Protein AF-0000000077162766 (afdb_homodimer)

Nearest PDB structures (foldseek):
  5mzh-assembly1_A  TM=8.196E-01  e=6.570E-21  Chlamydomonas reinhardtii
  6f3t-assembly2_B  TM=9.699E-01  e=9.091E-18  Homo sapiens
  3ur4-assembly1_A  TM=7.766E-01  e=6.258E-21  Homo sapiens
  3ow8-assembly2_B  TM=9.446E-01  e=8.660E-18  Homo sapiens
  8ro2-assembly1_T  TM=7.748E-01  e=3.539E-17  Homo sapiens

Organism: Emericella nidulans (strain FGSC A4 / ATCC 38163 / CBS 112.46 / NRRL 194 / M139) (NCBI:txid227321)

Solvent-accessible surface area (backbone atoms only — not comparable to full-atom values): 83678 Å² total; per-residue (Å²): 109,67,60,59,52,51,49,51,54,50,62,67,47,83,56,70,53,51,76,22,61,34,72,38,34,63,90,38,83,75,34,12,27,40,51,38,44,52,53,39,33,51,50,40,44,27,72,75,38,60,78,53,44,58,58,54,49,59,48,35,76,73,50,45,72,44,44,77,71,37,97,59,14,51,60,53,48,46,53,40,49,54,54,46,63,69,62,57,79,86,49,42,31,37,39,35,40,35,37,55,68,31,30,72,43,61,42,69,61,43,52,56,44,52,54,49,51,45,68,74,39,60,83,43,40,44,80,50,76,42,58,70,94,48,80,72,57,55,59,69,51,57,72,47,95,75,66,83,83,80,78,78,78,80,49,58,67,59,40,39,50,48,38,48,49,46,49,48,52,59,46,52,65,47,43,86,73,50,59,72,67,57,51,49,48,51,48,49,50,43,58,61,69,23,76,66,39,57,64,55,40,50,46,49,50,50,48,49,34,50,50,51,49,48,65,62,70,42,94,54,75,41,36,50,59,34,47,20,46,44,67,70,49,91,49,57,66,58,47,51,50,52,41,60,76,38,50,85,51,32,42,73,56,100,56,24,44,37,69,71,45,68,70,53,45,56,50,62,70,34,75,81,32,54,84,69,32,73,54,66,61,57,49,28,47,43,40,19,55,31,23,52,50,52,46,69,72,64,56,43,83,61,74,62,67,69,92,52,48,48,49,37,50,81,59,41,69,78,57,57,48,86,78,51,84,54,67,52,39,49,64,42,72,53,42,26,61,55,30,46,59,68,36,50,86,72,68,60,59,74,62,59,54,48,50,52,50,52,44,46,65,73,38,42,66,32,51,49,32,49,24,21,74,72,69,41,43,53,56,43,49,54,48,31,49,58,54,40,70,44,89,54,95,56,35,68,57,36,41,44,52,32,49,56,47,42,57,37,24,48,48,26,53,42,20,28,53,27,57,32,37,30,50,48,47,72,30,25,54,68,31,68,58,35,71,60,47,50,85,63,41,41,82,40,52,74,49,60,46,35,49,44,42,46,78,62,79,72,55,77,82,77,83,78,76,86,44,62,74,61,26,73,39,61,30,72,86,55,55,35,33,40,36,12,14,54,67,18,36,34,37,34,24,34,56,71,37,49,39,75,74,40,73,38,75,74,60,84,28,36,21,38,17,52,34,52,26,61,85,40,53,37,33,39,37,10,13,53,64,21,33,35,37,34,27,32,56,88,76,46,44,79,73,48,76,39,77,76,58,86,27,36,21,38,15,46,34,47,28,62,85,42,53,35,37,40,37,15,13,52,65,20,34,34,38,33,30,31,59,90,78,57,43,76,75,39,69,37,75,78,59,85,29,36,22,41,18,48,30,46,27,58,85,43,52,36,36,40,38,11,13,52,64,20,32,35,37,33,26,32,60,90,79,38,44,76,73,44,74,36,75,77,58,83,26,37,19,36,13,36,28,44,27,62,85,42,53,36,34,38,37,26,22,67,62,26,34,36,37,33,24,32,54,85,80,48,46,78,67,47,80,42,81,45,89,68,67,42,68,37,46,43,48,37,89,84,39,50,28,36,33,34,78,44,17,28,34,39,36,48,58,83,57,75,74,73,81,80,75,55,66,39,66,53,91,52,24,38,23,45,72,88,37,48,59,33,59,47,56,78,88,44,46,72,37,48,57,10,62,16,58,50,68,83,65,45,40,29,38,32,36,19,44,32,87,58,91,73,63,51,52,45,24,37,31,25,32,38,58,78,81,81,80,79,82,76,84,74,88,70,81,63,72,93,66,73,75,78,72,127,110,67,59,58,53,51,49,51,52,52,60,66,44,84,58,71,52,52,75,22,61,36,73,38,34,64,91,37,82,74,36,13,26,41,49,39,45,52,53,40,33,51,51,41,43,26,71,74,37,60,77,52,42,57,58,54,48,60,49,35,77,74,52,46,73,44,46,77,70,38,97,59,14,53,62,54,48,46,55,41,49,56,54,46,62,71,62,56,80,88,49,42,32,37,40,34,39,34,38,54,68,31,29,70,43,58,42,69,61,44,51,54,44,53,55,49,51,44,67,74,38,58,84,44,40,43,81,48,75,42,57,68,96,47,81,73,58,54,58,70,53,57,74,46,95,78,67,84,83,80,78,80,78,81,50,60,68,60,40,38,52,48,38,48,49,46,50,48,51,58,46,51,65,46,43,88,75,51,60,71,67,54,50,48,49,52,49,50,50,43,58,61,67,21,76,66,38,58,62,55,42,52,46,49,52,49,48,48,34,50,52,52,47,46,64,63,70,41,94,56,75,41,38,50,59,34,46,20,47,44,66,70,49,90,50,57,65,58,48,52,49,52,40,60,75,38,48,89,51,32,42,75,56,99,57,25,43,38,68,72,46,70,68,52,44,56,51,63,69,32,76,79,31,55,82,69,33,73,54,67,61,58,52,30,46,44,42,18,53,30,23,51,52,52,46,69,71,64,56,43,82,61,75,62,67,68,93,52,50,49,49,38,49,80,61,41,68,78,56,55,47,86,76,52,84,53,67,52,38,49,65,42,71,53,41,26,62,57,28,47,60,68,37,49,87,72,66,58,58,74,62,58,55,50,51,52,49,52,46,46,65,75,38,42,66,31,50,48,34,49,23,20,72,73,68,41,43,54,57,42,50,54,49,30,48,56,53,41,71,44,89,53,97,56,36,68,58,36,41,42,52,32,48,54,46,43,58,37,23,48,50,25,53,42,20,30,55,27,56,31,36,30,49,48,47,71,31,24,56,67,31,67,58,36,71,60,47,51,84,63,41,41,83,39,53,74,48,58,46,36,48,44,43,48,80,62,79,72,54,77,80,76,82,78,76,85,44,62,72,60,26,75,40,61,30,74,87,56,55,33,31,39,36,12,14,54,65,18,35,35,37,35,26,33,55,71,36,48,39,76,73,39,75,35,76,75,60,83,27,35,21,38,15,52,35,52,27,62,86,41,53,35,32,39,36,11,12,52,64,21,32,35,36,35,26,31,56,88,78,46,43,79,73,50,75,41,76,77,58,87,29,36,20,39,16,45,33,47,28,61,84,44,53,33,34,40,36,15,13,54,62,20,34,35,39,34,28,31,60,90,77,56,44,76,74,38,69,36,76,78,58,86,27,36,22,41,17,48,31,46,27,61,85,41,52,35,36,39,36,12,13,51,65,20,34,34,38,33,26,32,59,89,78,38,44,76,73,45,74,34,76,78,59,83,25,36,20,36,13,38,29,45,28,61,86,41,53,35,34,38,37,27,20,69,62,26,34,36,38,33,23,32,56,84,81,44,46,77,64,46,80,42,81,45,90,69,68,40,68,37,46,44,48,35,88,86,38,52,27,36,33,35,78,46,18,26,34,35,37,44,58,81,57,73,73,73,82,77,76,53,64,39,66,53,91,52,24,37,23,45,70,88,37,45,58,34,60,48,56,78,88,44,46,70,36,49,57,6,61,16,59,47,68,84,64,48,42,28,39,34,36,18,44,31,85,55,91,74,63,51,50,45,23,36,32,24,33,40,60,79,81,81,81,80,83,77,86,78,86,73,82,64,76,88,66,81,74,82,64,138

InterPro domains:
  IPR001680 WD40 repeat [PF00400] (458-494)
  IPR001680 WD40 repeat [PF00400] (501-536)
  IPR001680 WD40 repeat [PF00400] (543-578)
  IPR001680 WD40 repeat [PF00400] (585-620)
  IPR001680 WD40 repeat [PF00400] (627-662)
  IPR001680 WD40 repeat [PS50082] (462-503)
  IPR001680 WD40 repeat [PS50082] (504-545)
  IPR001680 WD40 repeat [PS50082] (546-587)
  IPR001680 WD40 repeat [PS50082] (588-629)
  IPR001680 WD40 repeat [PS50082] (630-671)
  IPR001680 WD40 repeat [SM00320] (455-494)
  IPR001680 WD40 repeat [SM00320] (497-536)
  IPR001680 WD40 repeat [SM00320] (539-578)
  IPR001680 WD40 repeat [SM00320] (581-620)
  IPR001680 WD40 repeat [SM00320] (623-662)
  IPR015943 WD40/YVTN repeat-like-containing domain superfamily [G3DSA:2.130.10.10] (436-550)
  IPR015943 WD40/YVTN repeat-like-containing domain superfamily [G3DSA:2.130.10.10] (551-701)
  IPR019775 WD40 repeat, conserved site [PS00678] (481-495)
  IPR019775 WD40 repeat, conserved site [PS00678] (523-537)
  IPR019775 WD40 repeat, conserved site [PS00678] (565-579)

Foldseek 3Di:
DVLVVVVVVQVPPPDPEQEQEAEADLVDPCRQALLNLLVRRLVSLCVVPVVLVVLVVVLCVPCPPCCRPNPCVNVSSLVSVLVSLVPPPDAAYEYEYEALVSNDYCSVVNLVSVQVSCVPCVRRYHYHYDYDPDVVSCVSNVVRVPDDDDDPPPCLVVLLVVLLVVLVVLLVLVVVQDDPVLSVVLSVVLSVVCNSPNVVSVVLLQLLLLLLLLCLPAPDWAFLLLSCLLSVHDDSVVSVVSCVNVVSQWDADPRTIDGPDPVVSCVCVDPVSVVNHPDNLVSLVSSLVSLLVVCLPQFDAPNQPPVDQPDWLVRVVVSGDVVHSCVNNVSSLQCSLVSVLVNVVVVDDLVVVVSVLVSCLVCLLSSLLSCLNVVRLLSVLVSLVSVLPDDHPSNLSSVLSNLLSQLCLACCNTRVNCCQPVSQQAAAPQHPCVVRCVVSHDPVDDDHDDPGNHDDPDRDDQDDDPAAWQEWAAFLVRQWIWIFFQSQWIWIAGRRRSHTDDIQHDGPGGWHEWDAQNVRQWIWTFFQSQWIWIAGRVPSHTDDIQHDGPGGWHYKDAFNVRQWMWIFFQSQWIWIAGPVVRDTDEIQHDGPGGWAYWEAFLVRQWIWIFFQSQWIWIAGPNPSHTDDIQHDGPGGWQEWEAFNVRQWIWIWGPSQWIWIAGRNPSHTFDIDGFPDTFNYWYADNVRQWIAGQQEIARCVVPPGDPDQFDQADDDQARDTNNHGDDGHDPVCSSQQGYFHPPPDAQWTWRWRADNYDVGPTPGTGTGRHDPPPPDDDDPPDDDPVPPPDD/DVQVVVVVVVVPPPDPEQEQEAEADLVDPCRQALLNLLVRRLVSLCVVPVVLVVLVVVVCVPCPPCCRPNPCVNVSSLVSVLVSLVPPPDAAYEYEYEALVSNDYCSVVNLVSVQVSCVVCVRRYHYHYDYDPDVVSCVSNVVRVPDDDDDPPPCLPVLLVVLLVVLVVLLVLVVVQDDPVLSVVLSVVLSVVCNSPNVVSVVLLQLLLLLLLLCLPAPDWAFLLLSCLLSVHDDSVVSVVSCVNVVSQWDADPRTIDGPDVVVSCVCVDPVSVVNHPDNLVSLVSSLVSLLVVCLPQFDQPNQVPVDQPDWLVRVVVSGDVVHSCVNNVSSLQCSLVSVLVNVVVVDDLVVVVSVLVSCLVCLLRSLLSCLNVVRLLSVLVSLVSVLVDDHPSNLSSVLSNLLSQLCLACCNTRVNCCQPVSQQAAAPQHPCVVRCVVSHDPVDDDHDDPGNHDDPDRDDQDDDPAAWQEWDAFLVRQWIWIFFQSQWIWIAGRRRSHTDDIQHDGPGGWHEWDAQNVRQWIWTFFQSQWIWIAGRVPSHTDDIQHDGPGGWHYKDAFNVRQWMWIFFQSQWIWIAGPVPRDTDDIQHDGPGGWAYWEAFLVRQWIWIFFQSQWIWIAGPNPSHTDDIQHDGPGGWQEWEAFNVRQWIWIWGPSQWIWIAGRNPSHTWDIDGFPDTFNYWYADNVRQWIAGPQEIARCVVPPGDPDQFDQADDDQARDTNNHGDDGHDPVCSSQQGYFHPPPPAQWTWRWRADPDPVGPTPGTGTGRHDPPPPDDDDPDDDDPPDPPDD

pLDDT: mean 77.43, std 19.49, range [16.3, 98.44]

Secondary structure (DSSP, 8-state):
-HHHHHHHHHHHS-SS-EEEEEE--TT-TTTSBHHHHHHHHHHHHHHH-GGGHHHHHHHHHHHTTHHHHSTTHHHHHHHHHHHHHHT--SS-EEEEEE-GGG--BSHHHHHHHHHHHHHH-TTTEEEEE-----HHHHHHHHTSTT------SS-HHHHHHHHHHHHHHHHHHTGGGS-HHHHHHHHHHHHHHTTT-HHHHHHHHHHHHHHHHHHHHSSSPEEHHHHHHHHT-S-HHHHHHHHHHTTTTEEEETTEEEES-HHHHHHHHSGGGGGTS--HHHHHHHHHHHHHHHHHHH--TTTT----TT--HHHHGGG--SS-TTGGGHHHHHHHHHHHHTTGGGT--HHHHHHHHHHHHHHHHHHHHHHHHHT-HHHHHHHHHHHHHS--TTHHHHHHHHHHHHHTHHHHHH-GGGGGTHHHHTS-TTSHHHHHHGGGS-TTEEEEEES--S--S--------SS-EEEEEE-TTSSEEEEEETTSEEEEEETTT--EEEEEE--SS-EEEEEE-TTSSEEEEEETTSEEEEEETTT--EEEEEE--SS-EEEEEE-TTSSEEEEEETTSEEEEEETTT--EEEEEE--SS-EEEEEE-TTSSEEEEEETTSEEEEEETTT--EEEEEE--SS-EEEEEE-TTS-EEEEEETTTEEEEEETTT--EEEEEE-SS--S-EEE-TTSS-EEETTEEE----SS----S--EEEETTEEEETTEEEEEPPHHHHTT--EEEE-SSSSEEEEEE--SSSS---SEEEEEE--------------GGG-----/-HHHHHHHHHHHS-SS-EEEEEE--TT-TTTSBHHHHHHHHHHHHHHH-GGGHHHHHHHHHHHTTHHHHSTTHHHHHHHHHHHHHHH--SS-EEEEEE-GGG--BSHHHHHHHHHHHHHH-TTTEEEEE-----HHHHHHHHTSTT------SS-HHHHHHHHHHHHHHHHHHTGGGS-HHHHHHHHHHHHHHTTT-HHHHHHHHHHHHHHHHHHHHSSSPEEHHHHHHHHT-S-HHHHHHHHHHTTTTEEEETTEEEES-HHHHHHHHSGGGGGTS--HHHHHHHHHHHHHHHHHHH--TTTT----TT--HHHHGGG--SS-TTGGGHHHHHHHHHHHHTTGGGT--HHHHHHHHHHHHHHHHHHHHHHHHHT-HHHHHHHHHHHHHS--TTHHHHHHHHHHHHHTHHHHHH-GGGGGTHHHHTS-TTSHHHHHHGGGS-TTEEEEEES--S--S--------SS-EEEEEE-TTSSEEEEEETTSEEEEEETTT--EEEEEE--SS-EEEEEE-TTSSEEEEEETTSEEEEEETTT--EEEEEE--SS-EEEEEE-TTSSEEEEEETTSEEEEEETTT--EEEEEE--SS-EEEEEE-TTSSEEEEEETTSEEEEEETTT--EEEEEE--SS-EEEEEE-TTS-EEEEEETTTEEEEEETTT--EEEEEE-SS--S-EEE-TTSS-EEETTEEE---TTS----S--EEEETTEEEETTEEEEEPPHHHHTTTTEEEE-SSSSEEEEEE--SSSS---SEEEEEE--------------S-------

Structure (mmCIF, N/CA/C/O backbone):
data_AF-0000000077162766-model_v1
#
loop_
_entity.id
_entity.type
_entity.pdbx_description
1 polymer 'Pfs, NACHT and WD domain protein (AFU_orthologue AFUA_7G07100)'
#
loop_
_atom_site.group_PDB
_atom_site.id
_atom_site.type_symbol
_atom_site.label_atom_id
_atom_site.label_alt_id
_atom_site.label_comp_id
_atom_site.label_asym_id
_atom_site.label_entity_id
_atom_site.label_seq_id
_atom_site.pdbx_PDB_ins_code
_atom_site.Cartn_x
_atom_site.Cartn_y
_atom_site.Cartn_z
_atom_site.occupancy
_atom_site.B_iso_or_equiv
_atom_site.auth_seq_id
_atom_site.auth_comp_id
_atom_site.auth_asym_id
_atom_site.auth_atom_id
_atom_site.pdbx_PDB_model_num
ATOM 1 N N . MET A 1 1 ? -38.844 -47.188 -2.322 1 57.09 1 MET A N 1
ATOM 2 C CA . MET A 1 1 ? -38.125 -47.5 -3.559 1 57.09 1 MET A CA 1
ATOM 3 C C . MET A 1 1 ? -39.125 -47.844 -4.672 1 57.09 1 MET A C 1
ATOM 5 O O . MET A 1 1 ? -38.969 -47.375 -5.805 1 57.09 1 MET A O 1
ATOM 9 N N . LEU A 1 2 ? -40.156 -48.531 -4.293 1 63.41 2 LEU A N 1
ATOM 10 C CA . LEU A 1 2 ? -41.125 -48.938 -5.312 1 63.41 2 LEU A CA 1
ATOM 11 C C . LEU A 1 2 ? -41.844 -47.719 -5.898 1 63.41 2 LEU A C 1
ATOM 13 O O . LEU A 1 2 ? -41.938 -47.594 -7.121 1 63.41 2 LEU A O 1
ATOM 17 N N . MET A 1 3 ? -42.156 -46.875 -5.02 1 72.81 3 MET A N 1
ATOM 18 C CA . MET A 1 3 ? -42.969 -45.75 -5.453 1 72.81 3 MET A CA 1
ATOM 19 C C . MET A 1 3 ? -42.125 -44.781 -6.312 1 72.81 3 MET A C 1
ATOM 21 O O . MET A 1 3 ? -42.656 -44.25 -7.301 1 72.81 3 MET A O 1
ATOM 25 N N . ILE A 1 4 ? -40.875 -44.688 -6.039 1 72.94 4 ILE A N 1
ATOM 26 C CA . ILE A 1 4 ? -40.031 -43.781 -6.828 1 72.94 4 ILE A CA 1
ATOM 27 C C . ILE A 1 4 ? -39.844 -44.375 -8.227 1 72.94 4 ILE A C 1
ATOM 29 O O . ILE A 1 4 ? -39.844 -43.625 -9.219 1 72.94 4 ILE A O 1
ATOM 33 N N . GLY A 1 5 ? -39.719 -45.688 -8.336 1 67.25 5 GLY A N 1
ATOM 34 C CA . GLY A 1 5 ? -39.656 -46.344 -9.625 1 67.25 5 GLY A CA 1
ATOM 35 C C . GLY A 1 5 ? -40.875 -46.125 -10.469 1 67.25 5 GLY A C 1
ATOM 36 O O . GLY A 1 5 ? -40.781 -45.875 -11.664 1 67.25 5 GLY A O 1
ATOM 37 N N . ILE A 1 6 ? -42 -46.188 -9.758 1 72.88 6 ILE A N 1
ATOM 38 C CA . ILE A 1 6 ? -43.281 -46 -10.453 1 72.88 6 ILE A CA 1
ATOM 39 C C . ILE A 1 6 ? -43.375 -44.562 -10.938 1 72.88 6 ILE A C 1
ATOM 41 O O . ILE A 1 6 ? -43.781 -44.312 -12.078 1 72.88 6 ILE A O 1
ATOM 45 N N . VAL A 1 7 ? -42.875 -43.656 -10.148 1 74.5 7 VAL A N 1
ATOM 46 C CA . VAL A 1 7 ? -42.938 -42.25 -10.5 1 74.5 7 VAL A CA 1
ATOM 47 C C . VAL A 1 7 ? -42.031 -41.969 -11.703 1 74.5 7 VAL A C 1
ATOM 49 O O . VAL A 1 7 ? -42.438 -41.281 -12.641 1 74.5 7 VAL A O 1
ATOM 52 N N . LYS A 1 8 ? -40.844 -42.594 -11.695 1 70.75 8 LYS A N 1
ATOM 53 C CA . LYS A 1 8 ? -39.906 -42.406 -12.797 1 70.75 8 LYS A CA 1
ATOM 54 C C . LYS A 1 8 ? -40.469 -42.938 -14.102 1 70.75 8 LYS A C 1
ATOM 56 O O . LYS A 1 8 ? -40.312 -42.344 -15.164 1 70.75 8 LYS A O 1
ATOM 61 N N . GLU A 1 9 ? -41.125 -44.062 -13.969 1 68.12 9 GLU A N 1
ATOM 62 C CA . GLU A 1 9 ? -41.719 -44.688 -15.148 1 68.12 9 GLU A CA 1
ATOM 63 C C . GLU A 1 9 ? -42.875 -43.844 -15.672 1 68.12 9 GLU A C 1
ATOM 65 O O . GLU A 1 9 ? -43.062 -43.719 -16.891 1 68.12 9 GLU A O 1
ATOM 70 N N . LEU A 1 10 ? -43.625 -43.25 -14.758 1 70.75 10 LEU A N 1
ATOM 71 C CA . LEU A 1 10 ? -44.75 -42.438 -15.148 1 70.75 10 LEU A CA 1
ATOM 72 C C . LEU A 1 10 ? -44.25 -41.156 -15.812 1 70.75 10 LEU A C 1
ATOM 74 O O . LEU A 1 10 ? -44.938 -40.625 -16.703 1 70.75 10 LEU A O 1
ATOM 78 N N . LEU A 1 11 ? -43.031 -40.75 -15.398 1 65.94 11 LEU A N 1
ATOM 79 C CA . LEU A 1 11 ? -42.469 -39.5 -15.945 1 65.94 11 LEU A CA 1
ATOM 80 C C . LEU A 1 11 ? -41.844 -39.75 -17.312 1 65.94 11 LEU A C 1
ATOM 82 O O . LEU A 1 11 ? -41.781 -38.844 -18.141 1 65.94 11 LEU A O 1
ATOM 86 N N . LYS A 1 12 ? -41.125 -40.812 -17.578 1 60.81 12 LYS A N 1
ATOM 87 C CA . LYS A 1 12 ? -40.531 -41.156 -18.875 1 60.81 12 LYS A CA 1
ATOM 88 C C . LYS A 1 12 ? -41.625 -41.219 -19.953 1 60.81 12 LYS A C 1
ATOM 90 O O . LYS A 1 12 ? -41.344 -40.938 -21.125 1 60.81 12 LYS A O 1
ATOM 95 N N . LEU A 1 13 ? -42.625 -41.844 -19.578 1 50.72 13 LEU A N 1
ATOM 96 C CA . LEU A 1 13 ? -43.625 -42.062 -20.609 1 50.72 13 LEU A CA 1
ATOM 97 C C . LEU A 1 13 ? -44.219 -40.719 -21.062 1 50.72 13 LEU A C 1
ATOM 99 O O . LEU A 1 13 ? -44.562 -39.875 -20.234 1 50.72 13 LEU A O 1
ATOM 103 N N . GLY A 1 14 ? -43.5 -39.906 -21.984 1 48.47 14 GLY A N 1
ATOM 104 C CA . GLY A 1 14 ? -43.906 -38.719 -22.719 1 48.47 14 GLY A CA 1
ATOM 105 C C . GLY A 1 14 ? -45.281 -38.219 -22.328 1 48.47 14 GLY A C 1
ATOM 106 O O . GLY A 1 14 ? -45.781 -37.219 -22.875 1 48.47 14 GLY A O 1
ATOM 107 N N . SER A 1 15 ? -46.156 -39.188 -22.109 1 49 15 SER A N 1
ATOM 108 C CA . SER A 1 15 ? -47.562 -38.875 -22.125 1 49 15 SER A CA 1
ATOM 109 C C . SER A 1 15 ? -47.938 -37.906 -20.984 1 49 15 SER A C 1
ATOM 111 O O . SER A 1 15 ? -47.156 -37.781 -20.031 1 49 15 SER A O 1
ATOM 113 N N . SER A 1 16 ? -48.969 -37.156 -21.219 1 54.69 16 SER A N 1
ATOM 114 C CA . SER A 1 16 ? -49.812 -36.125 -20.594 1 54.69 16 SER A CA 1
ATOM 115 C C . SER A 1 16 ? -50.188 -36.5 -19.156 1 54.69 16 SER A C 1
ATOM 117 O O . SER A 1 16 ? -51.062 -35.906 -18.562 1 54.69 16 SER A O 1
ATOM 119 N N . LYS A 1 17 ? -49.5 -37.531 -18.516 1 61.22 17 LYS A N 1
ATOM 120 C CA . LYS A 1 17 ? -49.875 -37.906 -17.156 1 61.22 17 LYS A CA 1
ATOM 121 C C . LYS A 1 17 ? -49.125 -37.062 -16.109 1 61.22 17 LYS A C 1
ATOM 123 O O . LYS A 1 17 ? -47.938 -36.844 -16.234 1 61.22 17 LYS A O 1
ATOM 128 N N . LEU A 1 18 ? -49.75 -36.25 -15.391 1 70.44 18 LEU A N 1
ATOM 129 C CA . LEU A 1 18 ? -49.281 -35.375 -14.336 1 70.44 18 LEU A CA 1
ATOM 130 C C . LEU A 1 18 ? -49.188 -36.125 -13.008 1 70.44 18 LEU A C 1
ATOM 132 O O . LEU A 1 18 ? -50.219 -36.281 -12.312 1 70.44 18 LEU A O 1
ATOM 136 N N . PRO A 1 19 ? -48 -36.75 -12.688 1 75.44 19 PRO A N 1
ATOM 137 C CA . PRO A 1 19 ? -47.906 -37.438 -11.406 1 75.44 19 PRO A CA 1
ATOM 138 C C . PRO A 1 19 ? -47.656 -36.5 -10.234 1 75.44 19 PRO A C 1
ATOM 140 O O . PRO A 1 19 ? -46.844 -35.562 -10.344 1 75.44 19 PRO A O 1
ATOM 143 N N . ALA A 1 20 ? -48.5 -36.531 -9.234 1 83.88 20 ALA A N 1
ATOM 144 C CA . ALA A 1 20 ? -48.312 -35.906 -7.934 1 83.88 20 ALA A CA 1
ATOM 145 C C . ALA A 1 20 ? -48.062 -36.938 -6.848 1 83.88 20 ALA A C 1
ATOM 147 O O . ALA A 1 20 ? -48.812 -37.938 -6.738 1 83.88 20 ALA A O 1
ATOM 148 N N . TYR A 1 21 ? -46.906 -36.875 -6.176 1 83 21 TYR A N 1
ATOM 149 C CA . TYR A 1 21 ? -46.594 -37.938 -5.23 1 83 21 TYR A CA 1
ATOM 150 C C . TYR A 1 21 ? -46.125 -37.375 -3.891 1 83 21 TYR A C 1
ATOM 152 O O . TYR A 1 21 ? -45.656 -36.219 -3.82 1 83 21 TYR A O 1
ATOM 160 N N . PHE A 1 22 ? -46.375 -38.094 -2.777 1 85.44 22 PHE A N 1
ATOM 161 C CA . PHE A 1 22 ? -46 -37.781 -1.411 1 85.44 22 PHE A CA 1
ATOM 162 C C . PHE A 1 22 ? -45.438 -39 -0.707 1 85.44 22 PHE A C 1
ATOM 164 O O . PHE A 1 22 ? -46.031 -40.094 -0.82 1 85.44 22 PHE A O 1
ATOM 171 N N . PHE A 1 23 ? -44.281 -38.844 0.025 1 79.75 23 PHE A N 1
ATOM 172 C CA . PHE A 1 23 ? -43.656 -39.938 0.754 1 79.75 23 PHE A CA 1
ATOM 173 C C . PHE A 1 23 ? -43.781 -39.75 2.258 1 79.75 23 PHE A C 1
ATOM 175 O O . PHE A 1 23 ? -43.188 -38.844 2.826 1 79.75 23 PHE A O 1
ATOM 182 N N . CYS A 1 24 ? -44.562 -40.562 2.877 1 79.75 24 CYS A N 1
ATOM 183 C CA . CYS A 1 24 ? -44.75 -40.5 4.324 1 79.75 24 CYS A CA 1
ATOM 184 C C . CYS A 1 24 ? -43.531 -41.031 5.051 1 79.75 24 CYS A C 1
ATOM 186 O O . CYS A 1 24 ? -42.938 -42.031 4.621 1 79.75 24 CYS A O 1
ATOM 188 N N . GLN A 1 25 ? -43.031 -40.312 6.051 1 75.06 25 GLN A N 1
ATOM 189 C CA . GLN A 1 25 ? -41.938 -40.75 6.914 1 75.06 25 GLN A CA 1
ATOM 190 C C . GLN A 1 25 ? -42.375 -40.75 8.375 1 75.06 25 GLN A C 1
ATOM 192 O O . GLN A 1 25 ? -42.688 -39.719 8.938 1 75.06 25 GLN A O 1
ATOM 197 N N . GLY A 1 26 ? -42.375 -41.906 8.93 1 71.5 26 GLY A N 1
ATOM 198 C CA . GLY A 1 26 ? -42.875 -42.094 10.289 1 71.5 26 GLY A CA 1
ATOM 199 C C . GLY A 1 26 ? -42.031 -41.344 11.32 1 71.5 26 GLY A C 1
ATOM 200 O O . GLY A 1 26 ? -42.562 -40.906 12.352 1 71.5 26 GLY A O 1
ATOM 201 N N . THR A 1 27 ? -40.781 -41.125 11.016 1 68.38 27 THR A N 1
ATOM 202 C CA . THR A 1 27 ? -39.906 -40.531 12.008 1 68.38 27 THR A CA 1
ATOM 203 C C . THR A 1 27 ? -39.938 -39.031 11.984 1 68.38 27 THR A C 1
ATOM 205 O O . THR A 1 27 ? -39.469 -38.344 12.898 1 68.38 27 THR A O 1
ATOM 208 N N . ASP A 1 28 ? -40.594 -38.469 10.945 1 72.12 28 ASP A N 1
ATOM 209 C CA . ASP A 1 28 ? -40.656 -37 10.805 1 72.12 28 ASP A CA 1
ATOM 210 C C . ASP A 1 28 ? -42.094 -36.5 11 1 72.12 28 ASP A C 1
ATOM 212 O O . ASP A 1 28 ? -43 -36.812 10.195 1 72.12 28 ASP A O 1
ATOM 216 N N . LEU A 1 29 ? -42.312 -35.844 12.031 1 74.62 29 LEU A N 1
ATOM 217 C CA . LEU A 1 29 ? -43.625 -35.344 12.414 1 74.62 29 LEU A CA 1
ATOM 218 C C . LEU A 1 29 ? -44.219 -34.438 11.328 1 74.62 29 LEU A C 1
ATOM 220 O O . LEU A 1 29 ? -45.438 -34.344 11.203 1 74.62 29 LEU A O 1
ATOM 224 N N . LYS A 1 30 ? -43.406 -33.938 10.461 1 75.88 30 LYS A N 1
ATOM 225 C CA . LYS A 1 30 ? -43.844 -33 9.414 1 75.88 30 LYS A CA 1
ATOM 226 C C . LYS A 1 30 ? -44.344 -33.781 8.18 1 75.88 30 LYS A C 1
ATOM 228 O O . LYS A 1 30 ? -45 -33.219 7.324 1 75.88 30 LYS A O 1
ATOM 233 N N . LEU A 1 31 ? -44.031 -35.062 8.211 1 78.75 31 LEU A N 1
ATOM 234 C CA . LEU A 1 31 ? -44.312 -35.844 7.008 1 78.75 31 LEU A CA 1
ATOM 235 C C . LEU A 1 31 ? -45.156 -37.094 7.336 1 78.75 31 LEU A C 1
ATOM 237 O O . LEU A 1 31 ? -45.406 -37.906 6.465 1 78.75 31 LEU A O 1
ATOM 241 N N . ASN A 1 32 ? -45.625 -37.219 8.523 1 80.62 32 ASN A N 1
ATOM 242 C CA . ASN A 1 32 ? -46.312 -38.438 8.898 1 80.62 32 ASN A CA 1
ATOM 243 C C . ASN A 1 32 ? -47.781 -38.188 9.227 1 80.62 32 ASN A C 1
ATOM 245 O O . ASN A 1 32 ? -48.375 -38.938 10.008 1 80.62 32 ASN A O 1
ATOM 249 N N . ASN A 1 33 ? -48.344 -37.156 8.742 1 85.62 33 ASN A N 1
ATOM 250 C CA . ASN A 1 33 ? -49.75 -36.844 9 1 85.62 33 ASN A CA 1
ATOM 251 C C . ASN A 1 33 ? -50.5 -36.594 7.707 1 85.62 33 ASN A C 1
ATOM 253 O O . ASN A 1 33 ? -49.906 -36.281 6.68 1 85.62 33 ASN A O 1
ATOM 257 N N . ALA A 1 34 ? -51.812 -36.688 7.809 1 86 34 ALA A N 1
ATOM 258 C CA . ALA A 1 34 ? -52.656 -36.594 6.633 1 86 34 ALA A CA 1
ATOM 259 C C . ALA A 1 34 ? -52.625 -35.188 6.043 1 86 34 ALA A C 1
ATOM 261 O O . ALA A 1 34 ? -52.719 -35 4.824 1 86 34 ALA A O 1
ATOM 262 N N . THR A 1 35 ? -52.469 -34.25 6.844 1 85.94 35 THR A N 1
ATOM 263 C CA . THR A 1 35 ? -52.406 -32.875 6.375 1 85.94 35 THR A CA 1
ATOM 264 C C . THR A 1 35 ? -51.156 -32.656 5.531 1 85.94 35 THR A C 1
ATOM 266 O O . THR A 1 35 ? -51.219 -31.953 4.512 1 85.94 35 THR A O 1
ATOM 269 N N . ALA A 1 36 ? -50.125 -33.219 5.949 1 85.44 36 ALA A N 1
ATOM 270 C CA . ALA A 1 36 ? -48.875 -33.125 5.199 1 85.44 36 ALA A CA 1
ATOM 271 C C . ALA A 1 36 ? -49 -33.75 3.822 1 85.44 36 ALA A C 1
ATOM 273 O O . ALA A 1 36 ? -48.469 -33.219 2.834 1 85.44 36 ALA A O 1
ATOM 274 N N . VAL A 1 37 ? -49.656 -34.812 3.777 1 86.25 37 VAL A N 1
ATOM 275 C CA . VAL A 1 37 ? -49.906 -35.5 2.514 1 86.25 37 VAL A CA 1
ATOM 276 C C . VAL A 1 37 ? -50.656 -34.594 1.554 1 86.25 37 VAL A C 1
ATOM 278 O O . VAL A 1 37 ? -50.25 -34.438 0.397 1 86.25 37 VAL A O 1
ATOM 281 N N . LEU A 1 38 ? -51.719 -34 2.014 1 86.62 38 LEU A N 1
ATOM 282 C CA . LEU A 1 38 ? -52.531 -33.125 1.172 1 86.62 38 LEU A CA 1
ATOM 283 C C . LEU A 1 38 ? -51.75 -31.891 0.76 1 86.62 38 LEU A C 1
ATOM 285 O O . LEU A 1 38 ? -51.844 -31.453 -0.394 1 86.62 38 LEU A O 1
ATOM 289 N N . ARG A 1 39 ? -51.031 -31.359 1.714 1 85.12 39 ARG A N 1
ATOM 290 C CA . ARG A 1 39 ? -50.219 -30.188 1.403 1 85.12 39 ARG A CA 1
ATOM 291 C C . ARG A 1 39 ? -49.188 -30.516 0.307 1 85.12 39 ARG A C 1
ATOM 293 O O . ARG A 1 39 ? -49 -29.734 -0.619 1 85.12 39 ARG A O 1
ATOM 300 N N . GLY A 1 40 ? -48.594 -31.672 0.443 1 85 40 GLY A N 1
ATOM 301 C CA . GLY A 1 40 ? -47.625 -32.125 -0.538 1 85 40 GLY A CA 1
ATOM 302 C C . GLY A 1 40 ? -48.219 -32.375 -1.911 1 85 40 GLY A C 1
ATOM 303 O O . GLY A 1 40 ? -47.656 -31.953 -2.924 1 85 40 GLY A O 1
ATOM 304 N N . LEU A 1 41 ? -49.344 -32.969 -1.941 1 85.56 41 LEU A N 1
ATOM 305 C CA . LEU A 1 41 ? -50 -33.281 -3.207 1 85.56 41 LEU A CA 1
ATOM 306 C C . LEU A 1 41 ? -50.5 -32 -3.889 1 85.56 41 LEU A C 1
ATOM 308 O O . LEU A 1 41 ? -50.344 -31.844 -5.102 1 85.56 41 LEU A O 1
ATOM 312 N N . ILE A 1 42 ? -51 -31.062 -3.162 1 86.06 42 ILE A N 1
ATOM 313 C CA . ILE A 1 42 ? -51.469 -29.797 -3.689 1 86.06 42 ILE A CA 1
ATOM 314 C C . ILE A 1 42 ? -50.312 -29 -4.258 1 86.06 42 ILE A C 1
ATOM 316 O O . ILE A 1 42 ? -50.406 -28.422 -5.344 1 86.06 42 ILE A O 1
ATOM 320 N N . TYR A 1 43 ? -49.25 -29.078 -3.461 1 85.12 43 TYR A N 1
ATOM 321 C CA . TYR A 1 43 ? -48.031 -28.391 -3.914 1 85.12 43 TYR A CA 1
ATOM 322 C C . TYR A 1 43 ? -47.562 -28.938 -5.254 1 85.12 43 TYR A C 1
ATOM 324 O O . TYR A 1 43 ? -47.25 -28.172 -6.176 1 85.12 43 TYR A O 1
ATOM 332 N N . MET A 1 44 ? -47.562 -30.188 -5.41 1 80.75 44 MET A N 1
ATOM 333 C CA . MET A 1 44 ? -47.125 -30.828 -6.641 1 80.75 44 MET A CA 1
ATOM 334 C C . MET A 1 44 ? -48.062 -30.547 -7.793 1 80.75 44 MET A C 1
ATOM 336 O O . MET A 1 44 ? -47.625 -30.328 -8.922 1 80.75 44 MET A O 1
ATOM 340 N N . LEU A 1 45 ? -49.281 -30.469 -7.531 1 81.38 45 LEU A N 1
ATOM 341 C CA . LEU A 1 45 ? -50.281 -30.188 -8.555 1 81.38 45 LEU A CA 1
ATOM 342 C C . LEU A 1 45 ? -50.125 -28.75 -9.055 1 81.38 45 LEU A C 1
ATOM 344 O O . LEU A 1 45 ? -50.25 -28.484 -10.25 1 81.38 45 LEU A O 1
ATOM 348 N N . ILE A 1 46 ? -49.812 -27.875 -8.164 1 81.69 46 ILE A N 1
ATOM 349 C CA . ILE A 1 46 ? -49.688 -26.469 -8.523 1 81.69 46 ILE A CA 1
ATOM 350 C C . ILE A 1 46 ? -48.438 -26.25 -9.344 1 81.69 46 ILE A C 1
ATOM 352 O O . ILE A 1 46 ? -48.438 -25.453 -10.297 1 81.69 46 ILE A O 1
ATOM 356 N N . ILE A 1 47 ? -47.438 -26.984 -9.008 1 79 47 ILE A N 1
ATOM 357 C CA . ILE A 1 47 ? -46.188 -26.859 -9.758 1 79 47 ILE A CA 1
ATOM 358 C C . ILE A 1 47 ? -46.406 -27.359 -11.188 1 79 47 ILE A C 1
ATOM 360 O O . ILE A 1 47 ? -45.906 -26.766 -12.141 1 79 47 ILE A O 1
ATOM 364 N N . GLN A 1 48 ? -47.188 -28.266 -11.344 1 75 48 GLN A N 1
ATOM 365 C CA . GLN A 1 48 ? -47.438 -28.875 -12.648 1 75 48 GLN A CA 1
ATOM 366 C C . GLN A 1 48 ? -48.5 -28.094 -13.43 1 75 48 GLN A C 1
ATOM 368 O O . GLN A 1 48 ? -48.375 -27.922 -14.648 1 75 48 GLN A O 1
ATOM 373 N N . GLN A 1 49 ? -49.469 -27.641 -12.688 1 78.81 49 GLN A N 1
ATOM 374 C CA . GLN A 1 49 ? -50.5 -26.828 -13.281 1 78.81 49 GLN A CA 1
ATOM 375 C C . GLN A 1 49 ? -50.719 -25.531 -12.484 1 78.81 49 GLN A C 1
ATOM 377 O O . GLN A 1 49 ? -51.594 -25.484 -11.609 1 78.81 49 GLN A O 1
ATOM 382 N N . PRO A 1 50 ? -50 -24.594 -12.891 1 80.75 50 PRO A N 1
ATOM 383 C CA . PRO A 1 50 ? -49.938 -23.375 -12.078 1 80.75 50 PRO A CA 1
ATOM 384 C C . PRO A 1 50 ? -51.281 -22.672 -11.984 1 80.75 50 PRO A C 1
ATOM 386 O O . PRO A 1 50 ? -51.562 -21.953 -11.023 1 80.75 50 PRO A O 1
ATOM 389 N N . HIS A 1 51 ? -52.156 -22.984 -12.914 1 81.56 51 HIS A N 1
ATOM 390 C CA . HIS A 1 51 ? -53.469 -22.312 -12.875 1 81.56 51 HIS A CA 1
ATOM 391 C C . HIS A 1 51 ? -54.281 -22.781 -11.672 1 81.56 51 HIS A C 1
ATOM 393 O O . HIS A 1 51 ? -55.25 -22.109 -11.281 1 81.56 51 HIS A O 1
ATOM 399 N N . LEU A 1 52 ? -53.906 -23.812 -11.031 1 80.81 52 LEU A N 1
ATOM 400 C CA . LEU A 1 52 ? -54.625 -24.375 -9.898 1 80.81 52 LEU A CA 1
ATOM 401 C C . LEU A 1 52 ? -54.375 -23.578 -8.633 1 80.81 52 LEU A C 1
ATOM 403 O O . LEU A 1 52 ? -55.062 -23.75 -7.633 1 80.81 52 LEU A O 1
ATOM 407 N N . ILE A 1 53 ? -53.438 -22.688 -8.75 1 81.5 53 ILE A N 1
ATOM 408 C CA . ILE A 1 53 ? -53.062 -21.906 -7.574 1 81.5 53 ILE A CA 1
ATOM 409 C C . ILE A 1 53 ? -54.219 -20.938 -7.23 1 81.5 53 ILE A C 1
ATOM 411 O O . ILE A 1 53 ? -54.344 -20.5 -6.086 1 81.5 53 ILE A O 1
ATOM 415 N N . LEU A 1 54 ? -55.062 -20.672 -8.156 1 82.19 54 LEU A N 1
ATOM 416 C CA . LEU A 1 54 ? -56.188 -19.766 -7.977 1 82.19 54 LEU A CA 1
ATOM 417 C C . LEU A 1 54 ? -57.094 -20.25 -6.863 1 82.19 54 LEU A C 1
ATOM 419 O O . LEU A 1 54 ? -57.594 -19.453 -6.059 1 82.19 54 LEU A O 1
ATOM 423 N N . TYR A 1 55 ? -57.25 -21.562 -6.707 1 82.56 55 TYR A N 1
ATOM 424 C CA . TYR A 1 55 ? -58.188 -22.141 -5.742 1 82.56 55 TYR A CA 1
ATOM 425 C C . TYR A 1 55 ? -57.594 -22.109 -4.336 1 82.56 55 TYR A C 1
ATOM 427 O O . TYR A 1 55 ? -58.344 -22.016 -3.352 1 82.56 55 TYR A O 1
ATOM 435 N N . LEU A 1 56 ? -56.25 -22.219 -4.332 1 81.31 56 LEU A N 1
ATOM 436 C CA . LEU A 1 56 ? -55.562 -22.094 -3.051 1 81.31 56 LEU A CA 1
ATOM 437 C C . LEU A 1 56 ? -55.531 -20.641 -2.584 1 81.31 56 LEU A C 1
ATOM 439 O O . LEU A 1 56 ? -55.75 -20.359 -1.401 1 81.31 56 LEU A O 1
ATOM 443 N N . ARG A 1 57 ? -55.375 -19.688 -3.521 1 81.19 57 ARG A N 1
ATOM 444 C CA . ARG A 1 57 ? -55.344 -18.266 -3.229 1 81.19 57 ARG A CA 1
ATOM 445 C C . ARG A 1 57 ? -56.688 -17.75 -2.752 1 81.19 57 ARG A C 1
ATOM 447 O O . ARG A 1 57 ? -56.781 -16.938 -1.84 1 81.19 57 ARG A O 1
ATOM 454 N N . GLN A 1 58 ? -57.75 -18.234 -3.275 1 80.06 58 GLN A N 1
ATOM 455 C CA . GLN A 1 58 ? -59.094 -17.828 -2.914 1 80.06 58 GLN A CA 1
ATOM 456 C C . GLN A 1 58 ? -59.406 -18.188 -1.465 1 80.06 58 GLN A C 1
ATOM 458 O O . GLN A 1 58 ? -59.969 -17.391 -0.731 1 80.06 58 GLN A O 1
ATOM 463 N N . LYS A 1 59 ? -58.938 -19.375 -1.127 1 80.19 59 LYS A N 1
ATOM 464 C CA . LYS A 1 59 ? -59.188 -19.797 0.244 1 80.19 59 LYS A CA 1
ATOM 465 C C . LYS A 1 59 ? -58.188 -19.172 1.22 1 80.19 59 LYS A C 1
ATOM 467 O O . LYS A 1 59 ? -58.562 -18.844 2.357 1 80.19 59 LYS A O 1
ATOM 472 N N . TYR A 1 60 ? -57 -19 0.737 1 79.94 60 TYR A N 1
ATOM 473 C CA . TYR A 1 60 ? -56 -18.375 1.575 1 79.94 60 TYR A CA 1
ATOM 474 C C . TYR A 1 60 ? -56.344 -16.922 1.882 1 79.94 60 TYR A C 1
ATOM 476 O O . TYR A 1 60 ? -56.031 -16.422 2.971 1 79.94 60 TYR A O 1
ATOM 484 N N . ASN A 1 61 ? -57 -16.156 0.996 1 75.31 61 ASN A N 1
ATOM 485 C CA . ASN A 1 61 ? -57.469 -14.781 1.19 1 75.31 61 ASN A CA 1
ATOM 486 C C . ASN A 1 61 ? -58.469 -14.68 2.318 1 75.31 61 ASN A C 1
ATOM 488 O O . ASN A 1 61 ? -58.562 -13.648 2.998 1 75.31 61 ASN A O 1
ATOM 492 N N . THR A 1 62 ? -59.094 -15.844 2.645 1 73.38 62 THR A N 1
ATOM 493 C CA . THR A 1 62 ? -60.125 -15.836 3.67 1 73.38 62 THR A CA 1
ATOM 494 C C . THR A 1 62 ? -59.594 -16.391 4.984 1 73.38 62 THR A C 1
ATOM 496 O O . THR A 1 62 ? -59.906 -15.875 6.059 1 73.38 62 THR A O 1
ATOM 499 N N . GLU A 1 63 ? -58.719 -17.469 4.902 1 75.69 63 GLU A N 1
ATOM 500 C CA . GLU A 1 63 ? -58.344 -18.188 6.121 1 75.69 63 GLU A CA 1
ATOM 501 C C . GLU A 1 63 ? -56.906 -17.844 6.535 1 75.69 63 GLU A C 1
ATOM 503 O O . GLU A 1 63 ? -56.531 -18.031 7.699 1 75.69 63 GLU A O 1
ATOM 508 N N . GLY A 1 64 ? -56.156 -17.219 5.715 1 71.31 64 GLY A N 1
ATOM 509 C CA . GLY A 1 64 ? -54.781 -16.844 6.008 1 71.31 64 GLY A CA 1
ATOM 510 C C . GLY A 1 64 ? -53.875 -18.031 6.289 1 71.31 64 GLY A C 1
ATOM 511 O O . GLY A 1 64 ? -54.031 -19.094 5.684 1 71.31 64 GLY A O 1
ATOM 512 N N . GLN A 1 65 ? -53 -17.938 7.344 1 75.12 65 GLN A N 1
ATOM 513 C CA . GLN A 1 65 ? -52 -18.953 7.684 1 75.12 65 GLN A CA 1
ATOM 514 C C . GLN A 1 65 ? -52.688 -20.156 8.344 1 75.12 65 GLN A C 1
ATOM 516 O O . GLN A 1 65 ? -52.156 -21.266 8.281 1 75.12 65 GLN A O 1
ATOM 521 N N . SER A 1 66 ? -53.781 -20 8.883 1 76.81 66 SER A N 1
ATOM 522 C CA . SER A 1 66 ? -54.531 -21.078 9.555 1 76.81 66 SER A CA 1
ATOM 523 C C . SER A 1 66 ? -54.969 -22.141 8.562 1 76.81 66 SER A C 1
ATOM 525 O O . SER A 1 66 ? -55.312 -23.266 8.953 1 76.81 66 SER A O 1
ATOM 527 N N . LEU A 1 67 ? -54.875 -21.844 7.312 1 79.94 67 LEU A N 1
ATOM 528 C CA . LEU A 1 67 ? -55.219 -22.781 6.242 1 79.94 67 LEU A CA 1
ATOM 529 C C . LEU A 1 67 ? -54.25 -23.969 6.254 1 79.94 67 LEU A C 1
ATOM 531 O O . LEU A 1 67 ? -54.656 -25.094 5.98 1 79.94 67 LEU A O 1
ATOM 535 N N . PHE A 1 68 ? -53.031 -23.672 6.719 1 78.12 68 PHE A N 1
ATOM 536 C CA . PHE A 1 68 ? -52 -24.688 6.59 1 78.12 68 PHE A CA 1
ATOM 537 C C . PHE A 1 68 ? -51.656 -25.281 7.949 1 78.12 68 PHE A C 1
ATOM 539 O O . PHE A 1 68 ? -51.156 -26.406 8.031 1 78.12 68 PHE A O 1
ATOM 546 N N . GLU A 1 69 ? -51.938 -24.562 9.062 1 74.56 69 GLU A N 1
ATOM 547 C CA . GLU A 1 69 ? -51.438 -25 10.367 1 74.56 69 GLU A CA 1
ATOM 548 C C . GLU A 1 69 ? -52.594 -25.094 11.383 1 74.56 69 GLU A C 1
ATOM 550 O O . GLU A 1 69 ? -52.406 -25.656 12.469 1 74.56 69 GLU A O 1
ATOM 555 N N . GLY A 1 70 ? -53.75 -24.797 11.18 1 71.88 70 GLY A N 1
ATOM 556 C CA . GLY A 1 70 ? -54.844 -24.766 12.133 1 71.88 70 GLY A CA 1
ATOM 557 C C . GLY A 1 70 ? -55.5 -26.125 12.344 1 71.88 70 GLY A C 1
ATOM 558 O O . GLY A 1 70 ? -55.156 -27.094 11.648 1 71.88 70 GLY A O 1
ATOM 559 N N . PRO A 1 71 ? -56.375 -26.328 13.445 1 73.88 71 PRO A N 1
ATOM 560 C CA . PRO A 1 71 ? -57.031 -27.594 13.75 1 73.88 71 PRO A CA 1
ATOM 561 C C . PRO A 1 71 ? -57.938 -28.078 12.617 1 73.88 71 PRO A C 1
ATOM 563 O O . PRO A 1 71 ? -58.125 -29.281 12.461 1 73.88 71 PRO A O 1
ATOM 566 N N . ASN A 1 72 ? -58.406 -27.188 11.766 1 77.5 72 ASN A N 1
ATOM 567 C CA . ASN A 1 72 ? -59.281 -27.562 10.648 1 77.5 72 ASN A CA 1
ATOM 568 C C . ASN A 1 72 ? -58.531 -27.516 9.32 1 77.5 72 ASN A C 1
ATOM 570 O O . ASN A 1 72 ? -59.125 -27.453 8.258 1 77.5 72 ASN A O 1
ATOM 574 N N . ALA A 1 73 ? -57.281 -27.547 9.398 1 82.62 73 ALA A N 1
ATOM 575 C CA . ALA A 1 73 ? -56.438 -27.406 8.195 1 82.62 73 ALA A CA 1
ATOM 576 C C . ALA A 1 73 ? -56.719 -28.562 7.227 1 82.62 73 ALA A C 1
ATOM 578 O O . ALA A 1 73 ? -56.781 -28.344 6.016 1 82.62 73 ALA A O 1
ATOM 579 N N . PHE A 1 74 ? -56.938 -29.734 7.77 1 85 74 PHE A N 1
ATOM 580 C CA . PHE A 1 74 ? -57.156 -30.906 6.934 1 85 74 PHE A CA 1
ATOM 581 C C . PHE A 1 74 ? -58.406 -30.75 6.098 1 85 74 PHE A C 1
ATOM 583 O O . PHE A 1 74 ? -58.406 -30.969 4.887 1 85 74 PHE A O 1
ATOM 590 N N . TYR A 1 75 ? -59.406 -30.312 6.684 1 82.5 75 TYR A N 1
ATOM 591 C CA . TYR A 1 75 ? -60.688 -30.203 6.004 1 82.5 75 TYR A CA 1
ATOM 592 C C . TYR A 1 75 ? -60.688 -29.062 4.992 1 82.5 75 TYR A C 1
ATOM 594 O O . TYR A 1 75 ? -61.25 -29.188 3.9 1 82.5 75 TYR A O 1
ATOM 602 N N . SER A 1 76 ? -59.969 -27.984 5.355 1 83.12 76 SER A N 1
ATOM 603 C CA . SER A 1 76 ? -59.875 -26.875 4.422 1 83.12 76 SER A CA 1
ATOM 604 C C . SER A 1 76 ? -59.062 -27.25 3.191 1 83.12 76 SER A C 1
ATOM 606 O O . SER A 1 76 ? -59.438 -26.938 2.064 1 83.12 76 SER A O 1
ATOM 608 N N . LEU A 1 77 ? -57.969 -27.938 3.42 1 86.44 77 LEU A N 1
ATOM 609 C CA . LEU A 1 77 ? -57.125 -28.359 2.307 1 86.44 77 LEU A CA 1
ATOM 610 C C . LEU A 1 77 ? -57.844 -29.422 1.473 1 86.44 77 LEU A C 1
ATOM 612 O O . LEU A 1 77 ? -57.688 -29.469 0.249 1 86.44 77 LEU A O 1
ATOM 616 N N . PHE A 1 78 ? -58.562 -30.156 2.152 1 84 78 PHE A N 1
ATOM 617 C CA . PHE A 1 78 ? -59.344 -31.188 1.471 1 84 78 PHE A CA 1
ATOM 618 C C . PHE A 1 78 ? -60.344 -30.547 0.508 1 84 78 PHE A C 1
ATOM 620 O O . PHE A 1 78 ? -60.5 -31 -0.632 1 84 78 PHE A O 1
ATOM 627 N N . ALA A 1 79 ? -60.969 -29.578 0.968 1 84.56 79 ALA A N 1
ATOM 628 C CA . ALA A 1 79 ? -61.938 -28.891 0.124 1 84.56 79 ALA A CA 1
ATOM 629 C C . ALA A 1 79 ? -61.281 -28.266 -1.095 1 84.56 79 ALA A C 1
ATOM 631 O O . ALA A 1 79 ? -61.812 -28.328 -2.205 1 84.56 79 ALA A O 1
ATOM 632 N N . ILE A 1 80 ? -60.188 -27.781 -0.904 1 85.94 80 ILE A N 1
ATOM 633 C CA . ILE A 1 80 ? -59.438 -27.172 -1.99 1 85.94 80 ILE A CA 1
ATOM 634 C C . ILE A 1 80 ? -59 -28.25 -2.986 1 85.94 80 ILE A C 1
ATOM 636 O O . ILE A 1 80 ? -59.125 -28.062 -4.199 1 85.94 80 ILE A O 1
ATOM 640 N N . PHE A 1 81 ? -58.531 -29.359 -2.488 1 85 81 PHE A N 1
ATOM 641 C CA . PHE A 1 81 ? -58.062 -30.469 -3.318 1 85 81 PHE A CA 1
ATOM 642 C C . PHE A 1 81 ? -59.188 -31.016 -4.172 1 85 81 PHE A C 1
ATOM 644 O O . PHE A 1 81 ? -59 -31.281 -5.363 1 85 81 PHE A O 1
ATOM 651 N N . GLU A 1 82 ? -60.281 -31.094 -3.592 1 81.31 82 GLU A N 1
ATOM 652 C CA . GLU A 1 82 ? -61.469 -31.578 -4.312 1 81.31 82 GLU A CA 1
ATOM 653 C C . GLU A 1 82 ? -61.812 -30.656 -5.469 1 81.31 82 GLU A C 1
ATOM 655 O O . GLU A 1 82 ? -62.125 -31.125 -6.57 1 81.31 82 GLU A O 1
ATOM 660 N N . THR A 1 83 ? -61.719 -29.469 -5.176 1 83.38 83 THR A N 1
ATOM 661 C CA . THR A 1 83 ? -62.031 -28.484 -6.219 1 83.38 83 THR A CA 1
ATOM 662 C C . THR A 1 83 ? -60.969 -28.531 -7.316 1 83.38 83 THR A C 1
ATOM 664 O O . THR A 1 83 ? -61.281 -28.422 -8.5 1 83.38 83 THR A O 1
ATOM 667 N N . MET A 1 84 ? -59.781 -28.766 -6.938 1 81.75 84 MET A N 1
ATOM 668 C CA . MET A 1 84 ? -58.688 -28.781 -7.887 1 81.75 84 MET A CA 1
ATOM 669 C C . MET A 1 84 ? -58.812 -29.984 -8.828 1 81.75 84 MET A C 1
ATOM 671 O O . MET A 1 84 ? -58.594 -29.859 -10.031 1 81.75 84 MET A O 1
ATOM 675 N N . ILE A 1 85 ? -59.094 -31.078 -8.273 1 76.81 85 ILE A N 1
ATOM 676 C CA . ILE A 1 85 ? -59.188 -32.312 -9.039 1 76.81 85 ILE A CA 1
ATOM 677 C C . ILE A 1 85 ? -60.312 -32.219 -10.047 1 76.81 85 ILE A C 1
ATOM 679 O O . ILE A 1 85 ? -60.219 -32.75 -11.164 1 76.81 85 ILE A O 1
ATOM 683 N N . GLU A 1 86 ? -61.344 -31.469 -9.695 1 78.12 86 GLU A N 1
ATOM 684 C CA . GLU A 1 86 ? -62.469 -31.297 -10.594 1 78.12 86 GLU A CA 1
ATOM 685 C C . GLU A 1 86 ? -62.125 -30.375 -11.758 1 78.12 86 GLU A C 1
ATOM 687 O O . GLU A 1 86 ? -62.719 -30.453 -12.828 1 78.12 86 GLU A O 1
ATOM 692 N N . GLN A 1 87 ? -61.219 -29.594 -11.531 1 76.19 87 GLN A N 1
ATOM 693 C CA . GLN A 1 87 ? -60.875 -28.609 -12.547 1 76.19 87 GLN A CA 1
ATOM 694 C C . GLN A 1 87 ? -59.656 -29.062 -13.367 1 76.19 87 GLN A C 1
ATOM 696 O O . GLN A 1 87 ? -59.219 -28.328 -14.258 1 76.19 87 GLN A O 1
ATOM 701 N N . VAL A 1 88 ? -59.188 -30.172 -13.008 1 70.12 88 VAL A N 1
ATOM 702 C CA . VAL A 1 88 ? -58.062 -30.672 -13.789 1 70.12 88 VAL A CA 1
ATOM 703 C C . VAL A 1 88 ? -58.531 -31.062 -15.18 1 70.12 88 VAL A C 1
ATOM 705 O O . VAL A 1 88 ? -59.531 -31.797 -15.328 1 70.12 88 VAL A O 1
ATOM 708 N N . GLN A 1 89 ? -58.531 -30.281 -16.297 1 63.28 89 GLN A N 1
ATOM 709 C CA . GLN A 1 89 ? -59.156 -30.391 -17.609 1 63.28 89 GLN A CA 1
ATOM 710 C C . GLN A 1 89 ? -58.5 -31.516 -18.422 1 63.28 89 GLN A C 1
ATOM 712 O O . GLN A 1 89 ? -59.188 -32.219 -19.188 1 63.28 89 GLN A O 1
ATOM 717 N N . GLN A 1 90 ? -57.219 -31.531 -18.688 1 60.41 90 GLN A N 1
ATOM 718 C CA . GLN A 1 90 ? -56.656 -32.125 -19.906 1 60.41 90 GLN A CA 1
ATOM 719 C C . GLN A 1 90 ? -56.25 -33.594 -19.656 1 60.41 90 GLN A C 1
ATOM 721 O O . GLN A 1 90 ? -56.438 -34.438 -20.516 1 60.41 90 GLN A O 1
ATOM 726 N N . TYR A 1 91 ? -55.438 -33.969 -18.641 1 65.88 91 TYR A N 1
ATOM 727 C CA . TYR A 1 91 ? -54.812 -35.281 -18.516 1 65.88 91 TYR A CA 1
ATOM 728 C C . TYR A 1 91 ? -55.094 -35.906 -17.172 1 65.88 91 TYR A C 1
ATOM 730 O O . TYR A 1 91 ? -55.312 -35.219 -16.188 1 65.88 91 TYR A O 1
ATOM 738 N N . PRO A 1 92 ? -55.281 -37.25 -17.203 1 74.75 92 PRO A N 1
ATOM 739 C CA . PRO A 1 92 ? -55.469 -37.938 -15.922 1 74.75 92 PRO A CA 1
ATOM 740 C C . PRO A 1 92 ? -54.312 -37.688 -14.945 1 74.75 92 PRO A C 1
ATOM 742 O O . PRO A 1 92 ? -53.156 -37.594 -15.367 1 74.75 92 PRO A O 1
ATOM 745 N N . VAL A 1 93 ? -54.75 -37.375 -13.742 1 79.62 93 VAL A N 1
ATOM 746 C CA . VAL A 1 93 ? -53.781 -37.125 -12.703 1 79.62 93 VAL A CA 1
ATOM 747 C C . VAL A 1 93 ? -53.531 -38.375 -11.898 1 79.62 93 VAL A C 1
ATOM 749 O O . VAL A 1 93 ? -54.469 -39.062 -11.477 1 79.62 93 VAL A O 1
ATOM 752 N N . HIS A 1 94 ? -52.344 -38.812 -11.797 1 83.06 94 HIS A N 1
ATOM 753 C CA . HIS A 1 94 ? -51.906 -39.938 -10.969 1 83.06 94 HIS A CA 1
ATOM 754 C C . HIS A 1 94 ? -51.406 -39.469 -9.617 1 83.06 94 HIS A C 1
ATOM 756 O O . HIS A 1 94 ? -50.406 -38.75 -9.547 1 83.06 94 HIS A O 1
ATOM 762 N N . LEU A 1 95 ? -52.188 -39.812 -8.617 1 86.44 95 LEU A N 1
ATOM 763 C CA . LEU A 1 95 ? -51.812 -39.469 -7.25 1 86.44 95 LEU A CA 1
ATOM 764 C C . LEU A 1 95 ? -51.156 -40.656 -6.535 1 86.44 95 LEU A C 1
ATOM 766 O O . LEU A 1 95 ? -51.781 -41.719 -6.449 1 86.44 95 LEU A O 1
ATOM 770 N N . LEU A 1 96 ? -49.938 -40.469 -6.066 1 84.88 96 LEU A N 1
ATOM 771 C CA . LEU A 1 96 ? -49.188 -41.531 -5.434 1 84.88 96 LEU A CA 1
ATOM 772 C C . LEU A 1 96 ? -48.875 -41.188 -3.984 1 84.88 96 LEU A C 1
ATOM 774 O O . LEU A 1 96 ? -48.406 -40.094 -3.688 1 84.88 96 LEU A O 1
ATOM 778 N N . VAL A 1 97 ? -49.219 -42.031 -3.041 1 85.06 97 VAL A N 1
ATOM 779 C CA . VAL A 1 97 ? -48.844 -41.875 -1.638 1 85.06 97 VAL A CA 1
ATOM 780 C C . VAL A 1 97 ? -48.094 -43.125 -1.184 1 85.06 97 VAL A C 1
ATOM 782 O O . VAL A 1 97 ? -48.625 -44.25 -1.243 1 85.06 97 VAL A O 1
ATOM 785 N N . ASP A 1 98 ? -46.812 -42.906 -0.866 1 80.44 98 ASP A N 1
ATOM 786 C CA . ASP A 1 98 ? -45.969 -44 -0.436 1 80.44 98 ASP A CA 1
ATOM 787 C C . ASP A 1 98 ? -46 -44.156 1.083 1 80.44 98 ASP A C 1
ATOM 789 O O . ASP A 1 98 ? -46.031 -43.188 1.812 1 80.44 98 ASP A O 1
ATOM 793 N N . ALA A 1 99 ? -46.062 -45.406 1.637 1 79.12 99 ALA A N 1
ATOM 794 C CA . ALA A 1 99 ? -45.969 -45.812 3.043 1 79.12 99 ALA A CA 1
ATOM 795 C C . ALA A 1 99 ? -47.094 -45.188 3.852 1 79.12 99 ALA A C 1
ATOM 797 O O . ALA A 1 99 ? -46.875 -44.5 4.848 1 79.12 99 ALA A O 1
ATOM 798 N N . LEU A 1 100 ? -48.281 -45.375 3.371 1 80.62 100 LEU A N 1
ATOM 799 C CA . LEU A 1 100 ? -49.469 -44.844 4.059 1 80.62 100 LEU A CA 1
ATOM 800 C C . LEU A 1 100 ? -49.562 -45.375 5.48 1 80.62 100 LEU A C 1
ATOM 802 O O . LEU A 1 100 ? -50.156 -44.75 6.355 1 80.62 100 LEU A O 1
ATOM 806 N N . ASP A 1 101 ? -48.844 -46.5 5.691 1 78.06 101 ASP A N 1
ATOM 807 C CA . ASP A 1 101 ? -48.812 -47.094 7.023 1 78.06 101 ASP A CA 1
ATOM 808 C C . ASP A 1 101 ? -48.031 -46.219 8 1 78.06 101 ASP A C 1
ATOM 810 O O . ASP A 1 101 ? -48.188 -46.344 9.219 1 78.06 101 ASP A O 1
ATOM 814 N N . GLU A 1 102 ? -47.219 -45.312 7.484 1 77.69 102 GLU A N 1
ATOM 815 C CA . GLU A 1 102 ? -46.406 -44.469 8.328 1 77.69 102 GLU A CA 1
ATOM 816 C C . GLU A 1 102 ? -47.125 -43.125 8.617 1 77.69 102 GLU A C 1
ATOM 818 O O . GLU A 1 102 ? -46.625 -42.312 9.375 1 77.69 102 GLU A O 1
ATOM 823 N N . CYS A 1 103 ? -48.25 -42.906 8.047 1 80.06 103 CYS A N 1
ATOM 824 C CA . CYS A 1 103 ? -49.094 -41.781 8.375 1 80.06 103 CYS A CA 1
ATOM 825 C C . CYS A 1 103 ? -49.844 -42 9.688 1 80.06 103 CYS A C 1
ATOM 827 O O . CYS A 1 103 ? -50.719 -42.875 9.758 1 80.06 103 CYS A O 1
ATOM 829 N N . GLN A 1 104 ? -49.5 -41.375 10.695 1 77.56 104 GLN A N 1
ATOM 830 C CA . GLN A 1 104 ? -49.969 -41.719 12.039 1 77.56 104 GLN A CA 1
ATOM 831 C C . GLN A 1 104 ? -51.156 -40.875 12.438 1 77.56 104 GLN A C 1
ATOM 833 O O . GLN A 1 104 ? -52.062 -41.344 13.156 1 77.56 104 GLN A O 1
ATOM 838 N N . VAL A 1 105 ? -51.188 -39.656 11.984 1 81.56 105 VAL A N 1
ATOM 839 C CA . VAL A 1 105 ? -52.219 -38.75 12.445 1 81.56 105 VAL A CA 1
ATOM 840 C C . VAL A 1 105 ? -53.25 -38.531 11.344 1 81.56 105 VAL A C 1
ATOM 842 O O . VAL A 1 105 ? -52.906 -38.25 10.195 1 81.56 105 VAL A O 1
ATOM 845 N N . ASN A 1 106 ? -54.625 -38.719 11.594 1 80.44 106 ASN A N 1
ATOM 846 C CA . ASN A 1 106 ? -55.781 -38.5 10.742 1 80.44 106 ASN A CA 1
ATOM 847 C C . ASN A 1 106 ? -55.781 -39.406 9.531 1 80.44 106 ASN A C 1
ATOM 849 O O . ASN A 1 106 ? -56.219 -39.031 8.438 1 80.44 106 ASN A O 1
ATOM 853 N N . LEU A 1 107 ? -55.25 -40.594 9.703 1 80.94 107 LEU A N 1
ATOM 854 C CA . LEU A 1 107 ? -55.188 -41.562 8.625 1 80.94 107 LEU A CA 1
ATOM 855 C C . LEU A 1 107 ? -56.562 -42 8.156 1 80.94 107 LEU A C 1
ATOM 857 O O . LEU A 1 107 ? -56.812 -42.125 6.957 1 80.94 107 LEU A O 1
ATOM 861 N N . GLU A 1 108 ? -57.438 -42.156 9.094 1 80.19 108 GLU A N 1
ATOM 862 C CA . GLU A 1 108 ? -58.781 -42.594 8.75 1 80.19 108 GLU A CA 1
ATOM 863 C C . GLU A 1 108 ? -59.5 -41.562 7.867 1 80.19 108 GLU A C 1
ATOM 865 O O . GLU A 1 108 ? -60.188 -41.938 6.91 1 80.19 108 GLU A O 1
ATOM 870 N N . ASN A 1 109 ? -59.281 -40.344 8.164 1 82.06 109 ASN A N 1
ATOM 871 C CA . ASN A 1 109 ? -59.875 -39.281 7.352 1 82.06 109 ASN A CA 1
ATOM 872 C C . ASN A 1 109 ? -59.25 -39.219 5.953 1 82.06 109 ASN A C 1
ATOM 874 O O . ASN A 1 109 ? -59.969 -39 4.973 1 82.06 109 ASN A O 1
ATOM 878 N N . LEU A 1 110 ? -58.031 -39.531 5.883 1 85 110 LEU A N 1
ATOM 879 C CA . LEU A 1 110 ? -57.375 -39.562 4.59 1 85 110 LEU A CA 1
ATOM 880 C C . LEU A 1 110 ? -57.875 -40.719 3.738 1 85 110 LEU A C 1
ATOM 882 O O . LEU A 1 110 ? -58.094 -40.562 2.537 1 85 110 LEU A O 1
ATOM 886 N N . LEU A 1 111 ? -58.062 -41.781 4.406 1 79.88 111 LEU A N 1
ATOM 887 C CA . LEU A 1 111 ? -58.562 -42.969 3.688 1 79.88 111 LEU A CA 1
ATOM 888 C C . LEU A 1 111 ? -59.969 -42.719 3.16 1 79.88 111 LEU A C 1
ATOM 890 O O . LEU A 1 111 ? -60.281 -43.094 2.027 1 79.88 111 LEU A O 1
ATOM 894 N N . LYS A 1 112 ? -60.812 -42.125 3.943 1 80.19 112 LYS A N 1
ATOM 895 C CA . LYS A 1 112 ? -62.156 -41.75 3.512 1 80.19 112 LYS A CA 1
ATOM 896 C C . LYS A 1 112 ? -62.094 -40.75 2.348 1 80.19 112 LYS A C 1
ATOM 898 O O . LYS A 1 112 ? -62.906 -40.844 1.417 1 80.19 112 LYS A O 1
ATOM 903 N N . PHE A 1 113 ? -61.125 -40 2.408 1 81.44 113 PHE A N 1
ATOM 904 C CA . PHE A 1 113 ? -60.875 -39.031 1.359 1 81.44 113 PHE A CA 1
ATOM 905 C C . PHE A 1 113 ? -60.5 -39.719 0.052 1 81.44 113 PHE A C 1
ATOM 907 O O . PHE A 1 113 ? -61.031 -39.375 -1.008 1 81.44 113 PHE A O 1
ATOM 914 N N . ILE A 1 114 ? -59.594 -40.531 0.16 1 79.88 114 ILE A N 1
ATOM 915 C CA . ILE A 1 114 ? -59.125 -41.219 -1.027 1 79.88 114 ILE A CA 1
ATOM 916 C C . ILE A 1 114 ? -60.281 -42 -1.672 1 79.88 114 ILE A C 1
ATOM 918 O O . ILE A 1 114 ? -60.469 -41.938 -2.889 1 79.88 114 ILE A O 1
ATOM 922 N N . THR A 1 115 ? -61.031 -42.562 -0.843 1 79.25 115 THR A N 1
ATOM 923 C CA . THR A 1 115 ? -62.188 -43.312 -1.354 1 79.25 115 THR A CA 1
ATOM 924 C C . THR A 1 115 ? -63.219 -42.375 -1.999 1 79.25 115 THR A C 1
ATOM 926 O O . THR A 1 115 ? -63.781 -42.688 -3.031 1 79.25 115 THR A O 1
ATOM 929 N N . LYS A 1 116 ? -63.344 -41.219 -1.471 1 79.44 116 LYS A N 1
ATOM 930 C CA . LYS A 1 116 ? -64.25 -40.25 -1.995 1 79.44 116 LYS A CA 1
ATOM 931 C C . LYS A 1 116 ? -63.812 -39.688 -3.346 1 79.44 116 LYS A C 1
ATOM 933 O O . LYS A 1 116 ? -64.625 -39.531 -4.266 1 79.44 116 LYS A O 1
ATOM 938 N N . THR A 1 117 ? -62.594 -39.469 -3.443 1 78.19 117 THR A N 1
ATOM 939 C CA . THR A 1 117 ? -62.062 -38.875 -4.676 1 78.19 117 THR A CA 1
ATOM 940 C C . THR A 1 117 ? -62.062 -39.906 -5.805 1 78.19 117 THR A C 1
ATOM 942 O O . THR A 1 117 ? -62.219 -39.531 -6.977 1 78.19 117 THR A O 1
ATOM 945 N N . VAL A 1 118 ? -61.875 -41.125 -5.492 1 74.31 118 VAL A N 1
ATOM 946 C CA . VAL A 1 118 ? -61.875 -42.188 -6.496 1 74.31 118 VAL A CA 1
ATOM 947 C C . VAL A 1 118 ? -63.312 -42.344 -7.035 1 74.31 118 VAL A C 1
ATOM 949 O O . VAL A 1 118 ? -63.5 -42.625 -8.227 1 74.31 118 VAL A O 1
ATOM 952 N N . SER A 1 119 ? -64.25 -42.156 -6.188 1 72.19 119 SER A N 1
ATOM 953 C CA . SER A 1 119 ? -65.625 -42.312 -6.578 1 72.19 119 SER A CA 1
ATOM 954 C C . SER A 1 119 ? -66.125 -41.125 -7.402 1 72.19 119 SER A C 1
ATOM 956 O O . SER A 1 119 ? -67 -41.281 -8.273 1 72.19 119 SER A O 1
ATOM 958 N N . MET A 1 120 ? -65.688 -39.969 -7.203 1 69.25 120 MET A N 1
ATOM 959 C CA . MET A 1 120 ? -66.125 -38.719 -7.852 1 69.25 120 MET A CA 1
ATOM 960 C C . MET A 1 120 ? -65.688 -38.688 -9.305 1 69.25 120 MET A C 1
ATOM 962 O O . MET A 1 120 ? -66.438 -38.25 -10.18 1 69.25 120 MET A O 1
ATOM 966 N N . SER A 1 121 ? -64.438 -39 -9.664 1 67.75 121 SER A N 1
ATOM 967 C CA . SER A 1 121 ? -63.906 -38.906 -11.023 1 67.75 121 SER A CA 1
ATOM 968 C C . SER A 1 121 ? -62.906 -40 -11.312 1 67.75 121 SER A C 1
ATOM 970 O O . SER A 1 121 ? -61.688 -39.75 -11.359 1 67.75 121 SER A O 1
ATOM 972 N N . PRO A 1 122 ? -63.375 -41.25 -11.523 1 64.19 122 PRO A N 1
ATOM 973 C CA . PRO A 1 122 ? -62.438 -42.375 -11.695 1 64.19 122 PRO A CA 1
ATOM 974 C C . PRO A 1 122 ? -61.531 -42.219 -12.93 1 64.19 122 PRO A C 1
ATOM 976 O O . PRO A 1 122 ? -60.438 -42.75 -12.969 1 64.19 122 PRO A O 1
ATOM 979 N N . ALA A 1 123 ? -62.031 -41.531 -13.953 1 65.75 123 ALA A N 1
ATOM 980 C CA . ALA A 1 123 ? -61.312 -41.406 -15.219 1 65.75 123 ALA A CA 1
ATOM 981 C C . ALA A 1 123 ? -60.219 -40.344 -15.109 1 65.75 123 ALA A C 1
ATOM 983 O O . ALA A 1 123 ? -59.25 -40.375 -15.867 1 65.75 123 ALA A O 1
ATOM 984 N N . ARG A 1 124 ? -60.25 -39.5 -14.195 1 73.38 124 ARG A N 1
ATOM 985 C CA . ARG A 1 124 ? -59.312 -38.375 -14.219 1 73.38 124 ARG A CA 1
ATOM 986 C C . ARG A 1 124 ? -58.25 -38.531 -13.141 1 73.38 124 ARG A C 1
ATOM 988 O O . ARG A 1 124 ? -57.156 -37.969 -13.258 1 73.38 124 ARG A O 1
ATOM 995 N N . VAL A 1 125 ? -58.656 -39.25 -12.031 1 76.69 125 VAL A N 1
ATOM 996 C CA . VAL A 1 125 ? -57.719 -39.375 -10.93 1 76.69 125 VAL A CA 1
ATOM 997 C C . VAL A 1 125 ? -57.438 -40.844 -10.648 1 76.69 125 VAL A C 1
ATOM 999 O O . VAL A 1 125 ? -58.375 -41.625 -10.523 1 76.69 125 VAL A O 1
ATOM 1002 N N . LYS A 1 126 ? -56.219 -41.219 -10.656 1 80.5 126 LYS A N 1
ATOM 1003 C CA . LYS A 1 126 ? -55.781 -42.562 -10.312 1 80.5 126 LYS A CA 1
ATOM 1004 C C . LYS A 1 126 ? -54.875 -42.531 -9.094 1 80.5 126 LYS A C 1
ATOM 1006 O O . LYS A 1 126 ? -53.938 -41.719 -9.016 1 80.5 126 LYS A O 1
ATOM 1011 N N . TRP A 1 127 ? -55.281 -43.344 -8.109 1 83.06 127 TRP A N 1
ATOM 1012 C CA . TRP A 1 127 ? -54.469 -43.406 -6.887 1 83.06 127 TRP A CA 1
ATOM 1013 C C . TRP A 1 127 ? -53.594 -44.656 -6.887 1 83.06 127 TRP A C 1
ATOM 1015 O O . TRP A 1 127 ? -54 -45.719 -7.316 1 83.06 127 TRP A O 1
ATOM 1025 N N . ILE A 1 128 ? -52.375 -44.531 -6.566 1 81.62 128 ILE A N 1
ATOM 1026 C CA . ILE A 1 128 ? -51.438 -45.625 -6.293 1 81.62 128 ILE A CA 1
ATOM 1027 C C . ILE A 1 128 ? -50.906 -45.5 -4.871 1 81.62 128 ILE A C 1
ATOM 1029 O O . ILE A 1 128 ? -50.25 -44.531 -4.539 1 81.62 128 ILE A O 1
ATOM 1033 N N . ILE A 1 129 ? -51.312 -46.375 -4.023 1 81.38 129 ILE A N 1
ATOM 1034 C CA . ILE A 1 129 ? -50.969 -46.281 -2.609 1 81.38 129 ILE A CA 1
ATOM 1035 C C . ILE A 1 129 ? -50.188 -47.531 -2.203 1 81.38 129 ILE A C 1
ATOM 1037 O O . ILE A 1 129 ? -50.531 -48.656 -2.609 1 81.38 129 ILE A O 1
ATOM 1041 N N . SER A 1 130 ? -49.031 -47.312 -1.547 1 78.31 130 SER A N 1
ATOM 1042 C CA . SER A 1 130 ? -48.312 -48.438 -0.963 1 78.31 130 SER A CA 1
ATOM 1043 C C . SER A 1 130 ? -48.406 -48.438 0.558 1 78.31 130 SER A C 1
ATOM 1045 O O . SER A 1 130 ? -48.469 -47.375 1.186 1 78.31 130 SER A O 1
ATOM 1047 N N . SER A 1 131 ? -48.781 -49.5 1.152 1 73.75 131 SER A N 1
ATOM 1048 C CA . SER A 1 131 ? -48.906 -49.656 2.6 1 73.75 131 SER A CA 1
ATOM 1049 C C . SER A 1 131 ? -48.5 -51.062 3.041 1 73.75 131 SER A C 1
ATOM 1051 O O . SER A 1 131 ? -48.594 -52.031 2.26 1 73.75 131 SER A O 1
ATOM 1053 N N . ARG A 1 132 ? -47.938 -51.281 4.23 1 69.19 132 ARG A N 1
ATOM 1054 C CA . ARG A 1 132 ? -47.812 -52.594 4.836 1 69.19 132 ARG A CA 1
ATOM 1055 C C . ARG A 1 132 ? -49.188 -53.188 5.148 1 69.19 132 ARG A C 1
ATOM 1057 O O . ARG A 1 132 ? -50.156 -52.438 5.273 1 69.19 132 ARG A O 1
ATOM 1064 N N . SER A 1 133 ? -49.312 -54.469 5.074 1 62.03 133 SER A N 1
ATOM 1065 C CA . SER A 1 133 ? -50.562 -55.125 5.309 1 62.03 133 SER A CA 1
ATOM 1066 C C . SER A 1 133 ? -51.125 -54.812 6.695 1 62.03 133 SER A C 1
ATOM 1068 O O . SER A 1 133 ? -50.438 -55.062 7.703 1 62.03 133 SER A O 1
ATOM 1070 N N . MET A 1 134 ? -51.938 -53.719 6.852 1 62.5 134 MET A N 1
ATOM 1071 C CA . MET A 1 134 ? -52.594 -53.469 8.141 1 62.5 134 MET A CA 1
ATOM 1072 C C . MET A 1 134 ? -54.062 -53.781 8.094 1 62.5 134 MET A C 1
ATOM 1074 O O . MET A 1 134 ? -54.781 -53.406 7.164 1 62.5 134 MET A O 1
ATOM 1078 N N . GLY A 1 135 ? -54.5 -55.062 8.25 1 61.41 135 GLY A N 1
ATOM 1079 C CA . GLY A 1 135 ? -55.844 -55.625 8.25 1 61.41 135 GLY A CA 1
ATOM 1080 C C . GLY A 1 135 ? -56.938 -54.594 8.094 1 61.41 135 GLY A C 1
ATOM 1081 O O . GLY A 1 135 ? -57.844 -54.75 7.277 1 61.41 135 GLY A O 1
ATOM 1082 N N . HIS A 1 136 ? -56.844 -53.438 8.789 1 63.97 136 HIS A N 1
ATOM 1083 C CA . HIS A 1 136 ? -57.906 -52.438 8.875 1 63.97 136 HIS A CA 1
ATOM 1084 C C . HIS A 1 136 ? -57.969 -51.594 7.621 1 63.97 136 HIS A C 1
ATOM 1086 O O . HIS A 1 136 ? -59.031 -51.188 7.184 1 63.97 136 HIS A O 1
ATOM 1092 N N . PHE A 1 137 ? -56.875 -51.375 6.785 1 64.88 137 PHE A N 1
ATOM 1093 C CA . PHE A 1 137 ? -56.75 -50.531 5.613 1 64.88 137 PHE A CA 1
ATOM 1094 C C . PHE A 1 137 ? -57.438 -51.156 4.406 1 64.88 137 PHE A C 1
ATOM 1096 O O . PHE A 1 137 ? -58.125 -50.469 3.648 1 64.88 137 PHE A O 1
ATOM 1103 N N . GLU A 1 138 ? -57.188 -52.375 4.277 1 63.06 138 GLU A N 1
ATOM 1104 C CA . GLU A 1 138 ? -57.719 -53.125 3.137 1 63.06 138 GLU A CA 1
ATOM 1105 C C . GLU A 1 138 ? -59.25 -53.188 3.154 1 63.06 138 GLU A C 1
ATOM 1107 O O . GLU A 1 138 ? -59.875 -53.188 2.1 1 63.06 138 GLU A O 1
ATOM 1112 N N . ARG A 1 139 ? -59.812 -53.188 4.309 1 66.88 139 ARG A N 1
ATOM 1113 C CA . ARG A 1 139 ? -61.25 -53.25 4.449 1 66.88 139 ARG A CA 1
ATOM 1114 C C . ARG A 1 139 ? -61.906 -51.938 4 1 66.88 139 ARG A C 1
ATOM 1116 O O . ARG A 1 139 ? -62.938 -51.969 3.346 1 66.88 139 ARG A O 1
ATOM 1123 N N . ILE A 1 140 ? -61.219 -50.812 4.312 1 66.44 140 ILE A N 1
ATOM 1124 C CA . ILE A 1 140 ? -61.812 -49.5 4.004 1 66.44 140 ILE A CA 1
ATOM 1125 C C . ILE A 1 140 ? -61.688 -49.219 2.51 1 66.44 140 ILE A C 1
ATOM 1127 O O . ILE A 1 140 ? -62.594 -48.719 1.878 1 66.44 140 ILE A O 1
ATOM 1131 N N . LEU A 1 141 ? -60.562 -49.688 1.926 1 66.06 141 LEU A N 1
ATOM 1132 C CA . LEU A 1 141 ? -60.312 -49.406 0.518 1 66.06 141 LEU A CA 1
ATOM 1133 C C . LEU A 1 141 ? -60.938 -50.469 -0.374 1 66.06 141 LEU A C 1
ATOM 1135 O O . LEU A 1 141 ? -61.25 -50.219 -1.54 1 66.06 141 LEU A O 1
ATOM 1139 N N . ASP A 1 142 ? -60.969 -51.719 0.022 1 62 142 ASP A N 1
ATOM 1140 C CA . ASP A 1 142 ? -61.562 -52.812 -0.743 1 62 142 ASP A CA 1
ATOM 1141 C C . ASP A 1 142 ? -63.031 -52.562 -1.044 1 62 142 ASP A C 1
ATOM 1143 O O . ASP A 1 142 ? -63.594 -53.125 -1.979 1 62 142 ASP A O 1
ATOM 1147 N N . SER A 1 143 ? -63.719 -51.844 -0.19 1 57.81 143 SER A N 1
ATOM 1148 C CA . SER A 1 143 ? -65.125 -51.656 -0.436 1 57.81 143 SER A CA 1
ATOM 1149 C C . SER A 1 143 ? -65.375 -50.938 -1.771 1 57.81 143 SER A C 1
ATOM 1151 O O . SER A 1 143 ? -66.5 -50.875 -2.248 1 57.81 143 SER A O 1
ATOM 1153 N N . TYR A 1 144 ? -64.312 -50.375 -2.406 1 53.62 144 TYR A N 1
ATOM 1154 C CA . TYR A 1 144 ? -64.5 -49.688 -3.676 1 53.62 144 TYR A CA 1
ATOM 1155 C C . TYR A 1 144 ? -64.125 -50.594 -4.852 1 53.62 144 TYR A C 1
ATOM 1157 O O . TYR A 1 144 ? -63.031 -51.188 -4.855 1 53.62 144 TYR A O 1
ATOM 1165 N N . HIS A 1 145 ? -65.062 -51.312 -5.66 1 56.16 145 HIS A N 1
ATOM 1166 C CA . HIS A 1 145 ? -65.062 -52.312 -6.734 1 56.16 145 HIS A CA 1
ATOM 1167 C C . HIS A 1 145 ? -63.938 -52.031 -7.73 1 56.16 145 HIS A C 1
ATOM 1169 O O . HIS A 1 145 ? -63.531 -52.906 -8.484 1 56.16 145 HIS A O 1
ATOM 1175 N N . GLY A 1 146 ? -63.062 -51.031 -7.676 1 60.31 146 GLY A N 1
ATOM 1176 C CA . GLY A 1 146 ? -62.062 -50.75 -8.695 1 60.31 146 GLY A CA 1
ATOM 1177 C C . GLY A 1 146 ? -60.656 -50.719 -8.156 1 60.31 146 GLY A C 1
ATOM 1178 O O . GLY A 1 146 ? -59.719 -50.5 -8.898 1 60.31 146 GLY A O 1
ATOM 1179 N N . ALA A 1 147 ? -60.375 -51.031 -7 1 63.34 147 ALA A N 1
ATOM 1180 C CA . ALA A 1 147 ? -59 -50.969 -6.469 1 63.34 147 ALA A CA 1
ATOM 1181 C C . ALA A 1 147 ? -58.25 -52.281 -6.676 1 63.34 147 ALA A C 1
ATOM 1183 O O . ALA A 1 147 ? -58.781 -53.344 -6.363 1 63.34 147 ALA A O 1
ATOM 1184 N N . LYS A 1 148 ? -57.312 -52.438 -7.508 1 69.69 148 LYS A N 1
ATOM 1185 C CA . LYS A 1 148 ? -56.438 -53.562 -7.719 1 69.69 148 LYS A CA 1
ATOM 1186 C C . LYS A 1 148 ? -55.375 -53.656 -6.621 1 69.69 148 LYS A C 1
ATOM 1188 O O . LYS A 1 148 ? -54.656 -52.719 -6.375 1 69.69 148 LYS A O 1
ATOM 1193 N N . LEU A 1 149 ? -55.531 -54.562 -5.715 1 64.19 149 LEU A N 1
ATOM 1194 C CA . LEU A 1 149 ? -54.594 -54.812 -4.629 1 64.19 149 LEU A CA 1
ATOM 1195 C C . LEU A 1 149 ? -53.469 -55.75 -5.07 1 64.19 149 LEU A C 1
ATOM 1197 O O . LEU A 1 149 ? -53.75 -56.812 -5.645 1 64.19 149 LEU A O 1
ATOM 1201 N N . LEU A 1 150 ? -52.281 -55.312 -5.18 1 62 150 LEU A N 1
ATOM 1202 C CA . LEU A 1 150 ? -51.125 -56.125 -5.461 1 62 150 LEU A CA 1
ATOM 1203 C C . LEU A 1 150 ? -50.344 -56.406 -4.184 1 62 150 LEU A C 1
ATOM 1205 O O . LEU A 1 150 ? -49.875 -55.5 -3.516 1 62 150 LEU A O 1
ATOM 1209 N N . ASN A 1 151 ? -50.5 -57.625 -3.602 1 57.84 151 ASN A N 1
ATOM 1210 C CA . ASN A 1 151 ? -49.75 -58.062 -2.424 1 57.84 151 ASN A CA 1
ATOM 1211 C C . ASN A 1 151 ? -48.375 -58.594 -2.799 1 57.84 151 ASN A C 1
ATOM 1213 O O . ASN A 1 151 ? -48.25 -59.594 -3.498 1 57.84 151 ASN A O 1
ATOM 1217 N N . LEU A 1 152 ? -47.344 -57.781 -2.625 1 54.03 152 LEU A N 1
ATOM 1218 C CA . LEU A 1 152 ? -46 -58.156 -2.988 1 54.03 152 LEU A CA 1
ATOM 1219 C C . LEU A 1 152 ? -45.375 -59.062 -1.927 1 54.03 152 LEU A C 1
ATOM 1221 O O . LEU A 1 152 ? -44.312 -59.656 -2.152 1 54.03 152 LEU A O 1
ATOM 1225 N N . GLU A 1 153 ? -45.844 -59.281 -0.676 1 49.91 153 GLU A N 1
ATOM 1226 C CA . GLU A 1 153 ? -45.25 -60.094 0.377 1 49.91 153 GLU A CA 1
ATOM 1227 C C . GLU A 1 153 ? -45.375 -61.594 0.064 1 49.91 153 GLU A C 1
ATOM 1229 O O . GLU A 1 153 ? -44.531 -62.406 0.432 1 49.91 153 GLU A O 1
ATOM 1234 N N . LEU A 1 154 ? -46.531 -62.188 -0.31 1 47.28 154 LEU A N 1
ATOM 1235 C CA . LEU A 1 154 ? -46.844 -63.625 -0.24 1 47.28 154 LEU A CA 1
ATOM 1236 C C . LEU A 1 154 ? -46.031 -64.375 -1.274 1 47.28 154 LEU A C 1
ATOM 1238 O O . LEU A 1 154 ? -45.938 -65.625 -1.191 1 47.28 154 LEU A O 1
ATOM 1242 N N . ASN A 1 155 ? -45.656 -64 -2.473 1 45.94 155 ASN A N 1
ATOM 1243 C CA . ASN A 1 155 ? -45.125 -64.938 -3.461 1 45.94 155 ASN A CA 1
ATOM 1244 C C . ASN A 1 155 ? -43.594 -65 -3.416 1 45.94 155 ASN A C 1
ATOM 1246 O O . ASN A 1 155 ? -42.938 -64.188 -4.109 1 45.94 155 ASN A O 1
ATOM 1250 N N . ALA A 1 156 ? -42.969 -65.5 -2.396 1 50.41 156 ALA A N 1
ATOM 1251 C CA . ALA A 1 156 ? -41.531 -65.688 -2.205 1 50.41 156 ALA A CA 1
ATOM 1252 C C . ALA A 1 156 ? -40.875 -66.188 -3.482 1 50.41 156 ALA A C 1
ATOM 1254 O O . ALA A 1 156 ? -39.781 -65.75 -3.846 1 50.41 156 ALA A O 1
ATOM 1255 N N . GLY A 1 157 ? -41.5 -67.188 -4 1 54.16 157 GLY A N 1
ATOM 1256 C CA . GLY A 1 157 ? -40.969 -67.75 -5.227 1 54.16 157 GLY A CA 1
ATOM 1257 C C . GLY A 1 157 ? -40.969 -66.75 -6.383 1 54.16 157 GLY A C 1
ATOM 1258 O O . GLY A 1 157 ? -39.969 -66.688 -7.121 1 54.16 157 GLY A O 1
ATOM 1259 N N . HIS A 1 158 ? -42.031 -66.062 -6.578 1 56.28 158 HIS A N 1
ATOM 1260 C CA . HIS A 1 158 ? -42.125 -65.062 -7.645 1 56.28 158 HIS A CA 1
ATOM 1261 C C . HIS A 1 158 ? -41.219 -63.875 -7.375 1 56.28 158 HIS A C 1
ATOM 1263 O O . HIS A 1 158 ? -40.656 -63.312 -8.312 1 56.28 158 HIS A O 1
ATOM 1269 N N . ILE A 1 159 ? -41.031 -63.625 -6.148 1 54.41 159 ILE A N 1
ATOM 1270 C CA . ILE A 1 159 ? -40.125 -62.531 -5.785 1 54.41 159 ILE A CA 1
ATOM 1271 C C . ILE A 1 159 ? -38.688 -62.938 -6.043 1 54.41 159 ILE A C 1
ATOM 1273 O O . ILE A 1 159 ? -37.875 -62.156 -6.543 1 54.41 159 ILE A O 1
ATOM 1277 N N . SER A 1 160 ? -38.5 -64.188 -5.676 1 57.84 160 SER A N 1
ATOM 1278 C CA . SER A 1 160 ? -37.156 -64.688 -5.93 1 57.84 160 SER A CA 1
ATOM 1279 C C . SER A 1 160 ? -36.812 -64.688 -7.422 1 57.84 160 SER A C 1
ATOM 1281 O O . SER A 1 160 ? -35.719 -64.312 -7.824 1 57.84 160 SER A O 1
ATOM 1283 N N . HIS A 1 161 ? -37.812 -65.062 -8.242 1 61.69 161 HIS A N 1
ATOM 1284 C CA . HIS A 1 161 ? -37.594 -65 -9.688 1 61.69 161 HIS A CA 1
ATOM 1285 C C . HIS A 1 161 ? -37.531 -63.594 -10.211 1 61.69 161 HIS A C 1
ATOM 1287 O O . HIS A 1 161 ? -36.75 -63.281 -11.109 1 61.69 161 HIS A O 1
ATOM 1293 N N . ALA A 1 162 ? -38.25 -62.781 -9.688 1 59.5 162 ALA A N 1
ATOM 1294 C CA . ALA A 1 162 ? -38.219 -61.344 -10.062 1 59.5 162 ALA A CA 1
ATOM 1295 C C . ALA A 1 162 ? -36.906 -60.719 -9.656 1 59.5 162 ALA A C 1
ATOM 1297 O O . ALA A 1 162 ? -36.344 -59.906 -10.406 1 59.5 162 ALA A O 1
ATOM 1298 N N . ILE A 1 163 ? -36.406 -61.094 -8.477 1 61.28 163 ILE A N 1
ATOM 1299 C CA . ILE A 1 163 ? -35.125 -60.625 -8.016 1 61.28 163 ILE A CA 1
ATOM 1300 C C . ILE A 1 163 ? -34.031 -61.156 -8.922 1 61.28 163 ILE A C 1
ATOM 1302 O O . ILE A 1 163 ? -33.094 -60.406 -9.305 1 61.28 163 ILE A O 1
ATOM 1306 N N . GLU A 1 164 ? -34.219 -62.375 -9.258 1 63.59 164 GLU A N 1
ATOM 1307 C CA . GLU A 1 164 ? -33.281 -62.969 -10.18 1 63.59 164 GLU A CA 1
ATOM 1308 C C . GLU A 1 164 ? -33.312 -62.281 -11.547 1 63.59 164 GLU A C 1
ATOM 1310 O O . GLU A 1 164 ? -32.281 -62.031 -12.148 1 63.59 164 GLU A O 1
ATOM 1315 N N . THR A 1 165 ? -34.438 -61.938 -12.047 1 63.72 165 THR A N 1
ATOM 1316 C CA . THR A 1 165 ? -34.594 -61.219 -13.305 1 63.72 165 THR A CA 1
ATOM 1317 C C . THR A 1 165 ? -34.031 -59.812 -13.188 1 63.72 165 THR A C 1
ATOM 1319 O O . THR A 1 165 ? -33.406 -59.312 -14.117 1 63.72 165 THR A O 1
ATOM 1322 N N . TYR A 1 166 ? -34.219 -59.25 -12.109 1 61.81 166 TYR A N 1
ATOM 1323 C CA . TYR A 1 166 ? -33.688 -57.906 -11.852 1 61.81 166 TYR A CA 1
ATOM 1324 C C . TYR A 1 166 ? -32.156 -57.938 -11.805 1 61.81 166 TYR A C 1
ATOM 1326 O O . TYR A 1 166 ? -31.5 -57.094 -12.398 1 61.81 166 TYR A O 1
ATOM 1334 N N . ILE A 1 167 ? -31.719 -58.938 -11.047 1 61.66 167 ILE A N 1
ATOM 1335 C CA . ILE A 1 167 ? -30.266 -59.062 -10.969 1 61.66 167 ILE A CA 1
ATOM 1336 C C . ILE A 1 167 ? -29.703 -59.344 -12.359 1 61.66 167 ILE A C 1
ATOM 1338 O O . ILE A 1 167 ? -28.688 -58.75 -12.742 1 61.66 167 ILE A O 1
ATOM 1342 N N . ASN A 1 168 ? -30.484 -60.125 -13.062 1 60.56 168 ASN A N 1
ATOM 1343 C CA . ASN A 1 168 ? -30.031 -60.438 -14.422 1 60.56 168 ASN A CA 1
ATOM 1344 C C . ASN A 1 168 ? -30.094 -59.188 -15.312 1 60.56 168 ASN A C 1
ATOM 1346 O O . ASN A 1 168 ? -29.172 -58.938 -16.109 1 60.56 168 ASN A O 1
ATOM 1350 N N . HIS A 1 169 ? -31.047 -58.406 -15.156 1 60.19 169 HIS A N 1
ATOM 1351 C CA . HIS A 1 169 ? -31.188 -57.188 -15.922 1 60.19 169 HIS A CA 1
ATOM 1352 C C . HIS A 1 169 ? -30.109 -56.156 -15.539 1 60.19 169 HIS A C 1
ATOM 1354 O O . HIS A 1 169 ? -29.516 -55.531 -16.406 1 60.19 169 HIS A O 1
ATOM 1360 N N . GLU A 1 170 ? -29.922 -56.031 -14.289 1 59.53 170 GLU A N 1
ATOM 1361 C CA . GLU A 1 170 ? -28.938 -55.062 -13.812 1 59.53 170 GLU A CA 1
ATOM 1362 C C . GLU A 1 170 ? -27.531 -55.5 -14.172 1 59.53 170 GLU A C 1
ATOM 1364 O O . GLU A 1 170 ? -26.688 -54.656 -14.523 1 59.53 170 GLU A O 1
ATOM 1369 N N . ILE A 1 171 ? -27.375 -56.781 -14.07 1 58.34 171 ILE A N 1
ATOM 1370 C CA . ILE A 1 171 ? -26.047 -57.312 -14.406 1 58.34 171 ILE A CA 1
ATOM 1371 C C . ILE A 1 171 ? -25.859 -57.281 -15.922 1 58.34 171 ILE A C 1
ATOM 1373 O O . ILE A 1 171 ? -24.75 -57.125 -16.406 1 58.34 171 ILE A O 1
ATOM 1377 N N . GLU A 1 172 ? -26.922 -57.469 -16.641 1 57.62 172 GLU A N 1
ATOM 1378 C CA . GLU A 1 172 ? -26.812 -57.375 -18.094 1 57.62 172 GLU A CA 1
ATOM 1379 C C . GLU A 1 172 ? -26.328 -55.969 -18.516 1 57.62 172 GLU A C 1
ATOM 1381 O O . GLU A 1 172 ? -25.594 -55.844 -19.484 1 57.62 172 GLU A O 1
ATOM 1386 N N . GLY A 1 173 ? -26.828 -55.031 -17.844 1 53.66 173 GLY A N 1
ATOM 1387 C CA . GLY A 1 173 ? -26.297 -53.688 -18.109 1 53.66 173 GLY A CA 1
ATOM 1388 C C . GLY A 1 173 ? -24.812 -53.562 -17.812 1 53.66 173 GLY A C 1
ATOM 1389 O O . GLY A 1 173 ? -24.125 -52.719 -18.375 1 53.66 173 GLY A O 1
ATOM 1390 N N . LEU A 1 174 ? -24.391 -54.438 -16.938 1 49.94 174 LEU A N 1
ATOM 1391 C CA . LEU A 1 174 ? -22.969 -54.469 -16.609 1 49.94 174 LEU A CA 1
ATOM 1392 C C . LEU A 1 174 ? -22.219 -55.438 -17.516 1 49.94 174 LEU A C 1
ATOM 1394 O O . LEU A 1 174 ? -21 -55.594 -17.406 1 49.94 174 LEU A O 1
ATOM 1398 N N . ARG A 1 175 ? -22.922 -56.156 -18.312 1 50.5 175 ARG A N 1
ATOM 1399 C CA . ARG A 1 175 ? -22.375 -57.156 -19.219 1 50.5 175 ARG A CA 1
ATOM 1400 C C . ARG A 1 175 ? -21.234 -56.562 -20.047 1 50.5 175 ARG A C 1
ATOM 1402 O O . ARG A 1 175 ? -20.312 -57.281 -20.438 1 50.5 175 ARG A O 1
ATOM 1409 N N . ILE A 1 176 ? -21.469 -55.406 -20.484 1 47.09 176 ILE A N 1
ATOM 1410 C CA . ILE A 1 176 ? -20.406 -54.875 -21.344 1 47.09 176 ILE A CA 1
ATOM 1411 C C . ILE A 1 176 ? -19.062 -55.031 -20.641 1 47.09 176 ILE A C 1
ATOM 1413 O O . ILE A 1 176 ? -18.016 -55.031 -21.297 1 47.09 176 ILE A O 1
ATOM 1417 N N . LEU A 1 177 ? -19.016 -55.125 -19.422 1 44.06 177 LEU A N 1
ATOM 1418 C CA . LEU A 1 177 ? -17.781 -54.906 -18.688 1 44.06 177 LEU A CA 1
ATOM 1419 C C . LEU A 1 177 ? -17.078 -56.25 -18.406 1 44.06 177 LEU A C 1
ATOM 1421 O O . LEU A 1 177 ? -15.906 -56.25 -18.016 1 44.06 177 LEU A O 1
ATOM 1425 N N . ALA A 1 178 ? -17.75 -57.375 -18.094 1 50.62 178 ALA A N 1
ATOM 1426 C CA . ALA A 1 178 ? -16.969 -58.469 -17.5 1 50.62 178 ALA A CA 1
ATOM 1427 C C . ALA A 1 178 ? -17.219 -59.781 -18.25 1 50.62 178 ALA A C 1
ATOM 1429 O O . ALA A 1 178 ? -18.156 -59.875 -19.047 1 50.62 178 ALA A O 1
ATOM 1430 N N . ASP A 1 179 ? -16.188 -60.719 -18.188 1 51.34 179 ASP A N 1
ATOM 1431 C CA . ASP A 1 179 ? -16.203 -62.125 -18.594 1 51.34 179 ASP A CA 1
ATOM 1432 C C . ASP A 1 179 ? -17.422 -62.844 -18.031 1 51.34 179 ASP A C 1
ATOM 1434 O O . ASP A 1 179 ? -17.922 -62.5 -16.969 1 51.34 179 ASP A O 1
ATOM 1438 N N . GLU A 1 180 ? -18.172 -63.531 -18.844 1 55.88 180 GLU A N 1
ATOM 1439 C CA . GLU A 1 180 ? -19.391 -64.312 -18.547 1 55.88 180 GLU A CA 1
ATOM 1440 C C . GLU A 1 180 ? -19.281 -65 -17.203 1 55.88 180 GLU A C 1
ATOM 1442 O O . GLU A 1 180 ? -20.266 -65.062 -16.469 1 55.88 180 GLU A O 1
ATOM 1447 N N . GLU A 1 181 ? -18.062 -65.438 -16.844 1 57.41 181 GLU A N 1
ATOM 1448 C CA . GLU A 1 181 ? -17.906 -66.188 -15.609 1 57.41 181 GLU A CA 1
ATOM 1449 C C . GLU A 1 181 ? -18.016 -65.25 -14.383 1 57.41 181 GLU A C 1
ATOM 1451 O O . GLU A 1 181 ? -18.609 -65.625 -13.375 1 57.41 181 GLU A O 1
ATOM 1456 N N . ILE A 1 182 ? -17.516 -64.062 -14.453 1 57.47 182 ILE A N 1
ATOM 1457 C CA . ILE A 1 182 ? -17.562 -63.125 -13.344 1 57.47 182 ILE A CA 1
ATOM 1458 C C . ILE A 1 182 ? -18.984 -62.625 -13.133 1 57.47 182 ILE A C 1
ATOM 1460 O O . ILE A 1 182 ? -19.453 -62.531 -12 1 57.47 182 ILE A O 1
ATOM 1464 N N . LEU A 1 183 ? -19.609 -62.438 -14.234 1 60.38 183 LEU A N 1
ATOM 1465 C CA . LEU A 1 183 ? -21 -62 -14.148 1 60.38 183 LEU A CA 1
ATOM 1466 C C . LEU A 1 183 ? -21.859 -63.062 -13.469 1 60.38 183 LEU A C 1
ATOM 1468 O O . LEU A 1 183 ? -22.734 -62.75 -12.672 1 60.38 183 LEU A O 1
ATOM 1472 N N . LYS A 1 184 ? -21.484 -64.312 -13.805 1 64.5 184 LYS A N 1
ATOM 1473 C CA . LYS A 1 184 ? -22.203 -65.375 -13.203 1 64.5 184 LYS A CA 1
ATOM 1474 C C . LYS A 1 184 ? -21.922 -65.5 -11.703 1 64.5 184 LYS A C 1
ATOM 1476 O O . LYS A 1 184 ? -22.844 -65.75 -10.914 1 64.5 184 LYS A O 1
ATOM 1481 N N . HIS A 1 185 ? -20.703 -65.188 -11.352 1 61.16 185 HIS A N 1
ATOM 1482 C CA . HIS A 1 185 ? -20.344 -65.188 -9.938 1 61.16 185 HIS A CA 1
ATOM 1483 C C . HIS A 1 185 ? -21 -64.062 -9.172 1 61.16 185 HIS A C 1
ATOM 1485 O O . HIS A 1 185 ? -21.5 -64.25 -8.062 1 61.16 185 HIS A O 1
ATOM 1491 N N . VAL A 1 186 ? -21.047 -62.906 -9.766 1 61.38 186 VAL A N 1
ATOM 1492 C CA . VAL A 1 186 ? -21.688 -61.75 -9.141 1 61.38 186 VAL A CA 1
ATOM 1493 C C . VAL A 1 186 ? -23.188 -62 -9.016 1 61.38 186 VAL A C 1
ATOM 1495 O O . VAL A 1 186 ? -23.797 -61.719 -7.98 1 61.38 186 VAL A O 1
ATOM 1498 N N . LYS A 1 187 ? -23.672 -62.594 -10.07 1 64.38 187 LYS A N 1
ATOM 1499 C CA . LYS A 1 187 ? -25.094 -62.938 -10.07 1 64.38 187 LYS A CA 1
ATOM 1500 C C . LYS A 1 187 ? -25.406 -63.938 -8.945 1 64.38 187 LYS A C 1
ATOM 1502 O O . LYS A 1 187 ? -26.406 -63.781 -8.234 1 64.38 187 LYS A O 1
ATOM 1507 N N . ASP A 1 188 ? -24.484 -64.875 -8.828 1 64.25 188 ASP A N 1
ATOM 1508 C CA . ASP A 1 188 ? -24.703 -65.938 -7.84 1 64.25 188 ASP A CA 1
ATOM 1509 C C . ASP A 1 188 ? -24.609 -65.375 -6.422 1 64.25 188 ASP A C 1
ATOM 1511 O O . ASP A 1 188 ? -25.422 -65.75 -5.559 1 64.25 188 ASP A O 1
ATOM 1515 N N . GLN A 1 189 ? -23.688 -64.5 -6.227 1 62.31 189 GLN A N 1
ATOM 1516 C CA . GLN A 1 189 ? -23.516 -63.906 -4.902 1 62.31 189 GLN A CA 1
ATOM 1517 C C . GLN A 1 189 ? -24.672 -62.969 -4.551 1 62.31 189 GLN A C 1
ATOM 1519 O O . GLN A 1 189 ? -25.141 -62.938 -3.414 1 62.31 189 GLN A O 1
ATOM 1524 N N . LEU A 1 190 ? -25.141 -62.188 -5.559 1 63.72 190 LEU A N 1
ATOM 1525 C CA . LEU A 1 190 ? -26.281 -61.281 -5.34 1 63.72 190 LEU A CA 1
ATOM 1526 C C . LEU A 1 190 ? -27.547 -62.094 -5.062 1 63.72 190 LEU A C 1
ATOM 1528 O O . LEU A 1 190 ? -28.344 -61.719 -4.207 1 63.72 190 LEU A O 1
ATOM 1532 N N . ASN A 1 191 ? -27.656 -63.125 -5.766 1 62.59 191 ASN A N 1
ATOM 1533 C CA . ASN A 1 191 ? -28.812 -64 -5.586 1 62.59 191 ASN A CA 1
ATOM 1534 C C . ASN A 1 191 ? -28.812 -64.688 -4.211 1 62.59 191 ASN A C 1
ATOM 1536 O O . ASN A 1 191 ? -29.859 -64.75 -3.572 1 62.59 191 ASN A O 1
ATOM 1540 N N . ARG A 1 192 ? -27.594 -65 -3.826 1 62 192 ARG A N 1
ATOM 1541 C CA . ARG A 1 192 ? -27.469 -65.688 -2.549 1 62 192 ARG A CA 1
ATOM 1542 C C . ARG A 1 192 ? -27.719 -64.75 -1.382 1 62 192 ARG A C 1
ATOM 1544 O O . ARG A 1 192 ? -28.375 -65.125 -0.406 1 62 192 ARG A O 1
ATOM 1551 N N . LYS A 1 193 ? -27.203 -63.594 -1.492 1 58.03 193 LYS A N 1
ATOM 1552 C CA . LYS A 1 193 ? -27.266 -62.656 -0.363 1 58.03 193 LYS A CA 1
ATOM 1553 C C . LYS A 1 193 ? -28.562 -61.875 -0.381 1 58.03 193 LYS A C 1
ATOM 1555 O O . LYS A 1 193 ? -28.891 -61.188 0.597 1 58.03 193 LYS A O 1
ATOM 1560 N N . SER A 1 194 ? -29.219 -61.75 -1.493 1 56.22 194 SER A N 1
ATOM 1561 C CA . SER A 1 194 ? -30.469 -61 -1.629 1 56.22 194 SER A CA 1
ATOM 1562 C C . SER A 1 194 ? -31.547 -61.562 -0.708 1 56.22 194 SER A C 1
ATOM 1564 O O . SER A 1 194 ? -32.5 -60.875 -0.366 1 56.22 194 SER A O 1
ATOM 1566 N N . ASP A 1 195 ? -31.219 -62.594 0.022 1 53.84 195 ASP A N 1
ATOM 1567 C CA . ASP A 1 195 ? -32.188 -63.25 0.887 1 53.84 195 ASP A CA 1
ATOM 1568 C C . ASP A 1 195 ? -33.625 -62.906 0.482 1 53.84 195 ASP A C 1
ATOM 1570 O O . ASP A 1 195 ? -34.469 -62.656 1.34 1 53.84 195 ASP A O 1
ATOM 1574 N N . GLY A 1 196 ? -33.875 -62.719 -0.838 1 52.12 196 GLY A N 1
ATOM 1575 C CA . GLY A 1 196 ? -35.25 -62.531 -1.353 1 52.12 196 GLY A CA 1
ATOM 1576 C C . GLY A 1 196 ? -35.656 -61.094 -1.405 1 52.12 196 GLY A C 1
ATOM 1577 O O . GLY A 1 196 ? -36.844 -60.781 -1.562 1 52.12 196 GLY A O 1
ATOM 1578 N N . THR A 1 197 ? -34.812 -60.094 -1.097 1 52.72 197 THR A N 1
ATOM 1579 C CA . THR A 1 197 ? -35.281 -58.719 -1.104 1 52.72 197 THR A CA 1
ATOM 1580 C C . THR A 1 197 ? -34.625 -57.938 -2.244 1 52.72 197 THR A C 1
ATOM 1582 O O . THR A 1 197 ? -33.406 -58.031 -2.459 1 52.72 197 THR A O 1
ATOM 1585 N N . PHE A 1 198 ? -35.438 -57.344 -3.174 1 49.66 198 PHE A N 1
ATOM 1586 C CA . PHE A 1 198 ? -35 -56.5 -4.289 1 49.66 198 PHE A CA 1
ATOM 1587 C C . PHE A 1 198 ? -34.125 -55.344 -3.801 1 49.66 198 PHE A C 1
ATOM 1589 O O . PHE A 1 198 ? -33.188 -54.938 -4.484 1 49.66 198 PHE A O 1
ATOM 1596 N N . LEU A 1 199 ? -34.5 -54.906 -2.732 1 48.66 199 LEU A N 1
ATOM 1597 C CA . LEU A 1 199 ? -33.906 -53.656 -2.248 1 48.66 199 LEU A CA 1
ATOM 1598 C C . LEU A 1 199 ? -32.406 -53.812 -2.016 1 48.66 199 LEU A C 1
ATOM 1600 O O . LEU A 1 199 ? -31.609 -52.938 -2.379 1 48.66 199 LEU A O 1
ATOM 1604 N N . TRP A 1 200 ? -32.094 -54.938 -1.443 1 49.03 200 TRP A N 1
ATOM 1605 C CA . TRP A 1 200 ? -30.672 -55.125 -1.109 1 49.03 200 TRP A CA 1
ATOM 1606 C C . TRP A 1 200 ? -29.828 -55.25 -2.371 1 49.03 200 TRP A C 1
ATOM 1608 O O . TRP A 1 200 ? -28.75 -54.656 -2.463 1 49.03 200 TRP A O 1
ATOM 1618 N N . VAL A 1 201 ? -30.328 -56 -3.309 1 54.97 201 VAL A N 1
ATOM 1619 C CA . VAL A 1 201 ? -29.578 -56.156 -4.551 1 54.97 201 VAL A CA 1
ATOM 1620 C C . VAL A 1 201 ? -29.438 -54.812 -5.254 1 54.97 201 VAL A C 1
ATOM 1622 O O . VAL A 1 201 ? -28.359 -54.469 -5.746 1 54.97 201 VAL A O 1
ATOM 1625 N N . ALA A 1 202 ? -30.5 -54.125 -5.293 1 54.16 202 ALA A N 1
ATOM 1626 C CA . ALA A 1 202 ? -30.484 -52.812 -5.938 1 54.16 202 ALA A CA 1
ATOM 1627 C C . ALA A 1 202 ? -29.5 -51.875 -5.25 1 54.16 202 ALA A C 1
ATOM 1629 O O . ALA A 1 202 ? -28.766 -51.125 -5.914 1 54.16 202 ALA A O 1
ATOM 1630 N N . LEU A 1 203 ? -29.484 -51.938 -4 1 52.5 203 LEU A N 1
ATOM 1631 C CA . LEU A 1 203 ? -28.609 -51.062 -3.23 1 52.5 203 LEU A CA 1
ATOM 1632 C C . LEU A 1 203 ? -27.156 -51.438 -3.439 1 52.5 203 LEU A C 1
ATOM 1634 O O . LEU A 1 203 ? -26.297 -50.531 -3.547 1 52.5 203 LEU A O 1
ATOM 1638 N N . VAL A 1 204 ? -27.016 -52.719 -3.387 1 55.53 204 VAL A N 1
ATOM 1639 C CA . VAL A 1 204 ? -25.625 -53.188 -3.564 1 55.53 204 VAL A CA 1
ATOM 1640 C C . VAL A 1 204 ? -25.141 -52.812 -4.961 1 55.53 204 VAL A C 1
ATOM 1642 O O . VAL A 1 204 ? -24.016 -52.312 -5.121 1 55.53 204 VAL A O 1
ATOM 1645 N N . VAL A 1 205 ? -26.031 -53.062 -5.914 1 60.56 205 VAL A N 1
ATOM 1646 C CA . VAL A 1 205 ? -25.625 -52.75 -7.277 1 60.56 205 VAL A CA 1
ATOM 1647 C C . VAL A 1 205 ? -25.438 -51.219 -7.414 1 60.56 205 VAL A C 1
ATOM 1649 O O . VAL A 1 205 ? -24.453 -50.781 -8.023 1 60.56 205 VAL A O 1
ATOM 1652 N N . GLU A 1 206 ? -26.328 -50.531 -6.832 1 63.69 206 GLU A N 1
ATOM 1653 C CA . GLU A 1 206 ? -26.188 -49.062 -6.863 1 63.69 206 GLU A CA 1
ATOM 1654 C C . GLU A 1 206 ? -24.938 -48.625 -6.129 1 63.69 206 GLU A C 1
ATOM 1656 O O . GLU A 1 206 ? -24.219 -47.719 -6.59 1 63.69 206 GLU A O 1
ATOM 1661 N N . GLY A 1 207 ? -24.75 -49.25 -5.027 1 64.5 207 GLY A N 1
ATOM 1662 C CA . GLY A 1 207 ? -23.547 -48.938 -4.277 1 64.5 207 GLY A CA 1
ATOM 1663 C C . GLY A 1 207 ? -22.266 -49.25 -5.039 1 64.5 207 GLY A C 1
ATOM 1664 O O . GLY A 1 207 ? -21.312 -48.469 -4.996 1 64.5 207 GLY A O 1
ATOM 1665 N N . LEU A 1 208 ? -22.344 -50.344 -5.734 1 67.94 208 LEU A N 1
ATOM 1666 C CA . LEU A 1 208 ? -21.172 -50.75 -6.512 1 67.94 208 LEU A CA 1
ATOM 1667 C C . LEU A 1 208 ? -20.984 -49.812 -7.703 1 67.94 208 LEU A C 1
ATOM 1669 O O . LEU A 1 208 ? -19.844 -49.469 -8.047 1 67.94 208 LEU A O 1
ATOM 1673 N N . ARG A 1 209 ? -22.094 -49.375 -8.266 1 72.56 209 ARG A N 1
ATOM 1674 C CA . ARG A 1 209 ? -22 -48.438 -9.367 1 72.56 209 ARG A CA 1
ATOM 1675 C C . ARG A 1 209 ? -21.406 -47.094 -8.898 1 72.56 209 ARG A C 1
ATOM 1677 O O . ARG A 1 209 ? -20.547 -46.531 -9.578 1 72.56 209 ARG A O 1
ATOM 1684 N N . LYS A 1 210 ? -21.844 -46.688 -7.758 1 77.25 210 LYS A N 1
ATOM 1685 C CA . LYS A 1 210 ? -21.312 -45.438 -7.203 1 77.25 210 LYS A CA 1
ATOM 1686 C C . LYS A 1 210 ? -19.828 -45.594 -6.859 1 77.25 210 LYS A C 1
ATOM 1688 O O . LYS A 1 210 ? -19.031 -44.688 -7.121 1 77.25 210 LYS A O 1
ATOM 1693 N N . PHE A 1 211 ? -19.609 -46.75 -6.348 1 79.5 211 PHE A N 1
ATOM 1694 C CA . PHE A 1 211 ? -18.234 -47.031 -5.973 1 79.5 211 PHE A CA 1
ATOM 1695 C C . PHE A 1 211 ? -17.328 -47.031 -7.191 1 79.5 211 PHE A C 1
ATOM 1697 O O . PHE A 1 211 ? -16.266 -46.375 -7.184 1 79.5 211 PHE A O 1
ATOM 1704 N N . LEU A 1 212 ? -17.75 -47.625 -8.18 1 78.75 212 LEU A N 1
ATOM 1705 C CA . LEU A 1 212 ? -16.984 -47.688 -9.422 1 78.75 212 LEU A CA 1
ATOM 1706 C C . LEU A 1 212 ? -16.875 -46.281 -10.047 1 78.75 212 LEU A C 1
ATOM 1708 O O . LEU A 1 212 ? -15.805 -45.906 -10.516 1 78.75 212 LEU A O 1
ATOM 1712 N N . SER A 1 213 ? -17.953 -45.562 -10.023 1 84.44 213 SER A N 1
ATOM 1713 C CA . SER A 1 213 ? -17.969 -44.219 -10.594 1 84.44 213 SER A CA 1
ATOM 1714 C C . SER A 1 213 ? -17.016 -43.281 -9.844 1 84.44 213 SER A C 1
ATOM 1716 O O . SER A 1 213 ? -16.359 -42.438 -10.445 1 84.44 213 SER A O 1
ATOM 1718 N N . MET A 1 214 ? -16.953 -43.438 -8.547 1 88.5 214 MET A N 1
ATOM 1719 C CA . MET A 1 214 ? -16.047 -42.625 -7.746 1 88.5 214 MET A CA 1
ATOM 1720 C C . MET A 1 214 ? -14.594 -42.906 -8.094 1 88.5 214 MET A C 1
ATOM 1722 O O . MET A 1 214 ? -13.781 -42 -8.195 1 88.5 214 MET A O 1
ATOM 1726 N N . ALA A 1 215 ? -14.273 -44.156 -8.289 1 86.31 215 ALA A N 1
ATOM 1727 C CA . ALA A 1 215 ? -12.906 -44.531 -8.656 1 86.31 215 ALA A CA 1
ATOM 1728 C C . ALA A 1 215 ? -12.531 -43.969 -10.031 1 86.31 215 ALA A C 1
ATOM 1730 O O . ALA A 1 215 ? -11.375 -43.594 -10.266 1 86.31 215 ALA A O 1
ATOM 1731 N N . VAL A 1 216 ? -13.508 -43.875 -10.875 1 83.31 216 VAL A N 1
ATOM 1732 C CA . VAL A 1 216 ? -13.266 -43.406 -12.234 1 83.31 216 VAL A CA 1
ATOM 1733 C C . VAL A 1 216 ? -13.125 -41.875 -12.25 1 83.31 216 VAL A C 1
ATOM 1735 O O . VAL A 1 216 ? -12.258 -41.344 -12.938 1 83.31 216 VAL A O 1
ATOM 1738 N N . LEU A 1 217 ? -13.93 -41.188 -11.43 1 88.94 217 LEU A N 1
ATOM 1739 C CA . LEU A 1 217 ? -13.992 -39.719 -11.492 1 88.94 217 LEU A CA 1
ATOM 1740 C C . LEU A 1 217 ? -13 -39.094 -10.523 1 88.94 217 LEU A C 1
ATOM 1742 O O . LEU A 1 217 ? -12.82 -37.875 -10.523 1 88.94 217 LEU A O 1
ATOM 1746 N N . ALA A 1 218 ? -12.375 -39.938 -9.727 1 91.88 218 ALA A N 1
ATOM 1747 C CA . ALA A 1 218 ? -11.367 -39.406 -8.812 1 91.88 218 ALA A CA 1
ATOM 1748 C C . ALA A 1 218 ? -10.188 -38.844 -9.57 1 91.88 218 ALA A C 1
ATOM 1750 O O . ALA A 1 218 ? -9.852 -39.281 -10.664 1 91.88 218 ALA A O 1
ATOM 1751 N N . TYR A 1 219 ? -9.539 -37.875 -9.039 1 93.31 219 TYR A N 1
ATOM 1752 C CA . TYR A 1 219 ? -8.461 -37.156 -9.711 1 93.31 219 TYR A CA 1
ATOM 1753 C C . TYR A 1 219 ? -7.145 -37.906 -9.578 1 93.31 219 TYR A C 1
ATOM 1755 O O . TYR A 1 219 ? -6.176 -37.625 -10.281 1 93.31 219 TYR A O 1
ATOM 1763 N N . ARG A 1 220 ? -7.062 -38.844 -8.688 1 90.75 220 ARG A N 1
ATOM 1764 C CA . ARG A 1 220 ? -5.961 -39.781 -8.484 1 90.75 220 ARG A CA 1
ATOM 1765 C C . ARG A 1 220 ? -6.449 -41.062 -7.832 1 90.75 220 ARG A C 1
ATOM 1767 O O . ARG A 1 220 ? -7.574 -41.125 -7.328 1 90.75 220 ARG A O 1
ATOM 1774 N N . PRO A 1 221 ? -5.68 -42.094 -7.934 1 90.44 221 PRO A N 1
ATOM 1775 C CA . PRO A 1 221 ? -6.102 -43.312 -7.238 1 90.44 221 PRO A CA 1
ATOM 1776 C C . PRO A 1 221 ? -6.352 -43.094 -5.75 1 90.44 221 PRO A C 1
ATOM 1778 O O . PRO A 1 221 ? -5.625 -42.344 -5.105 1 90.44 221 PRO A O 1
ATOM 1781 N N . LEU A 1 222 ? -7.414 -43.719 -5.289 1 93.56 222 LEU A N 1
ATOM 1782 C CA . LEU A 1 222 ? -7.836 -43.5 -3.908 1 93.56 222 LEU A CA 1
ATOM 1783 C C . LEU A 1 222 ? -7.324 -44.625 -3.014 1 93.56 222 LEU A C 1
ATOM 1785 O O . LEU A 1 222 ? -7.348 -45.812 -3.404 1 93.56 222 LEU A O 1
ATOM 1789 N N . HIS A 1 223 ? -6.738 -44.281 -1.933 1 93.31 223 HIS A N 1
ATOM 1790 C CA . HIS A 1 223 ? -6.453 -45.281 -0.908 1 93.31 223 HIS A CA 1
ATOM 1791 C C . HIS A 1 223 ? -7.742 -45.844 -0.306 1 93.31 223 HIS A C 1
ATOM 1793 O O . HIS A 1 223 ? -8.758 -45.156 -0.242 1 93.31 223 HIS A O 1
ATOM 1799 N N . ILE A 1 224 ? -7.707 -47 0.208 1 90.81 224 ILE A N 1
ATOM 1800 C CA . ILE A 1 224 ? -8.875 -47.688 0.767 1 90.81 224 ILE A CA 1
ATOM 1801 C C . ILE A 1 224 ? -9.461 -46.844 1.901 1 90.81 224 ILE A C 1
ATOM 1803 O O . ILE A 1 224 ? -10.68 -46.719 2.016 1 90.81 224 ILE A O 1
ATOM 1807 N N . SER A 1 225 ? -8.578 -46.219 2.684 1 92.19 225 SER A N 1
ATOM 1808 C CA . SER A 1 225 ? -9.039 -45.375 3.803 1 92.19 225 SER A CA 1
ATOM 1809 C C . SER A 1 225 ? -9.711 -44.094 3.312 1 92.19 225 SER A C 1
ATOM 1811 O O . SER A 1 225 ? -10.648 -43.625 3.941 1 92.19 225 SER A O 1
ATOM 1813 N N . GLU A 1 226 ? -9.273 -43.531 2.24 1 94.06 226 GLU A N 1
ATOM 1814 C CA . GLU A 1 226 ? -9.875 -42.344 1.652 1 94.06 226 GLU A CA 1
ATOM 1815 C C . GLU A 1 226 ? -11.25 -42.656 1.066 1 94.06 226 GLU A C 1
ATOM 1817 O O . GLU A 1 226 ? -12.188 -41.875 1.223 1 94.06 226 GLU A O 1
ATOM 1822 N N . MET A 1 227 ? -11.32 -43.812 0.39 1 91.31 227 MET A N 1
ATOM 1823 C CA . MET A 1 227 ? -12.586 -44.25 -0.202 1 91.31 227 MET A CA 1
ATOM 1824 C C . MET A 1 227 ? -13.641 -44.469 0.875 1 91.31 227 MET A C 1
ATOM 1826 O O . MET A 1 227 ? -14.828 -44.219 0.649 1 91.31 227 MET A O 1
ATOM 1830 N N . ARG A 1 228 ? -13.203 -44.938 1.931 1 90 228 ARG A N 1
ATOM 1831 C CA . ARG A 1 228 ? -14.117 -45.156 3.049 1 90 228 ARG A CA 1
ATOM 1832 C C . ARG A 1 228 ? -14.836 -43.875 3.42 1 90 228 ARG A C 1
ATOM 1834 O O . ARG A 1 228 ? -16.062 -43.844 3.594 1 90 228 ARG A O 1
ATOM 1841 N N . HIS A 1 229 ? -14.094 -42.688 3.49 1 89.81 229 HIS A N 1
ATOM 1842 C CA . HIS A 1 229 ? -14.68 -41.406 3.83 1 89.81 229 HIS A CA 1
ATOM 1843 C C . HIS A 1 229 ? -15.602 -40.906 2.725 1 89.81 229 HIS A C 1
ATOM 1845 O O . HIS A 1 229 ? -16.672 -40.375 3.004 1 89.81 229 HIS A O 1
ATOM 1851 N N . LEU A 1 230 ? -15.195 -41.125 1.509 1 91.25 230 LEU A N 1
ATOM 1852 C CA . LEU A 1 230 ? -15.953 -40.625 0.371 1 91.25 230 LEU A CA 1
ATOM 1853 C C . LEU A 1 230 ? -17.281 -41.375 0.23 1 91.25 230 LEU A C 1
ATOM 1855 O O . LEU A 1 230 ? -18.25 -40.844 -0.288 1 91.25 230 LEU A O 1
ATOM 1859 N N . THR A 1 231 ? -17.312 -42.656 0.675 1 85.81 231 THR A N 1
ATOM 1860 C CA . THR A 1 231 ? -18.531 -43.438 0.556 1 85.81 231 THR A CA 1
ATOM 1861 C C . THR A 1 231 ? -19.344 -43.406 1.845 1 85.81 231 THR A C 1
ATOM 1863 O O . THR A 1 231 ? -20.453 -43.906 1.905 1 85.81 231 THR A O 1
ATOM 1866 N N . GLY A 1 232 ? -18.906 -42.719 2.805 1 80.25 232 GLY A N 1
ATOM 1867 C CA . GLY A 1 232 ? -19.594 -42.625 4.074 1 80.25 232 GLY A CA 1
ATOM 1868 C C . GLY A 1 232 ? -19.641 -43.906 4.84 1 80.25 232 GLY A C 1
ATOM 1869 O O . GLY A 1 232 ? -20.516 -44.125 5.684 1 80.25 232 GLY A O 1
ATOM 1870 N N . ARG A 1 233 ? -18.781 -44.812 4.461 1 76.25 233 ARG A N 1
ATOM 1871 C CA . ARG A 1 233 ? -18.766 -46.094 5.125 1 76.25 233 ARG A CA 1
ATOM 1872 C C . ARG A 1 233 ? -17.922 -46.062 6.391 1 76.25 233 ARG A C 1
ATOM 1874 O O . ARG A 1 233 ? -17.062 -45.188 6.535 1 76.25 233 ARG A O 1
ATOM 1881 N N . HIS A 1 234 ? -18.25 -46.938 7.285 1 72.75 234 HIS A N 1
ATOM 1882 C CA . HIS A 1 234 ? -17.609 -46.875 8.594 1 72.75 234 HIS A CA 1
ATOM 1883 C C . HIS A 1 234 ? -16.375 -47.781 8.648 1 72.75 234 HIS A C 1
ATOM 1885 O O . HIS A 1 234 ? -15.398 -47.438 9.32 1 72.75 234 HIS A O 1
ATOM 1891 N N . LYS A 1 235 ? -16.438 -48.938 7.887 1 80.44 235 LYS A N 1
ATOM 1892 C CA . LYS A 1 235 ? -15.336 -49.906 8.031 1 80.44 235 LYS A CA 1
ATOM 1893 C C . LYS A 1 235 ? -14.602 -50.094 6.711 1 80.44 235 LYS A C 1
ATOM 1895 O O . LYS A 1 235 ? -15.227 -50.156 5.652 1 80.44 235 LYS A O 1
ATOM 1900 N N . GLU A 1 236 ? -13.312 -50.219 6.785 1 83.94 236 GLU A N 1
ATOM 1901 C CA . GLU A 1 236 ? -12.469 -50.406 5.613 1 83.94 236 GLU A CA 1
ATOM 1902 C C . GLU A 1 236 ? -12.758 -51.75 4.957 1 83.94 236 GLU A C 1
ATOM 1904 O O . GLU A 1 236 ? -12.641 -51.906 3.736 1 83.94 236 GLU A O 1
ATOM 1909 N N . LYS A 1 237 ? -13.125 -52.656 5.742 1 81.19 237 LYS A N 1
ATOM 1910 C CA . LYS A 1 237 ? -13.422 -54 5.234 1 81.19 237 LYS A CA 1
ATOM 1911 C C . LYS A 1 237 ? -14.578 -53.969 4.238 1 81.19 237 LYS A C 1
ATOM 1913 O O . LYS A 1 237 ? -14.594 -54.719 3.271 1 81.19 237 LYS A O 1
ATOM 1918 N N . ASP A 1 238 ? -15.445 -53.031 4.516 1 79.5 238 ASP A N 1
ATOM 1919 C CA . ASP A 1 238 ? -16.578 -52.875 3.607 1 79.5 238 ASP A CA 1
ATOM 1920 C C . ASP A 1 238 ? -16.125 -52.375 2.238 1 79.5 238 ASP A C 1
ATOM 1922 O O . ASP A 1 238 ? -16.672 -52.781 1.21 1 79.5 238 ASP A O 1
ATOM 1926 N N . VAL A 1 239 ? -15.156 -51.562 2.244 1 84.88 239 VAL A N 1
ATOM 1927 C CA . VAL A 1 239 ? -14.617 -51.031 0.996 1 84.88 239 VAL A CA 1
ATOM 1928 C C . VAL A 1 239 ? -13.852 -52.125 0.25 1 84.88 239 VAL A C 1
ATOM 1930 O O . VAL A 1 239 ? -13.992 -52.25 -0.967 1 84.88 239 VAL A O 1
ATOM 1933 N N . GLU A 1 240 ? -13.109 -52.938 1.03 1 82.56 240 GLU A N 1
ATOM 1934 C CA . GLU A 1 240 ? -12.375 -54.031 0.424 1 82.56 240 GLU A CA 1
ATOM 1935 C C . GLU A 1 240 ? -13.32 -55.062 -0.224 1 82.56 240 GLU A C 1
ATOM 1937 O O . GLU A 1 240 ? -13.039 -55.562 -1.306 1 82.56 240 GLU A O 1
ATOM 1942 N N . ARG A 1 241 ? -14.367 -55.219 0.44 1 76.5 241 ARG A N 1
ATOM 1943 C CA . ARG A 1 241 ? -15.375 -56.125 -0.099 1 76.5 241 ARG A CA 1
ATOM 1944 C C . ARG A 1 241 ? -15.969 -55.594 -1.392 1 76.5 241 ARG A C 1
ATOM 1946 O O . ARG A 1 241 ? -16.188 -56.312 -2.35 1 76.5 241 ARG A O 1
ATOM 1953 N N . ALA A 1 242 ? -16.219 -54.312 -1.336 1 78.69 242 ALA A N 1
ATOM 1954 C CA . ALA A 1 242 ? -16.781 -53.656 -2.525 1 78.69 242 ALA A CA 1
ATOM 1955 C C . ALA A 1 242 ? -15.812 -53.75 -3.699 1 78.69 242 ALA A C 1
ATOM 1957 O O . ALA A 1 242 ? -16.219 -54 -4.836 1 78.69 242 ALA A O 1
ATOM 1958 N N . VAL A 1 243 ? -14.523 -53.625 -3.445 1 79.75 243 VAL A N 1
ATOM 1959 C CA . VAL A 1 243 ? -13.5 -53.719 -4.48 1 79.75 243 VAL A CA 1
ATOM 1960 C C . VAL A 1 243 ? -13.438 -55.156 -5.016 1 79.75 243 VAL A C 1
ATOM 1962 O O . VAL A 1 243 ? -13.281 -55.344 -6.223 1 79.75 243 VAL A O 1
ATOM 1965 N N . GLY A 1 244 ? -13.531 -56.094 -4.039 1 71.5 244 GLY A N 1
ATOM 1966 C CA . GLY A 1 244 ? -13.547 -57.469 -4.441 1 71.5 244 GLY A CA 1
ATOM 1967 C C . GLY A 1 244 ? -14.688 -57.812 -5.387 1 71.5 244 GLY A C 1
ATOM 1968 O O . GLY A 1 244 ? -14.5 -58.562 -6.352 1 71.5 244 GLY A O 1
ATOM 1969 N N . LEU A 1 245 ? -15.797 -57.156 -5.168 1 69.5 245 LEU A N 1
ATOM 1970 C CA . LEU A 1 245 ? -16.969 -57.375 -6.008 1 69.5 245 LEU A CA 1
ATOM 1971 C C . LEU A 1 245 ? -16.781 -56.75 -7.379 1 69.5 245 LEU A C 1
ATOM 1973 O O . LEU A 1 245 ? -17.375 -57.188 -8.359 1 69.5 245 LEU A O 1
ATOM 1977 N N . CYS A 1 246 ? -15.922 -55.688 -7.379 1 70.56 246 CYS A N 1
ATOM 1978 C CA . CYS A 1 246 ? -15.617 -55 -8.633 1 70.56 246 CYS A CA 1
ATOM 1979 C C . CYS A 1 246 ? -14.281 -55.469 -9.195 1 70.56 246 CYS A C 1
ATOM 1981 O O . CYS A 1 246 ? -13.617 -54.75 -9.93 1 70.56 246 CYS A O 1
ATOM 1983 N N . GLY A 1 247 ? -13.758 -56.562 -8.82 1 63.94 247 GLY A N 1
ATOM 1984 C CA . GLY A 1 247 ? -12.422 -57.094 -9.078 1 63.94 247 GLY A CA 1
ATOM 1985 C C . GLY A 1 247 ? -12.078 -57.156 -10.555 1 63.94 247 GLY A C 1
ATOM 1986 O O . GLY A 1 247 ? -10.906 -57.188 -10.922 1 63.94 247 GLY A O 1
ATOM 1987 N N . SER A 1 248 ? -13.078 -57.094 -11.414 1 59.22 248 SER A N 1
ATOM 1988 C CA . SER A 1 248 ? -12.797 -57.094 -12.852 1 59.22 248 SER A CA 1
ATOM 1989 C C . SER A 1 248 ? -12.391 -55.719 -13.328 1 59.22 248 SER A C 1
ATOM 1991 O O . SER A 1 248 ? -11.781 -55.562 -14.391 1 59.22 248 SER A O 1
ATOM 1993 N N . PHE A 1 249 ? -12.766 -54.688 -12.508 1 68.69 249 PHE A N 1
ATOM 1994 C CA . PHE A 1 249 ? -12.5 -53.344 -12.93 1 68.69 249 PHE A CA 1
ATOM 1995 C C . PHE A 1 249 ? -11.469 -52.688 -12.023 1 68.69 249 PHE A C 1
ATOM 1997 O O . PHE A 1 249 ? -10.758 -51.75 -12.445 1 68.69 249 PHE A O 1
ATOM 2004 N N . LEU A 1 250 ? -11.5 -53.125 -10.82 1 79.62 250 LEU A N 1
ATOM 2005 C CA . LEU A 1 250 ? -10.672 -52.438 -9.828 1 79.62 250 LEU A CA 1
ATOM 2006 C C . LEU A 1 250 ? -9.688 -53.438 -9.188 1 79.62 250 LEU A C 1
ATOM 2008 O O . LEU A 1 250 ? -9.969 -54.625 -9.078 1 79.62 250 LEU A O 1
ATOM 2012 N N . THR A 1 251 ? -8.516 -53 -8.93 1 78.56 251 THR A N 1
ATOM 2013 C CA . THR A 1 251 ? -7.52 -53.75 -8.195 1 78.56 251 THR A CA 1
ATOM 2014 C C . THR A 1 251 ? -6.906 -52.906 -7.082 1 78.56 251 THR A C 1
ATOM 2016 O O . THR A 1 251 ? -6.973 -51.688 -7.125 1 78.56 251 THR A O 1
ATOM 2019 N N . VAL A 1 252 ? -6.57 -53.562 -6.027 1 85.44 252 VAL A N 1
ATOM 2020 C CA . VAL A 1 252 ? -5.941 -52.875 -4.914 1 85.44 252 VAL A CA 1
ATOM 2021 C C . VAL A 1 252 ? -4.445 -53.156 -4.895 1 85.44 252 VAL A C 1
ATOM 2023 O O . VAL A 1 252 ? -4.039 -54.312 -4.934 1 85.44 252 VAL A O 1
ATOM 2026 N N . ARG A 1 253 ? -3.666 -52.094 -5.02 1 83.31 253 ARG A N 1
ATOM 2027 C CA . ARG A 1 253 ? -2.217 -52.219 -4.902 1 83.31 253 ARG A CA 1
ATOM 2028 C C . ARG A 1 253 ? -1.683 -51.344 -3.789 1 83.31 253 ARG A C 1
ATOM 2030 O O . ARG A 1 253 ? -1.851 -50.094 -3.832 1 83.31 253 ARG A O 1
ATOM 2037 N N . ASN A 1 254 ? -0.978 -51.844 -2.783 1 86.06 254 ASN A N 1
ATOM 2038 C CA . ASN A 1 254 ? -0.415 -51.125 -1.659 1 86.06 254 ASN A CA 1
ATOM 2039 C C . ASN A 1 254 ? -1.461 -50.219 -0.993 1 86.06 254 ASN A C 1
ATOM 2041 O O . ASN A 1 254 ? -1.193 -49.062 -0.7 1 86.06 254 ASN A O 1
ATOM 2045 N N . GLY A 1 255 ? -2.732 -50.75 -1.011 1 87.88 255 GLY A N 1
ATOM 2046 C CA . GLY A 1 255 ? -3.818 -50.062 -0.335 1 87.88 255 GLY A CA 1
ATOM 2047 C C . GLY A 1 255 ? -4.555 -49.094 -1.233 1 87.88 255 GLY A C 1
ATOM 2048 O O . GLY A 1 255 ? -5.57 -48.531 -0.834 1 87.88 255 GLY A O 1
ATOM 2049 N N . TYR A 1 256 ? -4.039 -48.906 -2.449 1 91.06 256 TYR A N 1
ATOM 2050 C CA . TYR A 1 256 ? -4.68 -47.969 -3.371 1 91.06 256 TYR A CA 1
ATOM 2051 C C . TYR A 1 256 ? -5.52 -48.719 -4.402 1 91.06 256 TYR A C 1
ATOM 2053 O O . TYR A 1 256 ? -5.148 -49.781 -4.855 1 91.06 256 TYR A O 1
ATOM 2061 N N . ILE A 1 257 ? -6.633 -48.094 -4.773 1 87.69 257 ILE A N 1
ATOM 2062 C CA . ILE A 1 257 ? -7.578 -48.656 -5.727 1 87.69 257 ILE A CA 1
ATOM 2063 C C . ILE A 1 257 ? -7.258 -48.188 -7.133 1 87.69 257 ILE A C 1
ATOM 2065 O O . ILE A 1 257 ? -7.238 -46.969 -7.383 1 87.69 257 ILE A O 1
ATOM 2069 N N . TYR A 1 258 ? -6.891 -49.062 -7.988 1 84.06 258 TYR A N 1
ATOM 2070 C CA . TYR A 1 258 ? -6.559 -48.75 -9.367 1 84.06 258 TYR A CA 1
ATOM 2071 C C . TYR A 1 258 ? -7.559 -49.344 -10.336 1 84.06 258 TYR A C 1
ATOM 2073 O O . TYR A 1 258 ? -8.141 -50.406 -10.055 1 84.06 258 TYR A O 1
ATOM 2081 N N . LEU A 1 259 ? -7.676 -48.625 -11.43 1 77.44 259 LEU A N 1
ATOM 2082 C CA . LEU A 1 259 ? -8.414 -49.219 -12.547 1 77.44 259 LEU A CA 1
ATOM 2083 C C . LEU A 1 259 ? -7.527 -50.125 -13.359 1 77.44 259 LEU A C 1
ATOM 2085 O O . LEU A 1 259 ? -6.375 -49.812 -13.648 1 77.44 259 LEU A O 1
ATOM 2089 N N . ILE A 1 260 ? -7.855 -51.344 -13.562 1 66.06 260 ILE A N 1
ATOM 2090 C CA . ILE A 1 260 ? -7.055 -52.375 -14.211 1 66.06 260 ILE A CA 1
ATOM 2091 C C . ILE A 1 260 ? -6.75 -51.969 -15.656 1 66.06 260 ILE A C 1
ATOM 2093 O O . ILE A 1 260 ? -5.625 -52.125 -16.125 1 66.06 260 ILE A O 1
ATOM 2097 N N . HIS A 1 261 ? -7.785 -51.531 -16.438 1 58.88 261 HIS A N 1
ATOM 2098 C CA . HIS A 1 261 ? -7.543 -51.156 -17.828 1 58.88 261 HIS A CA 1
ATOM 2099 C C . HIS A 1 261 ? -7.992 -49.719 -18.109 1 58.88 261 HIS A C 1
ATOM 2101 O O . HIS A 1 261 ? -9.078 -49.312 -17.688 1 58.88 261 HIS A O 1
ATOM 2107 N N . GLN A 1 262 ? -7.062 -48.938 -18.578 1 61.16 262 GLN A N 1
ATOM 2108 C CA . GLN A 1 262 ? -7.367 -47.562 -18.953 1 61.16 262 GLN A CA 1
ATOM 2109 C C . GLN A 1 262 ? -8.555 -47.5 -19.906 1 61.16 262 GLN A C 1
ATOM 2111 O O . GLN A 1 262 ? -9.359 -46.562 -19.828 1 61.16 262 GLN A O 1
ATOM 2116 N N . SER A 1 263 ? -8.633 -48.5 -20.797 1 55.22 263 SER A N 1
ATOM 2117 C CA . SER A 1 263 ? -9.742 -48.531 -21.75 1 55.22 263 SER A CA 1
ATOM 2118 C C . SER A 1 263 ? -11.086 -48.656 -21.016 1 55.22 263 SER A C 1
ATOM 2120 O O . SER A 1 263 ? -12.094 -48.125 -21.484 1 55.22 263 SER A O 1
ATOM 2122 N N . ALA A 1 264 ? -11.039 -49.25 -19.891 1 54.25 264 ALA A N 1
ATOM 2123 C CA . ALA A 1 264 ? -12.258 -49.375 -19.094 1 54.25 264 ALA A CA 1
ATOM 2124 C C . ALA A 1 264 ? -12.641 -48 -18.5 1 54.25 264 ALA A C 1
ATOM 2126 O O . ALA A 1 264 ? -13.82 -47.656 -18.469 1 54.25 264 ALA A O 1
ATOM 2127 N N . LYS A 1 265 ? -11.617 -47.219 -18.094 1 63.09 265 LYS A N 1
ATOM 2128 C CA . LYS A 1 265 ? -11.883 -45.875 -17.578 1 63.09 265 LYS A CA 1
ATOM 2129 C C . LYS A 1 265 ? -12.547 -45 -18.625 1 63.09 265 LYS A C 1
ATOM 2131 O O . LYS A 1 265 ? -13.539 -44.344 -18.344 1 63.09 265 LYS A O 1
ATOM 2136 N N . ASP A 1 266 ? -11.938 -45.062 -19.812 1 60.31 266 ASP A N 1
ATOM 2137 C CA . ASP A 1 266 ? -12.461 -44.219 -20.906 1 60.31 266 ASP A CA 1
ATOM 2138 C C . ASP A 1 266 ? -13.898 -44.625 -21.25 1 60.31 266 ASP A C 1
ATOM 2140 O O . ASP A 1 266 ? -14.727 -43.781 -21.547 1 60.31 266 ASP A O 1
ATOM 2144 N N . PHE A 1 267 ? -14.078 -45.906 -21.203 1 54.88 267 PHE A N 1
ATOM 2145 C CA . PHE A 1 267 ? -15.406 -46.406 -21.516 1 54.88 267 PHE A CA 1
ATOM 2146 C C . PHE A 1 267 ? -16.406 -46 -20.453 1 54.88 267 PHE A C 1
ATOM 2148 O O . PHE A 1 267 ? -17.516 -45.562 -20.766 1 54.88 267 PHE A O 1
ATOM 2155 N N . LEU A 1 268 ? -15.984 -46.125 -19.203 1 61.22 268 LEU A N 1
ATOM 2156 C CA . LEU A 1 268 ? -16.891 -45.844 -18.109 1 61.22 268 LEU A CA 1
ATOM 2157 C C . LEU A 1 268 ? -17.125 -44.344 -17.969 1 61.22 268 LEU A C 1
ATOM 2159 O O . LEU A 1 268 ? -18.172 -43.906 -17.484 1 61.22 268 LEU A O 1
ATOM 2163 N N . ASP A 1 269 ? -16.156 -43.531 -18.406 1 61.97 269 ASP A N 1
ATOM 2164 C CA . ASP A 1 269 ? -16.25 -42.062 -18.328 1 61.97 269 ASP A CA 1
ATOM 2165 C C . ASP A 1 269 ? -17.047 -41.5 -19.5 1 61.97 269 ASP A C 1
ATOM 2167 O O . ASP A 1 269 ? -17.438 -40.344 -19.5 1 61.97 269 ASP A O 1
ATOM 2171 N N . SER A 1 270 ? -17.234 -42.406 -20.531 1 54.53 270 SER A N 1
ATOM 2172 C CA . SER A 1 270 ? -17.922 -41.938 -21.734 1 54.53 270 SER A CA 1
ATOM 2173 C C . SER A 1 270 ? -19.406 -41.719 -21.484 1 54.53 270 SER A C 1
ATOM 2175 O O . SER A 1 270 ? -19.984 -42.312 -20.562 1 54.53 270 SER A O 1
ATOM 2177 N N . GLU A 1 271 ? -19.953 -40.688 -22.094 1 51.22 271 GLU A N 1
ATOM 2178 C CA . GLU A 1 271 ? -21.359 -40.312 -22.031 1 51.22 271 GLU A CA 1
ATOM 2179 C C . GLU A 1 271 ? -22.266 -41.531 -22.281 1 51.22 271 GLU A C 1
ATOM 2181 O O . GLU A 1 271 ? -23.406 -41.531 -21.828 1 51.22 271 GLU A O 1
ATOM 2186 N N . TYR A 1 272 ? -21.703 -42.406 -22.969 1 44.56 272 TYR A N 1
ATOM 2187 C CA . TYR A 1 272 ? -22.531 -43.531 -23.375 1 44.56 272 TYR A CA 1
ATOM 2188 C C . TYR A 1 272 ? -22.922 -44.406 -22.188 1 44.56 272 TYR A C 1
ATOM 2190 O O . TYR A 1 272 ? -23.922 -45.125 -22.234 1 44.56 272 TYR A O 1
ATOM 2198 N N . THR A 1 273 ? -22.078 -44.281 -21.219 1 50.47 273 THR A N 1
ATOM 2199 C CA . THR A 1 273 ? -22.344 -45.156 -20.078 1 50.47 273 THR A CA 1
ATOM 2200 C C . THR A 1 273 ? -23.312 -44.5 -19.094 1 50.47 273 THR A C 1
ATOM 2202 O O . THR A 1 273 ? -23.453 -44.938 -17.953 1 50.47 273 THR A O 1
ATOM 2205 N N . THR A 1 274 ? -23.891 -43.438 -19.5 1 53.62 274 THR A N 1
ATOM 2206 C CA . THR A 1 274 ? -24.844 -42.719 -18.656 1 53.62 274 THR A CA 1
ATOM 2207 C C . THR A 1 274 ? -26 -43.625 -18.281 1 53.62 274 THR A C 1
ATOM 2209 O O . THR A 1 274 ? -26.734 -43.344 -17.328 1 53.62 274 THR A O 1
ATOM 2212 N N . SER A 1 275 ? -26.172 -44.719 -19.047 1 51.78 275 SER A N 1
ATOM 2213 C CA . SER A 1 275 ? -27.312 -45.594 -18.766 1 51.78 275 SER A CA 1
ATOM 2214 C C . SER A 1 275 ? -26.984 -46.562 -17.625 1 51.78 275 SER A C 1
ATOM 2216 O O . SER A 1 275 ? -27.906 -47.062 -16.969 1 51.78 275 SER A O 1
ATOM 2218 N N . ILE A 1 276 ? -25.766 -46.719 -17.344 1 56.81 276 ILE A N 1
ATOM 2219 C CA . ILE A 1 276 ? -25.391 -47.75 -16.359 1 56.81 276 ILE A CA 1
ATOM 2220 C C . ILE A 1 276 ? -24.875 -47.062 -15.094 1 56.81 276 ILE A C 1
ATOM 2222 O O . ILE A 1 276 ? -25.219 -47.469 -13.984 1 56.81 276 ILE A O 1
ATOM 2226 N N . LEU A 1 277 ? -24.234 -46 -15.266 1 68.31 277 LEU A N 1
ATOM 2227 C CA . LEU A 1 277 ? -23.594 -45.312 -14.133 1 68.31 277 LEU A CA 1
ATOM 2228 C C . LEU A 1 277 ? -24.312 -44 -13.812 1 68.31 277 LEU A C 1
ATOM 2230 O O . LEU A 1 277 ? -24.953 -43.406 -14.688 1 68.31 277 LEU A O 1
ATOM 2234 N N . PRO A 1 278 ? -24.281 -43.75 -12.43 1 76.5 278 PRO A N 1
ATOM 2235 C CA . PRO A 1 278 ? -24.891 -42.469 -12.062 1 76.5 278 PRO A CA 1
ATOM 2236 C C . PRO A 1 278 ? -24.281 -41.281 -12.82 1 76.5 278 PRO A C 1
ATOM 2238 O O . PRO A 1 278 ? -23.172 -41.375 -13.352 1 76.5 278 PRO A O 1
ATOM 2241 N N . LYS A 1 279 ? -25.141 -40.312 -12.906 1 77.81 279 LYS A N 1
ATOM 2242 C CA . LYS A 1 279 ? -24.641 -39.094 -13.555 1 77.81 279 LYS A CA 1
ATOM 2243 C C . LYS A 1 279 ? -23.391 -38.594 -12.867 1 77.81 279 LYS A C 1
ATOM 2245 O O . LYS A 1 279 ? -23.266 -38.656 -11.641 1 77.81 279 LYS A O 1
ATOM 2250 N N . HIS A 1 280 ? -22.469 -38.094 -13.609 1 83.44 280 HIS A N 1
ATOM 2251 C CA . HIS A 1 280 ? -21.219 -37.562 -13.086 1 83.44 280 HIS A CA 1
ATOM 2252 C C . HIS A 1 280 ? -21.484 -36.5 -12.016 1 83.44 280 HIS A C 1
ATOM 2254 O O . HIS A 1 280 ? -20.781 -36.438 -11.016 1 83.44 280 HIS A O 1
ATOM 2260 N N . SER A 1 281 ? -22.516 -35.688 -12.258 1 84.56 281 SER A N 1
ATOM 2261 C CA . SER A 1 281 ? -22.828 -34.625 -11.328 1 84.56 281 SER A CA 1
ATOM 2262 C C . SER A 1 281 ? -23.219 -35.156 -9.961 1 84.56 281 SER A C 1
ATOM 2264 O O . SER A 1 281 ? -22.875 -34.562 -8.93 1 84.56 281 SER A O 1
ATOM 2266 N N . GLU A 1 282 ? -23.891 -36.219 -9.969 1 85.38 282 GLU A N 1
ATOM 2267 C CA . GLU A 1 282 ? -24.297 -36.844 -8.711 1 85.38 282 GLU A CA 1
ATOM 2268 C C . GLU A 1 282 ? -23.094 -37.375 -7.938 1 85.38 282 GLU A C 1
ATOM 2270 O O . GLU A 1 282 ? -23.031 -37.25 -6.715 1 85.38 282 GLU A O 1
ATOM 2275 N N . ILE A 1 283 ? -22.188 -37.969 -8.656 1 88.69 283 ILE A N 1
ATOM 2276 C CA . ILE A 1 283 ? -21 -38.531 -8.023 1 88.69 283 ILE A CA 1
ATOM 2277 C C . ILE A 1 283 ? -20.109 -37.406 -7.488 1 88.69 283 ILE A C 1
ATOM 2279 O O . ILE A 1 283 ? -19.641 -37.469 -6.355 1 88.69 283 ILE A O 1
ATOM 2283 N N . HIS A 1 284 ? -19.922 -36.375 -8.258 1 91.5 284 HIS A N 1
ATOM 2284 C CA . HIS A 1 284 ? -19.156 -35.25 -7.785 1 91.5 284 HIS A CA 1
ATOM 2285 C C . HIS A 1 284 ? -19.812 -34.594 -6.559 1 91.5 284 HIS A C 1
ATOM 2287 O O . HIS A 1 284 ? -19.125 -34.156 -5.637 1 91.5 284 HIS A O 1
ATOM 2293 N N . HIS A 1 285 ? -21.141 -34.531 -6.598 1 91.06 285 HIS A N 1
ATOM 2294 C CA . HIS A 1 285 ? -21.844 -34 -5.441 1 91.06 285 HIS A CA 1
ATOM 2295 C C . HIS A 1 285 ? -21.609 -34.844 -4.199 1 91.06 285 HIS A C 1
ATOM 2297 O O . HIS A 1 285 ? -21.375 -34.312 -3.111 1 91.06 285 HIS A O 1
ATOM 2303 N N . GLN A 1 286 ? -21.719 -36.125 -4.402 1 90.25 286 GLN A N 1
ATOM 2304 C CA . GLN A 1 286 ? -21.5 -37.031 -3.273 1 90.25 286 GLN A CA 1
ATOM 2305 C C . GLN A 1 286 ? -20.078 -36.906 -2.744 1 90.25 286 GLN A C 1
ATOM 2307 O O . GLN A 1 286 ? -19.859 -36.844 -1.533 1 90.25 286 GLN A O 1
ATOM 2312 N N . MET A 1 287 ? -19.125 -36.969 -3.621 1 93.75 287 MET A N 1
ATOM 2313 C CA . MET A 1 287 ? -17.719 -36.844 -3.223 1 93.75 287 MET A CA 1
ATOM 2314 C C . MET A 1 287 ? -17.453 -35.5 -2.518 1 93.75 287 MET A C 1
ATOM 2316 O O . MET A 1 287 ? -16.75 -35.469 -1.508 1 93.75 287 MET A O 1
ATOM 2320 N N . TYR A 1 288 ? -18.078 -34.5 -3.029 1 94.38 288 TYR A N 1
ATOM 2321 C CA . TYR A 1 288 ? -17.969 -33.188 -2.398 1 94.38 288 TYR A CA 1
ATOM 2322 C C . TYR A 1 288 ? -18.609 -33.188 -1.012 1 94.38 288 TYR A C 1
ATOM 2324 O O . TYR A 1 288 ? -17.969 -32.812 -0.032 1 94.38 288 TYR A O 1
ATOM 2332 N N . SER A 1 289 ? -19.812 -33.562 -0.91 1 93.56 289 SER A N 1
ATOM 2333 C CA . SER A 1 289 ? -20.562 -33.5 0.335 1 93.56 289 SER A CA 1
ATOM 2334 C C . SER A 1 289 ? -19.906 -34.344 1.423 1 93.56 289 SER A C 1
ATOM 2336 O O . SER A 1 289 ? -19.734 -33.875 2.551 1 93.56 289 SER A O 1
ATOM 2338 N N . GLN A 1 290 ? -19.438 -35.531 1.048 1 94.12 290 GLN A N 1
ATOM 2339 C CA . GLN A 1 290 ? -18.797 -36.406 2.021 1 94.12 290 GLN A CA 1
ATOM 2340 C C . GLN A 1 290 ? -17.438 -35.844 2.439 1 94.12 290 GLN A C 1
ATOM 2342 O O . GLN A 1 290 ? -17.047 -35.969 3.605 1 94.12 290 GLN A O 1
ATOM 2347 N N . SER A 1 291 ? -16.719 -35.344 1.482 1 96.44 291 SER A N 1
ATOM 2348 C CA . SER A 1 291 ? -15.438 -34.75 1.802 1 96.44 291 SER A CA 1
ATOM 2349 C C . SER A 1 291 ? -15.602 -33.594 2.764 1 96.44 291 SER A C 1
ATOM 2351 O O . SER A 1 291 ? -14.883 -33.469 3.762 1 96.44 291 SER A O 1
ATOM 2353 N N . ARG A 1 292 ? -16.516 -32.688 2.443 1 95.5 292 ARG A N 1
ATOM 2354 C CA . ARG A 1 292 ? -16.766 -31.516 3.287 1 95.5 292 ARG A CA 1
ATOM 2355 C C . ARG A 1 292 ? -17.125 -31.938 4.707 1 95.5 292 ARG A C 1
ATOM 2357 O O . ARG A 1 292 ? -16.641 -31.344 5.676 1 95.5 292 ARG A O 1
ATOM 2364 N N . GLU A 1 293 ? -17.984 -32.906 4.801 1 94.31 293 GLU A N 1
ATOM 2365 C CA . GLU A 1 293 ? -18.406 -33.406 6.113 1 94.31 293 GLU A CA 1
ATOM 2366 C C . GLU A 1 293 ? -17.234 -34 6.883 1 94.31 293 GLU A C 1
ATOM 2368 O O . GLU A 1 293 ? -17.047 -33.719 8.07 1 94.31 293 GLU A O 1
ATOM 2373 N N . ALA A 1 294 ? -16.484 -34.844 6.199 1 95 294 ALA A N 1
ATOM 2374 C CA . ALA A 1 294 ? -15.328 -35.469 6.844 1 95 294 ALA A CA 1
ATOM 2375 C C . ALA A 1 294 ? -14.344 -34.406 7.328 1 95 294 ALA A C 1
ATOM 2377 O O . ALA A 1 294 ? -13.844 -34.469 8.453 1 95 294 ALA A O 1
ATOM 2378 N N . LEU A 1 295 ? -14.062 -33.438 6.539 1 97.44 295 LEU A N 1
ATOM 2379 C CA . LEU A 1 295 ? -13.125 -32.375 6.887 1 97.44 295 LEU A CA 1
ATOM 2380 C C . LEU A 1 295 ? -13.648 -31.547 8.047 1 97.44 295 LEU A C 1
ATOM 2382 O O . LEU A 1 295 ? -12.898 -31.203 8.961 1 97.44 295 LEU A O 1
ATOM 2386 N N . SER A 1 296 ? -14.961 -31.172 8.016 1 96.25 296 SER A N 1
ATOM 2387 C CA . SER A 1 296 ? -15.57 -30.359 9.055 1 96.25 296 SER A CA 1
ATOM 2388 C C . SER A 1 296 ? -15.492 -31.031 10.414 1 96.25 296 SER A C 1
ATOM 2390 O O . SER A 1 296 ? -15.359 -30.375 11.445 1 96.25 296 SER A O 1
ATOM 2392 N N . ASN A 1 297 ? -15.492 -32.312 10.352 1 94 297 ASN A N 1
ATOM 2393 C CA . ASN A 1 297 ? -15.516 -33.062 11.609 1 94 297 ASN A CA 1
ATOM 2394 C C . ASN A 1 297 ? -14.109 -33.344 12.125 1 94 297 ASN A C 1
ATOM 2396 O O . ASN A 1 297 ? -13.891 -33.438 13.336 1 94 297 ASN A O 1
ATOM 2400 N N . LYS A 1 298 ? -13.195 -33.438 11.273 1 95.5 298 LYS A N 1
ATOM 2401 C CA . LYS A 1 298 ? -11.906 -33.938 11.695 1 95.5 298 LYS A CA 1
ATOM 2402 C C . LYS A 1 298 ? -10.859 -32.844 11.797 1 95.5 298 LYS A C 1
ATOM 2404 O O . LYS A 1 298 ? -9.938 -32.906 12.609 1 95.5 298 LYS A O 1
ATOM 2409 N N . LEU A 1 299 ? -10.922 -31.875 10.984 1 97.06 299 LEU A N 1
ATOM 2410 C CA . LEU A 1 299 ? -9.906 -30.828 10.977 1 97.06 299 LEU A CA 1
ATOM 2411 C C . LEU A 1 299 ? -10 -29.969 12.227 1 97.06 299 LEU A C 1
ATOM 2413 O O . LEU A 1 299 ? -11.102 -29.609 12.656 1 97.06 299 LEU A O 1
ATOM 2417 N N . LYS A 1 300 ? -8.906 -29.688 12.812 1 95.88 300 LYS A N 1
ATOM 2418 C CA . LYS A 1 300 ? -8.82 -28.844 13.992 1 95.88 300 LYS A CA 1
ATOM 2419 C C . LYS A 1 300 ? -7.477 -28.109 14.047 1 95.88 300 LYS A C 1
ATOM 2421 O O . LYS A 1 300 ? -6.562 -28.438 13.281 1 95.88 300 LYS A O 1
ATOM 2426 N N . ARG A 1 301 ? -7.43 -27.141 14.836 1 96.19 301 ARG A N 1
ATOM 2427 C CA . ARG A 1 301 ? -6.207 -26.375 15.023 1 96.19 301 ARG A CA 1
ATOM 2428 C C . ARG A 1 301 ? -5.066 -27.25 15.516 1 96.19 301 ARG A C 1
ATOM 2430 O O . ARG A 1 301 ? -5.238 -28.031 16.469 1 96.19 301 ARG A O 1
ATOM 2437 N N . ASP A 1 302 ? -3.949 -27.141 14.828 1 95.88 302 ASP A N 1
ATOM 2438 C CA . ASP A 1 302 ? -2.746 -27.891 15.188 1 95.88 302 ASP A CA 1
ATOM 2439 C C . ASP A 1 302 ? -3.018 -29.391 15.234 1 95.88 302 ASP A C 1
ATOM 2441 O O . ASP A 1 302 ? -2.787 -30.031 16.25 1 95.88 302 ASP A O 1
ATOM 2445 N N . ILE A 1 303 ? -3.422 -29.859 14.094 1 96.31 303 ILE A N 1
ATOM 2446 C CA . ILE A 1 303 ? -3.914 -31.234 13.961 1 96.31 303 ILE A CA 1
ATOM 2447 C C . ILE A 1 303 ? -2.801 -32.219 14.312 1 96.31 303 ILE A C 1
ATOM 2449 O O . ILE A 1 303 ? -3.072 -33.344 14.734 1 96.31 303 ILE A O 1
ATOM 2453 N N . TYR A 1 304 ? -1.555 -31.891 14.234 1 95.25 304 TYR A N 1
ATOM 2454 C CA . TYR A 1 304 ? -0.428 -32.75 14.562 1 95.25 304 TYR A CA 1
ATOM 2455 C C . TYR A 1 304 ? -0.007 -32.594 16.016 1 95.25 304 TYR A C 1
ATOM 2457 O O . TYR A 1 304 ? 0.957 -33.219 16.469 1 95.25 304 TYR A O 1
ATOM 2465 N N . TYR A 1 305 ? -0.623 -31.688 16.797 1 93.19 305 TYR A N 1
ATOM 2466 C CA . TYR A 1 305 ? -0.336 -31.438 18.203 1 93.19 305 TYR A CA 1
ATOM 2467 C C . TYR A 1 305 ? 1.126 -31.047 18.406 1 93.19 305 TYR A C 1
ATOM 2469 O O . TYR A 1 305 ? 1.806 -31.594 19.281 1 93.19 305 TYR A O 1
ATOM 2477 N N . LEU A 1 306 ? 1.562 -30.219 17.578 1 92 306 LEU A N 1
ATOM 2478 C CA . LEU A 1 306 ? 2.959 -29.797 17.625 1 92 306 LEU A CA 1
ATOM 2479 C C . LEU A 1 306 ? 3.213 -28.844 18.797 1 92 306 LEU A C 1
ATOM 2481 O O . LEU A 1 306 ? 4.289 -28.875 19.391 1 92 306 LEU A O 1
ATOM 2485 N N . ASN A 1 307 ? 2.242 -27.984 19.188 1 88.06 307 ASN A N 1
ATOM 2486 C CA . ASN A 1 307 ? 2.277 -27.031 20.297 1 88.06 307 ASN A CA 1
ATOM 2487 C C . ASN A 1 307 ? 3.492 -26.125 20.203 1 88.06 307 ASN A C 1
ATOM 2489 O O . ASN A 1 307 ? 4.121 -25.812 21.219 1 88.06 307 ASN A O 1
ATOM 2493 N N . ASN A 1 308 ? 4.035 -25.906 19.062 1 88.69 308 ASN A N 1
ATOM 2494 C CA . ASN A 1 308 ? 5.141 -25.016 18.734 1 88.69 308 ASN A CA 1
ATOM 2495 C C . ASN A 1 308 ? 4.883 -24.25 17.438 1 88.69 308 ASN A C 1
ATOM 2497 O O . ASN A 1 308 ? 5.07 -24.781 16.344 1 88.69 308 ASN A O 1
ATOM 2501 N N . PRO A 1 309 ? 4.488 -23 17.578 1 87.25 309 PRO A N 1
ATOM 2502 C CA . PRO A 1 309 ? 4.074 -22.219 16.406 1 87.25 309 PRO A CA 1
ATOM 2503 C C . PRO A 1 309 ? 5.238 -21.922 15.453 1 87.25 309 PRO A C 1
ATOM 2505 O O . PRO A 1 309 ? 5.016 -21.562 14.297 1 87.25 309 PRO A O 1
ATOM 2508 N N . GLY A 1 310 ? 6.48 -22.062 15.867 1 89.25 310 GLY A N 1
ATOM 2509 C CA . GLY A 1 310 ? 7.625 -21.656 15.062 1 89.25 310 GLY A CA 1
ATOM 2510 C C . GLY A 1 310 ? 8.281 -22.812 14.328 1 89.25 310 GLY A C 1
ATOM 2511 O O . GLY A 1 310 ? 9.336 -22.641 13.711 1 89.25 310 GLY A O 1
ATOM 2512 N N . LEU A 1 311 ? 7.703 -24.016 14.328 1 91.94 311 LEU A N 1
ATOM 2513 C CA . LEU A 1 311 ? 8.312 -25.188 13.695 1 91.94 311 LEU A CA 1
ATOM 2514 C C . LEU A 1 311 ? 8.227 -25.078 12.172 1 91.94 311 LEU A C 1
ATOM 2516 O O . LEU A 1 311 ? 7.176 -24.734 11.625 1 91.94 311 LEU A O 1
ATOM 2520 N N . LEU A 1 312 ? 9.32 -25.344 11.508 1 91.12 312 LEU A N 1
ATOM 2521 C CA . LEU A 1 312 ? 9.375 -25.375 10.047 1 91.12 312 LEU A CA 1
ATOM 2522 C C . LEU A 1 312 ? 8.969 -26.75 9.523 1 91.12 312 LEU A C 1
ATOM 2524 O O . LEU A 1 312 ? 9.07 -27.75 10.234 1 91.12 312 LEU A O 1
ATOM 2528 N N . VAL A 1 313 ? 8.484 -26.875 8.32 1 90.44 313 VAL A N 1
ATOM 2529 C CA . VAL A 1 313 ? 7.961 -28.094 7.715 1 90.44 313 VAL A CA 1
ATOM 2530 C C . VAL A 1 313 ? 9.016 -29.188 7.785 1 90.44 313 VAL A C 1
ATOM 2532 O O . VAL A 1 313 ? 8.711 -30.328 8.164 1 90.44 313 VAL A O 1
ATOM 2535 N N . PRO A 1 314 ? 10.344 -28.922 7.52 1 87.69 314 PRO A N 1
ATOM 2536 C CA . PRO A 1 314 ? 11.328 -30 7.641 1 87.69 314 PRO A CA 1
ATOM 2537 C C . PRO A 1 314 ? 11.461 -30.531 9.062 1 87.69 314 PRO A C 1
ATOM 2539 O O . PRO A 1 314 ? 11.773 -31.703 9.266 1 87.69 314 PRO A O 1
ATOM 2542 N N . GLU A 1 315 ? 11.18 -29.672 10.039 1 91.25 315 GLU A N 1
ATOM 2543 C CA . GLU A 1 315 ? 11.227 -30.078 11.445 1 91.25 315 GLU A CA 1
ATOM 2544 C C . GLU A 1 315 ? 9.984 -30.875 11.836 1 91.25 315 GLU A C 1
ATOM 2546 O O . GLU A 1 315 ? 10.039 -31.719 12.734 1 91.25 315 GLU A O 1
ATOM 2551 N N . ILE A 1 316 ? 8.906 -30.609 11.164 1 91.62 316 ILE A N 1
ATOM 2552 C CA . ILE A 1 316 ? 7.629 -31.234 11.484 1 91.62 316 ILE A CA 1
ATOM 2553 C C . ILE A 1 316 ? 7.656 -32.688 11.031 1 91.62 316 ILE A C 1
ATOM 2555 O O . ILE A 1 316 ? 7.031 -33.562 11.664 1 91.62 316 ILE A O 1
ATOM 2559 N N . ALA A 1 317 ? 8.367 -32.969 9.961 1 86.62 317 ALA A N 1
ATOM 2560 C CA . ALA A 1 317 ? 8.477 -34.344 9.461 1 86.62 317 ALA A CA 1
ATOM 2561 C C . ALA A 1 317 ? 8.953 -35.281 10.555 1 86.62 317 ALA A C 1
ATOM 2563 O O . ALA A 1 317 ? 8.523 -36.438 10.625 1 86.62 317 ALA A O 1
ATOM 2564 N N . ALA A 1 318 ? 9.773 -34.719 11.461 1 87.12 318 ALA A N 1
ATOM 2565 C CA . ALA A 1 318 ? 10.312 -35.531 12.555 1 87.12 318 ALA A CA 1
ATOM 2566 C C . ALA A 1 318 ? 9.281 -35.688 13.68 1 87.12 318 ALA A C 1
ATOM 2568 O O . ALA A 1 318 ? 9.375 -36.594 14.492 1 87.12 318 ALA A O 1
ATOM 2569 N N . HIS A 1 319 ? 8.289 -34.844 13.711 1 88 319 HIS A N 1
ATOM 2570 C CA . HIS A 1 319 ? 7.332 -34.844 14.805 1 88 319 HIS A CA 1
ATOM 2571 C C . HIS A 1 319 ? 5.949 -35.281 14.336 1 88 319 HIS A C 1
ATOM 2573 O O . HIS A 1 319 ? 4.965 -35.125 15.055 1 88 319 HIS A O 1
ATOM 2579 N N . ARG A 1 320 ? 5.895 -35.812 13.227 1 90 320 ARG A N 1
ATOM 2580 C CA . ARG A 1 320 ? 4.598 -36.25 12.711 1 90 320 ARG A CA 1
ATOM 2581 C C . ARG A 1 320 ? 4.02 -37.375 13.539 1 90 320 ARG A C 1
ATOM 2583 O O . ARG A 1 320 ? 4.703 -38.375 13.805 1 90 320 ARG A O 1
ATOM 2590 N N . PRO A 1 321 ? 2.818 -37.156 13.93 1 91.94 321 PRO A N 1
ATOM 2591 C CA . PRO A 1 321 ? 2.193 -38.219 14.711 1 91.94 321 PRO A CA 1
ATOM 2592 C C . PRO A 1 321 ? 2.014 -39.5 13.914 1 91.94 321 PRO A C 1
ATOM 2594 O O . PRO A 1 321 ? 1.86 -39.469 12.688 1 91.94 321 PRO A O 1
ATOM 2597 N N . ASP A 1 322 ? 2.096 -40.594 14.641 1 89.12 322 ASP A N 1
ATOM 2598 C CA . ASP A 1 322 ? 1.801 -41.906 14.094 1 89.12 322 ASP A CA 1
ATOM 2599 C C . ASP A 1 322 ? 0.67 -42.594 14.867 1 89.12 322 ASP A C 1
ATOM 2601 O O . ASP A 1 322 ? 0.814 -42.906 16.047 1 89.12 322 ASP A O 1
ATOM 2605 N N . PRO A 1 323 ? -0.486 -42.844 14.297 1 90.12 323 PRO A N 1
ATOM 2606 C CA . PRO A 1 323 ? -0.814 -42.688 12.883 1 90.12 323 PRO A CA 1
ATOM 2607 C C . PRO A 1 323 ? -1.054 -41.219 12.508 1 90.12 323 PRO A C 1
ATOM 2609 O O . PRO A 1 323 ? -1.496 -40.438 13.344 1 90.12 323 PRO A O 1
ATOM 2612 N N . ASP A 1 324 ? -0.777 -40.844 11.281 1 93.69 324 ASP A N 1
ATOM 2613 C CA . ASP A 1 324 ? -0.995 -39.531 10.742 1 93.69 324 ASP A CA 1
ATOM 2614 C C . ASP A 1 324 ? -2.486 -39.188 10.641 1 93.69 324 ASP A C 1
ATOM 2616 O O . ASP A 1 324 ? -3.219 -39.875 9.906 1 93.69 324 ASP A O 1
ATOM 2620 N N . PRO A 1 325 ? -2.916 -38.25 11.359 1 94.81 325 PRO A N 1
ATOM 2621 C CA . PRO A 1 325 ? -4.344 -37.906 11.352 1 94.81 325 PRO A CA 1
ATOM 2622 C C . PRO A 1 325 ? -4.832 -37.438 9.984 1 94.81 325 PRO A C 1
ATOM 2624 O O . PRO A 1 325 ? -6.035 -37.438 9.719 1 94.81 325 PRO A O 1
ATOM 2627 N N . LEU A 1 326 ? -3.965 -37.062 9.078 1 95.69 326 LEU A N 1
ATOM 2628 C CA . LEU A 1 326 ? -4.359 -36.531 7.77 1 95.69 326 LEU A CA 1
ATOM 2629 C C . LEU A 1 326 ? -4.262 -37.625 6.703 1 95.69 326 LEU A C 1
ATOM 2631 O O . LEU A 1 326 ? -4.637 -37.406 5.551 1 95.69 326 LEU A O 1
ATOM 2635 N N . PHE A 1 327 ? -3.809 -38.781 7.055 1 93.88 327 PHE A N 1
ATOM 2636 C CA . PHE A 1 327 ? -3.525 -39.844 6.086 1 93.88 327 PHE A CA 1
ATOM 2637 C C . PHE A 1 327 ? -4.762 -40.156 5.25 1 93.88 327 PHE A C 1
ATOM 2639 O O . PHE A 1 327 ? -4.691 -40.188 4.02 1 93.88 327 PHE A O 1
ATOM 2646 N N . ASP A 1 328 ? -5.883 -40.344 5.914 1 93.19 328 ASP A N 1
ATOM 2647 C CA . ASP A 1 328 ? -7.094 -40.75 5.203 1 93.19 328 ASP A CA 1
ATOM 2648 C C . ASP A 1 328 ? -7.871 -39.531 4.703 1 93.19 328 ASP A C 1
ATOM 2650 O O . ASP A 1 328 ? -8.961 -39.656 4.148 1 93.19 328 ASP A O 1
ATOM 2654 N N . LEU A 1 329 ? -7.371 -38.344 4.91 1 96 329 LEU A N 1
ATOM 2655 C CA . LEU A 1 329 ? -8.086 -37.125 4.523 1 96 329 LEU A CA 1
ATOM 2656 C C . LEU A 1 329 ? -7.367 -36.406 3.377 1 96 329 LEU A C 1
ATOM 2658 O O . LEU A 1 329 ? -7.848 -35.406 2.877 1 96 329 LEU A O 1
ATOM 2662 N N . ARG A 1 330 ? -6.262 -36.938 2.941 1 96 330 ARG A N 1
ATOM 2663 C CA . ARG A 1 330 ? -5.398 -36.219 1.993 1 96 330 ARG A CA 1
ATOM 2664 C C . ARG A 1 330 ? -6.145 -35.906 0.699 1 96 330 ARG A C 1
ATOM 2666 O O . ARG A 1 330 ? -6.086 -34.812 0.195 1 96 330 ARG A O 1
ATOM 2673 N N . TYR A 1 331 ? -6.867 -36.906 0.179 1 96.25 331 TYR A N 1
ATOM 2674 C CA . TYR A 1 331 ? -7.609 -36.688 -1.06 1 96.25 331 TYR A CA 1
ATOM 2675 C C . TYR A 1 331 ? -8.672 -35.625 -0.881 1 96.25 331 TYR A C 1
ATOM 2677 O O . TYR A 1 331 ? -8.781 -34.719 -1.701 1 96.25 331 TYR A O 1
ATOM 2685 N N . SER A 1 332 ? -9.453 -35.781 0.185 1 96.81 332 SER A N 1
ATOM 2686 C CA . SER A 1 332 ? -10.516 -34.812 0.447 1 96.81 332 SER A CA 1
ATOM 2687 C C . SER A 1 332 ? -9.953 -33.406 0.66 1 96.81 332 SER A C 1
ATOM 2689 O O . SER A 1 332 ? -10.523 -32.438 0.179 1 96.81 332 SER A O 1
ATOM 2691 N N . CYS A 1 333 ? -8.859 -33.312 1.323 1 97.31 333 CYS A N 1
ATOM 2692 C CA . CYS A 1 333 ? -8.234 -32 1.567 1 97.31 333 CYS A CA 1
ATOM 2693 C C . CYS A 1 333 ? -7.852 -31.328 0.256 1 97.31 333 CYS A C 1
ATOM 2695 O O . CYS A 1 333 ? -8.047 -30.125 0.096 1 97.31 333 CYS A O 1
ATOM 2697 N N . THR A 1 334 ? -7.398 -32.094 -0.656 1 97.12 334 THR A N 1
ATOM 2698 C CA . THR A 1 334 ? -6.828 -31.562 -1.881 1 97.12 334 THR A CA 1
ATOM 2699 C C . THR A 1 334 ? -7.922 -31.266 -2.904 1 97.12 334 THR A C 1
ATOM 2701 O O . THR A 1 334 ? -7.891 -30.234 -3.578 1 97.12 334 THR A O 1
ATOM 2704 N N . TYR A 1 335 ? -9.031 -32.125 -2.977 1 97.06 335 TYR A N 1
ATOM 2705 C CA . TYR A 1 335 ? -9.836 -32.094 -4.195 1 97.06 335 TYR A CA 1
ATOM 2706 C C . TYR A 1 335 ? -11.297 -31.812 -3.877 1 97.06 335 TYR A C 1
ATOM 2708 O O . TYR A 1 335 ? -12.156 -31.859 -4.766 1 97.06 335 TYR A O 1
ATOM 2716 N N . TRP A 1 336 ? -11.688 -31.562 -2.623 1 96.94 336 TRP A N 1
ATOM 2717 C CA . TRP A 1 336 ? -13.102 -31.359 -2.322 1 96.94 336 TRP A CA 1
ATOM 2718 C C . TRP A 1 336 ? -13.656 -30.172 -3.102 1 96.94 336 TRP A C 1
ATOM 2720 O O . TRP A 1 336 ? -14.781 -30.219 -3.607 1 96.94 336 TRP A O 1
ATOM 2730 N N . LEU A 1 337 ? -12.867 -29.078 -3.244 1 95.12 337 LEU A N 1
ATOM 2731 C CA . LEU A 1 337 ? -13.32 -27.906 -3.973 1 95.12 337 LEU A CA 1
ATOM 2732 C C . LEU A 1 337 ? -13.43 -28.188 -5.465 1 95.12 337 LEU A C 1
ATOM 2734 O O . LEU A 1 337 ? -14.297 -27.641 -6.148 1 95.12 337 LEU A O 1
ATOM 2738 N N . ASP A 1 338 ? -12.516 -29.031 -5.969 1 94.75 338 ASP A N 1
ATOM 2739 C CA . ASP A 1 338 ? -12.57 -29.406 -7.379 1 94.75 338 ASP A CA 1
ATOM 2740 C C . ASP A 1 338 ? -13.883 -30.109 -7.719 1 94.75 338 ASP A C 1
ATOM 2742 O O . ASP A 1 338 ? -14.492 -29.828 -8.75 1 94.75 338 ASP A O 1
ATOM 2746 N N . HIS A 1 339 ? -14.25 -31 -6.844 1 94.06 339 HIS A N 1
ATOM 2747 C CA . HIS A 1 339 ? -15.531 -31.688 -7.035 1 94.06 339 HIS A CA 1
ATOM 2748 C C . HIS A 1 339 ? -16.688 -30.703 -6.961 1 94.06 339 HIS A C 1
ATOM 2750 O O . HIS A 1 339 ? -17.656 -30.812 -7.73 1 94.06 339 HIS A O 1
ATOM 2756 N N . PHE A 1 340 ? -16.656 -29.766 -6.055 1 94.38 340 PHE A N 1
ATOM 2757 C CA . PHE A 1 340 ? -17.672 -28.719 -5.941 1 94.38 340 PHE A CA 1
ATOM 2758 C C . PHE A 1 340 ? -17.75 -27.906 -7.223 1 94.38 340 PHE A C 1
ATOM 2760 O O . PHE A 1 340 ? -18.844 -27.609 -7.707 1 94.38 340 PHE A O 1
ATOM 2767 N N . LEU A 1 341 ? -16.609 -27.453 -7.754 1 91.81 341 LEU A N 1
ATOM 2768 C CA . LEU A 1 341 ? -16.547 -26.578 -8.922 1 91.81 341 LEU A CA 1
ATOM 2769 C C . LEU A 1 341 ? -17.109 -27.281 -10.156 1 91.81 341 LEU A C 1
ATOM 2771 O O . LEU A 1 341 ? -17.594 -26.625 -11.078 1 91.81 341 LEU A O 1
ATOM 2775 N N . LYS A 1 342 ? -17.031 -28.625 -10.195 1 89.25 342 LYS A N 1
ATOM 2776 C CA . LYS A 1 342 ? -17.609 -29.391 -11.305 1 89.25 342 LYS A CA 1
ATOM 2777 C C . LYS A 1 342 ? -19.141 -29.359 -11.258 1 89.25 342 LYS A C 1
ATOM 2779 O O . LYS A 1 342 ? -19.797 -29.672 -12.25 1 89.25 342 LYS A O 1
ATOM 2784 N N . LEU A 1 343 ? -19.703 -28.969 -10.117 1 86.25 343 LEU A N 1
ATOM 2785 C CA . LEU A 1 343 ? -21.156 -28.922 -9.953 1 86.25 343 LEU A CA 1
ATOM 2786 C C . LEU A 1 343 ? -21.719 -27.578 -10.406 1 86.25 343 LEU A C 1
ATOM 2788 O O . LEU A 1 343 ? -22.922 -27.453 -10.672 1 86.25 343 LEU A O 1
ATOM 2792 N N . ARG A 1 344 ? -20.969 -26.531 -10.5 1 77 344 ARG A N 1
ATOM 2793 C CA . ARG A 1 344 ? -21.422 -25.156 -10.688 1 77 344 ARG A CA 1
ATOM 2794 C C . ARG A 1 344 ? -22.047 -24.953 -12.062 1 77 344 ARG A C 1
ATOM 2796 O O . ARG A 1 344 ? -23.094 -24.328 -12.188 1 77 344 ARG A O 1
ATOM 2803 N N . PRO A 1 345 ? -21.328 -25.484 -13.117 1 65.12 345 PRO A N 1
ATOM 2804 C CA . PRO A 1 345 ? -21.953 -25.266 -14.422 1 65.12 345 PRO A CA 1
ATOM 2805 C C . PRO A 1 345 ? -23.359 -25.844 -14.516 1 65.12 345 PRO A C 1
ATOM 2807 O O . PRO A 1 345 ? -24.125 -25.469 -15.398 1 65.12 345 PRO A O 1
ATOM 2810 N N . LEU A 1 346 ? -23.672 -26.656 -13.562 1 62.53 346 LEU A N 1
ATOM 2811 C CA . LEU A 1 346 ? -24.953 -27.375 -13.656 1 62.53 346 LEU A CA 1
ATOM 2812 C C . LEU A 1 346 ? -26.047 -26.625 -12.938 1 62.53 346 LEU A C 1
ATOM 2814 O O . LEU A 1 346 ? -27.172 -27.109 -12.828 1 62.53 346 LEU A O 1
ATOM 2818 N N . GLY A 1 347 ? -25.766 -25.25 -12.641 1 61.75 347 GLY A N 1
ATOM 2819 C CA . GLY A 1 347 ? -26.781 -24.391 -12.07 1 61.75 347 GLY A CA 1
ATOM 2820 C C . GLY A 1 347 ? -27.094 -24.719 -10.625 1 61.75 347 GLY A C 1
ATOM 2821 O O . GLY A 1 347 ? -28.219 -24.5 -10.164 1 61.75 347 GLY A O 1
ATOM 2822 N N . LEU A 1 348 ? -26.234 -25.438 -10.023 1 59.38 348 LEU A N 1
ATOM 2823 C CA . LEU A 1 348 ? -26.547 -25.891 -8.672 1 59.38 348 LEU A CA 1
ATOM 2824 C C . LEU A 1 348 ? -26.781 -24.688 -7.742 1 59.38 348 LEU A C 1
ATOM 2826 O O . LEU A 1 348 ? -26.188 -23.625 -7.945 1 59.38 348 LEU A O 1
ATOM 2830 N N . PRO A 1 349 ? -27.672 -24.828 -6.645 1 61.38 349 PRO A N 1
ATOM 2831 C CA . PRO A 1 349 ? -28.391 -23.875 -5.812 1 61.38 349 PRO A CA 1
ATOM 2832 C C . PRO A 1 349 ? -27.469 -23.031 -4.938 1 61.38 349 PRO A C 1
ATOM 2834 O O . PRO A 1 349 ? -26.359 -23.469 -4.617 1 61.38 349 PRO A O 1
ATOM 2837 N N . GLU A 1 350 ? -27.75 -21.906 -4.852 1 70.38 350 GLU A N 1
ATOM 2838 C CA . GLU A 1 350 ? -27.281 -20.922 -3.871 1 70.38 350 GLU A CA 1
ATOM 2839 C C . GLU A 1 350 ? -27.016 -21.578 -2.52 1 70.38 350 GLU A C 1
ATOM 2841 O O . GLU A 1 350 ? -26.141 -21.156 -1.778 1 70.38 350 GLU A O 1
ATOM 2846 N N . ALA A 1 351 ? -27.594 -22.75 -2.33 1 78.12 351 ALA A N 1
ATOM 2847 C CA . ALA A 1 351 ? -27.453 -23.438 -1.048 1 78.12 351 ALA A CA 1
ATOM 2848 C C . ALA A 1 351 ? -26.078 -24.047 -0.894 1 78.12 351 ALA A C 1
ATOM 2850 O O . ALA A 1 351 ? -25.5 -24.047 0.199 1 78.12 351 ALA A O 1
ATOM 2851 N N . LEU A 1 352 ? -25.547 -24.562 -2.021 1 83.62 352 LEU A N 1
ATOM 2852 C CA . LEU A 1 352 ? -24.234 -25.172 -1.951 1 83.62 352 LEU A CA 1
ATOM 2853 C C . LEU A 1 352 ? -23.156 -24.109 -1.699 1 83.62 352 LEU A C 1
ATOM 2855 O O . LEU A 1 352 ? -22.203 -24.359 -0.96 1 83.62 352 LEU A O 1
ATOM 2859 N N . ASP A 1 353 ? -23.359 -22.953 -2.248 1 86.44 353 ASP A N 1
ATOM 2860 C CA . ASP A 1 353 ? -22.438 -21.844 -1.998 1 86.44 353 ASP A CA 1
ATOM 2861 C C . ASP A 1 353 ? -22.422 -21.453 -0.521 1 86.44 353 ASP A C 1
ATOM 2863 O O . ASP A 1 353 ? -21.375 -21.141 0.037 1 86.44 353 ASP A O 1
ATOM 2867 N N . CYS A 1 354 ? -23.562 -21.562 0.059 1 89.12 354 CYS A N 1
ATOM 2868 C CA . CYS A 1 354 ? -23.672 -21.234 1.477 1 89.12 354 CYS A CA 1
ATOM 2869 C C . CYS A 1 354 ? -22.938 -22.25 2.33 1 89.12 354 CYS A C 1
ATOM 2871 O O . CYS A 1 354 ? -22.344 -21.906 3.357 1 89.12 354 CYS A O 1
ATOM 2873 N N . GLN A 1 355 ? -22.984 -23.5 1.835 1 91.44 355 GLN A N 1
ATOM 2874 C CA . GLN A 1 355 ? -22.266 -24.531 2.561 1 91.44 355 GLN A CA 1
ATOM 2875 C C . GLN A 1 355 ? -20.766 -24.312 2.512 1 91.44 355 GLN A C 1
ATOM 2877 O O . GLN A 1 355 ? -20.078 -24.453 3.523 1 91.44 355 GLN A O 1
ATOM 2882 N N . VAL A 1 356 ? -20.297 -23.969 1.37 1 94.31 356 VAL A N 1
ATOM 2883 C CA . VAL A 1 356 ? -18.875 -23.703 1.212 1 94.31 356 VAL A CA 1
ATOM 2884 C C . VAL A 1 356 ? -18.469 -22.469 2.039 1 94.31 356 VAL A C 1
ATOM 2886 O O . VAL A 1 356 ? -17.438 -22.484 2.715 1 94.31 356 VAL A O 1
ATOM 2889 N N . SER A 1 357 ? -19.312 -21.438 2.01 1 94.06 357 SER A N 1
ATOM 2890 C CA . SER A 1 357 ? -19.062 -20.234 2.797 1 94.06 357 SER A CA 1
ATOM 2891 C C . SER A 1 357 ? -19.016 -20.547 4.289 1 94.06 357 SER A C 1
ATOM 2893 O O . SER A 1 357 ? -18.141 -20.047 5.004 1 94.06 357 SER A O 1
ATOM 2895 N N . GLY A 1 358 ? -19.953 -21.391 4.711 1 94.62 358 GLY A N 1
ATOM 2896 C CA . GLY A 1 358 ? -19.953 -21.797 6.105 1 94.62 358 GLY A CA 1
ATOM 2897 C C . GLY A 1 358 ? -18.703 -22.578 6.5 1 94.62 358 GLY A C 1
ATOM 2898 O O . GLY A 1 358 ? -18.172 -22.391 7.594 1 94.62 358 GLY A O 1
ATOM 2899 N N . PHE A 1 359 ? -18.281 -23.469 5.613 1 97 359 PHE A N 1
ATOM 2900 C CA . PHE A 1 359 ? -17.047 -24.188 5.859 1 97 359 PHE A CA 1
ATOM 2901 C C . PHE A 1 359 ? -15.875 -23.234 6.023 1 97 359 PHE A C 1
ATOM 2903 O O . PHE A 1 359 ? -15.062 -23.391 6.934 1 97 359 PHE A O 1
ATOM 2910 N N . PHE A 1 360 ? -15.75 -22.234 5.141 1 97.5 360 PHE A N 1
ATOM 2911 C CA . PHE A 1 360 ? -14.648 -21.281 5.199 1 97.5 360 PHE A CA 1
ATOM 2912 C C . PHE A 1 360 ? -14.703 -20.469 6.488 1 97.5 360 PHE A C 1
ATOM 2914 O O . PHE A 1 360 ? -13.672 -20.156 7.074 1 97.5 360 PHE A O 1
ATOM 2921 N N . GLU A 1 361 ? -15.805 -20.125 6.941 1 95.69 361 GLU A N 1
ATOM 2922 C CA . GLU A 1 361 ? -15.938 -19.328 8.156 1 95.69 361 GLU A CA 1
ATOM 2923 C C . GLU A 1 361 ? -15.398 -20.078 9.367 1 95.69 361 GLU A C 1
ATOM 2925 O O . GLU A 1 361 ? -14.789 -19.469 10.258 1 95.69 361 GLU A O 1
ATOM 2930 N N . ARG A 1 362 ? -15.492 -21.375 9.258 1 94.62 362 ARG A N 1
ATOM 2931 C CA . ARG A 1 362 ? -15.164 -22.141 10.453 1 94.62 362 ARG A CA 1
ATOM 2932 C C . ARG A 1 362 ? -13.836 -22.891 10.281 1 94.62 362 ARG A C 1
ATOM 2934 O O . ARG A 1 362 ? -13.07 -23.016 11.234 1 94.62 362 ARG A O 1
ATOM 2941 N N . HIS A 1 363 ? -13.562 -23.359 9.031 1 97.62 363 HIS A N 1
ATOM 2942 C CA . HIS A 1 363 ? -12.492 -24.344 8.906 1 97.62 363 HIS A CA 1
ATOM 2943 C C . HIS A 1 363 ? -11.477 -23.922 7.844 1 97.62 363 HIS A C 1
ATOM 2945 O O . HIS A 1 363 ? -10.641 -24.719 7.43 1 97.62 363 HIS A O 1
ATOM 2951 N N . LEU A 1 364 ? -11.547 -22.688 7.391 1 97.94 364 LEU A N 1
ATOM 2952 C CA . LEU A 1 364 ? -10.578 -22.281 6.375 1 97.94 364 LEU A CA 1
ATOM 2953 C C . LEU A 1 364 ? -9.148 -22.453 6.887 1 97.94 364 LEU A C 1
ATOM 2955 O O . LEU A 1 364 ? -8.305 -23.031 6.199 1 97.94 364 LEU A O 1
ATOM 2959 N N . LEU A 1 365 ? -8.867 -21.969 8.141 1 98 365 LEU A N 1
ATOM 2960 C CA . LEU A 1 365 ? -7.512 -22.016 8.688 1 98 365 LEU A CA 1
ATOM 2961 C C . LEU A 1 365 ? -7.055 -23.453 8.891 1 98 365 LEU A C 1
ATOM 2963 O O . LEU A 1 365 ? -5.91 -23.797 8.578 1 98 365 LEU A O 1
ATOM 2967 N N . HIS A 1 366 ? -7.988 -24.297 9.398 1 98.31 366 HIS A N 1
ATOM 2968 C CA . HIS A 1 366 ? -7.676 -25.719 9.586 1 98.31 366 HIS A CA 1
ATOM 2969 C C . HIS A 1 366 ? -7.312 -26.391 8.266 1 98.31 366 HIS A C 1
ATOM 2971 O O . HIS A 1 366 ? -6.371 -27.172 8.203 1 98.31 366 HIS A O 1
ATOM 2977 N N . TRP A 1 367 ? -8.148 -26.047 7.305 1 98.44 367 TRP A N 1
ATOM 2978 C CA . TRP A 1 367 ? -7.949 -26.625 5.98 1 98.44 367 TRP A CA 1
ATOM 2979 C C . TRP A 1 367 ? -6.617 -26.172 5.383 1 98.44 367 TRP A C 1
ATOM 2981 O O . TRP A 1 367 ? -5.859 -27 4.863 1 98.44 367 TRP A O 1
ATOM 2991 N N . LEU A 1 368 ? -6.246 -24.891 5.496 1 97.94 368 LEU A N 1
ATOM 2992 C CA . LEU A 1 368 ? -4.988 -24.375 4.973 1 97.94 368 LEU A CA 1
ATOM 2993 C C . LEU A 1 368 ? -3.801 -24.969 5.723 1 97.94 368 LEU A C 1
ATOM 2995 O O . LEU A 1 368 ? -2.764 -25.266 5.121 1 97.94 368 LEU A O 1
ATOM 2999 N N . GLU A 1 369 ? -3.928 -25.109 7.035 1 97.56 369 GLU A N 1
ATOM 3000 C CA . GLU A 1 369 ? -2.898 -25.812 7.809 1 97.56 369 GLU A CA 1
ATOM 3001 C C . GLU A 1 369 ? -2.633 -27.203 7.254 1 97.56 369 GLU A C 1
ATOM 3003 O O . GLU A 1 369 ? -1.479 -27.594 7.059 1 97.56 369 GLU A O 1
ATOM 3008 N N . SER A 1 370 ? -3.727 -27.922 7 1 97.69 370 SER A N 1
ATOM 3009 C CA . SER A 1 370 ? -3.607 -29.281 6.496 1 97.69 370 SER A CA 1
ATOM 3010 C C . SER A 1 370 ? -2.93 -29.312 5.133 1 97.69 370 SER A C 1
ATOM 3012 O O . SER A 1 370 ? -2.127 -30.203 4.848 1 97.69 370 SER A O 1
ATOM 3014 N N . LEU A 1 371 ? -3.287 -28.375 4.293 1 97.06 371 LEU A N 1
ATOM 3015 C CA . LEU A 1 371 ? -2.662 -28.281 2.979 1 97.06 371 LEU A CA 1
ATOM 3016 C C . LEU A 1 371 ? -1.173 -27.984 3.104 1 97.06 371 LEU A C 1
ATOM 3018 O O . LEU A 1 371 ? -0.364 -28.5 2.33 1 97.06 371 LEU A O 1
ATOM 3022 N N . GLY A 1 372 ? -0.848 -27.125 4.035 1 95 372 GLY A N 1
ATOM 3023 C CA . GLY A 1 372 ? 0.557 -26.844 4.289 1 95 372 GLY A CA 1
ATOM 3024 C C . GLY A 1 372 ? 1.328 -28.062 4.766 1 95 372 GLY A C 1
ATOM 3025 O O . GLY A 1 372 ? 2.461 -28.297 4.34 1 95 372 GLY A O 1
ATOM 3026 N N . LEU A 1 373 ? 0.712 -28.828 5.605 1 95.44 373 LEU A N 1
ATOM 3027 C CA . LEU A 1 373 ? 1.349 -30 6.188 1 95.44 373 LEU A CA 1
ATOM 3028 C C . LEU A 1 373 ? 1.52 -31.094 5.141 1 95.44 373 LEU A C 1
ATOM 3030 O O . LEU A 1 373 ? 2.51 -31.828 5.164 1 95.44 373 LEU A O 1
ATOM 3034 N N . THR A 1 374 ? 0.559 -31.219 4.215 1 94.44 374 THR A N 1
ATOM 3035 C CA . THR A 1 374 ? 0.586 -32.281 3.225 1 94.44 374 THR A CA 1
ATOM 3036 C C . THR A 1 374 ? 1.331 -31.859 1.968 1 94.44 374 THR A C 1
ATOM 3038 O O . THR A 1 374 ? 1.603 -32.656 1.082 1 94.44 374 THR A O 1
ATOM 3041 N N . GLY A 1 375 ? 1.641 -30.562 1.85 1 91.81 375 GLY A N 1
ATOM 3042 C CA . GLY A 1 375 ? 2.377 -30.047 0.709 1 91.81 375 GLY A CA 1
ATOM 3043 C C . GLY A 1 375 ? 1.497 -29.781 -0.5 1 91.81 375 GLY A C 1
ATOM 3044 O O . GLY A 1 375 ? 1.986 -29.734 -1.63 1 91.81 375 GLY A O 1
ATOM 3045 N N . GLU A 1 376 ? 0.143 -29.672 -0.313 1 94.5 376 GLU A N 1
ATOM 3046 C CA . GLU A 1 376 ? -0.782 -29.516 -1.432 1 94.5 376 GLU A CA 1
ATOM 3047 C C . GLU A 1 376 ? -1.377 -28.109 -1.463 1 94.5 376 GLU A C 1
ATOM 3049 O O . GLU A 1 376 ? -2.48 -27.906 -1.977 1 94.5 376 GLU A O 1
ATOM 3054 N N . LEU A 1 377 ? -0.703 -27.156 -0.867 1 94.25 377 LEU A N 1
ATOM 3055 C CA . LEU A 1 377 ? -1.212 -25.797 -0.782 1 94.25 377 LEU A CA 1
ATOM 3056 C C . LEU A 1 377 ? -1.405 -25.203 -2.174 1 94.25 377 LEU A C 1
ATOM 3058 O O . LEU A 1 377 ? -2.367 -24.469 -2.41 1 94.25 377 LEU A O 1
ATOM 3062 N N . ARG A 1 378 ? -0.484 -25.531 -3.096 1 91.62 378 ARG A N 1
ATOM 3063 C CA . ARG A 1 378 ? -0.57 -25 -4.453 1 91.62 378 ARG A CA 1
ATOM 3064 C C . ARG A 1 378 ? -1.926 -25.312 -5.078 1 91.62 378 ARG A C 1
ATOM 3066 O O . ARG A 1 378 ? -2.6 -24.422 -5.594 1 91.62 378 ARG A O 1
ATOM 3073 N N . HIS A 1 379 ? -2.299 -26.531 -4.98 1 93.12 379 HIS A N 1
ATOM 3074 C CA . HIS A 1 379 ? -3.574 -26.953 -5.555 1 93.12 379 HIS A CA 1
ATOM 3075 C C . HIS A 1 379 ? -4.738 -26.234 -4.887 1 93.12 379 HIS A C 1
ATOM 3077 O O . HIS A 1 379 ? -5.688 -25.812 -5.562 1 93.12 379 HIS A O 1
ATOM 3083 N N . GLY A 1 380 ? -4.676 -26.125 -3.592 1 95.19 380 GLY A N 1
ATOM 3084 C CA . GLY A 1 380 ? -5.711 -25.406 -2.873 1 95.19 380 GLY A CA 1
ATOM 3085 C C . GLY A 1 380 ? -5.891 -23.984 -3.359 1 95.19 380 GLY A C 1
ATOM 3086 O O . GLY A 1 380 ? -7.02 -23.516 -3.557 1 95.19 380 GLY A O 1
ATOM 3087 N N . ILE A 1 381 ? -4.82 -23.297 -3.553 1 92.69 381 ILE A N 1
ATOM 3088 C CA . ILE A 1 381 ? -4.859 -21.906 -3.979 1 92.69 381 ILE A CA 1
ATOM 3089 C C . ILE A 1 381 ? -5.445 -21.812 -5.387 1 92.69 381 ILE A C 1
ATOM 3091 O O . ILE A 1 381 ? -6.266 -20.938 -5.668 1 92.69 381 ILE A O 1
ATOM 3095 N N . ILE A 1 382 ? -5.051 -22.703 -6.277 1 90.31 382 ILE A N 1
ATOM 3096 C CA . ILE A 1 382 ? -5.57 -22.703 -7.641 1 90.31 382 ILE A CA 1
ATOM 3097 C C . ILE A 1 382 ? -7.082 -22.922 -7.617 1 90.31 382 ILE A C 1
ATOM 3099 O O . ILE A 1 382 ? -7.824 -22.234 -8.32 1 90.31 382 ILE A O 1
ATOM 3103 N N . SER A 1 383 ? -7.527 -23.844 -6.781 1 94.06 383 SER A N 1
ATOM 3104 C CA . SER A 1 383 ? -8.953 -24.109 -6.656 1 94.06 383 SER A CA 1
ATOM 3105 C C . SER A 1 383 ? -9.695 -22.906 -6.098 1 94.06 383 SER A C 1
ATOM 3107 O O . SER A 1 383 ? -10.805 -22.594 -6.539 1 94.06 383 SER A O 1
ATOM 3109 N N . LEU A 1 384 ? -9.109 -22.266 -5.145 1 94.75 384 LEU A N 1
ATOM 3110 C CA . LEU A 1 384 ? -9.703 -21.078 -4.566 1 94.75 384 LEU A CA 1
ATOM 3111 C C . LEU A 1 384 ? -9.82 -19.969 -5.605 1 94.75 384 LEU A C 1
ATOM 3113 O O . LEU A 1 384 ? -10.805 -19.234 -5.633 1 94.75 384 LEU A O 1
ATOM 3117 N N . LYS A 1 385 ? -8.828 -19.797 -6.402 1 88.62 385 LYS A N 1
ATOM 3118 C CA . LYS A 1 385 ? -8.859 -18.797 -7.461 1 88.62 385 LYS A CA 1
ATOM 3119 C C . LYS A 1 385 ? -10.008 -19.047 -8.43 1 88.62 385 LYS A C 1
ATOM 3121 O O . LYS A 1 385 ? -10.711 -18.109 -8.82 1 88.62 385 LYS A O 1
ATOM 3126 N N . LYS A 1 386 ? -10.156 -20.312 -8.781 1 88.25 386 LYS A N 1
ATOM 3127 C CA . LYS A 1 386 ? -11.273 -20.672 -9.656 1 88.25 386 LYS A CA 1
ATOM 3128 C C . LYS A 1 386 ? -12.609 -20.344 -8.992 1 88.25 386 LYS A C 1
ATOM 3130 O O . LYS A 1 386 ? -13.523 -19.844 -9.648 1 88.25 386 LYS A O 1
ATOM 3135 N N . LEU A 1 387 ? -12.672 -20.656 -7.754 1 91.44 387 LEU A N 1
ATOM 3136 C CA . LEU A 1 387 ? -13.891 -20.391 -7 1 91.44 387 LEU A CA 1
ATOM 3137 C C . LEU A 1 387 ? -14.188 -18.906 -6.938 1 91.44 387 LEU A C 1
ATOM 3139 O O . LEU A 1 387 ? -15.336 -18.484 -7.129 1 91.44 387 LEU A O 1
ATOM 3143 N N . SER A 1 388 ? -13.148 -18.094 -6.652 1 88.06 388 SER A N 1
ATOM 3144 C CA . SER A 1 388 ? -13.32 -16.656 -6.484 1 88.06 388 SER A CA 1
ATOM 3145 C C . SER A 1 388 ? -13.695 -15.984 -7.801 1 88.06 388 SER A C 1
ATOM 3147 O O . SER A 1 388 ? -14.266 -14.898 -7.805 1 88.06 388 SER A O 1
ATOM 3149 N N . ALA A 1 389 ? -13.391 -16.609 -8.875 1 82.19 389 ALA A N 1
ATOM 3150 C CA . ALA A 1 389 ? -13.695 -16.062 -10.195 1 82.19 389 ALA A CA 1
ATOM 3151 C C . ALA A 1 389 ? -15.164 -16.281 -10.555 1 82.19 389 ALA A C 1
ATOM 3153 O O . ALA A 1 389 ? -15.703 -15.609 -11.438 1 82.19 389 ALA A O 1
ATOM 3154 N N . CYS A 1 390 ? -15.781 -17.172 -9.859 1 79.56 390 CYS A N 1
ATOM 3155 C CA . CYS A 1 390 ? -17.172 -17.469 -10.125 1 79.56 390 CYS A CA 1
ATOM 3156 C C . CYS A 1 390 ? -18.094 -16.469 -9.445 1 79.56 390 CYS A C 1
ATOM 3158 O O . CYS A 1 390 ? -17.812 -16 -8.344 1 79.56 390 CYS A O 1
ATOM 3160 N N . GLN A 1 391 ? -19.125 -16.031 -10.07 1 78.62 391 GLN A N 1
ATOM 3161 C CA . GLN A 1 391 ? -20.094 -15.102 -9.5 1 78.62 391 GLN A CA 1
ATOM 3162 C C . GLN A 1 391 ? -20.969 -15.789 -8.469 1 78.62 391 GLN A C 1
ATOM 3164 O O . GLN A 1 391 ? -21.484 -16.891 -8.711 1 78.62 391 GLN A O 1
ATOM 3169 N N . SER A 1 392 ? -21.031 -15.32 -7.293 1 83 392 SER A N 1
ATOM 3170 C CA . SER A 1 392 ? -21.812 -15.891 -6.195 1 83 392 SER A CA 1
ATOM 3171 C C . SER A 1 392 ? -22.266 -14.805 -5.227 1 83 392 SER A C 1
ATOM 3173 O O . SER A 1 392 ? -21.703 -13.711 -5.191 1 83 392 SER A O 1
ATOM 3175 N N . GLU A 1 393 ? -23.328 -15.062 -4.547 1 82.69 393 GLU A N 1
ATOM 3176 C CA . GLU A 1 393 ? -23.766 -14.18 -3.467 1 82.69 393 GLU A CA 1
ATOM 3177 C C . GLU A 1 393 ? -22.75 -14.156 -2.328 1 82.69 393 GLU A C 1
ATOM 3179 O O . GLU A 1 393 ? -22.719 -13.211 -1.539 1 82.69 393 GLU A O 1
ATOM 3184 N N . ASN A 1 394 ? -21.984 -15.242 -2.301 1 88.06 394 ASN A N 1
ATOM 3185 C CA . ASN A 1 394 ? -20.953 -15.359 -1.279 1 88.06 394 ASN A CA 1
ATOM 3186 C C . ASN A 1 394 ? -19.594 -14.945 -1.818 1 88.06 394 ASN A C 1
ATOM 3188 O O . ASN A 1 394 ? -18.562 -15.43 -1.348 1 88.06 394 ASN A O 1
ATOM 3192 N N . GLN A 1 395 ? -19.641 -14.117 -2.754 1 88.69 395 GLN A N 1
ATOM 3193 C CA . GLN A 1 395 ? -18.422 -13.727 -3.469 1 88.69 395 GLN A CA 1
ATOM 3194 C C . GLN A 1 395 ? -17.422 -13.078 -2.525 1 88.69 395 GLN A C 1
ATOM 3196 O O . GLN A 1 395 ? -16.203 -13.289 -2.666 1 88.69 395 GLN A O 1
ATOM 3201 N N . ALA A 1 396 ? -17.906 -12.344 -1.561 1 88.19 396 ALA A N 1
ATOM 3202 C CA . ALA A 1 396 ? -17 -11.641 -0.643 1 88.19 396 ALA A CA 1
ATOM 3203 C C . ALA A 1 396 ? -16.156 -12.625 0.152 1 88.19 396 ALA A C 1
ATOM 3205 O O . ALA A 1 396 ? -14.945 -12.438 0.292 1 88.19 396 ALA A O 1
ATOM 3206 N N . ILE A 1 397 ? -16.766 -13.727 0.582 1 93.75 397 ILE A N 1
ATOM 3207 C CA . ILE A 1 397 ? -16.047 -14.711 1.39 1 93.75 397 ILE A CA 1
ATOM 3208 C C . ILE A 1 397 ? -15.102 -15.516 0.502 1 93.75 397 ILE A C 1
ATOM 3210 O O . ILE A 1 397 ? -14.008 -15.891 0.929 1 93.75 397 ILE A O 1
ATOM 3214 N N . PHE A 1 398 ? -15.531 -15.844 -0.741 1 93.56 398 PHE A N 1
ATOM 3215 C CA . PHE A 1 398 ? -14.695 -16.578 -1.672 1 93.56 398 PHE A CA 1
ATOM 3216 C C . PHE A 1 398 ? -13.445 -15.781 -2.031 1 93.56 398 PHE A C 1
ATOM 3218 O O . PHE A 1 398 ? -12.336 -16.312 -2.021 1 93.56 398 PHE A O 1
ATOM 3225 N N . LYS A 1 399 ? -13.648 -14.516 -2.232 1 90.38 399 LYS A N 1
ATOM 3226 C CA . LYS A 1 399 ? -12.523 -13.641 -2.553 1 90.38 399 LYS A CA 1
ATOM 3227 C C . LYS A 1 399 ? -11.586 -13.492 -1.357 1 90.38 399 LYS A C 1
ATOM 3229 O O . LYS A 1 399 ? -10.359 -13.508 -1.515 1 90.38 399 LYS A O 1
ATOM 3234 N N . GLU A 1 400 ? -12.18 -13.359 -0.196 1 93.31 400 GLU A N 1
ATOM 3235 C CA . GLU A 1 400 ? -11.383 -13.242 1.021 1 93.31 400 GLU A CA 1
ATOM 3236 C C . GLU A 1 400 ? -10.555 -14.5 1.26 1 93.31 400 GLU A C 1
ATOM 3238 O O . GLU A 1 400 ? -9.375 -14.414 1.604 1 93.31 400 GLU A O 1
ATOM 3243 N N . ALA A 1 401 ? -11.188 -15.633 1.082 1 95.31 401 ALA A N 1
ATOM 3244 C CA . ALA A 1 401 ? -10.492 -16.906 1.287 1 95.31 401 ALA A CA 1
ATOM 3245 C C . ALA A 1 401 ? -9.312 -17.047 0.329 1 95.31 401 ALA A C 1
ATOM 3247 O O . ALA A 1 401 ? -8.227 -17.469 0.73 1 95.31 401 ALA A O 1
ATOM 3248 N N . GLU A 1 402 ? -9.57 -16.734 -0.9 1 93.19 402 GLU A N 1
ATOM 3249 C CA . GLU A 1 402 ? -8.523 -16.797 -1.91 1 93.19 402 GLU A CA 1
ATOM 3250 C C . GLU A 1 402 ? -7.375 -15.852 -1.571 1 93.19 402 GLU A C 1
ATOM 3252 O O . GLU A 1 402 ? -6.207 -16.25 -1.608 1 93.19 402 GLU A O 1
ATOM 3257 N N . ARG A 1 403 ? -7.645 -14.617 -1.21 1 89.94 403 ARG A N 1
ATOM 3258 C CA . ARG A 1 403 ? -6.625 -13.617 -0.908 1 89.94 403 ARG A CA 1
ATOM 3259 C C . ARG A 1 403 ? -5.855 -13.992 0.355 1 89.94 403 ARG A C 1
ATOM 3261 O O . ARG A 1 403 ? -4.633 -13.836 0.41 1 89.94 403 ARG A O 1
ATOM 3268 N N . PHE A 1 404 ? -6.582 -14.445 1.384 1 94.81 404 PHE A N 1
ATOM 3269 C CA . PHE A 1 404 ? -5.949 -14.859 2.631 1 94.81 404 PHE A CA 1
ATOM 3270 C C . PHE A 1 404 ? -4.938 -15.969 2.381 1 94.81 404 PHE A C 1
ATOM 3272 O O . PHE A 1 404 ? -3.812 -15.922 2.879 1 94.81 404 PHE A O 1
ATOM 3279 N N . ALA A 1 405 ? -5.348 -16.891 1.565 1 94.12 405 ALA A N 1
ATOM 3280 C CA . ALA A 1 405 ? -4.48 -18.031 1.266 1 94.12 405 ALA A CA 1
ATOM 3281 C C . ALA A 1 405 ? -3.279 -17.609 0.43 1 94.12 405 ALA A C 1
ATOM 3283 O O . ALA A 1 405 ? -2.143 -17.984 0.727 1 94.12 405 ALA A O 1
ATOM 3284 N N . THR A 1 406 ? -3.523 -16.828 -0.568 1 89.19 406 THR A N 1
ATOM 3285 C CA . THR A 1 406 ? -2.469 -16.422 -1.488 1 89.19 406 THR A CA 1
ATOM 3286 C C . THR A 1 406 ? -1.466 -15.508 -0.791 1 89.19 406 THR A C 1
ATOM 3288 O O . THR A 1 406 ? -0.254 -15.672 -0.944 1 89.19 406 THR A O 1
ATOM 3291 N N . ALA A 1 407 ? -1.914 -14.555 -0.002 1 86.69 407 ALA A N 1
ATOM 3292 C CA . ALA A 1 407 ? -1.05 -13.602 0.688 1 86.69 407 ALA A CA 1
ATOM 3293 C C . ALA A 1 407 ? -0.172 -14.297 1.721 1 86.69 407 ALA A C 1
ATOM 3295 O O . ALA A 1 407 ? 0.938 -13.852 2.01 1 86.69 407 ALA A O 1
ATOM 3296 N N . ASN A 1 408 ? -0.661 -15.414 2.258 1 90.5 408 ASN A N 1
ATOM 3297 C CA . ASN A 1 408 ? 0.069 -16.109 3.311 1 90.5 408 ASN A CA 1
ATOM 3298 C C . ASN A 1 408 ? 0.628 -17.453 2.814 1 90.5 408 ASN A C 1
ATOM 3300 O O . ASN A 1 408 ? 0.931 -18.328 3.613 1 90.5 408 ASN A O 1
ATOM 3304 N N . ALA A 1 409 ? 0.677 -17.609 1.522 1 90.44 409 ALA A N 1
ATOM 3305 C CA . ALA A 1 409 ? 1.061 -18.891 0.944 1 90.44 409 ALA A CA 1
ATOM 3306 C C . ALA A 1 409 ? 2.445 -19.312 1.424 1 90.44 409 ALA A C 1
ATOM 3308 O O . ALA A 1 409 ? 2.643 -20.469 1.822 1 90.44 409 ALA A O 1
ATOM 3309 N N . VAL A 1 410 ? 3.428 -18.453 1.523 1 84.38 410 VAL A N 1
ATOM 3310 C CA . VAL A 1 410 ? 4.805 -18.781 1.873 1 84.38 410 VAL A CA 1
ATOM 3311 C C . VAL A 1 410 ? 4.871 -19.281 3.314 1 84.38 410 VAL A C 1
ATOM 3313 O O . VAL A 1 410 ? 5.508 -20.297 3.598 1 84.38 410 VAL A O 1
ATOM 3316 N N . ILE A 1 411 ? 4.207 -18.609 4.188 1 87.94 411 ILE A N 1
ATOM 3317 C CA . ILE A 1 411 ? 4.316 -18.984 5.598 1 87.94 411 ILE A CA 1
ATOM 3318 C C . ILE A 1 411 ? 3.547 -20.281 5.855 1 87.94 411 ILE A C 1
ATOM 3320 O O . ILE A 1 411 ? 3.947 -21.094 6.695 1 87.94 411 ILE A O 1
ATOM 3324 N N . ILE A 1 412 ? 2.412 -20.469 5.125 1 92.69 412 ILE A N 1
ATOM 3325 C CA . ILE A 1 412 ? 1.67 -21.703 5.27 1 92.69 412 ILE A CA 1
ATOM 3326 C C . ILE A 1 412 ? 2.541 -22.891 4.824 1 92.69 412 ILE A C 1
ATOM 3328 O O . ILE A 1 412 ? 2.529 -23.953 5.449 1 92.69 412 ILE A O 1
ATOM 3332 N N . GLN A 1 413 ? 3.275 -22.719 3.812 1 90.06 413 GLN A N 1
ATOM 3333 C CA . GLN A 1 413 ? 4.117 -23.781 3.268 1 90.06 413 GLN A CA 1
ATOM 3334 C C . GLN A 1 413 ? 5.344 -24.016 4.145 1 90.06 413 GLN A C 1
ATOM 3336 O O . GLN A 1 413 ? 5.789 -25.156 4.305 1 90.06 413 GLN A O 1
ATOM 3341 N N . GLU A 1 414 ? 5.922 -22.984 4.738 1 88.06 414 GLU A N 1
ATOM 3342 C CA . GLU A 1 414 ? 7.168 -23.094 5.484 1 88.06 414 GLU A CA 1
ATOM 3343 C C . GLU A 1 414 ? 6.902 -23.406 6.957 1 88.06 414 GLU A C 1
ATOM 3345 O O . GLU A 1 414 ? 7.637 -24.172 7.574 1 88.06 414 GLU A O 1
ATOM 3350 N N . THR A 1 415 ? 5.984 -22.719 7.492 1 93.5 415 THR A N 1
ATOM 3351 C CA . THR A 1 415 ? 5.617 -22.844 8.898 1 93.5 415 THR A CA 1
ATOM 3352 C C . THR A 1 415 ? 4.102 -22.812 9.07 1 93.5 415 THR A C 1
ATOM 3354 O O . THR A 1 415 ? 3.533 -21.797 9.484 1 93.5 415 THR A O 1
ATOM 3357 N N . PRO A 1 416 ? 3.467 -23.938 8.883 1 94.81 416 PRO A N 1
ATOM 3358 C CA . PRO A 1 416 ? 2.008 -24 8.766 1 94.81 416 PRO A CA 1
ATOM 3359 C C . PRO A 1 416 ? 1.293 -23.438 9.992 1 94.81 416 PRO A C 1
ATOM 3361 O O . PRO A 1 416 ? 0.237 -22.812 9.867 1 94.81 416 PRO A O 1
ATOM 3364 N N . LEU A 1 417 ? 1.821 -23.5 11.164 1 95.44 417 LEU A N 1
ATOM 3365 C CA . LEU A 1 417 ? 1.114 -23.094 12.367 1 95.44 417 LEU A CA 1
ATOM 3366 C C . LEU A 1 417 ? 1.076 -21.562 12.477 1 95.44 417 LEU A C 1
ATOM 3368 O O . LEU A 1 417 ? 0.312 -21.016 13.266 1 95.44 417 LEU A O 1
ATOM 3372 N N . GLN A 1 418 ? 1.832 -20.875 11.656 1 94.38 418 GLN A N 1
ATOM 3373 C CA . GLN A 1 418 ? 1.832 -19.422 11.664 1 94.38 418 GLN A CA 1
ATOM 3374 C C . GLN A 1 418 ? 0.542 -18.875 11.062 1 94.38 418 GLN A C 1
ATOM 3376 O O . GLN A 1 418 ? 0.268 -17.672 11.164 1 94.38 418 GLN A O 1
ATOM 3381 N N . ILE A 1 419 ? -0.278 -19.75 10.523 1 95.94 419 ILE A N 1
ATOM 3382 C CA . ILE A 1 419 ? -1.589 -19.359 10.031 1 95.94 419 ILE A CA 1
ATOM 3383 C C . ILE A 1 419 ? -2.428 -18.797 11.18 1 95.94 419 ILE A C 1
ATOM 3385 O O . ILE A 1 419 ? -3.273 -17.922 10.977 1 95.94 419 ILE A O 1
ATOM 3389 N N . TYR A 1 420 ? -2.143 -19.266 12.414 1 94.88 420 TYR A N 1
ATOM 3390 C CA . TYR A 1 420 ? -2.891 -18.844 13.594 1 94.88 420 TYR A CA 1
ATOM 3391 C C . TYR A 1 420 ? -2.189 -17.688 14.297 1 94.88 420 TYR A C 1
ATOM 3393 O O . TYR A 1 420 ? -2.613 -17.266 15.375 1 94.88 420 TYR A O 1
ATOM 3401 N N . SER A 1 421 ? -1.061 -17.266 13.766 1 91.88 421 SER A N 1
ATOM 3402 C CA . SER A 1 421 ? -0.292 -16.188 14.375 1 91.88 421 SER A CA 1
ATOM 3403 C C . SER A 1 421 ? -0.01 -15.078 13.367 1 91.88 421 SER A C 1
ATOM 3405 O O . SER A 1 421 ? -0.818 -14.156 13.203 1 91.88 421 SER A O 1
ATOM 3407 N N . ALA A 1 422 ? 1.091 -15.211 12.57 1 89.69 422 ALA A N 1
ATOM 3408 C CA . ALA A 1 422 ? 1.531 -14.18 11.641 1 89.69 422 ALA A CA 1
ATOM 3409 C C . ALA A 1 422 ? 0.429 -13.828 10.641 1 89.69 422 ALA A C 1
ATOM 3411 O O . ALA A 1 422 ? 0.163 -12.656 10.383 1 89.69 422 ALA A O 1
ATOM 3412 N N . ALA A 1 423 ? -0.216 -14.859 10.109 1 92.38 423 ALA A N 1
ATOM 3413 C CA . ALA A 1 423 ? -1.232 -14.633 9.086 1 92.38 423 ALA A CA 1
ATOM 3414 C C . ALA A 1 423 ? -2.381 -13.789 9.633 1 92.38 423 ALA A C 1
ATOM 3416 O O . ALA A 1 423 ? -2.939 -12.953 8.922 1 92.38 423 ALA A O 1
ATOM 3417 N N . LEU A 1 424 ? -2.727 -14.008 10.883 1 91.75 424 LEU A N 1
ATOM 3418 C CA . LEU A 1 424 ? -3.834 -13.273 11.484 1 91.75 424 LEU A CA 1
ATOM 3419 C C . LEU A 1 424 ? -3.379 -11.898 11.969 1 91.75 424 LEU A C 1
ATOM 3421 O O . LEU A 1 424 ? -4.102 -10.914 11.805 1 91.75 424 LEU A O 1
ATOM 3425 N N . ILE A 1 425 ? -2.195 -11.828 12.492 1 85.12 425 ILE A N 1
ATOM 3426 C CA . ILE A 1 425 ? -1.668 -10.57 13 1 85.12 425 ILE A CA 1
ATOM 3427 C C . ILE A 1 425 ? -1.563 -9.562 11.859 1 85.12 425 ILE A C 1
ATOM 3429 O O . ILE A 1 425 ? -1.99 -8.414 11.992 1 85.12 425 ILE A O 1
ATOM 3433 N N . PHE A 1 426 ? -1.111 -10.008 10.734 1 84.06 426 PHE A N 1
ATOM 3434 C CA . PHE A 1 426 ? -0.774 -9.07 9.672 1 84.06 426 PHE A CA 1
ATOM 3435 C C . PHE A 1 426 ? -1.869 -9.039 8.609 1 84.06 426 PHE A C 1
ATOM 3437 O O . PHE A 1 426 ? -1.683 -8.469 7.535 1 84.06 426 PHE A O 1
ATOM 3444 N N . CYS A 1 427 ? -2.912 -9.727 8.938 1 87.88 427 CYS A N 1
ATOM 3445 C CA . CYS A 1 427 ? -4.109 -9.555 8.125 1 87.88 427 CYS A CA 1
ATOM 3446 C C . CYS A 1 427 ? -4.633 -8.125 8.219 1 87.88 427 CYS A C 1
ATOM 3448 O O . CYS A 1 427 ? -4.641 -7.527 9.297 1 87.88 427 CYS A O 1
ATOM 3450 N N . PRO A 1 428 ? -5.027 -7.504 7.059 1 84.25 428 PRO A N 1
ATOM 3451 C CA . PRO A 1 428 ? -5.492 -6.117 7.113 1 84.25 428 PRO A CA 1
ATOM 3452 C C . PRO A 1 428 ? -6.602 -5.906 8.141 1 84.25 428 PRO A C 1
ATOM 3454 O O . PRO A 1 428 ? -7.477 -6.762 8.297 1 84.25 428 PRO A O 1
ATOM 3457 N N . GLN A 1 429 ? -6.605 -4.762 8.789 1 80.06 429 GLN A N 1
ATOM 3458 C CA . GLN A 1 429 ? -7.402 -4.484 9.977 1 80.06 429 GLN A CA 1
ATOM 3459 C C . GLN A 1 429 ? -8.898 -4.547 9.664 1 80.06 429 GLN A C 1
ATOM 3461 O O . GLN A 1 429 ? -9.688 -5.012 10.492 1 80.06 429 GLN A O 1
ATOM 3466 N N . GLU A 1 430 ? -9.344 -4.148 8.508 1 80.38 430 GLU A N 1
ATOM 3467 C CA . GLU A 1 430 ? -10.766 -4.086 8.203 1 80.38 430 GLU A CA 1
ATOM 3468 C C . GLU A 1 430 ? -11.172 -5.191 7.23 1 80.38 430 GLU A C 1
ATOM 3470 O O . GLU A 1 430 ? -12.258 -5.152 6.652 1 80.38 430 GLU A O 1
ATOM 3475 N N . SER A 1 431 ? -10.297 -6.164 7.062 1 86.94 431 SER A N 1
ATOM 3476 C CA . SER A 1 431 ? -10.609 -7.262 6.152 1 86.94 431 SER A CA 1
ATOM 3477 C C . SER A 1 431 ? -11.617 -8.227 6.773 1 86.94 431 SER A C 1
ATOM 3479 O O . SER A 1 431 ? -11.742 -8.289 7.996 1 86.94 431 SER A O 1
ATOM 3481 N N . LEU A 1 432 ? -12.328 -8.898 5.941 1 91 432 LEU A N 1
ATOM 3482 C CA . LEU A 1 432 ? -13.273 -9.922 6.383 1 91 432 LEU A CA 1
ATOM 3483 C C . LEU A 1 432 ? -12.547 -11.047 7.117 1 91 432 LEU A C 1
ATOM 3485 O O . LEU A 1 432 ? -13.062 -11.594 8.094 1 91 432 LEU A O 1
ATOM 3489 N N . GLY A 1 433 ? -11.414 -11.43 6.68 1 92.19 433 GLY A N 1
ATOM 3490 C CA . GLY A 1 433 ? -10.617 -12.469 7.312 1 92.19 433 GLY A CA 1
ATOM 3491 C C . GLY A 1 433 ? -10.289 -12.164 8.766 1 92.19 433 GLY A C 1
ATOM 3492 O O . GLY A 1 433 ? -10.422 -13.031 9.633 1 92.19 433 GLY A O 1
ATOM 3493 N N . LYS A 1 434 ? -9.82 -10.961 9 1 90.62 434 LYS A N 1
ATOM 3494 C CA . LYS A 1 434 ? -9.5 -10.562 10.367 1 90.62 434 LYS A CA 1
ATOM 3495 C C . LYS A 1 434 ? -10.727 -10.656 11.273 1 90.62 434 LYS A C 1
ATOM 3497 O O . LYS A 1 434 ? -10.633 -11.117 12.414 1 90.62 434 LYS A O 1
ATOM 3502 N N . ARG A 1 435 ? -11.867 -10.266 10.805 1 90.94 435 ARG A N 1
ATOM 3503 C CA . ARG A 1 435 ? -13.117 -10.273 11.562 1 90.94 435 ARG A CA 1
ATOM 3504 C C . ARG A 1 435 ? -13.562 -11.703 11.867 1 90.94 435 ARG A C 1
ATOM 3506 O O . ARG A 1 435 ? -13.977 -12 12.992 1 90.94 435 ARG A O 1
ATOM 3513 N N . ILE A 1 436 ? -13.398 -12.555 10.922 1 94.06 436 ILE A N 1
ATOM 3514 C CA . ILE A 1 436 ? -13.938 -13.906 11.031 1 94.06 436 ILE A CA 1
ATOM 3515 C C . ILE A 1 436 ? -12.953 -14.797 11.789 1 94.06 436 ILE A C 1
ATOM 3517 O O . ILE A 1 436 ? -13.359 -15.609 12.625 1 94.06 436 ILE A O 1
ATOM 3521 N N . TYR A 1 437 ? -11.672 -14.664 11.594 1 95.62 437 TYR A N 1
ATOM 3522 C CA . TYR A 1 437 ? -10.734 -15.703 12 1 95.62 437 TYR A CA 1
ATOM 3523 C C . TYR A 1 437 ? -9.953 -15.273 13.242 1 95.62 437 TYR A C 1
ATOM 3525 O O . TYR A 1 437 ? -9.227 -16.078 13.828 1 95.62 437 TYR A O 1
ATOM 3533 N N . TRP A 1 438 ? -10.047 -14.047 13.672 1 92.94 438 TRP A N 1
ATOM 3534 C CA . TRP A 1 438 ? -9.227 -13.516 14.758 1 92.94 438 TRP A CA 1
ATOM 3535 C C . TRP A 1 438 ? -9.375 -14.359 16.016 1 92.94 438 TRP A C 1
ATOM 3537 O O . TRP A 1 438 ? -8.422 -14.531 16.781 1 92.94 438 TRP A O 1
ATOM 3547 N N . ASN A 1 439 ? -10.539 -14.898 16.188 1 92.81 439 ASN A N 1
ATOM 3548 C CA . ASN A 1 439 ? -10.797 -15.672 17.406 1 92.81 439 ASN A CA 1
ATOM 3549 C C . ASN A 1 439 ? -10.062 -17 17.391 1 92.81 439 ASN A C 1
ATOM 3551 O O . ASN A 1 439 ? -9.969 -17.688 18.406 1 92.81 439 ASN A O 1
ATOM 3555 N N . GLN A 1 440 ? -9.5 -17.375 16.297 1 94.81 440 GLN A N 1
ATOM 3556 C CA . GLN A 1 440 ? -8.766 -18.625 16.188 1 94.81 440 GLN A CA 1
ATOM 3557 C C . GLN A 1 440 ? -7.266 -18.406 16.391 1 94.81 440 GLN A C 1
ATOM 3559 O O . GLN A 1 440 ? -6.469 -19.312 16.203 1 94.81 440 GLN A O 1
ATOM 3564 N N . ARG A 1 441 ? -6.852 -17.25 16.797 1 91.81 441 ARG A N 1
ATOM 3565 C CA . ARG A 1 441 ? -5.445 -16.891 16.953 1 91.81 441 ARG A CA 1
ATOM 3566 C C . ARG A 1 441 ? -4.797 -17.719 18.062 1 91.81 441 ARG A C 1
ATOM 3568 O O . ARG A 1 441 ? -5.484 -18.25 18.938 1 91.81 441 ARG A O 1
ATOM 3575 N N . SER A 1 442 ? -3.467 -17.828 17.922 1 88.31 442 SER A N 1
ATOM 3576 C CA . SER A 1 442 ? -2.701 -18.5 18.969 1 88.31 442 SER A CA 1
ATOM 3577 C C . SER A 1 442 ? -2.93 -17.859 20.328 1 88.31 442 SER A C 1
ATOM 3579 O O . SER A 1 442 ? -3.084 -16.641 20.422 1 88.31 442 SER A O 1
ATOM 3581 N N . ASP A 1 443 ? -2.904 -18.625 21.328 1 82.75 443 ASP A N 1
ATOM 3582 C CA . ASP A 1 443 ? -3.254 -18.219 22.688 1 82.75 443 ASP A CA 1
ATOM 3583 C C . ASP A 1 443 ? -2.303 -17.141 23.188 1 82.75 443 ASP A C 1
ATOM 3585 O O . ASP A 1 443 ? -2.686 -16.297 24.016 1 82.75 443 ASP A O 1
ATOM 3589 N N . PHE A 1 444 ? -1.137 -17.172 22.641 1 76.88 444 PHE A N 1
ATOM 3590 C CA . PHE A 1 444 ? -0.143 -16.234 23.156 1 76.88 444 PHE A CA 1
ATOM 3591 C C . PHE A 1 444 ? -0.331 -14.852 22.531 1 76.88 444 PHE A C 1
ATOM 3593 O O . PHE A 1 444 ? 0.335 -13.891 22.938 1 76.88 444 PHE A O 1
ATOM 3600 N N . ILE A 1 445 ? -1.252 -14.703 21.594 1 79.12 445 ILE A N 1
ATOM 3601 C CA . ILE A 1 445 ? -1.54 -13.422 20.969 1 79.12 445 ILE A CA 1
ATOM 3602 C C . ILE A 1 445 ? -2.766 -12.789 21.625 1 79.12 445 ILE A C 1
ATOM 3604 O O . ILE A 1 445 ? -3.863 -13.352 21.562 1 79.12 445 ILE A O 1
ATOM 3608 N N . GLU A 1 446 ? -2.67 -11.609 22.156 1 73.75 446 GLU A N 1
ATOM 3609 C CA . GLU A 1 446 ? -3.795 -10.938 22.812 1 73.75 446 GLU A CA 1
ATOM 3610 C C . GLU A 1 446 ? -4.512 -10 21.844 1 73.75 446 GLU A C 1
ATOM 3612 O O . GLU A 1 446 ? -5.727 -10.094 21.656 1 73.75 446 GLU A O 1
ATOM 3617 N N . LYS A 1 447 ? -3.762 -9.07 21.297 1 74.38 447 LYS A N 1
ATOM 3618 C CA . LYS A 1 447 ? -4.305 -8.078 20.359 1 74.38 447 LYS A CA 1
ATOM 3619 C C . LYS A 1 447 ? -3.27 -7.684 19.312 1 74.38 447 LYS A C 1
ATOM 3621 O O . LYS A 1 447 ? -2.064 -7.77 19.562 1 74.38 447 LYS A O 1
ATOM 3626 N N . ALA A 1 448 ? -3.744 -7.41 18.172 1 74.5 448 ALA A N 1
ATOM 3627 C CA . ALA A 1 448 ? -2.879 -6.918 17.109 1 74.5 448 ALA A CA 1
ATOM 3628 C C . ALA A 1 448 ? -3.578 -5.84 16.281 1 74.5 448 ALA A C 1
ATOM 3630 O O . ALA A 1 448 ? -4.766 -5.957 15.977 1 74.5 448 ALA A O 1
ATOM 3631 N N . TYR A 1 449 ? -2.934 -4.672 16.109 1 69.12 449 TYR A N 1
ATOM 3632 C CA . TYR A 1 449 ? -3.434 -3.613 15.242 1 69.12 449 TYR A CA 1
ATOM 3633 C C . TYR A 1 449 ? -2.445 -3.32 14.117 1 69.12 449 TYR A C 1
ATOM 3635 O O . TYR A 1 449 ? -1.251 -3.139 14.359 1 69.12 449 TYR A O 1
ATOM 3643 N N . ILE A 1 450 ? -2.932 -3.482 12.922 1 71.44 450 ILE A N 1
ATOM 3644 C CA . ILE A 1 450 ? -2.139 -3.156 11.742 1 71.44 450 ILE A CA 1
ATOM 3645 C C . ILE A 1 450 ? -2.771 -1.977 11.008 1 71.44 450 ILE A C 1
ATOM 3647 O O . ILE A 1 450 ? -3.996 -1.877 10.914 1 71.44 450 ILE A O 1
ATOM 3651 N N . MET A 1 451 ? -2.051 -1.029 10.5 1 65.81 451 MET A N 1
ATOM 3652 C CA . MET A 1 451 ? -2.535 0.196 9.867 1 65.81 451 MET A CA 1
ATOM 3653 C C . MET A 1 451 ? -3.195 -0.104 8.531 1 65.81 451 MET A C 1
ATOM 3655 O O . MET A 1 451 ? -4.102 0.615 8.102 1 65.81 451 MET A O 1
ATOM 3659 N N . GLN A 1 452 ? -2.691 -1.151 7.965 1 69.94 452 GLN A N 1
ATOM 3660 C CA . GLN A 1 452 ? -3.275 -1.51 6.676 1 69.94 452 GLN A CA 1
ATOM 3661 C C . GLN A 1 452 ? -4.734 -1.93 6.832 1 69.94 452 GLN A C 1
ATOM 3663 O O . GLN A 1 452 ? -5.043 -2.859 7.582 1 69.94 452 GLN A O 1
ATOM 3668 N N . GLU A 1 453 ? -5.59 -1.207 6.168 1 72.44 453 GLU A N 1
ATOM 3669 C CA . GLU A 1 453 ? -7.016 -1.462 6.348 1 72.44 453 GLU A CA 1
ATOM 3670 C C . GLU A 1 453 ? -7.512 -2.533 5.379 1 72.44 453 GLU A C 1
ATOM 3672 O O . GLU A 1 453 ? -8.414 -3.301 5.711 1 72.44 453 GLU A O 1
ATOM 3677 N N . SER A 1 454 ? -6.91 -2.582 4.195 1 78.5 454 SER A N 1
ATOM 3678 C CA . SER A 1 454 ? -7.32 -3.541 3.174 1 78.5 454 SER A CA 1
ATOM 3679 C C . SER A 1 454 ? -6.113 -4.23 2.547 1 78.5 454 SER A C 1
ATOM 3681 O O . SER A 1 454 ? -4.969 -3.828 2.777 1 78.5 454 SER A O 1
ATOM 3683 N N . TRP A 1 455 ? -6.445 -5.312 1.854 1 78.62 455 TRP A N 1
ATOM 3684 C CA . TRP A 1 455 ? -5.367 -6.086 1.254 1 78.62 455 TRP A CA 1
ATOM 3685 C C . TRP A 1 455 ? -4.578 -5.242 0.257 1 78.62 455 TRP A C 1
ATOM 3687 O O . TRP A 1 455 ? -5.16 -4.441 -0.48 1 78.62 455 TRP A O 1
ATOM 3697 N N . ASP A 1 456 ? -3.355 -5.383 0.262 1 69.5 456 ASP A N 1
ATOM 3698 C CA . ASP A 1 456 ? -2.453 -4.734 -0.681 1 69.5 456 ASP A CA 1
ATOM 3699 C C . ASP A 1 456 ? -2.574 -5.348 -2.072 1 69.5 456 ASP A C 1
ATOM 3701 O O . ASP A 1 456 ? -2.775 -6.559 -2.207 1 69.5 456 ASP A O 1
ATOM 3705 N N . PRO A 1 457 ? -2.48 -4.5 -3.053 1 66.94 457 PRO A N 1
ATOM 3706 C CA . PRO A 1 457 ? -2.463 -5.07 -4.402 1 66.94 457 PRO A CA 1
ATOM 3707 C C . PRO A 1 457 ? -1.272 -5.996 -4.637 1 66.94 457 PRO A C 1
ATOM 3709 O O . PRO A 1 457 ? -1.338 -6.891 -5.484 1 66.94 457 PRO A O 1
ATOM 3712 N N . CYS A 1 458 ? -0.223 -5.734 -3.926 1 71.38 458 CYS A N 1
ATOM 3713 C CA . CYS A 1 458 ? 0.893 -6.672 -3.986 1 71.38 458 CYS A CA 1
ATOM 3714 C C . CYS A 1 458 ? 0.532 -7.992 -3.314 1 71.38 458 CYS A C 1
ATOM 3716 O O . CYS A 1 458 ? 0.281 -8.031 -2.109 1 71.38 458 CYS A O 1
ATOM 3718 N N . ILE A 1 459 ? 0.568 -9.031 -4.086 1 69.19 459 ILE A N 1
ATOM 3719 C CA . ILE A 1 459 ? 0.063 -10.32 -3.627 1 69.19 459 ILE A CA 1
ATOM 3720 C C . ILE A 1 459 ? 1.158 -11.062 -2.863 1 69.19 459 ILE A C 1
ATOM 3722 O O . ILE A 1 459 ? 0.895 -11.672 -1.824 1 69.19 459 ILE A O 1
ATOM 3726 N N . GLN A 1 460 ? 2.373 -11.023 -3.486 1 71 460 GLN A N 1
ATOM 3727 C CA . GLN A 1 460 ? 3.461 -11.781 -2.885 1 71 460 GLN A CA 1
ATOM 3728 C C . GLN A 1 460 ? 4.809 -11.109 -3.127 1 71 460 GLN A C 1
ATOM 3730 O O . GLN A 1 460 ? 5 -10.445 -4.148 1 71 460 GLN A O 1
ATOM 3735 N N . THR A 1 461 ? 5.602 -11.258 -2.193 1 75.31 461 THR A N 1
ATOM 3736 C CA . THR A 1 461 ? 7.004 -10.883 -2.318 1 75.31 461 THR A CA 1
ATOM 3737 C C . THR A 1 461 ? 7.895 -12.125 -2.32 1 75.31 461 THR A C 1
ATOM 3739 O O . THR A 1 461 ? 7.848 -12.93 -1.388 1 75.31 461 THR A O 1
ATOM 3742 N N . LEU A 1 462 ? 8.57 -12.344 -3.4 1 80.38 462 LEU A N 1
ATOM 3743 C CA . LEU A 1 462 ? 9.469 -13.492 -3.529 1 80.38 462 LEU A CA 1
ATOM 3744 C C . LEU A 1 462 ? 10.852 -13.164 -2.986 1 80.38 462 LEU A C 1
ATOM 3746 O O . LEU A 1 462 ? 11.586 -12.359 -3.576 1 80.38 462 LEU A O 1
ATOM 3750 N N . GLU A 1 463 ? 11.242 -13.773 -1.863 1 78.81 463 GLU A N 1
ATOM 3751 C CA . GLU A 1 463 ? 12.492 -13.453 -1.183 1 78.81 463 GLU A CA 1
ATOM 3752 C C . GLU A 1 463 ? 13.523 -14.562 -1.382 1 78.81 463 GLU A C 1
ATOM 3754 O O . GLU A 1 463 ? 13.203 -15.742 -1.28 1 78.81 463 GLU A O 1
ATOM 3759 N N . GLY A 1 464 ? 14.727 -14.172 -1.735 1 79.31 464 GLY A N 1
ATOM 3760 C CA . GLY A 1 464 ? 15.797 -15.148 -1.858 1 79.31 464 GLY A CA 1
ATOM 3761 C C . GLY A 1 464 ? 17.078 -14.562 -2.428 1 79.31 464 GLY A C 1
ATOM 3762 O O . GLY A 1 464 ? 18.172 -14.844 -1.928 1 79.31 464 GLY A O 1
ATOM 3763 N N . HIS A 1 465 ? 16.906 -13.75 -3.463 1 83.94 465 HIS A N 1
ATOM 3764 C CA . HIS A 1 465 ? 18.062 -13.125 -4.082 1 83.94 465 HIS A CA 1
ATOM 3765 C C . HIS A 1 465 ? 18.766 -12.188 -3.107 1 83.94 465 HIS A C 1
ATOM 3767 O O . HIS A 1 465 ? 18.125 -11.594 -2.234 1 83.94 465 HIS A O 1
ATOM 3773 N N . LYS A 1 466 ? 20 -12.055 -3.201 1 83.12 466 LYS A N 1
ATOM 3774 C CA . LYS A 1 466 ? 20.797 -11.266 -2.268 1 83.12 466 LYS A CA 1
ATOM 3775 C C . LYS A 1 466 ? 21.219 -9.938 -2.896 1 83.12 466 LYS A C 1
ATOM 3777 O O . LYS A 1 466 ? 21.812 -9.094 -2.232 1 83.12 466 LYS A O 1
ATOM 3782 N N . HIS A 1 467 ? 21 -9.875 -4.176 1 85.06 467 HIS A N 1
ATOM 3783 C CA . HIS A 1 467 ? 21.312 -8.664 -4.91 1 85.06 467 HIS A CA 1
ATOM 3784 C C . HIS A 1 467 ? 20.203 -8.305 -5.895 1 85.06 467 HIS A C 1
ATOM 3786 O O . HIS A 1 467 ? 19.156 -8.945 -5.902 1 85.06 467 HIS A O 1
ATOM 3792 N N . SER A 1 468 ? 20.453 -7.305 -6.734 1 84.88 468 SER A N 1
ATOM 3793 C CA . SER A 1 468 ? 19.453 -6.816 -7.672 1 84.88 468 SER A CA 1
ATOM 3794 C C . SER A 1 468 ? 19 -7.922 -8.625 1 84.88 468 SER A C 1
ATOM 3796 O O . SER A 1 468 ? 19.812 -8.773 -9.016 1 84.88 468 SER A O 1
ATOM 3798 N N . VAL A 1 469 ? 17.719 -7.887 -8.945 1 87.81 469 VAL A N 1
ATOM 3799 C CA . VAL A 1 469 ? 17.125 -8.805 -9.914 1 87.81 469 VAL A CA 1
ATOM 3800 C C . VAL A 1 469 ? 17.062 -8.141 -11.281 1 87.81 469 VAL A C 1
ATOM 3802 O O . VAL A 1 469 ? 16.5 -7.047 -11.422 1 87.81 469 VAL A O 1
ATOM 3805 N N . ASN A 1 470 ? 17.594 -8.82 -12.312 1 86 470 ASN A N 1
ATOM 3806 C CA . ASN A 1 470 ? 17.766 -8.188 -13.617 1 86 470 ASN A CA 1
ATOM 3807 C C . ASN A 1 470 ? 16.719 -8.664 -14.617 1 86 470 ASN A C 1
ATOM 3809 O O . ASN A 1 470 ? 16.438 -7.984 -15.609 1 86 470 ASN A O 1
ATOM 3813 N N . SER A 1 471 ? 16.234 -9.812 -14.375 1 88 471 SER A N 1
ATOM 3814 C CA . SER A 1 471 ? 15.289 -10.406 -15.312 1 88 471 SER A CA 1
ATOM 3815 C C . SER A 1 471 ? 14.328 -11.352 -14.602 1 88 471 SER A C 1
ATOM 3817 O O . SER A 1 471 ? 14.727 -12.078 -13.695 1 88 471 SER A O 1
ATOM 3819 N N . VAL A 1 472 ? 13.102 -11.25 -14.984 1 87.56 472 VAL A N 1
ATOM 3820 C CA . VAL A 1 472 ? 12.055 -12.133 -14.469 1 87.56 472 VAL A CA 1
ATOM 3821 C C . VAL A 1 472 ? 11.164 -12.594 -15.617 1 87.56 472 VAL A C 1
ATOM 3823 O O . VAL A 1 472 ? 10.773 -11.797 -16.469 1 87.56 472 VAL A O 1
ATOM 3826 N N . VAL A 1 473 ? 10.875 -13.938 -15.672 1 86.62 473 VAL A N 1
ATOM 3827 C CA . VAL A 1 473 ? 10.023 -14.469 -16.734 1 86.62 473 VAL A CA 1
ATOM 3828 C C . VAL A 1 473 ? 9.125 -15.562 -16.172 1 86.62 473 VAL A C 1
ATOM 3830 O O . VAL A 1 473 ? 9.531 -16.312 -15.289 1 86.62 473 VAL A O 1
ATOM 3833 N N . PHE A 1 474 ? 7.941 -15.703 -16.719 1 86.5 474 PHE A N 1
ATOM 3834 C CA . PHE A 1 474 ? 7.039 -16.797 -16.406 1 86.5 474 PHE A CA 1
ATOM 3835 C C . PHE A 1 474 ? 7.266 -17.969 -17.359 1 86.5 474 PHE A C 1
ATOM 3837 O O . PHE A 1 474 ? 7.594 -17.781 -18.531 1 86.5 474 PHE A O 1
ATOM 3844 N N . SER A 1 475 ? 7.066 -19.094 -16.812 1 88.62 475 SER A N 1
ATOM 3845 C CA . SER A 1 475 ? 6.98 -20.25 -17.719 1 88.62 475 SER A CA 1
ATOM 3846 C C . SER A 1 475 ? 5.762 -20.141 -18.625 1 88.62 475 SER A C 1
ATOM 3848 O O . SER A 1 475 ? 4.809 -19.422 -18.328 1 88.62 475 SER A O 1
ATOM 3850 N N . PRO A 1 476 ? 5.812 -20.812 -19.781 1 84.38 476 PRO A N 1
ATOM 3851 C CA . PRO A 1 476 ? 4.707 -20.688 -20.734 1 84.38 476 PRO A CA 1
ATOM 3852 C C . PRO A 1 476 ? 3.359 -21.078 -20.141 1 84.38 476 PRO A C 1
ATOM 3854 O O . PRO A 1 476 ? 2.328 -20.5 -20.484 1 84.38 476 PRO A O 1
ATOM 3857 N N . ASP A 1 477 ? 3.346 -22.031 -19.234 1 80.69 477 ASP A N 1
ATOM 3858 C CA . ASP A 1 477 ? 2.094 -22.453 -18.625 1 80.69 477 ASP A CA 1
ATOM 3859 C C . ASP A 1 477 ? 1.751 -21.594 -17.406 1 80.69 477 ASP A C 1
ATOM 3861 O O . ASP A 1 477 ? 0.722 -21.812 -16.766 1 80.69 477 ASP A O 1
ATOM 3865 N N . GLY A 1 478 ? 2.625 -20.734 -17.062 1 82.25 478 GLY A N 1
ATOM 3866 C CA . GLY A 1 478 ? 2.354 -19.781 -15.992 1 82.25 478 GLY A CA 1
ATOM 3867 C C . GLY A 1 478 ? 2.551 -20.359 -14.609 1 82.25 478 GLY A C 1
ATOM 3868 O O . GLY A 1 478 ? 2.193 -19.734 -13.609 1 82.25 478 GLY A O 1
ATOM 3869 N N . GLN A 1 479 ? 3.176 -21.453 -14.492 1 81.94 479 GLN A N 1
ATOM 3870 C CA . GLN A 1 479 ? 3.252 -22.156 -13.211 1 81.94 479 GLN A CA 1
ATOM 3871 C C . GLN A 1 479 ? 4.543 -21.812 -12.469 1 81.94 479 GLN A C 1
ATOM 3873 O O . GLN A 1 479 ? 4.625 -21.984 -11.25 1 81.94 479 GLN A O 1
ATOM 3878 N N . ILE A 1 480 ? 5.527 -21.375 -13.258 1 89.12 480 ILE A N 1
ATOM 3879 C CA . ILE A 1 480 ? 6.84 -21.109 -12.672 1 89.12 480 ILE A CA 1
ATOM 3880 C C . ILE A 1 480 ? 7.312 -19.719 -13.078 1 89.12 480 ILE A C 1
ATOM 3882 O O . ILE A 1 480 ? 7.078 -19.281 -14.211 1 89.12 480 ILE A O 1
ATOM 3886 N N . VAL A 1 481 ? 7.949 -18.984 -12.141 1 89.31 481 VAL A N 1
ATOM 3887 C CA . VAL A 1 481 ? 8.625 -17.719 -12.406 1 89.31 481 VAL A CA 1
ATOM 3888 C C . VAL A 1 481 ? 10.133 -17.906 -12.266 1 89.31 481 VAL A C 1
ATOM 3890 O O . VAL A 1 481 ? 10.609 -18.484 -11.289 1 89.31 481 VAL A O 1
ATOM 3893 N N . ALA A 1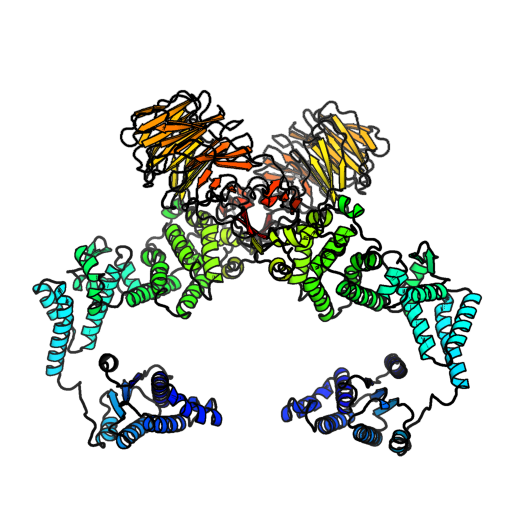 482 ? 10.852 -17.531 -13.242 1 91.69 482 ALA A N 1
ATOM 3894 C CA . ALA A 1 482 ? 12.312 -17.531 -13.172 1 91.69 482 ALA A CA 1
ATOM 3895 C C . ALA A 1 482 ? 12.852 -16.109 -13.016 1 91.69 482 ALA A C 1
ATOM 3897 O O . ALA A 1 482 ? 12.398 -15.195 -13.695 1 91.69 482 ALA A O 1
ATOM 3898 N N . SER A 1 483 ? 13.711 -15.953 -12.094 1 90.19 483 SER A N 1
ATOM 3899 C CA . SER A 1 483 ? 14.336 -14.656 -11.875 1 90.19 483 SER A CA 1
ATOM 3900 C C . SER A 1 483 ? 15.859 -14.758 -11.906 1 90.19 483 SER A C 1
ATOM 3902 O O . SER A 1 483 ? 16.438 -15.734 -11.422 1 90.19 483 SER A O 1
ATOM 3904 N N . ALA A 1 484 ? 16.562 -13.812 -12.555 1 91.94 484 ALA A N 1
ATOM 3905 C CA . ALA A 1 484 ? 18.016 -13.719 -12.641 1 91.94 484 ALA A CA 1
ATOM 3906 C C . ALA A 1 484 ? 18.547 -12.531 -11.844 1 91.94 484 ALA A C 1
ATOM 3908 O O . ALA A 1 484 ? 17.938 -11.453 -11.859 1 91.94 484 ALA A O 1
ATOM 3909 N N . SER A 1 485 ? 19.641 -12.758 -11.164 1 91.25 485 SER A N 1
ATOM 3910 C CA . SER A 1 485 ? 20.078 -11.727 -10.219 1 91.25 485 SER A CA 1
ATOM 3911 C C . SER A 1 485 ? 21.578 -11.484 -10.328 1 91.25 485 SER A C 1
ATOM 3913 O O . SER A 1 485 ? 22.312 -12.336 -10.836 1 91.25 485 SER A O 1
ATOM 3915 N N . ASP A 1 486 ? 22.031 -10.367 -9.836 1 92.25 486 ASP A N 1
ATOM 3916 C CA . ASP A 1 486 ? 23.438 -9.992 -9.719 1 92.25 486 ASP A CA 1
ATOM 3917 C C . ASP A 1 486 ? 24.156 -10.859 -8.688 1 92.25 486 ASP A C 1
ATOM 3919 O O . ASP A 1 486 ? 25.375 -10.812 -8.57 1 92.25 486 ASP A O 1
ATOM 3923 N N . ASP A 1 487 ? 23.406 -11.688 -7.953 1 90.12 487 ASP A N 1
ATOM 3924 C CA . ASP A 1 487 ? 24.047 -12.555 -6.969 1 90.12 487 ASP A CA 1
ATOM 3925 C C . ASP A 1 487 ? 24.594 -13.812 -7.625 1 90.12 487 ASP A C 1
ATOM 3927 O O . ASP A 1 487 ? 25.141 -14.695 -6.945 1 90.12 487 ASP A O 1
ATOM 3931 N N . GLY A 1 488 ? 24.375 -13.922 -8.938 1 95.88 488 GLY A N 1
ATOM 3932 C CA . GLY A 1 488 ? 24.953 -15.008 -9.703 1 95.88 488 GLY A CA 1
ATOM 3933 C C . GLY A 1 488 ? 24.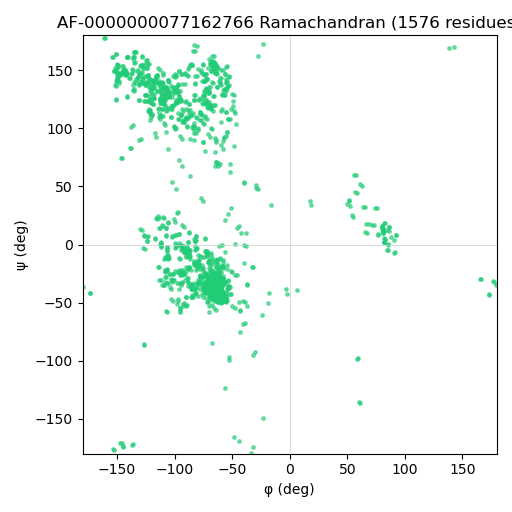047 -16.219 -9.805 1 95.88 488 GLY A C 1
ATOM 3934 O O . GLY A 1 488 ? 24.453 -17.266 -10.312 1 95.88 488 GLY A O 1
ATOM 3935 N N . THR A 1 489 ? 22.812 -16.047 -9.328 1 95.56 489 THR A N 1
ATOM 3936 C CA . THR A 1 489 ? 21.938 -17.203 -9.32 1 95.56 489 THR A CA 1
ATOM 3937 C C . THR A 1 489 ? 20.656 -16.938 -10.117 1 95.56 489 THR A C 1
ATOM 3939 O O . THR A 1 489 ? 20.344 -15.773 -10.398 1 95.56 489 THR A O 1
ATOM 3942 N N . ILE A 1 490 ? 20.078 -17.969 -10.578 1 96.12 490 ILE A N 1
ATOM 3943 C CA . ILE A 1 490 ? 18.703 -17.984 -11.062 1 96.12 490 ILE A CA 1
ATOM 3944 C C . ILE A 1 490 ? 17.812 -18.719 -10.062 1 96.12 490 ILE A C 1
ATOM 3946 O O . ILE A 1 490 ? 18.203 -19.75 -9.523 1 96.12 490 ILE A O 1
ATOM 3950 N N . ARG A 1 491 ? 16.719 -18.141 -9.82 1 94.5 491 ARG A N 1
ATOM 3951 C CA . ARG A 1 491 ? 15.789 -18.812 -8.914 1 94.5 491 ARG A CA 1
ATOM 3952 C C . ARG A 1 491 ? 14.469 -19.109 -9.609 1 94.5 491 ARG A C 1
ATOM 3954 O O . ARG A 1 491 ? 13.961 -18.281 -10.367 1 94.5 491 ARG A O 1
ATOM 3961 N N . LEU A 1 492 ? 14.016 -20.266 -9.422 1 94.44 492 LEU A N 1
ATOM 3962 C CA . LEU A 1 492 ? 12.695 -20.672 -9.906 1 94.44 492 LEU A CA 1
ATOM 3963 C C . LEU A 1 492 ? 11.68 -20.672 -8.766 1 94.44 492 LEU A C 1
ATOM 3965 O O . LEU A 1 492 ? 11.938 -21.219 -7.691 1 94.44 492 LEU A O 1
ATOM 3969 N N . TRP A 1 493 ? 10.516 -20.031 -8.977 1 88.88 493 TRP A N 1
ATOM 3970 C CA . TRP A 1 493 ? 9.477 -19.875 -7.961 1 88.88 493 TRP A CA 1
ATOM 3971 C C . TRP A 1 493 ? 8.172 -20.5 -8.414 1 88.88 493 TRP A C 1
ATOM 3973 O O . TRP A 1 493 ? 7.824 -20.453 -9.602 1 88.88 493 TRP A O 1
ATOM 3983 N N . ASP A 1 494 ? 7.492 -21.109 -7.477 1 85.94 494 ASP A N 1
ATOM 3984 C CA . ASP A 1 494 ? 6.109 -21.5 -7.746 1 85.94 494 ASP A CA 1
ATOM 3985 C C . ASP A 1 494 ? 5.211 -20.266 -7.859 1 85.94 494 ASP A C 1
ATOM 3987 O O . ASP A 1 494 ? 5.09 -19.484 -6.91 1 85.94 494 ASP A O 1
ATOM 3991 N N . ALA A 1 495 ? 4.57 -20.062 -8.977 1 83.5 495 ALA A N 1
ATOM 3992 C CA . ALA A 1 495 ? 3.826 -18.844 -9.258 1 83.5 495 ALA A CA 1
ATOM 3993 C C . ALA A 1 495 ? 2.586 -18.734 -8.367 1 83.5 495 ALA A C 1
ATOM 3995 O O . ALA A 1 495 ? 2.105 -17.641 -8.086 1 83.5 495 ALA A O 1
ATOM 3996 N N . ALA A 1 496 ? 2.055 -19.812 -7.949 1 78.12 496 ALA A N 1
ATOM 3997 C CA . ALA A 1 496 ? 0.826 -19.812 -7.156 1 78.12 496 ALA A CA 1
ATOM 3998 C C . ALA A 1 496 ? 1.121 -19.531 -5.688 1 78.12 496 ALA A C 1
ATOM 4000 O O . ALA A 1 496 ? 0.432 -18.719 -5.055 1 78.12 496 ALA A O 1
ATOM 4001 N N . THR A 1 497 ? 2.156 -20.125 -5.152 1 78.81 497 THR A N 1
ATOM 4002 C CA . THR A 1 497 ? 2.42 -20.047 -3.723 1 78.81 497 THR A CA 1
ATOM 4003 C C . THR A 1 497 ? 3.514 -19.016 -3.434 1 78.81 497 THR A C 1
ATOM 4005 O O . THR A 1 497 ? 3.643 -18.547 -2.305 1 78.81 497 THR A O 1
ATOM 4008 N N . GLY A 1 498 ? 4.344 -18.812 -4.457 1 78.88 498 GLY A N 1
ATOM 4009 C CA . GLY A 1 498 ? 5.469 -17.922 -4.25 1 78.88 498 GLY A CA 1
ATOM 4010 C C . GLY A 1 498 ? 6.672 -18.609 -3.635 1 78.88 498 GLY A C 1
ATOM 4011 O O . GLY A 1 498 ? 7.719 -17.984 -3.434 1 78.88 498 GLY A O 1
ATOM 4012 N N . ALA A 1 499 ? 6.582 -19.828 -3.393 1 81.94 499 ALA A N 1
ATOM 4013 C CA . ALA A 1 499 ? 7.68 -20.578 -2.777 1 81.94 499 ALA A CA 1
ATOM 4014 C C . ALA A 1 499 ? 8.805 -20.828 -3.779 1 81.94 499 ALA A C 1
ATOM 4016 O O . ALA A 1 499 ? 8.547 -21.031 -4.965 1 81.94 499 ALA A O 1
ATOM 4017 N N . GLU A 1 500 ? 10.039 -20.812 -3.242 1 87.69 500 GLU A N 1
ATOM 4018 C CA . GLU A 1 500 ? 11.18 -21.141 -4.094 1 87.69 500 GLU A CA 1
ATOM 4019 C C . GLU A 1 500 ? 11.258 -22.625 -4.383 1 87.69 500 GLU A C 1
ATOM 4021 O O . GLU A 1 500 ? 11.156 -23.453 -3.471 1 87.69 500 GLU A O 1
ATOM 4026 N N . LYS A 1 501 ? 11.344 -22.984 -5.586 1 89.31 501 LYS A N 1
ATOM 4027 C CA . LYS A 1 501 ? 11.484 -24.375 -5.98 1 89.31 501 LYS A CA 1
ATOM 4028 C C . LYS A 1 501 ? 12.953 -24.781 -6.051 1 89.31 501 LYS A C 1
ATOM 4030 O O . LYS A 1 501 ? 13.359 -25.781 -5.453 1 89.31 501 LYS A O 1
ATOM 4035 N N . TYR A 1 502 ? 13.727 -23.922 -6.832 1 93.44 502 TYR A N 1
ATOM 4036 C CA . TYR A 1 502 ? 15.133 -24.25 -7.02 1 93.44 502 TYR A CA 1
ATOM 4037 C C . TYR A 1 502 ? 15.969 -22.969 -7.102 1 93.44 502 TYR A C 1
ATOM 4039 O O . TYR A 1 502 ? 15.477 -21.922 -7.516 1 93.44 502 TYR A O 1
ATOM 4047 N N . THR A 1 503 ? 17.125 -23.031 -6.656 1 95.25 503 THR A N 1
ATOM 4048 C CA . THR A 1 503 ? 18.172 -22.047 -6.938 1 95.25 503 THR A CA 1
ATOM 4049 C C . THR A 1 503 ? 19.219 -22.625 -7.898 1 95.25 503 THR A C 1
ATOM 4051 O O . THR A 1 503 ? 19.859 -23.625 -7.594 1 95.25 503 THR A O 1
ATOM 4054 N N . LEU A 1 504 ? 19.344 -22.109 -9.047 1 96.44 504 LEU A N 1
ATOM 4055 C CA . LEU A 1 504 ? 20.281 -22.562 -10.055 1 96.44 504 LEU A CA 1
ATOM 4056 C C . LEU A 1 504 ? 21.625 -21.859 -9.898 1 96.44 504 LEU A C 1
ATOM 4058 O O . LEU A 1 504 ? 21.734 -20.672 -10.18 1 96.44 504 LEU A O 1
ATOM 4062 N N . GLU A 1 505 ? 22.516 -22.703 -9.453 1 95.12 505 GLU A N 1
ATOM 4063 C CA . GLU A 1 505 ? 23.859 -22.188 -9.195 1 95.12 505 GLU A CA 1
ATOM 4064 C C . GLU A 1 505 ? 24.859 -22.719 -10.219 1 95.12 505 GLU A C 1
ATOM 4066 O O . GLU A 1 505 ? 24.844 -23.906 -10.555 1 95.12 505 GLU A O 1
ATOM 4071 N N . GLY A 1 506 ? 25.562 -21.891 -10.891 1 93.94 506 GLY A N 1
ATOM 4072 C CA . GLY A 1 506 ? 26.562 -22.266 -11.867 1 93.94 506 GLY A CA 1
ATOM 4073 C C . GLY A 1 506 ? 27.344 -21.094 -12.406 1 93.94 506 GLY A C 1
ATOM 4074 O O . GLY A 1 506 ? 28.562 -21.172 -12.586 1 93.94 506 GLY A O 1
ATOM 4075 N N . HIS A 1 507 ? 26.672 -20.047 -12.672 1 96.25 507 HIS A N 1
ATOM 4076 C CA . HIS A 1 507 ? 27.312 -18.844 -13.172 1 96.25 507 HIS A CA 1
ATOM 4077 C C . HIS A 1 507 ? 28.297 -18.266 -12.148 1 96.25 507 HIS A C 1
ATOM 4079 O O . HIS A 1 507 ? 28.125 -18.484 -10.945 1 96.25 507 HIS A O 1
ATOM 4085 N N . ARG A 1 508 ? 29.281 -17.562 -12.523 1 95.56 508 ARG A N 1
ATOM 4086 C CA . ARG A 1 508 ? 30.312 -17.031 -11.641 1 95.56 508 ARG A CA 1
ATOM 4087 C C . ARG A 1 508 ? 30.25 -15.508 -11.562 1 95.56 508 ARG A C 1
ATOM 4089 O O . ARG A 1 508 ? 31.156 -14.875 -11.016 1 95.56 508 ARG A O 1
ATOM 4096 N N . ASP A 1 509 ? 29.328 -14.984 -12.258 1 96.88 509 ASP A N 1
ATOM 4097 C CA . ASP A 1 509 ? 29.109 -13.539 -12.258 1 96.88 509 ASP A CA 1
ATOM 4098 C C . ASP A 1 509 ? 27.625 -13.203 -12.406 1 96.88 509 ASP A C 1
ATOM 4100 O O . ASP A 1 509 ? 26.766 -14.102 -12.344 1 96.88 509 ASP A O 1
ATOM 4104 N N . TRP A 1 510 ? 27.359 -11.898 -12.609 1 96.31 510 TRP A N 1
ATOM 4105 C CA . TRP A 1 510 ? 26 -11.406 -12.688 1 96.31 510 TRP A CA 1
ATOM 4106 C C . TRP A 1 510 ? 25.219 -12.141 -13.789 1 96.31 510 TRP A C 1
ATOM 4108 O O . TRP A 1 510 ? 25.75 -12.367 -14.875 1 96.31 510 TRP A O 1
ATOM 4118 N N . VAL A 1 511 ? 24.031 -12.555 -13.461 1 96.38 511 VAL A N 1
ATOM 4119 C CA . VAL A 1 511 ? 23.141 -13.125 -14.469 1 96.38 511 VAL A CA 1
ATOM 4120 C C . VAL A 1 511 ? 22.203 -12.047 -15 1 96.38 511 VAL A C 1
ATOM 4122 O O . VAL A 1 511 ? 21.422 -11.469 -14.242 1 96.38 511 VAL A O 1
ATOM 4125 N N . ASN A 1 512 ? 22.172 -11.859 -16.266 1 95 512 ASN A N 1
ATOM 4126 C CA . ASN A 1 512 ? 21.547 -10.68 -16.859 1 95 512 ASN A CA 1
ATOM 4127 C C . ASN A 1 512 ? 20.172 -11.008 -17.438 1 95 512 ASN A C 1
ATOM 4129 O O . ASN A 1 512 ? 19.297 -10.133 -17.516 1 95 512 ASN A O 1
ATOM 4133 N N . SER A 1 513 ? 20.047 -12.211 -17.875 1 94.75 513 SER A N 1
ATOM 4134 C CA . SER A 1 513 ? 18.828 -12.57 -18.578 1 94.75 513 SER A CA 1
ATOM 4135 C C . SER A 1 513 ? 18.484 -14.047 -18.375 1 94.75 513 SER A C 1
ATOM 4137 O O . SER A 1 513 ? 19.375 -14.867 -18.172 1 94.75 513 SER A O 1
ATOM 4139 N N . VAL A 1 514 ? 17.219 -14.297 -18.359 1 95 514 VAL A N 1
ATOM 4140 C CA . VAL A 1 514 ? 16.719 -15.664 -18.281 1 95 514 VAL A CA 1
ATOM 4141 C C . VAL A 1 514 ? 15.508 -15.828 -19.203 1 95 514 VAL A C 1
ATOM 4143 O O . VAL A 1 514 ? 14.758 -14.875 -19.438 1 95 514 VAL A O 1
ATOM 4146 N N . ALA A 1 515 ? 15.383 -16.984 -19.828 1 95.19 515 ALA A N 1
ATOM 4147 C CA . ALA A 1 515 ? 14.266 -17.297 -20.719 1 95.19 515 ALA A CA 1
ATOM 4148 C C . ALA A 1 515 ? 13.859 -18.766 -20.609 1 95.19 515 ALA A C 1
ATOM 4150 O O . ALA A 1 515 ? 14.695 -19.625 -20.344 1 95.19 515 ALA A O 1
ATOM 4151 N N . PHE A 1 516 ? 12.602 -19.031 -20.859 1 94.44 516 PHE A N 1
ATOM 4152 C CA . PHE A 1 516 ? 12.094 -20.391 -20.906 1 94.44 516 PHE A CA 1
ATOM 4153 C C . PHE A 1 516 ? 11.977 -20.875 -22.359 1 94.44 516 PHE A C 1
ATOM 4155 O O . PHE A 1 516 ? 11.625 -20.094 -23.25 1 94.44 516 PHE A O 1
ATOM 4162 N N . SER A 1 517 ? 12.25 -22.156 -22.516 1 96.06 517 SER A N 1
ATOM 4163 C CA . SER A 1 517 ? 11.867 -22.766 -23.781 1 96.06 517 SER A CA 1
ATOM 4164 C C . SER A 1 517 ? 10.352 -22.797 -23.953 1 96.06 517 SER A C 1
ATOM 4166 O O . SER A 1 517 ? 9.609 -22.75 -22.969 1 96.06 517 SER A O 1
ATOM 4168 N N . PRO A 1 518 ? 9.852 -22.797 -25.188 1 92.75 518 PRO A N 1
ATOM 4169 C CA . PRO A 1 518 ? 8.406 -22.734 -25.422 1 92.75 518 PRO A CA 1
ATOM 4170 C C . PRO A 1 518 ? 7.645 -23.875 -24.75 1 92.75 518 PRO A C 1
ATOM 4172 O O . PRO A 1 518 ? 6.473 -23.719 -24.406 1 92.75 518 PRO A O 1
ATOM 4175 N N . ASP A 1 519 ? 8.266 -24.984 -24.578 1 92.12 519 ASP A N 1
ATOM 4176 C CA . ASP A 1 519 ? 7.59 -26.094 -23.922 1 92.12 519 ASP A CA 1
ATOM 4177 C C . ASP A 1 519 ? 7.773 -26.047 -22.406 1 92.12 519 ASP A C 1
ATOM 4179 O O . ASP A 1 519 ? 7.238 -26.891 -21.688 1 92.12 519 ASP A O 1
ATOM 4183 N N . GLY A 1 520 ? 8.562 -25.125 -21.969 1 93.94 520 GLY A N 1
ATOM 4184 C CA . GLY A 1 520 ? 8.719 -24.891 -20.547 1 93.94 520 GLY A CA 1
ATOM 4185 C C . GLY A 1 520 ? 9.68 -25.844 -19.875 1 93.94 520 GLY A C 1
ATOM 4186 O O . GLY A 1 520 ? 9.82 -25.859 -18.656 1 93.94 520 GLY A O 1
ATOM 4187 N N . GLN A 1 521 ? 10.43 -26.594 -20.578 1 94.12 521 GLN A N 1
ATOM 4188 C CA . GLN A 1 521 ? 11.242 -27.672 -20.031 1 94.12 521 GLN A CA 1
ATOM 4189 C C . GLN A 1 521 ? 12.672 -27.203 -19.766 1 94.12 521 GLN A C 1
ATOM 4191 O O . GLN A 1 521 ? 13.391 -27.797 -18.953 1 94.12 521 GLN A O 1
ATOM 4196 N N . VAL A 1 522 ? 13.062 -26.219 -20.5 1 96.94 522 VAL A N 1
ATOM 4197 C CA . VAL A 1 522 ? 14.445 -25.75 -20.406 1 96.94 522 VAL A CA 1
ATOM 4198 C C . VAL A 1 522 ? 14.461 -24.266 -20.078 1 96.94 522 VAL A C 1
ATOM 4200 O O . VAL A 1 522 ? 13.633 -23.5 -20.578 1 96.94 522 VAL A O 1
ATOM 4203 N N . VAL A 1 523 ? 15.383 -23.859 -19.172 1 97.25 523 VAL A N 1
ATOM 4204 C CA . VAL A 1 523 ? 15.664 -22.453 -18.859 1 97.25 523 VAL A CA 1
ATOM 4205 C C . VAL A 1 523 ? 17.047 -22.078 -19.375 1 97.25 523 VAL A C 1
ATOM 4207 O O . VAL A 1 523 ? 18.016 -22.812 -19.156 1 97.25 523 VAL A O 1
ATOM 4210 N N . ALA A 1 524 ? 17.141 -21.016 -20.125 1 98.06 524 ALA A N 1
ATOM 4211 C CA . ALA A 1 524 ? 18.422 -20.484 -20.562 1 98.06 524 ALA A CA 1
ATOM 4212 C C . ALA A 1 524 ? 18.781 -19.219 -19.797 1 98.06 524 ALA A C 1
ATOM 4214 O O . ALA A 1 524 ? 17.906 -18.391 -19.5 1 98.06 524 ALA A O 1
ATOM 4215 N N . SER A 1 525 ? 20 -19.062 -19.453 1 97.94 525 SER A N 1
ATOM 4216 C CA . SER A 1 525 ? 20.453 -17.891 -18.719 1 97.94 525 SER A CA 1
ATOM 4217 C C . SER A 1 525 ? 21.703 -17.297 -19.359 1 97.94 525 SER A C 1
ATOM 4219 O O . SER A 1 525 ? 22.531 -18.031 -19.922 1 97.94 525 SER A O 1
ATOM 4221 N N . ALA A 1 526 ? 21.844 -15.984 -19.344 1 97.75 526 ALA A N 1
ATOM 4222 C CA . ALA A 1 526 ? 23 -15.227 -19.828 1 97.75 526 ALA A CA 1
ATOM 4223 C C . ALA A 1 526 ? 23.719 -14.516 -18.688 1 97.75 526 ALA A C 1
ATOM 4225 O O . ALA A 1 526 ? 23.078 -13.93 -17.812 1 97.75 526 ALA A O 1
ATOM 4226 N N . SER A 1 527 ? 25 -14.531 -18.734 1 98 527 SER A N 1
ATOM 4227 C CA . SER A 1 527 ? 25.734 -14.023 -17.578 1 98 527 SER A CA 1
ATOM 4228 C C . SER A 1 527 ? 26.969 -13.227 -18.016 1 98 527 SER A C 1
ATOM 4230 O O . SER A 1 527 ? 27.453 -13.383 -19.141 1 98 527 SER A O 1
ATOM 4232 N N . ASP A 1 528 ? 27.422 -12.461 -17.094 1 97.5 528 ASP A N 1
ATOM 4233 C CA . ASP A 1 528 ? 28.641 -11.695 -17.281 1 97.5 528 ASP A CA 1
ATOM 4234 C C . ASP A 1 528 ? 29.875 -12.609 -17.25 1 97.5 528 ASP A C 1
ATOM 4236 O O . ASP A 1 528 ? 30.984 -12.172 -17.562 1 97.5 528 ASP A O 1
ATOM 4240 N N . ASP A 1 529 ? 29.703 -13.859 -16.922 1 97.06 529 ASP A N 1
ATOM 4241 C CA . ASP A 1 529 ? 30.828 -14.781 -16.922 1 97.06 529 ASP A CA 1
ATOM 4242 C C . ASP A 1 529 ? 31.125 -15.289 -18.344 1 97.06 529 ASP A C 1
ATOM 4244 O O . ASP A 1 529 ? 31.828 -16.281 -18.516 1 97.06 529 ASP A O 1
ATOM 4248 N N . ARG A 1 530 ? 30.469 -14.75 -19.359 1 97.19 530 ARG A N 1
ATOM 4249 C CA . ARG A 1 530 ? 30.688 -14.938 -20.781 1 97.19 530 ARG A CA 1
ATOM 4250 C C . ARG A 1 530 ? 30.062 -16.25 -21.266 1 97.19 530 ARG A C 1
ATOM 4252 O O . ARG A 1 530 ? 30.406 -16.75 -22.344 1 97.19 530 ARG A O 1
ATOM 4259 N N . THR A 1 531 ? 29.188 -16.734 -20.375 1 96.88 531 THR A N 1
ATOM 4260 C CA . THR A 1 531 ? 28.562 -18 -20.781 1 96.88 531 THR A CA 1
ATOM 4261 C C . THR A 1 531 ? 27.047 -17.891 -20.781 1 96.88 531 THR A C 1
ATOM 4263 O O . THR A 1 531 ? 26.484 -17 -20.141 1 96.88 531 THR A O 1
ATOM 4266 N N . THR A 1 532 ? 26.469 -18.688 -21.625 1 97.62 532 THR A N 1
ATOM 4267 C CA . THR A 1 532 ? 25.062 -19.031 -21.562 1 97.62 532 THR A CA 1
ATOM 4268 C C . THR A 1 532 ? 24.875 -20.469 -21.062 1 97.62 532 THR A C 1
ATOM 4270 O O . THR A 1 532 ? 25.625 -21.359 -21.438 1 97.62 532 THR A O 1
ATOM 4273 N N . ARG A 1 533 ? 23.953 -20.594 -20.172 1 98 533 ARG A N 1
ATOM 4274 C CA . ARG A 1 533 ? 23.734 -21.938 -19.625 1 98 533 ARG A CA 1
ATOM 4275 C C . ARG A 1 533 ? 22.281 -22.375 -19.812 1 98 533 ARG A C 1
ATOM 4277 O O . ARG A 1 533 ? 21.375 -21.547 -19.797 1 98 533 ARG A O 1
ATOM 4284 N N . LEU A 1 534 ? 22.141 -23.625 -20.047 1 97.75 534 LEU A N 1
ATOM 4285 C CA . LEU A 1 534 ? 20.828 -24.25 -20.156 1 97.75 534 LEU A CA 1
ATOM 4286 C C . LEU A 1 534 ? 20.547 -25.125 -18.938 1 97.75 534 LEU A C 1
ATOM 4288 O O . LEU A 1 534 ? 21.422 -25.859 -18.469 1 97.75 534 LEU A O 1
ATOM 4292 N N . TRP A 1 535 ? 19.375 -25 -18.375 1 97.5 535 TRP A N 1
ATOM 4293 C CA . TRP A 1 535 ? 18.969 -25.703 -17.156 1 97.5 535 TRP A CA 1
ATOM 4294 C C . TRP A 1 535 ? 17.703 -26.516 -17.406 1 97.5 535 TRP A C 1
ATOM 4296 O O . TRP A 1 535 ? 16.828 -26.109 -18.188 1 97.5 535 TRP A O 1
ATOM 4306 N N . ASP A 1 536 ? 17.594 -27.625 -16.766 1 96.25 536 ASP A N 1
ATOM 4307 C CA . ASP A 1 536 ? 16.344 -28.344 -16.719 1 96.25 536 ASP A CA 1
ATOM 4308 C C . ASP A 1 536 ? 15.344 -27.688 -15.773 1 96.25 536 ASP A C 1
ATOM 4310 O O . ASP A 1 536 ? 15.602 -27.562 -14.57 1 96.25 536 ASP A O 1
ATOM 4314 N N . ALA A 1 537 ? 14.227 -27.312 -16.25 1 94.94 537 ALA A N 1
ATOM 4315 C CA . ALA A 1 537 ? 13.258 -26.531 -15.477 1 94.94 537 ALA A CA 1
ATOM 4316 C C . ALA A 1 537 ? 12.625 -27.406 -14.391 1 94.94 537 ALA A C 1
ATOM 4318 O O . ALA A 1 537 ? 12.188 -26.891 -13.352 1 94.94 537 ALA A O 1
ATOM 4319 N N . ALA A 1 538 ? 12.484 -28.688 -14.555 1 91.31 538 ALA A N 1
ATOM 4320 C CA . ALA A 1 538 ? 11.805 -29.594 -13.633 1 91.31 538 ALA A CA 1
ATOM 4321 C C . ALA A 1 538 ? 12.703 -29.953 -12.461 1 91.31 538 ALA A C 1
ATOM 4323 O O . ALA A 1 538 ? 12.227 -30.109 -11.328 1 91.31 538 ALA A O 1
ATOM 4324 N N . THR A 1 539 ? 14.008 -30.031 -12.711 1 92 539 THR A N 1
ATOM 4325 C CA . THR A 1 539 ? 14.898 -30.531 -11.664 1 92 539 THR A CA 1
ATOM 4326 C C . THR A 1 539 ? 15.852 -29.422 -11.203 1 92 539 THR A C 1
ATOM 4328 O O . THR A 1 539 ? 16.469 -29.531 -10.141 1 92 539 THR A O 1
ATOM 4331 N N . GLY A 1 540 ? 15.984 -28.453 -12.016 1 93.62 540 GLY A N 1
ATOM 4332 C CA . GLY A 1 540 ? 16.938 -27.391 -11.703 1 93.62 540 GLY A CA 1
ATOM 4333 C C . GLY A 1 540 ? 18.359 -27.734 -12.07 1 93.62 540 GLY A C 1
ATOM 4334 O O . GLY A 1 540 ? 19.281 -26.938 -11.852 1 93.62 540 GLY A O 1
ATOM 4335 N N . ALA A 1 541 ? 18.547 -28.844 -12.617 1 95.19 541 ALA A N 1
ATOM 4336 C CA . ALA A 1 541 ? 19.906 -29.297 -12.945 1 95.19 541 ALA A CA 1
ATOM 4337 C C . ALA A 1 541 ? 20.438 -28.594 -14.188 1 95.19 541 ALA A C 1
ATOM 4339 O O . ALA A 1 541 ? 19.672 -28.281 -15.109 1 95.19 541 ALA A O 1
ATOM 4340 N N . GLU A 1 542 ? 21.75 -28.375 -14.219 1 96.38 542 GLU A N 1
ATOM 4341 C CA . GLU A 1 542 ? 22.391 -27.812 -15.398 1 96.38 542 GLU A CA 1
ATOM 4342 C C . GLU A 1 542 ? 22.5 -28.828 -16.516 1 96.38 542 GLU A C 1
ATOM 4344 O O . GLU A 1 542 ? 22.953 -29.953 -16.297 1 96.38 542 GLU A O 1
ATOM 4349 N N . LYS A 1 543 ? 22.078 -28.516 -17.656 1 95.12 543 LYS A N 1
ATOM 4350 C CA . LYS A 1 543 ? 22.109 -29.422 -18.812 1 95.12 543 LYS A CA 1
ATOM 4351 C C . LYS A 1 543 ? 23.359 -29.188 -19.656 1 95.12 543 LYS A C 1
ATOM 4353 O O . LYS A 1 543 ? 24.094 -30.125 -19.969 1 95.12 543 LYS A O 1
ATOM 4358 N N . HIS A 1 544 ? 23.547 -27.891 -20.078 1 95.56 544 HIS A N 1
ATOM 4359 C CA . HIS A 1 544 ? 24.656 -27.531 -20.969 1 95.56 544 HIS A CA 1
ATOM 4360 C C . HIS A 1 544 ? 25.219 -26.172 -20.625 1 95.56 544 HIS A C 1
ATOM 4362 O O . HIS A 1 544 ? 24.516 -25.312 -20.078 1 95.56 544 HIS A O 1
ATOM 4368 N N . ILE A 1 545 ? 26.469 -25.953 -20.859 1 96.69 545 ILE A N 1
ATOM 4369 C CA . ILE A 1 545 ? 27.141 -24.656 -20.828 1 96.69 545 ILE A CA 1
ATOM 4370 C C . ILE A 1 545 ? 27.516 -24.234 -22.25 1 96.69 545 ILE A C 1
ATOM 4372 O O . ILE A 1 545 ? 28.203 -24.984 -22.953 1 96.69 545 ILE A O 1
ATOM 4376 N N . LEU A 1 546 ? 27.094 -23.219 -22.688 1 96.94 546 LEU A N 1
ATOM 4377 C CA . LEU A 1 546 ? 27.406 -22.672 -24 1 96.94 546 LEU A CA 1
ATOM 4378 C C . LEU A 1 546 ? 28.531 -21.656 -23.922 1 96.94 546 LEU A C 1
ATOM 4380 O O . LEU A 1 546 ? 28.328 -20.531 -23.469 1 96.94 546 LEU A O 1
ATOM 4384 N N . LYS A 1 547 ? 29.625 -22.078 -24.406 1 95.75 547 LYS A N 1
ATOM 4385 C CA . LYS A 1 547 ? 30.828 -21.25 -24.359 1 95.75 547 LYS A CA 1
ATOM 4386 C C . LYS A 1 547 ? 31.203 -20.75 -25.75 1 95.75 547 LYS A C 1
ATOM 4388 O O . LYS A 1 547 ? 31.219 -21.531 -26.703 1 95.75 547 LYS A O 1
ATOM 4393 N N . GLY A 1 548 ? 31.422 -19.516 -25.922 1 95.06 548 GLY A N 1
ATOM 4394 C CA . GLY A 1 548 ? 31.844 -18.953 -27.188 1 95.06 548 GLY A CA 1
ATOM 4395 C C . GLY A 1 548 ? 32.031 -17.453 -27.156 1 95.06 548 GLY A C 1
ATOM 4396 O O . GLY A 1 548 ? 32.969 -16.922 -27.781 1 95.06 548 GLY A O 1
ATOM 4397 N N . HIS A 1 549 ? 31.219 -16.781 -26.406 1 97.19 549 HIS A N 1
ATOM 4398 C CA . HIS A 1 549 ? 31.312 -15.336 -26.312 1 97.19 549 HIS A CA 1
ATOM 4399 C C . HIS A 1 549 ? 32.594 -14.914 -25.625 1 97.19 549 HIS A C 1
ATOM 4401 O O . HIS A 1 549 ? 33.125 -15.648 -24.781 1 97.19 549 HIS A O 1
ATOM 4407 N N . LYS A 1 550 ? 33.156 -13.75 -25.891 1 96.75 550 LYS A N 1
ATOM 4408 C CA . LYS A 1 550 ? 34.406 -13.258 -25.359 1 96.75 550 LYS A CA 1
ATOM 4409 C C . LYS A 1 550 ? 34.188 -12.164 -24.328 1 96.75 550 LYS A C 1
ATOM 4411 O O . LYS A 1 550 ? 35.156 -11.633 -23.766 1 96.75 550 LYS A O 1
ATOM 4416 N N . ASP A 1 551 ? 33 -11.789 -24.172 1 97.81 551 ASP A N 1
ATOM 4417 C CA . ASP A 1 551 ? 32.594 -10.773 -23.188 1 97.81 551 ASP A CA 1
ATOM 4418 C C . ASP A 1 551 ? 31.234 -11.07 -22.578 1 97.81 551 ASP A C 1
ATOM 4420 O O . ASP A 1 551 ? 30.672 -12.148 -22.812 1 97.81 551 ASP A O 1
ATOM 4424 N N . TRP A 1 552 ? 30.75 -10.117 -21.766 1 97.81 552 TRP A N 1
ATOM 4425 C CA . TRP A 1 552 ? 29.5 -10.281 -21.016 1 97.81 552 TRP A CA 1
ATOM 4426 C C . TRP A 1 552 ? 28.359 -10.648 -21.953 1 97.81 552 TRP A C 1
ATOM 4428 O O . TRP A 1 552 ? 28.234 -10.086 -23.031 1 97.81 552 TRP A O 1
ATOM 4438 N N . VAL A 1 553 ? 27.547 -11.617 -21.578 1 98.25 553 VAL A N 1
ATOM 4439 C CA . VAL A 1 553 ? 26.344 -11.977 -22.312 1 98.25 553 VAL A CA 1
ATOM 4440 C C . VAL A 1 553 ? 25.141 -11.273 -21.703 1 98.25 553 VAL A C 1
ATOM 4442 O O . VAL A 1 553 ? 24.828 -11.461 -20.516 1 98.25 553 VAL A O 1
ATOM 4445 N N . ASN A 1 554 ? 24.375 -10.531 -22.484 1 97.19 554 ASN A N 1
ATOM 4446 C CA . ASN A 1 554 ? 23.391 -9.594 -21.969 1 97.19 554 ASN A CA 1
ATOM 4447 C C . ASN A 1 554 ? 21.969 -10.148 -22.078 1 97.19 554 ASN A C 1
ATOM 4449 O O . ASN A 1 554 ? 21.094 -9.789 -21.281 1 97.19 554 ASN A O 1
ATOM 4453 N N . ALA A 1 555 ? 21.75 -10.977 -23.078 1 97.25 555 ALA A N 1
ATOM 4454 C CA . ALA A 1 555 ? 20.391 -11.43 -23.328 1 97.25 555 ALA A CA 1
ATOM 4455 C C . ALA A 1 555 ? 20.375 -12.812 -23.969 1 97.25 555 ALA A C 1
ATOM 4457 O O . ALA A 1 555 ? 21.328 -13.203 -24.625 1 97.25 555 ALA A O 1
ATOM 4458 N N . VAL A 1 556 ? 19.344 -13.523 -23.734 1 97.31 556 VAL A N 1
ATOM 4459 C CA . VAL A 1 556 ? 19.125 -14.828 -24.344 1 97.31 556 VAL A CA 1
ATOM 4460 C C . VAL A 1 556 ? 17.656 -14.945 -24.766 1 97.31 556 VAL A C 1
ATOM 4462 O O . VAL A 1 556 ? 16.766 -14.367 -24.141 1 97.31 556 VAL A O 1
ATOM 4465 N N . ALA A 1 557 ? 17.391 -15.656 -25.844 1 97 557 ALA A N 1
ATOM 4466 C CA . ALA A 1 557 ? 16.047 -15.898 -26.344 1 97 557 ALA A CA 1
ATOM 4467 C C . ALA A 1 557 ? 15.945 -17.25 -27.047 1 97 557 ALA A C 1
ATOM 4469 O O . ALA A 1 557 ? 16.875 -17.672 -27.734 1 97 557 ALA A O 1
ATOM 4470 N N . PHE A 1 558 ? 14.836 -17.891 -26.891 1 96.69 558 PHE A N 1
ATOM 4471 C CA . PHE A 1 558 ? 14.586 -19.172 -27.562 1 96.69 558 PHE A CA 1
ATOM 4472 C C . PHE A 1 558 ? 13.852 -18.953 -28.891 1 96.69 558 PHE A C 1
ATOM 4474 O O . PHE A 1 558 ? 13.016 -18.047 -29 1 96.69 558 PHE A O 1
ATOM 4481 N N . SER A 1 559 ? 14.18 -19.812 -29.812 1 96.38 559 SER A N 1
ATOM 4482 C CA . SER A 1 559 ? 13.352 -19.875 -31.016 1 96.38 559 SER A CA 1
ATOM 4483 C C . SER A 1 559 ? 11.969 -20.438 -30.703 1 96.38 559 SER A C 1
ATOM 4485 O O . SER A 1 559 ? 11.805 -21.172 -29.719 1 96.38 559 SER A O 1
ATOM 4487 N N . PRO A 1 560 ? 10.953 -20.109 -31.516 1 93.75 560 PRO A N 1
ATOM 4488 C CA . PRO A 1 560 ? 9.586 -20.531 -31.219 1 93.75 560 PRO A CA 1
ATOM 4489 C C . PRO A 1 560 ? 9.438 -22.062 -31.188 1 93.75 560 PRO A C 1
ATOM 4491 O O . PRO A 1 560 ? 8.562 -22.578 -30.484 1 93.75 560 PRO A O 1
ATOM 4494 N N . ASP A 1 561 ? 10.25 -22.766 -31.906 1 93.31 561 ASP A N 1
ATOM 4495 C CA . ASP A 1 561 ? 10.18 -24.219 -31.906 1 93.31 561 ASP A CA 1
ATOM 4496 C C . ASP A 1 561 ? 11.023 -24.812 -30.781 1 93.31 561 ASP A C 1
ATOM 4498 O O . ASP A 1 561 ? 11.039 -26.031 -30.578 1 93.31 561 ASP A O 1
ATOM 4502 N N . GLY A 1 562 ? 11.773 -24.031 -30.094 1 95.06 562 GLY A N 1
ATOM 4503 C CA . GLY A 1 562 ? 12.539 -24.438 -28.938 1 95.06 562 GLY A CA 1
ATOM 4504 C C . GLY A 1 562 ? 13.844 -25.125 -29.297 1 95.06 562 GLY A C 1
ATOM 4505 O O . GLY A 1 562 ? 14.547 -25.625 -28.422 1 95.06 562 GLY A O 1
ATOM 4506 N N . GLN A 1 563 ? 14.234 -25.109 -30.516 1 94.69 563 GLN A N 1
ATOM 4507 C CA . GLN A 1 563 ? 15.391 -25.875 -30.969 1 94.69 563 GLN A CA 1
ATOM 4508 C C . GLN A 1 563 ? 16.656 -25.016 -30.938 1 94.69 563 GLN A C 1
ATOM 4510 O O . GLN A 1 563 ? 17.766 -25.562 -30.969 1 94.69 563 GLN A O 1
ATOM 4515 N N . ARG A 1 564 ? 16.562 -23.781 -30.969 1 96.38 564 ARG A N 1
ATOM 4516 C CA . ARG A 1 564 ? 17.719 -22.891 -30.969 1 96.38 564 ARG A CA 1
ATOM 4517 C C . ARG A 1 564 ? 17.609 -21.844 -29.859 1 96.38 564 ARG A C 1
ATOM 4519 O O . ARG A 1 564 ? 16.516 -21.5 -29.422 1 96.38 564 ARG A O 1
ATOM 4526 N N . VAL A 1 565 ? 18.781 -21.375 -29.375 1 97.44 565 VAL A N 1
ATOM 4527 C CA . VAL A 1 565 ? 18.906 -20.266 -28.453 1 97.44 565 VAL A CA 1
ATOM 4528 C C . VAL A 1 565 ? 19.828 -19.203 -29.031 1 97.44 565 VAL A C 1
ATOM 4530 O O . VAL A 1 565 ? 20.875 -19.531 -29.625 1 97.44 565 VAL A O 1
ATOM 4533 N N . ALA A 1 566 ? 19.359 -18 -29.047 1 98.12 566 ALA A N 1
ATOM 4534 C CA . ALA A 1 566 ? 20.219 -16.875 -29.422 1 98.12 566 ALA A CA 1
ATOM 4535 C C . ALA A 1 566 ? 20.75 -16.156 -28.188 1 98.12 566 ALA A C 1
ATOM 4537 O O . ALA A 1 566 ? 20.016 -15.914 -27.234 1 98.12 566 ALA A O 1
ATOM 4538 N N . SER A 1 567 ? 22.016 -15.867 -28.141 1 98.25 567 SER A N 1
ATOM 4539 C CA . SER A 1 567 ? 22.641 -15.109 -27.062 1 98.25 567 SER A CA 1
ATOM 4540 C C . SER A 1 567 ? 23.312 -13.852 -27.594 1 98.25 567 SER A C 1
ATOM 4542 O O . SER A 1 567 ? 23.969 -13.883 -28.641 1 98.25 567 SER A O 1
ATOM 4544 N N . ALA A 1 568 ? 23.078 -12.703 -26.969 1 98 568 ALA A N 1
ATOM 4545 C CA . ALA A 1 568 ? 23.656 -11.414 -27.328 1 98 568 ALA A CA 1
ATOM 4546 C C . ALA A 1 568 ? 24.75 -11 -26.328 1 98 568 ALA A C 1
ATOM 4548 O O . ALA A 1 568 ? 24.594 -11.172 -25.125 1 98 568 ALA A O 1
ATOM 4549 N N . SER A 1 569 ? 25.828 -10.391 -26.828 1 98.25 569 SER A N 1
ATOM 4550 C CA . SER A 1 569 ? 26.984 -10.195 -25.969 1 98.25 569 SER A CA 1
ATOM 4551 C C . SER A 1 569 ? 27.625 -8.828 -26.219 1 98.25 569 SER A C 1
ATOM 4553 O O . SER A 1 569 ? 27.375 -8.195 -27.25 1 98.25 569 SER A O 1
ATOM 4555 N N . ASP A 1 570 ? 28.391 -8.477 -25.234 1 97.62 570 ASP A N 1
ATOM 4556 C CA . ASP A 1 570 ? 29.203 -7.266 -25.328 1 97.62 570 ASP A CA 1
ATOM 4557 C C . ASP A 1 570 ? 30.375 -7.457 -26.281 1 97.62 570 ASP A C 1
ATOM 4559 O O . ASP A 1 570 ? 31.109 -6.508 -26.594 1 97.62 570 ASP A O 1
ATOM 4563 N N . ASP A 1 571 ? 30.594 -8.656 -26.797 1 96.88 571 ASP A N 1
ATOM 4564 C CA . ASP A 1 571 ? 31.656 -8.891 -27.781 1 96.88 571 ASP A CA 1
ATOM 4565 C C . ASP A 1 571 ? 31.188 -8.523 -29.188 1 96.88 571 ASP A C 1
ATOM 4567 O O . ASP A 1 571 ? 31.828 -8.891 -30.172 1 96.88 571 ASP A O 1
ATOM 4571 N N . TRP A 1 572 ? 30 -7.973 -29.312 1 97.38 572 TRP A N 1
ATOM 4572 C CA . TRP A 1 572 ? 29.422 -7.371 -30.516 1 97.38 572 TRP A CA 1
ATOM 4573 C C . TRP A 1 572 ? 28.781 -8.438 -31.391 1 97.38 572 TRP A C 1
ATOM 4575 O O . TRP A 1 572 ? 28.438 -8.164 -32.531 1 97.38 572 TRP A O 1
ATOM 4585 N N . THR A 1 573 ? 28.641 -9.586 -30.828 1 97.38 573 THR A N 1
ATOM 4586 C CA . THR A 1 573 ? 28.109 -10.664 -31.656 1 97.38 573 THR A CA 1
ATOM 4587 C C . THR A 1 573 ? 26.859 -11.273 -31.031 1 97.38 573 THR A C 1
ATOM 4589 O O . THR A 1 573 ? 26.578 -11.055 -29.844 1 97.38 573 THR A O 1
ATOM 4592 N N . ILE A 1 574 ? 26.062 -11.922 -31.859 1 98.25 574 ILE A N 1
ATOM 4593 C CA . ILE A 1 574 ? 25 -12.844 -31.453 1 98.25 574 ILE A CA 1
ATOM 4594 C C . ILE A 1 574 ? 25.375 -14.266 -31.859 1 98.25 574 ILE A C 1
ATOM 4596 O O . ILE A 1 574 ? 25.922 -14.492 -32.938 1 98.25 574 ILE A O 1
ATOM 4600 N N . ARG A 1 575 ? 25.219 -15.125 -31.016 1 98.19 575 ARG A N 1
ATOM 4601 C CA . ARG A 1 575 ? 25.5 -16.531 -31.328 1 98.19 575 ARG A CA 1
ATOM 4602 C C . ARG A 1 575 ? 24.219 -17.359 -31.266 1 98.19 575 ARG A C 1
ATOM 4604 O O . ARG A 1 575 ? 23.406 -17.188 -30.359 1 98.19 575 ARG A O 1
ATOM 4611 N N . LEU A 1 576 ? 24.031 -18.141 -32.281 1 97.94 576 LEU A N 1
ATOM 4612 C CA . LEU A 1 576 ? 22.922 -19.094 -32.344 1 97.94 576 LEU A CA 1
ATOM 4613 C C . LEU A 1 576 ? 23.375 -20.484 -31.953 1 97.94 576 LEU A C 1
ATOM 4615 O O . LEU A 1 576 ? 24.359 -21 -32.531 1 97.94 576 LEU A O 1
ATOM 4619 N N . TRP A 1 577 ? 22.719 -21.062 -30.969 1 97.44 577 TRP A N 1
ATOM 4620 C CA . TRP A 1 577 ? 23.094 -22.359 -30.422 1 97.44 577 TRP A CA 1
ATOM 4621 C C . TRP A 1 577 ? 22 -23.391 -30.688 1 97.44 577 TRP A C 1
ATOM 4623 O O . TRP A 1 577 ? 20.812 -23.062 -30.656 1 97.44 577 TRP A O 1
ATOM 4633 N N . ASP A 1 578 ? 22.422 -24.578 -30.891 1 96.25 578 ASP A N 1
ATOM 4634 C CA . ASP A 1 578 ? 21.484 -25.703 -30.891 1 96.25 578 ASP A CA 1
ATOM 4635 C C . ASP A 1 578 ? 21.219 -26.172 -29.469 1 96.25 578 ASP A C 1
ATOM 4637 O O . ASP A 1 578 ? 22.141 -26.516 -28.734 1 96.25 578 ASP A O 1
ATOM 4641 N N . VAL A 1 579 ? 19.984 -26.297 -29.094 1 95.44 579 VAL A N 1
ATOM 4642 C CA . VAL A 1 579 ? 19.609 -26.578 -27.703 1 95.44 579 VAL A CA 1
ATOM 4643 C C . VAL A 1 579 ? 19.938 -28.031 -27.375 1 95.44 579 VAL A C 1
ATOM 4645 O O . VAL A 1 579 ? 20.406 -28.328 -26.266 1 95.44 579 VAL A O 1
ATOM 4648 N N . ALA A 1 580 ? 19.703 -28.938 -28.25 1 92.5 580 ALA A N 1
ATOM 4649 C CA . ALA A 1 580 ? 19.875 -30.375 -28.016 1 92.5 580 ALA A CA 1
ATOM 4650 C C . ALA A 1 580 ? 21.344 -30.734 -27.938 1 92.5 580 ALA A C 1
ATOM 4652 O O . ALA A 1 580 ? 21.75 -31.531 -27.094 1 92.5 580 ALA A O 1
ATOM 4653 N N . THR A 1 581 ? 22.203 -30.141 -28.812 1 92.31 581 THR A N 1
ATOM 4654 C CA . THR A 1 581 ? 23.594 -30.562 -28.922 1 92.31 581 THR A CA 1
ATOM 4655 C C . THR A 1 581 ? 24.531 -29.516 -28.328 1 92.31 581 THR A C 1
ATOM 4657 O O . THR A 1 581 ? 25.719 -29.797 -28.094 1 92.31 581 THR A O 1
ATOM 4660 N N . SER A 1 582 ? 24.031 -28.359 -28.031 1 91.88 582 SER A N 1
ATOM 4661 C CA . SER A 1 582 ? 24.797 -27.219 -27.531 1 91.88 582 SER A CA 1
ATOM 4662 C C . SER A 1 582 ? 25.781 -26.703 -28.578 1 91.88 582 SER A C 1
ATOM 4664 O O . SER A 1 582 ? 26.688 -25.938 -28.25 1 91.88 582 SER A O 1
ATOM 4666 N N . ALA A 1 583 ? 25.672 -27.141 -29.75 1 94.88 583 ALA A N 1
ATOM 4667 C CA . ALA A 1 583 ? 26.594 -26.719 -30.812 1 94.88 583 ALA A CA 1
ATOM 4668 C C . ALA A 1 583 ? 26.266 -25.297 -31.266 1 94.88 583 ALA A C 1
ATOM 4670 O O . ALA A 1 583 ? 25.094 -24.922 -31.359 1 94.88 583 ALA A O 1
ATOM 4671 N N . GLU A 1 584 ? 27.312 -24.531 -31.516 1 96.25 584 GLU A N 1
ATOM 4672 C CA . GLU A 1 584 ? 27.172 -23.219 -32.125 1 96.25 584 GLU A CA 1
ATOM 4673 C C . GLU A 1 584 ? 26.828 -23.328 -33.594 1 96.25 584 GLU A C 1
ATOM 4675 O O . GLU A 1 584 ? 27.594 -23.922 -34.375 1 96.25 584 GLU A O 1
ATOM 4680 N N . LYS A 1 585 ? 25.812 -22.828 -34.062 1 95.19 585 LYS A N 1
ATOM 4681 C CA . LYS A 1 585 ? 25.375 -22.922 -35.469 1 95.19 585 LYS A CA 1
ATOM 4682 C C . LYS A 1 585 ? 25.891 -21.75 -36.281 1 95.19 585 LYS A C 1
ATOM 4684 O O . LYS A 1 585 ? 26.391 -21.922 -37.375 1 95.19 585 LYS A O 1
ATOM 4689 N N . HIS A 1 586 ? 25.656 -20.562 -35.75 1 95.69 586 HIS A N 1
ATOM 4690 C CA . HIS A 1 586 ? 26.062 -19.344 -36.469 1 95.69 586 HIS A CA 1
ATOM 4691 C C . HIS A 1 586 ? 26.578 -18.297 -35.5 1 95.69 586 HIS A C 1
ATOM 4693 O O . HIS A 1 586 ? 26.156 -18.25 -34.344 1 95.69 586 HIS A O 1
ATOM 4699 N N . ILE A 1 587 ? 27.5 -17.531 -35.875 1 97 587 ILE A N 1
ATOM 4700 C CA . ILE A 1 587 ? 27.906 -16.281 -35.219 1 97 587 ILE A CA 1
ATOM 4701 C C . ILE A 1 587 ? 27.453 -15.094 -36.094 1 97 587 ILE A C 1
ATOM 4703 O O . ILE A 1 587 ? 27.812 -14.992 -37.25 1 97 587 ILE A O 1
ATOM 4707 N N . LEU A 1 588 ? 26.641 -14.336 -35.594 1 97.25 588 LEU A N 1
ATOM 4708 C CA . LEU A 1 588 ? 26.141 -13.172 -36.312 1 97.25 588 LEU A CA 1
ATOM 4709 C C . LEU A 1 588 ? 26.969 -11.93 -36 1 97.25 588 LEU A C 1
ATOM 4711 O O . LEU A 1 588 ? 26.859 -11.367 -34.906 1 97.25 588 LEU A O 1
ATOM 4715 N N . GLU A 1 589 ? 27.734 -11.57 -36.969 1 95.88 589 GLU A N 1
ATOM 4716 C CA . GLU A 1 589 ? 28.672 -10.453 -36.812 1 95.88 589 GLU A CA 1
ATOM 4717 C C . GLU A 1 589 ? 28.25 -9.273 -37.688 1 95.88 589 GLU A C 1
ATOM 4719 O O . GLU A 1 589 ? 27.922 -9.453 -38.875 1 95.88 589 GLU A O 1
ATOM 4724 N N . GLY A 1 590 ? 28.188 -8.148 -37.156 1 94.94 590 GLY A N 1
ATOM 4725 C CA . GLY A 1 590 ? 27.844 -6.949 -37.906 1 94.94 590 GLY A CA 1
ATOM 4726 C C . GLY A 1 590 ? 27.75 -5.711 -37.031 1 94.94 590 GLY A C 1
ATOM 4727 O O . GLY A 1 590 ? 28.062 -4.605 -37.5 1 94.94 590 GLY A O 1
ATOM 4728 N N . HIS A 1 591 ? 27.359 -5.895 -35.812 1 97.19 591 HIS A N 1
ATOM 4729 C CA . HIS A 1 591 ? 27.25 -4.773 -34.875 1 97.19 591 HIS A CA 1
ATOM 4730 C C . HIS A 1 591 ? 28.625 -4.211 -34.562 1 97.19 591 HIS A C 1
ATOM 4732 O O . HIS A 1 591 ? 29.641 -4.914 -34.656 1 97.19 591 HIS A O 1
ATOM 4738 N N . LYS A 1 592 ? 28.75 -2.963 -34.125 1 96.38 592 LYS A N 1
ATOM 4739 C CA . LYS A 1 592 ? 30.031 -2.299 -33.844 1 96.38 592 LYS A CA 1
ATOM 4740 C C . LYS A 1 592 ? 30.125 -1.934 -32.344 1 96.38 592 LYS A C 1
ATOM 4742 O O . LYS A 1 592 ? 30.984 -1.138 -31.969 1 96.38 592 LYS A O 1
ATOM 4747 N N . ASP A 1 593 ? 29.219 -2.328 -31.656 1 97.62 593 ASP A N 1
ATOM 4748 C CA . ASP A 1 593 ? 29.203 -2.113 -30.219 1 97.62 593 ASP A CA 1
ATOM 4749 C C . ASP A 1 593 ? 28.375 -3.195 -29.516 1 97.62 593 ASP A C 1
ATOM 4751 O O . ASP A 1 593 ? 27.938 -4.152 -30.156 1 97.62 593 ASP A O 1
ATOM 4755 N N . TRP A 1 594 ? 28.219 -3.068 -28.203 1 97.69 594 TRP A N 1
ATOM 4756 C CA . TRP A 1 594 ? 27.562 -4.059 -27.359 1 97.69 594 TRP A CA 1
ATOM 4757 C C . TRP A 1 594 ? 26.172 -4.387 -27.891 1 97.69 594 TRP A C 1
ATOM 4759 O O . TRP A 1 594 ? 25.438 -3.496 -28.328 1 97.69 594 TRP A O 1
ATOM 4769 N N . VAL A 1 595 ? 25.812 -5.637 -27.922 1 98.12 595 VAL A N 1
ATOM 4770 C CA . VAL A 1 595 ? 24.453 -6.078 -28.266 1 98.12 595 VAL A CA 1
ATOM 4771 C C . VAL A 1 595 ? 23.656 -6.32 -26.984 1 98.12 595 VAL A C 1
ATOM 4773 O O . VAL A 1 595 ? 24.016 -7.164 -26.156 1 98.12 595 VAL A O 1
ATOM 4776 N N . ASN A 1 596 ? 22.516 -5.656 -26.812 1 96.94 596 ASN A N 1
ATOM 4777 C CA . ASN A 1 596 ? 21.812 -5.578 -25.547 1 96.94 596 ASN A CA 1
ATOM 4778 C C . ASN A 1 596 ? 20.625 -6.543 -25.5 1 96.94 596 ASN A C 1
ATOM 4780 O O . ASN A 1 596 ? 20.234 -6.996 -24.422 1 96.94 596 ASN A O 1
ATOM 4784 N N . ALA A 1 597 ? 20.016 -6.805 -26.641 1 96.75 597 ALA A N 1
ATOM 4785 C CA . ALA A 1 597 ? 18.797 -7.609 -26.672 1 96.75 597 ALA A CA 1
ATOM 4786 C C . ALA A 1 597 ? 18.688 -8.398 -27.969 1 96.75 597 ALA A C 1
ATOM 4788 O O . ALA A 1 597 ? 19.281 -8.023 -28.984 1 96.75 597 ALA A O 1
ATOM 4789 N N . VAL A 1 598 ? 18 -9.469 -27.938 1 97.12 598 VAL A N 1
ATOM 4790 C CA . VAL A 1 598 ? 17.734 -10.305 -29.094 1 97.12 598 VAL A CA 1
ATOM 4791 C C . VAL A 1 598 ? 16.312 -10.867 -29.016 1 97.12 598 VAL A C 1
ATOM 4793 O O . VAL A 1 598 ? 15.797 -11.094 -27.922 1 97.12 598 VAL A O 1
ATOM 4796 N N . ALA A 1 599 ? 15.68 -11.031 -30.156 1 96.62 599 ALA A N 1
ATOM 4797 C CA . ALA A 1 599 ? 14.336 -11.602 -30.234 1 96.62 599 ALA A CA 1
ATOM 4798 C C . ALA A 1 599 ? 14.148 -12.375 -31.531 1 96.62 599 ALA A C 1
ATOM 4800 O O . ALA A 1 599 ? 14.609 -11.945 -32.594 1 96.62 599 ALA A O 1
ATOM 4801 N N . PHE A 1 600 ? 13.484 -13.484 -31.453 1 96.5 600 PHE A N 1
ATOM 4802 C CA . PHE A 1 600 ? 13.141 -14.266 -32.656 1 96.5 600 PHE A CA 1
ATOM 4803 C C . PHE A 1 600 ? 11.797 -13.812 -33.219 1 96.5 600 PHE A C 1
ATOM 4805 O O . PHE A 1 600 ? 10.883 -13.469 -32.469 1 96.5 600 PHE A O 1
ATOM 4812 N N . SER A 1 601 ? 11.734 -13.883 -34.5 1 95.38 601 SER A N 1
ATOM 4813 C CA . SER A 1 601 ? 10.422 -13.742 -35.125 1 95.38 601 SER A CA 1
ATOM 4814 C C . SER A 1 601 ? 9.531 -14.93 -34.812 1 95.38 601 SER A C 1
ATOM 4816 O O . SER A 1 601 ? 10.016 -16.016 -34.469 1 95.38 601 SER A O 1
ATOM 4818 N N . PRO A 1 602 ? 8.203 -14.758 -34.906 1 92.56 602 PRO A N 1
ATOM 4819 C CA . PRO A 1 602 ? 7.285 -15.82 -34.5 1 92.56 602 PRO A CA 1
ATOM 4820 C C . PRO A 1 602 ? 7.457 -17.094 -35.344 1 92.56 602 PRO A C 1
ATOM 4822 O O . PRO A 1 602 ? 7.164 -18.188 -34.844 1 92.56 602 PRO A O 1
ATOM 4825 N N . ASP A 1 603 ? 7.922 -16.953 -36.531 1 92.75 603 ASP A N 1
ATOM 4826 C CA . ASP A 1 603 ? 8.125 -18.141 -37.375 1 92.75 603 ASP A CA 1
ATOM 4827 C C . ASP A 1 603 ? 9.547 -18.688 -37.188 1 92.75 603 ASP A C 1
ATOM 4829 O O . ASP A 1 603 ? 9.891 -19.719 -37.781 1 92.75 603 ASP A O 1
ATOM 4833 N N . GLY A 1 604 ? 10.391 -18 -36.469 1 95.06 604 GLY A N 1
ATOM 4834 C CA . GLY A 1 604 ? 11.727 -18.469 -36.125 1 95.06 604 GLY A CA 1
ATOM 4835 C C . GLY A 1 604 ? 12.734 -18.234 -37.25 1 95.06 604 GLY A C 1
ATOM 4836 O O . GLY A 1 604 ? 13.883 -18.672 -37.156 1 95.06 604 GLY A O 1
ATOM 4837 N N . GLN A 1 605 ? 12.414 -17.469 -38.25 1 95.06 605 GLN A N 1
ATOM 4838 C CA . GLN A 1 605 ? 13.266 -17.328 -39.438 1 95.06 605 GLN A CA 1
ATOM 4839 C C . GLN A 1 605 ? 14.188 -16.125 -39.281 1 95.06 605 GLN A C 1
ATOM 4841 O O . GLN A 1 605 ? 15.211 -16.047 -39.969 1 95.06 605 GLN A O 1
ATOM 4846 N N . ILE A 1 606 ? 13.766 -15.234 -38.531 1 96.75 606 ILE A N 1
ATOM 4847 C CA . ILE A 1 606 ? 14.531 -14.008 -38.375 1 96.75 606 ILE A CA 1
ATOM 4848 C C . ILE A 1 606 ? 14.859 -13.781 -36.906 1 96.75 606 ILE A C 1
ATOM 4850 O O . ILE A 1 606 ? 14.031 -14.062 -36.031 1 96.75 606 ILE A O 1
ATOM 4854 N N . VAL A 1 607 ? 16.078 -13.32 -36.594 1 97.38 607 VAL A N 1
ATOM 4855 C CA . VAL A 1 607 ? 16.469 -12.828 -35.281 1 97.38 607 VAL A CA 1
ATOM 4856 C C . VAL A 1 607 ? 16.75 -11.328 -35.344 1 97.38 607 VAL A C 1
ATOM 4858 O O . VAL A 1 607 ? 17.469 -10.867 -36.25 1 97.38 607 VAL A O 1
ATOM 4861 N N . ALA A 1 608 ? 16.094 -10.602 -34.531 1 97.62 608 ALA A N 1
ATOM 4862 C CA . ALA A 1 608 ? 16.375 -9.172 -34.406 1 97.62 608 ALA A CA 1
ATOM 4863 C C . ALA A 1 608 ? 17.312 -8.898 -33.219 1 97.62 608 ALA A C 1
ATOM 4865 O O . ALA A 1 608 ? 17.188 -9.516 -32.156 1 97.62 608 ALA A O 1
ATOM 4866 N N . SER A 1 609 ? 18.266 -8.055 -33.375 1 97.75 609 SER A N 1
ATOM 4867 C CA . SER A 1 609 ? 19.203 -7.695 -32.344 1 97.75 609 SER A CA 1
ATOM 4868 C C . SER A 1 609 ? 19.281 -6.184 -32.156 1 97.75 609 SER A C 1
ATOM 4870 O O . SER A 1 609 ? 19.203 -5.43 -33.125 1 97.75 609 SER A O 1
ATOM 4872 N N . ALA A 1 610 ? 19.359 -5.73 -30.922 1 97.56 610 ALA A N 1
ATOM 4873 C CA . ALA A 1 610 ? 19.484 -4.328 -30.531 1 97.56 610 ALA A CA 1
ATOM 4874 C C . ALA A 1 610 ? 20.859 -4.031 -29.969 1 97.56 610 ALA A C 1
ATOM 4876 O O . ALA A 1 610 ? 21.375 -4.77 -29.125 1 97.56 610 ALA A O 1
ATOM 4877 N N . SER A 1 611 ? 21.469 -2.943 -30.391 1 97.69 611 SER A N 1
ATOM 4878 C CA . SER A 1 611 ? 22.875 -2.711 -30.047 1 97.69 611 SER A CA 1
ATOM 4879 C C . SER A 1 611 ? 23.094 -1.268 -29.609 1 97.69 611 SER A C 1
ATOM 4881 O O . SER A 1 611 ? 22.297 -0.388 -29.906 1 97.69 611 SER A O 1
ATOM 4883 N N . ASN A 1 612 ? 24.203 -1.098 -28.938 1 96.81 612 ASN A N 1
ATOM 4884 C CA . ASN A 1 612 ? 24.656 0.228 -28.531 1 96.81 612 ASN A CA 1
ATOM 4885 C C . ASN A 1 612 ? 25.188 1.024 -29.719 1 96.81 612 ASN A C 1
ATOM 4887 O O . ASN A 1 612 ? 25.484 2.213 -29.594 1 96.81 612 ASN A O 1
ATOM 4891 N N . ASP A 1 613 ? 25.281 0.428 -30.891 1 95.94 613 ASP A N 1
ATOM 4892 C CA . ASP A 1 613 ? 25.703 1.161 -32.094 1 95.94 613 ASP A CA 1
ATOM 4893 C C . ASP A 1 613 ? 24.547 1.91 -32.719 1 95.94 613 ASP A C 1
ATOM 4895 O O . ASP A 1 613 ? 24.625 2.355 -33.844 1 95.94 613 ASP A O 1
ATOM 4899 N N . TRP A 1 614 ? 23.422 1.838 -32.094 1 96.19 614 TRP A N 1
ATOM 4900 C CA . TRP A 1 614 ? 22.219 2.623 -32.406 1 96.19 614 TRP A CA 1
ATOM 4901 C C . TRP A 1 614 ? 21.391 1.941 -33.469 1 96.19 614 TRP A C 1
ATOM 4903 O O . TRP A 1 614 ? 20.516 2.566 -34.062 1 96.19 614 TRP A O 1
ATOM 4913 N N . THR A 1 615 ? 21.672 0.722 -33.688 1 96.12 615 THR A N 1
ATOM 4914 C CA . THR A 1 615 ? 20.938 0.066 -34.781 1 96.12 615 THR A CA 1
ATOM 4915 C C . THR A 1 615 ? 20.25 -1.2 -34.281 1 96.12 615 THR A C 1
ATOM 4917 O O . THR A 1 615 ? 20.609 -1.732 -33.219 1 96.12 615 THR A O 1
ATOM 4920 N N . VAL A 1 616 ? 19.219 -1.583 -34.969 1 97.75 616 VAL A N 1
ATOM 4921 C CA . VAL A 1 616 ? 18.625 -2.914 -34.906 1 97.75 616 VAL A CA 1
ATOM 4922 C C . VAL A 1 616 ? 18.922 -3.682 -36.188 1 97.75 616 VAL A C 1
ATOM 4924 O O . VAL A 1 616 ? 18.844 -3.125 -37.281 1 97.75 616 VAL A O 1
ATOM 4927 N N . ARG A 1 617 ? 19.391 -4.84 -36.062 1 97.75 617 ARG A N 1
ATOM 4928 C CA . ARG A 1 617 ? 19.688 -5.645 -37.25 1 97.75 617 ARG A CA 1
ATOM 4929 C C . ARG A 1 617 ? 18.844 -6.902 -37.281 1 97.75 617 ARG A C 1
ATOM 4931 O O . ARG A 1 617 ? 18.562 -7.5 -36.219 1 97.75 617 ARG A O 1
ATOM 4938 N N . LEU A 1 618 ? 18.391 -7.234 -38.438 1 97.75 618 LEU A N 1
ATOM 4939 C CA . LEU A 1 618 ? 17.641 -8.453 -38.688 1 97.75 618 LEU A CA 1
ATOM 4940 C C . LEU A 1 618 ? 18.484 -9.5 -39.406 1 97.75 618 LEU A C 1
ATOM 4942 O O . LEU A 1 618 ? 19.141 -9.188 -40.375 1 97.75 618 LEU A O 1
ATOM 4946 N N . TRP A 1 619 ? 18.531 -10.695 -38.844 1 97.38 619 TRP A N 1
ATOM 4947 C CA . TRP A 1 619 ? 19.391 -11.758 -39.344 1 97.38 619 TRP A CA 1
ATOM 4948 C C . TRP A 1 619 ? 18.562 -12.961 -39.812 1 97.38 619 TRP A C 1
ATOM 4950 O O . TRP A 1 619 ? 17.594 -13.328 -39.156 1 97.38 619 TRP A O 1
ATOM 4960 N N . ASP A 1 620 ? 18.984 -13.531 -40.844 1 96.5 620 ASP A N 1
ATOM 4961 C CA . ASP A 1 620 ? 18.406 -14.812 -41.25 1 96.5 620 ASP A CA 1
ATOM 4962 C C . ASP A 1 620 ? 18.953 -15.945 -40.375 1 96.5 620 ASP A C 1
ATOM 4964 O O . ASP A 1 620 ? 20.156 -16.188 -40.344 1 96.5 620 ASP A O 1
ATOM 4968 N N . THR A 1 621 ? 18.094 -16.703 -39.781 1 95.38 621 THR A N 1
ATOM 4969 C CA . THR A 1 621 ? 18.531 -17.703 -38.812 1 95.38 621 THR A CA 1
ATOM 4970 C C . THR A 1 621 ? 19.141 -18.906 -39.5 1 95.38 621 THR A C 1
ATOM 4972 O O . THR A 1 621 ? 19.938 -19.641 -38.906 1 95.38 621 THR A O 1
ATOM 4975 N N . ALA A 1 622 ? 18.766 -19.234 -40.688 1 93.44 622 ALA A N 1
ATOM 4976 C CA . ALA A 1 622 ? 19.25 -20.391 -41.406 1 93.44 622 ALA A CA 1
ATOM 4977 C C . ALA A 1 622 ? 20.656 -20.172 -41.938 1 93.44 622 ALA A C 1
ATOM 4979 O O . ALA A 1 622 ? 21.5 -21.062 -41.875 1 93.44 622 ALA A O 1
ATOM 4980 N N . THR A 1 623 ? 20.969 -18.938 -42.406 1 94 623 THR A N 1
ATOM 4981 C CA . THR A 1 623 ? 22.234 -18.672 -43.094 1 94 623 THR A CA 1
ATOM 4982 C C . THR A 1 623 ? 23.141 -17.844 -42.188 1 94 623 THR A C 1
ATOM 4984 O O . THR A 1 623 ? 24.359 -17.812 -42.375 1 94 623 THR A O 1
ATOM 4987 N N . GLY A 1 624 ? 22.531 -17.172 -41.281 1 94.56 624 GLY A N 1
ATOM 4988 C CA . GLY A 1 624 ? 23.312 -16.266 -40.438 1 94.56 624 GLY A CA 1
ATOM 4989 C C . GLY A 1 624 ? 23.562 -14.922 -41.094 1 94.56 624 GLY A C 1
ATOM 4990 O O . GLY A 1 624 ? 24.25 -14.07 -40.531 1 94.56 624 GLY A O 1
ATOM 4991 N N . ALA A 1 625 ? 22.984 -14.727 -42.25 1 95.38 625 ALA A N 1
ATOM 4992 C CA . ALA A 1 625 ? 23.234 -13.5 -43 1 95.38 625 ALA A CA 1
ATOM 4993 C C . ALA A 1 625 ? 22.359 -12.359 -42.5 1 95.38 625 ALA A C 1
ATOM 4995 O O . ALA A 1 625 ? 21.219 -12.594 -42.062 1 95.38 625 ALA A O 1
ATOM 4996 N N . GLU A 1 626 ? 22.906 -11.172 -42.531 1 96.31 626 GLU A N 1
ATOM 4997 C CA . GLU A 1 626 ? 22.125 -9.984 -42.219 1 96.31 626 GLU A CA 1
ATOM 4998 C C . GLU A 1 626 ? 21.094 -9.68 -43.312 1 96.31 626 GLU A C 1
ATOM 5000 O O . GLU A 1 626 ? 21.453 -9.625 -44.5 1 96.31 626 GLU A O 1
ATOM 5005 N N . LYS A 1 627 ? 19.922 -9.453 -42.969 1 94.81 627 LYS A N 1
ATOM 5006 C CA . LYS A 1 627 ? 18.859 -9.133 -43.906 1 94.81 627 LYS A CA 1
ATOM 5007 C C . LYS A 1 627 ? 18.641 -7.629 -44 1 94.81 627 LYS A C 1
ATOM 5009 O O . LYS A 1 627 ? 18.438 -7.09 -45.094 1 94.81 627 LYS A O 1
ATOM 5014 N N . GLN A 1 628 ? 18.578 -7.027 -42.906 1 94 628 GLN A N 1
ATOM 5015 C CA . GLN A 1 628 ? 18.281 -5.598 -42.844 1 94 628 GLN A CA 1
ATOM 5016 C C . GLN A 1 628 ? 18.969 -4.941 -41.656 1 94 628 GLN A C 1
ATOM 5018 O O . GLN A 1 628 ? 19.234 -5.594 -40.625 1 94 628 GLN A O 1
ATOM 5023 N N . THR A 1 629 ? 19.344 -3.729 -41.781 1 95.56 629 THR A N 1
ATOM 5024 C CA . THR A 1 629 ? 19.781 -2.863 -40.688 1 95.56 629 THR A CA 1
ATOM 5025 C C . THR A 1 629 ? 18.797 -1.709 -40.5 1 95.56 629 THR A C 1
ATOM 5027 O O . THR A 1 629 ? 18.562 -0.922 -41.406 1 95.56 629 THR A O 1
ATOM 5030 N N . LEU A 1 630 ? 18.203 -1.675 -39.406 1 95.94 630 LEU A N 1
ATOM 5031 C CA . LEU A 1 630 ? 17.25 -0.621 -39.062 1 95.94 630 LEU A CA 1
ATOM 5032 C C . LEU A 1 630 ? 17.938 0.549 -38.375 1 95.94 630 LEU A C 1
ATOM 5034 O O . LEU A 1 630 ? 18.344 0.443 -37.219 1 95.94 630 LEU A O 1
ATOM 5038 N N . GLU A 1 631 ? 18 1.605 -39.125 1 93.56 631 GLU A N 1
ATOM 5039 C CA . GLU A 1 631 ? 18.688 2.803 -38.625 1 93.56 631 GLU A CA 1
ATOM 5040 C C . GLU A 1 631 ? 17.703 3.926 -38.344 1 93.56 631 GLU A C 1
ATOM 5042 O O . GLU A 1 631 ? 16.703 4.082 -39.062 1 93.56 631 GLU A O 1
ATOM 5047 N N . GLY A 1 632 ? 17.891 4.641 -37.281 1 90.88 632 GLY A N 1
ATOM 5048 C CA . GLY A 1 632 ? 17.031 5.766 -36.969 1 90.88 632 GLY A CA 1
ATOM 5049 C C . GLY A 1 632 ? 17.203 6.238 -35.531 1 90.88 632 GLY A C 1
ATOM 5050 O O . GLY A 1 632 ? 17.031 7.422 -35.219 1 90.88 632 GLY A O 1
ATOM 5051 N N . HIS A 1 633 ? 17.562 5.301 -34.656 1 93.12 633 HIS A N 1
ATOM 5052 C CA . HIS A 1 633 ? 17.781 5.672 -33.281 1 93.12 633 HIS A CA 1
ATOM 5053 C C . HIS A 1 633 ? 19.016 6.555 -33.125 1 93.12 633 HIS A C 1
ATOM 5055 O O . HIS A 1 633 ? 19.922 6.492 -33.969 1 93.12 633 HIS A O 1
ATOM 5061 N N . LYS A 1 634 ? 19.062 7.457 -32.156 1 92.81 634 LYS A N 1
ATOM 5062 C CA . LYS A 1 634 ? 20.203 8.336 -31.859 1 92.81 634 LYS A CA 1
ATOM 5063 C C . LYS A 1 634 ? 20.812 8.016 -30.5 1 92.81 634 LYS A C 1
ATOM 5065 O O . LYS A 1 634 ? 21.312 8.906 -29.812 1 92.81 634 LYS A O 1
ATOM 5070 N N . GLY A 1 635 ? 20.641 6.887 -30.062 1 94 635 GLY A N 1
ATOM 5071 C CA . GLY A 1 635 ? 21.188 6.371 -28.812 1 94 635 GLY A CA 1
ATOM 5072 C C . GLY A 1 635 ? 21.203 4.855 -28.75 1 94 635 GLY A C 1
ATOM 5073 O O . GLY A 1 635 ? 20.781 4.188 -29.703 1 94 635 GLY A O 1
ATOM 5074 N N . ASN A 1 636 ? 21.734 4.355 -27.672 1 95.38 636 ASN A N 1
ATOM 5075 C CA . ASN A 1 636 ? 21.828 2.91 -27.469 1 95.38 636 ASN A CA 1
ATOM 5076 C C . ASN A 1 636 ? 20.453 2.25 -27.562 1 95.38 636 ASN A C 1
ATOM 5078 O O . ASN A 1 636 ? 19.5 2.705 -26.922 1 95.38 636 ASN A O 1
ATOM 5082 N N . VAL A 1 637 ? 20.297 1.248 -28.344 1 95.81 637 VAL A N 1
ATOM 5083 C CA . VAL A 1 637 ? 19.062 0.484 -28.406 1 95.81 637 VAL A CA 1
ATOM 5084 C C . VAL A 1 637 ? 19.078 -0.626 -27.359 1 95.81 637 VAL A C 1
ATOM 5086 O O . VAL A 1 637 ? 19.969 -1.486 -27.375 1 95.81 637 VAL A O 1
ATOM 5089 N N . LYS A 1 638 ? 18.109 -0.615 -26.453 1 93.31 638 LYS A N 1
ATOM 5090 C CA . LYS A 1 638 ? 18.172 -1.434 -25.234 1 93.31 638 LYS A CA 1
ATOM 5091 C C . LYS A 1 638 ? 17.219 -2.619 -25.312 1 93.31 638 LYS A C 1
ATOM 5093 O O . LYS A 1 638 ? 17.422 -3.631 -24.641 1 93.31 638 LYS A O 1
ATOM 5098 N N . ALA A 1 639 ? 16.172 -2.525 -26.172 1 92.12 639 ALA A N 1
ATOM 5099 C CA . ALA A 1 639 ? 15.18 -3.584 -26.234 1 92.12 639 ALA A CA 1
ATOM 5100 C C . ALA A 1 639 ? 14.656 -3.754 -27.656 1 92.12 639 ALA A C 1
ATOM 5102 O O . ALA A 1 639 ? 14.664 -2.809 -28.453 1 92.12 639 ALA A O 1
ATOM 5103 N N . VAL A 1 640 ? 14.203 -4.93 -27.969 1 93.75 640 VAL A N 1
ATOM 5104 C CA . VAL A 1 640 ? 13.625 -5.25 -29.266 1 93.75 640 VAL A CA 1
ATOM 5105 C C . VAL A 1 640 ? 12.578 -6.352 -29.109 1 93.75 640 VAL A C 1
ATOM 5107 O O . VAL A 1 640 ? 12.711 -7.219 -28.234 1 93.75 640 VAL A O 1
ATOM 5110 N N . ALA A 1 641 ? 11.516 -6.297 -29.844 1 91.31 641 ALA A N 1
ATOM 5111 C CA . ALA A 1 641 ? 10.453 -7.301 -29.797 1 91.31 641 ALA A CA 1
ATOM 5112 C C . ALA A 1 641 ? 9.742 -7.406 -31.141 1 91.31 641 ALA A C 1
ATOM 5114 O O . ALA A 1 641 ? 9.672 -6.434 -31.891 1 91.31 641 ALA A O 1
ATOM 5115 N N . PHE A 1 642 ? 9.25 -8.57 -31.453 1 91.88 642 PHE A N 1
ATOM 5116 C CA . PHE A 1 642 ? 8.445 -8.797 -32.656 1 91.88 642 PHE A CA 1
ATOM 5117 C C . PHE A 1 642 ? 6.961 -8.812 -32.281 1 91.88 642 PHE A C 1
ATOM 5119 O O . PHE A 1 642 ? 6.566 -9.328 -31.25 1 91.88 642 PHE A O 1
ATOM 5126 N N . SER A 1 643 ? 6.184 -8.328 -33.219 1 84.75 643 SER A N 1
ATOM 5127 C CA . SER A 1 643 ? 4.746 -8.531 -33.125 1 84.75 643 SER A CA 1
ATOM 5128 C C . SER A 1 643 ? 4.379 -10 -33.344 1 84.75 643 SER A C 1
ATOM 5130 O O . SER A 1 643 ? 5.121 -10.734 -34 1 84.75 643 SER A O 1
ATOM 5132 N N . PRO A 1 644 ? 3.244 -10.414 -32.812 1 82.88 644 PRO A N 1
ATOM 5133 C CA . PRO A 1 644 ? 2.879 -11.836 -32.906 1 82.88 644 PRO A CA 1
ATOM 5134 C C . PRO A 1 644 ? 2.727 -12.312 -34.344 1 82.88 644 PRO A C 1
ATOM 5136 O O . PRO A 1 644 ? 2.945 -13.492 -34.656 1 82.88 644 PRO A O 1
ATOM 5139 N N . ASP A 1 645 ? 2.361 -11.391 -35.25 1 85.25 645 ASP A N 1
ATOM 5140 C CA . ASP A 1 645 ? 2.215 -11.781 -36.625 1 85.25 645 ASP A CA 1
ATOM 5141 C C . ASP A 1 645 ? 3.537 -11.648 -37.375 1 85.25 645 ASP A C 1
ATOM 5143 O O . ASP A 1 645 ? 3.619 -11.969 -38.562 1 85.25 645 ASP A O 1
ATOM 5147 N N . GLY A 1 646 ? 4.574 -11.133 -36.75 1 90.19 646 GLY A N 1
ATOM 5148 C CA . GLY A 1 646 ? 5.914 -11.047 -37.312 1 90.19 646 GLY A CA 1
ATOM 5149 C C . GLY A 1 646 ? 6.09 -9.875 -38.25 1 90.19 646 GLY A C 1
ATOM 5150 O O . GLY A 1 646 ? 7.137 -9.742 -38.906 1 90.19 646 GLY A O 1
ATOM 5151 N N . GLN A 1 647 ? 5.164 -8.953 -38.281 1 87.12 647 GLN A N 1
ATOM 5152 C CA . GLN A 1 647 ? 5.18 -7.883 -39.281 1 87.12 647 GLN A CA 1
ATOM 5153 C C . GLN A 1 647 ? 5.871 -6.637 -38.75 1 87.12 647 GLN A C 1
ATOM 5155 O O . GLN A 1 647 ? 6.344 -5.797 -39.5 1 87.12 647 GLN A O 1
ATOM 5160 N N . ILE A 1 648 ? 5.859 -6.543 -37.5 1 89.12 648 ILE A N 1
ATOM 5161 C CA . ILE A 1 648 ? 6.395 -5.332 -36.875 1 89.12 648 ILE A CA 1
ATOM 5162 C C . ILE A 1 648 ? 7.52 -5.699 -35.906 1 89.12 648 ILE A C 1
ATOM 5164 O O . ILE A 1 648 ? 7.418 -6.68 -35.188 1 89.12 648 ILE A O 1
ATOM 5168 N N . VAL A 1 649 ? 8.602 -4.953 -35.969 1 92.31 649 VAL A N 1
ATOM 5169 C CA . VAL A 1 649 ? 9.656 -4.984 -34.969 1 92.31 649 VAL A CA 1
ATOM 5170 C C . VAL A 1 649 ? 9.633 -3.693 -34.156 1 92.31 649 VAL A C 1
ATOM 5172 O O . VAL A 1 649 ? 9.648 -2.596 -34.719 1 92.31 649 VAL A O 1
ATOM 5175 N N . ALA A 1 650 ? 9.523 -3.852 -32.875 1 89.19 650 ALA A N 1
ATOM 5176 C CA . ALA A 1 650 ? 9.57 -2.695 -32 1 89.19 650 ALA A CA 1
ATOM 5177 C C . ALA A 1 650 ? 10.938 -2.592 -31.312 1 89.19 650 ALA A C 1
ATOM 5179 O O . ALA A 1 650 ? 11.508 -3.605 -30.906 1 89.19 650 ALA A O 1
ATOM 5180 N N . SER A 1 651 ? 11.508 -1.417 -31.234 1 91.62 651 SER A N 1
ATOM 5181 C CA . SER A 1 651 ? 12.781 -1.192 -30.578 1 91.62 651 SER A CA 1
ATOM 5182 C C . SER A 1 651 ? 12.719 0.022 -29.656 1 91.62 651 SER A C 1
ATOM 5184 O O . SER A 1 651 ? 12.039 1.004 -29.953 1 91.62 651 SER A O 1
ATOM 5186 N N . ALA A 1 652 ? 13.414 -0.092 -28.5 1 88.62 652 ALA A N 1
ATOM 5187 C CA . ALA A 1 652 ? 13.5 0.999 -27.531 1 88.62 652 ALA A CA 1
ATOM 5188 C C . ALA A 1 652 ? 14.945 1.467 -27.375 1 88.62 652 ALA A C 1
ATOM 5190 O O . ALA A 1 652 ? 15.867 0.649 -27.312 1 88.62 652 ALA A O 1
ATOM 5191 N N . SER A 1 653 ? 15.133 2.803 -27.25 1 90.06 653 SER A N 1
ATOM 5192 C CA . SER A 1 653 ? 16.469 3.373 -27.234 1 90.06 653 SER A CA 1
ATOM 5193 C C . SER A 1 653 ? 16.625 4.414 -26.141 1 90.06 653 SER A C 1
ATOM 5195 O O . SER A 1 653 ? 15.633 4.973 -25.656 1 90.06 653 SER A O 1
ATOM 5197 N N . ASN A 1 654 ? 17.875 4.59 -25.766 1 88.69 654 ASN A N 1
ATOM 5198 C CA . ASN A 1 654 ? 18.203 5.621 -24.797 1 88.69 654 ASN A CA 1
ATOM 5199 C C . ASN A 1 654 ? 17.906 7.02 -25.328 1 88.69 654 ASN A C 1
ATOM 5201 O O . ASN A 1 654 ? 17.906 7.992 -24.578 1 88.69 654 ASN A O 1
ATOM 5205 N N . ASP A 1 655 ? 17.688 7.156 -26.562 1 83.31 655 ASP A N 1
ATOM 5206 C CA . ASP A 1 655 ? 17.281 8.445 -27.094 1 83.31 655 ASP A CA 1
ATOM 5207 C C . ASP A 1 655 ? 15.836 8.758 -26.734 1 83.31 655 ASP A C 1
ATOM 5209 O O . ASP A 1 655 ? 15.234 9.688 -27.281 1 83.31 655 ASP A O 1
ATOM 5213 N N . LYS A 1 656 ? 15.211 7.855 -25.906 1 74.62 656 LYS A N 1
ATOM 5214 C CA . LYS A 1 656 ? 13.883 8.016 -25.312 1 74.62 656 LYS A CA 1
ATOM 5215 C C . LYS A 1 656 ? 12.789 7.777 -26.359 1 74.62 656 LYS A C 1
ATOM 5217 O O . LYS A 1 656 ? 11.734 8.414 -26.297 1 74.62 656 LYS A O 1
ATOM 5222 N N . THR A 1 657 ? 13.094 6.918 -27.281 1 77.25 657 THR A N 1
ATOM 5223 C CA . THR A 1 657 ? 12.07 6.625 -28.281 1 77.25 657 THR A CA 1
ATOM 5224 C C . THR A 1 657 ? 11.852 5.121 -28.406 1 77.25 657 THR A C 1
ATOM 5226 O O . THR A 1 657 ? 12.773 4.336 -28.188 1 77.25 657 THR A O 1
ATOM 5229 N N . ILE A 1 658 ? 10.617 4.758 -28.719 1 81.56 658 ILE A N 1
ATOM 5230 C CA . ILE A 1 658 ? 10.281 3.439 -29.234 1 81.56 658 ILE A CA 1
ATOM 5231 C C . ILE A 1 658 ? 9.922 3.553 -30.719 1 81.56 658 ILE A C 1
ATOM 5233 O O . ILE A 1 658 ? 9.102 4.395 -31.109 1 81.56 658 ILE A O 1
ATOM 5237 N N . ARG A 1 659 ? 10.555 2.805 -31.531 1 85.44 659 ARG A N 1
ATOM 5238 C CA . ARG A 1 659 ? 10.273 2.812 -32.969 1 85.44 659 ARG A CA 1
ATOM 5239 C C . ARG A 1 659 ? 9.672 1.482 -33.406 1 85.44 659 ARG A C 1
ATOM 5241 O O . ARG A 1 659 ? 10.102 0.419 -32.969 1 85.44 659 ARG A O 1
ATOM 5248 N N . LEU A 1 660 ? 8.68 1.639 -34.219 1 86.06 660 LEU A N 1
ATOM 5249 C CA . LEU A 1 660 ? 8.094 0.477 -34.844 1 86.06 660 LEU A CA 1
ATOM 5250 C C . LEU A 1 660 ? 8.531 0.388 -36.312 1 86.06 660 LEU A C 1
ATOM 5252 O O . LEU A 1 660 ? 8.477 1.379 -37.031 1 86.06 660 LEU A O 1
ATOM 5256 N N . TRP A 1 661 ? 9.031 -0.739 -36.656 1 90.06 661 TRP A N 1
ATOM 5257 C CA . TRP A 1 661 ? 9.578 -0.955 -37.969 1 90.06 661 TRP A CA 1
ATOM 5258 C C . TRP A 1 661 ? 8.781 -2.016 -38.719 1 90.06 661 TRP A C 1
ATOM 5260 O O . TRP A 1 661 ? 8.297 -2.979 -38.125 1 90.06 661 TRP A O 1
ATOM 5270 N N . ASP A 1 662 ? 8.688 -1.805 -39.969 1 89.69 662 ASP A N 1
ATOM 5271 C CA . ASP A 1 662 ? 8.219 -2.896 -40.812 1 89.69 662 ASP A CA 1
ATOM 5272 C C . ASP A 1 662 ? 9.273 -3.994 -40.938 1 89.69 662 ASP A C 1
ATOM 5274 O O . ASP A 1 662 ? 10.375 -3.754 -41.438 1 89.69 662 ASP A O 1
ATOM 5278 N N . ALA A 1 663 ? 8.984 -5.168 -40.562 1 91.94 663 ALA A N 1
ATOM 5279 C CA . ALA A 1 663 ? 9.961 -6.254 -40.469 1 91.94 663 ALA A CA 1
ATOM 5280 C C . ALA A 1 663 ? 10.445 -6.672 -41.844 1 91.94 663 ALA A C 1
ATOM 5282 O O . ALA A 1 663 ? 11.555 -7.188 -42 1 91.94 663 ALA A O 1
ATOM 5283 N N . THR A 1 664 ? 9.656 -6.508 -42.812 1 89.81 664 THR A N 1
ATOM 5284 C CA . THR A 1 664 ? 9.984 -6.953 -44.156 1 89.81 664 THR A CA 1
ATOM 5285 C C . THR A 1 664 ? 10.828 -5.91 -44.906 1 89.81 664 THR A C 1
ATOM 5287 O O . THR A 1 664 ? 11.844 -6.242 -45.5 1 89.81 664 THR A O 1
ATOM 5290 N N . THR A 1 665 ? 10.43 -4.641 -44.781 1 89.19 665 THR A N 1
ATOM 5291 C CA . THR A 1 665 ? 11.078 -3.6 -45.594 1 89.19 665 THR A CA 1
ATOM 5292 C C . THR A 1 665 ? 12.133 -2.875 -44.75 1 89.19 665 THR A C 1
ATOM 5294 O O . THR A 1 665 ? 13.031 -2.232 -45.281 1 89.19 665 THR A O 1
ATOM 5297 N N . GLY A 1 666 ? 11.961 -2.943 -43.469 1 89.44 666 GLY A N 1
ATOM 5298 C CA . GLY A 1 666 ? 12.852 -2.215 -42.562 1 89.44 666 GLY A CA 1
ATOM 5299 C C . GLY A 1 666 ? 12.461 -0.759 -42.406 1 89.44 666 GLY A C 1
ATOM 5300 O O . GLY A 1 666 ? 13.148 -0.003 -41.719 1 89.44 666 GLY A O 1
ATOM 5301 N N . ALA A 1 667 ? 11.367 -0.354 -42.969 1 87.38 667 ALA A N 1
ATOM 5302 C CA . ALA A 1 667 ? 10.93 1.038 -42.906 1 87.38 667 ALA A CA 1
ATOM 5303 C C . ALA A 1 667 ? 10.336 1.359 -41.531 1 87.38 667 ALA A C 1
ATOM 5305 O O . ALA A 1 667 ? 9.633 0.532 -40.969 1 87.38 667 ALA A O 1
ATOM 5306 N N . GLY A 1 668 ? 10.664 2.561 -41.062 1 86.19 668 GLY A N 1
ATOM 5307 C CA . GLY A 1 668 ? 10.047 3.031 -39.812 1 86.19 668 GLY A CA 1
ATOM 5308 C C . GLY A 1 668 ? 8.57 3.361 -39.969 1 86.19 668 GLY A C 1
ATOM 5309 O O . GLY A 1 668 ? 8.18 4.031 -40.938 1 86.19 668 GLY A O 1
ATOM 5310 N N . LYS A 1 669 ? 7.809 2.877 -39.094 1 74.31 669 LYS A N 1
ATOM 5311 C CA . LYS A 1 669 ? 6.367 3.098 -39.188 1 74.31 669 LYS A CA 1
ATOM 5312 C C . LYS A 1 669 ? 5.918 4.168 -38.188 1 74.31 669 LYS A C 1
ATOM 5314 O O . LYS A 1 669 ? 5.125 5.047 -38.531 1 74.31 669 LYS A O 1
ATOM 5319 N N . GLN A 1 670 ? 6.395 3.988 -37 1 71.5 670 GLN A N 1
ATOM 5320 C CA . GLN A 1 670 ? 5.953 4.879 -35.906 1 71.5 670 GLN A CA 1
ATOM 5321 C C . GLN A 1 670 ? 7.078 5.148 -34.938 1 71.5 670 GLN A C 1
ATOM 5323 O O . GLN A 1 670 ? 7.988 4.332 -34.781 1 71.5 670 GLN A O 1
ATOM 5328 N N . ILE A 1 671 ? 7.059 6.352 -34.312 1 68.19 671 ILE A N 1
ATOM 5329 C CA . ILE A 1 671 ? 7.977 6.719 -33.219 1 68.19 671 ILE A CA 1
ATOM 5330 C C . ILE A 1 671 ? 7.184 7.18 -32 1 68.19 671 ILE A C 1
ATOM 5332 O O . ILE A 1 671 ? 6.246 7.969 -32.125 1 68.19 671 ILE A O 1
ATOM 5336 N N . HIS A 1 672 ? 7.562 6.543 -30.922 1 64.94 672 HIS A N 1
ATOM 5337 C CA . HIS A 1 672 ? 6.969 6.953 -29.656 1 64.94 672 HIS A CA 1
ATOM 5338 C C . HIS A 1 672 ? 8.031 7.473 -28.703 1 64.94 672 HIS A C 1
ATOM 5340 O O . HIS A 1 672 ? 9.117 6.898 -28.594 1 64.94 672 HIS A O 1
ATOM 5346 N N . TYR A 1 673 ? 7.758 8.586 -28.031 1 61 673 TYR A N 1
ATOM 5347 C CA . TYR A 1 673 ? 8.695 9.172 -27.094 1 61 673 TYR A CA 1
ATOM 5348 C C . TYR A 1 673 ? 8.336 8.797 -25.656 1 61 673 TYR A C 1
ATOM 5350 O O . TYR A 1 673 ? 7.156 8.75 -25.297 1 61 673 TYR A O 1
ATOM 5358 N N . LEU A 1 674 ? 9.445 8.406 -24.906 1 59.28 674 LEU A N 1
ATOM 5359 C CA . LEU A 1 674 ? 9.25 7.996 -23.531 1 59.28 674 LEU A CA 1
ATOM 5360 C C . LEU A 1 674 ? 10.203 8.758 -22.594 1 59.28 674 LEU A C 1
ATOM 5362 O O . LEU A 1 674 ? 11.242 9.242 -23.047 1 59.28 674 LEU A O 1
ATOM 5366 N N . ASN A 1 675 ? 9.773 8.898 -21.234 1 54.72 675 ASN A N 1
ATOM 5367 C CA . ASN A 1 675 ? 10.656 9.523 -20.266 1 54.72 675 ASN A CA 1
ATOM 5368 C C . ASN A 1 675 ? 11.648 8.523 -19.672 1 54.72 675 ASN A C 1
ATOM 5370 O O . ASN A 1 675 ? 12.734 8.898 -19.234 1 54.72 675 ASN A O 1
ATOM 5374 N N . VAL A 1 676 ? 11.18 7.289 -19.531 1 60.62 676 VAL A N 1
ATOM 5375 C CA . VAL A 1 676 ? 12.047 6.242 -19 1 60.62 676 VAL A CA 1
ATOM 5376 C C . VAL A 1 676 ? 12.195 5.117 -20.031 1 60.62 676 VAL A C 1
ATOM 5378 O O . VAL A 1 676 ? 11.219 4.73 -20.672 1 60.62 676 VAL A O 1
ATOM 5381 N N . ILE A 1 677 ? 13.414 4.68 -20.125 1 65.81 677 ILE A N 1
ATOM 5382 C CA . ILE A 1 677 ? 13.719 3.711 -21.172 1 65.81 677 ILE A CA 1
ATOM 5383 C C . ILE A 1 677 ? 13.508 2.295 -20.641 1 65.81 677 ILE A C 1
ATOM 5385 O O . ILE A 1 677 ? 14.07 1.918 -19.609 1 65.81 677 ILE A O 1
ATOM 5389 N N . PRO A 1 678 ? 12.625 1.572 -21.375 1 70.44 678 PRO A N 1
ATOM 5390 C CA . PRO A 1 678 ? 12.461 0.175 -20.969 1 70.44 678 PRO A CA 1
ATOM 5391 C C . PRO A 1 678 ? 13.664 -0.689 -21.344 1 70.44 678 PRO A C 1
ATOM 5393 O O . PRO A 1 678 ? 14.359 -0.408 -22.312 1 70.44 678 PRO A O 1
ATOM 5396 N N . LYS A 1 679 ? 13.945 -1.646 -20.531 1 76.38 679 LYS A N 1
ATOM 5397 C CA . LYS A 1 679 ? 15.008 -2.613 -20.797 1 76.38 679 LYS A CA 1
ATOM 5398 C C . LYS A 1 679 ? 14.461 -3.883 -21.438 1 76.38 679 LYS A C 1
ATOM 5400 O O . LYS A 1 679 ? 15.219 -4.707 -21.938 1 76.38 679 LYS A O 1
ATOM 5405 N N . ALA A 1 680 ? 13.172 -4.016 -21.438 1 80.06 680 ALA A N 1
ATOM 5406 C CA . ALA A 1 680 ? 12.492 -5.164 -22.031 1 80.06 680 ALA A CA 1
ATOM 5407 C C . ALA A 1 680 ? 11.102 -4.781 -22.531 1 80.06 680 ALA A C 1
ATOM 5409 O O . ALA A 1 680 ? 10.43 -3.939 -21.938 1 80.06 680 ALA A O 1
ATOM 5410 N N . MET A 1 681 ? 10.812 -5.367 -23.688 1 79.62 681 MET A N 1
ATOM 5411 C CA . MET A 1 681 ? 9.492 -5.121 -24.266 1 79.62 681 MET A CA 1
ATOM 5412 C C . MET A 1 681 ? 8.891 -6.414 -24.812 1 79.62 681 MET A C 1
ATOM 5414 O O . MET A 1 681 ? 9.617 -7.309 -25.25 1 79.62 681 MET A O 1
ATOM 5418 N N . TRP A 1 682 ? 7.547 -6.477 -24.797 1 77.44 682 TRP A N 1
ATOM 5419 C CA . TRP A 1 682 ? 6.844 -7.609 -25.391 1 77.44 682 TRP A CA 1
ATOM 5420 C C . TRP A 1 682 ? 5.449 -7.203 -25.859 1 77.44 682 TRP A C 1
ATOM 5422 O O . TRP A 1 682 ? 4.82 -6.328 -25.25 1 77.44 682 TRP A O 1
ATOM 5432 N N . PHE A 1 683 ? 4.973 -7.816 -26.859 1 73.38 683 PHE A N 1
ATOM 5433 C CA . PHE A 1 683 ? 3.643 -7.543 -27.391 1 73.38 683 PHE A CA 1
ATOM 5434 C C . PHE A 1 683 ? 2.594 -8.398 -26.688 1 73.38 683 PHE A C 1
ATOM 5436 O O . PHE A 1 683 ? 2.885 -9.516 -26.25 1 73.38 683 PHE A O 1
ATOM 5443 N N . SER A 1 684 ? 1.392 -7.777 -26.672 1 64.75 684 SER A N 1
ATOM 5444 C CA . SER A 1 684 ? 0.256 -8.609 -26.281 1 64.75 684 SER A CA 1
ATOM 5445 C C . SER A 1 684 ? -0.01 -9.703 -27.312 1 64.75 684 SER A C 1
ATOM 5447 O O . SER A 1 684 ? 0.45 -9.609 -28.453 1 64.75 684 SER A O 1
ATOM 5449 N N . ALA A 1 685 ? -0.763 -10.727 -26.906 1 67.31 685 ALA A N 1
ATOM 5450 C CA . ALA A 1 685 ? -1.006 -11.891 -27.766 1 67.31 685 ALA A CA 1
ATOM 5451 C C . ALA A 1 685 ? -1.71 -11.484 -29.047 1 67.31 685 ALA A C 1
ATOM 5453 O O . ALA A 1 685 ? -1.463 -12.07 -30.109 1 67.31 685 ALA A O 1
ATOM 5454 N N . ASP A 1 686 ? -2.52 -10.445 -28.906 1 61.72 686 ASP A N 1
ATOM 5455 C CA . ASP A 1 686 ? -3.262 -9.992 -30.078 1 61.72 686 ASP A CA 1
ATOM 5456 C C . ASP A 1 686 ? -2.469 -8.953 -30.875 1 61.72 686 ASP A C 1
ATOM 5458 O O . ASP A 1 686 ? -2.881 -8.539 -31.953 1 61.72 686 ASP A O 1
ATOM 5462 N N . GLY A 1 687 ? -1.281 -8.602 -30.328 1 64.88 687 GLY A N 1
ATOM 5463 C CA . GLY A 1 687 ? -0.384 -7.68 -31.016 1 64.88 687 GLY A CA 1
ATOM 5464 C C . GLY A 1 687 ? -0.821 -6.23 -30.906 1 64.88 687 GLY A C 1
ATOM 5465 O O . GLY A 1 687 ? -0.186 -5.34 -31.469 1 64.88 687 GLY A O 1
ATOM 5466 N N . CYS A 1 688 ? -1.82 -5.973 -30.078 1 59.12 688 CYS A N 1
ATOM 5467 C CA . CYS A 1 688 ? -2.408 -4.641 -30.016 1 59.12 688 CYS A CA 1
ATOM 5468 C C . CYS A 1 688 ? -1.67 -3.766 -29.016 1 59.12 688 CYS A C 1
ATOM 5470 O O . CYS A 1 688 ? -1.74 -2.537 -29.078 1 59.12 688 CYS A O 1
ATOM 5472 N N . CYS A 1 689 ? -0.99 -4.488 -28.172 1 61.94 689 CYS A N 1
ATOM 5473 C CA . CYS A 1 689 ? -0.33 -3.734 -27.109 1 61.94 689 CYS A CA 1
ATOM 5474 C C . CYS A 1 689 ? 1.134 -4.141 -26.984 1 61.94 689 CYS A C 1
ATOM 5476 O O . CYS A 1 689 ? 1.479 -5.305 -27.188 1 61.94 689 CYS A O 1
ATOM 5478 N N . LEU A 1 690 ? 2.051 -3.072 -26.797 1 69.38 690 LEU A N 1
ATOM 5479 C CA . LEU A 1 690 ? 3.453 -3.309 -26.469 1 69.38 690 LEU A CA 1
ATOM 5480 C C . LEU A 1 690 ? 3.717 -3.057 -24.984 1 69.38 690 LEU A C 1
ATOM 5482 O O . LEU A 1 690 ? 3.553 -1.933 -24.516 1 69.38 690 LEU A O 1
ATOM 5486 N N . ASN A 1 691 ? 4.09 -4.113 -24.375 1 62.78 691 ASN A N 1
ATOM 5487 C CA . ASN A 1 691 ? 4.414 -4.043 -22.953 1 62.78 691 ASN A CA 1
ATOM 5488 C C . ASN A 1 691 ? 5.91 -3.867 -22.734 1 62.78 691 ASN A C 1
ATOM 5490 O O . ASN A 1 691 ? 6.719 -4.23 -23.578 1 62.78 691 ASN A O 1
ATOM 5494 N N . SER A 1 692 ? 6.27 -3.162 -21.609 1 65.56 692 SER A N 1
ATOM 5495 C CA . SER A 1 692 ? 7.672 -3.041 -21.219 1 65.56 692 SER A CA 1
ATOM 5496 C C . SER A 1 692 ? 7.852 -3.271 -19.734 1 65.56 692 SER A C 1
ATOM 5498 O O . SER A 1 692 ? 6.871 -3.438 -19 1 65.56 692 SER A O 1
ATOM 5500 N N . ASP A 1 693 ? 9.109 -3.484 -19.266 1 61.94 693 ASP A N 1
ATOM 5501 C CA . ASP A 1 693 ? 9.438 -3.641 -17.859 1 61.94 693 ASP A CA 1
ATOM 5502 C C . ASP A 1 693 ? 9.117 -2.367 -17.078 1 61.94 693 ASP A C 1
ATOM 5504 O O . ASP A 1 693 ? 9.133 -2.367 -15.844 1 61.94 693 ASP A O 1
ATOM 5508 N N . ARG A 1 694 ? 8.875 -1.324 -17.766 1 56.47 694 ARG A N 1
ATOM 5509 C CA . ARG A 1 694 ? 8.578 -0.047 -17.125 1 56.47 694 ARG A CA 1
ATOM 5510 C C . ARG A 1 694 ? 7.125 0.356 -17.359 1 56.47 694 ARG A C 1
ATOM 5512 O O . ARG A 1 694 ? 6.711 1.457 -16.984 1 56.47 694 ARG A O 1
ATOM 5519 N N . GLY A 1 695 ? 6.383 -0.425 -18.062 1 50.47 695 GLY A N 1
ATOM 5520 C CA . GLY A 1 695 ? 4.973 -0.119 -18.234 1 50.47 695 GLY A CA 1
ATOM 5521 C C . GLY A 1 695 ? 4.465 -0.458 -19.625 1 50.47 695 GLY A C 1
ATOM 5522 O O . GLY A 1 695 ? 5.188 -1.054 -20.438 1 50.47 695 GLY A O 1
ATOM 5523 N N . LEU A 1 696 ? 3.107 -0.423 -19.891 1 48.06 696 LEU A N 1
ATOM 5524 C CA . LEU A 1 696 ? 2.406 -0.825 -21.109 1 48.06 696 LEU A CA 1
ATOM 5525 C C . LEU A 1 696 ? 2.271 0.35 -22.078 1 48.06 696 LEU A C 1
ATOM 5527 O O . LEU A 1 696 ? 1.984 1.474 -21.656 1 48.06 696 LEU A O 1
ATOM 5531 N N . LEU A 1 697 ? 2.941 0.154 -23.281 1 48 697 LEU A N 1
ATOM 5532 C CA . LEU A 1 697 ? 2.688 1.067 -24.375 1 48 697 LEU A CA 1
ATOM 5533 C C . LEU A 1 697 ? 1.618 0.507 -25.312 1 48 697 LEU A C 1
ATOM 5535 O O . LEU A 1 697 ? 1.765 -0.6 -25.844 1 48 697 LEU A O 1
ATOM 5539 N N . LEU A 1 698 ? 0.237 0.853 -25.125 1 42.47 698 LEU A N 1
ATOM 5540 C CA . LEU A 1 698 ? -0.736 0.422 -26.125 1 42.47 698 LEU A CA 1
ATOM 5541 C C . LEU A 1 698 ? -0.392 0.989 -27.5 1 42.47 698 LEU A C 1
ATOM 5543 O O . LEU A 1 698 ? -0.314 2.207 -27.672 1 42.47 698 LEU A O 1
ATOM 5547 N N . LEU A 1 699 ? 0.411 0.374 -28.234 1 42.62 699 LEU A N 1
ATOM 5548 C CA . LEU A 1 699 ? 0.727 0.716 -29.609 1 42.62 699 LEU A CA 1
ATOM 5549 C C . LEU A 1 699 ? -0.495 0.542 -30.516 1 42.62 699 LEU A C 1
ATOM 5551 O O . LEU A 1 699 ? -1.098 -0.533 -30.547 1 42.62 699 LEU A O 1
ATOM 5555 N N . GLY A 1 700 ? -1.626 1.395 -30.375 1 38.78 700 GLY A N 1
ATOM 5556 C CA . GLY A 1 700 ? -2.402 1.164 -31.578 1 38.78 700 GLY A CA 1
ATOM 5557 C C . GLY A 1 700 ? -1.551 0.773 -32.781 1 38.78 700 GLY A C 1
ATOM 5558 O O . GLY A 1 700 ? -1.146 1.63 -33.562 1 38.78 700 GLY A O 1
ATOM 5559 N N . VAL A 1 701 ? -0.744 -0.121 -32.562 1 36.25 701 VAL A N 1
ATOM 5560 C CA . VAL A 1 701 ? 0.16 -0.468 -33.656 1 36.25 701 VAL A CA 1
ATOM 5561 C C . VAL A 1 701 ? -0.583 -0.385 -35 1 36.25 701 VAL A C 1
ATOM 5563 O O . VAL A 1 701 ? 0.021 -0.102 -36.031 1 36.25 701 VAL A O 1
ATOM 5566 N N . GLN A 1 702 ? -1.679 -1.029 -35.125 1 31.09 702 GLN A N 1
ATOM 5567 C CA . GLN A 1 702 ? -2.229 -0.863 -36.469 1 31.09 702 GLN A CA 1
ATOM 5568 C C . GLN A 1 702 ? -2.555 0.601 -36.75 1 31.09 702 GLN A C 1
ATOM 5570 O O . GLN A 1 702 ? -3.025 0.938 -37.844 1 31.09 702 GLN A O 1
ATOM 5575 N N . ALA A 1 703 ? -2.932 1.264 -35.781 1 31.05 703 ALA A N 1
ATOM 5576 C CA . ALA A 1 703 ? -3.43 2.568 -36.188 1 31.05 703 ALA A CA 1
ATOM 5577 C C . ALA A 1 703 ? -2.287 3.469 -36.656 1 31.05 703 ALA A C 1
ATOM 5579 O O . ALA A 1 703 ? -1.2 3.449 -36.062 1 31.05 703 ALA A O 1
ATOM 5580 N N . SER A 1 704 ? -2.324 3.908 -37.875 1 28.5 704 SER A N 1
ATOM 5581 C CA . SER A 1 704 ? -1.531 4.836 -38.688 1 28.5 704 SER A CA 1
ATOM 5582 C C . SER A 1 704 ? -0.984 5.973 -37.812 1 28.5 704 SER A C 1
ATOM 5584 O O . SER A 1 704 ? -1.478 6.219 -36.719 1 28.5 704 SER A O 1
ATOM 5586 N N . TYR A 1 705 ? -0.27 6.844 -38.562 1 29.28 705 TYR A N 1
ATOM 5587 C CA . TYR A 1 705 ? 0.584 8.016 -38.438 1 29.28 705 TYR A CA 1
ATOM 5588 C C . TYR A 1 705 ? -0.079 9.102 -37.594 1 29.28 705 TYR A C 1
ATOM 5590 O O . TYR A 1 705 ? -0.74 9.992 -38.125 1 29.28 705 TYR A O 1
ATOM 5598 N N . PHE A 1 706 ? -0.864 8.938 -36.656 1 31.25 706 PHE A N 1
ATOM 5599 C CA . PHE A 1 706 ? -1.277 10.297 -36.344 1 31.25 706 PHE A CA 1
ATOM 5600 C C . PHE A 1 706 ? -0.118 11.102 -35.75 1 31.25 706 PHE A C 1
ATOM 5602 O O . PHE A 1 706 ? 0.447 10.727 -34.719 1 31.25 706 PHE A O 1
ATOM 5609 N N . PRO A 1 707 ? 0.514 11.906 -36.531 1 35.06 707 PRO A N 1
ATOM 5610 C CA . PRO A 1 707 ? 1.617 12.781 -36.125 1 35.06 707 PRO A CA 1
ATOM 5611 C C . PRO A 1 707 ? 1.496 13.273 -34.688 1 35.06 707 PRO A C 1
ATOM 5613 O O . PRO A 1 707 ? 2.43 13.109 -33.906 1 35.06 707 PRO A O 1
ATOM 5616 N N . ASN A 1 708 ? 0.847 14.641 -34.469 1 35.97 708 ASN A N 1
ATOM 5617 C CA . ASN A 1 708 ? 1.074 15.812 -33.625 1 35.97 708 ASN A CA 1
ATOM 5618 C C . ASN A 1 708 ? 0.331 15.711 -32.312 1 35.97 708 ASN A C 1
ATOM 5620 O O . ASN A 1 708 ? 0.337 16.656 -31.5 1 35.97 708 ASN A O 1
ATOM 5624 N N . LYS A 1 709 ? -0.726 14.836 -32.188 1 43.91 709 LYS A N 1
ATOM 5625 C CA . LYS A 1 709 ? -1.537 15.031 -30.984 1 43.91 709 LYS A CA 1
ATOM 5626 C C . LYS A 1 709 ? -1.209 13.984 -29.922 1 43.91 709 LYS A C 1
ATOM 5628 O O . LYS A 1 709 ? -1.979 13.047 -29.719 1 43.91 709 LYS A O 1
ATOM 5633 N N . SER A 1 710 ? 0.016 13.82 -29.547 1 47.91 710 SER A N 1
ATOM 5634 C CA . SER A 1 710 ? 0.58 12.805 -28.672 1 47.91 710 SER A CA 1
ATOM 5635 C C . SER A 1 710 ? 0.287 13.109 -27.203 1 47.91 710 SER A C 1
ATOM 5637 O O . SER A 1 710 ? 0.296 14.273 -26.797 1 47.91 710 SER A O 1
ATOM 5639 N N . ILE A 1 711 ? -0.587 12.266 -26.469 1 55.44 711 ILE A N 1
ATOM 5640 C CA . ILE A 1 711 ? -0.642 12.297 -25.016 1 55.44 711 ILE A CA 1
ATOM 5641 C C . ILE A 1 711 ? 0.66 11.742 -24.438 1 55.44 711 ILE A C 1
ATOM 5643 O O . ILE A 1 711 ? 1.154 10.711 -24.891 1 55.44 711 ILE A O 1
ATOM 5647 N N . PHE A 1 712 ? 1.312 12.57 -23.734 1 58.16 712 PHE A N 1
ATOM 5648 C CA . PHE A 1 712 ? 2.553 12.078 -23.141 1 58.16 712 PHE A CA 1
ATOM 5649 C C . PHE A 1 712 ? 2.586 12.375 -21.656 1 58.16 712 PHE A C 1
ATOM 5651 O O . PHE A 1 712 ? 1.848 13.227 -21.156 1 58.16 712 PHE A O 1
ATOM 5658 N N . VAL A 1 713 ? 3.154 11.5 -20.938 1 61.06 713 VAL A N 1
ATOM 5659 C CA . VAL A 1 713 ? 3.439 11.766 -19.531 1 61.06 713 VAL A CA 1
ATOM 5660 C C . VAL A 1 713 ? 4.711 12.602 -19.406 1 61.06 713 VAL A C 1
ATOM 5662 O O . VAL A 1 713 ? 5.766 12.219 -19.906 1 61.06 713 VAL A O 1
ATOM 5665 N N . HIS A 1 714 ? 4.59 13.773 -19.062 1 63.38 714 HIS A N 1
ATOM 5666 C CA . HIS A 1 714 ? 5.715 14.68 -18.828 1 63.38 714 HIS A CA 1
ATOM 5667 C C . HIS A 1 714 ? 5.836 15.055 -17.359 1 63.38 714 HIS A C 1
ATOM 5669 O O . HIS A 1 714 ? 4.984 15.773 -16.828 1 63.38 714 HIS A O 1
ATOM 5675 N N . GLU A 1 715 ? 6.871 14.516 -16.703 1 67.19 715 GLU A N 1
ATOM 5676 C CA . GLU A 1 715 ? 7.152 14.781 -15.297 1 67.19 715 GLU A CA 1
ATOM 5677 C C . GLU A 1 715 ? 5.977 14.367 -14.414 1 67.19 715 GLU A C 1
ATOM 5679 O O . GLU A 1 715 ? 5.707 13.18 -14.242 1 67.19 715 GLU A O 1
ATOM 5684 N N . LYS A 1 716 ? 5.18 15.422 -14.109 1 76.88 716 LYS A N 1
ATOM 5685 C CA . LYS A 1 716 ? 4.117 15.156 -13.148 1 76.88 716 LYS A CA 1
ATOM 5686 C C . LYS A 1 716 ? 2.752 15.133 -13.828 1 76.88 716 LYS A C 1
ATOM 5688 O O . LYS A 1 716 ? 1.723 14.992 -13.164 1 76.88 716 LYS A O 1
ATOM 5693 N N . TRP A 1 717 ? 2.75 15.188 -15.281 1 77.5 717 TRP A N 1
ATOM 5694 C CA . TRP A 1 717 ? 1.457 15.422 -15.914 1 77.5 717 TRP A CA 1
ATOM 5695 C C . TRP A 1 717 ? 1.246 14.477 -17.094 1 77.5 717 TRP A C 1
ATOM 5697 O O . TRP A 1 717 ? 2.184 14.188 -17.844 1 77.5 717 TRP A O 1
ATOM 5707 N N . ILE A 1 718 ? 0.088 14.008 -17.203 1 72.62 718 ILE A N 1
ATOM 5708 C CA . ILE A 1 718 ? -0.378 13.555 -18.5 1 72.62 718 ILE A CA 1
ATOM 5709 C C . ILE A 1 718 ? -0.775 14.758 -19.359 1 72.62 718 ILE A C 1
ATOM 5711 O O . ILE A 1 718 ? -1.626 15.555 -18.953 1 72.62 718 ILE A O 1
ATOM 5715 N N . GLU A 1 719 ? -0.072 15.008 -20.375 1 72.38 719 GLU A N 1
ATOM 5716 C CA . GLU A 1 719 ? -0.244 16.188 -21.219 1 72.38 719 GLU A CA 1
ATOM 5717 C C . GLU A 1 719 ? -0.683 15.82 -22.625 1 72.38 719 GLU A C 1
ATOM 5719 O O . GLU A 1 719 ? -0.362 14.734 -23.109 1 72.38 719 GLU A O 1
ATOM 5724 N N . ARG A 1 720 ? -1.534 16.719 -23.141 1 67.62 720 ARG A N 1
ATOM 5725 C CA . ARG A 1 720 ? -1.918 16.625 -24.547 1 67.62 720 ARG A CA 1
ATOM 5726 C C . ARG A 1 720 ? -1.665 17.938 -25.281 1 67.62 720 ARG A C 1
ATOM 5728 O O . ARG A 1 720 ? -2.18 18.984 -24.875 1 67.62 720 ARG A O 1
ATOM 5735 N N . ASN A 1 721 ? -0.882 17.844 -26.344 1 63.56 721 ASN A N 1
ATOM 5736 C CA . ASN A 1 721 ? -0.593 19.031 -27.141 1 63.56 721 ASN A CA 1
ATOM 5737 C C . ASN A 1 721 ? -0.099 20.188 -26.281 1 63.56 721 ASN A C 1
ATOM 5739 O O . ASN A 1 721 ? -0.591 21.312 -26.406 1 63.56 721 ASN A O 1
ATOM 5743 N N . GLY A 1 722 ? 0.711 19.828 -25.266 1 66.69 722 GLY A N 1
ATOM 5744 C CA . GLY A 1 722 ? 1.294 20.859 -24.422 1 66.69 722 GLY A CA 1
ATOM 5745 C C . GLY A 1 722 ? 0.376 21.297 -23.281 1 66.69 722 GLY A C 1
ATOM 5746 O O . GLY A 1 722 ? 0.749 22.125 -22.469 1 66.69 722 GLY A O 1
ATOM 5747 N N . GLN A 1 723 ? -0.829 20.734 -23.312 1 77 723 GLN A N 1
ATOM 5748 C CA . GLN A 1 723 ? -1.768 21.094 -22.25 1 77 723 GLN A CA 1
ATOM 5749 C C . GLN A 1 723 ? -1.755 20.047 -21.141 1 77 723 GLN A C 1
ATOM 5751 O O . GLN A 1 723 ? -1.824 18.844 -21.391 1 77 723 GLN A O 1
ATOM 5756 N N . ARG A 1 724 ? -1.67 20.516 -19.938 1 84 724 ARG A N 1
ATOM 5757 C CA . ARG A 1 724 ? -1.743 19.656 -18.766 1 84 724 ARG A CA 1
ATOM 5758 C C . ARG A 1 724 ? -3.162 19.141 -18.547 1 84 724 ARG A C 1
ATOM 5760 O O . ARG A 1 724 ? -4.105 19.922 -18.453 1 84 724 ARG A O 1
ATOM 5767 N N . LEU A 1 725 ? -3.334 17.828 -18.516 1 79.38 725 LEU A N 1
ATOM 5768 C CA . LEU A 1 725 ? -4.664 17.234 -18.375 1 79.38 725 LEU A CA 1
ATOM 5769 C C . LEU A 1 725 ? -4.848 16.625 -16.984 1 79.38 725 LEU A C 1
ATOM 5771 O O . LEU A 1 725 ? -5.75 17.031 -16.25 1 79.38 725 LEU A O 1
ATOM 5775 N N . VAL A 1 726 ? -3.941 15.695 -16.656 1 81.56 726 VAL A N 1
ATOM 5776 C CA . VAL A 1 726 ? -4.086 14.984 -15.398 1 81.56 726 VAL A CA 1
ATOM 5777 C C . VAL A 1 726 ? -2.758 14.992 -14.641 1 81.56 726 VAL A C 1
ATOM 5779 O O . VAL A 1 726 ? -1.727 14.586 -15.18 1 81.56 726 VAL A O 1
ATOM 5782 N N . TRP A 1 727 ? -2.834 15.484 -13.438 1 84.38 727 TRP A N 1
ATOM 5783 C CA . TRP A 1 727 ? -1.694 15.43 -12.523 1 84.38 727 TRP A CA 1
ATOM 5784 C C . TRP A 1 727 ? -1.475 14.008 -12.016 1 84.38 727 TRP A C 1
ATOM 5786 O O . TRP A 1 727 ? -2.43 13.312 -11.656 1 84.38 727 TRP A O 1
ATOM 5796 N N . LEU A 1 728 ? -0.22 13.523 -12.031 1 75.75 728 LEU A N 1
ATOM 5797 C CA . LEU A 1 728 ? 0.107 12.172 -11.586 1 75.75 728 LEU A CA 1
ATOM 5798 C C . LEU A 1 728 ? 0.68 12.188 -10.172 1 75.75 728 LEU A C 1
ATOM 5800 O O . LEU A 1 728 ? 1.714 12.82 -9.922 1 75.75 728 LEU A O 1
ATOM 5804 N N . PRO A 1 729 ? -0.01 11.492 -9.266 1 74.25 729 PRO A N 1
ATOM 5805 C CA . PRO A 1 729 ? 0.61 11.352 -7.945 1 74.25 729 PRO A CA 1
ATOM 5806 C C . PRO A 1 729 ? 1.937 10.602 -7.992 1 74.25 729 PRO A C 1
ATOM 5808 O O . PRO A 1 729 ? 2.133 9.742 -8.859 1 74.25 729 PRO A O 1
ATOM 5811 N N . PRO A 1 730 ? 2.855 10.898 -7.043 1 64.62 730 PRO A N 1
ATOM 5812 C CA . PRO A 1 730 ? 4.191 10.297 -7.059 1 64.62 730 PRO A CA 1
ATOM 5813 C C . PRO A 1 730 ? 4.156 8.773 -7.137 1 64.62 730 PRO A C 1
ATOM 5815 O O . PRO A 1 730 ? 4.961 8.172 -7.848 1 64.62 730 PRO A O 1
ATOM 5818 N N . ARG A 1 731 ? 3.201 8.172 -6.496 1 64.31 731 ARG A N 1
ATOM 5819 C CA . ARG A 1 731 ? 3.137 6.719 -6.422 1 64.31 731 ARG A CA 1
ATOM 5820 C C . ARG A 1 731 ? 2.869 6.109 -7.793 1 64.31 731 ARG A C 1
ATOM 5822 O O . ARG A 1 731 ? 3.191 4.945 -8.039 1 64.31 731 ARG A O 1
ATOM 5829 N N . TYR A 1 732 ? 2.268 6.871 -8.68 1 62 732 TYR A N 1
ATOM 5830 C CA . TYR A 1 732 ? 1.851 6.309 -9.961 1 62 732 TYR A CA 1
ATOM 5831 C C . TYR A 1 732 ? 2.752 6.797 -11.094 1 62 732 TYR A C 1
ATOM 5833 O O . TYR A 1 732 ? 2.572 6.41 -12.25 1 62 732 TYR A O 1
ATOM 5841 N N . ARG A 1 733 ? 3.668 7.633 -10.766 1 61.56 733 ARG A N 1
ATOM 5842 C CA . ARG A 1 733 ? 4.508 8.234 -11.805 1 61.56 733 ARG A CA 1
ATOM 5843 C C . ARG A 1 733 ? 5.438 7.195 -12.422 1 61.56 733 ARG A C 1
ATOM 5845 O O . ARG A 1 733 ? 5.652 7.191 -13.633 1 61.56 733 ARG A O 1
ATOM 5852 N N . ALA A 1 734 ? 5.93 6.371 -11.5 1 52.59 734 ALA A N 1
ATOM 5853 C CA . ALA A 1 734 ? 6.852 5.363 -12.016 1 52.59 734 ALA A CA 1
ATOM 5854 C C . ALA A 1 734 ? 6.109 4.309 -12.836 1 52.59 734 ALA A C 1
ATOM 5856 O O . ALA A 1 734 ? 6.668 3.73 -13.766 1 52.59 734 ALA A O 1
ATOM 5857 N N . SER A 1 735 ? 4.793 4.145 -12.484 1 47.06 735 SER A N 1
ATOM 5858 C CA . SER A 1 735 ? 4.035 3.07 -13.117 1 47.06 735 SER A CA 1
ATOM 5859 C C . SER A 1 735 ? 3.338 3.557 -14.383 1 47.06 735 SER A C 1
ATOM 5861 O O . SER A 1 735 ? 2.924 2.75 -15.219 1 47.06 735 SER A O 1
ATOM 5863 N N . CYS A 1 736 ? 3.023 4.953 -14.516 1 44.34 736 CYS A N 1
ATOM 5864 C CA . CYS A 1 736 ? 2.238 5.488 -15.625 1 44.34 736 CYS A CA 1
ATOM 5865 C C . CYS A 1 736 ? 3.078 5.582 -16.891 1 44.34 736 CYS A C 1
ATOM 5867 O O . CYS A 1 736 ? 3.623 6.641 -17.203 1 44.34 736 CYS A O 1
ATOM 5869 N N . THR A 1 737 ? 3.814 4.742 -17.141 1 41.56 737 THR A N 1
ATOM 5870 C CA . THR A 1 737 ? 4.703 4.906 -18.297 1 41.56 737 THR A CA 1
ATOM 5871 C C . THR A 1 737 ? 3.943 4.707 -19.594 1 41.56 737 THR A C 1
ATOM 5873 O O . THR A 1 737 ? 4.426 5.09 -20.672 1 41.56 737 THR A O 1
ATOM 5876 N N . GLY A 1 738 ? 2.67 3.982 -19.609 1 42.94 738 GLY A N 1
ATOM 5877 C CA . GLY A 1 738 ? 2.158 3.723 -20.938 1 42.94 738 GLY A CA 1
ATOM 5878 C C . GLY A 1 738 ? 0.822 4.391 -21.219 1 42.94 738 GLY A C 1
ATOM 5879 O O . GLY A 1 738 ? -0.056 4.406 -20.344 1 42.94 738 GLY A O 1
ATOM 5880 N N . ILE A 1 739 ? 0.725 5.586 -21.844 1 44.28 739 ILE A N 1
ATOM 5881 C CA . ILE A 1 739 ? -0.505 6.203 -22.328 1 44.28 739 ILE A CA 1
ATOM 5882 C C . ILE A 1 739 ? -0.857 5.645 -23.703 1 44.28 739 ILE A C 1
ATOM 5884 O O . ILE A 1 739 ? -0.005 5.586 -24.594 1 44.28 739 ILE A O 1
ATOM 5888 N N . VAL A 1 740 ? -1.972 4.656 -23.734 1 37.47 740 VAL A N 1
ATOM 5889 C CA . VAL A 1 740 ? -2.416 4.133 -25.016 1 37.47 740 VAL A CA 1
ATOM 5890 C C . VAL A 1 740 ? -3.502 5.035 -25.594 1 37.47 740 VAL A C 1
ATOM 5892 O O . VAL A 1 740 ? -4.426 5.438 -24.891 1 37.47 740 VAL A O 1
ATOM 5895 N N . GLU A 1 741 ? -3.127 5.859 -26.531 1 37.94 741 GLU A N 1
ATOM 5896 C CA . GLU A 1 741 ? -4.133 6.578 -27.297 1 37.94 741 GLU A CA 1
ATOM 5897 C C . GLU A 1 741 ? -5 5.613 -28.109 1 37.94 741 GLU A C 1
ATOM 5899 O O . GLU A 1 741 ? -4.492 4.859 -28.938 1 37.94 741 GLU A O 1
ATOM 5904 N N . ALA A 1 742 ? -5.887 4.828 -27.406 1 33.38 742 ALA A N 1
ATOM 5905 C CA . ALA A 1 742 ? -6.77 4.082 -28.297 1 33.38 742 ALA A CA 1
ATOM 5906 C C . ALA A 1 742 ? -7.445 5.012 -29.312 1 33.38 742 ALA A C 1
ATOM 5908 O O . ALA A 1 742 ? -7.898 6.102 -28.953 1 33.38 742 ALA A O 1
ATOM 5909 N N . PHE A 1 743 ? -7.031 4.93 -30.562 1 30.94 743 PHE A N 1
ATOM 5910 C CA . PHE A 1 743 ? -7.418 5.641 -31.781 1 30.94 743 PHE A CA 1
ATOM 5911 C C . PHE A 1 743 ? -8.938 5.68 -31.922 1 30.94 743 PHE A C 1
ATOM 5913 O O . PHE A 1 743 ? -9.469 6.453 -32.719 1 30.94 743 PHE A O 1
ATOM 5920 N N . PHE A 1 744 ? -9.57 4.473 -31.875 1 30.11 744 PHE A N 1
ATOM 5921 C CA . PHE A 1 744 ? -10.82 4.879 -32.531 1 30.11 744 PHE A CA 1
ATOM 5922 C C . PHE A 1 744 ? -11.414 6.098 -31.828 1 30.11 744 PHE A C 1
ATOM 5924 O O . PHE A 1 744 ? -11.703 7.105 -32.469 1 30.11 744 PHE A O 1
ATOM 5931 N N . PHE A 1 745 ? -12.43 5.793 -30.938 1 28.73 745 PHE A N 1
ATOM 5932 C CA . PHE A 1 745 ? -13.156 6.855 -30.25 1 28.73 745 PHE A CA 1
ATOM 5933 C C . PHE A 1 745 ? -12.273 7.543 -29.219 1 28.73 745 PHE A C 1
ATOM 5935 O O . PHE A 1 745 ? -11.242 7 -28.812 1 28.73 745 PHE A O 1
ATOM 5942 N N . THR A 1 746 ? -12.523 8.867 -28.688 1 32.38 746 THR A N 1
ATOM 5943 C CA . THR A 1 746 ? -12.117 9.969 -27.828 1 32.38 746 THR A CA 1
ATOM 5944 C C . THR A 1 746 ? -11.602 9.438 -26.484 1 32.38 746 THR A C 1
ATOM 5946 O O . THR A 1 746 ? -11.523 10.188 -25.516 1 32.38 746 THR A O 1
ATOM 5949 N N . LYS A 1 747 ? -11.414 8.062 -26.422 1 34.5 747 LYS A N 1
ATOM 5950 C CA . LYS A 1 747 ? -11.195 7.645 -25.031 1 34.5 747 LYS A CA 1
ATOM 5951 C C . LYS A 1 747 ? -9.742 7.227 -24.812 1 34.5 747 LYS A C 1
ATOM 5953 O O . LYS A 1 747 ? -9.164 6.523 -25.641 1 34.5 747 LYS A O 1
ATOM 5958 N N . ILE A 1 748 ? -8.914 8.039 -24.156 1 39.56 748 ILE A N 1
ATOM 5959 C CA . ILE A 1 748 ? -7.543 7.738 -23.75 1 39.56 748 ILE A CA 1
ATOM 5960 C C . ILE A 1 748 ? -7.551 6.812 -22.531 1 39.56 748 ILE A C 1
ATOM 5962 O O . ILE A 1 748 ? -8.258 7.062 -21.562 1 39.56 748 ILE A O 1
ATOM 5966 N N . LYS A 1 749 ? -7.094 5.52 -22.781 1 39.59 749 LYS A N 1
ATOM 5967 C CA . LYS A 1 749 ? -6.945 4.605 -21.641 1 39.59 749 LYS A CA 1
ATOM 5968 C C . LYS A 1 749 ? -5.531 4.668 -21.078 1 39.59 749 LYS A C 1
ATOM 5970 O O . LYS A 1 749 ? -4.551 4.617 -21.812 1 39.59 749 LYS A O 1
ATOM 5975 N N . ILE A 1 750 ? -5.312 5.281 -19.953 1 38.81 750 ILE A N 1
ATOM 5976 C CA . ILE A 1 750 ? -4.035 5.281 -19.25 1 38.81 750 ILE A CA 1
ATOM 5977 C C . ILE A 1 750 ? -3.928 4.031 -18.375 1 38.81 750 ILE A C 1
ATOM 5979 O O . ILE A 1 750 ? -4.797 3.773 -17.547 1 38.81 750 ILE A O 1
ATOM 5983 N N . LEU A 1 751 ? -3.121 2.945 -18.891 1 36.88 751 LEU A N 1
ATOM 5984 C CA . LEU A 1 751 ? -3.025 1.681 -18.172 1 36.88 751 LEU A CA 1
ATOM 5985 C C . LEU A 1 751 ? -1.772 1.643 -17.312 1 36.88 751 LEU A C 1
ATOM 5987 O O . LEU A 1 751 ? -0.735 2.193 -17.688 1 36.88 751 LEU A O 1
ATOM 5991 N N . ALA A 1 752 ? -1.845 1.629 -16.094 1 36.94 752 ALA A N 1
ATOM 5992 C CA . ALA A 1 752 ? -0.716 1.273 -15.242 1 36.94 752 ALA A CA 1
ATOM 5993 C C . ALA A 1 752 ? -0.449 -0.228 -15.281 1 36.94 752 ALA A C 1
ATOM 5995 O O . ALA A 1 752 ? -1.382 -1.032 -15.227 1 36.94 752 ALA A O 1
ATOM 5996 N N . ILE A 1 753 ? 0.736 -0.72 -15.953 1 32.31 753 ILE A N 1
ATOM 5997 C CA . ILE A 1 753 ? 1.111 -2.062 -16.391 1 32.31 753 ILE A CA 1
ATOM 5998 C C . ILE A 1 753 ? 1.457 -2.918 -15.172 1 32.31 753 ILE A C 1
ATOM 6000 O O . ILE A 1 753 ? 2.262 -2.514 -14.328 1 32.31 753 ILE A O 1
ATOM 6004 N N . PRO A 1 754 ? 0.695 -3.975 -14.984 1 33.41 754 PRO A N 1
ATOM 6005 C CA . PRO A 1 754 ? 1.07 -5.113 -14.141 1 33.41 754 PRO A CA 1
ATOM 6006 C C . PRO A 1 754 ? 2.354 -5.797 -14.602 1 33.41 754 PRO A C 1
ATOM 6008 O O . PRO A 1 754 ? 2.652 -5.805 -15.805 1 33.41 754 PRO A O 1
ATOM 6011 N N . VAL A 1 755 ? 3.33 -5.73 -13.82 1 29.12 755 VAL A N 1
ATOM 6012 C CA . VAL A 1 755 ? 4.496 -6.484 -14.266 1 29.12 755 VAL A CA 1
ATOM 6013 C C . VAL A 1 755 ? 4.055 -7.797 -14.906 1 29.12 755 VAL A C 1
ATOM 6015 O O . VAL A 1 755 ? 4.691 -8.289 -15.836 1 29.12 755 VAL A O 1
ATOM 6018 N N . THR A 1 756 ? 3.469 -8.812 -14.156 1 29.2 756 THR A N 1
ATOM 6019 C CA . THR A 1 756 ? 3.455 -10.211 -14.586 1 29.2 756 THR A CA 1
ATOM 6020 C C . THR A 1 756 ? 2.303 -10.469 -15.555 1 29.2 756 THR A C 1
ATOM 6022 O O . THR A 1 756 ? 1.396 -9.641 -15.688 1 29.2 756 THR A O 1
ATOM 6025 N N . ASN A 1 757 ? 2.209 -11.656 -16.203 1 30.38 757 ASN A N 1
ATOM 6026 C CA . ASN A 1 757 ? 1.308 -12.164 -17.234 1 30.38 757 ASN A CA 1
ATOM 6027 C C . ASN A 1 757 ? -0.142 -11.781 -16.953 1 30.38 757 ASN A C 1
ATOM 6029 O O . ASN A 1 757 ? -0.994 -11.852 -17.828 1 30.38 757 ASN A O 1
ATOM 6033 N N . GLN A 1 758 ? -0.649 -12.148 -15.812 1 30.48 758 GLN A N 1
ATOM 6034 C CA . GLN A 1 758 ? -2.023 -11.703 -15.617 1 30.48 758 GLN A CA 1
ATOM 6035 C C . GLN A 1 758 ? -2.074 -10.211 -15.281 1 30.48 758 GLN A C 1
ATOM 6037 O O . GLN A 1 758 ? -1.486 -9.773 -14.289 1 30.48 758 GLN A O 1
ATOM 6042 N N . ILE A 1 759 ? -2.129 -9.391 -16.234 1 34.59 759 ILE A N 1
ATOM 6043 C CA . ILE A 1 759 ? -2.131 -7.938 -16.344 1 34.59 759 ILE A CA 1
ATOM 6044 C C . ILE A 1 759 ? -2.988 -7.344 -15.227 1 34.59 759 ILE A C 1
ATOM 6046 O O . ILE A 1 759 ? -4.219 -7.387 -15.289 1 34.59 759 ILE A O 1
ATOM 6050 N N . GLN A 1 760 ? -2.639 -7.758 -14.078 1 37.78 760 GLN A N 1
ATOM 6051 C CA . GLN A 1 760 ? -3.439 -6.969 -13.148 1 37.78 760 GLN A CA 1
ATOM 6052 C C . GLN A 1 760 ? -3.084 -5.488 -13.234 1 37.78 760 GLN A C 1
ATOM 6054 O O . GLN A 1 760 ? -1.925 -5.109 -13.047 1 37.78 760 GLN A O 1
ATOM 6059 N N . LEU A 1 761 ? -3.775 -4.852 -14.078 1 39.44 761 LEU A N 1
ATOM 6060 C CA . LEU A 1 761 ? -3.727 -3.408 -14.297 1 39.44 761 LEU A CA 1
ATOM 6061 C C . LEU A 1 761 ? -3.795 -2.66 -12.969 1 39.44 761 LEU A C 1
ATOM 6063 O O . LEU A 1 761 ? -4.672 -2.93 -12.141 1 39.44 761 LEU A O 1
ATOM 6067 N N . ASN A 1 762 ? -2.65 -1.979 -12.648 1 44.22 762 ASN A N 1
ATOM 6068 C CA . ASN A 1 762 ? -2.689 -1.169 -11.43 1 44.22 762 ASN A CA 1
ATOM 6069 C C . ASN A 1 762 ? -3.609 0.039 -11.594 1 44.22 762 ASN A C 1
ATOM 6071 O O . ASN A 1 762 ? -4.188 0.519 -10.617 1 44.22 762 ASN A O 1
ATOM 6075 N N . MET A 1 763 ? -3.547 0.547 -12.875 1 41.62 763 MET A N 1
ATOM 6076 C CA . MET A 1 763 ? -4.367 1.73 -13.109 1 41.62 763 MET A CA 1
ATOM 6077 C C . MET A 1 763 ? -4.809 1.804 -14.57 1 41.62 763 MET A C 1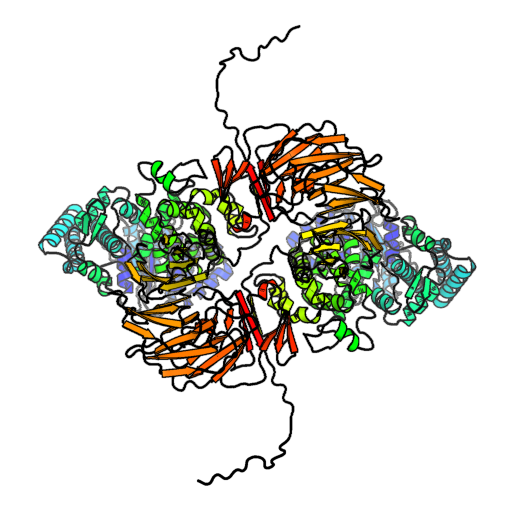
ATOM 6079 O O . MET A 1 763 ? -4.051 1.438 -15.469 1 41.62 763 MET A O 1
ATOM 6083 N N . LEU A 1 764 ? -6.082 1.889 -14.867 1 48.25 764 LEU A N 1
ATOM 6084 C CA . LEU A 1 764 ? -6.621 2.141 -16.203 1 48.25 764 LEU A CA 1
ATOM 6085 C C . LEU A 1 764 ? -7.445 3.424 -16.219 1 48.25 764 LEU A C 1
ATOM 6087 O O . LEU A 1 764 ? -8.359 3.596 -15.406 1 48.25 764 LEU A O 1
ATOM 6091 N N . ILE A 1 765 ? -6.891 4.508 -16.984 1 51.91 765 ILE A N 1
ATOM 6092 C CA . ILE A 1 765 ? -7.613 5.77 -17.109 1 51.91 765 ILE A CA 1
ATOM 6093 C C . ILE A 1 765 ? -8.07 5.961 -18.562 1 51.91 765 ILE A C 1
ATOM 6095 O O . ILE A 1 765 ? -7.281 5.785 -19.5 1 51.91 765 ILE A O 1
ATOM 6099 N N . TRP A 1 766 ? -9.414 6.184 -18.828 1 52.22 766 TRP A N 1
ATOM 6100 C CA . TRP A 1 766 ? -9.961 6.523 -20.141 1 52.22 766 TRP A CA 1
ATOM 6101 C C . TRP A 1 766 ? -10.297 8.008 -20.219 1 52.22 766 TRP A C 1
ATOM 6103 O O . TRP A 1 766 ? -11.078 8.516 -19.406 1 52.22 766 TRP A O 1
ATOM 6113 N N . LEU A 1 767 ? -9.555 8.844 -21 1 48.56 767 LEU A N 1
ATOM 6114 C CA . LEU A 1 767 ? -9.797 10.266 -21.203 1 48.56 767 LEU A CA 1
ATOM 6115 C C . LEU A 1 767 ? -10.531 10.508 -22.516 1 48.56 767 LEU A C 1
ATOM 6117 O O . LEU A 1 767 ? -10.266 9.836 -23.516 1 48.56 767 LEU A O 1
ATOM 6121 N N . ARG A 1 768 ? -11.734 11.414 -22.469 1 46.88 768 ARG A N 1
ATOM 6122 C CA . ARG A 1 768 ? -12.453 11.836 -23.672 1 46.88 768 ARG A CA 1
ATOM 6123 C C . ARG A 1 768 ? -11.727 12.977 -24.375 1 46.88 768 ARG A C 1
ATOM 6125 O O . ARG A 1 768 ? -11.414 13.992 -23.75 1 46.88 768 ARG A O 1
ATOM 6132 N N . VAL A 1 769 ? -11.008 12.859 -25.312 1 42.66 769 VAL A N 1
ATOM 6133 C CA . VAL A 1 769 ? -10.391 13.961 -26.047 1 42.66 769 VAL A CA 1
ATOM 6134 C C . VAL A 1 769 ? -11.391 14.531 -27.047 1 42.66 769 VAL A C 1
ATOM 6136 O O . VAL A 1 769 ? -11.906 13.797 -27.906 1 42.66 769 VAL A O 1
ATOM 6139 N N . TRP A 1 770 ? -12.18 15.688 -26.703 1 33.94 770 TRP A N 1
ATOM 6140 C CA . TRP A 1 770 ? -13.039 16.375 -27.656 1 33.94 770 TRP A CA 1
ATOM 6141 C C . TRP A 1 770 ? -12.219 16.906 -28.828 1 33.94 770 TRP A C 1
ATOM 6143 O O . TRP A 1 770 ? -11.055 17.266 -28.656 1 33.94 770 TRP A O 1
ATOM 6153 N N . LYS A 1 771 ? -12.758 16.766 -30.109 1 30.77 771 LYS A N 1
ATOM 6154 C CA . LYS A 1 771 ? -12.375 17.5 -31.312 1 30.77 771 LYS A CA 1
ATOM 6155 C C . LYS A 1 771 ? -12.531 19 -31.094 1 30.77 771 LYS A C 1
ATOM 6157 O O . LYS A 1 771 ? -13.617 19.484 -30.766 1 30.77 771 LYS A O 1
ATOM 6162 N N . CYS A 1 772 ? -11.688 19.812 -30.688 1 25.16 772 CYS A N 1
ATOM 6163 C CA . CYS A 1 772 ? -11.766 21.219 -31.047 1 25.16 772 CYS A CA 1
ATOM 6164 C C . CYS A 1 772 ? -11.82 21.391 -32.562 1 25.16 772 CYS A C 1
ATOM 6166 O O . CYS A 1 772 ? -10.867 21.047 -33.25 1 25.16 772 CYS A O 1
ATOM 6168 N N . TYR A 1 773 ? -13.086 21.562 -33.219 1 23.78 773 TYR A N 1
ATOM 6169 C CA . TYR A 1 773 ? -13.297 22.156 -34.531 1 23.78 773 TYR A CA 1
ATOM 6170 C C . TYR A 1 773 ? -12.844 23.609 -34.531 1 23.78 773 TYR A C 1
ATOM 6172 O O . TYR A 1 773 ? -13.539 24.5 -34.031 1 23.78 773 TYR A O 1
ATOM 6180 N N . TYR A 1 774 ? -11.75 24.172 -34.438 1 22.25 774 TYR A N 1
ATOM 6181 C CA . TYR A 1 774 ? -11.453 25.391 -35.188 1 22.25 774 TYR A CA 1
ATOM 6182 C C . TYR A 1 774 ? -11.68 25.156 -36.688 1 22.25 774 TYR A C 1
ATOM 6184 O O . TYR A 1 774 ? -11.188 24.188 -37.25 1 22.25 774 TYR A O 1
ATOM 6192 N N . THR A 1 775 ? -12.797 25.922 -37.312 1 21.31 775 THR A N 1
ATOM 6193 C CA . THR A 1 775 ? -13.055 26.391 -38.656 1 21.31 775 THR A CA 1
ATOM 6194 C C . THR A 1 775 ? -11.852 27.172 -39.188 1 21.31 775 THR A C 1
ATOM 6196 O O . THR A 1 775 ? -11.602 28.312 -38.75 1 21.31 775 THR A O 1
ATOM 6199 N N . GLN A 1 776 ? -10.703 26.922 -39.531 1 20.38 776 GLN A N 1
ATOM 6200 C CA . GLN A 1 776 ? -10.141 27.422 -40.781 1 20.38 776 GLN A CA 1
ATOM 6201 C C . GLN A 1 776 ? -11.062 27.109 -41.938 1 20.38 776 GLN A C 1
ATOM 6203 O O . GLN A 1 776 ? -11.5 25.969 -42.125 1 20.38 776 GLN A O 1
ATOM 6208 N N . GLU A 1 777 ? -11.719 28.125 -42.75 1 20.8 777 GLU A N 1
ATOM 6209 C CA . GLU A 1 777 ? -11.82 28.406 -44.188 1 20.8 777 GLU A CA 1
ATOM 6210 C C . GLU A 1 777 ? -10.656 27.781 -44.938 1 20.8 777 GLU A C 1
ATOM 6212 O O . GLU A 1 777 ? -9.602 27.516 -44.375 1 20.8 777 GLU A O 1
ATOM 6217 N N . ALA A 1 778 ? -10.836 27.906 -46.531 1 20 778 ALA A N 1
ATOM 6218 C CA . ALA A 1 778 ? -10.195 27.688 -47.812 1 20 778 ALA A CA 1
ATOM 6219 C C . ALA A 1 778 ? -8.859 28.422 -47.906 1 20 778 ALA A C 1
ATOM 6221 O O . ALA A 1 778 ? -8.766 29.484 -48.531 1 20 778 ALA A O 1
ATOM 6222 N N . ALA A 1 779 ? -8.133 29.125 -47.469 1 20.11 779 ALA A N 1
ATOM 6223 C CA . ALA A 1 779 ? -7.035 29.312 -48.406 1 20.11 779 ALA A CA 1
ATOM 6224 C C . ALA A 1 779 ? -6.504 27.984 -48.938 1 20.11 779 ALA A C 1
ATOM 6226 O O . ALA A 1 779 ? -6.012 27.156 -48.156 1 20.11 779 ALA A O 1
ATOM 6227 N N . GLU A 1 780 ? -7.141 27.281 -50.125 1 20.61 780 GLU A N 1
ATOM 6228 C CA . GLU A 1 780 ? -6.797 26.484 -51.281 1 20.61 780 GLU A CA 1
ATOM 6229 C C . GLU A 1 780 ? -5.32 26.625 -51.656 1 20.61 780 GLU A C 1
ATOM 6231 O O . GLU A 1 780 ? -4.773 25.812 -52.406 1 20.61 780 GLU A O 1
ATOM 6236 N N . ASP A 1 781 ? -4.691 27.844 -51.812 1 20.02 781 ASP A N 1
ATOM 6237 C CA . ASP A 1 781 ? -3.705 27.766 -52.906 1 20.02 781 ASP A CA 1
ATOM 6238 C C . ASP A 1 781 ? -2.896 26.469 -52.812 1 20.02 781 ASP A C 1
ATOM 6240 O O . ASP A 1 781 ? -2.883 25.812 -51.781 1 20.02 781 ASP A O 1
ATOM 6244 N N . ASP A 1 782 ? -1.747 26.469 -53.719 1 18.91 782 ASP A N 1
ATOM 6245 C CA . ASP A 1 782 ? -0.794 25.844 -54.625 1 18.91 782 ASP A CA 1
ATOM 6246 C C . ASP A 1 782 ? 0.161 24.922 -53.875 1 18.91 782 ASP A C 1
ATOM 6248 O O . ASP A 1 782 ? 0.965 24.219 -54.5 1 18.91 782 ASP A O 1
ATOM 6252 N N . ILE A 1 783 ? 0.598 24.859 -52.75 1 20.25 783 ILE A N 1
ATOM 6253 C CA . ILE A 1 783 ? 1.819 24.141 -53.094 1 20.25 783 ILE A CA 1
ATOM 6254 C C . ILE A 1 783 ? 1.471 22.734 -53.562 1 20.25 783 ILE A C 1
ATOM 6256 O O . ILE A 1 783 ? 1.997 22.25 -54.562 1 20.25 783 ILE A O 1
ATOM 6260 N N . PHE A 1 784 ? 1.212 21.484 -52.938 1 17.64 784 PHE A N 1
ATOM 6261 C CA . PHE A 1 784 ? 1.58 20.391 -53.844 1 17.64 784 PHE A CA 1
ATOM 6262 C C . PHE A 1 784 ? 0.434 20.047 -54.781 1 17.64 784 PHE A C 1
ATOM 6264 O O . PHE A 1 784 ? -0.517 19.359 -54.375 1 17.64 784 PHE A O 1
ATOM 6271 N N . SER A 1 785 ? -0.154 21.078 -55.719 1 16.83 785 SER A N 1
ATOM 6272 C CA . SER A 1 785 ? -0.224 20.734 -57.125 1 16.83 785 SER A CA 1
ATOM 6273 C C . SER A 1 785 ? 1.093 20.156 -57.625 1 16.83 785 SER A C 1
ATOM 6275 O O . SER A 1 785 ? 1.343 20.094 -58.844 1 16.83 785 SER A O 1
ATOM 6277 N N . ASN A 1 786 ? 2.352 19.875 -57.031 1 17.84 786 ASN A N 1
ATOM 6278 C CA . ASN A 1 786 ? 3.172 19.281 -58.062 1 17.84 786 ASN A CA 1
ATOM 6279 C C . ASN A 1 786 ? 2.494 18.078 -58.719 1 17.84 786 ASN A C 1
ATOM 6281 O O . ASN A 1 786 ? 2.049 17.172 -58 1 17.84 786 ASN A O 1
ATOM 6285 N N . GLU A 1 787 ? 2.088 18.391 -60 1 16.36 787 GLU A N 1
ATOM 6286 C CA . GLU A 1 787 ? 2.398 17.984 -61.375 1 16.36 787 GLU A CA 1
ATOM 6287 C C . GLU A 1 787 ? 3.832 17.484 -61.469 1 16.36 787 GLU A C 1
ATOM 6289 O O . GLU A 1 787 ? 4.773 18.266 -61.531 1 16.36 787 GLU A O 1
ATOM 6294 N N . ILE A 1 788 ? 4.535 16.547 -60.625 1 17.22 788 ILE A N 1
ATOM 6295 C CA . ILE A 1 788 ? 5.258 15.633 -61.5 1 17.22 788 ILE A CA 1
ATOM 6296 C C . ILE A 1 788 ? 4.273 14.906 -62.406 1 17.22 788 ILE A C 1
ATOM 6298 O O . ILE A 1 788 ? 3.289 14.328 -61.938 1 17.22 788 ILE A O 1
ATOM 6302 N N . PRO A 1 789 ? 4.242 15.266 -63.594 1 18.72 789 PRO A N 1
ATOM 6303 C CA . PRO A 1 789 ? 4.125 14.68 -64.938 1 18.72 789 PRO A CA 1
ATOM 6304 C C . PRO A 1 789 ? 4.562 13.211 -64.938 1 18.72 789 PRO A C 1
ATOM 6306 O O . PRO A 1 789 ? 5.23 12.734 -64.062 1 18.72 789 PRO A O 1
ATOM 6309 N N . ALA A 1 790 ? 5.027 13.289 -66.312 1 17.81 790 ALA A N 1
ATOM 6310 C CA . ALA A 1 790 ? 6.246 12.859 -67 1 17.81 790 ALA A CA 1
ATOM 6311 C C . ALA A 1 790 ? 7.457 13.641 -66.5 1 17.81 790 ALA A C 1
ATOM 6313 O O . ALA A 1 790 ? 7.371 14.852 -66.25 1 17.81 790 ALA A O 1
ATOM 6314 N N . MET B 1 1 ? -44.844 36.438 19.375 1 56.81 1 MET B N 1
ATOM 6315 C CA . MET B 1 1 ? -43.812 37 20.25 1 56.81 1 MET B CA 1
ATOM 6316 C C . MET B 1 1 ? -44.344 37.125 21.672 1 56.81 1 MET B C 1
ATOM 6318 O O . MET B 1 1 ? -43.656 36.781 22.625 1 56.81 1 MET B O 1
ATOM 6322 N N . LEU B 1 2 ? -45.594 37.531 21.75 1 63.34 2 LEU B N 1
ATOM 6323 C CA . LEU B 1 2 ? -46.156 37.719 23.078 1 63.34 2 LEU B CA 1
ATOM 6324 C C . LEU B 1 2 ? -46.25 36.406 23.844 1 63.34 2 LEU B C 1
ATOM 6326 O O . LEU B 1 2 ? -45.844 36.344 25 1 63.34 2 LEU B O 1
ATOM 6330 N N . MET B 1 3 ? -46.656 35.469 23.109 1 71.81 3 MET B N 1
ATOM 6331 C CA . MET B 1 3 ? -46.906 34.188 23.766 1 71.81 3 MET B CA 1
ATOM 6332 C C . MET B 1 3 ? -45.625 33.531 24.188 1 71.81 3 MET B C 1
ATOM 6334 O O . MET B 1 3 ? -45.531 32.938 25.266 1 71.81 3 MET B O 1
ATOM 6338 N N . ILE B 1 4 ? -44.594 33.719 23.453 1 72.44 4 ILE B N 1
ATOM 6339 C CA . ILE B 1 4 ? -43.281 33.125 23.812 1 72.44 4 ILE B CA 1
ATOM 6340 C C . ILE B 1 4 ? -42.75 33.812 25.062 1 72.44 4 ILE B C 1
ATOM 6342 O O . ILE B 1 4 ? -42.156 33.125 25.922 1 72.44 4 ILE B O 1
ATOM 6346 N N . GLY B 1 5 ? -42.906 35.094 25.172 1 67 5 GLY B N 1
ATOM 6347 C CA . GLY B 1 5 ? -42.531 35.812 26.359 1 67 5 GLY B CA 1
ATOM 6348 C C . GLY B 1 5 ? -43.25 35.344 27.609 1 67 5 GLY B C 1
ATOM 6349 O O . GLY B 1 5 ? -42.656 35.188 28.672 1 67 5 GLY B O 1
ATOM 6350 N N . ILE B 1 6 ? -44.531 35.062 27.391 1 72.62 6 ILE B N 1
ATOM 6351 C CA . ILE B 1 6 ? -45.344 34.594 28.5 1 72.62 6 ILE B CA 1
ATOM 6352 C C . ILE B 1 6 ? -44.875 33.219 28.922 1 72.62 6 ILE B C 1
ATOM 6354 O O . ILE B 1 6 ? -44.75 32.938 30.125 1 72.62 6 ILE B O 1
ATOM 6358 N N . VAL B 1 7 ? -44.531 32.438 27.969 1 73.88 7 VAL B N 1
ATOM 6359 C CA . VAL B 1 7 ? -44.094 31.094 28.25 1 73.88 7 VAL B CA 1
ATOM 6360 C C . VAL B 1 7 ? -42.75 31.125 29 1 73.88 7 VAL B C 1
ATOM 6362 O O . VAL B 1 7 ? -42.562 30.406 29.969 1 73.88 7 VAL B O 1
ATOM 6365 N N . LYS B 1 8 ? -41.844 32 28.562 1 70.5 8 LYS B N 1
ATOM 6366 C CA . LYS B 1 8 ? -40.562 32.125 29.203 1 70.5 8 LYS B CA 1
ATOM 6367 C C . LYS B 1 8 ? -40.719 32.594 30.656 1 70.5 8 LYS B C 1
ATOM 6369 O O . LYS B 1 8 ? -40 32.094 31.547 1 70.5 8 LYS B O 1
ATOM 6374 N N . GLU B 1 9 ? -41.625 33.5 30.828 1 67.75 9 GLU B N 1
ATOM 6375 C CA . GLU B 1 9 ? -41.875 34 32.188 1 67.75 9 GLU B CA 1
ATOM 6376 C C . GLU B 1 9 ? -42.469 32.906 33.062 1 67.75 9 GLU B C 1
ATOM 6378 O O . GLU B 1 9 ? -42.156 32.812 34.25 1 67.75 9 GLU B O 1
ATOM 6383 N N . LEU B 1 10 ? -43.312 32.156 32.469 1 70.31 10 LEU B N 1
ATOM 6384 C CA . LEU B 1 10 ? -43.969 31.078 33.219 1 70.31 10 LEU B CA 1
ATOM 6385 C C . LEU B 1 10 ? -42.938 29.984 33.562 1 70.31 10 LEU B C 1
ATOM 6387 O O . LEU B 1 10 ? -43.062 29.344 34.625 1 70.31 10 LEU B O 1
ATOM 6391 N N . LEU B 1 11 ? -41.938 29.906 32.688 1 65.12 11 LEU B N 1
ATOM 6392 C CA . LEU B 1 11 ? -40.906 28.891 32.938 1 65.12 11 LEU B CA 1
ATOM 6393 C C . LEU B 1 11 ? -39.875 29.375 33.938 1 65.12 11 LEU B C 1
ATOM 6395 O O . LEU B 1 11 ? -39.281 28.562 34.656 1 65.12 11 LEU B O 1
ATOM 6399 N N . LYS B 1 12 ? -39.406 30.594 34 1 59.56 12 LYS B N 1
ATOM 6400 C CA . LYS B 1 12 ? -38.469 31.125 34.969 1 59.56 12 LYS B CA 1
ATOM 6401 C C . LYS B 1 12 ? -39.031 30.969 36.406 1 59.56 12 LYS B C 1
ATOM 6403 O O . LYS B 1 12 ? -38.25 30.812 37.344 1 59.56 12 LYS B O 1
ATOM 6408 N N . LEU B 1 13 ? -40.219 31.234 36.469 1 48.41 13 LEU B N 1
ATOM 6409 C CA . LEU B 1 13 ? -40.75 31.203 37.844 1 48.41 13 LEU B CA 1
ATOM 6410 C C . LEU B 1 13 ? -40.688 29.797 38.406 1 48.41 13 LEU B C 1
ATOM 6412 O O . LEU B 1 13 ? -41 28.828 37.719 1 48.41 13 LEU B O 1
ATOM 6416 N N . GLY B 1 14 ? -39.594 29.359 39.125 1 47.62 14 GLY B N 1
ATOM 6417 C CA . GLY B 1 14 ? -39.406 28.156 39.938 1 47.62 14 GLY B CA 1
ATOM 6418 C C . GLY B 1 14 ? -40.656 27.312 40.031 1 47.62 14 GLY B C 1
ATOM 6419 O O . GLY B 1 14 ? -40.656 26.281 40.719 1 47.62 14 GLY B O 1
ATOM 6420 N N . SER B 1 15 ? -41.781 28.016 40.125 1 48.91 15 SER B N 1
ATOM 6421 C CA . SER B 1 15 ? -42.969 27.344 40.594 1 48.91 15 SER B CA 1
ATOM 6422 C C . SER B 1 15 ? -43.406 26.234 39.625 1 48.91 15 SER B C 1
ATOM 6424 O O . SER B 1 15 ? -43.031 26.25 38.469 1 48.91 15 SER B O 1
ATOM 6426 N N . SER B 1 16 ? -44 25.172 40.188 1 54.31 16 SER B N 1
ATOM 6427 C CA . SER B 1 16 ? -44.656 23.906 39.875 1 54.31 16 SER B CA 1
ATOM 6428 C C . SER B 1 16 ? -45.625 24.094 38.719 1 54.31 16 SER B C 1
ATOM 6430 O O . SER B 1 16 ? -46.469 23.219 38.469 1 54.31 16 SER B O 1
ATOM 6432 N N . LYS B 1 17 ? -45.562 25.219 37.906 1 61.06 17 LYS B N 1
ATOM 6433 C CA . LYS B 1 17 ? -46.531 25.406 36.844 1 61.06 17 LYS B CA 1
ATOM 6434 C C . LYS B 1 17 ? -46.062 24.734 35.562 1 61.06 17 LYS B C 1
ATOM 6436 O O . LYS B 1 17 ? -44.906 24.828 35.188 1 61.06 17 LYS B O 1
ATOM 6441 N N . LEU B 1 18 ? -46.719 23.781 35.094 1 70 18 LEU B N 1
ATOM 6442 C CA . LEU B 1 18 ? -46.469 22.984 33.875 1 70 18 LEU B CA 1
ATOM 6443 C C . LEU B 1 18 ? -47.094 23.656 32.656 1 70 18 LEU B C 1
ATOM 6445 O O . LEU B 1 18 ? -48.281 23.516 32.406 1 70 18 LEU B O 1
ATOM 6449 N N . PRO B 1 19 ? -46.344 24.531 31.938 1 74.44 19 PRO B N 1
ATOM 6450 C CA . PRO B 1 19 ? -46.906 25.172 30.75 1 74.44 19 PRO B CA 1
ATOM 6451 C C . PRO B 1 19 ? -46.906 24.25 29.531 1 74.44 19 PRO B C 1
ATOM 6453 O O . PRO B 1 19 ? -45.906 23.578 29.266 1 74.44 19 PRO B O 1
ATOM 6456 N N . ALA B 1 20 ? -48.031 24.047 28.922 1 83.19 20 ALA B N 1
ATOM 6457 C CA . ALA B 1 20 ? -48.188 23.422 27.609 1 83.19 20 ALA B CA 1
ATOM 6458 C C . ALA B 1 20 ? -48.656 24.438 26.578 1 83.19 20 ALA B C 1
ATOM 6460 O O . ALA B 1 20 ? -49.594 25.188 26.797 1 83.19 20 ALA B O 1
ATOM 6461 N N . TYR B 1 21 ? -47.875 24.609 25.5 1 82.12 21 TYR B N 1
ATOM 6462 C CA . TYR B 1 21 ? -48.219 25.656 24.562 1 82.12 21 TYR B CA 1
ATOM 6463 C C . TYR B 1 21 ? -48.188 25.156 23.125 1 82.12 21 TYR B C 1
ATOM 6465 O O . TYR B 1 21 ? -47.5 24.172 22.828 1 82.12 21 TYR B O 1
ATOM 6473 N N . PHE B 1 22 ? -49.031 25.734 22.234 1 85 22 PHE B N 1
ATOM 6474 C CA . PHE B 1 22 ? -49.094 25.469 20.797 1 85 22 PHE B CA 1
ATOM 6475 C C . PHE B 1 22 ? -49.219 26.766 20.016 1 85 22 PHE B C 1
ATOM 6477 O O . PHE B 1 22 ? -49.969 27.672 20.391 1 85 22 PHE B O 1
ATOM 6484 N N . PHE B 1 23 ? -48.438 26.859 18.891 1 79.56 23 PHE B N 1
ATOM 6485 C CA . PHE B 1 23 ? -48.438 28.047 18.031 1 79.56 23 PHE B CA 1
ATOM 6486 C C . PHE B 1 23 ? -49.062 27.734 16.688 1 79.56 23 PHE B C 1
ATOM 6488 O O . PHE B 1 23 ? -48.5 26.984 15.883 1 79.56 23 PHE B O 1
ATOM 6495 N N . CYS B 1 24 ? -50.188 28.281 16.422 1 79.5 24 CYS B N 1
ATOM 6496 C CA . CYS B 1 24 ? -50.875 28.094 15.156 1 79.5 24 CYS B CA 1
ATOM 6497 C C . CYS B 1 24 ? -50.188 28.906 14.047 1 79.5 24 CYS B C 1
ATOM 6499 O O . CYS B 1 24 ? -49.75 30.031 14.273 1 79.5 24 CYS B O 1
ATOM 6501 N N . GLN B 1 25 ? -49.938 28.281 12.922 1 74.56 25 GLN B N 1
ATOM 6502 C CA . GLN B 1 25 ? -49.406 28.953 11.734 1 74.56 25 GLN B CA 1
ATOM 6503 C C . GLN B 1 25 ? -50.344 28.766 10.539 1 74.56 25 GLN B C 1
ATOM 6505 O O . GLN B 1 25 ? -50.594 27.656 10.094 1 74.56 25 GLN B O 1
ATOM 6510 N N . GLY B 1 26 ? -50.875 29.828 10.109 1 70.44 26 GLY B N 1
ATOM 6511 C CA . GLY B 1 26 ? -51.844 29.844 9.039 1 70.44 26 GLY B CA 1
ATOM 6512 C C . GLY B 1 26 ? -51.312 29.281 7.734 1 70.44 26 GLY B C 1
ATOM 6513 O O . GLY B 1 26 ? -52.062 28.672 6.957 1 70.44 26 GLY B O 1
ATOM 6514 N N . THR B 1 27 ? -50.062 29.375 7.531 1 68 27 THR B N 1
ATOM 6515 C CA . THR B 1 27 ? -49.469 29 6.242 1 68 27 THR B CA 1
ATOM 6516 C C . THR B 1 27 ? -49.125 27.516 6.211 1 68 27 THR B C 1
ATOM 6518 O O . THR B 1 27 ? -48.875 26.969 5.141 1 68 27 THR B O 1
ATOM 6521 N N . ASP B 1 28 ? -49.188 26.859 7.375 1 71.81 28 ASP B N 1
ATOM 6522 C CA . ASP B 1 28 ? -48.844 25.438 7.465 1 71.81 28 ASP B CA 1
ATOM 6523 C C . ASP B 1 28 ? -50.062 24.594 7.805 1 71.81 28 ASP B C 1
ATOM 6525 O O . ASP B 1 28 ? -50.594 24.703 8.898 1 71.81 28 ASP B O 1
ATOM 6529 N N . LEU B 1 29 ? -50.438 23.828 6.922 1 74.12 29 LEU B N 1
ATOM 6530 C CA . LEU B 1 29 ? -51.625 23 7.055 1 74.12 29 LEU B CA 1
ATOM 6531 C C . LEU B 1 29 ? -51.5 22.047 8.227 1 74.12 29 LEU B C 1
ATOM 6533 O O . LEU B 1 29 ? -52.5 21.609 8.805 1 74.12 29 LEU B O 1
ATOM 6537 N N . LYS B 1 30 ? -50.344 21.797 8.68 1 75.38 30 LYS B N 1
ATOM 6538 C CA . LYS B 1 30 ? -50.125 20.859 9.766 1 75.38 30 LYS B CA 1
ATOM 6539 C C . LYS B 1 30 ? -50.25 21.531 11.125 1 75.38 30 LYS B C 1
ATOM 6541 O O . LYS B 1 30 ? -50.375 20.859 12.148 1 75.38 30 LYS B O 1
ATOM 6546 N N . LEU B 1 31 ? -50.312 22.844 11.023 1 78.38 31 LEU B N 1
ATOM 6547 C CA . LEU B 1 31 ? -50.312 23.578 12.289 1 78.38 31 LEU B CA 1
ATOM 6548 C C . LEU B 1 31 ? -51.5 24.547 12.367 1 78.38 31 LEU B C 1
ATOM 6550 O O . LEU B 1 31 ? -51.594 25.328 13.312 1 78.38 31 LEU B O 1
ATOM 6554 N N . ASN B 1 32 ? -52.375 24.5 11.469 1 80.38 32 ASN B N 1
ATOM 6555 C CA . ASN B 1 32 ? -53.438 25.5 11.438 1 80.38 32 ASN B CA 1
ATOM 6556 C C . ASN B 1 32 ? -54.812 24.859 11.688 1 80.38 32 ASN B C 1
ATOM 6558 O O . ASN B 1 32 ? -55.812 25.375 11.219 1 80.38 32 ASN B O 1
ATOM 6562 N N . ASN B 1 33 ? -54.844 23.75 12.281 1 85.44 33 ASN B N 1
ATOM 6563 C CA . ASN B 1 33 ? -56.125 23.094 12.555 1 85.44 33 ASN B CA 1
ATOM 6564 C C . ASN B 1 33 ? -56.25 22.688 14.023 1 85.44 33 ASN B C 1
ATOM 6566 O O . ASN B 1 33 ? -55.25 22.594 14.734 1 85.44 33 ASN B O 1
ATOM 6570 N N . ALA B 1 34 ? -57.438 22.438 14.414 1 85.5 34 ALA B N 1
ATOM 6571 C CA . ALA B 1 34 ? -57.75 22.188 15.82 1 85.5 34 ALA B CA 1
ATOM 6572 C C . ALA B 1 34 ? -57.125 20.859 16.281 1 85.5 34 ALA B C 1
ATOM 6574 O O . ALA B 1 34 ? -56.688 20.734 17.438 1 85.5 34 ALA B O 1
ATOM 6575 N N . THR B 1 35 ? -57.062 20 15.438 1 85.62 35 THR B N 1
ATOM 6576 C CA . THR B 1 35 ? -56.469 18.719 15.781 1 85.62 35 THR B CA 1
ATOM 6577 C C . THR B 1 35 ? -54.969 18.844 16.078 1 85.62 35 THR B C 1
ATOM 6579 O O . THR B 1 35 ? -54.469 18.219 17 1 85.62 35 THR B O 1
ATOM 6582 N N . ALA B 1 36 ? -54.375 19.609 15.352 1 85.19 36 ALA B N 1
ATOM 6583 C CA . ALA B 1 36 ? -52.969 19.859 15.57 1 85.19 36 ALA B CA 1
ATOM 6584 C C . ALA B 1 36 ? -52.719 20.531 16.922 1 85.19 36 ALA B C 1
ATOM 6586 O O . ALA B 1 36 ? -51.75 20.219 17.609 1 85.19 36 ALA B O 1
ATOM 6587 N N . VAL B 1 37 ? -53.562 21.375 17.25 1 86 37 VAL B N 1
ATOM 6588 C CA . VAL B 1 37 ? -53.469 22.047 18.531 1 86 37 VAL B CA 1
ATOM 6589 C C . VAL B 1 37 ? -53.531 21.031 19.656 1 86 37 VAL B C 1
ATOM 6591 O O . VAL B 1 37 ? -52.719 21.031 20.578 1 86 37 VAL B O 1
ATOM 6594 N N . LEU B 1 38 ? -54.5 20.188 19.609 1 86.31 38 LEU B N 1
ATOM 6595 C CA . LEU B 1 38 ? -54.688 19.188 20.656 1 86.31 38 LEU B CA 1
ATOM 6596 C C . LEU B 1 38 ? -53.531 18.203 20.672 1 86.31 38 LEU B C 1
ATOM 6598 O O . LEU B 1 38 ? -53.031 17.828 21.75 1 86.31 38 LEU B O 1
ATOM 6602 N N . ARG B 1 39 ? -53.094 17.812 19.5 1 84.94 39 ARG B N 1
ATOM 6603 C CA . ARG B 1 39 ? -51.969 16.922 19.422 1 84.94 39 ARG B CA 1
ATOM 6604 C C . ARG B 1 39 ? -50.719 17.562 20.062 1 84.94 39 ARG B C 1
ATOM 6606 O O . ARG B 1 39 ? -50 16.891 20.812 1 84.94 39 ARG B O 1
ATOM 6613 N N . GLY B 1 40 ? -50.531 18.797 19.781 1 84.81 40 GLY B N 1
ATOM 6614 C CA . GLY B 1 40 ? -49.406 19.531 20.344 1 84.81 40 GLY B CA 1
ATOM 6615 C C . GLY B 1 40 ? -49.5 19.688 21.844 1 84.81 40 GLY B C 1
ATOM 6616 O O . GLY B 1 40 ? -48.5 19.484 22.547 1 84.81 40 GLY B O 1
ATOM 6617 N N . LEU B 1 41 ? -50.625 20 22.312 1 85.25 41 LEU B N 1
ATOM 6618 C CA . LEU B 1 41 ? -50.812 20.203 23.734 1 85.25 41 LEU B CA 1
ATOM 6619 C C . LEU B 1 41 ? -50.656 18.875 24.484 1 85.25 41 LEU B C 1
ATOM 6621 O O . LEU B 1 41 ? -50.031 18.828 25.547 1 85.25 41 LEU B O 1
ATOM 6625 N N . ILE B 1 42 ? -51.156 17.828 23.969 1 85.88 42 ILE B N 1
ATOM 6626 C CA . ILE B 1 42 ? -51.062 16.5 24.578 1 85.88 42 ILE B CA 1
ATOM 6627 C C . ILE B 1 42 ? -49.594 16.078 24.609 1 85.88 42 ILE B C 1
ATOM 6629 O O . ILE B 1 42 ? -49.125 15.555 25.625 1 85.88 42 ILE B O 1
ATOM 6633 N N . TYR B 1 43 ? -48.969 16.344 23.5 1 85.06 43 TYR B N 1
ATOM 6634 C CA . TYR B 1 43 ? -47.562 16.016 23.422 1 85.06 43 TYR B CA 1
ATOM 6635 C C . TYR B 1 43 ? -46.781 16.75 24.516 1 85.06 43 TYR B C 1
ATOM 6637 O O . TYR B 1 43 ? -45.938 16.141 25.203 1 85.06 43 TYR B O 1
ATOM 6645 N N . MET B 1 44 ? -47.031 17.953 24.734 1 80.62 44 MET B N 1
ATOM 6646 C CA . MET B 1 44 ? -46.344 18.75 25.719 1 80.62 44 MET B CA 1
ATOM 6647 C C . MET B 1 44 ? -46.688 18.297 27.141 1 80.62 44 MET B C 1
ATOM 6649 O O . MET B 1 44 ? -45.812 18.25 28 1 80.62 44 MET B O 1
ATOM 6653 N N . LEU B 1 45 ? -47.812 17.906 27.328 1 81.31 45 LEU B N 1
ATOM 6654 C CA . LEU B 1 45 ? -48.219 17.438 28.641 1 81.31 45 LEU B CA 1
ATOM 6655 C C . LEU B 1 45 ? -47.531 16.109 28.984 1 81.31 45 LEU B C 1
ATOM 6657 O O . LEU B 1 45 ? -47.125 15.898 30.125 1 81.31 45 LEU B O 1
ATOM 6661 N N . ILE B 1 46 ? -47.406 15.305 28 1 81.25 46 ILE B N 1
ATOM 6662 C CA . ILE B 1 46 ? -46.781 14 28.219 1 81.25 46 ILE B CA 1
ATOM 6663 C C . ILE B 1 46 ? -45.281 14.156 28.484 1 81.25 46 ILE B C 1
ATOM 6665 O O . ILE B 1 46 ? -44.719 13.461 29.328 1 81.25 46 ILE B O 1
ATOM 6669 N N . ILE B 1 47 ? -44.719 15.086 27.844 1 78.88 47 ILE B N 1
ATOM 6670 C CA . ILE B 1 47 ? -43.312 15.344 28.062 1 78.88 47 ILE B CA 1
ATOM 6671 C C . ILE B 1 47 ? -43.094 15.852 29.484 1 78.88 47 ILE B C 1
ATOM 6673 O O . ILE B 1 47 ? -42.125 15.461 30.141 1 78.88 47 ILE B O 1
ATOM 6677 N N . GLN B 1 48 ? -43.938 16.516 29.953 1 74.81 48 GLN B N 1
ATOM 6678 C CA . GLN B 1 48 ? -43.812 17.125 31.281 1 74.81 48 GLN B CA 1
ATOM 6679 C C . GLN B 1 48 ? -44.281 16.141 32.375 1 74.81 48 GLN B C 1
ATOM 6681 O O . GLN B 1 48 ? -43.656 16.078 33.438 1 74.81 48 GLN B O 1
ATOM 6686 N N . GLN B 1 49 ? -45.281 15.414 32 1 78.62 49 GLN B N 1
ATOM 6687 C CA . GLN B 1 49 ? -45.781 14.391 32.906 1 78.62 49 GLN B CA 1
ATOM 6688 C C . GLN B 1 49 ? -45.938 13.047 32.219 1 78.62 49 GLN B C 1
ATOM 6690 O O . GLN B 1 49 ? -47.031 12.727 31.719 1 78.62 49 GLN B O 1
ATOM 6695 N N . PRO B 1 50 ? -44.906 12.352 32.281 1 80.5 50 PRO B N 1
ATOM 6696 C CA . PRO B 1 50 ? -44.844 11.141 31.438 1 80.5 50 PRO B CA 1
ATOM 6697 C C . PRO B 1 50 ? -45.906 10.109 31.828 1 80.5 50 PRO B C 1
ATOM 6699 O O . PRO B 1 50 ? -46.312 9.289 31 1 80.5 50 PRO B O 1
ATOM 6702 N N . HIS B 1 51 ? -46.406 10.242 33 1 81.31 51 HIS B N 1
ATOM 6703 C CA . HIS B 1 51 ? -47.375 9.258 33.438 1 81.31 51 HIS B CA 1
ATOM 6704 C C . HIS B 1 51 ? -48.688 9.422 32.656 1 81.31 51 HIS B C 1
ATOM 6706 O O . HIS B 1 51 ? -49.5 8.5 32.625 1 81.31 51 HIS B O 1
ATOM 6712 N N . LEU B 1 52 ? -48.875 10.461 31.969 1 80.44 52 LEU B N 1
ATOM 6713 C CA . LEU B 1 52 ? -50.094 10.766 31.234 1 80.44 52 LEU B CA 1
ATOM 6714 C C . LEU B 1 52 ? -50.125 9.992 29.906 1 80.44 52 LEU B C 1
ATOM 6716 O O . LEU B 1 52 ? -51.156 9.914 29.266 1 80.44 52 LEU B O 1
ATOM 6720 N N . ILE B 1 53 ? -49.031 9.391 29.625 1 81.19 53 ILE B N 1
ATOM 6721 C CA . ILE B 1 53 ? -48.938 8.656 28.375 1 81.19 53 ILE B CA 1
ATOM 6722 C C . ILE B 1 53 ? -49.844 7.418 28.438 1 81.19 53 ILE B C 1
ATOM 6724 O O . ILE B 1 53 ? -50.25 6.898 27.406 1 81.19 53 ILE B O 1
ATOM 6728 N N . LEU B 1 54 ? -50.156 7 29.578 1 81.88 54 LEU B N 1
ATOM 6729 C CA . LEU B 1 54 ? -51 5.824 29.797 1 81.88 54 LEU B CA 1
ATOM 6730 C C . LEU B 1 54 ? -52.344 5.996 29.141 1 81.88 54 LEU B C 1
ATOM 6732 O O . LEU B 1 54 ? -52.875 5.059 28.547 1 81.88 54 LEU B O 1
ATOM 6736 N N . TYR B 1 55 ? -52.875 7.203 29.125 1 82.06 55 TYR B N 1
ATOM 6737 C CA . TYR B 1 55 ? -54.219 7.461 28.609 1 82.06 55 TYR B CA 1
ATOM 6738 C C . TYR B 1 55 ? -54.219 7.52 27.078 1 82.06 55 TYR B C 1
ATOM 6740 O O . TYR B 1 55 ? -55.219 7.18 26.453 1 82.06 55 TYR B O 1
ATOM 6748 N N . LEU B 1 56 ? -53.062 7.969 26.578 1 81.06 56 LEU B N 1
ATOM 6749 C CA . LEU B 1 56 ? -52.906 7.961 25.125 1 81.06 56 LEU B CA 1
ATOM 6750 C C . LEU B 1 56 ? -52.688 6.539 24.609 1 81.06 56 LEU B C 1
ATOM 6752 O O . LEU B 1 56 ? -53.25 6.152 23.594 1 81.06 56 LEU B O 1
ATOM 6756 N N . ARG B 1 57 ? -51.969 5.723 25.359 1 81.12 57 ARG B N 1
ATOM 6757 C CA . ARG B 1 57 ? -51.656 4.344 25 1 81.12 57 ARG B CA 1
ATOM 6758 C C . ARG B 1 57 ? -52.906 3.477 25.047 1 81.12 57 ARG B C 1
ATOM 6760 O O . ARG B 1 57 ? -53.125 2.611 24.188 1 81.12 57 ARG B O 1
ATOM 6767 N N . GLN B 1 58 ? -53.75 3.691 25.953 1 79.81 58 GLN B N 1
ATOM 6768 C CA . GLN B 1 58 ? -54.969 2.932 26.109 1 79.81 58 GLN B CA 1
ATOM 6769 C C . GLN B 1 58 ? -55.906 3.119 24.906 1 79.81 58 GLN B C 1
ATOM 6771 O O . GLN B 1 58 ? -56.469 2.154 24.406 1 79.81 58 GLN B O 1
ATOM 6776 N N . LYS B 1 59 ? -55.906 4.352 24.469 1 79.5 59 LYS B N 1
ATOM 6777 C CA . LYS B 1 59 ? -56.781 4.617 23.328 1 79.5 59 LYS B CA 1
ATOM 6778 C C . LYS B 1 59 ? -56.094 4.215 22.016 1 79.5 59 LYS B C 1
ATOM 6780 O O . LYS B 1 59 ? -56.75 3.758 21.094 1 79.5 59 LYS B O 1
ATOM 6785 N N . TYR B 1 60 ? -54.812 4.387 22.016 1 79.5 60 TYR B N 1
ATOM 6786 C CA . TYR B 1 60 ? -54.062 4.004 20.828 1 79.5 60 TYR B CA 1
ATOM 6787 C C . TYR B 1 60 ? -54.125 2.498 20.609 1 79.5 60 TYR B C 1
ATOM 6789 O O . TYR B 1 60 ? -54.156 2.033 19.469 1 79.5 60 TYR B O 1
ATOM 6797 N N . ASN B 1 61 ? -54.188 1.636 21.625 1 75.19 61 ASN B N 1
ATOM 6798 C CA . ASN B 1 61 ? -54.312 0.183 21.547 1 75.19 61 ASN B CA 1
ATOM 6799 C C . ASN B 1 61 ? -55.594 -0.241 20.891 1 75.19 61 ASN B C 1
ATOM 6801 O O . ASN B 1 61 ? -55.688 -1.29 20.234 1 75.19 61 ASN B O 1
ATOM 6805 N N . THR B 1 62 ? -56.562 0.686 20.875 1 72.94 62 THR B N 1
ATOM 6806 C CA . THR B 1 62 ? -57.875 0.364 20.328 1 72.94 62 THR B CA 1
ATOM 6807 C C . THR B 1 62 ? -58.062 0.973 18.938 1 72.94 62 THR B C 1
ATOM 6809 O O . THR B 1 62 ? -58.594 0.334 18.031 1 72.94 62 THR B O 1
ATOM 6812 N N . GLU B 1 63 ? -57.5 2.234 18.719 1 75.38 63 GLU B N 1
ATOM 6813 C CA . GLU B 1 63 ? -57.812 2.957 17.484 1 75.38 63 GLU B CA 1
ATOM 6814 C C . GLU B 1 63 ? -56.625 2.98 16.547 1 75.38 63 GLU B C 1
ATOM 6816 O O . GLU B 1 63 ? -56.75 3.191 15.344 1 75.38 63 GLU B O 1
ATOM 6821 N N . GLY B 1 64 ? -55.5 2.611 17 1 71.12 64 GLY B N 1
ATOM 6822 C CA . GLY B 1 64 ? -54.281 2.596 16.203 1 71.12 64 GLY B CA 1
ATOM 6823 C C . GLY B 1 64 ? -53.906 3.963 15.664 1 71.12 64 GLY B C 1
ATOM 6824 O O . GLY B 1 64 ? -54.094 4.977 16.344 1 71.12 64 GLY B O 1
ATOM 6825 N N . GLN B 1 65 ? -53.5 4.055 14.344 1 74.81 65 GLN B N 1
ATOM 6826 C CA . GLN B 1 65 ? -53 5.277 13.711 1 74.81 65 GLN B CA 1
ATOM 6827 C C . GLN B 1 65 ? -54.156 6.238 13.414 1 74.81 65 GLN B C 1
ATOM 6829 O O . GLN B 1 65 ? -53.938 7.449 13.328 1 74.81 65 GLN B O 1
ATOM 6834 N N . SER B 1 66 ? -55.312 5.781 13.336 1 76.56 66 SER B N 1
ATOM 6835 C CA . SER B 1 66 ? -56.469 6.594 13.047 1 76.56 66 SER B CA 1
ATOM 6836 C C . SER B 1 66 ? -56.781 7.555 14.188 1 76.56 66 SER B C 1
ATOM 6838 O O . SER B 1 66 ? -57.531 8.516 14.016 1 76.56 66 SER B O 1
ATOM 6840 N N . LEU B 1 67 ? -56.156 7.352 15.273 1 79.44 67 LEU B N 1
ATOM 6841 C CA . LEU B 1 67 ? -56.281 8.227 16.438 1 79.44 67 LEU B CA 1
ATOM 6842 C C . LEU B 1 67 ? -55.75 9.617 16.125 1 79.44 67 LEU B C 1
ATOM 6844 O O . LEU B 1 67 ? -56.312 10.617 16.594 1 79.44 67 LEU B O 1
ATOM 6848 N N . PHE B 1 68 ? -54.781 9.617 15.219 1 77.62 68 PHE B N 1
ATOM 6849 C CA . PHE B 1 68 ? -54.062 10.875 15 1 77.62 68 PHE B CA 1
ATOM 6850 C C . PHE B 1 68 ? -54.438 11.469 13.648 1 77.62 68 PHE B C 1
ATOM 6852 O O . PHE B 1 68 ? -54.312 12.68 13.438 1 77.62 68 PHE B O 1
ATOM 6859 N N . GLU B 1 69 ? -54.906 10.641 12.688 1 74.38 69 GLU B N 1
ATOM 6860 C CA . GLU B 1 69 ? -55.094 11.117 11.32 1 74.38 69 GLU B CA 1
ATOM 6861 C C . GLU B 1 69 ? -56.5 10.867 10.812 1 74.38 69 GLU B C 1
ATOM 6863 O O . GLU B 1 69 ? -56.906 11.383 9.766 1 74.38 69 GLU B O 1
ATOM 6868 N N . GLY B 1 70 ? -57.375 10.281 11.414 1 71.69 70 GLY B N 1
ATOM 6869 C CA . GLY B 1 70 ? -58.719 9.914 10.945 1 71.69 70 GLY B CA 1
ATOM 6870 C C . GLY B 1 70 ? -59.719 11.047 11.055 1 71.69 70 GLY B C 1
ATOM 6871 O O . GLY B 1 70 ? -59.406 12.109 11.609 1 71.69 70 GLY B O 1
ATOM 6872 N N . PRO B 1 71 ? -60.938 10.938 10.406 1 73.44 71 PRO B N 1
ATOM 6873 C CA . PRO B 1 71 ? -61.969 11.977 10.422 1 73.44 71 PRO B CA 1
ATOM 6874 C C . PRO B 1 71 ? -62.469 12.273 11.836 1 73.44 71 PRO B C 1
ATOM 6876 O O . PRO B 1 71 ? -62.906 13.391 12.109 1 73.44 71 PRO B O 1
ATOM 6879 N N . ASN B 1 72 ? -62.344 11.359 12.75 1 77.06 72 ASN B N 1
ATOM 6880 C CA . ASN B 1 72 ? -62.781 11.562 14.125 1 77.06 72 ASN B CA 1
ATOM 6881 C C . ASN B 1 72 ? -61.625 11.781 15.07 1 77.06 72 ASN B C 1
ATOM 6883 O O . ASN B 1 72 ? -61.75 11.625 16.281 1 77.06 72 ASN B O 1
ATOM 6887 N N . ALA B 1 73 ? -60.562 12.109 14.547 1 82.56 73 ALA B N 1
ATOM 6888 C CA . ALA B 1 73 ? -59.344 12.258 15.344 1 82.56 73 ALA B CA 1
ATOM 6889 C C . ALA B 1 73 ? -59.5 13.352 16.391 1 82.56 73 ALA B C 1
ATOM 6891 O O . ALA B 1 73 ? -59.062 13.188 17.531 1 82.56 73 ALA B O 1
ATOM 6892 N N . PHE B 1 74 ? -60.188 14.391 16.047 1 84.94 74 PHE B N 1
ATOM 6893 C CA . PHE B 1 74 ? -60.375 15.516 16.953 1 84.94 74 PHE B CA 1
ATOM 6894 C C . PHE B 1 74 ? -61.156 15.086 18.203 1 84.94 74 PHE B C 1
ATOM 6896 O O . PHE B 1 74 ? -60.719 15.367 19.312 1 84.94 74 PHE B O 1
ATOM 6903 N N . TYR B 1 75 ? -62.125 14.391 18 1 82.06 75 TYR B N 1
ATOM 6904 C CA . TYR B 1 75 ? -63 13.992 19.109 1 82.06 75 TYR B CA 1
ATOM 6905 C C . TYR B 1 75 ? -62.312 12.953 19.984 1 82.06 75 TYR B C 1
ATOM 6907 O O . TYR B 1 75 ? -62.406 12.984 21.219 1 82.06 75 TYR B O 1
ATOM 6915 N N . SER B 1 76 ? -61.531 12.094 19.328 1 83.06 76 SER B N 1
ATOM 6916 C CA . SER B 1 76 ? -60.812 11.086 20.094 1 83.06 76 SER B CA 1
ATOM 6917 C C . SER B 1 76 ? -59.719 11.727 20.953 1 83.06 76 SER B C 1
ATOM 6919 O O . SER B 1 76 ? -59.562 11.383 22.125 1 83.06 76 SER B O 1
ATOM 6921 N N . LEU B 1 77 ? -59.031 12.625 20.375 1 86.31 77 LEU B N 1
ATOM 6922 C CA . LEU B 1 77 ? -57.969 13.305 21.094 1 86.31 77 LEU B CA 1
ATOM 6923 C C . LEU B 1 77 ? -58.531 14.203 22.188 1 86.31 77 LEU B C 1
ATOM 6925 O O . LEU B 1 77 ? -57.969 14.344 23.266 1 86.31 77 LEU B O 1
ATOM 6929 N N . PHE B 1 78 ? -59.625 14.688 21.859 1 83.81 78 PHE B N 1
ATOM 6930 C CA . PHE B 1 78 ? -60.344 15.516 22.844 1 83.81 78 PHE B CA 1
ATOM 6931 C C . PHE B 1 78 ? -60.688 14.695 24.078 1 83.81 78 PHE B C 1
ATOM 6933 O O . PHE B 1 78 ? -60.5 15.156 25.203 1 83.81 78 PHE B O 1
ATOM 6940 N N . ALA B 1 79 ? -61.188 13.586 23.844 1 84.25 79 ALA B N 1
ATOM 6941 C CA . ALA B 1 79 ? -61.562 12.719 24.953 1 84.25 79 ALA B CA 1
ATOM 6942 C C . ALA B 1 79 ? -60.344 12.352 25.797 1 84.25 79 ALA B C 1
ATOM 6944 O O . ALA B 1 79 ? -60.406 12.328 27.031 1 84.25 79 ALA B O 1
ATOM 6945 N N . ILE B 1 80 ? -59.312 12.148 25.188 1 85.94 80 ILE B N 1
ATOM 6946 C CA . ILE B 1 80 ? -58.062 11.82 25.875 1 85.94 80 ILE B CA 1
ATOM 6947 C C . ILE B 1 80 ? -57.594 13.016 26.688 1 85.94 80 ILE B C 1
ATOM 6949 O O . ILE B 1 80 ? -57.188 12.867 27.844 1 85.94 80 ILE B O 1
ATOM 6953 N N . PHE B 1 81 ? -57.656 14.172 26.109 1 84.94 81 PHE B N 1
ATOM 6954 C CA . PHE B 1 81 ? -57.188 15.398 26.75 1 84.94 81 PHE B CA 1
ATOM 6955 C C . PHE B 1 81 ? -58.031 15.695 28 1 84.94 81 PHE B C 1
ATOM 6957 O O . PHE B 1 81 ? -57.469 16.062 29.047 1 84.94 81 PHE B O 1
ATOM 6964 N N . GLU B 1 82 ? -59.219 15.469 27.859 1 81.19 82 GLU B N 1
ATOM 6965 C CA . GLU B 1 82 ? -60.125 15.68 28.984 1 81.19 82 GLU B CA 1
ATOM 6966 C C . GLU B 1 82 ? -59.781 14.758 30.156 1 81.19 82 GLU B C 1
ATOM 6968 O O . GLU B 1 82 ? -59.75 15.188 31.312 1 81.19 82 GLU B O 1
ATOM 6973 N N . THR B 1 83 ? -59.469 13.617 29.797 1 83.25 83 THR B N 1
ATOM 6974 C CA . THR B 1 83 ? -59.094 12.656 30.828 1 83.25 83 THR B CA 1
ATOM 6975 C C . THR B 1 83 ? -57.75 13.023 31.438 1 83.25 83 THR B C 1
ATOM 6977 O O . THR B 1 83 ? -57.562 12.906 32.656 1 83.25 83 THR B O 1
ATOM 6980 N N . MET B 1 84 ? -56.906 13.508 30.672 1 81.81 84 MET B N 1
ATOM 6981 C CA . MET B 1 84 ? -55.594 13.867 31.125 1 81.81 84 MET B CA 1
ATOM 6982 C C . MET B 1 84 ? -55.625 15.039 32.094 1 81.81 84 MET B C 1
ATOM 6984 O O . MET B 1 84 ? -54.969 15.031 33.125 1 81.81 84 MET B O 1
ATOM 6988 N N . ILE B 1 85 ? -56.375 15.977 31.75 1 76.75 85 ILE B N 1
ATOM 6989 C CA . ILE B 1 85 ? -56.469 17.188 32.531 1 76.75 85 ILE B CA 1
ATOM 6990 C C . ILE B 1 85 ? -57.062 16.875 33.906 1 76.75 85 ILE B C 1
ATOM 6992 O O . ILE B 1 85 ? -56.688 17.469 34.906 1 76.75 85 ILE B O 1
ATOM 6996 N N . GLU B 1 86 ? -57.938 15.875 33.938 1 77.94 86 GLU B N 1
ATOM 6997 C CA . GLU B 1 86 ? -58.531 15.461 35.188 1 77.94 86 GLU B CA 1
ATOM 6998 C C . GLU B 1 86 ? -57.531 14.727 36.062 1 77.94 86 GLU B C 1
ATOM 7000 O O . GLU B 1 86 ? -57.688 14.703 37.312 1 77.94 86 GLU B O 1
ATOM 7005 N N . GLN B 1 87 ? -56.625 14.211 35.469 1 76.12 87 GLN B N 1
ATOM 7006 C CA . GLN B 1 87 ? -55.688 13.391 36.219 1 76.12 87 GLN B CA 1
ATOM 7007 C C . GLN B 1 87 ? -54.406 14.172 36.531 1 76.12 87 GLN B C 1
ATOM 7009 O O . GLN B 1 87 ? -53.5 13.633 37.156 1 76.12 87 GLN B O 1
ATOM 7014 N N . VAL B 1 88 ? -54.406 15.328 36.125 1 70.06 88 VAL B N 1
ATOM 7015 C CA . VAL B 1 88 ? -53.219 16.141 36.438 1 70.06 88 VAL B CA 1
ATOM 7016 C C . VAL B 1 88 ? -53.219 16.469 37.938 1 70.06 88 VAL B C 1
ATOM 7018 O O . VAL B 1 88 ? -54.219 16.922 38.469 1 70.06 88 VAL B O 1
ATOM 7021 N N . GLN B 1 89 ? -52.562 15.773 38.906 1 63.47 89 GLN B N 1
ATOM 7022 C CA . GLN B 1 89 ? -52.656 15.789 40.344 1 63.47 89 GLN B CA 1
ATOM 7023 C C . GLN B 1 89 ? -52.094 17.078 40.938 1 63.47 89 GLN B C 1
ATOM 7025 O O . GLN B 1 89 ? -52.562 17.578 41.938 1 63.47 89 GLN B O 1
ATOM 7030 N N . GLN B 1 90 ? -50.875 17.484 40.625 1 60.47 90 GLN B N 1
ATOM 7031 C CA . GLN B 1 90 ? -50.062 18.266 41.594 1 60.47 90 GLN B CA 1
ATOM 7032 C C . GLN B 1 90 ? -50.156 19.766 41.281 1 60.47 90 GLN B C 1
ATOM 7034 O O . GLN B 1 90 ? -50.219 20.594 42.188 1 60.47 90 GLN B O 1
ATOM 7039 N N . TYR B 1 91 ? -49.938 20.297 40.062 1 65.25 91 TYR B N 1
ATOM 7040 C CA . TYR B 1 91 ? -49.75 21.719 39.781 1 65.25 91 TYR B CA 1
ATOM 7041 C C . TYR B 1 91 ? -50.688 22.188 38.688 1 65.25 91 TYR B C 1
ATOM 7043 O O . TYR B 1 91 ? -51.094 21.406 37.812 1 65.25 91 TYR B O 1
ATOM 7051 N N . PRO B 1 92 ? -51.188 23.422 38.844 1 74.19 92 PRO B N 1
ATOM 7052 C CA . PRO B 1 92 ? -52 23.984 37.781 1 74.19 92 PRO B CA 1
ATOM 7053 C C . PRO B 1 92 ? -51.281 23.984 36.438 1 74.19 92 PRO B C 1
ATOM 7055 O O . PRO B 1 92 ? -50.094 24.203 36.375 1 74.19 92 PRO B O 1
ATOM 7058 N N . VAL B 1 93 ? -52.094 23.484 35.469 1 79.19 93 VAL B N 1
ATOM 7059 C CA . VAL B 1 93 ? -51.531 23.438 34.125 1 79.19 93 VAL B CA 1
ATOM 7060 C C . VAL B 1 93 ? -51.938 24.688 33.344 1 79.19 93 VAL B C 1
ATOM 7062 O O . VAL B 1 93 ? -53.125 25.062 33.375 1 79.19 93 VAL B O 1
ATOM 7065 N N . HIS B 1 94 ? -51.062 25.391 32.844 1 82.38 94 HIS B N 1
ATOM 7066 C CA . HIS B 1 94 ? -51.281 26.547 31.984 1 82.38 94 HIS B CA 1
ATOM 7067 C C . HIS B 1 94 ? -51.219 26.156 30.516 1 82.38 94 HIS B C 1
ATOM 7069 O O . HIS B 1 94 ? -50.188 25.703 30.031 1 82.38 94 HIS B O 1
ATOM 7075 N N . LEU B 1 95 ? -52.375 26.234 29.906 1 86.12 95 LEU B N 1
ATOM 7076 C CA . LEU B 1 95 ? -52.469 25.922 28.484 1 86.12 95 LEU B CA 1
ATOM 7077 C C . LEU B 1 95 ? -52.469 27.188 27.641 1 86.12 95 LEU B C 1
ATOM 7079 O O . LEU B 1 95 ? -53.312 28.078 27.844 1 86.12 95 LEU B O 1
ATOM 7083 N N . LEU B 1 96 ? -51.531 27.297 26.719 1 84.56 96 LEU B N 1
ATOM 7084 C CA . LEU B 1 96 ? -51.375 28.5 25.906 1 84.56 96 LEU B CA 1
ATOM 7085 C C . LEU B 1 96 ? -51.562 28.172 24.438 1 84.56 96 LEU B C 1
ATOM 7087 O O . LEU B 1 96 ? -50.969 27.203 23.938 1 84.56 96 LEU B O 1
ATOM 7091 N N . VAL B 1 97 ? -52.438 28.828 23.734 1 84.62 97 VAL B N 1
ATOM 7092 C CA . VAL B 1 97 ? -52.594 28.734 22.281 1 84.62 97 VAL B CA 1
ATOM 7093 C C . VAL B 1 97 ? -52.406 30.109 21.641 1 84.62 97 VAL B C 1
ATOM 7095 O O . VAL B 1 97 ? -53.156 31.047 21.953 1 84.62 97 VAL B O 1
ATOM 7098 N N . ASP B 1 98 ? -51.375 30.188 20.859 1 80.12 98 ASP B N 1
ATOM 7099 C CA . ASP B 1 98 ? -51.062 31.453 20.203 1 80.12 98 ASP B CA 1
ATOM 7100 C C . ASP B 1 98 ? -51.688 31.516 18.812 1 80.12 98 ASP B C 1
ATOM 7102 O O . ASP B 1 98 ? -51.75 30.5 18.109 1 80.12 98 ASP B O 1
ATOM 7106 N N . ALA B 1 99 ? -52.281 32.688 18.375 1 78.81 99 ALA B N 1
ATOM 7107 C CA . ALA B 1 99 ? -52.812 33 17.062 1 78.81 99 ALA B CA 1
ATOM 7108 C C . ALA B 1 99 ? -54 32.062 16.734 1 78.81 99 ALA B C 1
ATOM 7110 O O . ALA B 1 99 ? -54 31.406 15.688 1 78.81 99 ALA B O 1
ATOM 7111 N N . LEU B 1 100 ? -54.906 31.969 17.609 1 80.25 100 LEU B N 1
ATOM 7112 C CA . LEU B 1 100 ? -56.062 31.125 17.406 1 80.25 100 LEU B CA 1
ATOM 7113 C C . LEU B 1 100 ? -56.844 31.547 16.156 1 80.25 100 LEU B C 1
ATOM 7115 O O . LEU B 1 100 ? -57.531 30.719 15.539 1 80.25 100 LEU B O 1
ATOM 7119 N N . ASP B 1 101 ? -56.562 32.812 15.742 1 77.5 101 ASP B N 1
ATOM 7120 C CA . ASP B 1 101 ? -57.219 33.312 14.531 1 77.5 101 ASP B CA 1
ATOM 7121 C C . ASP B 1 101 ? -56.656 32.625 13.289 1 77.5 101 ASP B C 1
ATOM 7123 O O . ASP B 1 101 ? -57.281 32.656 12.219 1 77.5 101 ASP B O 1
ATOM 7127 N N . GLU B 1 102 ? -55.531 31.969 13.414 1 77 102 GLU B N 1
ATOM 7128 C CA . GLU B 1 102 ? -54.875 31.297 12.281 1 77 102 GLU B CA 1
ATOM 7129 C C . GLU B 1 102 ? -55.281 29.828 12.219 1 77 102 GLU B C 1
ATOM 7131 O O . GLU B 1 102 ? -54.906 29.109 11.281 1 77 102 GLU B O 1
ATOM 7136 N N . CYS B 1 103 ? -56.031 29.344 13.164 1 79.56 103 CYS B N 1
ATOM 7137 C CA . CYS B 1 103 ? -56.594 28.016 13.125 1 79.56 103 CYS B CA 1
ATOM 7138 C C . CYS B 1 103 ? -57.812 27.969 12.211 1 79.56 103 CYS B C 1
ATOM 7140 O O . CYS B 1 103 ? -58.844 28.578 12.523 1 79.56 103 CYS B O 1
ATOM 7142 N N . GLN B 1 104 ? -57.719 27.422 11.133 1 77.31 104 GLN B N 1
ATOM 7143 C CA . GLN B 1 104 ? -58.75 27.531 10.078 1 77.31 104 GLN B CA 1
ATOM 7144 C C . GLN B 1 104 ? -59.719 26.391 10.133 1 77.31 104 GLN B C 1
ATOM 7146 O O . GLN B 1 104 ? -60.906 26.562 9.836 1 77.31 104 GLN B O 1
ATOM 7151 N N . VAL B 1 105 ? -59.25 25.25 10.477 1 81.44 105 VAL B N 1
ATOM 7152 C CA . VAL B 1 105 ? -60.125 24.078 10.406 1 81.44 105 VAL B CA 1
ATOM 7153 C C . VAL B 1 105 ? -60.562 23.672 11.805 1 81.44 105 VAL B C 1
ATOM 7155 O O . VAL B 1 105 ? -59.75 23.531 12.711 1 81.44 105 VAL B O 1
ATOM 7158 N N . ASN B 1 106 ? -61.906 23.5 12.086 1 80.31 106 ASN B N 1
ATOM 7159 C CA . ASN B 1 106 ? -62.562 23.016 13.297 1 80.31 106 ASN B CA 1
ATOM 7160 C C . ASN B 1 106 ? -62.344 23.984 14.469 1 80.31 106 ASN B C 1
ATOM 7162 O O . ASN B 1 106 ? -62.219 23.547 15.617 1 80.31 106 ASN B O 1
ATOM 7166 N N . LEU B 1 107 ? -62.25 25.203 14.172 1 80.81 107 LEU B N 1
ATOM 7167 C CA . LEU B 1 107 ? -62.031 26.234 15.188 1 80.81 107 LEU B CA 1
ATOM 7168 C C . LEU B 1 107 ? -63.188 26.297 16.172 1 80.81 107 LEU B C 1
ATOM 7170 O O . LEU B 1 107 ? -62.969 26.438 17.375 1 80.81 107 LEU B O 1
ATOM 7174 N N . GLU B 1 108 ? -64.375 26.203 15.641 1 80 108 GLU B N 1
ATOM 7175 C CA . GLU B 1 108 ? -65.562 26.297 16.484 1 80 108 GLU B CA 1
ATOM 7176 C C . GLU B 1 108 ? -65.562 25.188 17.516 1 80 108 GLU B C 1
ATOM 7178 O O . GLU B 1 108 ? -65.938 25.406 18.688 1 80 108 GLU B O 1
ATOM 7183 N N . ASN B 1 109 ? -65.125 24.031 17.109 1 81.94 109 ASN B N 1
ATOM 7184 C CA . ASN B 1 109 ? -65.125 22.906 18.031 1 81.94 109 ASN B CA 1
ATOM 7185 C C . ASN B 1 109 ? -64 23.094 19.078 1 81.94 109 ASN B C 1
ATOM 7187 O O . ASN B 1 109 ? -64.188 22.734 20.25 1 81.94 109 ASN B O 1
ATOM 7191 N N . LEU B 1 110 ? -63 23.672 18.703 1 84.94 110 LEU B N 1
ATOM 7192 C CA . LEU B 1 110 ? -61.906 23.953 19.641 1 84.94 110 LEU B CA 1
ATOM 7193 C C . LEU B 1 110 ? -62.344 24.984 20.672 1 84.94 110 LEU B C 1
ATOM 7195 O O . LEU B 1 110 ? -62.031 24.828 21.859 1 84.94 110 LEU B O 1
ATOM 7199 N N . LEU B 1 111 ? -63.031 25.922 20.188 1 79.88 111 LEU B N 1
ATOM 7200 C CA . LEU B 1 111 ? -63.5 26.969 21.094 1 79.88 111 LEU B CA 1
ATOM 7201 C C . LEU B 1 111 ? -64.5 26.406 22.109 1 79.88 111 LEU B C 1
ATOM 7203 O O . LEU B 1 111 ? -64.438 26.75 23.281 1 79.88 111 LEU B O 1
ATOM 7207 N N . LYS B 1 112 ? -65.375 25.578 21.656 1 80.06 112 LYS B N 1
ATOM 7208 C CA . LYS B 1 112 ? -66.312 24.906 22.547 1 80.06 112 LYS B CA 1
ATOM 7209 C C . LYS B 1 112 ? -65.562 24.016 23.562 1 80.06 112 LYS B C 1
ATOM 7211 O O . LYS B 1 112 ? -66 23.953 24.734 1 80.06 112 LYS B O 1
ATOM 7216 N N . PHE B 1 113 ? -64.5 23.562 23.109 1 81.38 113 PHE B N 1
ATOM 7217 C CA . PHE B 1 113 ? -63.656 22.719 23.938 1 81.38 113 PHE B CA 1
ATOM 7218 C C . PHE B 1 113 ? -63 23.547 25.031 1 81.38 113 PHE B C 1
ATOM 7220 O O . PHE B 1 113 ? -63 23.141 26.203 1 81.38 113 PHE B O 1
ATOM 7227 N N . ILE B 1 114 ? -62.469 24.547 24.625 1 79.88 114 ILE B N 1
ATOM 7228 C CA . ILE B 1 114 ? -61.75 25.406 25.578 1 79.88 114 ILE B CA 1
ATOM 7229 C C . ILE B 1 114 ? -62.75 25.875 26.656 1 79.88 114 ILE B C 1
ATOM 7231 O O . ILE B 1 114 ? -62.438 25.828 27.844 1 79.88 114 ILE B O 1
ATOM 7235 N N . THR B 1 115 ? -63.875 26.188 26.203 1 79.19 115 THR B N 1
ATOM 7236 C CA . THR B 1 115 ? -64.875 26.641 27.141 1 79.19 115 THR B CA 1
ATOM 7237 C C . THR B 1 115 ? -65.312 25.516 28.078 1 79.19 115 THR B C 1
ATOM 7239 O O . THR B 1 115 ? -65.562 25.734 29.281 1 79.19 115 THR B O 1
ATOM 7242 N N . LYS B 1 116 ? -65.312 24.344 27.594 1 79.25 116 LYS B N 1
ATOM 7243 C CA . LYS B 1 116 ? -65.75 23.188 28.375 1 79.25 116 LYS B CA 1
ATOM 7244 C C . LYS B 1 116 ? -64.688 22.844 29.422 1 79.25 116 LYS B C 1
ATOM 7246 O O . LYS B 1 116 ? -65 22.547 30.578 1 79.25 116 LYS B O 1
ATOM 7251 N N . THR B 1 117 ? -63.469 22.953 29.031 1 78.12 117 THR B N 1
ATOM 7252 C CA . THR B 1 117 ? -62.406 22.578 29.938 1 78.12 117 THR B CA 1
ATOM 7253 C C . THR B 1 117 ? -62.25 23.625 31.047 1 78.12 117 THR B C 1
ATOM 7255 O O . THR B 1 117 ? -61.844 23.297 32.156 1 78.12 117 THR B O 1
ATOM 7258 N N . VAL B 1 118 ? -62.469 24.828 30.719 1 74.12 118 VAL B N 1
ATOM 7259 C CA . VAL B 1 118 ? -62.406 25.891 31.719 1 74.12 118 VAL B CA 1
ATOM 7260 C C . VAL B 1 118 ? -63.5 25.719 32.75 1 74.12 118 VAL B C 1
ATOM 7262 O O . VAL B 1 118 ? -63.281 25.984 33.938 1 74.12 118 VAL B O 1
ATOM 7265 N N . SER B 1 119 ? -64.562 25.25 32.312 1 71.81 119 SER B N 1
ATOM 7266 C CA . SER B 1 119 ? -65.688 25.062 33.219 1 71.81 119 SER B CA 1
ATOM 7267 C C . SER B 1 119 ? -65.562 23.844 34.094 1 71.81 119 SER B C 1
ATOM 7269 O O . SER B 1 119 ? -66 23.812 35.219 1 71.81 119 SER B O 1
ATOM 7271 N N . MET B 1 120 ? -64.875 22.828 33.688 1 68.88 120 MET B N 1
ATOM 7272 C CA . MET B 1 120 ? -64.75 21.562 34.375 1 68.88 120 MET B CA 1
ATOM 7273 C C . MET B 1 120 ? -63.781 21.688 35.562 1 68.88 120 MET B C 1
ATOM 7275 O O . MET B 1 120 ? -64 21.125 36.625 1 68.88 120 MET B O 1
ATOM 7279 N N . SER B 1 121 ? -62.656 22.359 35.406 1 67.69 121 SER B N 1
ATOM 7280 C CA . SER B 1 121 ? -61.656 22.469 36.469 1 67.69 121 SER B CA 1
ATOM 7281 C C . SER B 1 121 ? -60.938 23.812 36.438 1 67.69 121 SER B C 1
ATOM 7283 O O . SER B 1 121 ? -59.781 23.891 36 1 67.69 121 SER B O 1
ATOM 7285 N N . PRO B 1 122 ? -61.562 24.875 36.844 1 64.06 122 PRO B N 1
ATOM 7286 C CA . PRO B 1 122 ? -60.969 26.203 36.719 1 64.06 122 PRO B CA 1
ATOM 7287 C C . PRO B 1 122 ? -59.688 26.344 37.531 1 64.06 122 PRO B C 1
ATOM 7289 O O . PRO B 1 122 ? -58.812 27.156 37.188 1 64.06 122 PRO B O 1
ATOM 7292 N N . ALA B 1 123 ? -59.531 25.641 38.625 1 65.38 123 ALA B N 1
ATOM 7293 C CA . ALA B 1 123 ? -58.406 25.781 39.5 1 65.38 123 ALA B CA 1
ATOM 7294 C C . ALA B 1 123 ? -57.188 25.047 38.938 1 65.38 123 ALA B C 1
ATOM 7296 O O . ALA B 1 123 ? -56.031 25.375 39.281 1 65.38 123 ALA B O 1
ATOM 7297 N N . ARG B 1 124 ? -57.344 24.172 38.094 1 73.12 124 ARG B N 1
ATOM 7298 C CA . ARG B 1 124 ? -56.188 23.328 37.719 1 73.12 124 ARG B CA 1
ATOM 7299 C C . ARG B 1 124 ? -55.688 23.688 36.312 1 73.12 124 ARG B C 1
ATOM 7301 O O . ARG B 1 124 ? -54.531 23.438 36 1 73.12 124 ARG B O 1
ATOM 7308 N N . VAL B 1 125 ? -56.688 24.203 35.5 1 76.31 125 VAL B N 1
ATOM 7309 C CA . VAL B 1 125 ? -56.281 24.5 34.125 1 76.31 125 VAL B CA 1
ATOM 7310 C C . VAL B 1 125 ? -56.531 25.984 33.844 1 76.31 125 VAL B C 1
ATOM 7312 O O . VAL B 1 125 ? -57.594 26.5 34.094 1 76.31 125 VAL B O 1
ATOM 7315 N N . LYS B 1 126 ? -55.562 26.641 33.375 1 80.12 126 LYS B N 1
ATOM 7316 C CA . LYS B 1 126 ? -55.656 28.047 32.969 1 80.12 126 LYS B CA 1
ATOM 7317 C C . LYS B 1 126 ? -55.281 28.203 31.484 1 80.12 126 LYS B C 1
ATOM 7319 O O . LYS B 1 126 ? -54.281 27.656 31.031 1 80.12 126 LYS B O 1
ATOM 7324 N N . TRP B 1 127 ? -56.219 28.812 30.781 1 82.69 127 TRP B N 1
ATOM 7325 C CA . TRP B 1 127 ? -56 29.016 29.359 1 82.69 127 TRP B CA 1
ATOM 7326 C C . TRP B 1 127 ? -55.531 30.453 29.078 1 82.69 127 TRP B C 1
ATOM 7328 O O . TRP B 1 127 ? -56.031 31.391 29.688 1 82.69 127 TRP B O 1
ATOM 7338 N N . ILE B 1 128 ? -54.562 30.641 28.312 1 81.38 128 ILE B N 1
ATOM 7339 C CA . ILE B 1 128 ? -54.094 31.906 27.766 1 81.38 128 ILE B CA 1
ATOM 7340 C C . ILE B 1 128 ? -54.125 31.859 26.234 1 81.38 128 ILE B C 1
ATOM 7342 O O . ILE B 1 128 ? -53.406 31.062 25.625 1 81.38 128 ILE B O 1
ATOM 7346 N N . ILE B 1 129 ? -55.031 32.531 25.641 1 81 129 ILE B N 1
ATOM 7347 C CA . ILE B 1 129 ? -55.25 32.5 24.203 1 81 129 ILE B CA 1
ATOM 7348 C C . ILE B 1 129 ? -55.031 33.875 23.594 1 81 129 ILE B C 1
ATOM 7350 O O . ILE B 1 129 ? -55.469 34.875 24.156 1 81 129 ILE B O 1
ATOM 7354 N N . SER B 1 130 ? -54.219 33.906 22.531 1 78.12 130 SER B N 1
ATOM 7355 C CA . SER B 1 130 ? -54.062 35.156 21.781 1 78.12 130 SER B CA 1
ATOM 7356 C C . SER B 1 130 ? -54.75 35.062 20.422 1 78.12 130 SER B C 1
ATOM 7358 O O . SER B 1 130 ? -54.75 33.969 19.797 1 78.12 130 SER B O 1
ATOM 7360 N N . SER B 1 131 ? -55.562 35.969 20.047 1 73.25 131 SER B N 1
ATOM 7361 C CA . SER B 1 131 ? -56.25 36.031 18.75 1 73.25 131 SER B CA 1
ATOM 7362 C C . SER B 1 131 ? -56.406 37.438 18.266 1 73.25 131 SER B C 1
ATOM 7364 O O . SER B 1 131 ? -56.438 38.375 19.078 1 73.25 131 SER B O 1
ATOM 7366 N N . ARG B 1 132 ? -56.406 37.75 16.969 1 68.56 132 ARG B N 1
ATOM 7367 C CA . ARG B 1 132 ? -56.844 39 16.422 1 68.56 132 ARG B CA 1
ATOM 7368 C C . ARG B 1 132 ? -58.344 39.219 16.688 1 68.56 132 ARG B C 1
ATOM 7370 O O . ARG B 1 132 ? -59.094 38.25 16.891 1 68.56 132 ARG B O 1
ATOM 7377 N N . SER B 1 133 ? -58.75 40.438 16.875 1 61.5 133 SER B N 1
ATOM 7378 C CA . SER B 1 133 ? -60.125 40.75 17.188 1 61.5 133 SER B CA 1
ATOM 7379 C C . SER B 1 133 ? -61.062 40.219 16.109 1 61.5 133 SER B C 1
ATOM 7381 O O . SER B 1 133 ? -60.938 40.531 14.93 1 61.5 133 SER B O 1
ATOM 7383 N N . MET B 1 134 ? -61.625 38.938 16.25 1 61.03 134 MET B N 1
ATOM 7384 C CA . MET B 1 134 ? -62.625 38.469 15.312 1 61.03 134 MET B CA 1
ATOM 7385 C C . MET B 1 134 ? -64 38.438 15.969 1 61.03 134 MET B C 1
ATOM 7387 O O . MET B 1 134 ? -64.125 38.031 17.125 1 61.03 134 MET B O 1
ATOM 7391 N N . GLY B 1 135 ? -64.875 39.406 15.852 1 60.75 135 GLY B N 1
ATOM 7392 C CA . GLY B 1 135 ? -66.188 39.594 16.406 1 60.75 135 GLY B CA 1
ATOM 7393 C C . GLY B 1 135 ? -66.812 38.312 16.922 1 60.75 135 GLY B C 1
ATOM 7394 O O . GLY B 1 135 ? -67.375 38.281 18.016 1 60.75 135 GLY B O 1
ATOM 7395 N N . HIS B 1 136 ? -66.688 37.219 16.219 1 63.5 136 HIS B N 1
ATOM 7396 C CA . HIS B 1 136 ? -67.438 35.969 16.484 1 63.5 136 HIS B CA 1
ATOM 7397 C C . HIS B 1 136 ? -66.75 35.188 17.625 1 63.5 136 HIS B C 1
ATOM 7399 O O . HIS B 1 136 ? -67.438 34.531 18.422 1 63.5 136 HIS B O 1
ATOM 7405 N N . PHE B 1 137 ? -65.438 35.344 17.984 1 64.38 137 PHE B N 1
ATOM 7406 C CA . PHE B 1 137 ? -64.625 34.594 18.969 1 64.38 137 PHE B CA 1
ATOM 7407 C C . PHE B 1 137 ? -64.938 35.094 20.375 1 64.38 137 PHE B C 1
ATOM 7409 O O . PHE B 1 137 ? -65.125 34.312 21.312 1 64.38 137 PHE B O 1
ATOM 7416 N N . GLU B 1 138 ? -65 36.344 20.484 1 62.59 138 GLU B N 1
ATOM 7417 C CA . GLU B 1 138 ? -65.25 37 21.766 1 62.59 138 GLU B CA 1
ATOM 7418 C C . GLU B 1 138 ? -66.625 36.656 22.328 1 62.59 138 GLU B C 1
ATOM 7420 O O . GLU B 1 138 ? -66.75 36.562 23.547 1 62.59 138 GLU B O 1
ATOM 7425 N N . ARG B 1 139 ? -67.5 36.438 21.484 1 66.56 139 ARG B N 1
ATOM 7426 C CA . ARG B 1 139 ? -68.875 36.125 21.906 1 66.56 139 ARG B CA 1
ATOM 7427 C C . ARG B 1 139 ? -68.938 34.719 22.5 1 66.56 139 ARG B C 1
ATOM 7429 O O . ARG B 1 139 ? -69.625 34.469 23.5 1 66.56 139 ARG B O 1
ATOM 7436 N N . ILE B 1 140 ? -68.188 33.781 21.906 1 66.19 140 ILE B N 1
ATOM 7437 C CA . ILE B 1 140 ? -68.25 32.375 22.344 1 66.19 140 ILE B CA 1
ATOM 7438 C C . ILE B 1 140 ? -67.438 32.219 23.641 1 66.19 140 ILE B C 1
ATOM 7440 O O . ILE B 1 140 ? -67.938 31.516 24.562 1 66.19 140 ILE B O 1
ATOM 7444 N N . LEU B 1 141 ? -66.375 33 23.781 1 65.62 141 LEU B N 1
ATOM 7445 C CA . LEU B 1 141 ? -65.562 32.844 24.969 1 65.62 141 LEU B CA 1
ATOM 7446 C C . LEU B 1 141 ? -66 33.75 26.094 1 65.62 141 LEU B C 1
ATOM 7448 O O . LEU B 1 141 ? -65.812 33.5 27.266 1 65.62 141 LEU B O 1
ATOM 7452 N N . ASP B 1 142 ? -66.562 34.938 25.812 1 61.56 142 ASP B N 1
ATOM 7453 C CA . ASP B 1 142 ? -67.062 35.875 26.797 1 61.56 142 ASP B CA 1
ATOM 7454 C C . ASP B 1 142 ? -68.188 35.25 27.625 1 61.56 142 ASP B C 1
ATOM 7456 O O . ASP B 1 142 ? -68.5 35.719 28.719 1 61.56 142 ASP B O 1
ATOM 7460 N N . SER B 1 143 ? -68.938 34.312 27.062 1 57.47 143 SER B N 1
ATOM 7461 C CA . SER B 1 143 ? -70.062 33.781 27.828 1 57.47 143 SER B CA 1
ATOM 7462 C C . SER B 1 143 ? -69.562 33.125 29.125 1 57.47 143 SER B C 1
ATOM 7464 O O . SER B 1 143 ? -70.375 32.781 29.984 1 57.47 143 SER B O 1
ATOM 7466 N N . TYR B 1 144 ? -68.25 32.906 29.25 1 53.06 144 TYR B N 1
ATOM 7467 C CA . TYR B 1 144 ? -67.75 32.25 30.484 1 53.06 144 TYR B CA 1
ATOM 7468 C C . TYR B 1 144 ? -67.188 33.281 31.453 1 53.06 144 TYR B C 1
ATOM 7470 O O . TYR B 1 144 ? -66.375 34.125 31.062 1 53.06 144 TYR B O 1
ATOM 7478 N N . HIS B 1 145 ? -67.875 33.812 32.562 1 55.56 145 HIS B N 1
ATOM 7479 C CA . HIS B 1 145 ? -67.75 34.812 33.594 1 55.56 145 HIS B CA 1
ATOM 7480 C C . HIS B 1 145 ? -66.312 34.906 34.094 1 55.56 145 HIS B C 1
ATOM 7482 O O . HIS B 1 145 ? -65.875 35.906 34.688 1 55.56 145 HIS B O 1
ATOM 7488 N N . GLY B 1 146 ? -65.312 34.188 33.688 1 59.94 146 GLY B N 1
ATOM 7489 C CA . GLY B 1 146 ? -63.938 34.25 34.25 1 59.94 146 GLY B CA 1
ATOM 7490 C C . GLY B 1 146 ? -62.875 34.562 33.219 1 59.94 146 GLY B C 1
ATOM 7491 O O . GLY B 1 146 ? -61.688 34.656 33.531 1 59.94 146 GLY B O 1
ATOM 7492 N N . ALA B 1 147 ? -63.125 34.875 32.062 1 63.06 147 ALA B N 1
ATOM 7493 C CA . ALA B 1 147 ? -62.094 35.125 31.047 1 63.06 147 ALA B CA 1
ATOM 7494 C C . ALA B 1 147 ? -61.688 36.594 31.016 1 63.06 147 ALA B C 1
ATOM 7496 O O . ALA B 1 147 ? -62.562 37.469 30.984 1 63.06 147 ALA B O 1
ATOM 7497 N N . LYS B 1 148 ? -60.625 37.031 31.422 1 69.12 148 LYS B N 1
ATOM 7498 C CA . LYS B 1 148 ? -60.062 38.375 31.344 1 69.12 148 LYS B CA 1
ATOM 7499 C C . LYS B 1 148 ? -59.562 38.688 29.938 1 69.12 148 LYS B C 1
ATOM 7501 O O . LYS B 1 148 ? -58.75 37.938 29.391 1 69.12 148 LYS B O 1
ATOM 7506 N N . LEU B 1 149 ? -60.25 39.438 29.203 1 63.88 149 LEU B N 1
ATOM 7507 C CA . LEU B 1 149 ? -59.875 39.875 27.859 1 63.88 149 LEU B CA 1
ATOM 7508 C C . LEU B 1 149 ? -58.969 41.094 27.906 1 63.88 149 LEU B C 1
ATOM 7510 O O . LEU B 1 149 ? -59.281 42.062 28.578 1 63.88 149 LEU B O 1
ATOM 7514 N N . LEU B 1 150 ? -57.781 40.969 27.516 1 61.66 150 LEU B N 1
ATOM 7515 C CA . LEU B 1 150 ? -56.812 42.062 27.391 1 61.66 150 LEU B CA 1
ATOM 7516 C C . LEU B 1 150 ? -56.688 42.5 25.922 1 61.66 150 LEU B C 1
ATOM 7518 O O . LEU B 1 150 ? -56.281 41.719 25.078 1 61.66 150 LEU B O 1
ATOM 7522 N N . ASN B 1 151 ? -57.344 43.625 25.5 1 57.41 151 ASN B N 1
ATOM 7523 C CA . ASN B 1 151 ? -57.25 44.156 24.156 1 57.41 151 ASN B CA 1
ATOM 7524 C C . ASN B 1 151 ? -56 45.031 24.016 1 57.41 151 ASN B C 1
ATOM 7526 O O . ASN B 1 151 ? -55.875 46.062 24.656 1 57.41 151 ASN B O 1
ATOM 7530 N N . LEU B 1 152 ? -54.969 44.5 23.406 1 53.88 152 LEU B N 1
ATOM 7531 C CA . LEU B 1 152 ? -53.719 45.219 23.25 1 53.88 152 LEU B CA 1
ATOM 7532 C C . LEU B 1 152 ? -53.781 46.219 22.094 1 53.88 152 LEU B C 1
ATOM 7534 O O . LEU B 1 152 ? -52.906 47.062 21.922 1 53.88 152 LEU B O 1
ATOM 7538 N N . GLU B 1 153 ? -54.719 46.25 21.125 1 49.59 153 GLU B N 1
ATOM 7539 C CA . GLU B 1 153 ? -54.812 47.156 19.969 1 49.59 153 GLU B CA 1
ATOM 7540 C C . GLU B 1 153 ? -55.219 48.562 20.391 1 49.59 153 GLU B C 1
ATOM 7542 O O . GLU B 1 153 ? -54.781 49.531 19.766 1 49.59 153 GLU B O 1
ATOM 7547 N N . LEU B 1 154 ? -56.188 48.844 21.219 1 46.62 154 LEU B N 1
ATOM 7548 C CA . LEU B 1 154 ? -56.875 50.125 21.344 1 46.62 154 LEU B CA 1
ATOM 7549 C C . LEU B 1 154 ? -55.969 51.156 22.016 1 46.62 154 LEU B C 1
ATOM 7551 O O . LEU B 1 154 ? -56.219 52.375 21.969 1 46.62 154 LEU B O 1
ATOM 7555 N N . ASN B 1 155 ? -55.062 50.969 22.969 1 45.84 155 ASN B N 1
ATOM 7556 C CA . ASN B 1 155 ? -54.469 52.062 23.719 1 45.84 155 ASN B CA 1
ATOM 7557 C C . ASN B 1 155 ? -53.125 52.469 23.125 1 45.84 155 ASN B C 1
ATOM 7559 O O . ASN B 1 155 ? -52.062 51.938 23.484 1 45.84 155 ASN B O 1
ATOM 7563 N N . ALA B 1 156 ? -53.031 53.125 21.984 1 50.12 156 ALA B N 1
ATOM 7564 C CA . ALA B 1 156 ? -51.875 53.656 21.266 1 50.12 156 ALA B CA 1
ATOM 7565 C C . ALA B 1 156 ? -50.906 54.375 22.219 1 50.12 156 ALA B C 1
ATOM 7567 O O . ALA B 1 156 ? -49.688 54.219 22.109 1 50.12 156 ALA B O 1
ATOM 7568 N N . GLY B 1 157 ? -51.531 55.219 22.984 1 53.94 157 GLY B N 1
ATOM 7569 C CA . GLY B 1 157 ? -50.719 55.938 23.938 1 53.94 157 GLY B CA 1
ATOM 7570 C C . GLY B 1 157 ? -50.031 55.062 24.953 1 53.94 157 GLY B C 1
ATOM 7571 O O . GLY B 1 157 ? -48.844 55.281 25.266 1 53.94 157 GLY B O 1
ATOM 7572 N N . HIS B 1 158 ? -50.719 54.094 25.5 1 56.03 158 HIS B N 1
ATOM 7573 C CA . HIS B 1 158 ? -50.156 53.188 26.484 1 56.03 158 HIS B CA 1
ATOM 7574 C C . HIS B 1 158 ? -49.125 52.25 25.828 1 56.03 158 HIS B C 1
ATOM 7576 O O . HIS B 1 158 ? -48.125 51.906 26.438 1 56.03 158 HIS B O 1
ATOM 7582 N N . ILE B 1 159 ? -49.344 52 24.609 1 54.34 159 ILE B N 1
ATOM 7583 C CA . ILE B 1 159 ? -48.406 51.156 23.875 1 54.34 159 ILE B CA 1
ATOM 7584 C C . ILE B 1 159 ? -47.125 51.938 23.578 1 54.34 159 ILE B C 1
ATOM 7586 O O . ILE B 1 159 ? -46.031 51.375 23.703 1 54.34 159 ILE B O 1
ATOM 7590 N N . SER B 1 160 ? -47.406 53.125 23.25 1 57.19 160 SER B N 1
ATOM 7591 C CA . SER B 1 160 ? -46.25 53.969 22.984 1 57.19 160 SER B CA 1
ATOM 7592 C C . SER B 1 160 ? -45.375 54.094 24.25 1 57.19 160 SER B C 1
ATOM 7594 O O . SER B 1 160 ? -44.156 54.062 24.172 1 57.19 160 SER B O 1
ATOM 7596 N N . HIS B 1 161 ? -46.062 54.281 25.391 1 61.03 161 HIS B N 1
ATOM 7597 C CA . HIS B 1 161 ? -45.312 54.375 26.641 1 61.03 161 HIS B CA 1
ATOM 7598 C C . HIS B 1 161 ? -44.688 53.031 27.031 1 61.03 161 HIS B C 1
ATOM 7600 O O . HIS B 1 161 ? -43.562 52.969 27.547 1 61.03 161 HIS B O 1
ATOM 7606 N N . ALA B 1 162 ? -45.312 52.031 26.766 1 58.97 162 ALA B N 1
ATOM 7607 C CA . ALA B 1 162 ? -44.781 50.688 27.016 1 58.97 162 ALA B CA 1
ATOM 7608 C C . ALA B 1 162 ? -43.625 50.406 26.109 1 58.97 162 ALA B C 1
ATOM 7610 O O . ALA B 1 162 ? -42.625 49.781 26.531 1 58.97 162 ALA B O 1
ATOM 7611 N N . ILE B 1 163 ? -43.719 50.844 24.875 1 61.16 163 ILE B N 1
ATOM 7612 C CA . ILE B 1 163 ? -42.625 50.656 23.922 1 61.16 163 ILE B CA 1
ATOM 7613 C C . ILE B 1 163 ? -41.438 51.5 24.359 1 61.16 163 ILE B C 1
ATOM 7615 O O . ILE B 1 163 ? -40.281 51.031 24.328 1 61.16 163 ILE B O 1
ATOM 7619 N N . GLU B 1 164 ? -41.781 52.656 24.812 1 63.19 164 GLU B N 1
ATOM 7620 C CA . GLU B 1 164 ? -40.719 53.5 25.328 1 63.19 164 GLU B CA 1
ATOM 7621 C C . GLU B 1 164 ? -40.062 52.906 26.562 1 63.19 164 GLU B C 1
ATOM 7623 O O . GLU B 1 164 ? -38.844 52.938 26.703 1 63.19 164 GLU B O 1
ATOM 7628 N N . THR B 1 165 ? -40.812 52.344 27.438 1 63.19 165 THR B N 1
ATOM 7629 C CA . THR B 1 165 ? -40.281 51.656 28.625 1 63.19 165 THR B CA 1
ATOM 7630 C C . THR B 1 165 ? -39.469 50.438 28.234 1 63.19 165 THR B C 1
ATOM 7632 O O . THR B 1 165 ? -38.438 50.156 28.812 1 63.19 165 THR B O 1
ATOM 7635 N N . TYR B 1 166 ? -39.906 49.781 27.297 1 60.91 166 TYR B N 1
ATOM 7636 C CA . TYR B 1 166 ? -39.219 48.625 26.781 1 60.91 166 TYR B CA 1
ATOM 7637 C C . TYR B 1 166 ? -37.875 49.031 26.156 1 60.91 166 TYR B C 1
ATOM 7639 O O . TYR B 1 166 ? -36.844 48.406 26.406 1 60.91 166 TYR B O 1
ATOM 7647 N N . ILE B 1 167 ? -38.031 50.031 25.344 1 61.44 167 ILE B N 1
ATOM 7648 C CA . ILE B 1 167 ? -36.812 50.531 24.719 1 61.44 167 ILE B CA 1
ATOM 7649 C C . ILE B 1 167 ? -35.812 51 25.797 1 61.44 167 ILE B C 1
ATOM 7651 O O . ILE B 1 167 ? -34.625 50.719 25.734 1 61.44 167 ILE B O 1
ATOM 7655 N N . ASN B 1 168 ? -36.438 51.625 26.766 1 60.25 168 ASN B N 1
ATOM 7656 C CA . ASN B 1 168 ? -35.594 52.062 27.875 1 60.25 168 ASN B CA 1
ATOM 7657 C C . ASN B 1 168 ? -35 50.906 28.641 1 60.25 168 ASN B C 1
ATOM 7659 O O . ASN B 1 168 ? -33.812 50.938 29.016 1 60.25 168 ASN B O 1
ATOM 7663 N N . HIS B 1 169 ? -35.719 49.906 28.828 1 59.84 169 HIS B N 1
ATOM 7664 C CA . HIS B 1 169 ? -35.219 48.719 29.516 1 59.84 169 HIS B CA 1
ATOM 7665 C C . HIS B 1 169 ? -34.188 48 28.703 1 59.84 169 HIS B C 1
ATOM 7667 O O . HIS B 1 169 ? -33.156 47.562 29.234 1 59.84 169 HIS B O 1
ATOM 7673 N N . GLU B 1 170 ? -34.438 47.844 27.484 1 59.41 170 GLU B N 1
ATOM 7674 C CA . GLU B 1 170 ? -33.531 47.125 26.609 1 59.41 170 GLU B CA 1
ATOM 7675 C C . GLU B 1 170 ? -32.219 47.906 26.422 1 59.41 170 GLU B C 1
ATOM 7677 O O . GLU B 1 170 ? -31.141 47.312 26.375 1 59.41 170 GLU B O 1
ATOM 7682 N N . ILE B 1 171 ? -32.438 49.188 26.344 1 58.16 171 ILE B N 1
ATOM 7683 C CA . ILE B 1 171 ? -31.281 50.062 26.172 1 58.16 171 ILE B CA 1
ATOM 7684 C C . ILE B 1 171 ? -30.531 50.156 27.5 1 58.16 171 ILE B C 1
ATOM 7686 O O . ILE B 1 171 ? -29.297 50.281 27.5 1 58.16 171 ILE B O 1
ATOM 7690 N N . GLU B 1 172 ? -31.25 50.125 28.578 1 57.16 172 GLU B N 1
ATOM 7691 C CA . GLU B 1 172 ? -30.562 50.125 29.859 1 57.16 172 GLU B CA 1
ATOM 7692 C C . GLU B 1 172 ? -29.641 48.906 30 1 57.16 172 GLU B C 1
ATOM 7694 O O . GLU B 1 172 ? -28.578 49 30.609 1 57.16 172 GLU B O 1
ATOM 7699 N N . GLY B 1 173 ? -30.094 47.844 29.516 1 53.41 173 GLY B N 1
ATOM 7700 C CA . GLY B 1 173 ? -29.188 46.688 29.5 1 53.41 173 GLY B CA 1
ATOM 7701 C C . GLY B 1 173 ? -27.953 46.938 28.641 1 53.41 173 GLY B C 1
ATOM 7702 O O . GLY B 1 173 ? -26.922 46.281 28.859 1 53.41 173 GLY B O 1
ATOM 7703 N N . LEU B 1 174 ? -28.125 47.812 27.734 1 49.5 174 LEU B N 1
ATOM 7704 C CA . LEU B 1 174 ? -27 48.188 26.891 1 49.5 174 LEU B CA 1
ATOM 7705 C C . LEU B 1 174 ? -26.219 49.375 27.5 1 49.5 174 LEU B C 1
ATOM 7707 O O . LEU B 1 174 ? -25.203 49.781 26.938 1 49.5 174 LEU B O 1
ATOM 7711 N N . ARG B 1 175 ? -26.719 49.906 28.531 1 50.09 175 ARG B N 1
ATOM 7712 C CA . ARG B 1 175 ? -26.141 51.062 29.203 1 50.09 175 ARG B CA 1
ATOM 7713 C C . ARG B 1 175 ? -24.656 50.812 29.5 1 50.09 175 ARG B C 1
ATOM 7715 O O . ARG B 1 175 ? -23.875 51.781 29.547 1 50.09 175 ARG B O 1
ATOM 7722 N N . ILE B 1 176 ? -24.422 49.656 29.938 1 46.94 176 ILE B N 1
ATOM 7723 C CA . ILE B 1 176 ? -23.016 49.469 30.297 1 46.94 176 ILE B CA 1
ATOM 7724 C C . ILE B 1 176 ? -22.125 49.906 29.141 1 46.94 176 ILE B C 1
ATOM 7726 O O . ILE B 1 176 ? -20.938 50.188 29.344 1 46.94 176 ILE B O 1
ATOM 7730 N N . LEU B 1 177 ? -22.578 49.938 28 1 43.47 177 LEU B N 1
ATOM 7731 C CA . LEU B 1 177 ? -21.688 49.969 26.844 1 43.47 177 LEU B CA 1
ATOM 7732 C C . LEU B 1 177 ? -21.531 51.406 26.344 1 43.47 177 LEU B C 1
ATOM 7734 O O . LEU B 1 177 ? -20.656 51.688 25.516 1 43.47 177 LEU B O 1
ATOM 7738 N N . ALA B 1 178 ? -22.516 52.312 26.422 1 50.06 178 ALA B N 1
ATOM 7739 C CA . ALA B 1 178 ? -22.344 53.531 25.609 1 50.06 178 ALA B CA 1
ATOM 7740 C C . ALA B 1 178 ? -22.578 54.781 26.438 1 50.06 178 ALA B C 1
ATOM 7742 O O . ALA B 1 178 ? -23.141 54.719 27.547 1 50.06 178 ALA B O 1
ATOM 7743 N N . ASP B 1 179 ? -21.922 55.938 26 1 50.91 179 ASP B N 1
ATOM 7744 C CA . ASP B 1 179 ? -22.125 57.312 26.453 1 50.91 179 ASP B CA 1
ATOM 7745 C C . ASP B 1 179 ? -23.594 57.688 26.438 1 50.91 179 ASP B C 1
ATOM 7747 O O . ASP B 1 179 ? -24.375 57.156 25.625 1 50.91 179 ASP B O 1
ATOM 7751 N N . GLU B 1 180 ? -24.094 58.219 27.5 1 55.62 180 GLU B N 1
ATOM 7752 C CA . GLU B 1 180 ? -25.469 58.656 27.75 1 55.62 180 GLU B CA 1
ATOM 7753 C C . GLU B 1 180 ? -26.078 59.281 26.5 1 55.62 180 GLU B C 1
ATOM 7755 O O . GLU B 1 180 ? -27.25 59.094 26.203 1 55.62 180 GLU B O 1
ATOM 7760 N N . GLU B 1 181 ? -25.219 59.969 25.719 1 57.22 181 GLU B N 1
ATOM 7761 C CA . GLU B 1 181 ? -25.734 60.688 24.562 1 57.22 181 GLU B CA 1
ATOM 7762 C C . GLU B 1 181 ? -26.094 59.719 23.422 1 57.22 181 GLU B C 1
ATOM 7764 O O . GLU B 1 181 ? -27.109 59.906 22.75 1 57.22 181 GLU B O 1
ATOM 7769 N N . ILE B 1 182 ? -25.328 58.688 23.25 1 57.03 182 ILE B N 1
ATOM 7770 C CA . ILE B 1 182 ? -25.562 57.719 22.203 1 57.03 182 ILE B CA 1
ATOM 7771 C C . ILE B 1 182 ? -26.797 56.875 22.531 1 57.03 182 ILE B C 1
ATOM 7773 O O . ILE B 1 182 ? -27.609 56.594 21.656 1 57.03 182 ILE B O 1
ATOM 7777 N N . LEU B 1 183 ? -26.875 56.594 23.766 1 60 183 LEU B N 1
ATOM 7778 C CA . LEU B 1 183 ? -28.031 55.844 24.219 1 60 183 LEU B CA 1
ATOM 7779 C C . LEU B 1 183 ? -29.312 56.625 23.969 1 60 183 LEU B C 1
ATOM 7781 O O . LEU B 1 183 ? -30.328 56.062 23.562 1 60 183 LEU B O 1
ATOM 7785 N N . LYS B 1 184 ? -29.156 57.906 24.203 1 64.25 184 LYS B N 1
ATOM 7786 C CA . LYS B 1 184 ? -30.297 58.781 23.969 1 64.25 184 LYS B CA 1
ATOM 7787 C C . LYS B 1 184 ? -30.656 58.844 22.484 1 64.25 184 LYS B C 1
ATOM 7789 O O . LYS B 1 184 ? -31.828 58.844 22.125 1 64.25 184 LYS B O 1
ATOM 7794 N N . HIS B 1 185 ? -29.625 58.812 21.688 1 60.69 185 HIS B N 1
ATOM 7795 C CA . HIS B 1 185 ? -29.844 58.875 20.25 1 60.69 185 HIS B CA 1
ATOM 7796 C C . HIS B 1 185 ? -30.469 57.594 19.734 1 60.69 185 HIS B C 1
ATOM 7798 O O . HIS B 1 185 ? -31.391 57.594 18.922 1 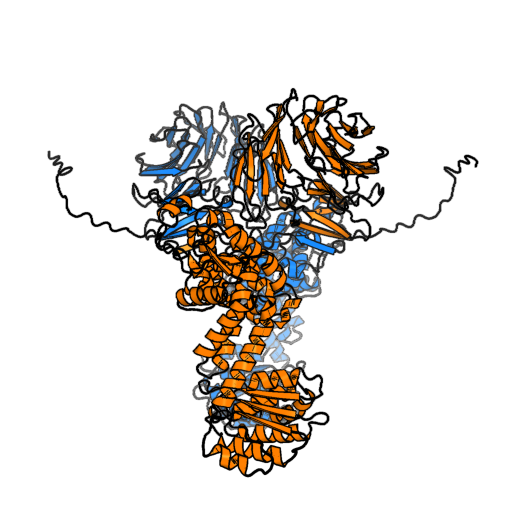60.69 185 HIS B O 1
ATOM 7804 N N . VAL B 1 186 ? -29.984 56.469 20.234 1 61.06 186 VAL B N 1
ATOM 7805 C CA . VAL B 1 186 ? -30.531 55.156 19.859 1 61.06 186 VAL B CA 1
ATOM 7806 C C . VAL B 1 186 ? -31.969 55.031 20.328 1 61.06 186 VAL B C 1
ATOM 7808 O O . VAL B 1 186 ? -32.844 54.562 19.594 1 61.06 186 VAL B O 1
ATOM 7811 N N . LYS B 1 187 ? -32.125 55.531 21.516 1 64.12 187 LYS B N 1
ATOM 7812 C CA . LYS B 1 187 ? -33.469 55.531 22.078 1 64.12 187 LYS B CA 1
ATOM 7813 C C . LYS B 1 187 ? -34.438 56.344 21.234 1 64.12 187 LYS B C 1
ATOM 7815 O O . LYS B 1 187 ? -35.562 55.906 20.953 1 64.12 187 LYS B O 1
ATOM 7820 N N . ASP B 1 188 ? -33.906 57.5 20.812 1 64.06 188 ASP B N 1
ATOM 7821 C CA . ASP B 1 188 ? -34.719 58.406 20.031 1 64.06 188 ASP B CA 1
ATOM 7822 C C . ASP B 1 188 ? -35.062 57.812 18.656 1 64.06 188 ASP B C 1
ATOM 7824 O O . ASP B 1 188 ? -36.188 57.906 18.203 1 64.06 188 ASP B O 1
ATOM 7828 N N . GLN B 1 189 ? -34.062 57.156 18.078 1 61.81 189 GLN B N 1
ATOM 7829 C CA . GLN B 1 189 ? -34.281 56.594 16.766 1 61.81 189 GLN B CA 1
ATOM 7830 C C . GLN B 1 189 ? -35.219 55.375 16.828 1 61.81 189 GLN B C 1
ATOM 7832 O O . GLN B 1 189 ? -36.062 55.188 15.961 1 61.81 189 GLN B O 1
ATOM 7837 N N . LEU B 1 190 ? -35.062 54.562 17.906 1 63.53 190 LEU B N 1
ATOM 7838 C CA . LEU B 1 190 ? -35.938 53.406 18.094 1 63.53 190 LEU B CA 1
ATOM 7839 C C . LEU B 1 190 ? -37.375 53.844 18.375 1 63.53 190 LEU B C 1
ATOM 7841 O O . LEU B 1 190 ? -38.312 53.25 17.859 1 63.53 190 LEU B O 1
ATOM 7845 N N . ASN B 1 191 ? -37.469 54.875 19.109 1 61.84 191 ASN B N 1
ATOM 7846 C CA . ASN B 1 191 ? -38.781 55.406 19.438 1 61.84 191 ASN B CA 1
ATOM 7847 C C . ASN B 1 191 ? -39.469 56 18.203 1 61.84 191 ASN B C 1
ATOM 7849 O O . ASN B 1 191 ? -40.656 55.812 18.031 1 61.84 191 ASN B O 1
ATOM 7853 N N . ARG B 1 192 ? -38.594 56.625 17.406 1 61.34 192 ARG B N 1
ATOM 7854 C CA . ARG B 1 192 ? -39.156 57.25 16.219 1 61.34 192 ARG B CA 1
ATOM 7855 C C . ARG B 1 192 ? -39.594 56.219 15.195 1 61.34 192 ARG B C 1
ATOM 7857 O O . ARG B 1 192 ? -40.656 56.375 14.562 1 61.34 192 ARG B O 1
ATOM 7864 N N . LYS B 1 193 ? -38.812 55.219 15.023 1 57.41 193 LYS B N 1
ATOM 7865 C CA . LYS B 1 193 ? -39.062 54.25 13.961 1 57.41 193 LYS B CA 1
ATOM 7866 C C . LYS B 1 193 ? -40 53.156 14.438 1 57.41 193 LYS B C 1
ATOM 7868 O O . LYS B 1 193 ? -40.531 52.375 13.633 1 57.41 193 LYS B O 1
ATOM 7873 N N . SER B 1 194 ? -40.156 52.969 15.711 1 55.88 194 SER B N 1
ATOM 7874 C CA . SER B 1 194 ? -41.031 51.938 16.281 1 55.88 194 SER B CA 1
ATOM 7875 C C . SER B 1 194 ? -42.469 52.156 15.875 1 55.88 194 SER B C 1
ATOM 7877 O O . SER B 1 194 ? -43.281 51.219 15.891 1 55.88 194 SER B O 1
ATOM 7879 N N . ASP B 1 195 ? -42.719 53.188 15.141 1 53.31 195 ASP B N 1
ATOM 7880 C CA . ASP B 1 195 ? -44.062 53.562 14.75 1 53.31 195 ASP B CA 1
ATOM 7881 C C . ASP B 1 195 ? -45.094 52.875 15.648 1 53.31 195 ASP B C 1
ATOM 7883 O O . ASP B 1 195 ? -46.125 52.375 15.164 1 53.31 195 ASP B O 1
ATOM 7887 N N . GLY B 1 196 ? -44.812 52.719 16.953 1 51.41 196 GLY B N 1
ATOM 7888 C CA . GLY B 1 196 ? -45.75 52.219 17.938 1 51.41 196 GLY B CA 1
ATOM 7889 C C . GLY B 1 196 ? -45.75 50.688 18.062 1 51.41 196 GLY B C 1
ATOM 7890 O O . GLY B 1 196 ? -46.656 50.125 18.641 1 51.41 196 GLY B O 1
ATOM 7891 N N . THR B 1 197 ? -44.875 49.938 17.422 1 51.81 197 THR B N 1
ATOM 7892 C CA . THR B 1 197 ? -44.938 48.5 17.516 1 51.81 197 THR B CA 1
ATOM 7893 C C . THR B 1 197 ? -43.719 47.969 18.266 1 51.81 197 THR B C 1
ATOM 7895 O O . THR B 1 197 ? -42.594 48.344 18.016 1 51.81 197 THR B O 1
ATOM 7898 N N . PHE B 1 198 ? -43.938 47.219 19.406 1 48.91 198 PHE B N 1
ATOM 7899 C CA . PHE B 1 198 ? -42.938 46.562 20.234 1 48.91 198 PHE B CA 1
ATOM 7900 C C . PHE B 1 198 ? -42.062 45.656 19.391 1 48.91 198 PHE B C 1
ATOM 7902 O O . PHE B 1 198 ? -40.844 45.531 19.641 1 48.91 198 PHE B O 1
ATOM 7909 N N . LEU B 1 199 ? -42.688 45.094 18.516 1 47.97 199 LEU B N 1
ATOM 7910 C CA . LEU B 1 199 ? -42.031 44 17.781 1 47.97 199 LEU B CA 1
ATOM 7911 C C . LEU B 1 199 ? -40.844 44.5 17 1 47.97 199 LEU B C 1
ATOM 7913 O O . LEU B 1 199 ? -39.781 43.875 16.984 1 47.97 199 LEU B O 1
ATOM 7917 N N . TRP B 1 200 ? -41.031 45.656 16.438 1 48.12 200 TRP B N 1
ATOM 7918 C CA . TRP B 1 200 ? -39.969 46.156 15.594 1 48.12 200 TRP B CA 1
ATOM 7919 C C . TRP B 1 200 ? -38.75 46.531 16.438 1 48.12 200 TRP B C 1
ATOM 7921 O O . TRP B 1 200 ? -37.625 46.219 16.078 1 48.12 200 TRP B O 1
ATOM 7931 N N . VAL B 1 201 ? -39.031 47.188 17.516 1 54.25 201 VAL B N 1
ATOM 7932 C CA . VAL B 1 201 ? -37.906 47.594 18.391 1 54.25 201 VAL B CA 1
ATOM 7933 C C . VAL B 1 201 ? -37.188 46.375 18.906 1 54.25 201 VAL B C 1
ATOM 7935 O O . VAL B 1 201 ? -35.969 46.312 18.938 1 54.25 201 VAL B O 1
ATOM 7938 N N . ALA B 1 202 ? -37.938 45.406 19.312 1 53.59 202 ALA B N 1
ATOM 7939 C CA . ALA B 1 202 ? -37.375 44.188 19.844 1 53.59 202 ALA B CA 1
ATOM 7940 C C . ALA B 1 202 ? -36.531 43.469 18.781 1 53.59 202 ALA B C 1
ATOM 7942 O O . ALA B 1 202 ? -35.438 42.969 19.078 1 53.59 202 ALA B O 1
ATOM 7943 N N . LEU B 1 203 ? -37 43.5 17.641 1 51.66 203 LEU B N 1
ATOM 7944 C CA . LEU B 1 203 ? -36.312 42.812 16.547 1 51.66 203 LEU B CA 1
ATOM 7945 C C . LEU B 1 203 ? -35 43.531 16.188 1 51.66 203 LEU B C 1
ATOM 7947 O O . LEU B 1 203 ? -34 42.875 15.914 1 51.66 203 LEU B O 1
ATOM 7951 N N . VAL B 1 204 ? -35.219 44.812 16.156 1 55.06 204 VAL B N 1
ATOM 7952 C CA . VAL B 1 204 ? -34.031 45.594 15.812 1 55.06 204 VAL B CA 1
ATOM 7953 C C . VAL B 1 204 ? -32.969 45.406 16.891 1 55.06 204 VAL B C 1
ATOM 7955 O O . VAL B 1 204 ? -31.781 45.219 16.578 1 55.06 204 VAL B O 1
ATOM 7958 N N . VAL B 1 205 ? -33.438 45.5 18.125 1 60.06 205 VAL B N 1
ATOM 7959 C CA . VAL B 1 205 ? -32.469 45.375 19.219 1 60.06 205 VAL B CA 1
ATOM 7960 C C . VAL B 1 205 ? -31.891 43.969 19.188 1 60.06 205 VAL B C 1
ATOM 7962 O O . VAL B 1 205 ? -30.688 43.781 19.359 1 60.06 205 VAL B O 1
ATOM 7965 N N . GLU B 1 206 ? -32.75 43.031 18.969 1 63.44 206 GLU B N 1
ATOM 7966 C CA . GLU B 1 206 ? -32.25 41.656 18.875 1 63.44 206 GLU B CA 1
ATOM 7967 C C . GLU B 1 206 ? -31.328 41.469 17.688 1 63.44 206 GLU B C 1
ATOM 7969 O O . GLU B 1 206 ? -30.297 40.781 17.797 1 63.44 206 GLU B O 1
ATOM 7974 N N . GLY B 1 207 ? -31.734 42.094 16.641 1 64.12 207 GLY B N 1
ATOM 7975 C CA . GLY B 1 207 ? -30.875 42.031 15.469 1 64.12 207 GLY B CA 1
ATOM 7976 C C . GLY B 1 207 ? -29.516 42.688 15.688 1 64.12 207 GLY B C 1
ATOM 7977 O O . GLY B 1 207 ? -28.5 42.156 15.242 1 64.12 207 GLY B O 1
ATOM 7978 N N . LEU B 1 208 ? -29.578 43.75 16.406 1 67.69 208 LEU B N 1
ATOM 7979 C CA . LEU B 1 208 ? -28.328 44.469 16.688 1 67.69 208 LEU B CA 1
ATOM 7980 C C . LEU B 1 208 ? -27.469 43.656 17.672 1 67.69 208 LEU B C 1
ATOM 7982 O O . LEU B 1 208 ? -26.25 43.625 17.531 1 67.69 208 LEU B O 1
ATOM 7986 N N . ARG B 1 209 ? -28.141 43 18.594 1 72.31 209 ARG B N 1
ATOM 7987 C CA . ARG B 1 209 ? -27.406 42.156 19.516 1 72.31 209 ARG B CA 1
ATOM 7988 C C . ARG B 1 209 ? -26.75 40.969 18.797 1 72.31 209 ARG B C 1
ATOM 7990 O O . ARG B 1 209 ? -25.594 40.656 19.062 1 72.31 209 ARG B O 1
ATOM 7997 N N . LYS B 1 210 ? -27.469 40.406 17.891 1 77.19 210 LYS B N 1
ATOM 7998 C CA . LYS B 1 210 ? -26.922 39.312 17.109 1 77.19 210 LYS B CA 1
ATOM 7999 C C . LYS B 1 210 ? -25.766 39.781 16.219 1 77.19 210 LYS B C 1
ATOM 8001 O O . LYS B 1 210 ? -24.75 39.094 16.109 1 77.19 210 LYS B O 1
ATOM 8006 N N . PHE B 1 211 ? -26.047 40.938 15.742 1 79.25 211 PHE B N 1
ATOM 8007 C CA . PHE B 1 211 ? -25.031 41.531 14.875 1 79.25 211 PHE B CA 1
ATOM 8008 C C . PHE B 1 211 ? -23.75 41.781 15.641 1 79.25 211 PHE B C 1
ATOM 8010 O O . PHE B 1 211 ? -22.656 41.438 15.188 1 79.25 211 PHE B O 1
ATOM 8017 N N . LEU B 1 212 ? -23.875 42.312 16.75 1 78.69 212 LEU B N 1
ATOM 8018 C CA . LEU B 1 212 ? -22.734 42.594 17.594 1 78.69 212 LEU B CA 1
ATOM 8019 C C . LEU B 1 212 ? -22.062 41.312 18.062 1 78.69 212 LEU B C 1
ATOM 8021 O O . LEU B 1 212 ? -20.844 41.219 18.078 1 78.69 212 LEU B O 1
ATOM 8025 N N . SER B 1 213 ? -22.859 40.344 18.422 1 84.31 213 SER B N 1
ATOM 8026 C CA . SER B 1 213 ? -22.328 39.062 18.875 1 84.31 213 SER B CA 1
ATOM 8027 C C . SER B 1 213 ? -21.562 38.375 17.766 1 84.31 213 SER B C 1
ATOM 8029 O O . SER B 1 213 ? -20.547 37.719 18.031 1 84.31 213 SER B O 1
ATOM 8031 N N . MET B 1 214 ? -22.031 38.469 16.562 1 88.5 214 MET B N 1
ATOM 8032 C CA . MET B 1 214 ? -21.344 37.844 15.43 1 88.5 214 MET B CA 1
ATOM 8033 C C . MET B 1 214 ? -19.984 38.469 15.203 1 88.5 214 MET B C 1
ATOM 8035 O O . MET B 1 214 ? -19 37.781 14.93 1 88.5 214 MET B O 1
ATOM 8039 N N . ALA B 1 215 ? -19.906 39.75 15.328 1 86.25 215 ALA B N 1
ATOM 8040 C CA . ALA B 1 215 ? -18.641 40.469 15.156 1 86.25 215 ALA B CA 1
ATOM 8041 C C . ALA B 1 215 ? -17.656 40.094 16.25 1 86.25 215 ALA B C 1
ATOM 8043 O O . ALA B 1 215 ? -16.438 40.031 16 1 86.25 215 ALA B O 1
ATOM 8044 N N . VAL B 1 216 ? -18.172 39.781 17.391 1 83.25 216 VAL B N 1
ATOM 8045 C CA . VAL B 1 216 ? -17.312 39.469 18.531 1 83.25 216 VAL B CA 1
ATOM 8046 C C . VAL B 1 216 ? -16.828 38.031 18.422 1 83.25 216 VAL B C 1
ATOM 8048 O O . VAL B 1 216 ? -15.664 37.719 18.703 1 83.25 216 VAL B O 1
ATOM 8051 N N . LEU B 1 217 ? -17.688 37.125 17.938 1 88.81 217 LEU B N 1
ATOM 8052 C CA . LEU B 1 217 ? -17.391 35.688 17.938 1 88.81 217 LEU B CA 1
ATOM 8053 C C . LEU B 1 217 ? -16.734 35.281 16.625 1 88.81 217 LEU B C 1
ATOM 8055 O O . LEU B 1 217 ? -16.281 34.125 16.5 1 88.81 217 LEU B O 1
ATOM 8059 N N . ALA B 1 218 ? -16.672 36.219 15.703 1 91.88 218 ALA B N 1
ATOM 8060 C CA . ALA B 1 218 ? -16.016 35.906 14.438 1 91.88 218 ALA B CA 1
ATOM 8061 C C . ALA B 1 218 ? -14.516 35.656 14.656 1 91.88 218 ALA B C 1
ATOM 8063 O O . ALA B 1 218 ? -13.906 36.219 15.555 1 91.88 218 ALA B O 1
ATOM 8064 N N . TYR B 1 219 ? -13.922 34.844 13.859 1 93.31 219 TYR B N 1
ATOM 8065 C CA . TYR B 1 219 ? -12.523 34.438 14.031 1 93.31 219 TYR B CA 1
ATOM 8066 C C . TYR B 1 219 ? -11.586 35.469 13.438 1 93.31 219 TYR B C 1
ATOM 8068 O O . TYR B 1 219 ? -10.383 35.469 13.703 1 93.31 219 TYR B O 1
ATOM 8076 N N . ARG B 1 220 ? -12.07 36.344 12.633 1 90.69 220 ARG B N 1
ATOM 8077 C CA . ARG B 1 220 ? -11.391 37.5 12.07 1 90.69 220 ARG B CA 1
ATOM 8078 C C . ARG B 1 220 ? -12.383 38.625 11.719 1 90.69 220 ARG B C 1
ATOM 8080 O O . ARG B 1 220 ? -13.594 38.375 11.688 1 90.69 220 ARG B O 1
ATOM 8087 N N . PRO B 1 221 ? -11.906 39.812 11.562 1 90.44 221 PRO B N 1
ATOM 8088 C CA . PRO B 1 221 ? -12.844 40.875 11.156 1 90.44 221 PRO B CA 1
ATOM 8089 C C . PRO B 1 221 ? -13.594 40.5 9.867 1 90.44 221 PRO B C 1
ATOM 8091 O O . PRO B 1 221 ? -13.008 39.938 8.953 1 90.44 221 PRO B O 1
ATOM 8094 N N . LEU B 1 222 ? -14.852 40.844 9.891 1 93.62 222 LEU B N 1
ATOM 8095 C CA . LEU B 1 222 ? -15.719 40.5 8.773 1 93.62 222 LEU B CA 1
ATOM 8096 C C . LEU B 1 222 ? -15.867 41.656 7.809 1 93.62 222 LEU B C 1
ATOM 8098 O O . LEU B 1 222 ? -16 42.812 8.234 1 93.62 222 LEU B O 1
ATOM 8102 N N . HIS B 1 223 ? -15.688 41.406 6.57 1 93.25 223 HIS B N 1
ATOM 8103 C CA . HIS B 1 223 ? -16.062 42.406 5.566 1 93.25 223 HIS B CA 1
ATOM 8104 C C . HIS B 1 223 ? -17.578 42.594 5.539 1 93.25 223 HIS B C 1
ATOM 8106 O O . HIS B 1 223 ? -18.344 41.688 5.836 1 93.25 223 HIS B O 1
ATOM 8112 N N . ILE B 1 224 ? -18.016 43.719 5.109 1 90.81 224 ILE B N 1
ATOM 8113 C CA . ILE B 1 224 ? -19.438 44.062 5.082 1 90.81 224 ILE B CA 1
ATOM 8114 C C . ILE B 1 224 ? -20.188 43.062 4.219 1 90.81 224 ILE B C 1
ATOM 8116 O O . ILE B 1 224 ? -21.297 42.656 4.566 1 90.81 224 ILE B O 1
ATOM 8120 N N . SER B 1 225 ? -19.562 42.625 3.129 1 92.31 225 SER B N 1
ATOM 8121 C CA . SER B 1 225 ? -20.203 41.656 2.234 1 92.31 225 SER B CA 1
ATOM 8122 C C . SER B 1 225 ? -20.312 40.281 2.879 1 92.31 225 SER B C 1
ATOM 8124 O O . SER B 1 225 ? -21.266 39.562 2.631 1 92.31 225 SER B O 1
ATOM 8126 N N . GLU B 1 226 ? -19.375 39.875 3.662 1 94.19 226 GLU B N 1
ATOM 8127 C CA . GLU B 1 226 ? -19.391 38.625 4.375 1 94.19 226 GLU B CA 1
ATOM 8128 C C . GLU B 1 226 ? -20.469 38.594 5.461 1 94.19 226 GLU B C 1
ATOM 8130 O O . GLU B 1 226 ? -21.172 37.625 5.645 1 94.19 226 GLU B O 1
ATOM 8135 N N . MET B 1 227 ? -20.547 39.75 6.176 1 91.38 227 MET B N 1
ATOM 8136 C CA . MET B 1 227 ? -21.547 39.875 7.23 1 91.38 227 MET B CA 1
ATOM 8137 C C . MET B 1 227 ? -22.953 39.812 6.656 1 91.38 227 MET B C 1
ATOM 8139 O O . MET B 1 227 ? -23.875 39.312 7.312 1 91.38 227 MET B O 1
ATOM 8143 N N . ARG B 1 228 ? -23.094 40.344 5.539 1 90.06 228 ARG B N 1
ATOM 8144 C CA . ARG B 1 228 ? -24.391 40.25 4.875 1 90.06 228 ARG B CA 1
ATOM 8145 C C . ARG B 1 228 ? -24.859 38.812 4.742 1 90.06 228 ARG B C 1
ATOM 8147 O O . ARG B 1 228 ? -26.016 38.5 5.043 1 90.06 228 ARG B O 1
ATOM 8154 N N . HIS B 1 229 ? -23.953 37.875 4.332 1 90 229 HIS B N 1
ATOM 8155 C CA . HIS B 1 229 ? -24.297 36.469 4.176 1 90 229 HIS B CA 1
ATOM 8156 C C . HIS B 1 229 ? -24.578 35.812 5.527 1 90 229 HIS B C 1
ATOM 8158 O O . HIS B 1 229 ? -25.5 35 5.652 1 90 229 HIS B O 1
ATOM 8164 N N . LEU B 1 230 ? -23.797 36.188 6.504 1 91.38 230 LEU B N 1
ATOM 8165 C CA . LEU B 1 230 ? -23.922 35.562 7.82 1 91.38 230 LEU B CA 1
ATOM 8166 C C . LEU B 1 230 ? -25.219 35.969 8.5 1 91.38 230 LEU B C 1
ATOM 8168 O O . LEU B 1 230 ? -25.75 35.25 9.336 1 91.38 230 LEU B O 1
ATOM 8172 N N . THR B 1 231 ? -25.734 37.188 8.164 1 85.75 231 THR B N 1
ATOM 8173 C CA . THR B 1 231 ? -26.953 37.656 8.781 1 85.75 231 THR B CA 1
ATOM 8174 C C . THR B 1 231 ? -28.172 37.344 7.91 1 85.75 231 THR B C 1
ATOM 8176 O O . THR B 1 231 ? -29.297 37.594 8.312 1 85.75 231 THR B O 1
ATOM 8179 N N . GLY B 1 232 ? -27.969 36.781 6.828 1 80.25 232 GLY B N 1
ATOM 8180 C CA . GLY B 1 232 ? -29.062 36.469 5.926 1 80.25 232 GLY B CA 1
ATOM 8181 C C . GLY B 1 232 ? -29.719 37.688 5.297 1 80.25 232 GLY B C 1
ATOM 8182 O O . GLY B 1 232 ? -30.859 37.625 4.863 1 80.25 232 GLY B O 1
ATOM 8183 N N . ARG B 1 233 ? -29.016 38.75 5.363 1 76.38 233 ARG B N 1
ATOM 8184 C CA . ARG B 1 233 ? -29.562 40 4.809 1 76.38 233 ARG B CA 1
ATOM 8185 C C . ARG B 1 233 ? -29.281 40.094 3.311 1 76.38 233 ARG B C 1
ATOM 8187 O O . ARG B 1 233 ? -28.375 39.438 2.799 1 76.38 233 ARG B O 1
ATOM 8194 N N . HIS B 1 234 ? -30.125 40.844 2.666 1 72.94 234 HIS B N 1
ATOM 8195 C CA . HIS B 1 234 ? -30.047 40.875 1.211 1 72.94 234 HIS B CA 1
ATOM 8196 C C . HIS B 1 234 ? -29.188 42.031 0.729 1 72.94 234 HIS B C 1
ATOM 8198 O O . HIS B 1 234 ? -28.516 41.906 -0.299 1 72.94 234 HIS B O 1
ATOM 8204 N N . LYS B 1 235 ? -29.234 43.188 1.513 1 79.81 235 LYS B N 1
ATOM 8205 C CA . LYS B 1 235 ? -28.547 44.375 1.004 1 79.81 235 LYS B CA 1
ATOM 8206 C C . LYS B 1 235 ? -27.422 44.812 1.949 1 79.81 235 LYS B C 1
ATOM 8208 O O . LYS B 1 235 ? -27.594 44.75 3.17 1 79.81 235 LYS B O 1
ATOM 8213 N N . GLU B 1 236 ? -26.297 45.188 1.381 1 83.69 236 GLU B N 1
ATOM 8214 C CA . GLU B 1 236 ? -25.141 45.656 2.146 1 83.69 236 GLU B CA 1
ATOM 8215 C C . GLU B 1 236 ? -25.469 46.906 2.934 1 83.69 236 GLU B C 1
ATOM 8217 O O . GLU B 1 236 ? -24.922 47.125 4.016 1 83.69 236 GLU B O 1
ATOM 8222 N N . LYS B 1 237 ? -26.312 47.688 2.385 1 81.06 237 LYS B N 1
ATOM 8223 C CA . LYS B 1 237 ? -26.688 48.938 3.037 1 81.06 237 LYS B CA 1
ATOM 8224 C C . LYS B 1 237 ? -27.328 48.656 4.398 1 81.06 237 LYS B C 1
ATOM 8226 O O . LYS B 1 237 ? -27.156 49.438 5.332 1 81.06 237 LYS B O 1
ATOM 8231 N N . ASP B 1 238 ? -28 47.531 4.445 1 79.5 238 ASP B N 1
ATOM 8232 C CA . ASP B 1 238 ? -28.625 47.156 5.711 1 79.5 238 ASP B CA 1
ATOM 8233 C C . ASP B 1 238 ? -27.562 46.844 6.773 1 79.5 238 ASP B C 1
ATOM 8235 O O . ASP B 1 238 ? -27.75 47.156 7.949 1 79.5 238 ASP B O 1
ATOM 8239 N N . VAL B 1 239 ? -26.516 46.281 6.348 1 84.81 239 VAL B N 1
ATOM 8240 C CA . VAL B 1 239 ? -25.422 45.938 7.262 1 84.81 239 VAL B CA 1
ATOM 8241 C C . VAL B 1 239 ? -24.719 47.219 7.711 1 84.81 239 VAL B C 1
ATOM 8243 O O . VAL B 1 239 ? -24.391 47.375 8.891 1 84.81 239 VAL B O 1
ATOM 8246 N N . GLU B 1 240 ? -24.562 48.156 6.73 1 82.44 240 GLU B N 1
ATOM 8247 C CA . GLU B 1 240 ? -23.938 49.438 7.062 1 82.44 240 GLU B CA 1
ATOM 8248 C C . GLU B 1 240 ? -24.766 50.219 8.078 1 82.44 240 GLU B C 1
ATOM 8250 O O . GLU B 1 240 ? -24.219 50.844 8.984 1 82.44 240 GLU B O 1
ATOM 8255 N N . ARG B 1 241 ? -25.984 50.125 7.883 1 76.31 241 ARG B N 1
ATOM 8256 C CA . ARG B 1 241 ? -26.891 50.781 8.812 1 76.31 241 ARG B CA 1
ATOM 8257 C C . ARG B 1 241 ? -26.797 50.156 10.203 1 76.31 241 ARG B C 1
ATOM 8259 O O . ARG B 1 241 ? -26.797 50.875 11.211 1 76.31 241 ARG B O 1
ATOM 8266 N N . ALA B 1 242 ? -26.75 48.844 10.195 1 78.62 242 ALA B N 1
ATOM 8267 C CA . ALA B 1 242 ? -26.625 48.156 11.477 1 78.62 242 ALA B CA 1
ATOM 8268 C C . ALA B 1 242 ? -25.328 48.5 12.188 1 78.62 242 ALA B C 1
ATOM 8270 O O . ALA B 1 242 ? -25.312 48.688 13.406 1 78.62 242 ALA B O 1
ATOM 8271 N N . VAL B 1 243 ? -24.266 48.688 11.438 1 79.75 243 VAL B N 1
ATOM 8272 C CA . VAL B 1 243 ? -22.969 49.062 12 1 79.75 243 VAL B CA 1
ATOM 8273 C C . VAL B 1 243 ? -23.047 50.469 12.547 1 79.75 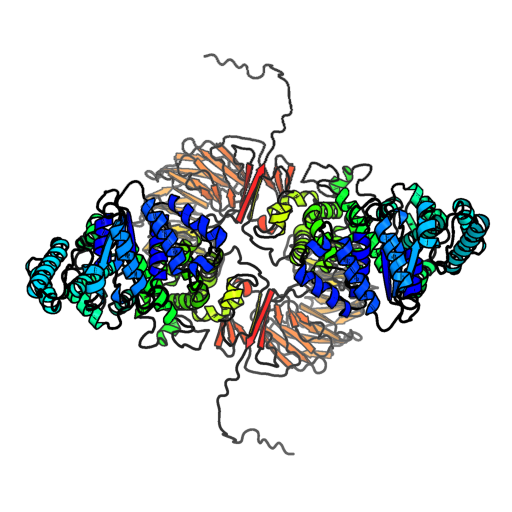243 VAL B C 1
ATOM 8275 O O . VAL B 1 243 ? -22.484 50.781 13.602 1 79.75 243 VAL B O 1
ATOM 8278 N N . GLY B 1 244 ? -23.734 51.312 11.734 1 71.31 244 GLY B N 1
ATOM 8279 C CA . GLY B 1 244 ? -23.922 52.688 12.18 1 71.31 244 GLY B CA 1
ATOM 8280 C C . GLY B 1 244 ? -24.641 52.781 13.508 1 71.31 244 GLY B C 1
ATOM 8281 O O . GLY B 1 244 ? -24.297 53.594 14.359 1 71.31 244 GLY B O 1
ATOM 8282 N N . LEU B 1 245 ? -25.562 51.875 13.711 1 69.38 245 LEU B N 1
ATOM 8283 C CA . LEU B 1 245 ? -26.328 51.844 14.945 1 69.38 245 LEU B CA 1
ATOM 8284 C C . LEU B 1 245 ? -25.484 51.312 16.109 1 69.38 245 LEU B C 1
ATOM 8286 O O . LEU B 1 245 ? -25.75 51.656 17.266 1 69.38 245 LEU B O 1
ATOM 8290 N N . CYS B 1 246 ? -24.469 50.5 15.719 1 70.31 246 CYS B N 1
ATOM 8291 C CA . CYS B 1 246 ? -23.547 50 16.734 1 70.31 246 CYS B CA 1
ATOM 8292 C C . CYS B 1 246 ? -22.25 50.781 16.75 1 70.31 246 CYS B C 1
ATOM 8294 O O . CYS B 1 246 ? -21.203 50.281 17.125 1 70.31 246 CYS B O 1
ATOM 8296 N N . GLY B 1 247 ? -22.188 51.969 16.266 1 63.84 247 GLY B N 1
ATOM 8297 C CA . GLY B 1 247 ? -21.031 52.812 16.016 1 63.84 247 GLY B CA 1
ATOM 8298 C C . GLY B 1 247 ? -20.156 53 17.234 1 63.84 247 GLY B C 1
ATOM 8299 O O . GLY B 1 247 ? -18.984 53.344 17.125 1 63.84 247 GLY B O 1
ATOM 8300 N N . SER B 1 248 ? -20.703 52.781 18.406 1 58.88 248 SER B N 1
ATOM 8301 C CA . SER B 1 248 ? -19.891 52.906 19.625 1 58.88 248 SER B CA 1
ATOM 8302 C C . SER B 1 248 ? -19.016 51.688 19.828 1 58.88 248 SER B C 1
ATOM 8304 O O . SER B 1 248 ? -18.016 51.719 20.562 1 58.88 248 SER B O 1
ATOM 8306 N N . PHE B 1 249 ? -19.438 50.562 19.172 1 68.19 249 PHE B N 1
ATOM 8307 C CA . PHE B 1 249 ? -18.719 49.312 19.375 1 68.19 249 PHE B CA 1
ATOM 8308 C C . PHE B 1 249 ? -17.984 48.875 18.109 1 68.19 249 PHE B C 1
ATOM 8310 O O . PHE B 1 249 ? -16.969 48.188 18.172 1 68.19 249 PHE B O 1
ATOM 8317 N N . LEU B 1 250 ? -18.578 49.25 17.031 1 79.56 250 LEU B N 1
ATOM 8318 C CA . LEU B 1 250 ? -18.078 48.75 15.773 1 79.56 250 LEU B CA 1
ATOM 8319 C C . LEU B 1 250 ? -17.672 49.906 14.844 1 79.56 250 LEU B C 1
ATOM 8321 O O . LEU B 1 250 ? -18.266 51 14.914 1 79.56 250 LEU B O 1
ATOM 8325 N N . THR B 1 251 ? -16.641 49.75 14.141 1 78.44 251 THR B N 1
ATOM 8326 C CA . THR B 1 251 ? -16.219 50.688 13.109 1 78.44 251 THR B CA 1
ATOM 8327 C C . THR B 1 251 ? -15.898 49.969 11.805 1 78.44 251 THR B C 1
ATOM 8329 O O . THR B 1 251 ? -15.648 48.75 11.812 1 78.44 251 THR B O 1
ATOM 8332 N N . VAL B 1 252 ? -16.172 50.625 10.734 1 85.25 252 VAL B N 1
ATOM 8333 C CA . VAL B 1 252 ? -15.867 50.062 9.43 1 85.25 252 VAL B CA 1
ATOM 8334 C C . VAL B 1 252 ? -14.609 50.688 8.852 1 85.25 252 VAL B C 1
ATOM 8336 O O . VAL B 1 252 ? -14.516 51.938 8.781 1 85.25 252 VAL B O 1
ATOM 8339 N N . ARG B 1 253 ? -13.609 49.875 8.617 1 82.94 253 ARG B N 1
ATOM 8340 C CA . ARG B 1 253 ? -12.383 50.312 7.961 1 82.94 253 ARG B CA 1
ATOM 8341 C C . ARG B 1 253 ? -12.125 49.531 6.684 1 82.94 253 ARG B C 1
ATOM 8343 O O . ARG B 1 253 ? -11.961 48.312 6.73 1 82.94 253 ARG B O 1
ATOM 8350 N N . ASN B 1 254 ? -12.016 50.156 5.512 1 86 254 ASN B N 1
ATOM 8351 C CA . ASN B 1 254 ? -11.766 49.5 4.219 1 86 254 ASN B CA 1
ATOM 8352 C C . ASN B 1 254 ? -12.742 48.375 3.961 1 86 254 ASN B C 1
ATOM 8354 O O . ASN B 1 254 ? -12.344 47.281 3.527 1 86 254 ASN B O 1
ATOM 8358 N N . GLY B 1 255 ? -14 48.594 4.492 1 87.81 255 GLY B N 1
ATOM 8359 C CA . GLY B 1 255 ? -15.07 47.625 4.25 1 87.81 255 GLY B CA 1
ATOM 8360 C C . GLY B 1 255 ? -15.148 46.562 5.312 1 87.81 255 GLY B C 1
ATOM 8361 O O . GLY B 1 255 ? -16.078 45.75 5.312 1 87.81 255 GLY B O 1
ATOM 8362 N N . TYR B 1 256 ? -14.164 46.531 6.234 1 91 256 TYR B N 1
ATOM 8363 C CA . TYR B 1 256 ? -14.156 45.531 7.285 1 91 256 TYR B CA 1
ATOM 8364 C C . TYR B 1 256 ? -14.688 46.094 8.594 1 91 256 TYR B C 1
ATOM 8366 O O . TYR B 1 256 ? -14.438 47.25 8.922 1 91 256 TYR B O 1
ATOM 8374 N N . ILE B 1 257 ? -15.398 45.25 9.328 1 87.56 257 ILE B N 1
ATOM 8375 C CA . ILE B 1 257 ? -16.016 45.625 10.602 1 87.56 257 ILE B CA 1
ATOM 8376 C C . ILE B 1 257 ? -15.062 45.281 11.75 1 87.56 257 ILE B C 1
ATOM 8378 O O . ILE B 1 257 ? -14.664 44.125 11.906 1 87.56 257 ILE B O 1
ATOM 8382 N N . TYR B 1 258 ? -14.617 46.281 12.453 1 83.94 258 TYR B N 1
ATOM 8383 C CA . TYR B 1 258 ? -13.703 46.094 13.578 1 83.94 258 TYR B CA 1
ATOM 8384 C C . TYR B 1 258 ? -14.367 46.5 14.891 1 83.94 258 TYR B C 1
ATOM 8386 O O . TYR B 1 258 ? -15.242 47.375 14.906 1 83.94 258 TYR B O 1
ATOM 8394 N N . LEU B 1 259 ? -13.875 45.844 15.906 1 77.25 259 LEU B N 1
ATOM 8395 C CA . LEU B 1 259 ? -14.242 46.281 17.25 1 77.25 259 LEU B CA 1
ATOM 8396 C C . LEU B 1 259 ? -13.359 47.438 17.703 1 77.25 259 LEU B C 1
ATOM 8398 O O . LEU B 1 259 ? -12.141 47.406 17.5 1 77.25 259 LEU B O 1
ATOM 8402 N N . ILE B 1 260 ? -13.852 48.531 18.078 1 65.94 260 ILE B N 1
ATOM 8403 C CA . ILE B 1 260 ? -13.133 49.75 18.422 1 65.94 260 ILE B CA 1
ATOM 8404 C C . ILE B 1 260 ? -12.211 49.5 19.609 1 65.94 260 ILE B C 1
ATOM 8406 O O . ILE B 1 260 ? -11.062 49.938 19.625 1 65.94 260 ILE B O 1
ATOM 8410 N N . HIS B 1 261 ? -12.734 48.844 20.703 1 58.38 261 HIS B N 1
ATOM 8411 C CA . HIS B 1 261 ? -11.891 48.625 21.875 1 58.38 261 HIS B CA 1
ATOM 8412 C C . HIS B 1 261 ? -11.836 47.125 22.234 1 58.38 261 HIS B C 1
ATOM 8414 O O . HIS B 1 261 ? -12.867 46.438 22.234 1 58.38 261 HIS B O 1
ATOM 8420 N N . GLN B 1 262 ? -10.633 46.625 22.281 1 60.5 262 GLN B N 1
ATOM 8421 C CA . GLN B 1 262 ? -10.43 45.219 22.656 1 60.5 262 GLN B CA 1
ATOM 8422 C C . GLN B 1 262 ? -11.109 44.906 23.984 1 60.5 262 GLN B C 1
ATOM 8424 O O . GLN B 1 262 ? -11.625 43.812 24.188 1 60.5 262 GLN B O 1
ATOM 8429 N N . SER B 1 263 ? -11.078 45.906 24.891 1 54.72 263 SER B N 1
ATOM 8430 C CA . SER B 1 263 ? -11.711 45.719 26.188 1 54.72 263 SER B CA 1
ATOM 8431 C C . SER B 1 263 ? -13.211 45.469 26.047 1 54.72 263 SER B C 1
ATOM 8433 O O . SER B 1 263 ? -13.805 44.75 26.844 1 54.72 263 SER B O 1
ATOM 8435 N N . ALA B 1 264 ? -13.734 46.031 25 1 54.06 264 ALA B N 1
ATOM 8436 C CA . ALA B 1 264 ? -15.156 45.781 24.75 1 54.06 264 ALA B CA 1
ATOM 8437 C C . ALA B 1 264 ? -15.406 44.375 24.297 1 54.06 264 ALA B C 1
ATOM 8439 O O . ALA B 1 264 ? -16.391 43.75 24.688 1 54.06 264 ALA B O 1
ATOM 8440 N N . LYS B 1 265 ? -14.469 43.812 23.484 1 62.69 265 LYS B N 1
ATOM 8441 C CA . LYS B 1 265 ? -14.586 42.438 23.031 1 62.69 265 LYS B CA 1
ATOM 8442 C C . LYS B 1 265 ? -14.562 41.469 24.219 1 62.69 265 LYS B C 1
ATOM 8444 O O . LYS B 1 265 ? -15.398 40.562 24.312 1 62.69 265 LYS B O 1
ATOM 8449 N N . ASP B 1 266 ? -13.57 41.719 25.078 1 60.06 266 ASP B N 1
ATOM 8450 C CA . ASP B 1 266 ? -13.422 40.844 26.25 1 60.06 266 ASP B CA 1
ATOM 8451 C C . ASP B 1 266 ? -14.664 40.906 27.141 1 60.06 266 ASP B C 1
ATOM 8453 O O . ASP B 1 266 ? -15.086 39.906 27.703 1 60.06 266 ASP B O 1
ATOM 8457 N N . PHE B 1 267 ? -15.141 42.094 27.234 1 54.72 267 PHE B N 1
ATOM 8458 C CA . PHE B 1 267 ? -16.328 42.312 28.062 1 54.72 267 PHE B CA 1
ATOM 8459 C C . PHE B 1 267 ? -17.547 41.625 27.453 1 54.72 267 PHE B C 1
ATOM 8461 O O . PHE B 1 267 ? -18.297 40.938 28.156 1 54.72 267 PHE B O 1
ATOM 8468 N N . LEU B 1 268 ? -17.672 41.781 26.156 1 61 268 LEU B N 1
ATOM 8469 C CA . LEU B 1 268 ? -18.828 41.25 25.469 1 61 268 LEU B CA 1
ATOM 8470 C C . LEU B 1 268 ? -18.734 39.719 25.359 1 61 268 LEU B C 1
ATOM 8472 O O . LEU B 1 268 ? -19.766 39.031 25.297 1 61 268 LEU B O 1
ATOM 8476 N N . ASP B 1 269 ? -17.516 39.188 25.328 1 61.72 269 ASP B N 1
ATOM 8477 C CA . ASP B 1 269 ? -17.281 37.75 25.234 1 61.72 269 ASP B CA 1
ATOM 8478 C C . ASP B 1 269 ? -17.422 37.062 26.594 1 61.72 269 ASP B C 1
ATOM 8480 O O . ASP B 1 269 ? -17.5 35.844 26.688 1 61.72 269 ASP B O 1
ATOM 8484 N N . SER B 1 270 ? -17.406 37.938 27.672 1 54.25 270 SER B N 1
ATOM 8485 C CA . SER B 1 270 ? -17.438 37.375 29.016 1 54.25 270 SER B CA 1
ATOM 8486 C C . SER B 1 270 ? -18.812 36.812 29.344 1 54.25 270 SER B C 1
ATOM 8488 O O . SER B 1 270 ? -19.812 37.219 28.75 1 54.25 270 SER B O 1
ATOM 8490 N N . GLU B 1 271 ? -18.812 35.688 30.062 1 50.62 271 GLU B N 1
ATOM 8491 C CA . GLU B 1 271 ? -20 35 30.547 1 50.62 271 GLU B CA 1
ATOM 8492 C C . GLU B 1 271 ? -21 35.969 31.172 1 50.62 271 GLU B C 1
ATOM 8494 O O . GLU B 1 271 ? -22.203 35.688 31.188 1 50.62 271 GLU B O 1
ATOM 8499 N N . TYR B 1 272 ? -20.453 37 31.625 1 44.22 272 TYR B N 1
ATOM 8500 C CA . TYR B 1 272 ? -21.297 37.906 32.375 1 44.22 272 TYR B CA 1
ATOM 8501 C C . TYR B 1 272 ? -22.297 38.594 31.469 1 44.22 272 TYR B C 1
ATOM 8503 O O . TYR B 1 272 ? -23.344 39.062 31.922 1 44.22 272 TYR B O 1
ATOM 8511 N N . THR B 1 273 ? -21.891 38.625 30.25 1 49.47 273 THR B N 1
ATOM 8512 C CA . THR B 1 273 ? -22.766 39.375 29.344 1 49.47 273 THR B CA 1
ATOM 8513 C C . THR B 1 273 ? -23.859 38.469 28.781 1 49.47 273 THR B C 1
ATOM 8515 O O . THR B 1 273 ? -24.531 38.844 27.828 1 49.47 273 THR B O 1
ATOM 8518 N N . THR B 1 274 ? -23.953 37.312 29.328 1 53.03 274 THR B N 1
ATOM 8519 C CA . THR B 1 274 ? -24.984 36.375 28.891 1 53.03 274 THR B CA 1
ATOM 8520 C C . THR B 1 274 ? -26.375 36.969 29.047 1 53.03 274 THR B C 1
ATOM 8522 O O . THR B 1 274 ? -27.328 36.469 28.438 1 53.03 274 THR B O 1
ATOM 8525 N N . SER B 1 275 ? -26.469 38.031 29.875 1 51.22 275 SER B N 1
ATOM 8526 C CA . SER B 1 275 ? -27.797 38.594 30.094 1 51.22 275 SER B CA 1
ATOM 8527 C C . SER B 1 275 ? -28.172 39.562 28.969 1 51.22 275 SER B C 1
ATOM 8529 O O . SER B 1 275 ? -29.359 39.812 28.75 1 51.22 275 SER B O 1
ATOM 8531 N N . ILE B 1 276 ? -27.234 40 28.25 1 56.38 276 ILE B N 1
ATOM 8532 C CA . ILE B 1 276 ? -27.516 41.031 27.25 1 56.38 276 ILE B CA 1
ATOM 8533 C C . ILE B 1 276 ? -27.406 40.438 25.859 1 56.38 276 ILE B C 1
ATOM 8535 O O . ILE B 1 276 ? -28.234 40.688 24.984 1 56.38 276 ILE B O 1
ATOM 8539 N N . LEU B 1 277 ? -26.5 39.531 25.688 1 67.75 277 LEU B N 1
ATOM 8540 C CA . LEU B 1 277 ? -26.219 38.969 24.375 1 67.75 277 LEU B CA 1
ATOM 8541 C C . LEU B 1 277 ? -26.688 37.531 24.297 1 67.75 277 LEU B C 1
ATOM 8543 O O . LEU B 1 277 ? -26.781 36.844 25.312 1 67.75 277 LEU B O 1
ATOM 8547 N N . PRO B 1 278 ? -27.125 37.188 23 1 76.31 278 PRO B N 1
ATOM 8548 C CA . PRO B 1 278 ? -27.531 35.812 22.828 1 76.31 278 PRO B CA 1
ATOM 8549 C C . PRO B 1 278 ? -26.422 34.812 23.234 1 76.31 278 PRO B C 1
ATOM 8551 O O . PRO B 1 278 ? -25.25 35.219 23.297 1 76.31 278 PRO B O 1
ATOM 8554 N N . LYS B 1 279 ? -26.922 33.719 23.609 1 77.75 279 LYS B N 1
ATOM 8555 C CA . LYS B 1 279 ? -25.953 32.688 23.938 1 77.75 279 LYS B CA 1
ATOM 8556 C C . LYS B 1 279 ? -24.984 32.438 22.797 1 77.75 279 LYS B C 1
ATOM 8558 O O . LYS B 1 279 ? -25.359 32.469 21.625 1 77.75 279 LYS B O 1
ATOM 8563 N N . HIS B 1 280 ? -23.75 32.219 23.094 1 83.38 280 HIS B N 1
ATOM 8564 C CA . HIS B 1 280 ? -22.703 31.969 22.094 1 83.38 280 HIS B CA 1
ATOM 8565 C C . HIS B 1 280 ? -23.109 30.828 21.172 1 83.38 280 HIS B C 1
ATOM 8567 O O . HIS B 1 280 ? -22.844 30.875 19.969 1 83.38 280 HIS B O 1
ATOM 8573 N N . SER B 1 281 ? -23.75 29.797 21.734 1 84.5 281 SER B N 1
ATOM 8574 C CA . SER B 1 281 ? -24.125 28.625 20.938 1 84.5 281 SER B CA 1
ATOM 8575 C C . SER B 1 281 ? -25.141 29 19.859 1 84.5 281 SER B C 1
ATOM 8577 O O . SER B 1 281 ? -25.094 28.453 18.75 1 84.5 281 SER B O 1
ATOM 8579 N N . GLU B 1 282 ? -25.984 29.891 20.188 1 85.31 282 GLU B N 1
ATOM 8580 C CA . GLU B 1 282 ? -26.969 30.328 19.219 1 85.31 282 GLU B CA 1
ATOM 8581 C C . GLU B 1 282 ? -26.312 31.094 18.062 1 85.31 282 GLU B C 1
ATOM 8583 O O . GLU B 1 282 ? -26.719 30.938 16.906 1 85.31 282 GLU B O 1
ATOM 8588 N N . ILE B 1 283 ? -25.375 31.922 18.406 1 88.69 283 ILE B N 1
ATOM 8589 C CA . ILE B 1 283 ? -24.688 32.719 17.406 1 88.69 283 ILE B CA 1
ATOM 8590 C C . ILE B 1 283 ? -23.844 31.828 16.516 1 88.69 283 ILE B C 1
ATOM 8592 O O . ILE B 1 283 ? -23.875 31.953 15.281 1 88.69 283 ILE B O 1
ATOM 8596 N N . HIS B 1 284 ? -23.141 30.906 17.078 1 91.5 284 HIS B N 1
ATOM 8597 C CA . HIS B 1 284 ? -22.375 29.938 16.297 1 91.5 284 HIS B CA 1
ATOM 8598 C C . HIS B 1 284 ? -23.281 29.125 15.391 1 91.5 284 HIS B C 1
ATOM 8600 O O . HIS B 1 284 ? -22.922 28.812 14.25 1 91.5 284 HIS B O 1
ATOM 8606 N N . HIS B 1 285 ? -24.422 28.75 15.93 1 91.06 285 HIS B N 1
ATOM 8607 C CA . HIS B 1 285 ? -25.359 28 15.109 1 91.06 285 HIS B CA 1
ATOM 8608 C C . HIS B 1 285 ? -25.844 28.812 13.922 1 91.06 285 HIS B C 1
ATOM 8610 O O . HIS B 1 285 ? -25.938 28.297 12.805 1 91.06 285 HIS B O 1
ATOM 8616 N N . GLN B 1 286 ? -26.172 30.062 14.219 1 90.31 286 GLN B N 1
ATOM 8617 C CA . GLN B 1 286 ? -26.625 30.922 13.141 1 90.31 286 GLN B CA 1
ATOM 8618 C C . GLN B 1 286 ? -25.516 31.125 12.094 1 90.31 286 GLN B C 1
ATOM 8620 O O . GLN B 1 286 ? -25.781 31.062 10.891 1 90.31 286 GLN B O 1
ATOM 8625 N N . MET B 1 287 ? -24.344 31.438 12.531 1 93.75 287 MET B N 1
ATOM 8626 C CA . MET B 1 287 ? -23.219 31.641 11.617 1 93.75 287 MET B CA 1
ATOM 8627 C C . MET B 1 287 ? -22.953 30.375 10.805 1 93.75 287 MET B C 1
ATOM 8629 O O . MET B 1 287 ? -22.703 30.453 9.594 1 93.75 287 MET B O 1
ATOM 8633 N N . TYR B 1 288 ? -23.062 29.266 11.469 1 94.38 288 TYR B N 1
ATOM 8634 C CA . TYR B 1 288 ? -22.906 28 10.781 1 94.38 288 TYR B CA 1
ATOM 8635 C C . TYR B 1 288 ? -24.016 27.797 9.742 1 94.38 288 TYR B C 1
ATOM 8637 O O . TYR B 1 288 ? -23.734 27.516 8.578 1 94.38 288 TYR B O 1
ATOM 8645 N N . SER B 1 289 ? -25.203 27.844 10.133 1 93.56 289 SER B N 1
ATOM 8646 C CA . SER B 1 289 ? -26.344 27.562 9.273 1 93.56 289 SER B CA 1
ATOM 8647 C C . SER B 1 289 ? -26.359 28.469 8.055 1 93.56 289 SER B C 1
ATOM 8649 O O . SER B 1 289 ? -26.547 28.016 6.93 1 93.56 289 SER B O 1
ATOM 8651 N N . GLN B 1 290 ? -26.094 29.781 8.273 1 94.19 290 GLN B N 1
ATOM 8652 C CA . GLN B 1 290 ? -26.094 30.734 7.176 1 94.19 290 GLN B CA 1
ATOM 8653 C C . GLN B 1 290 ? -24.906 30.5 6.238 1 94.19 290 GLN B C 1
ATOM 8655 O O . GLN B 1 290 ? -25.047 30.641 5.02 1 94.19 290 GLN B O 1
ATOM 8660 N N . SER B 1 291 ? -23.797 30.219 6.812 1 96.38 291 SER B N 1
ATOM 8661 C CA . SER B 1 291 ? -22.625 29.922 5.992 1 96.38 291 SER B CA 1
ATOM 8662 C C . SER B 1 291 ? -22.859 28.703 5.109 1 96.38 291 SER B C 1
ATOM 8664 O O . SER B 1 291 ? -22.578 28.734 3.908 1 96.38 291 SER B O 1
ATOM 8666 N N . ARG B 1 292 ? -23.344 27.625 5.715 1 95.56 292 ARG B N 1
ATOM 8667 C CA . ARG B 1 292 ? -23.609 26.391 4.969 1 95.56 292 ARG B CA 1
ATOM 8668 C C . ARG B 1 292 ? -24.594 26.656 3.826 1 95.56 292 ARG B C 1
ATOM 8670 O O . ARG B 1 292 ? -24.391 26.156 2.715 1 95.56 292 ARG B O 1
ATOM 8677 N N . GLU B 1 293 ? -25.609 27.391 4.121 1 94.38 293 GLU B N 1
ATOM 8678 C CA . GLU B 1 293 ? -26.609 27.703 3.1 1 94.38 293 GLU B CA 1
ATOM 8679 C C . GLU B 1 293 ? -26.016 28.531 1.97 1 94.38 293 GLU B C 1
ATOM 8681 O O . GLU B 1 293 ? -26.25 28.25 0.793 1 94.38 293 GLU B O 1
ATOM 8686 N N . ALA B 1 294 ? -25.281 29.562 2.352 1 95.06 294 ALA B N 1
ATOM 8687 C CA . ALA B 1 294 ? -24.641 30.406 1.345 1 95.06 294 ALA B CA 1
ATOM 8688 C C . ALA B 1 294 ? -23.703 29.578 0.461 1 95.06 294 ALA B C 1
ATOM 8690 O O . ALA B 1 294 ? -23.703 29.734 -0.764 1 95.06 294 ALA B O 1
ATOM 8691 N N . LEU B 1 295 ? -22.906 28.75 1.033 1 97.44 295 LEU B N 1
ATOM 8692 C CA . LEU B 1 295 ? -21.953 27.938 0.295 1 97.44 295 LEU B CA 1
ATOM 8693 C C . LEU B 1 295 ? -22.688 26.953 -0.613 1 97.44 295 LEU B C 1
ATOM 8695 O O . LEU B 1 295 ? -22.281 26.75 -1.763 1 97.44 295 LEU B O 1
ATOM 8699 N N . SER B 1 296 ? -23.75 26.281 -0.099 1 96.25 296 SER B N 1
ATOM 8700 C CA . SER B 1 296 ? -24.5 25.297 -0.868 1 96.25 296 SER B CA 1
ATOM 8701 C C . SER B 1 296 ? -25.125 25.922 -2.113 1 96.25 296 SER B C 1
ATOM 8703 O O . SER B 1 296 ? -25.25 25.266 -3.146 1 96.25 296 SER B O 1
ATOM 8705 N N . ASN B 1 297 ? -25.406 27.156 -1.989 1 94.06 297 ASN B N 1
ATOM 8706 C CA . ASN B 1 297 ? -26.078 27.828 -3.092 1 94.06 297 ASN B CA 1
ATOM 8707 C C . ASN B 1 297 ? -25.094 28.406 -4.098 1 94.06 297 ASN B C 1
ATOM 8709 O O . ASN B 1 297 ? -25.391 28.516 -5.285 1 94.06 297 ASN B O 1
ATOM 8713 N N . LYS B 1 298 ? -23.969 28.75 -3.666 1 95.5 298 LYS B N 1
ATOM 8714 C CA . LYS B 1 298 ? -23.109 29.547 -4.527 1 95.5 298 LYS B CA 1
ATOM 8715 C C . LYS B 1 298 ? -21.953 28.703 -5.078 1 95.5 298 LYS B C 1
ATOM 8717 O O . LYS B 1 298 ? -21.469 28.969 -6.18 1 95.5 298 LYS B O 1
ATOM 8722 N N . LEU B 1 299 ? -21.469 27.781 -4.359 1 97.06 299 LEU B N 1
ATOM 8723 C CA . LEU B 1 299 ? -20.312 27.016 -4.801 1 97.06 299 LEU B CA 1
ATOM 8724 C C . LEU B 1 299 ? -20.672 26.094 -5.957 1 97.06 299 LEU B C 1
ATOM 8726 O O . LEU B 1 299 ? -21.75 25.469 -5.949 1 97.06 299 LEU B O 1
ATOM 8730 N N . LYS B 1 300 ? -19.859 26.047 -6.934 1 95.94 300 LYS B N 1
ATOM 8731 C CA . LYS B 1 300 ? -20.031 25.188 -8.102 1 95.94 300 LYS B CA 1
ATOM 8732 C C . LYS B 1 300 ? -18.688 24.797 -8.703 1 95.94 300 LYS B C 1
ATOM 8734 O O . LYS B 1 300 ? -17.656 25.359 -8.336 1 95.94 300 LYS B O 1
ATOM 8739 N N . ARG B 1 301 ? -18.719 23.812 -9.5 1 96.25 301 ARG B N 1
ATOM 8740 C CA . ARG B 1 301 ? -17.516 23.344 -10.188 1 96.25 301 ARG B CA 1
ATOM 8741 C C . ARG B 1 301 ? -16.906 24.453 -11.039 1 96.25 301 ARG B C 1
ATOM 8743 O O . ARG B 1 301 ? -17.609 25.125 -11.805 1 96.25 301 ARG B O 1
ATOM 8750 N N . ASP B 1 302 ? -15.625 24.656 -10.844 1 95.88 302 ASP B N 1
ATOM 8751 C CA . ASP B 1 302 ? -14.867 25.641 -11.609 1 95.88 302 ASP B CA 1
ATOM 8752 C C . ASP B 1 302 ? -15.477 27.031 -11.461 1 95.88 302 ASP B C 1
ATOM 8754 O O . ASP B 1 302 ? -15.805 27.672 -12.461 1 95.88 302 ASP B O 1
ATOM 8758 N N . ILE B 1 303 ? -15.508 27.453 -10.234 1 96.31 303 ILE B N 1
ATOM 8759 C CA . ILE B 1 303 ? -16.219 28.672 -9.852 1 96.31 303 ILE B CA 1
ATOM 8760 C C . ILE B 1 303 ? -15.586 29.875 -10.555 1 96.31 303 ILE B C 1
ATOM 8762 O O . ILE B 1 303 ? -16.25 30.875 -10.781 1 96.31 303 ILE B O 1
ATOM 8766 N N . TYR B 1 304 ? -14.359 29.859 -10.977 1 95.25 304 TYR B N 1
ATOM 8767 C CA . TYR B 1 304 ? -13.688 30.953 -11.672 1 95.25 304 TYR B CA 1
ATOM 8768 C C . TYR B 1 304 ? -13.828 30.812 -13.18 1 95.25 304 TYR B C 1
ATOM 8770 O O . TYR B 1 304 ? -13.289 31.625 -13.938 1 95.25 304 TYR B O 1
ATOM 8778 N N . TYR B 1 305 ? -14.484 29.766 -13.711 1 93.25 305 TYR B N 1
ATOM 8779 C CA . TYR B 1 305 ? -14.711 29.516 -15.133 1 93.25 305 TYR B CA 1
ATOM 8780 C C . TYR B 1 305 ? -13.391 29.469 -15.898 1 93.25 305 TYR B C 1
ATOM 8782 O O . TYR B 1 305 ? -13.25 30.125 -16.938 1 93.25 305 TYR B O 1
ATOM 8790 N N . LEU B 1 306 ? -12.484 28.797 -15.359 1 91.94 306 LEU B N 1
ATOM 8791 C CA . LEU B 1 306 ? -11.156 28.719 -15.953 1 91.94 306 LEU B CA 1
ATOM 8792 C C . LEU B 1 306 ? -11.164 27.812 -17.172 1 91.94 306 LEU B C 1
ATOM 8794 O O . LEU B 1 306 ? -10.438 28.047 -18.141 1 91.94 306 LEU B O 1
ATOM 8798 N N . ASN B 1 307 ? -11.969 26.719 -17.203 1 88.06 307 ASN B N 1
ATOM 8799 C CA . ASN B 1 307 ? -12.148 25.766 -18.281 1 88.06 307 ASN B CA 1
ATOM 8800 C C . ASN B 1 307 ? -10.812 25.156 -18.719 1 88.06 307 ASN B C 1
ATOM 8802 O O . ASN B 1 307 ? -10.578 24.969 -19.922 1 88.06 307 ASN B O 1
ATOM 8806 N N . ASN B 1 308 ? -9.844 25.141 -17.891 1 88.75 308 ASN B N 1
ATOM 8807 C CA . ASN B 1 308 ? -8.523 24.531 -18.062 1 88.75 308 ASN B CA 1
ATOM 8808 C C . ASN B 1 308 ? -8.078 23.781 -16.812 1 88.75 308 ASN B C 1
ATOM 8810 O O . ASN B 1 308 ? -7.582 24.391 -15.867 1 88.75 308 ASN B O 1
ATOM 8814 N N . PRO B 1 309 ? -8.18 22.484 -16.844 1 87.31 309 PRO B N 1
ATOM 8815 C CA . PRO B 1 309 ? -7.914 21.688 -15.641 1 87.31 309 PRO B CA 1
ATOM 8816 C C . PRO B 1 309 ? -6.441 21.703 -15.234 1 87.31 309 PRO B C 1
ATOM 8818 O O . PRO B 1 309 ? -6.109 21.375 -14.094 1 87.31 309 PRO B O 1
ATOM 8821 N N . GLY B 1 310 ? -5.516 22.125 -16.094 1 89.25 310 GLY B N 1
ATOM 8822 C CA . GLY B 1 310 ? -4.09 22.031 -15.812 1 89.25 310 GLY B CA 1
ATOM 8823 C C . GLY B 1 310 ? -3.492 23.344 -15.328 1 89.25 310 GLY B C 1
ATOM 8824 O O . GLY B 1 310 ? -2.275 23.453 -15.172 1 89.25 310 GLY B O 1
ATOM 8825 N N . LEU B 1 311 ? -4.305 24.375 -15.047 1 91.88 311 LEU B N 1
ATOM 8826 C CA . LEU B 1 311 ? -3.795 25.688 -14.641 1 91.88 311 LEU B CA 1
ATOM 8827 C C . LEU B 1 311 ? -3.252 25.625 -13.219 1 91.88 311 LEU B C 1
ATOM 8829 O O . LEU B 1 311 ? -3.898 25.078 -12.32 1 91.88 311 LEU B O 1
ATOM 8833 N N . LEU B 1 312 ? -2.084 26.188 -13.008 1 91.06 312 LEU B N 1
ATOM 8834 C CA . LEU B 1 312 ? -1.475 26.297 -11.688 1 91.06 312 LEU B CA 1
ATOM 8835 C C . LEU B 1 312 ? -1.958 27.562 -10.969 1 91.06 312 LEU B C 1
ATOM 8837 O O . LEU B 1 312 ? -2.383 28.516 -11.617 1 91.06 312 LEU B O 1
ATOM 8841 N N . VAL B 1 313 ? -1.949 27.609 -9.664 1 90.25 313 VAL B N 1
ATOM 8842 C CA . VAL B 1 313 ? -2.465 28.688 -8.836 1 90.25 313 VAL B CA 1
ATOM 8843 C C . VAL B 1 313 ? -1.813 30.016 -9.25 1 90.25 313 VAL B C 1
ATOM 8845 O O . VAL B 1 313 ? -2.498 31.016 -9.422 1 90.25 313 VAL B O 1
ATOM 8848 N N . PRO B 1 314 ? -0.47 30.078 -9.539 1 87.56 314 PRO B N 1
ATOM 8849 C CA . PRO B 1 314 ? 0.11 31.359 -9.969 1 87.56 314 PRO B CA 1
ATOM 8850 C C . PRO B 1 314 ? -0.449 31.828 -11.305 1 87.56 314 PRO B C 1
ATOM 8852 O O . PRO B 1 314 ? -0.524 33.031 -11.555 1 87.56 314 PRO B O 1
ATOM 8855 N N . GLU B 1 315 ? -0.875 30.891 -12.148 1 91.19 315 GLU B N 1
ATOM 8856 C CA . GLU B 1 315 ? -1.472 31.234 -13.438 1 91.19 315 GLU B CA 1
ATOM 8857 C C . GLU B 1 315 ? -2.916 31.688 -13.273 1 91.19 315 GLU B C 1
ATOM 8859 O O . GLU B 1 315 ? -3.412 32.5 -14.07 1 91.19 315 GLU B O 1
ATOM 8864 N N . ILE B 1 316 ? -3.551 31.219 -12.25 1 91.56 316 ILE B N 1
ATOM 8865 C CA . ILE B 1 316 ? -4.961 31.516 -12.016 1 91.56 316 ILE B CA 1
ATOM 8866 C C . ILE B 1 316 ? -5.109 32.969 -11.539 1 91.56 316 ILE B C 1
ATOM 8868 O O . ILE B 1 316 ? -6.113 33.625 -11.836 1 91.56 316 ILE B O 1
ATOM 8872 N N . ALA B 1 317 ? -4.121 33.438 -10.812 1 86.5 317 ALA B N 1
ATOM 8873 C CA . ALA B 1 317 ? -4.156 34.812 -10.328 1 86.5 317 ALA B CA 1
ATOM 8874 C C . ALA B 1 317 ? -4.375 35.812 -11.477 1 86.5 317 ALA B C 1
ATOM 8876 O O . ALA B 1 317 ? -5.059 36.812 -11.312 1 86.5 317 ALA B O 1
ATOM 8877 N N . ALA B 1 318 ? -3.861 35.406 -12.656 1 87 318 ALA B N 1
ATOM 8878 C CA . ALA B 1 318 ? -3.998 36.25 -13.828 1 87 318 ALA B CA 1
ATOM 8879 C C . ALA B 1 318 ? -5.379 36.094 -14.453 1 87 318 ALA B C 1
ATOM 8881 O O . ALA B 1 318 ? -5.828 36.969 -15.195 1 87 318 ALA B O 1
ATOM 8882 N N . HIS B 1 319 ? -6.078 35.062 -14.133 1 88 319 HIS B N 1
ATOM 8883 C CA . HIS B 1 319 ? -7.355 34.781 -14.773 1 88 319 HIS B CA 1
ATOM 8884 C C . HIS B 1 319 ? -8.508 34.906 -13.781 1 88 319 HIS B C 1
ATOM 8886 O O . HIS B 1 319 ? -9.633 34.469 -14.078 1 88 319 HIS B O 1
ATOM 8892 N N . ARG B 1 320 ? -8.25 35.469 -12.711 1 90 320 ARG B N 1
ATOM 8893 C CA . ARG B 1 320 ? -9.305 35.594 -11.711 1 90 320 ARG B CA 1
ATOM 8894 C C . ARG B 1 320 ? -10.414 36.531 -12.195 1 90 320 ARG B C 1
ATOM 8896 O O . ARG B 1 320 ? -10.141 37.625 -12.648 1 90 320 ARG B O 1
ATOM 8903 N N . PRO B 1 321 ? -11.578 36 -12.102 1 92 321 PRO B N 1
ATOM 8904 C CA . PRO B 1 321 ? -12.688 36.875 -12.531 1 92 321 PRO B CA 1
ATOM 8905 C C . PRO B 1 321 ? -12.844 38.094 -11.656 1 92 321 PRO B C 1
ATOM 8907 O O . PRO B 1 321 ? -12.5 38.094 -10.477 1 92 321 PRO B O 1
ATOM 8910 N N . ASP B 1 322 ? -13.297 39.125 -12.305 1 89.19 322 ASP B N 1
ATOM 8911 C CA . ASP B 1 322 ? -13.656 40.375 -11.617 1 89.19 322 ASP B CA 1
ATOM 8912 C C . ASP B 1 322 ? -15.117 40.75 -11.859 1 89.19 322 ASP B C 1
ATOM 8914 O O . ASP B 1 322 ? -15.516 41.031 -12.992 1 89.19 322 ASP B O 1
ATOM 8918 N N . PRO B 1 323 ? -16 40.719 -10.898 1 90.19 323 PRO B N 1
ATOM 8919 C CA . PRO B 1 323 ? -15.711 40.562 -9.477 1 90.19 323 PRO B CA 1
ATOM 8920 C C . PRO B 1 323 ? -15.438 39.094 -9.109 1 90.19 323 PRO B C 1
ATOM 8922 O O . PRO B 1 323 ? -15.969 38.188 -9.742 1 90.19 323 PRO B O 1
ATOM 8925 N N . ASP B 1 324 ? -14.633 38.875 -8.094 1 93.69 324 ASP B N 1
ATOM 8926 C CA . ASP B 1 324 ? -14.297 37.531 -7.578 1 93.69 324 ASP B CA 1
ATOM 8927 C C . ASP B 1 324 ? -15.516 36.906 -6.93 1 93.69 324 ASP B C 1
ATOM 8929 O O . ASP B 1 324 ? -16.047 37.406 -5.93 1 93.69 324 ASP B O 1
ATOM 8933 N N . PRO B 1 325 ? -15.961 35.812 -7.477 1 94.81 325 PRO B N 1
ATOM 8934 C CA . PRO B 1 325 ? -17.156 35.156 -6.934 1 94.81 325 PRO B CA 1
ATOM 8935 C C . PRO B 1 325 ? -16.938 34.656 -5.512 1 94.81 325 PRO B C 1
ATOM 8937 O O . PRO B 1 325 ? -17.922 34.375 -4.801 1 94.81 325 PRO B O 1
ATOM 8940 N N . LEU B 1 326 ? -15.727 34.531 -5.027 1 95.69 326 LEU B N 1
ATOM 8941 C CA . LEU B 1 326 ? -15.453 34 -3.699 1 95.69 326 LEU B CA 1
ATOM 8942 C C . LEU B 1 326 ? -15.211 35.125 -2.699 1 95.69 326 LEU B C 1
ATOM 8944 O O . LEU B 1 326 ? -15.047 34.875 -1.504 1 95.69 326 LEU B O 1
ATOM 8948 N N . PHE B 1 327 ? -15.227 36.344 -3.135 1 93.88 327 PHE B N 1
ATOM 8949 C CA . PHE B 1 327 ? -14.852 37.469 -2.295 1 93.88 327 PHE B CA 1
ATOM 8950 C C . PHE B 1 327 ? -15.695 37.531 -1.031 1 93.88 327 PHE B C 1
ATOM 8952 O O . PHE B 1 327 ? -15.172 37.656 0.074 1 93.88 327 PHE B O 1
ATOM 8959 N N . ASP B 1 328 ? -17 37.406 -1.205 1 93.19 328 ASP B N 1
ATOM 8960 C CA . ASP B 1 328 ? -17.906 37.562 -0.061 1 93.19 328 ASP B CA 1
ATOM 8961 C C . ASP B 1 328 ? -18.109 36.219 0.637 1 93.19 328 ASP B C 1
ATOM 8963 O O . ASP B 1 328 ? -18.906 36.125 1.573 1 93.19 328 ASP B O 1
ATOM 8967 N N . LEU B 1 329 ? -17.469 35.156 0.199 1 96.06 329 LEU B N 1
ATOM 8968 C CA . LEU B 1 329 ? -17.672 33.844 0.771 1 96.06 329 LEU B CA 1
ATOM 8969 C C . LEU B 1 329 ? -16.422 33.375 1.516 1 96.06 329 LEU B C 1
ATOM 8971 O O . LEU B 1 329 ? -16.406 32.281 2.109 1 96.06 329 LEU B O 1
ATOM 8975 N N . ARG B 1 330 ? -15.398 34.125 1.513 1 96.06 330 ARG B N 1
ATOM 8976 C CA . ARG B 1 330 ? -14.094 33.719 2.021 1 96.06 330 ARG B CA 1
ATOM 8977 C C . ARG B 1 330 ? -14.188 33.312 3.486 1 96.06 330 ARG B C 1
ATOM 8979 O O . ARG B 1 330 ? -13.672 32.25 3.873 1 96.06 330 ARG B O 1
ATOM 8986 N N . TYR B 1 331 ? -14.867 34.125 4.293 1 96.25 331 TYR B N 1
ATOM 8987 C CA . TYR B 1 331 ? -15 33.781 5.707 1 96.25 331 TYR B CA 1
ATOM 8988 C C . TYR B 1 331 ? -15.758 32.5 5.902 1 96.25 331 TYR B C 1
ATOM 8990 O O . TYR B 1 331 ? -15.328 31.625 6.66 1 96.25 331 TYR B O 1
ATOM 8998 N N . SER B 1 332 ? -16.906 32.406 5.23 1 96.88 332 SER B N 1
ATOM 8999 C CA . SER B 1 332 ? -17.734 31.203 5.352 1 96.88 332 SER B CA 1
ATOM 9000 C C . SER B 1 332 ? -16.984 29.969 4.867 1 96.88 332 SER B C 1
ATOM 9002 O O . SER B 1 332 ? -17.078 28.891 5.477 1 96.88 332 SER B O 1
ATOM 9004 N N . CYS B 1 333 ? -16.234 30.078 3.826 1 97.31 333 CYS B N 1
ATOM 9005 C CA . CYS B 1 333 ? -15.461 28.969 3.295 1 97.31 333 CYS B CA 1
ATOM 9006 C C . CYS B 1 333 ? -14.453 28.453 4.32 1 97.31 333 CYS B C 1
ATOM 9008 O O . CYS B 1 333 ? -14.266 27.25 4.473 1 97.31 333 CYS B O 1
ATOM 9010 N N . THR B 1 334 ? -13.883 29.359 5.023 1 97.12 334 THR B N 1
ATOM 9011 C CA . THR B 1 334 ? -12.766 29.016 5.902 1 97.12 334 THR B CA 1
ATOM 9012 C C . THR B 1 334 ? -13.281 28.531 7.254 1 97.12 334 THR B C 1
ATOM 9014 O O . THR B 1 334 ? -12.742 27.578 7.816 1 97.12 334 THR B O 1
ATOM 9017 N N . TYR B 1 335 ? -14.453 29.109 7.789 1 97.06 335 TYR B N 1
ATOM 9018 C CA . TYR B 1 335 ? -14.688 28.938 9.219 1 97.06 335 TYR B CA 1
ATOM 9019 C C . TYR B 1 335 ? -16.047 28.297 9.477 1 97.06 335 TYR B C 1
ATOM 9021 O O . TYR B 1 335 ? -16.484 28.188 10.625 1 97.06 335 TYR B O 1
ATOM 9029 N N . TRP B 1 336 ? -16.828 27.906 8.469 1 97 336 TRP B N 1
ATOM 9030 C CA . TRP B 1 336 ? -18.156 27.359 8.727 1 97 336 TRP B CA 1
ATOM 9031 C C . TRP B 1 336 ? -18.062 26.109 9.602 1 97 336 TRP B C 1
ATOM 9033 O O . TRP B 1 336 ? -18.891 25.922 10.5 1 97 336 TRP B O 1
ATOM 9043 N N . LEU B 1 337 ? -17.062 25.25 9.367 1 95.19 337 LEU B N 1
ATOM 9044 C CA . LEU B 1 337 ? -16.906 24.031 10.156 1 95.19 337 LEU B CA 1
ATOM 9045 C C . LEU B 1 337 ? -16.484 24.359 11.586 1 95.19 337 LEU B C 1
ATOM 9047 O O . LEU B 1 337 ? -16.875 23.656 12.523 1 95.19 337 LEU B O 1
ATOM 9051 N N . ASP B 1 338 ? -15.68 25.422 11.734 1 94.81 338 ASP B N 1
ATOM 9052 C CA . ASP B 1 338 ? -15.273 25.828 13.07 1 94.81 338 ASP B CA 1
ATOM 9053 C C . ASP B 1 338 ? -16.484 26.219 13.922 1 94.81 338 ASP B C 1
ATOM 9055 O O . ASP B 1 338 ? -16.547 25.859 15.102 1 94.81 338 ASP B O 1
ATOM 9059 N N . HIS B 1 339 ? -17.359 26.938 13.32 1 94.06 339 HIS B N 1
ATOM 9060 C CA . HIS B 1 339 ? -18.578 27.312 14.023 1 94.06 339 HIS B CA 1
ATOM 9061 C C . HIS B 1 339 ? -19.406 26.078 14.352 1 94.06 339 HIS B C 1
ATOM 9063 O O . HIS B 1 339 ? -20 25.984 15.43 1 94.06 339 HIS B O 1
ATOM 9069 N N . PHE B 1 340 ? -19.5 25.141 13.461 1 94.31 340 PHE B N 1
ATOM 9070 C CA . PHE B 1 340 ? -20.203 23.891 13.695 1 94.31 340 PHE B CA 1
ATOM 9071 C C . PHE B 1 340 ? -19.594 23.125 14.859 1 94.31 340 PHE B C 1
ATOM 9073 O O . PHE B 1 340 ? -20.312 22.594 15.711 1 94.31 340 PHE B O 1
ATOM 9080 N N . LEU B 1 341 ? -18.25 22.984 14.875 1 91.88 341 LEU B N 1
ATOM 9081 C CA . LEU B 1 341 ? -17.547 22.203 15.883 1 91.88 341 LEU B CA 1
ATOM 9082 C C . LEU B 1 341 ? -17.734 22.812 17.266 1 91.88 341 LEU B C 1
ATOM 9084 O O . LEU B 1 341 ? -17.656 22.109 18.281 1 91.88 341 LEU B O 1
ATOM 9088 N N . LYS B 1 342 ? -17.969 24.141 17.359 1 89.31 342 LYS B N 1
ATOM 9089 C CA . LYS B 1 342 ? -18.234 24.797 18.641 1 89.31 342 LYS B CA 1
ATOM 9090 C C . LYS B 1 342 ? -19.609 24.406 19.188 1 89.31 342 LYS B C 1
ATOM 9092 O O . LYS B 1 342 ? -19.875 24.594 20.375 1 89.31 342 LYS B O 1
ATOM 9097 N N . LEU B 1 343 ? -20.453 23.828 18.328 1 86.25 343 LEU B N 1
ATOM 9098 C CA . LEU B 1 343 ? -21.812 23.438 18.734 1 86.25 343 LEU B CA 1
ATOM 9099 C C . LEU B 1 343 ? -21.812 22.016 19.312 1 86.25 343 LEU B C 1
ATOM 9101 O O . LEU B 1 343 ? -22.75 21.641 20.016 1 86.25 343 LEU B O 1
ATOM 9105 N N . ARG B 1 344 ? -20.875 21.188 19.047 1 77.06 344 ARG B N 1
ATOM 9106 C CA . ARG B 1 344 ? -20.875 19.75 19.328 1 77.06 344 ARG B CA 1
ATOM 9107 C C . ARG B 1 344 ? -20.859 19.484 20.828 1 77.06 344 ARG B C 1
ATOM 9109 O O . ARG B 1 344 ? -21.594 18.625 21.312 1 77.06 344 ARG B O 1
ATOM 9116 N N . PRO B 1 345 ? -19.938 20.203 21.547 1 65.12 345 PRO B N 1
ATOM 9117 C CA . PRO B 1 345 ? -19.938 19.906 22.969 1 65.12 345 PRO B CA 1
ATOM 9118 C C . PRO B 1 345 ? -21.297 20.141 23.625 1 65.12 345 PRO B C 1
ATOM 9120 O O . PRO B 1 345 ? -21.547 19.641 24.734 1 65.12 345 PRO B O 1
ATOM 9123 N N . LEU B 1 346 ? -22.141 20.828 22.938 1 62.59 346 LEU B N 1
ATOM 9124 C CA . LEU B 1 346 ? -23.391 21.219 23.547 1 62.59 346 LEU B CA 1
ATOM 9125 C C . LEU B 1 346 ? -24.484 20.188 23.281 1 62.59 346 LEU B C 1
ATOM 9127 O O . LEU B 1 346 ? -25.641 20.391 23.625 1 62.59 346 LEU B O 1
ATOM 9131 N N . GLY B 1 347 ? -24.016 18.906 22.797 1 61.91 347 GLY B N 1
ATOM 9132 C CA . GLY B 1 347 ? -24.938 17.797 22.625 1 61.91 347 GLY B CA 1
ATOM 9133 C C . GLY B 1 347 ? -25.859 17.984 21.422 1 61.91 347 GLY B C 1
ATOM 9134 O O . GLY B 1 347 ? -26.984 17.5 21.438 1 61.91 347 GLY B O 1
ATOM 9135 N N . LEU B 1 348 ? -25.469 18.859 20.594 1 59.31 348 LEU B N 1
ATOM 9136 C CA . LEU B 1 348 ? -26.375 19.156 19.484 1 59.31 348 LEU B CA 1
ATOM 9137 C C . LEU B 1 348 ? -26.672 17.891 18.672 1 59.31 348 LEU B C 1
ATOM 9139 O O . LEU B 1 348 ? -25.828 17 18.578 1 59.31 348 LEU B O 1
ATOM 9143 N N . PRO B 1 349 ? -27.938 17.781 18.016 1 61.03 349 PRO B N 1
ATOM 9144 C CA . PRO B 1 349 ? -28.672 16.625 17.484 1 61.03 349 PRO B CA 1
ATOM 9145 C C . PRO B 1 349 ? -27.984 16 16.281 1 61.03 349 PRO B C 1
ATOM 9147 O O . PRO B 1 349 ? -27.234 16.672 15.578 1 61.03 349 PRO B O 1
ATOM 9150 N N . GLU B 1 350 ? -28 14.836 16.25 1 70.19 350 GLU B N 1
ATOM 9151 C CA . GLU B 1 350 ? -27.734 13.953 15.109 1 70.19 350 GLU B CA 1
ATOM 9152 C C . GLU B 1 350 ? -28.172 14.594 13.797 1 70.19 350 GLU B C 1
ATOM 9154 O O . GLU B 1 350 ? -27.562 14.352 12.75 1 70.19 350 GLU B O 1
ATOM 9159 N N . ALA B 1 351 ? -29.031 15.586 13.898 1 78 351 ALA B N 1
ATOM 9160 C CA . ALA B 1 351 ? -29.578 16.219 12.703 1 78 351 ALA B CA 1
ATOM 9161 C C . ALA B 1 351 ? -28.547 17.141 12.055 1 78 351 ALA B C 1
ATOM 9163 O O . ALA B 1 351 ? -28.453 17.219 10.828 1 78 351 ALA B O 1
ATOM 9164 N N . LEU B 1 352 ? -27.766 17.797 12.922 1 83.44 352 LEU B N 1
ATOM 9165 C CA . LEU B 1 352 ? -26.766 18.703 12.375 1 83.44 352 LEU B CA 1
ATOM 9166 C C . LEU B 1 352 ? -25.656 17.922 11.68 1 83.44 352 LEU B C 1
ATOM 9168 O O . LEU B 1 352 ? -25.141 18.359 10.641 1 83.44 352 LEU B O 1
ATOM 9172 N N . ASP B 1 353 ? -25.344 16.766 12.195 1 86.31 353 ASP B N 1
ATOM 9173 C CA . ASP B 1 353 ? -24.344 15.914 11.555 1 86.31 353 ASP B CA 1
ATOM 9174 C C . ASP B 1 353 ? -24.828 15.477 10.172 1 86.31 353 ASP B C 1
ATOM 9176 O O . ASP B 1 353 ? -24.031 15.383 9.234 1 86.31 353 ASP B O 1
ATOM 9180 N N . CYS B 1 354 ? -26.094 15.281 10.07 1 89.12 354 CYS B N 1
ATOM 9181 C CA . CYS B 1 354 ? -26.656 14.875 8.789 1 89.12 354 CYS B CA 1
ATOM 9182 C C . CYS B 1 354 ? -26.578 16 7.77 1 89.12 354 CYS B C 1
ATOM 9184 O O . CYS B 1 354 ? -26.375 15.758 6.582 1 89.12 354 CYS B O 1
ATOM 9186 N N . GLN B 1 355 ? -26.719 17.219 8.312 1 91.44 355 GLN B N 1
ATOM 9187 C CA . GLN B 1 355 ? -26.609 18.359 7.422 1 91.44 355 GLN B CA 1
ATOM 9188 C C . GLN B 1 355 ? -25.203 18.5 6.871 1 91.44 355 GLN B C 1
ATOM 9190 O O . GLN B 1 355 ? -25.016 18.75 5.68 1 91.44 355 GLN B O 1
ATOM 9195 N N . VAL B 1 356 ? -24.25 18.312 7.727 1 94.25 356 VAL B N 1
ATOM 9196 C CA . VAL B 1 356 ? -22.844 18.406 7.305 1 94.25 356 VAL B CA 1
ATOM 9197 C C . VAL B 1 356 ? -22.531 17.266 6.328 1 94.25 356 VAL B C 1
ATOM 9199 O O . VAL B 1 356 ? -21.875 17.484 5.309 1 94.25 356 VAL B O 1
ATOM 9202 N N . SER B 1 357 ? -23.016 16.062 6.621 1 94.12 357 SER B N 1
ATOM 9203 C CA . SER B 1 357 ? -22.812 14.922 5.738 1 94.12 357 SER B CA 1
ATOM 9204 C C . SER B 1 357 ? -23.422 15.18 4.359 1 94.12 357 SER B C 1
ATOM 9206 O O . SER B 1 357 ? -22.797 14.875 3.34 1 94.12 357 SER B O 1
ATOM 9208 N N . GLY B 1 358 ? -24.609 15.75 4.383 1 94.62 358 GLY B N 1
ATOM 9209 C CA . GLY B 1 358 ? -25.266 16.094 3.123 1 94.62 358 GLY B CA 1
ATOM 9210 C C . GLY B 1 358 ? -24.484 17.125 2.318 1 94.62 358 GLY B C 1
ATOM 9211 O O . GLY B 1 358 ? -24.391 17.016 1.094 1 94.62 358 GLY B O 1
ATOM 9212 N N . PHE B 1 359 ? -23.969 18.125 3.014 1 97 359 PHE B N 1
ATOM 9213 C CA . PHE B 1 359 ? -23.141 19.125 2.346 1 97 359 PHE B CA 1
ATOM 9214 C C . PHE B 1 359 ? -21.938 18.453 1.695 1 97 359 PHE B C 1
ATOM 9216 O O . PHE B 1 359 ? -21.594 18.766 0.551 1 97 359 PHE B O 1
ATOM 9223 N N . PHE B 1 360 ? -21.25 17.562 2.398 1 97.44 360 PHE B N 1
ATOM 9224 C CA . PHE B 1 360 ? -20.062 16.875 1.875 1 97.44 360 PHE B CA 1
ATOM 9225 C C . PHE B 1 360 ? -20.422 16.016 0.667 1 97.44 360 PHE B C 1
ATOM 9227 O O . PHE B 1 360 ? -19.656 15.938 -0.291 1 97.44 360 PHE B O 1
ATOM 9234 N N . GLU B 1 361 ? -21.5 15.391 0.65 1 95.62 361 GLU B N 1
ATOM 9235 C CA . GLU B 1 361 ? -21.906 14.531 -0.459 1 95.62 361 GLU B CA 1
ATOM 9236 C C . GLU B 1 361 ? -22.062 15.336 -1.749 1 95.62 361 GLU B C 1
ATOM 9238 O O . GLU B 1 361 ? -21.734 14.844 -2.834 1 95.62 361 GLU B O 1
ATOM 9243 N N . ARG B 1 362 ? -22.438 16.641 -1.557 1 94.75 362 ARG B N 1
ATOM 9244 C CA . ARG B 1 362 ? -22.781 17.406 -2.748 1 94.75 362 ARG B CA 1
ATOM 9245 C C . ARG B 1 362 ? -21.703 18.438 -3.057 1 94.75 362 ARG B C 1
ATOM 9247 O O . ARG B 1 362 ? -21.438 18.734 -4.223 1 94.75 362 ARG B O 1
ATOM 9254 N N . HIS B 1 363 ? -21.047 18.969 -1.959 1 97.5 363 HIS B N 1
ATOM 9255 C CA . HIS B 1 363 ? -20.266 20.172 -2.209 1 97.5 363 HIS B CA 1
ATOM 9256 C C . HIS B 1 363 ? -18.859 20.062 -1.645 1 97.5 363 HIS B C 1
ATOM 9258 O O . HIS B 1 363 ? -18.141 21.047 -1.535 1 97.5 363 HIS B O 1
ATOM 9264 N N . LEU B 1 364 ? -18.469 18.875 -1.282 1 97.94 364 LEU B N 1
ATOM 9265 C CA . LEU B 1 364 ? -17.125 18.75 -0.743 1 97.94 364 LEU B CA 1
ATOM 9266 C C . LEU B 1 364 ? -16.094 19.234 -1.755 1 97.94 364 LEU B C 1
ATOM 9268 O O . LEU B 1 364 ? -15.203 20.031 -1.42 1 97.94 364 LEU B O 1
ATOM 9272 N N . LEU B 1 365 ? -16.188 18.766 -3.049 1 98.06 365 LEU B N 1
ATOM 9273 C CA . LEU B 1 365 ? -15.211 19.109 -4.07 1 98.06 365 LEU B CA 1
ATOM 9274 C C . LEU B 1 365 ? -15.219 20.609 -4.359 1 98.06 365 LEU B C 1
ATOM 9276 O O . LEU B 1 365 ? -14.164 21.219 -4.5 1 98.06 365 LEU B O 1
ATOM 9280 N N . HIS B 1 366 ? -16.453 21.188 -4.418 1 98.31 366 HIS B N 1
ATOM 9281 C CA . HIS B 1 366 ? -16.578 22.625 -4.641 1 98.31 366 HIS B CA 1
ATOM 9282 C C . HIS B 1 366 ? -15.898 23.422 -3.529 1 98.31 366 HIS B C 1
ATOM 9284 O O . HIS B 1 366 ? -15.227 24.422 -3.793 1 98.31 366 HIS B O 1
ATOM 9290 N N . TRP B 1 367 ? -16.188 22.953 -2.34 1 98.44 367 TRP B N 1
ATOM 9291 C CA . TRP B 1 367 ? -15.633 23.609 -1.163 1 98.44 367 TRP B CA 1
ATOM 9292 C C . TRP B 1 367 ? -14.117 23.531 -1.152 1 98.44 367 TRP B C 1
ATOM 9294 O O . TRP B 1 367 ? -13.43 24.531 -0.924 1 98.44 367 TRP B O 1
ATOM 9304 N N . LEU B 1 368 ? -13.531 22.344 -1.472 1 97.88 368 LEU B N 1
ATOM 9305 C CA . LEU B 1 368 ? -12.086 22.172 -1.502 1 97.88 368 LEU B CA 1
ATOM 9306 C C . LEU B 1 368 ? -11.453 23 -2.619 1 97.88 368 LEU B C 1
ATOM 9308 O O . LEU B 1 368 ? -10.367 23.547 -2.451 1 97.88 368 LEU B O 1
ATOM 9312 N N . GLU B 1 369 ? -12.117 23.047 -3.771 1 97.5 369 GLU B N 1
ATOM 9313 C CA . GLU B 1 369 ? -11.656 23.922 -4.844 1 97.5 369 GLU B CA 1
ATOM 9314 C C . GLU B 1 369 ? -11.539 25.359 -4.363 1 97.5 369 GLU B C 1
ATOM 9316 O O . GLU B 1 369 ? -10.531 26.031 -4.617 1 97.5 369 GLU B O 1
ATOM 9321 N N . SER B 1 370 ? -12.578 25.812 -3.676 1 97.62 370 SER B N 1
ATOM 9322 C CA . SER B 1 370 ? -12.594 27.188 -3.188 1 97.62 370 SER B CA 1
ATOM 9323 C C . SER B 1 370 ? -11.469 27.438 -2.186 1 97.62 370 SER B C 1
ATOM 9325 O O . SER B 1 370 ? -10.859 28.516 -2.186 1 97.62 370 SER B O 1
ATOM 9327 N N . LEU B 1 371 ? -11.242 26.5 -1.332 1 97 371 LEU B N 1
ATOM 9328 C CA . LEU B 1 371 ? -10.156 26.609 -0.365 1 97 371 LEU B CA 1
ATOM 9329 C C . LEU B 1 371 ? -8.805 26.672 -1.069 1 97 371 LEU B C 1
ATOM 9331 O O . LEU B 1 371 ? -7.91 27.391 -0.643 1 97 371 LEU B O 1
ATOM 9335 N N . GLY B 1 372 ? -8.672 25.859 -2.088 1 94.94 372 GLY B N 1
ATOM 9336 C CA . GLY B 1 372 ? -7.453 25.922 -2.877 1 94.94 372 GLY B CA 1
ATOM 9337 C C . GLY B 1 372 ? -7.238 27.25 -3.557 1 94.94 372 GLY B C 1
ATOM 9338 O O . GLY B 1 372 ? -6.117 27.766 -3.586 1 94.94 372 GLY B O 1
ATOM 9339 N N . LEU B 1 373 ? -8.297 27.812 -4.055 1 95.31 373 LEU B N 1
ATOM 9340 C CA . LEU B 1 373 ? -8.227 29.078 -4.777 1 95.31 373 LEU B CA 1
ATOM 9341 C C . LEU B 1 373 ? -7.93 30.219 -3.824 1 95.31 373 LEU B C 1
ATOM 9343 O O . LEU B 1 373 ? -7.23 31.172 -4.191 1 95.31 373 LEU B O 1
ATOM 9347 N N . THR B 1 374 ? -8.461 30.172 -2.586 1 94.44 374 THR B N 1
ATOM 9348 C CA . THR B 1 374 ? -8.305 31.266 -1.632 1 94.44 374 THR B CA 1
ATOM 9349 C C . THR B 1 374 ? -7.051 31.062 -0.782 1 94.44 374 THR B C 1
ATOM 9351 O O . THR B 1 374 ? -6.66 31.953 -0.027 1 94.44 374 THR B O 1
ATOM 9354 N N . GLY B 1 375 ? -6.43 29.891 -0.86 1 91.75 375 GLY B N 1
ATOM 9355 C CA . GLY B 1 375 ? -5.211 29.609 -0.119 1 91.75 375 GLY B CA 1
ATOM 9356 C C . GLY B 1 375 ? -5.469 29.203 1.32 1 91.75 375 GLY B C 1
ATOM 9357 O O . GLY B 1 375 ? -4.582 29.312 2.17 1 91.75 375 GLY B O 1
ATOM 9358 N N . GLU B 1 376 ? -6.719 28.766 1.668 1 94.44 376 GLU B N 1
ATOM 9359 C CA . GLU B 1 376 ? -7.07 28.453 3.049 1 94.44 376 GLU B CA 1
ATOM 9360 C C . GLU B 1 376 ? -7.258 26.953 3.236 1 94.44 376 GLU B C 1
ATOM 9362 O O . GLU B 1 376 ? -7.992 26.516 4.125 1 94.44 376 GLU B O 1
ATOM 9367 N N . LEU B 1 377 ? -6.66 26.156 2.381 1 94.25 377 LEU B N 1
ATOM 9368 C CA . LEU B 1 377 ? -6.828 24.703 2.43 1 94.25 377 LEU B CA 1
ATOM 9369 C C . LEU B 1 377 ? -6.324 24.141 3.756 1 94.25 377 LEU B C 1
ATOM 9371 O O . LEU B 1 377 ? -6.922 23.219 4.309 1 94.25 377 LEU B O 1
ATOM 9375 N N . ARG B 1 378 ? -5.223 24.734 4.266 1 91.56 378 ARG B N 1
ATOM 9376 C CA . ARG B 1 378 ? -4.648 24.266 5.523 1 91.56 378 ARG B CA 1
ATOM 9377 C C . ARG B 1 378 ? -5.691 24.281 6.637 1 91.56 378 ARG B C 1
ATOM 9379 O O . ARG B 1 378 ? -5.887 23.266 7.32 1 91.56 378 ARG B O 1
ATOM 9386 N N . HIS B 1 379 ? -6.355 25.359 6.75 1 93.06 379 HIS B N 1
ATOM 9387 C CA . HIS B 1 379 ? -7.371 25.5 7.789 1 93.06 379 HIS B CA 1
ATOM 9388 C C . HIS B 1 379 ? -8.492 24.484 7.59 1 93.06 379 HIS B C 1
ATOM 9390 O O . HIS B 1 379 ? -8.992 23.906 8.555 1 93.06 379 HIS B O 1
ATOM 9396 N N . GLY B 1 380 ? -8.914 24.328 6.375 1 95.19 380 GLY B N 1
ATOM 9397 C CA . GLY B 1 380 ? -9.945 23.344 6.074 1 95.19 380 GLY B CA 1
ATOM 9398 C C . GLY B 1 380 ? -9.578 21.953 6.52 1 95.19 380 GLY B C 1
ATOM 9399 O O . GLY B 1 380 ? -10.398 21.25 7.109 1 95.19 380 GLY B O 1
ATOM 9400 N N . ILE B 1 381 ? -8.391 21.547 6.246 1 92.88 381 ILE B N 1
ATOM 9401 C CA . ILE B 1 381 ? -7.93 20.203 6.582 1 92.88 381 ILE B CA 1
ATOM 9402 C C . ILE B 1 381 ? -7.887 20.047 8.102 1 92.88 381 ILE B C 1
ATOM 9404 O O . ILE B 1 381 ? -8.305 19.016 8.633 1 92.88 381 ILE B O 1
ATOM 9408 N N . ILE B 1 382 ? -7.398 21.031 8.812 1 90.38 382 ILE B N 1
ATOM 9409 C CA . ILE B 1 382 ? -7.332 20.984 10.273 1 90.38 382 ILE B CA 1
ATOM 9410 C C . ILE B 1 382 ? -8.742 20.828 10.844 1 90.38 382 ILE B C 1
ATOM 9412 O O . ILE B 1 382 ? -8.969 20.016 11.742 1 90.38 382 ILE B O 1
ATOM 9416 N N . SER B 1 383 ? -9.68 21.594 10.297 1 94.12 383 SER B N 1
ATOM 9417 C CA . SER B 1 383 ? -11.062 21.516 10.742 1 94.12 383 SER B CA 1
ATOM 9418 C C . SER B 1 383 ? -11.656 20.141 10.453 1 94.12 383 SER B C 1
ATOM 9420 O O . SER B 1 383 ? -12.406 19.594 11.273 1 94.12 383 SER B O 1
ATOM 9422 N N . LEU B 1 384 ? -11.352 19.609 9.32 1 94.81 384 LEU B N 1
ATOM 9423 C CA . LEU B 1 384 ? -11.828 18.281 8.953 1 94.81 384 LEU B CA 1
ATOM 9424 C C . LEU B 1 384 ? -11.266 17.234 9.898 1 94.81 384 LEU B C 1
ATOM 9426 O O . LEU B 1 384 ? -11.961 16.281 10.266 1 94.81 384 LEU B O 1
ATOM 9430 N N . LYS B 1 385 ? -10.039 17.344 10.234 1 88.69 385 LYS B N 1
ATOM 9431 C CA . LYS B 1 385 ? -9.414 16.406 11.164 1 88.69 385 LYS B CA 1
ATOM 9432 C C . LYS B 1 385 ? -10.125 16.422 12.516 1 88.69 385 LYS B C 1
ATOM 9434 O O . LYS B 1 385 ? -10.383 15.367 13.102 1 88.69 385 LYS B O 1
ATOM 9439 N N . LYS B 1 386 ? -10.414 17.625 12.969 1 88.31 386 LYS B N 1
ATOM 9440 C CA . LYS B 1 386 ? -11.156 17.75 14.219 1 88.31 386 LYS B CA 1
ATOM 9441 C C . LYS B 1 386 ? -12.531 17.094 14.117 1 88.31 386 LYS B C 1
ATOM 9443 O O . LYS B 1 386 ? -12.977 16.422 15.047 1 88.31 386 LYS B O 1
ATOM 9448 N N . LEU B 1 387 ? -13.141 17.312 13.016 1 91.62 387 LEU B N 1
ATOM 9449 C CA . LEU B 1 387 ? -14.461 16.75 12.781 1 91.62 387 LEU B CA 1
ATOM 9450 C C . LEU B 1 387 ? -14.398 15.227 12.758 1 91.62 387 LEU B C 1
ATOM 9452 O O . LEU B 1 387 ? -15.25 14.555 13.352 1 91.62 387 LEU B O 1
ATOM 9456 N N . SER B 1 388 ? -13.391 14.68 12.055 1 88.19 388 SER B N 1
ATOM 9457 C CA . SER B 1 388 ? -13.266 13.234 11.891 1 88.19 388 SER B CA 1
ATOM 9458 C C . SER B 1 388 ? -12.938 12.555 13.211 1 88.19 388 SER B C 1
ATOM 9460 O O . SER B 1 388 ? -13.188 11.359 13.383 1 88.19 388 SER B O 1
ATOM 9462 N N . ALA B 1 389 ? -12.391 13.281 14.117 1 82.56 389 ALA B N 1
ATOM 9463 C CA . ALA B 1 389 ? -12.023 12.734 15.422 1 82.56 389 ALA B CA 1
ATOM 9464 C C . ALA B 1 389 ? -13.25 12.617 16.328 1 82.56 389 ALA B C 1
ATOM 9466 O O . ALA B 1 389 ? -13.227 11.883 17.312 1 82.56 389 ALA B O 1
ATOM 9467 N N . CYS B 1 390 ? -14.273 13.297 15.969 1 79.62 390 CYS B N 1
ATOM 9468 C CA . CYS B 1 390 ? -15.492 13.281 16.766 1 79.62 390 CYS B CA 1
ATOM 9469 C C . CYS B 1 390 ? -16.344 12.055 16.453 1 79.62 390 CYS B C 1
ATOM 9471 O O . CYS B 1 390 ? -16.391 11.617 15.297 1 79.62 390 CYS B O 1
ATOM 9473 N N . GLN B 1 391 ? -16.906 11.414 17.406 1 78.81 391 GLN B N 1
ATOM 9474 C CA . GLN B 1 391 ? -17.766 10.258 17.203 1 78.81 391 GLN B CA 1
ATOM 9475 C C . GLN B 1 391 ? -19.125 10.672 16.625 1 78.81 391 GLN B C 1
ATOM 9477 O O . GLN B 1 391 ? -19.734 11.633 17.109 1 78.81 391 GLN B O 1
ATOM 9482 N N . SER B 1 392 ? -19.5 10.148 15.555 1 83.12 392 SER B N 1
ATOM 9483 C CA . SER B 1 392 ? -20.766 10.461 14.875 1 83.12 392 SER B CA 1
ATOM 9484 C C . SER B 1 392 ? -21.297 9.258 14.102 1 83.12 392 SER B C 1
ATOM 9486 O O . SER B 1 392 ? -20.531 8.328 13.797 1 83.12 392 SER B O 1
ATOM 9488 N N . GLU B 1 393 ? -22.562 9.219 13.891 1 82.81 393 GLU B N 1
ATOM 9489 C CA . GLU B 1 393 ? -23.156 8.211 13.016 1 82.81 393 GLU B CA 1
ATOM 9490 C C . GLU B 1 393 ? -22.688 8.383 11.578 1 82.81 393 GLU B C 1
ATOM 9492 O O . GLU B 1 393 ? -22.75 7.434 10.789 1 82.81 393 GLU B O 1
ATOM 9497 N N . ASN B 1 394 ? -22.281 9.617 11.32 1 88.19 394 ASN B N 1
ATOM 9498 C CA . ASN B 1 394 ? -21.781 9.93 9.984 1 88.19 394 ASN B CA 1
ATOM 9499 C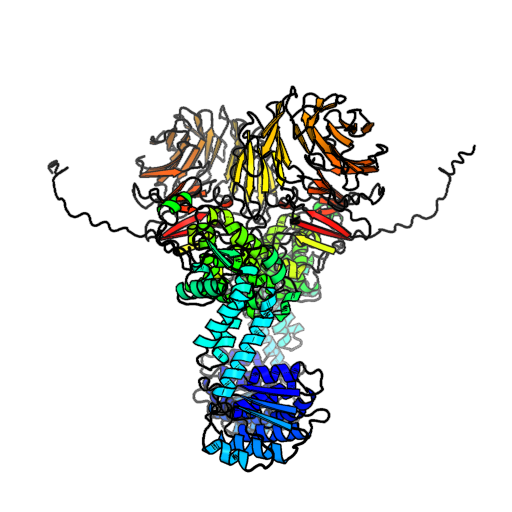 C . ASN B 1 394 ? -20.25 9.875 9.93 1 88.19 394 ASN B C 1
ATOM 9501 O O . ASN B 1 394 ? -19.641 10.57 9.125 1 88.19 394 ASN B O 1
ATOM 9505 N N . GLN B 1 395 ? -19.734 9.086 10.766 1 88.56 395 GLN B N 1
ATOM 9506 C CA . GLN B 1 395 ? -18.297 9.023 10.938 1 88.56 395 GLN B CA 1
ATOM 9507 C C . GLN B 1 395 ? -17.609 8.602 9.641 1 88.56 395 GLN B C 1
ATOM 9509 O O . GLN B 1 395 ? -16.516 9.094 9.32 1 88.56 395 GLN B O 1
ATOM 9514 N N . ALA B 1 396 ? -18.234 7.73 8.898 1 88.19 396 ALA B N 1
ATOM 9515 C CA . ALA B 1 396 ? -17.625 7.219 7.676 1 88.19 396 ALA B CA 1
ATOM 9516 C C . ALA B 1 396 ? -17.406 8.344 6.664 1 88.19 396 ALA B C 1
ATOM 9518 O O . ALA B 1 396 ? -16.344 8.438 6.059 1 88.19 396 ALA B O 1
ATOM 9519 N N . ILE B 1 397 ? -18.375 9.25 6.559 1 93.69 397 ILE B N 1
ATOM 9520 C CA . ILE B 1 397 ? -18.281 10.336 5.59 1 93.69 397 ILE B CA 1
ATOM 9521 C C . ILE B 1 397 ? -17.297 11.383 6.086 1 93.69 397 ILE B C 1
ATOM 9523 O O . ILE B 1 397 ? -16.578 11.992 5.289 1 93.69 397 ILE B O 1
ATOM 9527 N N . PHE B 1 398 ? -17.281 11.656 7.41 1 93.56 398 PHE B N 1
ATOM 9528 C CA . PHE B 1 398 ? -16.344 12.617 7.98 1 93.56 398 PHE B CA 1
ATOM 9529 C C . PHE B 1 398 ? -14.898 12.156 7.789 1 93.56 398 PHE B C 1
ATOM 9531 O O . PHE B 1 398 ? -14.039 12.938 7.375 1 93.56 398 PHE B O 1
ATOM 9538 N N . LYS B 1 399 ? -14.695 10.883 7.984 1 90.5 399 LYS B N 1
ATOM 9539 C CA . LYS B 1 399 ? -13.367 10.312 7.797 1 90.5 399 LYS B CA 1
ATOM 9540 C C . LYS B 1 399 ? -12.953 10.344 6.328 1 90.5 399 LYS B C 1
ATOM 9542 O O . LYS B 1 399 ? -11.805 10.648 6 1 90.5 399 LYS B O 1
ATOM 9547 N N . GLU B 1 400 ? -13.914 10.016 5.48 1 93.25 400 GLU B N 1
ATOM 9548 C CA . GLU B 1 400 ? -13.641 10.031 4.047 1 93.25 400 GLU B CA 1
ATOM 9549 C C . GLU B 1 400 ? -13.289 11.438 3.568 1 93.25 400 GLU B C 1
ATOM 9551 O O . GLU B 1 400 ? -12.352 11.625 2.789 1 93.25 400 GLU B O 1
ATOM 9556 N N . ALA B 1 401 ? -14.055 12.398 4.043 1 95.31 401 ALA B N 1
ATOM 9557 C CA . ALA B 1 401 ? -13.812 13.789 3.65 1 95.31 401 ALA B CA 1
ATOM 9558 C C . ALA B 1 401 ? -12.422 14.242 4.086 1 95.31 401 ALA B C 1
ATOM 9560 O O . ALA B 1 401 ? -11.711 14.891 3.318 1 95.31 401 ALA B O 1
ATOM 9561 N N . GLU B 1 402 ? -12.109 13.938 5.301 1 93.25 402 GLU B N 1
ATOM 9562 C CA . GLU B 1 402 ? -10.789 14.297 5.828 1 93.25 402 GLU B CA 1
ATOM 9563 C C . GLU B 1 402 ? -9.68 13.633 5.027 1 93.25 402 GLU B C 1
ATOM 9565 O O . GLU B 1 402 ? -8.711 14.289 4.637 1 93.25 402 GLU B O 1
ATOM 9570 N N . ARG B 1 403 ? -9.773 12.352 4.734 1 89.94 403 ARG B N 1
ATOM 9571 C CA . ARG B 1 403 ? -8.742 11.602 4.012 1 89.94 403 ARG B CA 1
ATOM 9572 C C . ARG B 1 403 ? -8.633 12.086 2.57 1 89.94 403 ARG B C 1
ATOM 9574 O O . ARG B 1 403 ? -7.523 12.219 2.039 1 89.94 403 ARG B O 1
ATOM 9581 N N . PHE B 1 404 ? -9.781 12.312 1.929 1 94.75 404 PHE B N 1
ATOM 9582 C CA . PHE B 1 404 ? -9.797 12.805 0.557 1 94.75 404 PHE B CA 1
ATOM 9583 C C . PHE B 1 404 ? -9.062 14.133 0.453 1 94.75 404 PHE B C 1
ATOM 9585 O O . PHE B 1 404 ? -8.242 14.328 -0.449 1 94.75 404 PHE B O 1
ATOM 9592 N N . ALA B 1 405 ? -9.336 14.977 1.403 1 94.12 405 ALA B N 1
ATOM 9593 C CA . ALA B 1 405 ? -8.711 16.297 1.402 1 94.12 405 ALA B CA 1
ATOM 9594 C C . ALA B 1 405 ? -7.219 16.203 1.685 1 94.12 405 ALA B C 1
ATOM 9596 O O . ALA B 1 405 ? -6.41 16.828 0.988 1 94.12 405 ALA B O 1
ATOM 9597 N N . THR B 1 406 ? -6.855 15.438 2.666 1 89.19 406 THR B N 1
ATOM 9598 C CA . THR B 1 406 ? -5.461 15.336 3.084 1 89.19 406 THR B CA 1
ATOM 9599 C C . THR B 1 406 ? -4.625 14.648 2.01 1 89.19 406 THR B C 1
ATOM 9601 O O . THR B 1 406 ? -3.523 15.102 1.691 1 89.19 406 THR B O 1
ATOM 9604 N N . ALA B 1 407 ? -5.113 13.578 1.415 1 86.69 407 ALA B N 1
ATOM 9605 C CA . ALA B 1 407 ? -4.387 12.82 0.4 1 86.69 407 ALA B CA 1
ATOM 9606 C C . ALA B 1 407 ? -4.168 13.656 -0.857 1 86.69 407 ALA B C 1
ATOM 9608 O O . ALA B 1 407 ? -3.184 13.461 -1.576 1 86.69 407 ALA B O 1
ATOM 9609 N N . ASN B 1 408 ? -5.066 14.602 -1.114 1 90.5 408 ASN B N 1
ATOM 9610 C CA . ASN B 1 408 ? -4.988 15.406 -2.33 1 90.5 408 ASN B CA 1
ATOM 9611 C C . ASN B 1 408 ? -4.605 16.844 -2.025 1 90.5 408 ASN B C 1
ATOM 9613 O O . ASN B 1 408 ? -4.852 17.75 -2.836 1 90.5 408 ASN B O 1
ATOM 9617 N N . ALA B 1 409 ? -4.105 17.078 -0.845 1 90.44 409 ALA B N 1
ATOM 9618 C CA . ALA B 1 409 ? -3.842 18.453 -0.396 1 90.44 409 ALA B CA 1
ATOM 9619 C C . ALA B 1 409 ? -2.891 19.172 -1.349 1 90.44 409 ALA B C 1
ATOM 9621 O O . ALA B 1 409 ? -3.137 20.312 -1.737 1 90.44 409 ALA B O 1
ATOM 9622 N N . VAL B 1 410 ? -1.855 18.547 -1.854 1 84.56 410 VAL B N 1
ATOM 9623 C CA . VAL B 1 410 ? -0.834 19.172 -2.689 1 84.56 410 VAL B CA 1
ATOM 9624 C C . VAL B 1 410 ? -1.448 19.609 -4.02 1 84.56 410 VAL B C 1
ATOM 9626 O O . VAL B 1 410 ? -1.225 20.734 -4.48 1 84.56 410 VAL B O 1
ATOM 9629 N N . ILE B 1 411 ? -2.221 18.766 -4.609 1 87.94 411 ILE B N 1
ATOM 9630 C CA . ILE B 1 411 ? -2.748 19.078 -5.934 1 87.94 411 ILE B CA 1
ATOM 9631 C C . ILE B 1 411 ? -3.84 20.141 -5.816 1 87.94 411 ILE B C 1
ATOM 9633 O O . ILE B 1 411 ? -3.998 20.984 -6.703 1 87.94 411 ILE B O 1
ATOM 9637 N N . ILE B 1 412 ? -4.609 20.094 -4.695 1 92.62 412 ILE B N 1
ATOM 9638 C CA . ILE B 1 412 ? -5.621 21.125 -4.484 1 92.62 412 ILE B CA 1
ATOM 9639 C C . ILE B 1 412 ? -4.949 22.484 -4.348 1 92.62 412 ILE B C 1
ATOM 9641 O O . ILE B 1 412 ? -5.453 23.484 -4.867 1 92.62 412 ILE B O 1
ATOM 9645 N N . GLN B 1 413 ? -3.871 22.547 -3.713 1 90 413 GLN B N 1
ATOM 9646 C CA . GLN B 1 413 ? -3.16 23.797 -3.48 1 90 413 GLN B CA 1
ATOM 9647 C C . GLN B 1 413 ? -2.459 24.281 -4.75 1 90 413 GLN B C 1
ATOM 9649 O O . GLN B 1 413 ? -2.379 25.484 -5.004 1 90 413 GLN B O 1
ATOM 9654 N N . GLU B 1 414 ? -1.936 23.391 -5.566 1 88 414 GLU B N 1
ATOM 9655 C CA . GLU B 1 414 ? -1.138 23.75 -6.73 1 88 414 GLU B CA 1
ATOM 9656 C C . GLU B 1 414 ? -2.014 23.922 -7.969 1 88 414 GLU B C 1
ATOM 9658 O O . GLU B 1 414 ? -1.775 24.812 -8.789 1 88 414 GLU B O 1
ATOM 9663 N N . THR B 1 415 ? -2.885 23.016 -8.148 1 93.5 415 THR B N 1
ATOM 9664 C CA . THR B 1 415 ? -3.785 22.984 -9.297 1 93.5 415 THR B CA 1
ATOM 9665 C C . THR B 1 415 ? -5.195 22.594 -8.867 1 93.5 415 THR B C 1
ATOM 9667 O O . THR B 1 415 ? -5.625 21.469 -9.078 1 93.5 415 THR B O 1
ATOM 9670 N N . PRO B 1 416 ? -5.953 23.547 -8.398 1 94.75 416 PRO B N 1
ATOM 9671 C CA . PRO B 1 416 ? -7.219 23.266 -7.719 1 94.75 416 PRO B CA 1
ATOM 9672 C C . PRO B 1 416 ? -8.203 22.5 -8.602 1 94.75 416 PRO B C 1
ATOM 9674 O O . PRO B 1 416 ? -8.945 21.656 -8.109 1 94.75 416 PRO B O 1
ATOM 9677 N N . LEU B 1 417 ? -8.211 22.656 -9.891 1 95.44 417 LEU B N 1
ATOM 9678 C CA . LEU B 1 417 ? -9.211 22.016 -10.742 1 95.44 417 LEU B CA 1
ATOM 9679 C C . LEU B 1 417 ? -8.93 20.531 -10.898 1 95.44 417 LEU B C 1
ATOM 9681 O O . LEU B 1 417 ? -9.789 19.766 -11.359 1 95.44 417 LEU B O 1
ATOM 9685 N N . GLN B 1 418 ? -7.773 20.078 -10.469 1 94.31 418 GLN B N 1
ATOM 9686 C CA . GLN B 1 418 ? -7.434 18.656 -10.539 1 94.31 418 GLN B CA 1
ATOM 9687 C C . GLN B 1 418 ? -8.219 17.844 -9.516 1 94.31 418 GLN B C 1
ATOM 9689 O O . GLN B 1 418 ? -8.227 16.625 -9.562 1 94.31 418 GLN B O 1
ATOM 9694 N N . ILE B 1 419 ? -8.945 18.531 -8.672 1 95.94 419 ILE B N 1
ATOM 9695 C CA . ILE B 1 419 ? -9.828 17.859 -7.73 1 95.94 419 ILE B CA 1
ATOM 9696 C C . ILE B 1 419 ? -10.891 17.062 -8.492 1 95.94 419 ILE B C 1
ATOM 9698 O O . ILE B 1 419 ? -11.359 16.016 -8.023 1 95.94 419 ILE B O 1
ATOM 9702 N N . TYR B 1 420 ? -11.219 17.531 -9.719 1 94.88 420 TYR B N 1
ATOM 9703 C CA . TYR B 1 420 ? -12.242 16.891 -10.539 1 94.88 420 TYR B CA 1
ATOM 9704 C C . TYR B 1 420 ? -11.617 15.898 -11.516 1 94.88 420 TYR B C 1
ATOM 9706 O O . TYR B 1 420 ? -12.312 15.328 -12.367 1 94.88 420 TYR B O 1
ATOM 9714 N N . SER B 1 421 ? -10.312 15.773 -11.484 1 91.88 421 SER B N 1
ATOM 9715 C CA . SER B 1 421 ? -9.602 14.875 -12.391 1 91.88 421 SER B CA 1
ATOM 9716 C C . SER B 1 421 ? -8.703 13.914 -11.625 1 91.88 421 SER B C 1
ATOM 9718 O O . SER B 1 421 ? -9.148 12.844 -11.203 1 91.88 421 SER B O 1
ATOM 9720 N N . ALA B 1 422 ? -7.449 14.344 -11.297 1 89.81 422 ALA B N 1
ATOM 9721 C CA . ALA B 1 422 ? -6.457 13.484 -10.656 1 89.81 422 ALA B CA 1
ATOM 9722 C C . ALA B 1 422 ? -6.973 12.938 -9.336 1 89.81 422 ALA B C 1
ATOM 9724 O O . ALA B 1 422 ? -6.828 11.75 -9.047 1 89.81 422 ALA B O 1
ATOM 9725 N N . ALA B 1 423 ? -7.59 13.812 -8.547 1 92.44 423 ALA B N 1
ATOM 9726 C CA . ALA B 1 423 ? -8.047 13.398 -7.223 1 92.44 423 ALA B CA 1
ATOM 9727 C C . ALA B 1 423 ? -9.086 12.281 -7.324 1 92.44 423 ALA B C 1
ATOM 9729 O O . ALA B 1 423 ? -9.117 11.375 -6.488 1 92.44 423 ALA B O 1
ATOM 9730 N N . LEU B 1 424 ? -9.914 12.352 -8.344 1 91.88 424 LEU B N 1
ATOM 9731 C CA . LEU B 1 424 ? -10.961 11.352 -8.508 1 91.88 424 LEU B CA 1
ATOM 9732 C C . LEU B 1 424 ? -10.414 10.102 -9.188 1 91.88 424 LEU B C 1
ATOM 9734 O O . LEU B 1 424 ? -10.766 8.977 -8.805 1 91.88 424 LEU B O 1
ATOM 9738 N N . ILE B 1 425 ? -9.555 10.289 -10.133 1 85.31 425 ILE B N 1
ATOM 9739 C CA . ILE B 1 425 ? -8.977 9.156 -10.859 1 85.31 425 ILE B CA 1
ATOM 9740 C C . ILE B 1 425 ? -8.203 8.266 -9.898 1 85.31 425 ILE B C 1
ATOM 9742 O O . ILE B 1 425 ? -8.367 7.039 -9.906 1 85.31 425 ILE B O 1
ATOM 9746 N N . PHE B 1 426 ? -7.473 8.859 -9.016 1 84.19 426 PHE B N 1
ATOM 9747 C CA . PHE B 1 426 ? -6.539 8.078 -8.203 1 84.19 426 PHE B CA 1
ATOM 9748 C C . PHE B 1 426 ? -7.102 7.84 -6.809 1 84.19 426 PHE B C 1
ATOM 9750 O O . PHE B 1 426 ? -6.383 7.387 -5.914 1 84.19 426 PHE B O 1
ATOM 9757 N N . CYS B 1 427 ? -8.328 8.25 -6.68 1 87.88 427 CYS B N 1
ATOM 9758 C CA . CYS B 1 427 ? -9.039 7.832 -5.477 1 87.88 427 CYS B CA 1
ATOM 9759 C C . CYS B 1 427 ? -9.203 6.32 -5.43 1 87.88 427 CYS B C 1
ATOM 9761 O O . CYS B 1 427 ? -9.484 5.691 -6.453 1 87.88 427 CYS B O 1
ATOM 9763 N N . PRO B 1 428 ? -8.953 5.68 -4.242 1 84.25 428 PRO B N 1
ATOM 9764 C CA . PRO B 1 428 ? -9.062 4.219 -4.184 1 84.25 428 PRO B CA 1
ATOM 9765 C C . PRO B 1 428 ? -10.398 3.705 -4.715 1 84.25 428 PRO B C 1
ATOM 9767 O O . PRO B 1 428 ? -11.445 4.324 -4.477 1 84.25 428 PRO B O 1
ATOM 9770 N N . GLN B 1 429 ? -10.391 2.559 -5.363 1 80 429 GLN B N 1
ATOM 9771 C CA . GLN B 1 429 ? -11.492 2.045 -6.168 1 80 429 GLN B CA 1
ATOM 9772 C C . GLN B 1 429 ? -12.719 1.771 -5.301 1 80 429 GLN B C 1
ATOM 9774 O O . GLN B 1 429 ? -13.852 1.998 -5.734 1 80 429 GLN B O 1
ATOM 9779 N N . GLU B 1 430 ? -12.57 1.332 -4.086 1 80.44 430 GLU B N 1
ATOM 9780 C CA . GLU B 1 430 ? -13.711 0.951 -3.254 1 80.44 430 GLU B CA 1
ATOM 9781 C C . GLU B 1 430 ? -13.953 1.976 -2.15 1 80.44 430 GLU B C 1
ATOM 9783 O O . GLU B 1 430 ? -14.695 1.71 -1.203 1 80.44 430 GLU B O 1
ATOM 9788 N N . SER B 1 431 ? -13.344 3.127 -2.279 1 87 431 SER B N 1
ATOM 9789 C CA . SER B 1 431 ? -13.523 4.16 -1.265 1 87 431 SER B CA 1
ATOM 9790 C C . SER B 1 431 ? -14.891 4.832 -1.4 1 87 431 SER B C 1
ATOM 9792 O O . SER B 1 431 ? -15.492 4.809 -2.475 1 87 431 SER B O 1
ATOM 9794 N N . LEU B 1 432 ? -15.359 5.363 -0.326 1 90.94 432 LEU B N 1
ATOM 9795 C CA . LEU B 1 432 ? -16.609 6.117 -0.317 1 90.94 432 LEU B CA 1
ATOM 9796 C C . LEU B 1 432 ? -16.516 7.344 -1.218 1 90.94 432 LEU B C 1
ATOM 9798 O O . LEU B 1 432 ? -17.484 7.715 -1.883 1 90.94 432 LEU B O 1
ATOM 9802 N N . GLY B 1 433 ? -15.414 8 -1.234 1 92.06 433 GLY B N 1
ATOM 9803 C CA . GLY B 1 433 ? -15.195 9.172 -2.074 1 92.06 433 GLY B CA 1
ATOM 9804 C C . GLY B 1 433 ? -15.391 8.883 -3.553 1 92.06 433 GLY B C 1
ATOM 9805 O O . GLY B 1 433 ? -16.047 9.656 -4.254 1 92.06 433 GLY B O 1
ATOM 9806 N N . LYS B 1 434 ? -14.805 7.805 -4.008 1 90.62 434 LYS B N 1
ATOM 9807 C CA . LYS B 1 434 ? -14.953 7.43 -5.41 1 90.62 434 LYS B CA 1
ATOM 9808 C C . LYS B 1 434 ? -16.422 7.195 -5.762 1 90.62 434 LYS B C 1
ATOM 9810 O O . LYS B 1 434 ? -16.875 7.609 -6.824 1 90.62 434 LYS B O 1
ATOM 9815 N N . ARG B 1 435 ? -17.156 6.574 -4.91 1 90.94 435 ARG B N 1
ATOM 9816 C CA . ARG B 1 435 ? -18.562 6.254 -5.125 1 90.94 435 ARG B CA 1
ATOM 9817 C C . ARG B 1 435 ? -19.406 7.52 -5.16 1 90.94 435 ARG B C 1
ATOM 9819 O O . ARG B 1 435 ? -20.281 7.664 -6.016 1 90.94 435 ARG B O 1
ATOM 9826 N N . ILE B 1 436 ? -19.109 8.43 -4.32 1 94 436 ILE B N 1
ATOM 9827 C CA . ILE B 1 436 ? -19.938 9.609 -4.145 1 94 436 ILE B CA 1
ATOM 9828 C C . ILE B 1 436 ? -19.562 10.672 -5.176 1 94 436 ILE B C 1
ATOM 9830 O O . ILE B 1 436 ? -20.438 11.328 -5.75 1 94 436 ILE B O 1
ATOM 9834 N N . TYR B 1 437 ? -18.312 10.852 -5.496 1 95.5 437 TYR B N 1
ATOM 9835 C CA . TYR B 1 437 ? -17.875 12.062 -6.184 1 95.5 437 TYR B CA 1
ATOM 9836 C C . TYR B 1 437 ? -17.562 11.773 -7.648 1 95.5 437 TYR B C 1
ATOM 9838 O O . TYR B 1 437 ? -17.328 12.695 -8.43 1 95.5 437 TYR B O 1
ATOM 9846 N N . TRP B 1 438 ? -17.531 10.539 -8.078 1 92.94 438 TRP B N 1
ATOM 9847 C CA . TRP B 1 438 ? -17.094 10.164 -9.422 1 92.94 438 TRP B CA 1
ATOM 9848 C C . TRP B 1 438 ? -17.922 10.891 -10.477 1 92.94 438 TRP B C 1
ATOM 9850 O O . TRP B 1 438 ? -17.391 11.242 -11.539 1 92.94 438 TRP B O 1
ATOM 9860 N N . ASN B 1 439 ? -19.141 11.133 -10.164 1 92.75 439 ASN B N 1
ATOM 9861 C CA . ASN B 1 439 ? -20.016 11.766 -11.141 1 92.75 439 ASN B CA 1
ATOM 9862 C C . ASN B 1 439 ? -19.672 13.234 -11.344 1 92.75 439 ASN B C 1
ATOM 9864 O O . ASN B 1 439 ? -20.141 13.867 -12.297 1 92.75 439 ASN B O 1
ATOM 9868 N N . GLN B 1 440 ? -18.844 13.781 -10.555 1 94.75 440 GLN B N 1
ATOM 9869 C CA . GLN B 1 440 ? -18.438 15.172 -10.672 1 94.75 440 GLN B CA 1
ATOM 9870 C C . GLN B 1 440 ? -17.125 15.297 -11.445 1 94.75 440 GLN B C 1
ATOM 9872 O O . GLN B 1 440 ? -16.547 16.391 -11.539 1 94.75 440 GLN B O 1
ATOM 9877 N N . ARG B 1 441 ? -16.625 14.25 -12.039 1 91.81 441 ARG B N 1
ATOM 9878 C CA . ARG B 1 441 ? -15.359 14.227 -12.75 1 91.81 441 ARG B CA 1
ATOM 9879 C C . ARG B 1 441 ? -15.398 15.133 -13.977 1 91.81 441 ARG B C 1
ATOM 9881 O O . ARG B 1 441 ? -16.469 15.438 -14.492 1 91.81 441 ARG B O 1
ATOM 9888 N N . SER B 1 442 ? -14.188 15.555 -14.359 1 88.38 442 SER B N 1
ATOM 9889 C CA . SER B 1 442 ? -14.062 16.344 -15.578 1 88.38 442 SER B CA 1
ATOM 9890 C C . SER B 1 442 ? -14.641 15.602 -16.781 1 88.38 442 SER B C 1
ATOM 9892 O O . SER B 1 442 ? -14.531 14.375 -16.875 1 88.38 442 SER B O 1
ATOM 9894 N N . ASP B 1 443 ? -15.188 16.312 -17.672 1 82.81 443 ASP B N 1
ATOM 9895 C CA . ASP B 1 443 ? -15.93 15.766 -18.797 1 82.81 443 ASP B CA 1
ATOM 9896 C C . ASP B 1 443 ? -15.023 14.914 -19.688 1 82.81 443 ASP B C 1
ATOM 9898 O O . ASP B 1 443 ? -15.484 13.969 -20.328 1 82.81 443 ASP B O 1
ATOM 9902 N N . PHE B 1 444 ? -13.789 15.234 -19.641 1 77.19 444 PHE B N 1
ATOM 9903 C CA . PHE B 1 444 ? -12.883 14.531 -20.547 1 77.19 444 PHE B CA 1
ATOM 9904 C C . PHE B 1 444 ? -12.484 13.18 -19.969 1 77.19 444 PHE B C 1
ATOM 9906 O O . PHE B 1 444 ? -11.82 12.383 -20.641 1 77.19 444 PHE B O 1
ATOM 9913 N N . ILE B 1 445 ? -12.906 12.867 -18.734 1 79.38 445 ILE B N 1
ATOM 9914 C CA . ILE B 1 445 ? -12.609 11.586 -18.109 1 79.38 445 ILE B CA 1
ATOM 9915 C C . ILE B 1 445 ? -13.812 10.648 -18.266 1 79.38 445 ILE B C 1
ATOM 9917 O O . ILE B 1 445 ? -14.898 10.938 -17.766 1 79.38 445 ILE B O 1
ATOM 9921 N N . GLU B 1 446 ? -13.648 9.5 -18.859 1 73.81 446 GLU B N 1
ATOM 9922 C CA . GLU B 1 446 ? -14.742 8.562 -19.062 1 73.81 446 GLU B CA 1
ATOM 9923 C C . GLU B 1 446 ? -14.781 7.52 -17.938 1 73.81 446 GLU B C 1
ATOM 9925 O O . GLU B 1 446 ? -15.82 7.324 -17.297 1 73.81 446 GLU B O 1
ATOM 9930 N N . LYS B 1 447 ? -13.688 6.816 -17.781 1 74.31 447 LYS B N 1
ATOM 9931 C CA . LYS B 1 447 ? -13.578 5.77 -16.766 1 74.31 447 LYS B CA 1
ATOM 9932 C C . LYS B 1 447 ? -12.156 5.688 -16.219 1 74.31 447 LYS B C 1
ATOM 9934 O O . LYS B 1 447 ? -11.195 6.051 -16.906 1 74.31 447 LYS B O 1
ATOM 9939 N N . ALA B 1 448 ? -12.07 5.355 -14.984 1 74.62 448 ALA B N 1
ATOM 9940 C CA . ALA B 1 448 ? -10.773 5.137 -14.352 1 74.62 448 ALA B CA 1
ATOM 9941 C C . ALA B 1 448 ? -10.828 3.959 -13.383 1 74.62 448 ALA B C 1
ATOM 9943 O O . ALA B 1 448 ? -11.789 3.811 -12.633 1 74.62 448 ALA B O 1
ATOM 9944 N N . TYR B 1 449 ? -9.914 2.988 -13.531 1 69.06 449 TYR B N 1
ATOM 9945 C CA . TYR B 1 449 ? -9.773 1.883 -12.594 1 69.06 449 TYR B CA 1
ATOM 9946 C C . TYR B 1 449 ? -8.383 1.881 -11.953 1 69.06 449 TYR B C 1
ATOM 9948 O O . TYR B 1 449 ? -7.375 1.972 -12.656 1 69.06 449 TYR B O 1
ATOM 9956 N N . ILE B 1 450 ? -8.391 1.982 -10.656 1 71.69 450 ILE B N 1
ATOM 9957 C CA . ILE B 1 450 ? -7.148 1.902 -9.898 1 71.69 450 ILE B CA 1
ATOM 9958 C C . ILE B 1 450 ? -7.148 0.644 -9.039 1 71.69 450 ILE B C 1
ATOM 9960 O O . ILE B 1 450 ? -8.188 0.258 -8.492 1 71.69 450 ILE B O 1
ATOM 9964 N N . MET B 1 451 ? -6.09 -0.066 -8.875 1 65.94 451 MET B N 1
ATOM 9965 C CA . MET B 1 451 ? -5.984 -1.338 -8.172 1 65.94 451 MET B CA 1
ATOM 9966 C C . MET B 1 451 ? -6.129 -1.136 -6.664 1 65.94 451 MET B C 1
ATOM 9968 O O . MET B 1 451 ? -6.602 -2.027 -5.957 1 65.94 451 MET B O 1
ATOM 9972 N N . GLN B 1 452 ? -5.703 0.02 -6.289 1 70 452 GLN B N 1
ATOM 9973 C CA . GLN B 1 452 ? -5.812 0.293 -4.859 1 70 452 GLN B CA 1
ATOM 9974 C C . GLN B 1 452 ? -7.273 0.35 -4.422 1 70 452 GLN B C 1
ATOM 9976 O O . GLN B 1 452 ? -8.055 1.142 -4.953 1 70 452 GLN B O 1
ATOM 9981 N N . GLU B 1 453 ? -7.613 -0.519 -3.516 1 72.56 453 GLU B N 1
ATOM 9982 C CA . GLU B 1 453 ? -9.016 -0.618 -3.119 1 72.56 453 GLU B CA 1
ATOM 9983 C C . GLU B 1 453 ? -9.336 0.346 -1.981 1 72.56 453 GLU B C 1
ATOM 9985 O O . GLU B 1 453 ? -10.453 0.853 -1.887 1 72.56 453 GLU B O 1
ATOM 9990 N N . SER B 1 454 ? -8.352 0.588 -1.126 1 78.56 454 SER B N 1
ATOM 9991 C CA . SER B 1 454 ? -8.547 1.465 0.025 1 78.56 454 SER B CA 1
ATOM 9992 C C . SER B 1 454 ? -7.395 2.451 0.17 1 78.56 454 SER B C 1
ATOM 9994 O O . SER B 1 454 ? -6.371 2.324 -0.506 1 78.56 454 SER B O 1
ATOM 9996 N N . TRP B 1 455 ? -7.684 3.451 1 1 78.69 455 TRP B N 1
ATOM 9997 C CA . TRP B 1 455 ? -6.668 4.488 1.176 1 78.69 455 TRP B CA 1
ATOM 9998 C C . TRP B 1 455 ? -5.383 3.9 1.748 1 78.69 455 TRP B C 1
ATOM 10000 O O . TRP B 1 455 ? -5.426 3.016 2.607 1 78.69 455 TRP B O 1
ATOM 10010 N N . ASP B 1 456 ? -4.32 4.336 1.291 1 69.5 456 ASP B N 1
ATOM 10011 C CA . ASP B 1 456 ? -2.996 3.963 1.78 1 69.5 456 ASP B CA 1
ATOM 10012 C C . ASP B 1 456 ? -2.715 4.602 3.139 1 69.5 456 ASP B C 1
ATOM 10014 O O . ASP B 1 456 ? -3.125 5.734 3.396 1 69.5 456 ASP B O 1
ATOM 10018 N N . PRO B 1 457 ? -2.053 3.836 3.967 1 66.94 457 PRO B N 1
ATOM 10019 C CA . PRO B 1 457 ? -1.651 4.457 5.23 1 66.94 457 PRO B CA 1
ATOM 10020 C C . PRO B 1 457 ? -0.712 5.645 5.035 1 66.94 457 PRO B C 1
ATOM 10022 O O . PRO B 1 457 ? -0.645 6.531 5.891 1 66.94 457 PRO B O 1
ATOM 10025 N N . CYS B 1 458 ? 0.025 5.605 3.959 1 71.62 458 CYS B N 1
ATOM 10026 C CA . CYS B 1 458 ? 0.822 6.781 3.627 1 71.62 458 CYS B CA 1
ATOM 10027 C C . CYS B 1 458 ? -0.069 7.945 3.209 1 71.62 458 CYS B C 1
ATOM 10029 O O . CYS B 1 458 ? -0.759 7.867 2.189 1 71.62 458 CYS B O 1
ATOM 10031 N N . ILE B 1 459 ? 0.001 8.992 3.963 1 69.25 459 ILE B N 1
ATOM 10032 C CA . ILE B 1 459 ? -0.936 10.102 3.795 1 69.25 459 ILE B CA 1
ATOM 10033 C C . ILE B 1 459 ? -0.429 11.047 2.709 1 69.25 459 ILE B C 1
ATOM 10035 O O . ILE B 1 459 ? -1.209 11.531 1.887 1 69.25 459 ILE B O 1
ATOM 10039 N N . GLN B 1 460 ? 0.898 11.336 2.818 1 71.06 460 GLN B N 1
ATOM 10040 C CA . GLN B 1 460 ? 1.456 12.305 1.882 1 71.06 460 GLN B CA 1
ATOM 10041 C C . GLN B 1 460 ? 2.91 11.977 1.551 1 71.06 460 GLN B C 1
ATOM 10043 O O . GLN B 1 460 ? 3.633 11.43 2.385 1 71.06 460 GLN B O 1
ATOM 10048 N N . THR B 1 461 ? 3.225 12.258 0.402 1 75.19 461 THR B N 1
ATOM 10049 C CA . THR B 1 461 ? 4.613 12.234 -0.047 1 75.19 461 THR B CA 1
ATOM 10050 C C . THR B 1 461 ? 5.113 13.641 -0.339 1 75.19 461 THR B C 1
ATOM 10052 O O . THR B 1 461 ? 4.52 14.367 -1.145 1 75.19 461 THR B O 1
ATOM 10055 N N . LEU B 1 462 ? 6.082 14.078 0.398 1 80.31 462 LEU B N 1
ATOM 10056 C CA . LEU B 1 462 ? 6.656 15.414 0.219 1 80.31 462 LEU B CA 1
ATOM 10057 C C . LEU B 1 462 ? 7.758 15.391 -0.835 1 80.31 462 LEU B C 1
ATOM 10059 O O . LEU B 1 462 ? 8.828 14.812 -0.613 1 80.31 462 LEU B O 1
ATOM 10063 N N . GLU B 1 463 ? 7.516 16.016 -1.982 1 78.75 463 GLU B N 1
ATOM 10064 C CA . GLU B 1 463 ? 8.445 15.969 -3.107 1 78.75 463 GLU B CA 1
ATOM 10065 C C . GLU B 1 463 ? 9.188 17.297 -3.266 1 78.75 463 GLU B C 1
ATOM 10067 O O . GLU B 1 463 ? 8.578 18.359 -3.168 1 78.75 463 GLU B O 1
ATOM 10072 N N . GLY B 1 464 ? 10.484 17.219 -3.43 1 79.31 464 GLY B N 1
ATOM 10073 C CA . GLY B 1 464 ? 11.258 18.422 -3.678 1 79.31 464 GLY B CA 1
ATOM 10074 C C . GLY B 1 464 ? 12.758 18.188 -3.684 1 79.31 464 GLY B C 1
ATOM 10075 O O . GLY B 1 464 ? 13.469 18.672 -4.559 1 79.31 464 GLY B O 1
ATOM 10076 N N . HIS B 1 465 ? 13.195 17.391 -2.711 1 84.12 465 HIS B N 1
ATOM 10077 C CA . HIS B 1 465 ? 14.617 17.094 -2.623 1 84.12 465 HIS B CA 1
ATOM 10078 C C . HIS B 1 465 ? 15.086 16.297 -3.838 1 84.12 465 HIS B C 1
ATOM 10080 O O . HIS B 1 465 ? 14.32 15.539 -4.422 1 84.12 465 HIS B O 1
ATOM 10086 N N . LYS B 1 466 ? 16.25 16.469 -4.227 1 83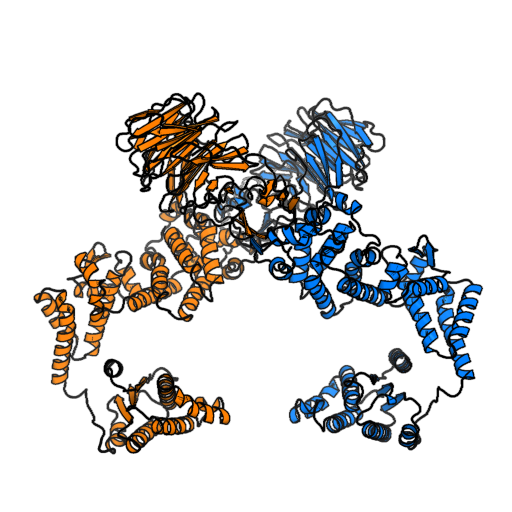.12 466 LYS B N 1
ATOM 10087 C CA . LYS B 1 466 ? 16.766 15.836 -5.434 1 83.12 466 LYS B CA 1
ATOM 10088 C C . LYS B 1 466 ? 17.703 14.68 -5.086 1 83.12 466 LYS B C 1
ATOM 10090 O O . LYS B 1 466 ? 18.172 13.969 -5.977 1 83.12 466 LYS B O 1
ATOM 10095 N N . HIS B 1 467 ? 18.031 14.625 -3.832 1 85.19 467 HIS B N 1
ATOM 10096 C CA . HIS B 1 467 ? 18.875 13.547 -3.34 1 85.19 467 HIS B CA 1
ATOM 10097 C C . HIS B 1 467 ? 18.359 12.984 -2.021 1 85.19 467 HIS B C 1
ATOM 10099 O O . HIS B 1 467 ? 17.266 13.359 -1.574 1 85.19 467 HIS B O 1
ATOM 10105 N N . SER B 1 468 ? 19.141 12.109 -1.387 1 84.88 468 SER B N 1
ATOM 10106 C CA . SER B 1 468 ? 18.719 11.445 -0.157 1 84.88 468 SER B CA 1
ATOM 10107 C C . SER B 1 468 ? 18.438 12.453 0.947 1 84.88 468 SER B C 1
ATOM 10109 O O . SER B 1 468 ? 19.094 13.492 1.035 1 84.88 468 SER B O 1
ATOM 10111 N N . VAL B 1 469 ? 17.406 12.133 1.735 1 87.69 469 VAL B N 1
ATOM 10112 C CA . VAL B 1 469 ? 17.047 12.93 2.898 1 87.69 469 VAL B CA 1
ATOM 10113 C C . VAL B 1 469 ? 17.672 12.336 4.156 1 87.69 469 VAL B C 1
ATOM 10115 O O . VAL B 1 469 ? 17.484 11.148 4.445 1 87.69 469 VAL B O 1
ATOM 10118 N N . ASN B 1 470 ? 18.375 13.164 4.926 1 85.88 470 ASN B N 1
ATOM 10119 C CA . ASN B 1 470 ? 19.188 12.656 6.027 1 85.88 470 ASN B CA 1
ATOM 10120 C C . ASN B 1 470 ? 18.531 12.922 7.375 1 85.88 470 ASN B C 1
ATOM 10122 O O . ASN B 1 470 ? 18.828 12.242 8.359 1 85.88 470 ASN B O 1
ATOM 10126 N N . SER B 1 471 ? 17.734 13.914 7.398 1 87.88 471 SER B N 1
ATOM 10127 C CA . SER B 1 471 ? 17.125 14.312 8.656 1 87.88 471 SER B CA 1
ATOM 10128 C C . SER B 1 471 ? 15.766 14.969 8.43 1 87.88 471 SER B C 1
ATOM 10130 O O . SER B 1 471 ? 15.594 15.727 7.469 1 87.88 471 SER B O 1
ATOM 10132 N N . VAL B 1 472 ? 14.836 14.594 9.234 1 87.62 472 VAL B N 1
ATOM 10133 C CA . VAL B 1 472 ? 13.5 15.18 9.211 1 87.62 472 VAL B CA 1
ATOM 10134 C C . VAL B 1 472 ? 13.031 15.469 10.633 1 87.62 472 VAL B C 1
ATOM 10136 O O . VAL B 1 472 ? 13.195 14.641 11.531 1 87.62 472 VAL B O 1
ATOM 10139 N N . VAL B 1 473 ? 12.5 16.703 10.875 1 86.62 473 VAL B N 1
ATOM 10140 C CA . VAL B 1 473 ? 12.023 17.078 12.211 1 86.62 473 VAL B CA 1
ATOM 10141 C C . VAL B 1 473 ? 10.75 17.906 12.094 1 86.62 473 VAL B C 1
ATOM 10143 O O . VAL B 1 473 ? 10.594 18.688 11.164 1 86.62 473 VAL B O 1
ATOM 10146 N N . PHE B 1 474 ? 9.875 17.781 13.062 1 86.5 474 PHE B N 1
ATOM 10147 C CA . PHE B 1 474 ? 8.688 18.625 13.172 1 86.5 474 PHE B CA 1
ATOM 10148 C C . PHE B 1 474 ? 8.984 19.859 14.016 1 86.5 474 PHE B C 1
ATOM 10150 O O . PHE B 1 474 ? 9.773 19.797 14.953 1 86.5 474 PHE B O 1
ATOM 10157 N N . SER B 1 475 ? 8.328 20.875 13.664 1 88.81 475 SER B N 1
ATOM 10158 C CA . SER B 1 475 ? 8.336 22.016 14.578 1 88.81 475 SER B CA 1
ATOM 10159 C C . SER B 1 475 ? 7.621 21.672 15.883 1 88.81 475 SER B C 1
ATOM 10161 O O . SER B 1 475 ? 6.82 20.734 15.93 1 88.81 475 SER B O 1
ATOM 10163 N N . PRO B 1 476 ? 7.965 22.391 16.953 1 84.5 476 PRO B N 1
ATOM 10164 C CA . PRO B 1 476 ? 7.375 22.047 18.25 1 84.5 476 PRO B CA 1
ATOM 10165 C C . PRO B 1 476 ? 5.848 22.094 18.234 1 84.5 476 PRO B C 1
ATOM 10167 O O . PRO B 1 476 ? 5.199 21.312 18.938 1 84.5 476 PRO B O 1
ATOM 10170 N N . ASP B 1 477 ? 5.266 22.969 17.469 1 80.81 477 ASP B N 1
ATOM 10171 C CA . ASP B 1 477 ? 3.812 23.062 17.406 1 80.81 477 ASP B CA 1
ATOM 10172 C C . ASP B 1 477 ? 3.234 22.094 16.375 1 80.81 477 ASP B C 1
ATOM 10174 O O . ASP B 1 477 ? 2.02 22.031 16.188 1 80.81 477 ASP B O 1
ATOM 10178 N N . GLY B 1 478 ? 4.086 21.438 15.68 1 82.44 478 GLY B N 1
ATOM 10179 C CA . GLY B 1 478 ? 3.65 20.406 14.758 1 82.44 478 GLY B CA 1
ATOM 10180 C C . GLY B 1 478 ? 3.152 20.953 13.438 1 82.44 478 GLY B C 1
ATOM 10181 O O . GLY B 1 478 ? 2.594 20.219 12.625 1 82.44 478 GLY B O 1
ATOM 10182 N N . GLN B 1 479 ? 3.416 22.156 13.133 1 82.19 479 GLN B N 1
ATOM 10183 C CA . GLN B 1 479 ? 2.826 22.797 11.961 1 82.19 479 GLN B CA 1
ATOM 10184 C C . GLN B 1 479 ? 3.771 22.734 10.766 1 82.19 479 GLN B C 1
ATOM 10186 O O . GLN B 1 479 ? 3.336 22.844 9.617 1 82.19 479 GLN B O 1
ATOM 10191 N N . ILE B 1 480 ? 5.062 22.562 11.086 1 89.19 480 ILE B N 1
ATOM 10192 C CA . ILE B 1 480 ? 6.07 22.594 10.031 1 89.19 480 ILE B CA 1
ATOM 10193 C C . ILE B 1 480 ? 6.977 21.375 10.148 1 89.19 480 ILE B C 1
ATOM 10195 O O . ILE B 1 480 ? 7.305 20.938 11.258 1 89.19 480 ILE B O 1
ATOM 10199 N N . VAL B 1 481 ? 7.34 20.766 9 1 89.25 481 VAL B N 1
ATOM 10200 C CA . VAL B 1 481 ? 8.344 19.719 8.922 1 89.25 481 VAL B CA 1
ATOM 10201 C C . VAL B 1 481 ? 9.594 20.234 8.219 1 89.25 481 VAL B C 1
ATOM 10203 O O . VAL B 1 481 ? 9.5 20.875 7.168 1 89.25 481 VAL B O 1
ATOM 10206 N N . ALA B 1 482 ? 10.695 20.094 8.828 1 91.69 482 ALA B N 1
ATOM 10207 C CA . ALA B 1 482 ? 11.969 20.422 8.195 1 91.69 482 ALA B CA 1
ATOM 10208 C C . ALA B 1 482 ? 12.727 19.172 7.777 1 91.69 482 ALA B C 1
ATOM 10210 O O . ALA B 1 482 ? 12.789 18.203 8.531 1 91.69 482 ALA B O 1
ATOM 10211 N N . SER B 1 483 ? 13.172 19.172 6.582 1 90.12 483 SER B N 1
ATOM 10212 C CA . SER B 1 483 ? 13.945 18.047 6.07 1 90.12 483 SER B CA 1
ATOM 10213 C C . SER B 1 483 ? 15.289 18.5 5.52 1 90.12 483 SER B C 1
ATOM 10215 O O . SER B 1 483 ? 15.391 19.562 4.902 1 90.12 483 SER B O 1
ATOM 10217 N N . ALA B 1 484 ? 16.391 17.781 5.789 1 91.88 484 ALA B N 1
ATOM 10218 C CA . ALA B 1 484 ? 17.75 18.047 5.305 1 91.88 484 ALA B CA 1
ATOM 10219 C C . ALA B 1 484 ? 18.172 16.969 4.309 1 91.88 484 ALA B C 1
ATOM 10221 O O . ALA B 1 484 ? 17.891 15.781 4.5 1 91.88 484 ALA B O 1
ATOM 10222 N N . SER B 1 485 ? 18.828 17.406 3.277 1 91.19 485 SER B N 1
ATOM 10223 C CA . SER B 1 485 ? 19.094 16.469 2.191 1 91.19 485 SER B CA 1
ATOM 10224 C C . SER B 1 485 ? 20.531 16.594 1.698 1 91.19 485 SER B C 1
ATOM 10226 O O . SER B 1 485 ? 21.188 17.609 1.931 1 91.19 485 SER B O 1
ATOM 10228 N N . ASP B 1 486 ? 21.016 15.602 1.016 1 92.12 486 ASP B N 1
ATOM 10229 C CA . ASP B 1 486 ? 22.312 15.562 0.35 1 92.12 486 ASP B CA 1
ATOM 10230 C C . ASP B 1 486 ? 22.359 16.531 -0.838 1 92.12 486 ASP B C 1
ATOM 10232 O O . ASP B 1 486 ? 23.422 16.766 -1.419 1 92.12 486 ASP B O 1
ATOM 10236 N N . ASP B 1 487 ? 21.203 17.109 -1.195 1 90.06 487 ASP B N 1
ATOM 10237 C CA . ASP B 1 487 ? 21.188 18.062 -2.307 1 90.06 487 ASP B CA 1
ATOM 10238 C C . ASP B 1 487 ? 21.656 19.438 -1.853 1 90.06 487 ASP B C 1
ATOM 10240 O O . ASP B 1 487 ? 21.656 20.391 -2.645 1 90.06 487 ASP B O 1
ATOM 10244 N N . GLY B 1 488 ? 21.922 19.547 -0.541 1 95.94 488 GLY B N 1
ATOM 10245 C CA . GLY B 1 488 ? 22.484 20.781 -0.006 1 95.94 488 GLY B CA 1
ATOM 10246 C C . GLY B 1 488 ? 21.438 21.75 0.489 1 95.94 488 GLY B C 1
ATOM 10247 O O . GLY B 1 488 ? 21.766 22.891 0.862 1 95.94 488 GLY B O 1
ATOM 10248 N N . THR B 1 489 ? 20.188 21.266 0.519 1 95.56 489 THR B N 1
ATOM 10249 C CA . THR B 1 489 ? 19.141 22.188 0.903 1 95.56 489 THR B CA 1
ATOM 10250 C C . THR B 1 489 ? 18.375 21.656 2.115 1 95.56 489 THR B C 1
ATOM 10252 O O . THR B 1 489 ? 18.453 20.484 2.445 1 95.56 489 THR B O 1
ATOM 10255 N N . ILE B 1 490 ? 17.797 22.562 2.83 1 96.12 490 ILE B N 1
ATOM 10256 C CA . ILE B 1 490 ? 16.75 22.266 3.809 1 96.12 490 ILE B CA 1
ATOM 10257 C C . ILE B 1 490 ? 15.398 22.734 3.271 1 96.12 490 ILE B C 1
ATOM 10259 O O . ILE B 1 490 ? 15.289 23.797 2.672 1 96.12 490 ILE B O 1
ATOM 10263 N N . ARG B 1 491 ? 14.461 21.906 3.428 1 94.5 491 ARG B N 1
ATOM 10264 C CA . ARG B 1 491 ? 13.125 22.297 2.986 1 94.5 491 ARG B CA 1
ATOM 10265 C C . ARG B 1 491 ? 12.141 22.297 4.152 1 94.5 491 ARG B C 1
ATOM 10267 O O . ARG B 1 491 ? 12.18 21.406 5.004 1 94.5 491 ARG B O 1
ATOM 10274 N N . LEU B 1 492 ? 11.398 23.312 4.223 1 94.44 492 LEU B N 1
ATOM 10275 C CA . LEU B 1 492 ? 10.312 23.422 5.191 1 94.44 492 LEU B CA 1
ATOM 10276 C C . LEU B 1 492 ? 8.969 23.125 4.543 1 94.44 492 LEU B C 1
ATOM 10278 O O . LEU B 1 492 ? 8.656 23.672 3.477 1 94.44 492 LEU B O 1
ATOM 10282 N N . TRP B 1 493 ? 8.148 22.25 5.152 1 88.88 493 TRP B N 1
ATOM 10283 C CA . TRP B 1 493 ? 6.871 21.797 4.613 1 88.88 493 TRP B CA 1
ATOM 10284 C C . TRP B 1 493 ? 5.73 22.125 5.574 1 88.88 493 TRP B C 1
ATOM 10286 O O . TRP B 1 493 ? 5.895 22.047 6.793 1 88.88 493 TRP B O 1
ATOM 10296 N N . ASP B 1 494 ? 4.625 22.516 5 1 86 494 ASP B N 1
ATOM 10297 C CA . ASP B 1 494 ? 3.404 22.578 5.801 1 86 494 ASP B CA 1
ATOM 10298 C C . ASP B 1 494 ? 2.934 21.172 6.188 1 86 494 ASP B C 1
ATOM 10300 O O . ASP B 1 494 ? 2.643 20.344 5.32 1 86 494 ASP B O 1
ATOM 10304 N N . ALA B 1 495 ? 2.85 20.875 7.453 1 83.62 495 ALA B N 1
ATOM 10305 C CA . ALA B 1 495 ? 2.58 19.516 7.934 1 83.62 495 ALA B CA 1
ATOM 10306 C C . ALA B 1 495 ? 1.156 19.094 7.59 1 83.62 495 ALA B C 1
ATOM 10308 O O . ALA B 1 495 ? 0.876 17.906 7.457 1 83.62 495 ALA B O 1
ATOM 10309 N N . ALA B 1 496 ? 0.256 20 7.465 1 78.31 496 ALA B N 1
ATOM 10310 C CA . ALA B 1 496 ? -1.145 19.672 7.211 1 78.31 496 ALA B CA 1
ATOM 10311 C C . ALA B 1 496 ? -1.383 19.406 5.727 1 78.31 496 ALA B C 1
ATOM 10313 O O . ALA B 1 496 ? -2.057 18.438 5.367 1 78.31 496 ALA B O 1
ATOM 10314 N N . THR B 1 497 ? -0.796 20.203 4.871 1 79 497 THR B N 1
ATOM 10315 C CA . THR B 1 497 ? -1.093 20.109 3.447 1 79 497 THR B CA 1
ATOM 10316 C C . THR B 1 497 ? 0.012 19.359 2.709 1 79 497 THR B C 1
ATOM 10318 O O . THR B 1 497 ? -0.197 18.891 1.593 1 79 497 THR B O 1
ATOM 10321 N N . GLY B 1 498 ? 1.194 19.406 3.314 1 79.25 498 GLY B N 1
ATOM 10322 C CA . GLY B 1 498 ? 2.328 18.781 2.641 1 79.25 498 GLY B CA 1
ATOM 10323 C C . GLY B 1 498 ? 3.002 19.719 1.644 1 79.25 498 GLY B C 1
ATOM 10324 O O . GLY B 1 498 ? 4 19.344 1.023 1 79.25 498 GLY B O 1
ATOM 10325 N N . ALA B 1 499 ? 2.531 20.859 1.521 1 81.88 499 ALA B N 1
ATOM 10326 C CA . ALA B 1 499 ? 3.098 21.812 0.566 1 81.88 499 ALA B CA 1
ATOM 10327 C C . ALA B 1 499 ? 4.43 22.359 1.066 1 81.88 499 ALA B C 1
ATOM 10329 O O . ALA B 1 499 ? 4.609 22.578 2.268 1 81.88 499 ALA B O 1
ATOM 10330 N N . GLU B 1 500 ? 5.328 22.625 0.1 1 87.62 500 GLU B N 1
ATOM 10331 C CA . GLU B 1 500 ? 6.602 23.234 0.456 1 87.62 500 GLU B CA 1
ATOM 10332 C C . GLU B 1 500 ? 6.43 24.719 0.771 1 87.62 500 GLU B C 1
ATOM 10334 O O . GLU B 1 500 ? 5.793 25.453 0.012 1 87.62 500 GLU B O 1
ATOM 10339 N N . LYS B 1 501 ? 6.895 25.141 1.85 1 89.31 501 LYS B N 1
ATOM 10340 C CA . LYS B 1 501 ? 6.848 26.547 2.229 1 89.31 501 LYS B CA 1
ATOM 10341 C C . LYS B 1 501 ? 8.094 27.297 1.742 1 89.31 501 LYS B C 1
ATOM 10343 O O . LYS B 1 501 ? 7.984 28.328 1.088 1 89.31 501 LYS B O 1
ATOM 10348 N N . TYR B 1 502 ? 9.281 26.688 2.131 1 93.44 502 TYR B N 1
ATOM 10349 C CA . TYR B 1 502 ? 10.539 27.328 1.771 1 93.44 502 TYR B CA 1
ATOM 10350 C C . TYR B 1 502 ? 11.609 26.297 1.461 1 93.44 502 TYR B C 1
ATOM 10352 O O . TYR B 1 502 ? 11.578 25.172 1.981 1 93.44 502 TYR B O 1
ATOM 10360 N N . THR B 1 503 ? 12.461 26.594 0.608 1 95.25 503 THR B N 1
ATOM 10361 C CA . THR B 1 503 ? 13.734 25.906 0.415 1 95.25 503 THR B CA 1
ATOM 10362 C C . THR B 1 503 ? 14.891 26.75 0.923 1 95.25 503 THR B C 1
ATOM 10364 O O . THR B 1 503 ? 15.117 27.859 0.435 1 95.25 503 THR B O 1
ATOM 10367 N N . LEU B 1 504 ? 15.578 26.328 1.903 1 96.44 504 LEU B N 1
ATOM 10368 C CA . LEU B 1 504 ? 16.703 27.047 2.488 1 96.44 504 LEU B CA 1
ATOM 10369 C C . LEU B 1 504 ? 18.016 26.672 1.79 1 96.44 504 LEU B C 1
ATOM 10371 O O . LEU B 1 504 ? 18.5 25.547 1.933 1 96.44 504 LEU B O 1
ATOM 10375 N N . GLU B 1 505 ? 18.422 27.672 1.076 1 95.12 505 GLU B N 1
ATOM 10376 C CA . GLU B 1 505 ? 19.641 27.484 0.297 1 95.12 505 GLU B CA 1
ATOM 10377 C C . GLU B 1 505 ? 20.812 28.281 0.877 1 95.12 505 GLU B C 1
ATOM 10379 O O . GLU B 1 505 ? 20.656 29.438 1.233 1 95.12 505 GLU B O 1
ATOM 10384 N N . GLY B 1 506 ? 21.875 27.656 1.186 1 94.06 506 GLY B N 1
ATOM 10385 C CA . GLY B 1 506 ? 23.062 28.312 1.714 1 94.06 506 GLY B CA 1
ATOM 10386 C C . GLY B 1 506 ? 24.25 27.375 1.85 1 94.06 506 GLY B C 1
ATOM 10387 O O . GLY B 1 506 ? 25.391 27.75 1.548 1 94.06 506 GLY B O 1
ATOM 10388 N N . HIS B 1 507 ? 23.984 26.219 2.299 1 96.25 507 HIS B N 1
ATOM 10389 C CA . HIS B 1 507 ? 25.047 25.219 2.453 1 96.25 507 HIS B CA 1
ATOM 10390 C C . HIS B 1 507 ? 25.656 24.844 1.104 1 96.25 507 HIS B C 1
ATOM 10392 O O . HIS B 1 507 ? 24.984 24.969 0.069 1 96.25 507 HIS B O 1
ATOM 10398 N N . ARG B 1 508 ? 26.844 24.422 1.044 1 95.69 508 ARG B N 1
ATOM 10399 C CA . ARG B 1 508 ? 27.562 24.109 -0.195 1 95.69 508 ARG B CA 1
ATOM 10400 C C . ARG B 1 508 ? 27.828 22.609 -0.315 1 95.69 508 ARG B C 1
ATOM 10402 O O . ARG B 1 508 ? 28.562 22.172 -1.203 1 95.69 508 ARG B O 1
ATOM 10409 N N . ASP B 1 509 ? 27.375 21.906 0.649 1 96.88 509 ASP B N 1
ATOM 10410 C CA . ASP B 1 509 ? 27.531 20.453 0.66 1 96.88 509 ASP B CA 1
ATOM 10411 C C . ASP B 1 509 ? 26.328 19.781 1.353 1 96.88 509 ASP B C 1
ATOM 10413 O O . ASP B 1 509 ? 25.344 20.453 1.669 1 96.88 509 ASP B O 1
ATOM 10417 N N . TRP B 1 510 ? 26.5 18.469 1.571 1 96.38 510 TRP B N 1
ATOM 10418 C CA . TRP B 1 510 ? 25.422 17.672 2.156 1 96.38 510 TRP B CA 1
ATOM 10419 C C . TRP B 1 510 ? 24.984 18.25 3.498 1 96.38 510 TRP B C 1
ATOM 10421 O O . TRP B 1 510 ? 25.828 18.641 4.312 1 96.38 510 TRP B O 1
ATOM 10431 N N . VAL B 1 511 ? 23.703 18.359 3.68 1 96.38 511 VAL B N 1
ATOM 10432 C CA . VAL B 1 511 ? 23.156 18.75 4.977 1 96.38 511 VAL B CA 1
ATOM 10433 C C . VAL B 1 511 ? 22.781 17.516 5.777 1 96.38 511 VAL B C 1
ATOM 10435 O O . VAL B 1 511 ? 21.922 16.734 5.348 1 96.38 511 VAL B O 1
ATOM 10438 N N . ASN B 1 512 ? 23.281 17.375 6.953 1 95.06 512 ASN B N 1
ATOM 10439 C CA . ASN B 1 512 ? 23.234 16.109 7.68 1 95.06 512 ASN B CA 1
ATOM 10440 C C . ASN B 1 512 ? 22.141 16.141 8.758 1 95.06 512 ASN B C 1
ATOM 10442 O O . ASN B 1 512 ? 21.609 15.086 9.117 1 95.06 512 ASN B O 1
ATOM 10446 N N . SER B 1 513 ? 21.938 17.297 9.273 1 94.75 513 SER B N 1
ATOM 10447 C CA . SER B 1 513 ? 21.016 17.375 10.406 1 94.75 513 SER B CA 1
ATOM 10448 C C . SER B 1 513 ? 20.297 18.719 10.438 1 94.75 513 SER B C 1
ATOM 10450 O O . SER B 1 513 ? 20.828 19.734 9.945 1 94.75 513 SER B O 1
ATOM 10452 N N . VAL B 1 514 ? 19.094 18.672 10.914 1 94.94 514 VAL B N 1
ATOM 10453 C CA . VAL B 1 514 ? 18.297 19.875 11.102 1 94.94 514 VAL B CA 1
ATOM 10454 C C . VAL B 1 514 ? 17.547 19.797 12.438 1 94.94 514 VAL B C 1
ATOM 10456 O O . VAL B 1 514 ? 17.203 18.719 12.891 1 94.94 514 VAL B O 1
ATOM 10459 N N . ALA B 1 515 ? 17.406 20.922 13.117 1 95.19 515 ALA B N 1
ATOM 10460 C CA . ALA B 1 515 ? 16.688 21 14.391 1 95.19 515 ALA B CA 1
ATOM 10461 C C . ALA B 1 515 ? 15.945 22.328 14.516 1 95.19 515 ALA B C 1
ATOM 10463 O O . ALA B 1 515 ? 16.391 23.359 13.992 1 95.19 515 ALA B O 1
ATOM 10464 N N . PHE B 1 516 ? 14.844 22.312 15.234 1 94.5 516 PHE B N 1
ATOM 10465 C CA . PHE B 1 516 ? 14.094 23.516 15.547 1 94.5 516 PHE B CA 1
ATOM 10466 C C . PHE B 1 516 ? 14.438 24.016 16.953 1 94.5 516 PHE B C 1
ATOM 10468 O O . PHE B 1 516 ? 14.648 23.234 17.859 1 94.5 516 PHE B O 1
ATOM 10475 N N . SER B 1 517 ? 14.438 25.344 17.047 1 96.06 517 SER B N 1
ATOM 10476 C CA . SER B 1 517 ? 14.453 25.906 18.406 1 96.06 517 SER B CA 1
ATOM 10477 C C . SER B 1 517 ? 13.164 25.578 19.156 1 96.06 517 SER B C 1
ATOM 10479 O O . SER B 1 517 ? 12.125 25.312 18.531 1 96.06 517 SER B O 1
ATOM 10481 N N . PRO B 1 518 ? 13.195 25.516 20.484 1 92.75 518 PRO B N 1
ATOM 10482 C CA . PRO B 1 518 ? 12.016 25.125 21.25 1 92.75 518 PRO B CA 1
ATOM 10483 C C . PRO B 1 518 ? 10.812 26.016 21 1 92.75 518 PRO B C 1
ATOM 10485 O O . PRO B 1 518 ? 9.664 25.578 21.125 1 92.75 518 PRO B O 1
ATOM 10488 N N . ASP B 1 519 ? 11.031 27.234 20.641 1 92.12 519 ASP B N 1
ATOM 10489 C CA . ASP B 1 519 ? 9.914 28.141 20.359 1 92.12 519 ASP B CA 1
ATOM 10490 C C . ASP B 1 519 ? 9.5 28.062 18.891 1 92.12 519 ASP B C 1
ATOM 10492 O O . ASP B 1 519 ? 8.547 28.719 18.469 1 92.12 519 ASP B O 1
ATOM 10496 N N . GLY B 1 520 ? 10.25 27.328 18.141 1 93.94 520 GLY B N 1
ATOM 10497 C CA . GLY B 1 520 ? 9.898 27.062 16.75 1 93.94 520 GLY B CA 1
ATOM 10498 C C . GLY B 1 520 ? 10.266 28.188 15.812 1 93.94 520 GLY B C 1
ATOM 10499 O O . GLY B 1 520 ? 9.914 28.172 14.633 1 93.94 520 GLY B O 1
ATOM 10500 N N . GLN B 1 521 ? 11.039 29.141 16.203 1 94.12 521 GLN B N 1
ATOM 10501 C CA . GLN B 1 521 ? 11.289 30.344 15.43 1 94.12 521 GLN B CA 1
ATOM 10502 C C . GLN B 1 521 ? 12.578 30.219 14.617 1 94.12 521 GLN B C 1
ATOM 10504 O O . GLN B 1 521 ? 12.758 30.922 13.625 1 94.12 521 GLN B O 1
ATOM 10509 N N . VAL B 1 522 ? 13.445 29.375 15.094 1 96.94 522 VAL B N 1
ATOM 10510 C CA . VAL B 1 522 ? 14.742 29.234 14.438 1 96.94 522 VAL B CA 1
ATOM 10511 C C . VAL B 1 522 ? 14.984 27.781 14.062 1 96.94 522 VAL B C 1
ATOM 10513 O O . VAL B 1 522 ? 14.625 26.859 14.805 1 96.94 522 VAL B O 1
ATOM 10516 N N . VAL B 1 523 ? 15.547 27.562 12.844 1 97.25 523 VAL B N 1
ATOM 10517 C CA . VAL B 1 523 ? 16 26.25 12.383 1 97.25 523 VAL B CA 1
ATOM 10518 C C . VAL B 1 523 ? 17.531 26.234 12.297 1 97.25 523 VAL B C 1
ATOM 10520 O O . VAL B 1 523 ? 18.141 27.156 11.758 1 97.25 523 VAL B O 1
ATOM 10523 N N . ALA B 1 524 ? 18.141 25.266 12.906 1 98 524 ALA B N 1
ATOM 10524 C CA . ALA B 1 524 ? 19.578 25.062 12.789 1 98 524 ALA B CA 1
ATOM 10525 C C . ALA B 1 524 ? 19.891 23.891 11.875 1 98 524 ALA B C 1
ATOM 10527 O O . ALA B 1 524 ? 19.203 22.875 11.898 1 98 524 ALA B O 1
ATOM 10528 N N . SER B 1 525 ? 20.875 24.016 11.086 1 97.94 525 SER B N 1
ATOM 10529 C CA . SER B 1 525 ? 21.281 22.953 10.172 1 97.94 525 SER B CA 1
ATOM 10530 C C . SER B 1 525 ? 22.781 22.688 10.242 1 97.94 525 SER B C 1
ATOM 10532 O O . SER B 1 525 ? 23.562 23.625 10.484 1 97.94 525 SER B O 1
ATOM 10534 N N . ALA B 1 526 ? 23.219 21.453 10.102 1 97.75 526 ALA B N 1
ATOM 10535 C CA . ALA B 1 526 ? 24.609 21.016 10.078 1 97.75 526 ALA B CA 1
ATOM 10536 C C . ALA B 1 526 ? 24.969 20.438 8.711 1 97.75 526 ALA B C 1
ATOM 10538 O O . ALA B 1 526 ? 24.203 19.672 8.125 1 97.75 526 ALA B O 1
ATOM 10539 N N . SER B 1 527 ? 26.141 20.75 8.258 1 98 527 SER B N 1
ATOM 10540 C CA . SER B 1 527 ? 26.469 20.375 6.887 1 98 527 SER B CA 1
ATOM 10541 C C . SER B 1 527 ? 27.906 19.906 6.773 1 98 527 SER B C 1
ATOM 10543 O O . SER B 1 527 ? 28.75 20.234 7.625 1 98 527 SER B O 1
ATOM 10545 N N . ASP B 1 528 ? 28.141 19.219 5.719 1 97.5 528 ASP B N 1
ATOM 10546 C CA . ASP B 1 528 ? 29.5 18.766 5.375 1 97.5 528 ASP B CA 1
ATOM 10547 C C . ASP B 1 528 ? 30.359 19.938 4.914 1 97.5 528 ASP B C 1
ATOM 10549 O O . ASP B 1 528 ? 31.578 19.797 4.754 1 97.5 528 ASP B O 1
ATOM 10553 N N . ASP B 1 529 ? 29.766 21.109 4.75 1 97.06 529 ASP B N 1
ATOM 10554 C CA . ASP B 1 529 ? 30.562 22.266 4.367 1 97.06 529 ASP B CA 1
ATOM 10555 C C . ASP B 1 529 ? 31.25 22.891 5.582 1 97.06 529 ASP B C 1
ATOM 10557 O O . ASP B 1 529 ? 31.719 24.031 5.52 1 97.06 529 ASP B O 1
ATOM 10561 N N . ARG B 1 530 ? 31.188 22.281 6.746 1 96.94 530 ARG B N 1
ATOM 10562 C CA . ARG B 1 530 ? 31.891 22.578 7.988 1 96.94 530 ARG B CA 1
ATOM 10563 C C . ARG B 1 530 ? 31.219 23.719 8.734 1 96.94 530 ARG B C 1
ATOM 10565 O O . ARG B 1 530 ? 31.828 24.344 9.617 1 96.94 530 ARG B O 1
ATOM 10572 N N . THR B 1 531 ? 29.984 23.938 8.273 1 96.81 531 THR B N 1
ATOM 10573 C CA . THR B 1 531 ? 29.297 25.047 8.938 1 96.81 531 THR B CA 1
ATOM 10574 C C . THR B 1 531 ? 27.969 24.578 9.531 1 96.81 531 THR B C 1
ATOM 10576 O O . THR B 1 531 ? 27.406 23.562 9.109 1 96.81 531 THR B O 1
ATOM 10579 N N . THR B 1 532 ? 27.594 25.266 10.57 1 97.62 532 THR B N 1
ATOM 10580 C CA . THR B 1 532 ? 26.219 25.25 11.07 1 97.62 532 THR B CA 1
ATOM 10581 C C . TH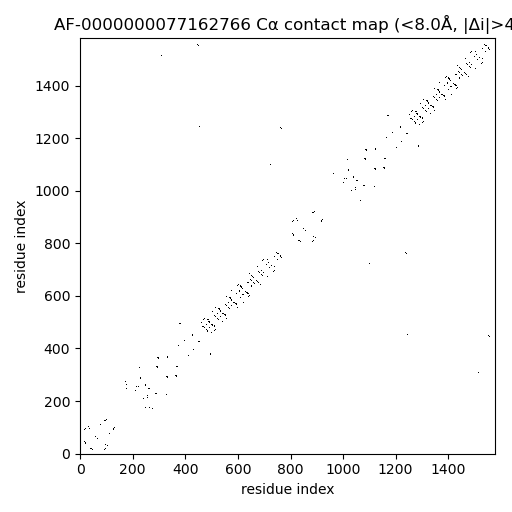R B 1 532 ? 25.531 26.578 10.766 1 97.62 532 THR B C 1
ATOM 10583 O O . THR B 1 532 ? 26.141 27.641 10.867 1 97.62 532 THR B O 1
ATOM 10586 N N . ARG B 1 533 ? 24.328 26.469 10.297 1 98 533 ARG B N 1
ATOM 10587 C CA . ARG B 1 533 ? 23.609 27.688 9.938 1 98 533 ARG B CA 1
ATOM 10588 C C . ARG B 1 533 ? 22.297 27.781 10.695 1 98 533 ARG B C 1
ATOM 10590 O O . ARG B 1 533 ? 21.656 26.766 10.984 1 98 533 ARG B O 1
ATOM 10597 N N . LEU B 1 534 ? 21.969 28.969 11.039 1 97.75 534 LEU B N 1
ATOM 10598 C CA . LEU B 1 534 ? 20.688 29.281 11.672 1 97.75 534 LEU B CA 1
ATOM 10599 C C . LEU B 1 534 ? 19.766 30 10.703 1 97.75 534 LEU B C 1
ATOM 10601 O O . LEU B 1 534 ? 20.188 30.891 9.969 1 97.75 534 LEU B O 1
ATOM 10605 N N . TRP B 1 535 ? 18.531 29.578 10.625 1 97.5 535 TRP B N 1
ATOM 10606 C CA . TRP B 1 535 ? 17.531 30.109 9.703 1 97.5 535 TRP B CA 1
ATOM 10607 C C . TRP B 1 535 ? 16.297 30.609 10.461 1 97.5 535 TRP B C 1
ATOM 10609 O O . TRP B 1 535 ? 15.922 30.047 11.484 1 97.5 535 TRP B O 1
ATOM 10619 N N . ASP B 1 536 ? 15.703 31.625 9.961 1 96.25 536 ASP B N 1
ATOM 10620 C CA . ASP B 1 536 ? 14.398 32.031 10.453 1 96.25 536 ASP B CA 1
ATOM 10621 C C . ASP B 1 536 ? 13.297 31.109 9.93 1 96.25 536 ASP B C 1
ATOM 10623 O O . ASP B 1 536 ? 13.094 31 8.719 1 96.25 536 ASP B O 1
ATOM 10627 N N . ALA B 1 537 ? 12.57 30.5 10.789 1 95 537 ALA B N 1
ATOM 10628 C CA . ALA B 1 537 ? 11.586 29.5 10.406 1 95 537 ALA B CA 1
ATOM 10629 C C . ALA B 1 537 ? 10.398 30.141 9.695 1 95 537 ALA B C 1
ATOM 10631 O O . ALA B 1 537 ? 9.727 29.5 8.883 1 95 537 ALA B O 1
ATOM 10632 N N . ALA B 1 538 ? 10.039 31.375 9.969 1 91.38 538 ALA B N 1
ATOM 10633 C CA . ALA B 1 538 ? 8.867 32.062 9.43 1 91.38 538 ALA B CA 1
ATOM 10634 C C . ALA B 1 538 ? 9.125 32.562 8.016 1 91.38 538 ALA B C 1
ATOM 10636 O O . ALA B 1 538 ? 8.227 32.531 7.164 1 91.38 538 ALA B O 1
ATOM 10637 N N . THR B 1 539 ? 10.367 32.969 7.742 1 92.06 539 THR B N 1
ATOM 10638 C CA . THR B 1 539 ? 10.648 33.594 6.461 1 92.06 539 THR B CA 1
ATOM 10639 C C . THR B 1 539 ? 11.57 32.719 5.613 1 92.06 539 THR B C 1
ATOM 10641 O O . THR B 1 539 ? 11.68 32.938 4.402 1 92.06 539 THR B O 1
ATOM 10644 N N . GLY B 1 540 ? 12.234 31.844 6.25 1 93.69 540 GLY B N 1
ATOM 10645 C CA . GLY B 1 540 ? 13.203 31.031 5.543 1 93.69 540 GLY B CA 1
ATOM 10646 C C . GLY B 1 540 ? 14.539 31.719 5.34 1 93.69 540 GLY B C 1
ATOM 10647 O O . GLY B 1 540 ? 15.453 31.141 4.75 1 93.69 540 GLY B O 1
ATOM 10648 N N . ALA B 1 541 ? 14.664 32.875 5.832 1 95.19 541 ALA B N 1
ATOM 10649 C CA . ALA B 1 541 ? 15.891 33.625 5.633 1 95.19 541 ALA B CA 1
ATOM 10650 C C . ALA B 1 541 ? 17.016 33.125 6.535 1 95.19 541 ALA B C 1
ATOM 10652 O O . ALA B 1 541 ? 16.766 32.688 7.664 1 95.19 541 ALA B O 1
ATOM 10653 N N . GLU B 1 542 ? 18.25 33.219 6.055 1 96.38 542 GLU B N 1
ATOM 10654 C CA . GLU B 1 542 ? 19.422 32.875 6.859 1 96.38 542 GLU B CA 1
ATOM 10655 C C . GLU B 1 542 ? 19.703 33.969 7.906 1 96.38 542 GLU B C 1
ATOM 10657 O O . GLU B 1 542 ? 19.75 35.156 7.582 1 96.38 542 GLU B O 1
ATOM 10662 N N . LYS B 1 543 ? 19.844 33.594 9.094 1 95.19 543 LYS B N 1
ATOM 10663 C CA . LYS B 1 543 ? 20.109 34.531 10.188 1 95.19 543 LYS B CA 1
ATOM 10664 C C . LYS B 1 543 ? 21.609 34.625 10.469 1 95.19 543 LYS B C 1
ATOM 10666 O O . LYS B 1 543 ? 22.156 35.75 10.539 1 95.19 543 LYS B O 1
ATOM 10671 N N . HIS B 1 544 ? 22.234 33.438 10.727 1 95.5 544 HIS B N 1
ATOM 10672 C CA . HIS B 1 544 ? 23.641 33.406 11.102 1 95.5 544 HIS B CA 1
ATOM 10673 C C . HIS B 1 544 ? 24.344 32.188 10.5 1 95.5 544 HIS B C 1
ATOM 10675 O O . HIS B 1 544 ? 23.703 31.172 10.227 1 95.5 544 HIS B O 1
ATOM 10681 N N . ILE B 1 545 ? 25.594 32.281 10.219 1 96.75 545 ILE B N 1
ATOM 10682 C CA . ILE B 1 545 ? 26.484 31.188 9.875 1 96.75 545 ILE B CA 1
ATOM 10683 C C . ILE B 1 545 ? 27.469 30.938 11.016 1 96.75 545 ILE B C 1
ATOM 10685 O O . ILE B 1 545 ? 28.172 31.844 11.438 1 96.75 545 ILE B O 1
ATOM 10689 N N . LEU B 1 546 ? 27.484 29.844 11.523 1 96.94 546 LEU B N 1
ATOM 10690 C CA . LEU B 1 546 ? 28.391 29.469 12.594 1 96.94 546 LEU B CA 1
ATOM 10691 C C . LEU B 1 546 ? 29.609 28.734 12.031 1 96.94 546 LEU B C 1
ATOM 10693 O O . LEU B 1 546 ? 29.516 27.562 11.641 1 96.94 546 LEU B O 1
ATOM 10697 N N . LYS B 1 547 ? 30.688 29.438 12.078 1 95.69 547 LYS B N 1
ATOM 10698 C CA . LYS B 1 547 ? 31.922 28.906 11.531 1 95.69 547 LYS B CA 1
ATOM 10699 C C . LYS B 1 547 ? 32.906 28.578 12.648 1 95.69 547 LYS B C 1
ATOM 10701 O O . LYS B 1 547 ? 33.125 29.391 13.555 1 95.69 547 LYS B O 1
ATOM 10706 N N . GLY B 1 548 ? 33.469 27.422 12.648 1 95.19 548 GLY B N 1
ATOM 10707 C CA . GLY B 1 548 ? 34.469 27.031 13.633 1 95.19 548 GLY B CA 1
ATOM 10708 C C . GLY B 1 548 ? 35 25.625 13.445 1 95.19 548 GLY B C 1
ATOM 10709 O O . GLY B 1 548 ? 36.188 25.359 13.656 1 95.19 548 GLY B O 1
ATOM 10710 N N . HIS B 1 549 ? 34.125 24.766 13.047 1 97.12 549 HIS B N 1
ATOM 10711 C CA . HIS B 1 549 ? 34.5 23.375 12.844 1 97.12 549 HIS B CA 1
ATOM 10712 C C . HIS B 1 549 ? 35.469 23.234 11.695 1 97.12 549 HIS B C 1
ATOM 10714 O O . HIS B 1 549 ? 35.469 24.016 10.75 1 97.12 549 HIS B O 1
ATOM 10720 N N . LYS B 1 550 ? 36.344 22.25 11.68 1 96.75 550 LYS B N 1
ATOM 10721 C CA . LYS B 1 550 ? 37.375 22.047 10.68 1 96.75 550 LYS B CA 1
ATOM 10722 C C . LYS B 1 550 ? 37.031 20.875 9.758 1 96.75 550 LYS B C 1
ATOM 10724 O O . LYS B 1 550 ? 37.812 20.562 8.836 1 96.75 550 LYS B O 1
ATOM 10729 N N . ASP B 1 551 ? 36 20.219 10.039 1 97.75 551 ASP B N 1
ATOM 10730 C CA . ASP B 1 551 ? 35.5 19.094 9.234 1 97.75 551 ASP B CA 1
ATOM 10731 C C . ASP B 1 551 ? 34 19.031 9.219 1 97.75 551 ASP B C 1
ATOM 10733 O O . ASP B 1 551 ? 33.312 19.969 9.688 1 97.75 551 ASP B O 1
ATOM 10737 N N . TRP B 1 552 ? 33.438 17.953 8.617 1 97.75 552 TRP B N 1
ATOM 10738 C CA . TRP B 1 552 ? 32 17.781 8.422 1 97.75 552 TRP B CA 1
ATOM 10739 C C . TRP B 1 552 ? 31.266 17.922 9.742 1 97.75 552 TRP B C 1
ATOM 10741 O O . TRP B 1 552 ? 31.703 17.406 10.766 1 97.75 552 TRP B O 1
ATOM 10751 N N . VAL B 1 553 ? 30.188 18.656 9.758 1 98.19 553 VAL B N 1
ATOM 10752 C CA . VAL B 1 553 ? 29.297 18.766 10.914 1 98.19 553 VAL B CA 1
ATOM 10753 C C . VAL B 1 553 ? 28.156 17.766 10.781 1 98.19 553 VAL B C 1
ATOM 10755 O O . VAL B 1 553 ? 27.375 17.828 9.828 1 98.19 553 VAL B O 1
ATOM 10758 N N . ASN B 1 554 ? 27.953 16.891 11.758 1 97.19 554 ASN B N 1
ATOM 10759 C CA . ASN B 1 554 ? 27.094 15.727 11.617 1 97.19 554 ASN B CA 1
ATOM 10760 C C . ASN B 1 554 ? 25.734 15.938 12.289 1 97.19 554 ASN B C 1
ATOM 10762 O O . ASN B 1 554 ? 24.734 15.344 11.883 1 97.19 554 ASN B O 1
ATOM 10766 N N . ALA B 1 555 ? 25.75 16.734 13.352 1 97.25 555 ALA B N 1
ATOM 10767 C CA . ALA B 1 555 ? 24.516 16.859 14.125 1 97.25 555 ALA B CA 1
ATOM 10768 C C . ALA B 1 555 ? 24.422 18.234 14.789 1 97.25 555 ALA B C 1
ATOM 10770 O O . ALA B 1 555 ? 25.453 18.875 15.047 1 97.25 555 ALA B O 1
ATOM 10771 N N . VAL B 1 556 ? 23.266 18.672 15 1 97.31 556 VAL B N 1
ATOM 10772 C CA . VAL B 1 556 ? 22.984 19.922 15.719 1 97.31 556 VAL B CA 1
ATOM 10773 C C . VAL B 1 556 ? 21.828 19.703 16.688 1 97.31 556 VAL B C 1
ATOM 10775 O O . VAL B 1 556 ? 20.922 18.906 16.422 1 97.31 556 VAL B O 1
ATOM 10778 N N . ALA B 1 557 ? 21.844 20.391 17.812 1 97.06 557 ALA B N 1
ATOM 10779 C CA . ALA B 1 557 ? 20.766 20.328 18.797 1 97.06 557 ALA B CA 1
ATOM 10780 C C . ALA B 1 557 ? 20.641 21.656 19.547 1 97.06 557 ALA B C 1
ATOM 10782 O O . ALA B 1 557 ? 21.641 22.297 19.859 1 97.06 557 ALA B O 1
ATOM 10783 N N . PHE B 1 558 ? 19.438 22.016 19.891 1 96.69 558 PHE B N 1
ATOM 10784 C CA . PHE B 1 558 ? 19.188 23.219 20.672 1 96.69 558 PHE B CA 1
ATOM 10785 C C . PHE B 1 558 ? 19.094 22.891 22.156 1 96.69 558 PHE B C 1
ATOM 10787 O O . PHE B 1 558 ? 18.594 21.828 22.531 1 96.69 558 PHE B O 1
ATOM 10794 N N . SER B 1 559 ? 19.547 23.844 22.922 1 96.38 559 SER B N 1
ATOM 10795 C CA . SER B 1 559 ? 19.25 23.766 24.359 1 96.38 559 SER B CA 1
ATOM 10796 C C . SER B 1 559 ? 17.766 23.984 24.625 1 96.38 559 SER B C 1
ATOM 10798 O O . SER B 1 559 ? 17.062 24.609 23.828 1 96.38 559 SER B O 1
ATOM 10800 N N . PRO B 1 560 ? 17.25 23.453 25.75 1 93.81 560 PRO B N 1
ATOM 10801 C CA . PRO B 1 560 ? 15.812 23.531 26.031 1 93.81 560 PRO B CA 1
ATOM 10802 C C . PRO B 1 560 ? 15.312 24.969 26.125 1 93.81 560 PRO B C 1
ATOM 10804 O O . PRO B 1 560 ? 14.141 25.234 25.859 1 93.81 560 PRO B O 1
ATOM 10807 N N . ASP B 1 561 ? 16.156 25.875 26.516 1 93.25 561 ASP B N 1
ATOM 10808 C CA . ASP B 1 561 ? 15.75 27.281 26.625 1 93.25 561 ASP B CA 1
ATOM 10809 C C . ASP B 1 561 ? 15.93 28 25.297 1 93.25 561 ASP B C 1
ATOM 10811 O O . ASP B 1 561 ? 15.586 29.172 25.172 1 93.25 561 ASP B O 1
ATOM 10815 N N . GLY B 1 562 ? 16.516 27.391 24.328 1 95.12 562 GLY B N 1
ATOM 10816 C CA . GLY B 1 562 ? 16.656 27.922 22.984 1 95.12 562 GLY B CA 1
ATOM 10817 C C . GLY B 1 562 ? 17.797 28.906 22.844 1 95.12 562 GLY B C 1
ATOM 10818 O O . GLY B 1 562 ? 17.969 29.516 21.781 1 95.12 562 GLY B O 1
ATOM 10819 N N . GLN B 1 563 ? 18.625 29.016 23.828 1 94.69 563 GLN B N 1
ATOM 10820 C CA . GLN B 1 563 ? 19.656 30.047 23.844 1 94.69 563 GLN B CA 1
ATOM 10821 C C . GLN B 1 563 ? 20.969 29.531 23.266 1 94.69 563 GLN B C 1
ATOM 10823 O O . GLN B 1 563 ? 21.844 30.312 22.891 1 94.69 563 GLN B O 1
ATOM 10828 N N . ARG B 1 564 ? 21.188 28.312 23.266 1 96.44 564 ARG B N 1
ATOM 10829 C CA . ARG B 1 564 ? 22.422 27.719 22.781 1 96.44 564 ARG B CA 1
ATOM 10830 C C . ARG B 1 564 ? 22.156 26.641 21.734 1 96.44 564 ARG B C 1
ATOM 10832 O O . ARG B 1 564 ? 21.078 26.016 21.75 1 96.44 564 ARG B O 1
ATOM 10839 N N . VAL B 1 565 ? 23.094 26.422 20.828 1 97.44 565 VAL B N 1
ATOM 10840 C CA . VAL B 1 565 ? 23.109 25.328 19.859 1 97.44 565 VAL B CA 1
ATOM 10841 C C . VAL B 1 565 ? 24.406 24.547 19.984 1 97.44 565 VAL B C 1
ATOM 10843 O O . VAL B 1 565 ? 25.484 25.141 20.141 1 97.44 565 VAL B O 1
ATOM 10846 N N . ALA B 1 566 ? 24.281 23.281 20.109 1 98.12 566 ALA B N 1
ATOM 10847 C CA . ALA B 1 566 ? 25.453 22.406 20.078 1 98.12 566 ALA B CA 1
ATOM 10848 C C . ALA B 1 566 ? 25.625 21.766 18.688 1 98.12 566 ALA B C 1
ATOM 10850 O O . ALA B 1 566 ? 24.656 21.312 18.078 1 98.12 566 ALA B O 1
ATOM 10851 N N . SER B 1 567 ? 26.781 21.781 18.141 1 98.25 567 SER B N 1
ATOM 10852 C CA . SER B 1 567 ? 27.109 21.141 16.875 1 98.25 567 SER B CA 1
ATOM 10853 C C . SER B 1 567 ? 28.219 20.094 17.047 1 98.25 567 SER B C 1
ATOM 10855 O O . SER B 1 567 ? 29.188 20.328 17.766 1 98.25 567 SER B O 1
ATOM 10857 N N . ALA B 1 568 ? 28.031 18.922 16.5 1 98 568 ALA B N 1
ATOM 10858 C CA . ALA B 1 568 ? 28.984 17.812 16.547 1 98 568 ALA B CA 1
ATOM 10859 C C . ALA B 1 568 ? 29.672 17.625 15.195 1 98 568 ALA B C 1
ATOM 10861 O O . ALA B 1 568 ? 29.016 17.688 14.148 1 98 568 ALA B O 1
ATOM 10862 N N . SER B 1 569 ? 30.969 17.297 15.203 1 98.25 569 SER B N 1
ATOM 10863 C CA . SER B 1 569 ? 31.719 17.328 13.953 1 98.25 569 SER B CA 1
ATOM 10864 C C . SER B 1 569 ? 32.719 16.172 13.859 1 98.25 569 SER B C 1
ATOM 10866 O O . SER B 1 569 ? 33.031 15.555 14.875 1 98.25 569 SER B O 1
ATOM 10868 N N . ASP B 1 570 ? 33.094 15.969 12.641 1 97.56 570 ASP B N 1
ATOM 10869 C CA . ASP B 1 570 ? 34.125 14.984 12.344 1 97.56 570 ASP B CA 1
ATOM 10870 C C . ASP B 1 570 ? 35.5 15.492 12.789 1 97.56 570 ASP B C 1
ATOM 10872 O O . ASP B 1 570 ? 36.5 14.75 12.742 1 97.56 570 ASP B O 1
ATOM 10876 N N . ASP B 1 571 ? 35.625 16.734 13.219 1 96.88 571 ASP B N 1
ATOM 10877 C CA . ASP B 1 571 ? 36.875 17.25 13.734 1 96.88 571 ASP B CA 1
ATOM 10878 C C . ASP B 1 571 ? 37.094 16.844 15.188 1 96.88 571 ASP B C 1
ATOM 10880 O O . ASP B 1 571 ? 37.969 17.391 15.875 1 96.88 571 ASP B O 1
ATOM 10884 N N . TRP B 1 572 ? 36.219 16.047 15.742 1 97.38 572 TRP B N 1
ATOM 10885 C CA . TRP B 1 572 ? 36.312 15.383 17.031 1 97.38 572 TRP B CA 1
ATOM 10886 C C . TRP B 1 572 ? 35.812 16.297 18.156 1 97.38 572 TRP B C 1
ATOM 10888 O O . TRP B 1 572 ? 36.031 16.016 19.344 1 97.38 572 TRP B O 1
ATOM 10898 N N . THR B 1 573 ? 35.188 17.359 17.75 1 97.38 573 THR B N 1
ATOM 10899 C CA . THR B 1 573 ? 34.812 18.328 18.766 1 97.38 573 THR B CA 1
ATOM 10900 C C . THR B 1 573 ? 33.312 18.594 18.703 1 97.38 573 THR B C 1
ATOM 10902 O O . THR B 1 573 ? 32.656 18.266 17.719 1 97.38 573 THR B O 1
ATOM 10905 N N . ILE B 1 574 ? 32.75 19.094 19.812 1 98.25 574 ILE B N 1
ATOM 10906 C CA . ILE B 1 574 ? 31.438 19.703 19.906 1 98.25 574 ILE B CA 1
ATOM 10907 C C . ILE B 1 574 ? 31.594 21.203 20.203 1 98.25 574 ILE B C 1
ATOM 10909 O O . ILE B 1 574 ? 32.438 21.594 21.016 1 98.25 574 ILE B O 1
ATOM 10913 N N . ARG B 1 575 ? 30.922 21.969 19.516 1 98.19 575 ARG B N 1
ATOM 10914 C CA . ARG B 1 575 ? 30.969 23.391 19.781 1 98.19 575 ARG B CA 1
ATOM 10915 C C . ARG B 1 575 ? 29.609 23.906 20.25 1 98.19 575 ARG B C 1
ATOM 10917 O O . ARG B 1 575 ? 28.578 23.516 19.734 1 98.19 575 ARG B O 1
ATOM 10924 N N . LEU B 1 576 ? 29.656 24.656 21.312 1 97.94 576 LEU B N 1
ATOM 10925 C CA . LEU B 1 576 ? 28.469 25.328 21.844 1 97.94 576 LEU B CA 1
ATOM 10926 C C . LEU B 1 576 ? 28.406 26.781 21.375 1 97.94 576 LEU B C 1
ATOM 10928 O O . LEU B 1 576 ? 29.359 27.531 21.547 1 97.94 576 LEU B O 1
ATOM 10932 N N . TRP B 1 577 ? 27.281 27.125 20.734 1 97.44 577 TRP B N 1
ATOM 10933 C CA . TRP B 1 577 ? 27.109 28.453 20.156 1 97.44 577 TRP B CA 1
ATOM 10934 C C . TRP B 1 577 ? 25.984 29.203 20.875 1 97.44 577 TRP B C 1
ATOM 10936 O O . TRP B 1 577 ? 25 28.609 21.281 1 97.44 577 TRP B O 1
ATOM 10946 N N . ASP B 1 578 ? 26.188 30.453 20.969 1 96.25 578 ASP B N 1
ATOM 10947 C CA . ASP B 1 578 ? 25.094 31.328 21.391 1 96.25 578 ASP B CA 1
ATOM 10948 C C . ASP B 1 578 ? 24.188 31.656 20.203 1 96.25 578 ASP B C 1
ATOM 10950 O O . ASP B 1 578 ? 24.641 32.156 19.172 1 96.25 578 ASP B O 1
ATOM 10954 N N . VAL B 1 579 ? 22.922 31.469 20.328 1 95.44 579 VAL B N 1
ATOM 10955 C CA . VAL B 1 579 ? 21.969 31.594 19.219 1 95.44 579 VAL B CA 1
ATOM 10956 C C . VAL B 1 579 ? 21.797 33.062 18.859 1 95.44 579 VAL B C 1
ATOM 10958 O O . VAL B 1 579 ? 21.719 33.406 17.672 1 95.44 579 VAL B O 1
ATOM 10961 N N . ALA B 1 580 ? 21.703 33.938 19.812 1 92.38 580 ALA B N 1
ATOM 10962 C CA . ALA B 1 580 ? 21.438 35.344 19.578 1 92.38 580 ALA B CA 1
ATOM 10963 C C . ALA B 1 580 ? 22.641 36.062 18.969 1 92.38 580 ALA B C 1
ATOM 10965 O O . ALA B 1 580 ? 22.5 36.875 18.047 1 92.38 580 ALA B O 1
ATOM 10966 N N . THR B 1 581 ? 23.875 35.719 19.391 1 92.25 581 THR B N 1
ATOM 10967 C CA . THR B 1 581 ? 25.062 36.469 18.984 1 92.25 581 THR B CA 1
ATOM 10968 C C . THR B 1 581 ? 25.922 35.656 18.016 1 92.25 581 THR B C 1
ATOM 10970 O O . THR B 1 581 ? 26.812 36.188 17.375 1 92.25 581 THR B O 1
ATOM 10973 N N . SER B 1 582 ? 25.625 34.375 17.906 1 91.81 582 SER B N 1
ATOM 10974 C CA . SER B 1 582 ? 26.391 33.438 17.094 1 91.81 582 SER B CA 1
ATOM 10975 C C . SER B 1 582 ? 27.781 33.219 17.656 1 91.81 582 SER B C 1
ATOM 10977 O O . SER B 1 582 ? 28.656 32.656 16.969 1 91.81 582 SER B O 1
ATOM 10979 N N . ALA B 1 583 ? 28.031 33.688 18.797 1 94.88 583 ALA B N 1
ATOM 10980 C CA . ALA B 1 583 ? 29.359 33.531 19.391 1 94.88 583 ALA B CA 1
ATOM 10981 C C . ALA B 1 583 ? 29.578 32.094 19.859 1 94.88 583 ALA B C 1
ATOM 10983 O O . ALA B 1 583 ? 28.672 31.453 20.391 1 94.88 583 ALA B O 1
ATOM 10984 N N . GLU B 1 584 ? 30.781 31.609 19.656 1 96.25 584 GLU B N 1
ATOM 10985 C CA . GLU B 1 584 ? 31.203 30.328 20.203 1 96.25 584 GLU B CA 1
ATOM 10986 C C . GLU B 1 584 ? 31.438 30.422 21.703 1 96.25 584 GLU B C 1
ATOM 10988 O O . GLU B 1 584 ? 32.281 31.203 22.156 1 96.25 584 GLU B O 1
ATOM 10993 N N . LYS B 1 585 ? 30.844 29.719 22.5 1 95.25 585 LYS B N 1
ATOM 10994 C CA . LYS B 1 585 ? 30.953 29.766 23.953 1 95.25 585 LYS B CA 1
ATOM 10995 C C . LYS B 1 585 ? 32 28.781 24.453 1 95.25 585 LYS B C 1
ATOM 10997 O O . LYS B 1 585 ? 32.844 29.125 25.297 1 95.25 585 LYS B O 1
ATOM 11002 N N . HIS B 1 586 ? 31.891 27.547 24.016 1 95.69 586 HIS B N 1
ATOM 11003 C CA . HIS B 1 586 ? 32.812 26.5 24.438 1 95.69 586 HIS B CA 1
ATOM 11004 C C . HIS B 1 586 ? 33.125 25.562 23.297 1 95.69 586 HIS B C 1
ATOM 11006 O O . HIS B 1 586 ? 32.312 25.375 22.391 1 95.69 586 HIS B O 1
ATOM 11012 N N . ILE B 1 587 ? 34.281 25.047 23.234 1 97 587 ILE B N 1
ATOM 11013 C CA . ILE B 1 587 ? 34.688 23.891 22.438 1 97 587 ILE B CA 1
ATOM 11014 C C . ILE B 1 587 ? 34.875 22.688 23.344 1 97 587 ILE B C 1
ATOM 11016 O O . ILE B 1 587 ? 35.688 22.719 24.281 1 97 587 ILE B O 1
ATOM 11020 N N . LEU B 1 588 ? 34.156 21.734 23.156 1 97.19 588 LEU B N 1
ATOM 11021 C CA . LEU B 1 588 ? 34.25 20.516 23.938 1 97.19 588 LEU B CA 1
ATOM 11022 C C . LEU B 1 588 ? 35.156 19.484 23.266 1 97.19 588 LEU B C 1
ATOM 11024 O O . LEU B 1 588 ? 34.781 18.875 22.281 1 97.19 588 LEU B O 1
ATOM 11028 N N . GLU B 1 589 ? 36.312 19.375 23.859 1 95.94 589 GLU B N 1
ATOM 11029 C CA . GLU B 1 589 ? 37.344 18.5 23.312 1 95.94 589 GLU B CA 1
ATOM 11030 C C . GLU B 1 589 ? 37.594 17.297 24.219 1 95.94 589 GLU B C 1
ATOM 11032 O O . GLU B 1 589 ? 37.688 17.438 25.438 1 95.94 589 GLU B O 1
ATOM 11037 N N . GLY B 1 590 ? 37.594 16.156 23.688 1 94.94 590 GLY B N 1
ATOM 11038 C CA . GLY B 1 590 ? 37.875 14.953 24.453 1 94.94 590 GLY B CA 1
ATOM 11039 C C . GLY B 1 590 ? 37.75 13.68 23.625 1 94.94 590 GLY B C 1
ATOM 11040 O O . GLY B 1 590 ? 38.438 12.711 23.859 1 94.94 590 GLY B O 1
ATOM 11041 N N . HIS B 1 591 ? 36.844 13.711 22.656 1 97.19 591 HIS B N 1
ATOM 11042 C CA . HIS B 1 591 ? 36.656 12.547 21.781 1 97.19 591 HIS B CA 1
ATOM 11043 C C . HIS B 1 591 ? 37.875 12.312 20.922 1 97.19 591 HIS B C 1
ATOM 11045 O O . HIS B 1 591 ? 38.656 13.242 20.672 1 97.19 591 HIS B O 1
ATOM 11051 N N . LYS B 1 592 ? 38.125 11.125 20.406 1 96.38 592 LYS B N 1
ATOM 11052 C CA . LYS B 1 592 ? 39.312 10.766 19.625 1 96.38 592 LYS B CA 1
ATOM 11053 C C . LYS B 1 592 ? 38.938 10.367 18.203 1 96.38 592 LYS B C 1
ATOM 11055 O O . LYS B 1 592 ? 39.719 9.781 17.469 1 96.38 592 LYS B O 1
ATOM 11060 N N . ASP B 1 593 ? 37.75 10.492 17.922 1 97.62 593 ASP B N 1
ATOM 11061 C CA . ASP B 1 593 ? 37.219 10.211 16.594 1 97.62 593 ASP B CA 1
ATOM 11062 C C . ASP B 1 593 ? 35.969 11.039 16.328 1 97.62 593 ASP B C 1
ATOM 11064 O O . ASP B 1 593 ? 35.594 11.898 17.125 1 97.62 593 ASP B O 1
ATOM 11068 N N . TRP B 1 594 ? 35.344 10.82 15.156 1 97.75 594 TRP B N 1
ATOM 11069 C CA . TRP B 1 594 ? 34.188 11.586 14.688 1 97.75 594 TRP B CA 1
ATOM 11070 C C . TRP B 1 594 ? 33.094 11.609 15.734 1 97.75 594 TRP B C 1
ATOM 11072 O O . TRP B 1 594 ? 32.812 10.586 16.375 1 97.75 594 TRP B O 1
ATOM 11082 N N . VAL B 1 595 ? 32.469 12.734 15.961 1 98.12 595 VAL B N 1
ATOM 11083 C CA . VAL B 1 595 ? 31.281 12.859 16.812 1 98.12 595 VAL B CA 1
ATOM 11084 C C . VAL B 1 595 ? 30.016 12.852 15.961 1 98.12 595 VAL B C 1
ATOM 11086 O O . VAL B 1 595 ? 29.828 13.719 15.109 1 98.12 595 VAL B O 1
ATOM 11089 N N . ASN B 1 596 ? 29.109 11.922 16.234 1 96.94 596 ASN B N 1
ATOM 11090 C CA . ASN B 1 596 ? 28 11.625 15.32 1 96.94 596 ASN B CA 1
ATOM 11091 C C . ASN B 1 596 ? 26.703 12.281 15.781 1 96.94 596 ASN B C 1
ATOM 11093 O O . ASN B 1 596 ? 25.828 12.578 14.969 1 96.94 596 ASN B O 1
ATOM 11097 N N . ALA B 1 597 ? 26.531 12.445 17.094 1 96.81 597 ALA B N 1
ATOM 11098 C CA . ALA B 1 597 ? 25.266 12.938 17.641 1 96.81 597 ALA B CA 1
ATOM 11099 C C . ALA B 1 597 ? 25.5 13.742 18.922 1 96.81 597 ALA B C 1
ATOM 11101 O O . ALA B 1 597 ? 26.516 13.562 19.594 1 96.81 597 ALA B O 1
ATOM 11102 N N . VAL B 1 598 ? 24.641 14.617 19.188 1 97.12 598 VAL B N 1
ATOM 11103 C CA . VAL B 1 598 ? 24.656 15.43 20.406 1 97.12 598 VAL B CA 1
ATOM 11104 C C . VAL B 1 598 ? 23.234 15.633 20.906 1 97.12 598 VAL B C 1
ATOM 11106 O O . VAL B 1 598 ? 22.281 15.688 20.125 1 97.12 598 VAL B O 1
ATOM 11109 N N . ALA B 1 599 ? 23.047 15.688 22.203 1 96.75 599 ALA B N 1
ATOM 11110 C CA . ALA B 1 599 ? 21.75 15.922 22.828 1 96.75 599 ALA B CA 1
ATOM 11111 C C . ALA B 1 599 ? 21.906 16.688 24.141 1 96.75 599 ALA B C 1
ATOM 11113 O O . ALA B 1 599 ? 22.828 16.422 24.922 1 96.75 599 ALA B O 1
ATOM 11114 N N . PHE B 1 600 ? 21.031 17.625 24.391 1 96.5 600 PHE B N 1
ATOM 11115 C CA . PHE B 1 600 ? 21 18.344 25.641 1 96.5 600 PHE B CA 1
ATOM 11116 C C . PHE B 1 600 ? 20.141 17.625 26.672 1 96.5 600 PHE B C 1
ATOM 11118 O O . PHE B 1 600 ? 19.125 17.031 26.312 1 96.5 600 PHE B O 1
ATOM 11125 N N . SER B 1 601 ? 20.562 17.719 27.891 1 95.5 601 SER B N 1
ATOM 11126 C CA . SER B 1 601 ? 19.672 17.312 28.969 1 95.5 601 SER B CA 1
ATOM 11127 C C . SER B 1 601 ? 18.469 18.234 29.078 1 95.5 601 SER B C 1
ATOM 11129 O O . SER B 1 601 ? 18.516 19.391 28.641 1 95.5 601 SER B O 1
ATOM 11131 N N . PRO B 1 602 ? 17.375 17.766 29.672 1 92.69 602 PRO B N 1
ATOM 11132 C CA . PRO B 1 602 ? 16.141 18.562 29.719 1 92.69 602 PRO B CA 1
ATOM 11133 C C . PRO B 1 602 ? 16.328 19.875 30.469 1 92.69 602 PRO B C 1
ATOM 11135 O O . PRO B 1 602 ? 15.625 20.844 30.188 1 92.69 602 PRO B O 1
ATOM 11138 N N . ASP B 1 603 ? 17.25 19.906 31.375 1 92.81 603 ASP B N 1
ATOM 11139 C CA . ASP B 1 603 ? 17.469 21.156 32.125 1 92.81 603 ASP B CA 1
ATOM 11140 C C . ASP B 1 603 ? 18.547 22 31.453 1 92.81 603 ASP B C 1
ATOM 11142 O O . ASP B 1 603 ? 18.844 23.109 31.906 1 92.81 603 ASP B O 1
ATOM 11146 N N . GLY B 1 604 ? 19.156 21.5 30.422 1 95.19 604 GLY B N 1
ATOM 11147 C CA . GLY B 1 604 ? 20.109 22.25 29.625 1 95.19 604 GLY B CA 1
ATOM 11148 C C . GLY B 1 604 ? 21.5 22.312 30.234 1 95.19 604 GLY B C 1
ATOM 11149 O O . GLY B 1 604 ? 22.391 23 29.719 1 95.19 604 GLY B O 1
ATOM 11150 N N . GLN B 1 605 ? 21.781 21.547 31.25 1 95.12 605 GLN B N 1
ATOM 11151 C CA . GLN B 1 605 ? 23.031 21.656 32 1 95.12 605 GLN B CA 1
ATOM 11152 C C . GLN B 1 605 ? 24.094 20.703 31.453 1 95.12 605 GLN B C 1
ATOM 11154 O O . GLN B 1 605 ? 25.281 20.891 31.688 1 95.12 605 GLN B O 1
ATOM 11159 N N . ILE B 1 606 ? 23.609 19.703 30.859 1 96.75 606 ILE B N 1
ATOM 11160 C CA . ILE B 1 606 ? 24.531 18.688 30.359 1 96.75 606 ILE B CA 1
ATOM 11161 C C . ILE B 1 606 ? 24.297 18.469 28.875 1 96.75 606 ILE B C 1
ATOM 11163 O O . ILE B 1 606 ? 23.156 18.516 28.391 1 96.75 606 ILE B O 1
ATOM 11167 N N . VAL B 1 607 ? 25.375 18.297 28.094 1 97.44 607 VAL B N 1
ATOM 11168 C CA . VAL B 1 607 ? 25.328 17.844 26.703 1 97.44 607 VAL B CA 1
ATOM 11169 C C . VAL B 1 607 ? 25.953 16.453 26.594 1 97.44 607 VAL B C 1
ATOM 11171 O O . VAL B 1 607 ? 27.047 16.219 27.109 1 97.44 607 VAL B O 1
ATOM 11174 N N . ALA B 1 608 ? 25.219 15.57 26.047 1 97.75 608 ALA B N 1
ATOM 11175 C CA . ALA B 1 608 ? 25.75 14.242 25.75 1 97.75 608 ALA B CA 1
ATOM 11176 C C . ALA B 1 608 ? 26.203 14.148 24.297 1 97.75 608 ALA B C 1
ATOM 11178 O O . ALA B 1 608 ? 25.531 14.664 23.406 1 97.75 608 ALA B O 1
ATOM 11179 N N . SER B 1 609 ? 27.297 13.547 24.031 1 97.81 609 SER B N 1
ATOM 11180 C CA . SER B 1 609 ? 27.828 13.375 22.688 1 97.81 609 SER B CA 1
ATOM 11181 C C . SER B 1 609 ? 28.172 11.914 22.406 1 97.81 609 SER B C 1
ATOM 11183 O O . SER B 1 609 ? 28.656 11.203 23.297 1 97.81 609 SER B O 1
ATOM 11185 N N . ALA B 1 610 ? 27.859 11.445 21.219 1 97.56 610 ALA B N 1
ATOM 11186 C CA . ALA B 1 610 ? 28.141 10.094 20.75 1 97.56 610 ALA B CA 1
ATOM 11187 C C . ALA B 1 610 ? 29.234 10.102 19.688 1 97.56 610 ALA B C 1
ATOM 11189 O O . ALA B 1 610 ? 29.188 10.898 18.734 1 97.56 610 ALA B O 1
ATOM 11190 N N . SER B 1 611 ? 30.203 9.203 19.781 1 97.69 611 SER B N 1
ATOM 11191 C CA . SER B 1 611 ? 31.375 9.297 18.922 1 97.69 611 SER B CA 1
ATOM 11192 C C . SER B 1 611 ? 31.75 7.926 18.359 1 97.69 611 SER B C 1
ATOM 11194 O O . SER B 1 611 ? 31.344 6.895 18.906 1 97.69 611 SER B O 1
ATOM 11196 N N . ASN B 1 612 ? 32.5 8 17.281 1 96.81 612 ASN B N 1
ATOM 11197 C CA . ASN B 1 612 ? 33.062 6.801 16.672 1 96.81 612 ASN B CA 1
ATOM 11198 C C . ASN B 1 612 ? 34.188 6.207 17.531 1 96.81 612 ASN B C 1
ATOM 11200 O O . ASN B 1 612 ? 34.688 5.121 17.25 1 96.81 612 ASN B O 1
ATOM 11204 N N . ASP B 1 613 ? 34.594 6.867 18.609 1 95.88 613 ASP B N 1
ATOM 11205 C CA . ASP B 1 613 ? 35.594 6.312 19.5 1 95.88 613 ASP B CA 1
ATOM 11206 C C . ASP B 1 613 ? 34.969 5.336 20.484 1 95.88 613 ASP B C 1
ATOM 11208 O O . ASP B 1 613 ? 35.594 4.973 21.484 1 95.88 613 ASP B O 1
ATOM 11212 N N . TRP B 1 614 ? 33.719 5.105 20.344 1 96.19 614 TRP B N 1
ATOM 11213 C CA . TRP B 1 614 ? 32.969 4.078 21.062 1 96.19 614 TRP B CA 1
ATOM 11214 C C . TRP B 1 614 ? 32.469 4.59 22.406 1 96.19 614 TRP B C 1
ATOM 11216 O O . TRP B 1 614 ? 32.062 3.805 23.266 1 96.19 614 TRP B O 1
ATOM 11226 N N . THR B 1 615 ? 32.5 5.855 22.578 1 96.06 615 THR B N 1
ATOM 11227 C CA . THR B 1 615 ? 32.125 6.375 23.891 1 96.06 615 THR B CA 1
ATOM 11228 C C . THR B 1 615 ? 31.031 7.422 23.75 1 96.06 615 THR B C 1
ATOM 11230 O O . THR B 1 615 ? 30.812 7.977 22.672 1 96.06 615 THR B O 1
ATOM 11233 N N . VAL B 1 616 ? 30.281 7.574 24.797 1 97.75 616 VAL B N 1
ATOM 11234 C CA . VAL B 1 616 ? 29.422 8.727 25.047 1 97.75 616 VAL B CA 1
ATOM 11235 C C . VAL B 1 616 ? 30.016 9.602 26.141 1 97.75 616 VAL B C 1
ATOM 11237 O O . VAL B 1 616 ? 30.484 9.094 27.156 1 97.75 616 VAL B O 1
ATOM 11240 N N . ARG B 1 617 ? 30.109 10.836 25.906 1 97.75 617 ARG B N 1
ATOM 11241 C CA . ARG B 1 617 ? 30.641 11.742 26.922 1 97.75 617 ARG B CA 1
ATOM 11242 C C . ARG B 1 617 ? 29.594 12.766 27.344 1 97.75 617 ARG B C 1
ATOM 11244 O O . ARG B 1 617 ? 28.797 13.234 26.516 1 97.75 617 ARG B O 1
ATOM 11251 N N . LEU B 1 618 ? 29.578 13.023 28.609 1 97.75 618 LEU B N 1
ATOM 11252 C CA . LEU B 1 618 ? 28.703 14.039 29.172 1 97.75 618 LEU B CA 1
ATOM 11253 C C . LEU B 1 618 ? 29.484 15.281 29.562 1 97.75 618 LEU B C 1
ATOM 11255 O O . LEU B 1 618 ? 30.531 15.188 30.219 1 97.75 618 LEU B O 1
ATOM 11259 N N . TRP B 1 619 ? 29.047 16.438 29.094 1 97.38 619 TRP B N 1
ATOM 11260 C CA . TRP B 1 619 ? 29.75 17.688 29.281 1 97.38 619 TRP B CA 1
ATOM 11261 C C . TRP B 1 619 ? 28.906 18.688 30.078 1 97.38 619 TRP B C 1
ATOM 11263 O O . TRP B 1 619 ? 27.703 18.781 29.875 1 97.38 619 TRP B O 1
ATOM 11273 N N . ASP B 1 620 ? 29.547 19.375 30.906 1 96.5 620 ASP B N 1
ATOM 11274 C CA . ASP B 1 620 ? 28.906 20.516 31.578 1 96.5 620 ASP B CA 1
ATOM 11275 C C . ASP B 1 620 ? 28.781 21.703 30.625 1 96.5 620 ASP B C 1
ATOM 11277 O O . ASP B 1 620 ? 29.797 22.219 30.141 1 96.5 620 ASP B O 1
ATOM 11281 N N . THR B 1 621 ? 27.609 22.219 30.422 1 95.44 621 THR B N 1
ATOM 11282 C CA . THR B 1 621 ? 27.391 23.234 29.406 1 95.44 621 THR B CA 1
ATOM 11283 C C . THR B 1 621 ? 27.922 24.594 29.875 1 95.44 621 THR B C 1
ATOM 11285 O O . THR B 1 621 ? 28.219 25.453 29.047 1 95.44 621 THR B O 1
ATOM 11288 N N . ALA B 1 622 ? 27.953 24.859 31.125 1 93.5 622 ALA B N 1
ATOM 11289 C CA . ALA B 1 622 ? 28.391 26.141 31.672 1 93.5 622 ALA B CA 1
ATOM 11290 C C . ALA B 1 622 ? 29.922 26.266 31.594 1 93.5 622 ALA B C 1
ATOM 11292 O O . ALA B 1 622 ? 30.438 27.328 31.266 1 93.5 622 ALA B O 1
ATOM 11293 N N . THR B 1 623 ? 30.656 25.172 31.875 1 94 623 THR B N 1
ATOM 11294 C CA . THR B 1 623 ? 32.125 25.25 31.984 1 94 623 THR B CA 1
ATOM 11295 C C . THR B 1 623 ? 32.781 24.609 30.766 1 94 623 THR B C 1
ATOM 11297 O O . THR B 1 623 ? 33.938 24.891 30.469 1 94 623 THR B O 1
ATOM 11300 N N . GLY B 1 624 ? 32.031 23.766 30.109 1 94.62 624 GLY B N 1
ATOM 11301 C CA . GLY B 1 624 ? 32.625 23.031 29 1 94.62 624 GLY B CA 1
ATOM 11302 C C . GLY B 1 624 ? 33.406 21.812 29.438 1 94.62 624 GLY B C 1
ATOM 11303 O O . GLY B 1 624 ? 34 21.125 28.609 1 94.62 624 GLY B O 1
ATOM 11304 N N . ALA B 1 625 ? 33.406 21.562 30.734 1 95.44 625 ALA B N 1
ATOM 11305 C CA . ALA B 1 625 ? 34.188 20.453 31.25 1 95.44 625 ALA B CA 1
ATOM 11306 C C . ALA B 1 625 ? 33.469 19.125 31.078 1 95.44 625 ALA B C 1
ATOM 11308 O O . ALA B 1 625 ? 32.25 19.062 31.141 1 95.44 625 ALA B O 1
ATOM 11309 N N . GLU B 1 626 ? 34.25 18.109 30.828 1 96.38 626 GLU B N 1
ATOM 11310 C CA . GLU B 1 626 ? 33.719 16.75 30.781 1 96.38 626 GLU B CA 1
ATOM 11311 C C . GLU B 1 626 ? 33.312 16.266 32.156 1 96.38 626 GLU B C 1
ATOM 11313 O O . GLU B 1 626 ? 34.062 16.344 33.125 1 96.38 626 GLU B O 1
ATOM 11318 N N . LYS B 1 627 ? 32.188 15.75 32.312 1 94.88 627 LYS B N 1
ATOM 11319 C CA . LYS B 1 627 ? 31.656 15.234 33.562 1 94.88 627 LYS B CA 1
ATOM 11320 C C . LYS B 1 627 ? 31.859 13.727 33.656 1 94.88 627 LYS B C 1
ATOM 11322 O O . LYS B 1 627 ? 32.25 13.211 34.719 1 94.88 627 LYS B O 1
ATOM 11327 N N . GLN B 1 628 ? 31.5 13.07 32.625 1 94 628 GLN B N 1
ATOM 11328 C CA . GLN B 1 628 ? 31.547 11.609 32.625 1 94 628 GLN B CA 1
ATOM 11329 C C . GLN B 1 628 ? 31.859 11.078 31.234 1 94 628 GLN B C 1
ATOM 11331 O O . GLN B 1 628 ? 31.547 11.727 30.234 1 94 628 GLN B O 1
ATOM 11336 N N . THR B 1 629 ? 32.531 9.992 31.141 1 95.62 629 THR B N 1
ATOM 11337 C CA . THR B 1 629 ? 32.688 9.203 29.922 1 95.62 629 THR B CA 1
ATOM 11338 C C . THR B 1 629 ? 32 7.848 30.062 1 95.62 629 THR B C 1
ATOM 11340 O O . THR B 1 629 ? 32.344 7.07 30.953 1 95.62 629 THR B O 1
ATOM 11343 N N . LEU B 1 630 ? 31.062 7.633 29.281 1 96 630 LEU B N 1
ATOM 11344 C CA . LEU B 1 630 ? 30.328 6.371 29.281 1 96 630 LEU B CA 1
ATOM 11345 C C . LEU B 1 630 ? 30.969 5.363 28.328 1 96 630 LEU B C 1
ATOM 11347 O O . LEU B 1 630 ? 30.859 5.504 27.109 1 96 630 LEU B O 1
ATOM 11351 N N . GLU B 1 631 ? 31.547 4.387 28.922 1 93.56 631 GLU B N 1
ATOM 11352 C CA . GLU B 1 631 ? 32.281 3.363 28.172 1 93.56 631 GLU B CA 1
ATOM 11353 C C . GLU B 1 631 ? 31.547 2.023 28.219 1 93.56 631 GLU B C 1
ATOM 11355 O O . GLU B 1 631 ? 30.969 1.661 29.25 1 93.56 631 GLU B O 1
ATOM 11360 N N . GLY B 1 632 ? 31.453 1.334 27.156 1 90.94 632 GLY B N 1
ATOM 11361 C CA . GLY B 1 632 ? 30.828 0.025 27.109 1 90.94 632 GLY B CA 1
ATOM 11362 C C . GLY B 1 632 ? 30.531 -0.458 25.703 1 90.94 632 GLY B C 1
ATOM 11363 O O . GLY B 1 632 ? 30.547 -1.663 25.438 1 90.94 632 GLY B O 1
ATOM 11364 N N . HIS B 1 633 ? 30.297 0.493 24.828 1 93.12 633 HIS B N 1
ATOM 11365 C CA . HIS B 1 633 ? 30.047 0.123 23.438 1 93.12 633 HIS B CA 1
ATOM 11366 C C . HIS B 1 633 ? 31.297 -0.446 22.781 1 93.12 633 HIS B C 1
ATOM 11368 O O . HIS B 1 633 ? 32.406 -0.125 23.203 1 93.12 633 HIS B O 1
ATOM 11374 N N . LYS B 1 634 ? 31.188 -1.364 21.812 1 92.81 634 LYS B N 1
ATOM 11375 C CA . LYS B 1 634 ? 32.281 -1.958 21.062 1 92.81 634 LYS B CA 1
ATOM 11376 C C . LYS B 1 634 ? 32.25 -1.564 19.594 1 92.81 634 LYS B C 1
ATOM 11378 O O . LYS B 1 634 ? 32.625 -2.352 18.719 1 92.81 634 LYS B O 1
ATOM 11383 N N . GLY B 1 635 ? 31.656 -0.532 19.312 1 94.06 635 GLY B N 1
ATOM 11384 C CA . GLY B 1 635 ? 31.531 0.038 17.984 1 94.06 635 GLY B CA 1
ATOM 11385 C C . GLY B 1 635 ? 31.172 1.509 17.984 1 94.06 635 GLY B C 1
ATOM 11386 O O . GLY B 1 635 ? 31 2.104 19.062 1 94.06 635 GLY B O 1
ATOM 11387 N N . ASN B 1 636 ? 31.094 2.072 16.812 1 95.44 636 ASN B N 1
ATOM 11388 C CA . ASN B 1 636 ? 30.75 3.484 16.672 1 95.44 636 ASN B CA 1
ATOM 11389 C C . ASN B 1 636 ? 29.406 3.807 17.312 1 95.44 636 ASN B C 1
ATOM 11391 O O . ASN B 1 636 ? 28.422 3.111 17.078 1 95.44 636 ASN B O 1
ATOM 11395 N N . VAL B 1 637 ? 29.344 4.777 18.141 1 95.81 637 VAL B N 1
ATOM 11396 C CA . VAL B 1 637 ? 28.078 5.23 18.719 1 95.81 637 VAL B CA 1
ATOM 11397 C C . VAL B 1 637 ? 27.438 6.266 17.797 1 95.81 637 VAL B C 1
ATOM 11399 O O . VAL B 1 637 ? 28.031 7.309 17.516 1 95.81 637 VAL B O 1
ATOM 11402 N N . LYS B 1 638 ? 26.219 5.984 17.328 1 93.31 638 LYS B N 1
ATOM 11403 C CA . LYS B 1 638 ? 25.625 6.738 16.234 1 93.31 638 LYS B CA 1
ATOM 11404 C C . LYS B 1 638 ? 24.516 7.668 16.734 1 93.31 638 LYS B C 1
ATOM 11406 O O . LYS B 1 638 ? 24.203 8.664 16.094 1 93.31 638 LYS B O 1
ATOM 11411 N N . ALA B 1 639 ? 23.938 7.363 17.906 1 92.25 639 ALA B N 1
ATOM 11412 C CA . ALA B 1 639 ? 22.828 8.164 18.422 1 92.25 639 ALA B CA 1
ATOM 11413 C C . ALA B 1 639 ? 22.875 8.273 19.938 1 92.25 639 ALA B C 1
ATOM 11415 O O . ALA B 1 639 ? 23.406 7.391 20.609 1 92.25 639 ALA B O 1
ATOM 11416 N N . VAL B 1 640 ? 22.312 9.32 20.453 1 93.88 640 VAL B N 1
ATOM 11417 C CA . VAL B 1 640 ? 22.219 9.555 21.891 1 93.88 640 VAL B CA 1
ATOM 11418 C C . VAL B 1 640 ? 20.969 10.375 22.219 1 93.88 640 VAL B C 1
ATOM 11420 O O . VAL B 1 640 ? 20.547 11.203 21.406 1 93.88 640 VAL B O 1
ATOM 11423 N N . ALA B 1 641 ? 20.328 10.094 23.297 1 91.44 641 ALA B N 1
ATOM 11424 C CA . ALA B 1 641 ? 19.125 10.82 23.719 1 91.44 641 ALA B CA 1
ATOM 11425 C C . ALA B 1 641 ? 18.984 10.82 25.234 1 91.44 641 ALA B C 1
ATOM 11427 O O . ALA B 1 641 ? 19.438 9.883 25.906 1 91.44 641 ALA B O 1
ATOM 11428 N N . PHE B 1 642 ? 18.406 11.852 25.766 1 91.94 642 PHE B N 1
ATOM 11429 C CA . PHE B 1 642 ? 18.094 11.938 27.188 1 91.94 642 PHE B CA 1
ATOM 11430 C C . PHE B 1 642 ? 16.625 11.586 27.438 1 91.94 642 PHE B C 1
ATOM 11432 O O . PHE B 1 642 ? 15.758 11.945 26.656 1 91.94 642 PHE B O 1
ATOM 11439 N N . SER B 1 643 ? 16.406 10.961 28.578 1 84.81 643 SER B N 1
ATOM 11440 C CA . SER B 1 643 ? 15.039 10.82 29.047 1 84.81 643 SER B CA 1
ATOM 11441 C C . SER B 1 643 ? 14.453 12.164 29.469 1 84.81 643 SER B C 1
ATOM 11443 O O . SER B 1 643 ? 15.195 13.086 29.812 1 84.81 643 SER B O 1
ATOM 11445 N N . PRO B 1 644 ? 13.148 12.281 29.453 1 83 644 PRO B N 1
ATOM 11446 C CA . PRO B 1 644 ? 12.523 13.57 29.75 1 83 644 PRO B CA 1
ATOM 11447 C C . PRO B 1 644 ? 12.828 14.07 31.156 1 83 644 PRO B C 1
ATOM 11449 O O . PRO B 1 644 ? 12.852 15.281 31.391 1 83 644 PRO B O 1
ATOM 11452 N N . ASP B 1 645 ? 13.078 13.133 32.062 1 85.25 645 ASP B N 1
ATOM 11453 C CA . ASP B 1 645 ? 13.391 13.547 33.438 1 85.25 645 ASP B CA 1
ATOM 11454 C C . ASP B 1 645 ? 14.898 13.766 33.594 1 85.25 645 ASP B C 1
ATOM 11456 O O . ASP B 1 645 ? 15.352 14.148 34.688 1 85.25 645 ASP B O 1
ATOM 11460 N N . GLY B 1 646 ? 15.688 13.477 32.594 1 90.25 646 GLY B N 1
ATOM 11461 C CA . GLY B 1 646 ? 17.125 13.734 32.562 1 90.25 646 GLY B CA 1
ATOM 11462 C C . GLY B 1 646 ? 17.922 12.688 33.312 1 90.25 646 GLY B C 1
ATOM 11463 O O . GLY B 1 646 ? 19.125 12.836 33.5 1 90.25 646 GLY B O 1
ATOM 11464 N N . GLN B 1 647 ? 17.328 11.578 33.656 1 87.38 647 GLN B N 1
ATOM 11465 C CA . GLN B 1 647 ? 17.984 10.586 34.531 1 87.38 647 GLN B CA 1
ATOM 11466 C C . GLN B 1 647 ? 18.688 9.516 33.688 1 87.38 647 GLN B C 1
ATOM 11468 O O . GLN B 1 647 ? 19.594 8.852 34.188 1 87.38 647 GLN B O 1
ATOM 11473 N N . ILE B 1 648 ? 18.203 9.359 32.562 1 89.25 648 ILE B N 1
ATOM 11474 C CA . ILE B 1 648 ? 18.719 8.281 31.719 1 89.25 648 ILE B CA 1
ATOM 11475 C C . ILE B 1 648 ? 19.266 8.859 30.422 1 89.25 648 ILE B C 1
ATOM 11477 O O . ILE B 1 648 ? 18.656 9.75 29.828 1 89.25 648 ILE B O 1
ATOM 11481 N N . VAL B 1 649 ? 20.422 8.391 30.016 1 92.38 649 VAL B N 1
ATOM 11482 C CA . VAL B 1 649 ? 20.969 8.625 28.688 1 92.38 649 VAL B CA 1
ATOM 11483 C C . VAL B 1 649 ? 20.938 7.328 27.875 1 92.38 649 VAL B C 1
ATOM 11485 O O . VAL B 1 649 ? 21.422 6.293 28.328 1 92.38 649 VAL B O 1
ATOM 11488 N N . ALA B 1 650 ? 20.297 7.398 26.75 1 89.12 650 ALA B N 1
ATOM 11489 C CA . ALA B 1 650 ? 20.266 6.25 25.844 1 89.12 650 ALA B CA 1
ATOM 11490 C C . ALA B 1 650 ? 21.25 6.441 24.688 1 89.12 650 ALA B C 1
ATOM 11492 O O . ALA B 1 650 ? 21.359 7.539 24.141 1 89.12 650 ALA B O 1
ATOM 11493 N N . SER B 1 651 ? 22.016 5.426 24.344 1 91.69 651 SER B N 1
ATOM 11494 C CA . SER B 1 651 ? 22.953 5.477 23.234 1 91.69 651 SER B CA 1
ATOM 11495 C C . SER B 1 651 ? 22.812 4.238 22.344 1 91.69 651 SER B C 1
ATOM 11497 O O . SER B 1 651 ? 22.562 3.139 22.844 1 91.69 651 SER B O 1
ATOM 11499 N N . ALA B 1 652 ? 22.953 4.457 21.031 1 88.62 652 ALA B N 1
ATOM 11500 C CA . ALA B 1 652 ? 22.906 3.373 20.047 1 88.62 652 ALA B CA 1
ATOM 11501 C C . ALA B 1 652 ? 24.234 3.252 19.312 1 88.62 652 ALA B C 1
ATOM 11503 O O . ALA B 1 652 ? 24.844 4.262 18.938 1 88.62 652 ALA B O 1
ATOM 11504 N N . SER B 1 653 ? 24.688 1.999 19.062 1 90.06 653 SER B N 1
ATOM 11505 C CA . SER B 1 653 ? 26.016 1.764 18.5 1 90.06 653 SER B CA 1
ATOM 11506 C C . SER B 1 653 ? 25.969 0.738 17.375 1 90.06 653 SER B C 1
ATOM 11508 O O . SER B 1 653 ? 25.031 -0.058 17.297 1 90.06 653 SER B O 1
ATOM 11510 N N . ASN B 1 654 ? 26.984 0.835 16.547 1 88.69 654 ASN B N 1
ATOM 11511 C CA . ASN B 1 654 ? 27.156 -0.135 15.469 1 88.69 654 ASN B CA 1
ATOM 11512 C C . ASN B 1 654 ? 27.406 -1.537 16.016 1 88.69 654 ASN B C 1
ATOM 11514 O O . ASN B 1 654 ? 27.344 -2.518 15.266 1 88.69 654 ASN B O 1
ATOM 11518 N N . ASP B 1 655 ? 27.719 -1.655 17.219 1 83.31 655 ASP B N 1
ATOM 11519 C CA . ASP B 1 655 ? 27.875 -2.98 17.812 1 83.31 655 ASP B CA 1
ATOM 11520 C C . ASP B 1 655 ? 26.516 -3.643 18.031 1 83.31 655 ASP B C 1
ATOM 11522 O O . ASP B 1 655 ? 26.406 -4.664 18.703 1 83.31 655 ASP B O 1
ATOM 11526 N N . LYS B 1 656 ? 25.422 -2.949 17.531 1 74.62 656 LYS B N 1
ATOM 11527 C CA . LYS B 1 656 ? 24.047 -3.447 17.5 1 74.62 656 LYS B CA 1
ATOM 11528 C C . LYS B 1 656 ? 23.422 -3.428 18.875 1 74.62 656 LYS B C 1
ATOM 11530 O O . LYS B 1 656 ? 22.594 -4.289 19.203 1 74.62 656 LYS B O 1
ATOM 11535 N N . THR B 1 657 ? 23.844 -2.477 19.672 1 77.25 657 THR B N 1
ATOM 11536 C CA . THR B 1 657 ? 23.25 -2.389 21 1 77.25 657 THR B CA 1
ATOM 11537 C C . THR B 1 657 ? 22.766 -0.971 21.281 1 77.25 657 THR B C 1
ATOM 11539 O O . THR B 1 657 ? 23.312 -0.001 20.766 1 77.25 657 THR B O 1
ATOM 11542 N N . ILE B 1 658 ? 21.688 -0.889 22.062 1 81.44 658 ILE B N 1
ATOM 11543 C CA . ILE B 1 658 ? 21.281 0.336 22.734 1 81.44 658 ILE B CA 1
ATOM 11544 C C . ILE B 1 658 ? 21.562 0.209 24.234 1 81.44 658 ILE B C 1
ATOM 11546 O O . ILE B 1 658 ? 21.172 -0.782 24.859 1 81.44 658 ILE B O 1
ATOM 11550 N N . ARG B 1 659 ? 22.266 1.123 24.781 1 85.5 659 ARG B N 1
ATOM 11551 C CA . ARG B 1 659 ? 22.578 1.116 26.203 1 85.5 659 ARG B CA 1
ATOM 11552 C C . ARG B 1 659 ? 21.891 2.285 26.922 1 85.5 659 ARG B C 1
ATOM 11554 O O . ARG B 1 659 ? 21.844 3.396 26.391 1 85.5 659 ARG B O 1
ATOM 11561 N N . LEU B 1 660 ? 21.344 1.929 28.016 1 85.94 660 LEU B N 1
ATOM 11562 C CA . LEU B 1 660 ? 20.797 2.949 28.906 1 85.94 660 LEU B CA 1
ATOM 11563 C C . LEU B 1 660 ? 21.734 3.205 30.078 1 85.94 660 LEU B C 1
ATOM 11565 O O . LEU B 1 660 ? 22.188 2.264 30.734 1 85.94 660 LEU B O 1
ATOM 11569 N N . TRP B 1 661 ? 22.047 4.438 30.25 1 90.12 661 TRP B N 1
ATOM 11570 C CA . TRP B 1 661 ? 23 4.836 31.266 1 90.12 661 TRP B CA 1
ATOM 11571 C C . TRP B 1 661 ? 22.344 5.711 32.312 1 90.12 661 TRP B C 1
ATOM 11573 O O . TRP B 1 661 ? 21.453 6.508 32 1 90.12 661 TRP B O 1
ATOM 11583 N N . ASP B 1 662 ? 22.781 5.535 33.5 1 89.75 662 ASP B N 1
ATOM 11584 C CA . ASP B 1 662 ? 22.438 6.523 34.5 1 89.75 662 ASP B CA 1
ATOM 11585 C C . ASP B 1 662 ? 23.156 7.844 34.25 1 89.75 662 ASP B C 1
ATOM 11587 O O . ASP B 1 662 ? 24.391 7.891 34.281 1 89.75 662 ASP B O 1
ATOM 11591 N N . ALA B 1 663 ? 22.5 8.898 34.094 1 92.12 663 ALA B N 1
ATOM 11592 C CA . ALA B 1 663 ? 23.078 10.18 33.688 1 92.12 663 ALA B CA 1
ATOM 11593 C C . ALA B 1 663 ? 23.938 10.766 34.781 1 92.12 663 ALA B C 1
ATOM 11595 O O . ALA B 1 663 ? 24.875 11.531 34.531 1 92.12 663 ALA B O 1
ATOM 11596 N N . THR B 1 664 ? 23.656 10.461 36 1 89.88 664 THR B N 1
ATOM 11597 C CA . THR B 1 664 ? 24.359 11.031 37.125 1 89.88 664 THR B CA 1
ATOM 11598 C C . THR B 1 664 ? 25.641 10.258 37.406 1 89.88 664 THR B C 1
ATOM 11600 O O . THR B 1 664 ? 26.703 10.844 37.594 1 89.88 664 THR B O 1
ATOM 11603 N N . THR B 1 665 ? 25.562 8.93 37.406 1 89.25 665 THR B N 1
ATOM 11604 C CA . THR B 1 665 ? 26.688 8.109 37.812 1 89.25 665 THR B CA 1
ATOM 11605 C C . THR B 1 665 ? 27.469 7.617 36.625 1 89.25 665 THR B C 1
ATOM 11607 O O . THR B 1 665 ? 28.641 7.234 36.719 1 89.25 665 THR B O 1
ATOM 11610 N N . GLY B 1 666 ? 26.797 7.574 35.5 1 89.56 666 GLY B N 1
ATOM 11611 C CA . GLY B 1 666 ? 27.406 7.035 34.281 1 89.56 666 GLY B CA 1
ATOM 11612 C C . GLY B 1 666 ? 27.328 5.523 34.219 1 89.56 666 GLY B C 1
ATOM 11613 O O . GLY B 1 666 ? 27.859 4.922 33.281 1 89.56 666 GLY B O 1
ATOM 11614 N N . ALA B 1 667 ? 26.688 4.902 35.156 1 87.62 667 ALA B N 1
ATOM 11615 C CA . ALA B 1 667 ? 26.594 3.447 35.188 1 87.62 667 ALA B CA 1
ATOM 11616 C C . ALA B 1 667 ? 25.609 2.934 34.125 1 87.62 667 ALA B C 1
ATOM 11618 O O . ALA B 1 667 ? 24.562 3.545 33.906 1 87.62 667 ALA B O 1
ATOM 11619 N N . GLY B 1 668 ? 25.984 1.817 33.5 1 86.5 668 GLY B N 1
ATOM 11620 C CA . GLY B 1 668 ? 25.062 1.161 32.594 1 86.5 668 GLY B CA 1
ATOM 11621 C C . GLY B 1 668 ? 23.891 0.495 33.281 1 86.5 668 GLY B C 1
ATOM 11622 O O . GLY B 1 668 ? 24.078 -0.202 34.281 1 86.5 668 GLY B O 1
ATOM 11623 N N . LYS B 1 669 ? 22.766 0.757 32.812 1 74.56 669 LYS B N 1
ATOM 11624 C CA . LYS B 1 669 ? 21.562 0.204 33.438 1 74.56 669 LYS B CA 1
ATOM 11625 C C . LYS B 1 669 ? 21.031 -0.985 32.656 1 74.56 669 LYS B C 1
ATOM 11627 O O . LYS B 1 669 ? 20.656 -2.012 33.219 1 74.56 669 LYS B O 1
ATOM 11632 N N . GLN B 1 670 ? 20.922 -0.752 31.359 1 71.62 670 GLN B N 1
ATOM 11633 C CA . GLN B 1 670 ? 20.328 -1.771 30.5 1 71.62 670 GLN B CA 1
ATOM 11634 C C . GLN B 1 670 ? 21.016 -1.811 29.141 1 71.62 670 GLN B C 1
ATOM 11636 O O . GLN B 1 670 ? 21.562 -0.807 28.688 1 71.62 670 GLN B O 1
ATOM 11641 N N . ILE B 1 671 ? 21.047 -3.018 28.516 1 68 671 ILE B N 1
ATOM 11642 C CA . ILE B 1 671 ? 21.547 -3.205 27.141 1 68 671 ILE B CA 1
ATOM 11643 C C . ILE B 1 671 ? 20.469 -3.896 26.312 1 68 671 ILE B C 1
ATOM 11645 O O . ILE B 1 671 ? 19.875 -4.883 26.734 1 68 671 ILE B O 1
ATOM 11649 N N . HIS B 1 672 ? 20.234 -3.225 25.188 1 65.12 672 HIS B N 1
ATOM 11650 C CA . HIS B 1 672 ? 19.312 -3.822 24.234 1 65.12 672 HIS B CA 1
ATOM 11651 C C . HIS B 1 672 ? 20 -4.121 22.906 1 65.12 672 HIS B C 1
ATOM 11653 O O . HIS B 1 672 ? 20.797 -3.314 22.422 1 65.12 672 HIS B O 1
ATOM 11659 N N . TYR B 1 673 ? 19.766 -5.297 22.359 1 60.97 673 TYR B N 1
ATOM 11660 C CA . TYR B 1 673 ? 20.375 -5.691 21.094 1 60.97 673 TYR B CA 1
ATOM 11661 C C . TYR B 1 673 ? 19.406 -5.469 19.938 1 60.97 673 TYR B C 1
ATOM 11663 O O . TYR B 1 673 ? 18.203 -5.711 20.062 1 60.97 673 TYR B O 1
ATOM 11671 N N . LEU B 1 674 ? 20.016 -4.863 18.828 1 59.44 674 LEU B N 1
ATOM 11672 C CA . LEU B 1 674 ? 19.219 -4.57 17.656 1 59.44 674 LEU B CA 1
ATOM 11673 C C . LEU B 1 674 ? 19.875 -5.129 16.391 1 59.44 674 LEU B C 1
ATOM 11675 O O . LEU B 1 674 ? 21.094 -5.344 16.375 1 59.44 674 LEU B O 1
ATOM 11679 N N . ASN B 1 675 ? 19 -5.43 15.289 1 54.78 675 ASN B N 1
ATOM 11680 C CA . ASN B 1 675 ? 19.547 -5.879 14.016 1 54.78 675 ASN B CA 1
ATOM 11681 C C . ASN B 1 675 ? 19.969 -4.699 13.141 1 54.78 675 ASN B C 1
ATOM 11683 O O . ASN B 1 675 ? 20.859 -4.832 12.297 1 54.78 675 ASN B O 1
ATOM 11687 N N . VAL B 1 676 ? 19.219 -3.625 13.273 1 60.56 676 VAL B N 1
ATOM 11688 C CA . VAL B 1 676 ? 19.531 -2.432 12.492 1 60.56 676 VAL B CA 1
ATOM 11689 C C . VAL B 1 676 ? 19.812 -1.261 13.438 1 60.56 676 VAL B C 1
ATOM 11691 O O . VAL B 1 676 ? 19.109 -1.091 14.445 1 60.56 676 VAL B O 1
ATOM 11694 N N . ILE B 1 677 ? 20.828 -0.532 13.062 1 65.88 677 ILE B N 1
ATOM 11695 C CA . ILE B 1 677 ? 21.281 0.526 13.953 1 65.88 677 ILE B CA 1
ATOM 11696 C C . ILE B 1 677 ? 20.562 1.83 13.625 1 65.88 677 ILE B C 1
ATOM 11698 O O . ILE B 1 677 ? 20.594 2.289 12.477 1 65.88 677 ILE B O 1
ATOM 11702 N N . PRO B 1 678 ? 19.891 2.346 14.672 1 70.62 678 PRO B N 1
ATOM 11703 C CA . PRO B 1 678 ? 19.266 3.646 14.438 1 70.62 678 PRO B CA 1
ATOM 11704 C C . PRO B 1 678 ? 20.266 4.789 14.359 1 70.62 678 PRO B C 1
ATOM 11706 O O . PRO B 1 678 ? 21.328 4.723 14.984 1 70.62 678 PRO B O 1
ATOM 11709 N N . LYS B 1 679 ? 19.984 5.754 13.562 1 76.62 679 LYS B N 1
ATOM 11710 C CA . LYS B 1 679 ? 20.797 6.957 13.438 1 76.62 679 LYS B CA 1
ATOM 11711 C C . LYS B 1 679 ? 20.266 8.086 14.312 1 76.62 679 LYS B C 1
ATOM 11713 O O . LYS B 1 679 ? 20.938 9.086 14.539 1 76.62 679 LYS B O 1
ATOM 11718 N N . ALA B 1 680 ? 19.078 7.91 14.805 1 80.12 680 ALA B N 1
ATOM 11719 C CA . ALA B 1 680 ? 18.438 8.891 15.68 1 80.12 680 ALA B CA 1
ATOM 11720 C C . ALA B 1 680 ? 17.484 8.211 16.656 1 80.12 680 ALA B C 1
ATOM 11722 O O . ALA B 1 680 ? 16.844 7.211 16.312 1 80.12 680 ALA B O 1
ATOM 11723 N N . MET B 1 681 ? 17.531 8.75 17.875 1 79.69 681 MET B N 1
ATOM 11724 C CA . MET B 1 681 ? 16.641 8.227 18.906 1 79.69 681 MET B CA 1
ATOM 11725 C C . MET B 1 681 ? 16 9.359 19.703 1 79.69 681 MET B C 1
ATOM 11727 O O . MET B 1 681 ? 16.609 10.422 19.875 1 79.69 681 MET B O 1
ATOM 11731 N N . TRP B 1 682 ? 14.781 9.102 20.203 1 77.62 682 TRP B N 1
ATOM 11732 C CA . TRP B 1 682 ? 14.117 10.062 21.078 1 77.62 682 TRP B CA 1
ATOM 11733 C C . TRP B 1 682 ? 13.148 9.359 22.031 1 77.62 682 TRP B C 1
ATOM 11735 O O . TRP B 1 682 ? 12.562 8.328 21.672 1 77.62 682 TRP B O 1
ATOM 11745 N N . PHE B 1 683 ? 12.977 9.891 23.172 1 73.5 683 PHE B N 1
ATOM 11746 C CA . PHE B 1 683 ? 12.055 9.328 24.156 1 73.5 683 PHE B CA 1
ATOM 11747 C C . PHE B 1 683 ? 10.648 9.883 23.953 1 73.5 683 PHE B C 1
ATOM 11749 O O . PHE B 1 683 ? 10.477 11.016 23.5 1 73.5 683 PHE B O 1
ATOM 11756 N N . SER B 1 684 ? 9.703 9 24.391 1 64.62 684 SER B N 1
ATOM 11757 C CA . SER B 1 684 ? 8.344 9.523 24.5 1 64.62 684 SER B CA 1
ATOM 11758 C C . SER B 1 684 ? 8.25 10.57 25.609 1 64.62 684 SER B C 1
ATOM 11760 O O . SER B 1 684 ? 9.125 10.641 26.484 1 64.62 684 SER B O 1
ATOM 11762 N N . ALA B 1 685 ? 7.199 11.375 25.578 1 67.19 685 ALA B N 1
ATOM 11763 C CA . ALA B 1 685 ? 7.043 12.484 26.516 1 67.19 685 ALA B CA 1
ATOM 11764 C C . ALA B 1 685 ? 7.012 11.984 27.953 1 67.19 685 ALA B C 1
ATOM 11766 O O . ALA B 1 685 ? 7.508 12.664 28.859 1 67.19 685 ALA B O 1
ATOM 11767 N N . ASP B 1 686 ? 6.477 10.781 28.094 1 61.53 686 ASP B N 1
ATOM 11768 C CA . ASP B 1 686 ? 6.379 10.227 29.438 1 61.53 686 ASP B CA 1
ATOM 11769 C C . ASP B 1 686 ? 7.633 9.438 29.797 1 61.53 686 ASP B C 1
ATOM 11771 O O . ASP B 1 686 ? 7.781 8.992 30.938 1 61.53 686 ASP B O 1
ATOM 11775 N N . GLY B 1 687 ? 8.562 9.352 28.828 1 64.75 687 GLY B N 1
ATOM 11776 C CA . GLY B 1 687 ? 9.844 8.695 29.062 1 64.75 687 GLY B CA 1
ATOM 11777 C C . GLY B 1 687 ? 9.75 7.184 29.062 1 64.75 687 GLY B C 1
ATOM 11778 O O . GLY B 1 687 ? 10.75 6.496 29.297 1 64.75 687 GLY B O 1
ATOM 11779 N N . CYS B 1 688 ? 8.594 6.672 28.688 1 58.72 688 CYS B N 1
ATOM 11780 C CA . CYS B 1 688 ? 8.359 5.238 28.797 1 58.72 688 CYS B CA 1
ATOM 11781 C C . CYS B 1 688 ? 8.836 4.516 27.531 1 58.72 688 CYS B C 1
ATOM 11783 O O . CYS B 1 688 ? 9.094 3.312 27.562 1 58.72 688 CYS B O 1
ATOM 11785 N N . CYS B 1 689 ? 8.945 5.332 26.531 1 61.56 689 CYS B N 1
ATOM 11786 C CA . CYS B 1 689 ? 9.305 4.699 25.266 1 61.56 689 CYS B CA 1
ATOM 11787 C C . CYS B 1 689 ? 10.461 5.43 24.594 1 61.56 689 CYS B C 1
ATOM 11789 O O . CYS B 1 689 ? 10.57 6.652 24.703 1 61.56 689 CYS B O 1
ATOM 11791 N N . LEU B 1 690 ? 11.461 4.602 24 1 69.19 690 LEU B N 1
ATOM 11792 C CA . LEU B 1 690 ? 12.531 5.145 23.172 1 69.19 690 LEU B CA 1
ATOM 11793 C C . LEU B 1 690 ? 12.25 4.887 21.688 1 69.19 690 LEU B C 1
ATOM 11795 O O . LEU B 1 690 ? 12.172 3.732 21.266 1 69.19 690 LEU B O 1
ATOM 11799 N N . ASN B 1 691 ? 12.094 5.973 21.031 1 62.84 691 ASN B N 1
ATOM 11800 C CA . ASN B 1 691 ? 11.852 5.902 19.594 1 62.84 691 ASN B CA 1
ATOM 11801 C C . ASN B 1 691 ? 13.141 6.078 18.797 1 62.84 691 ASN B C 1
ATOM 11803 O O . ASN B 1 691 ? 14.102 6.668 19.297 1 62.84 691 ASN B O 1
ATOM 11807 N N . SER B 1 692 ? 13.195 5.43 17.594 1 65.94 692 SER B N 1
ATOM 11808 C CA . SER B 1 692 ? 14.32 5.625 16.688 1 65.94 692 SER B CA 1
ATOM 11809 C C . SER B 1 692 ? 13.852 5.832 15.25 1 65.94 692 SER B C 1
ATOM 11811 O O . SER B 1 692 ? 12.656 5.723 14.961 1 65.94 692 SER B O 1
ATOM 11813 N N . ASP B 1 693 ? 14.742 6.32 14.359 1 62.12 693 ASP B N 1
ATOM 11814 C CA . ASP B 1 693 ? 14.445 6.5 12.938 1 62.12 693 ASP B CA 1
ATOM 11815 C C . ASP B 1 693 ? 14.156 5.156 12.266 1 62.12 693 ASP B C 1
ATOM 11817 O O . ASP B 1 693 ? 13.695 5.117 11.125 1 62.12 693 ASP B O 1
ATOM 11821 N N . ARG B 1 694 ? 14.438 4.117 12.914 1 56.69 694 ARG B N 1
ATOM 11822 C CA . ARG B 1 694 ? 14.219 2.783 12.367 1 56.69 694 ARG B CA 1
ATOM 11823 C C . ARG B 1 694 ? 13.102 2.064 13.117 1 56.69 694 ARG B C 1
ATOM 11825 O O . ARG B 1 694 ? 12.852 0.879 12.883 1 56.69 694 ARG B O 1
ATOM 11832 N N . GLY B 1 695 ? 12.5 2.695 14.047 1 50.44 695 GLY B N 1
ATOM 11833 C CA . GLY B 1 695 ? 11.375 2.094 14.734 1 50.44 695 GLY B CA 1
ATOM 11834 C C . GLY B 1 695 ? 11.398 2.324 16.234 1 50.44 695 GLY B C 1
ATOM 11835 O O . GLY B 1 695 ? 12.25 3.061 16.734 1 50.44 695 GLY B O 1
ATOM 11836 N N . LEU B 1 696 ? 10.273 2.016 17.016 1 48 696 LEU B N 1
ATOM 11837 C CA . LEU B 1 696 ? 10.039 2.268 18.438 1 48 696 LEU B CA 1
ATOM 11838 C C . LEU B 1 696 ? 10.586 1.127 19.281 1 48 696 LEU B C 1
ATOM 11840 O O . LEU B 1 696 ? 10.422 -0.045 18.938 1 48 696 LEU B O 1
ATOM 11844 N N . LEU B 1 697 ? 11.625 1.516 20.125 1 47.22 697 LEU B N 1
ATOM 11845 C CA . LEU B 1 697 ? 12.047 0.604 21.172 1 47.22 697 LEU B CA 1
ATOM 11846 C C . LEU B 1 697 ? 11.328 0.919 22.484 1 47.22 697 LEU B C 1
ATOM 11848 O O . LEU B 1 697 ? 11.414 2.041 22.984 1 47.22 697 LEU B O 1
ATOM 11852 N N . LEU B 1 698 ? 10.078 0.278 22.797 1 42.25 698 LEU B N 1
ATOM 11853 C CA . LEU B 1 698 ? 9.508 0.492 24.125 1 42.25 698 LEU B CA 1
ATOM 11854 C C . LEU B 1 698 ? 10.484 0.049 25.203 1 42.25 698 LEU B C 1
ATOM 11856 O O . LEU B 1 698 ? 10.859 -1.124 25.266 1 42.25 698 LEU B O 1
ATOM 11860 N N . LEU B 1 699 ? 11.398 0.811 25.562 1 41.88 699 LEU B N 1
ATOM 11861 C CA . LEU B 1 699 ? 12.281 0.571 26.703 1 41.88 699 LEU B CA 1
ATOM 11862 C C . LEU B 1 699 ? 11.492 0.535 28 1 41.88 699 LEU B C 1
ATOM 11864 O O . LEU B 1 699 ? 10.75 1.472 28.312 1 41.88 699 LEU B O 1
ATOM 11868 N N . GLY B 1 700 ? 10.625 -0.549 28.281 1 38.41 700 GLY B N 1
ATOM 11869 C CA . GLY B 1 700 ? 10.344 -0.434 29.719 1 38.41 700 GLY B CA 1
ATOM 11870 C C . GLY B 1 700 ? 11.484 0.204 30.484 1 38.41 700 GLY B C 1
ATOM 11871 O O . GLY B 1 700 ? 12.344 -0.495 31.031 1 38.41 700 GLY B O 1
ATOM 11872 N N . VAL B 1 701 ? 11.891 1.254 30.031 1 36.22 701 VAL B N 1
ATOM 11873 C CA . VAL B 1 701 ? 13.039 1.863 30.703 1 36.22 701 VAL B CA 1
ATOM 11874 C C . VAL B 1 701 ? 12.914 1.678 32.219 1 36.22 701 VAL B C 1
ATOM 11876 O O . VAL B 1 701 ? 13.914 1.626 32.938 1 36.22 701 VAL B O 1
ATOM 11879 N N . GLN B 1 702 ? 11.812 1.986 32.781 1 30.92 702 GLN B N 1
ATOM 11880 C CA . GLN B 1 702 ? 11.875 1.764 34.219 1 30.92 702 GLN B CA 1
ATOM 11881 C C . GLN B 1 702 ? 12.094 0.286 34.531 1 30.92 702 GLN B C 1
ATOM 11883 O O . GLN B 1 702 ? 12.211 -0.091 35.719 1 30.92 702 GLN B O 1
ATOM 11888 N N . ALA B 1 703 ? 11.555 -0.526 33.75 1 30.81 703 ALA B N 1
ATOM 11889 C CA . ALA B 1 703 ? 11.633 -1.89 34.281 1 30.81 703 ALA B CA 1
ATOM 11890 C C . ALA B 1 703 ? 13.055 -2.43 34.219 1 30.81 703 ALA B C 1
ATOM 11892 O O . ALA B 1 703 ? 13.766 -2.178 33.219 1 30.81 703 ALA B O 1
ATOM 11893 N N . SER B 1 704 ? 13.641 -2.754 35.312 1 28.36 704 SER B N 1
ATOM 11894 C CA . SER B 1 704 ? 14.906 -3.387 35.688 1 28.36 704 SER B CA 1
ATOM 11895 C C . SER B 1 704 ? 15.344 -4.406 34.625 1 28.36 704 SER B C 1
ATOM 11897 O O . SER B 1 704 ? 14.539 -4.836 33.812 1 28.36 704 SER B O 1
ATOM 11899 N N . TYR B 1 705 ? 16.453 -5.09 35.031 1 29.06 705 TYR B N 1
ATOM 11900 C CA . TYR B 1 705 ? 17.469 -6.039 34.562 1 29.06 705 TYR B CA 1
ATOM 11901 C C . TYR B 1 705 ? 16.828 -7.281 33.969 1 29.06 705 TYR B C 1
ATOM 11903 O O . TYR B 1 705 ? 16.797 -8.344 34.594 1 29.06 705 TYR B O 1
ATOM 11911 N N . PHE B 1 706 ? 15.703 -7.395 33.438 1 31.3 706 PHE B N 1
ATOM 11912 C CA . PHE B 1 706 ? 15.562 -8.836 33.25 1 31.3 706 PHE B CA 1
ATOM 11913 C C . PHE B 1 706 ? 16.531 -9.359 32.219 1 31.3 706 PHE B C 1
ATOM 11915 O O . PHE B 1 706 ? 16.484 -8.93 31.047 1 31.3 706 PHE B O 1
ATOM 11922 N N . PRO B 1 707 ? 17.609 -9.914 32.562 1 35.88 707 PRO B N 1
ATOM 11923 C CA . PRO B 1 707 ? 18.609 -10.523 31.703 1 35.88 707 PRO B CA 1
ATOM 11924 C C . PRO B 1 707 ? 18.016 -11.102 30.422 1 35.88 707 PRO B C 1
ATOM 11926 O O . PRO B 1 707 ? 18.469 -10.773 29.312 1 35.88 707 PRO B O 1
ATOM 11929 N N . ASN B 1 708 ? 17.609 -12.586 30.422 1 36 708 ASN B N 1
ATOM 11930 C CA . ASN B 1 708 ? 17.672 -13.719 29.5 1 36 708 ASN B CA 1
ATOM 11931 C C . ASN B 1 708 ? 16.422 -13.797 28.625 1 36 708 ASN B C 1
ATOM 11933 O O . ASN B 1 708 ? 16.266 -14.742 27.859 1 36 708 ASN B O 1
ATOM 11937 N N . LYS B 1 709 ? 15.25 -13.195 29.047 1 43.94 709 LYS B N 1
ATOM 11938 C CA . LYS B 1 709 ? 14.039 -13.555 28.328 1 43.94 709 LYS B CA 1
ATOM 11939 C C . LYS B 1 709 ? 13.672 -12.492 27.281 1 43.94 709 LYS B C 1
ATOM 11941 O O . LYS B 1 709 ? 12.68 -11.781 27.438 1 43.94 709 LYS B O 1
ATOM 11946 N N . SER B 1 710 ? 14.578 -12.07 26.516 1 48.78 710 SER B N 1
ATOM 11947 C CA . SER B 1 710 ? 14.469 -10.969 25.547 1 48.78 710 SER B CA 1
ATOM 11948 C C . SER B 1 710 ? 13.742 -11.414 24.281 1 48.78 710 SER B C 1
ATOM 11950 O O . SER B 1 710 ? 13.891 -12.555 23.844 1 48.78 710 SER B O 1
ATOM 11952 N N . ILE B 1 711 ? 12.484 -10.852 23.984 1 55.75 711 ILE B N 1
ATOM 11953 C CA . ILE B 1 711 ? 11.891 -10.969 22.656 1 55.75 711 ILE B CA 1
ATOM 11954 C C . ILE B 1 711 ? 12.703 -10.148 21.656 1 55.75 711 ILE B C 1
ATOM 11956 O O . ILE B 1 711 ? 13.062 -9 21.922 1 55.75 711 ILE B O 1
ATOM 11960 N N . PHE B 1 712 ? 13.258 -10.82 20.75 1 57.84 712 PHE B N 1
ATOM 11961 C CA . PHE B 1 712 ? 14.023 -10.086 19.75 1 57.84 712 PHE B CA 1
ATOM 11962 C C . PHE B 1 712 ? 13.547 -10.43 18.344 1 57.84 712 PHE B C 1
ATOM 11964 O O . PHE B 1 712 ? 12.898 -11.453 18.141 1 57.84 712 PHE B O 1
ATOM 11971 N N . VAL B 1 713 ? 13.578 -9.477 17.5 1 60.69 713 VAL B N 1
ATOM 11972 C CA . VAL B 1 713 ? 13.352 -9.734 16.078 1 60.69 713 VAL B CA 1
ATOM 11973 C C . VAL B 1 713 ? 14.641 -10.25 15.445 1 60.69 713 VAL B C 1
ATOM 11975 O O . VAL B 1 713 ? 15.688 -9.602 15.523 1 60.69 713 VAL B O 1
ATOM 11978 N N . HIS B 1 714 ? 14.68 -11.43 15.102 1 63.41 714 HIS B N 1
ATOM 11979 C CA . HIS B 1 714 ? 15.812 -12.047 14.422 1 63.41 714 HIS B CA 1
ATOM 11980 C C . HIS B 1 714 ? 15.438 -12.461 13 1 63.41 714 HIS B C 1
ATOM 11982 O O . HIS B 1 714 ? 14.641 -13.375 12.805 1 63.41 714 HIS B O 1
ATOM 11988 N N . GLU B 1 715 ? 16 -11.734 12.031 1 67.06 715 GLU B N 1
ATOM 11989 C CA . GLU B 1 715 ? 15.766 -12 10.609 1 67.06 715 GLU B CA 1
ATOM 11990 C C . GLU B 1 715 ? 14.281 -11.914 10.273 1 67.06 715 GLU B C 1
ATOM 11992 O O . GLU B 1 715 ? 13.695 -10.828 10.266 1 67.06 715 GLU B O 1
ATOM 11997 N N . LYS B 1 716 ? 13.703 -13.141 10.242 1 76.81 716 LYS B N 1
ATOM 11998 C CA . LYS B 1 716 ? 12.32 -13.18 9.773 1 76.81 716 LYS B CA 1
ATOM 11999 C C . LYS B 1 716 ? 11.352 -13.438 10.922 1 76.81 716 LYS B C 1
ATOM 12001 O O . LYS B 1 716 ? 10.148 -13.586 10.711 1 76.81 716 LYS B O 1
ATOM 12006 N N . TRP B 1 717 ? 11.922 -13.438 12.258 1 77.56 717 TRP B N 1
ATOM 12007 C CA . TRP B 1 717 ? 11.07 -13.938 13.328 1 77.56 717 TRP B CA 1
ATOM 12008 C C . TRP B 1 717 ? 11.109 -13.008 14.539 1 77.56 717 TRP B C 1
ATOM 12010 O O . TRP B 1 717 ? 12.164 -12.469 14.883 1 77.56 717 TRP B O 1
ATOM 12020 N N . ILE B 1 718 ? 10 -12.812 15.109 1 72.31 718 ILE B N 1
ATOM 12021 C CA . ILE B 1 718 ? 9.984 -12.422 16.516 1 72.31 718 ILE B CA 1
ATOM 12022 C C . ILE B 1 718 ? 10.234 -13.641 17.391 1 72.31 718 ILE B C 1
ATOM 12024 O O . ILE B 1 718 ? 9.508 -14.633 17.312 1 72.31 718 ILE B O 1
ATOM 12028 N N . GLU B 1 719 ? 11.305 -13.68 18.062 1 72.25 719 GLU B N 1
ATOM 12029 C CA . GLU B 1 719 ? 11.75 -14.828 18.828 1 72.25 719 GLU B CA 1
ATOM 12030 C C . GLU B 1 719 ? 11.812 -14.5 20.328 1 72.25 719 GLU B C 1
ATOM 12032 O O . GLU B 1 719 ? 12.039 -13.344 20.703 1 72.25 719 GLU B O 1
ATOM 12037 N N . ARG B 1 720 ? 11.469 -15.539 21.078 1 67.19 720 ARG B N 1
ATOM 12038 C CA . ARG B 1 720 ? 11.641 -15.469 22.531 1 67.19 720 ARG B CA 1
ATOM 12039 C C . ARG B 1 720 ? 12.461 -16.656 23.047 1 67.19 720 ARG B C 1
ATOM 12041 O O . ARG B 1 720 ? 12.086 -17.812 22.812 1 67.19 720 ARG B O 1
ATOM 12048 N N . ASN B 1 721 ? 13.539 -16.312 23.719 1 63.12 721 ASN B N 1
ATOM 12049 C CA . ASN B 1 721 ? 14.391 -17.344 24.297 1 63.12 721 ASN B CA 1
ATOM 12050 C C . ASN B 1 721 ? 14.773 -18.391 23.25 1 63.12 721 ASN B C 1
ATOM 12052 O O . ASN B 1 721 ? 14.656 -19.594 23.5 1 63.12 721 ASN B O 1
ATOM 12056 N N . GLY B 1 722 ? 15.031 -17.922 22.016 1 66.69 722 GLY B N 1
ATOM 12057 C CA . GLY B 1 722 ? 15.469 -18.812 20.953 1 66.69 722 GLY B CA 1
ATOM 12058 C C . GLY B 1 722 ? 14.32 -19.5 20.25 1 66.69 722 GLY B C 1
ATOM 12059 O O . GLY B 1 722 ? 14.539 -20.266 19.312 1 66.69 722 GLY B O 1
ATOM 12060 N N . GLN B 1 723 ? 13.117 -19.266 20.766 1 77 723 GLN B N 1
ATOM 12061 C CA . GLN B 1 723 ? 11.961 -19.875 20.125 1 77 723 GLN B CA 1
ATOM 12062 C C . GLN B 1 723 ? 11.289 -18.922 19.141 1 77 723 GLN B C 1
ATOM 12064 O O . GLN B 1 723 ? 11.039 -17.766 19.469 1 77 723 GLN B O 1
ATOM 12069 N N . ARG B 1 724 ? 11.023 -19.422 17.984 1 83.94 724 ARG B N 1
ATOM 12070 C CA . ARG B 1 724 ? 10.305 -18.656 16.969 1 83.94 724 ARG B CA 1
ATOM 12071 C C . ARG B 1 724 ? 8.836 -18.5 17.344 1 83.94 724 ARG B C 1
ATOM 12073 O O . ARG B 1 724 ? 8.133 -19.484 17.578 1 83.94 724 ARG B O 1
ATOM 12080 N N . LEU B 1 725 ? 8.352 -17.25 17.469 1 79.44 725 LEU B N 1
ATOM 12081 C CA . LEU B 1 725 ? 6.977 -17 17.875 1 79.44 725 LEU B CA 1
ATOM 12082 C C . LEU B 1 725 ? 6.133 -16.531 16.688 1 79.44 725 LEU B C 1
ATOM 12084 O O . LEU B 1 725 ? 5.137 -17.172 16.344 1 79.44 725 LEU B O 1
ATOM 12088 N N . VAL B 1 726 ? 6.598 -15.422 16.094 1 81.75 726 VAL B N 1
ATOM 12089 C CA . VAL B 1 726 ? 5.812 -14.828 15.016 1 81.75 726 VAL B CA 1
ATOM 12090 C C . VAL B 1 726 ? 6.711 -14.555 13.805 1 81.75 726 VAL B C 1
ATOM 12092 O O . VAL B 1 726 ? 7.742 -13.891 13.93 1 81.75 726 VAL B O 1
ATOM 12095 N N . TRP B 1 727 ? 6.301 -15.117 12.703 1 84.31 727 TRP B N 1
ATOM 12096 C CA . TRP B 1 727 ? 6.957 -14.828 11.43 1 84.31 727 TRP B CA 1
ATOM 12097 C C . TRP B 1 727 ? 6.621 -13.422 10.945 1 84.31 727 TRP B C 1
ATOM 12099 O O . TRP B 1 727 ? 5.465 -12.992 11.016 1 84.31 727 TRP B O 1
ATOM 12109 N N . LEU B 1 728 ? 7.629 -12.664 10.492 1 75.69 728 LEU B N 1
ATOM 12110 C CA . LEU B 1 728 ? 7.43 -11.297 10.023 1 75.69 728 LEU B CA 1
ATOM 12111 C C . LEU B 1 728 ? 7.398 -11.242 8.5 1 75.69 728 LEU B C 1
ATOM 12113 O O . LEU B 1 728 ? 8.375 -11.625 7.844 1 75.69 728 LEU B O 1
ATOM 12117 N N . PRO B 1 729 ? 6.277 -10.766 7.965 1 74.25 729 PRO B N 1
ATOM 12118 C CA . PRO B 1 729 ? 6.293 -10.547 6.52 1 74.25 729 PRO B CA 1
ATOM 12119 C C . PRO B 1 729 ? 7.316 -9.5 6.09 1 74.25 729 PRO B C 1
ATOM 12121 O O . PRO B 1 729 ? 7.629 -8.586 6.859 1 74.25 729 PRO B O 1
ATOM 12124 N N . PRO B 1 730 ? 7.836 -9.609 4.844 1 64.5 730 PRO B N 1
ATOM 12125 C CA . PRO B 1 730 ? 8.898 -8.711 4.371 1 64.5 730 PRO B CA 1
ATOM 12126 C C . PRO B 1 730 ? 8.539 -7.238 4.535 1 64.5 730 PRO B C 1
ATOM 12128 O O . PRO B 1 730 ? 9.391 -6.43 4.914 1 64.5 730 PRO B O 1
ATOM 12131 N N . ARG B 1 731 ? 7.293 -6.914 4.352 1 64.44 731 ARG B N 1
ATOM 12132 C CA . ARG B 1 731 ? 6.863 -5.52 4.383 1 64.44 731 ARG B CA 1
ATOM 12133 C C . ARG B 1 731 ? 7.012 -4.93 5.781 1 64.44 731 ARG B C 1
ATOM 12135 O O . ARG B 1 731 ? 7.117 -3.713 5.941 1 64.44 731 ARG B O 1
ATOM 12142 N N . TYR B 1 732 ? 6.996 -5.77 6.789 1 62.09 732 TYR B N 1
ATOM 12143 C CA . TYR B 1 732 ? 6.984 -5.27 8.156 1 62.09 732 TYR B CA 1
ATOM 12144 C C . TYR B 1 732 ? 8.336 -5.48 8.828 1 62.09 732 TYR B C 1
ATOM 12146 O O . TYR B 1 732 ? 8.531 -5.109 9.984 1 62.09 732 TYR B O 1
ATOM 12154 N N . ARG B 1 733 ? 9.219 -6.086 8.141 1 61.41 733 ARG B N 1
ATOM 12155 C CA . ARG B 1 733 ? 10.508 -6.426 8.734 1 61.41 733 ARG B CA 1
ATOM 12156 C C . ARG B 1 733 ? 11.336 -5.172 9 1 61.41 733 ARG B C 1
ATOM 12158 O O . ARG B 1 733 ? 12.008 -5.07 10.031 1 61.41 733 ARG B O 1
ATOM 12165 N N . ALA B 1 734 ? 11.219 -4.293 8.031 1 52.34 734 ALA B N 1
ATOM 12166 C CA . ALA B 1 734 ? 12.008 -3.072 8.211 1 52.34 734 ALA B CA 1
ATOM 12167 C C . ALA B 1 734 ? 11.414 -2.195 9.312 1 52.34 734 ALA B C 1
ATOM 12169 O O . ALA B 1 734 ? 12.141 -1.463 9.992 1 52.34 734 ALA B O 1
ATOM 12170 N N . SER B 1 735 ? 10.062 -2.365 9.523 1 46.84 735 SER B N 1
ATOM 12171 C CA . SER B 1 735 ? 9.383 -1.475 10.453 1 46.84 735 SER B CA 1
ATOM 12172 C C . SER B 1 735 ? 9.352 -2.062 11.859 1 46.84 735 SER B C 1
ATOM 12174 O O . SER B 1 735 ? 9.102 -1.346 12.836 1 46.84 735 SER B O 1
ATOM 12176 N N . CYS B 1 736 ? 9.422 -3.482 12.031 1 43.56 736 CYS B N 1
ATOM 12177 C CA . CYS B 1 736 ? 9.258 -4.141 13.328 1 43.56 736 CYS B CA 1
ATOM 12178 C C . CYS B 1 736 ? 10.5 -3.965 14.188 1 43.56 736 CYS B C 1
ATOM 12180 O O . CYS B 1 736 ? 11.273 -4.906 14.367 1 43.56 736 CYS B O 1
ATOM 12182 N N . THR B 1 737 ? 11.07 -2.969 14.156 1 41.34 737 THR B N 1
ATOM 12183 C CA . THR B 1 737 ? 12.344 -2.873 14.867 1 41.34 737 THR B CA 1
ATOM 12184 C C . THR B 1 737 ? 12.109 -2.746 16.375 1 41.34 737 THR B C 1
ATOM 12186 O O . THR B 1 737 ? 13.031 -2.928 17.172 1 41.34 737 THR B O 1
ATOM 12189 N N . GLY B 1 738 ? 10.805 -2.359 16.859 1 42.47 738 GLY B N 1
ATOM 12190 C CA . GLY B 1 738 ? 10.781 -2.127 18.297 1 42.47 738 GLY B CA 1
ATOM 12191 C C . GLY B 1 738 ? 9.883 -3.092 19.047 1 42.47 738 GLY B C 1
ATOM 12192 O O . GLY B 1 738 ? 8.758 -3.357 18.625 1 42.47 738 GLY B O 1
ATOM 12193 N N . ILE B 1 739 ? 10.352 -4.238 19.578 1 44.22 739 ILE B N 1
ATOM 12194 C CA . ILE B 1 739 ? 9.625 -5.121 20.469 1 44.22 739 ILE B CA 1
ATOM 12195 C C . ILE B 1 739 ? 9.719 -4.602 21.906 1 44.22 739 ILE B C 1
ATOM 12197 O O . ILE B 1 739 ? 10.812 -4.297 22.391 1 44.22 739 ILE B O 1
ATOM 12201 N N . VAL B 1 740 ? 8.516 -3.893 22.422 1 36.88 740 VAL B N 1
ATOM 12202 C CA . VAL B 1 740 ? 8.5 -3.434 23.812 1 36.88 740 VAL B CA 1
ATOM 12203 C C . VAL B 1 740 ? 7.949 -4.535 24.719 1 36.88 740 VAL B C 1
ATOM 12205 O O . VAL B 1 740 ? 6.926 -5.145 24.406 1 36.88 740 VAL B O 1
ATOM 12208 N N . GLU B 1 741 ? 8.828 -5.234 25.391 1 37.69 741 GLU B N 1
ATOM 12209 C CA . GLU B 1 741 ? 8.375 -6.125 26.453 1 37.69 741 GLU B CA 1
ATOM 12210 C C . GLU B 1 741 ? 7.715 -5.348 27.594 1 37.69 741 GLU B C 1
ATOM 12212 O O . GLU B 1 741 ? 8.336 -4.465 28.188 1 37.69 741 GLU B O 1
ATOM 12217 N N . ALA B 1 742 ? 6.48 -4.785 27.344 1 33.16 742 ALA B N 1
ATOM 12218 C CA . ALA B 1 742 ? 5.891 -4.219 28.547 1 33.16 742 ALA B CA 1
ATOM 12219 C C . ALA B 1 742 ? 5.844 -5.25 29.672 1 33.16 742 ALA B C 1
ATOM 12221 O O . ALA B 1 742 ? 5.496 -6.41 29.453 1 33.16 742 ALA B O 1
ATOM 12222 N N . PHE B 1 743 ? 6.707 -5.07 30.703 1 30.73 743 PHE B N 1
ATOM 12223 C CA . PHE B 1 743 ? 6.953 -5.836 31.906 1 30.73 743 PHE B CA 1
ATOM 12224 C C . PHE B 1 743 ? 5.645 -6.137 32.625 1 30.73 743 PHE B C 1
ATOM 12226 O O . PHE B 1 743 ? 5.613 -6.961 33.562 1 30.73 743 PHE B O 1
ATOM 12233 N N . PHE B 1 744 ? 4.832 -5.082 32.906 1 29.77 744 PHE B N 1
ATOM 12234 C CA . PHE B 1 744 ? 4.043 -5.699 33.938 1 29.77 744 PHE B CA 1
ATOM 12235 C C . PHE B 1 744 ? 3.451 -7.023 33.469 1 29.77 744 PHE B C 1
ATOM 12237 O O . PHE B 1 744 ? 3.611 -8.055 34.156 1 29.77 744 PHE B O 1
ATOM 12244 N N . PHE B 1 745 ? 2.131 -6.93 33 1 28.56 745 PHE B N 1
ATOM 12245 C CA . PHE B 1 745 ? 1.404 -8.125 32.594 1 28.56 745 PHE B CA 1
ATOM 12246 C C . PHE B 1 745 ? 1.946 -8.672 31.297 1 28.56 745 PHE B C 1
ATOM 12248 O O . PHE B 1 745 ? 2.605 -7.949 30.547 1 28.56 745 PHE B O 1
ATOM 12255 N N . THR B 1 746 ? 1.891 -10.062 30.906 1 32.38 746 THR B N 1
ATOM 12256 C CA . THR B 1 746 ? 2.199 -11.094 29.922 1 32.38 746 THR B CA 1
ATOM 12257 C C . THR B 1 746 ? 2.004 -10.57 28.5 1 32.38 746 THR B C 1
ATOM 12259 O O . THR B 1 746 ? 1.896 -11.359 27.547 1 32.38 746 THR B O 1
ATOM 12262 N N . LYS B 1 747 ? 1.785 -9.203 28.391 1 34.06 747 LYS B N 1
ATOM 12263 C CA . LYS B 1 747 ? 1.351 -8.852 27.047 1 34.06 747 LYS B CA 1
ATOM 12264 C C . LYS B 1 747 ? 2.453 -8.117 26.281 1 34.06 747 LYS B C 1
ATOM 12266 O O . LYS B 1 747 ? 3.109 -7.23 26.828 1 34.06 747 LYS B O 1
ATOM 12271 N N . ILE B 1 748 ? 3.156 -8.773 25.359 1 39.5 748 ILE B N 1
ATOM 12272 C CA . ILE B 1 748 ? 4.152 -8.188 24.469 1 39.5 748 ILE B CA 1
ATOM 12273 C C . ILE B 1 748 ? 3.459 -7.363 23.391 1 39.5 748 ILE B C 1
ATOM 12275 O O . ILE B 1 748 ? 2.512 -7.836 22.75 1 39.5 748 ILE B O 1
ATOM 12279 N N . LYS B 1 749 ? 3.643 -5.996 23.5 1 39.91 749 LYS B N 1
ATOM 12280 C CA . LYS B 1 749 ? 3.125 -5.137 22.438 1 39.91 749 LYS B CA 1
ATOM 12281 C C . LYS B 1 749 ? 4.18 -4.891 21.359 1 39.91 749 LYS B C 1
ATOM 12283 O O . LYS B 1 749 ? 5.324 -4.547 21.672 1 39.91 749 LYS B O 1
ATOM 12288 N N . ILE B 1 750 ? 4.113 -5.48 20.219 1 38.78 750 ILE B N 1
ATOM 12289 C CA . ILE B 1 750 ? 4.977 -5.211 19.078 1 38.78 750 ILE B CA 1
ATOM 12290 C C . ILE B 1 750 ? 4.438 -4.02 18.281 1 38.78 750 ILE B C 1
ATOM 12292 O O . ILE B 1 750 ? 3.283 -4.023 17.859 1 38.78 750 ILE B O 1
ATOM 12296 N N . LEU B 1 751 ? 5.07 -2.748 18.531 1 36.97 751 LEU B N 1
ATOM 12297 C CA . LEU B 1 751 ? 4.574 -1.535 17.891 1 36.97 751 LEU B CA 1
ATOM 12298 C C . LEU B 1 751 ? 5.344 -1.24 16.609 1 36.97 751 LEU B C 1
ATOM 12300 O O . LEU B 1 751 ? 6.547 -1.5 16.531 1 36.97 751 LEU B O 1
ATOM 12304 N N . ALA B 1 752 ? 4.824 -1.322 15.523 1 36.62 752 ALA B N 1
ATOM 12305 C CA . ALA B 1 752 ? 5.414 -0.739 14.32 1 36.62 752 ALA B CA 1
ATOM 12306 C C . ALA B 1 752 ? 5.301 0.782 14.336 1 36.62 752 ALA B C 1
ATOM 12308 O O . ALA B 1 752 ? 4.246 1.33 14.664 1 36.62 752 ALA B O 1
ATOM 12309 N N . ILE B 1 753 ? 6.488 1.57 14.555 1 31.53 753 ILE B N 1
ATOM 12310 C CA . ILE B 1 753 ? 6.656 2.977 14.906 1 31.53 753 ILE B CA 1
ATOM 12311 C C . ILE B 1 753 ? 6.273 3.854 13.711 1 31.53 753 ILE B C 1
ATOM 12313 O O . ILE B 1 753 ? 6.758 3.641 12.602 1 31.53 753 ILE B O 1
ATOM 12317 N N . PRO B 1 754 ? 5.27 4.648 13.906 1 33.12 754 PRO B N 1
ATOM 12318 C CA . PRO B 1 754 ? 4.977 5.816 13.07 1 33.12 754 PRO B CA 1
ATOM 12319 C C . PRO B 1 754 ? 6.117 6.828 13.047 1 33.12 754 PRO B C 1
ATOM 12321 O O . PRO B 1 754 ? 6.848 6.961 14.031 1 33.12 754 PRO B O 1
ATOM 12324 N N . VAL B 1 755 ? 6.648 7.02 11.945 1 28.83 755 VAL B N 1
ATOM 12325 C CA . VAL B 1 755 ? 7.648 8.086 11.938 1 28.83 755 VAL B CA 1
ATOM 12326 C C . VAL B 1 755 ? 7.16 9.258 12.789 1 28.83 755 VAL B C 1
ATOM 12328 O O . VAL B 1 755 ? 7.957 9.93 13.445 1 28.83 755 VAL B O 1
ATOM 12331 N N . THR B 1 756 ? 6.086 10.031 12.391 1 29.3 756 THR B N 1
ATOM 12332 C CA . THR B 1 756 ? 5.891 11.391 12.875 1 29.3 756 THR B CA 1
ATOM 12333 C C . THR B 1 756 ? 5.258 11.391 14.266 1 29.3 756 THR B C 1
ATOM 12335 O O . THR B 1 756 ? 4.75 10.367 14.719 1 29.3 756 THR B O 1
ATOM 12338 N N . ASN B 1 757 ? 5.176 12.531 14.953 1 30.92 757 ASN B N 1
ATOM 12339 C CA . ASN B 1 757 ? 4.684 12.844 16.297 1 30.92 757 ASN B CA 1
ATOM 12340 C C . ASN B 1 757 ? 3.379 12.117 16.594 1 30.92 757 ASN B C 1
ATOM 12342 O O . ASN B 1 757 ? 2.973 12.016 17.75 1 30.92 757 ASN B O 1
ATOM 12346 N N . GLN B 1 758 ? 2.379 12.305 15.781 1 30.53 758 GLN B N 1
ATOM 12347 C CA . GLN B 1 758 ? 1.2 11.5 16.094 1 30.53 758 GLN B CA 1
ATOM 12348 C C . GLN B 1 758 ? 1.396 10.047 15.68 1 30.53 758 GLN B C 1
ATOM 12350 O O . GLN B 1 758 ? 1.646 9.758 14.508 1 30.53 758 GLN B O 1
ATOM 12355 N N . ILE B 1 759 ? 1.916 9.242 16.484 1 34.5 759 ILE B N 1
ATOM 12356 C CA . ILE B 1 759 ? 2.326 7.844 16.453 1 34.5 759 ILE B CA 1
ATOM 12357 C C . ILE B 1 759 ? 1.291 7.02 15.688 1 34.5 759 ILE B C 1
ATOM 12359 O O . ILE B 1 759 ? 0.21 6.734 16.219 1 34.5 759 ILE B O 1
ATOM 12363 N N . GLN B 1 760 ? 1.06 7.473 14.539 1 37.38 760 GLN B N 1
ATOM 12364 C CA . GLN B 1 760 ? 0.204 6.477 13.898 1 37.38 760 GLN B CA 1
ATOM 12365 C C . GLN B 1 760 ? 0.939 5.148 13.727 1 37.38 760 GLN B C 1
ATOM 12367 O O . GLN B 1 760 ? 1.992 5.094 13.094 1 37.38 760 GLN B O 1
ATOM 12372 N N . LEU B 1 761 ? 0.837 4.367 14.711 1 39.31 761 LEU B N 1
ATOM 12373 C CA . LEU B 1 761 ? 1.344 3.002 14.781 1 39.31 761 LEU B CA 1
ATOM 12374 C C . LEU B 1 761 ? 0.936 2.209 13.547 1 39.31 761 LEU B C 1
ATOM 12376 O O . LEU B 1 761 ? -0.234 2.217 13.156 1 39.31 761 LEU B O 1
ATOM 12380 N N . ASN B 1 762 ? 1.998 1.812 12.758 1 44.03 762 ASN B N 1
ATOM 12381 C CA . ASN B 1 762 ? 1.677 0.965 11.617 1 44.03 762 ASN B CA 1
ATOM 12382 C C . ASN B 1 762 ? 1.213 -0.42 12.055 1 44.03 762 ASN B C 1
ATOM 12384 O O . ASN B 1 762 ? 0.436 -1.071 11.352 1 44.03 762 ASN B O 1
ATOM 12388 N N . MET B 1 763 ? 1.884 -0.834 13.18 1 41.25 763 MET B N 1
ATOM 12389 C CA . MET B 1 763 ? 1.523 -2.166 13.664 1 41.25 763 MET B CA 1
ATOM 12390 C C . MET B 1 763 ? 1.708 -2.268 15.172 1 41.25 763 MET B C 1
ATOM 12392 O O . MET B 1 763 ? 2.641 -1.684 15.727 1 41.25 763 MET B O 1
ATOM 12396 N N . LEU B 1 764 ? 0.711 -2.645 15.938 1 47.78 764 LEU B N 1
ATOM 12397 C CA . LEU B 1 764 ? 0.802 -2.949 17.359 1 47.78 764 LEU B CA 1
ATOM 12398 C C . LEU B 1 764 ? 0.38 -4.387 17.641 1 47.78 764 LEU B C 1
ATOM 12400 O O . LEU B 1 764 ? -0.705 -4.809 17.234 1 47.78 764 LEU B O 1
ATOM 12404 N N . ILE B 1 765 ? 1.437 -5.273 18.078 1 52.31 765 ILE B N 1
ATOM 12405 C CA . ILE B 1 765 ? 1.14 -6.664 18.406 1 52.31 765 ILE B CA 1
ATOM 12406 C C . ILE B 1 765 ? 1.34 -6.883 19.906 1 52.31 765 ILE B C 1
ATOM 12408 O O . ILE B 1 765 ? 2.361 -6.48 20.469 1 52.31 765 ILE B O 1
ATOM 12412 N N . TRP B 1 766 ? 0.302 -7.402 20.672 1 51.94 766 TRP B N 1
ATOM 12413 C CA . TRP B 1 766 ? 0.4 -7.801 22.062 1 51.94 766 TRP B CA 1
ATOM 12414 C C . TRP B 1 766 ? 0.483 -9.32 22.203 1 51.94 766 TRP B C 1
ATOM 12416 O O . TRP B 1 766 ? -0.401 -10.039 21.734 1 51.94 766 TRP B O 1
ATOM 12426 N N . LEU B 1 767 ? 1.653 -9.914 22.609 1 48.91 767 LEU B N 1
ATOM 12427 C CA . LEU B 1 767 ? 1.854 -11.344 22.828 1 48.91 767 LEU B CA 1
ATOM 12428 C C . LEU B 1 767 ? 1.764 -11.68 24.312 1 48.91 767 LEU B C 1
ATOM 12430 O O . LEU B 1 767 ? 2.223 -10.914 25.156 1 48.91 767 LEU B O 1
ATOM 12434 N N . ARG B 1 768 ? 0.903 -12.852 24.719 1 46.56 768 ARG B N 1
ATOM 12435 C CA . ARG B 1 768 ? 0.819 -13.367 26.094 1 46.56 768 ARG B CA 1
ATOM 12436 C C . ARG B 1 768 ? 2.018 -14.25 26.422 1 46.56 768 ARG B C 1
ATOM 12438 O O . ARG B 1 768 ? 2.326 -15.188 25.672 1 46.56 768 ARG B O 1
ATOM 12445 N N . VAL B 1 769 ? 2.982 -13.914 27.047 1 42.53 769 VAL B N 1
ATOM 12446 C CA . VAL B 1 769 ? 4.082 -14.789 27.453 1 42.53 769 VAL B CA 1
ATOM 12447 C C . VAL B 1 769 ? 3.707 -15.531 28.734 1 42.53 769 VAL B C 1
ATOM 12449 O O . VAL B 1 769 ? 3.371 -14.914 29.75 1 42.53 769 VAL B O 1
ATOM 12452 N N . TRP B 1 770 ? 3.154 -16.875 28.656 1 33.69 770 TRP B N 1
ATOM 12453 C CA . TRP B 1 770 ? 2.912 -17.703 29.844 1 33.69 770 TRP B CA 1
ATOM 12454 C C . TRP B 1 770 ? 4.207 -17.953 30.609 1 33.69 770 TRP B C 1
ATOM 12456 O O . TRP B 1 770 ? 5.285 -18.016 30.016 1 33.69 770 TRP B O 1
ATOM 12466 N N . LYS B 1 771 ? 4.172 -17.859 32.031 1 30.84 771 LYS B N 1
ATOM 12467 C CA . LYS B 1 771 ? 5.129 -18.422 33 1 30.84 771 LYS B CA 1
ATOM 12468 C C . LYS B 1 771 ? 5.281 -19.922 32.781 1 30.84 771 LYS B C 1
ATOM 12470 O O . LYS B 1 771 ? 4.301 -20.672 32.875 1 30.84 771 LYS B O 1
ATOM 12475 N N . CYS B 1 772 ? 6.113 -20.562 32.094 1 25.27 772 CYS B N 1
ATOM 12476 C CA . CYS B 1 772 ? 6.52 -21.922 32.438 1 25.27 772 CYS B CA 1
ATOM 12477 C C . CYS B 1 772 ? 7.031 -22.016 33.875 1 25.27 772 CYS B C 1
ATOM 12479 O O . CYS B 1 772 ? 8.031 -21.391 34.219 1 25.27 772 CYS B O 1
ATOM 12481 N N . TYR B 1 773 ? 6.191 -22.438 34.938 1 24 773 TYR B N 1
ATOM 12482 C CA . TYR B 1 773 ? 6.586 -22.984 36.25 1 24 773 TYR B CA 1
ATOM 12483 C C . TYR B 1 773 ? 7.387 -24.266 36.062 1 24 773 TYR B C 1
ATOM 12485 O O . TYR B 1 773 ? 6.816 -25.328 35.781 1 24 773 TYR B O 1
ATOM 12493 N N . TYR B 1 774 ? 8.562 -24.562 35.594 1 22.14 774 TYR B N 1
ATOM 12494 C CA . TYR B 1 774 ? 9.391 -25.609 36.188 1 22.14 774 TYR B CA 1
ATOM 12495 C C . TYR B 1 774 ? 9.609 -25.359 37.688 1 22.14 774 TYR B C 1
ATOM 12497 O O . TYR B 1 774 ? 9.977 -24.25 38.094 1 22.14 774 TYR B O 1
ATOM 12505 N N . THR B 1 775 ? 9.039 -26.281 38.656 1 21.78 775 THR B N 1
ATOM 12506 C CA . THR B 1 775 ? 9.352 -26.688 40.031 1 21.78 775 THR B CA 1
ATOM 12507 C C . THR B 1 775 ? 10.82 -27.109 40.156 1 21.78 775 THR B C 1
ATOM 12509 O O . THR B 1 775 ? 11.195 -28.188 39.688 1 21.78 775 THR B O 1
ATOM 12512 N N . GLN B 1 776 ? 12.008 -26.625 40.031 1 19.77 776 GLN B N 1
ATOM 12513 C CA . GLN B 1 776 ? 13.047 -26.891 41 1 19.77 776 GLN B CA 1
ATOM 12514 C C . GLN B 1 776 ? 12.547 -26.641 42.438 1 19.77 776 GLN B C 1
ATOM 12516 O O . GLN B 1 776 ? 11.852 -25.656 42.688 1 19.77 776 GLN B O 1
ATOM 12521 N N . GLU B 1 777 ? 12.594 -27.688 43.5 1 21.06 777 GLU B N 1
ATOM 12522 C CA . GLU B 1 777 ? 13.07 -27.75 44.875 1 21.06 777 GLU B CA 1
ATOM 12523 C C . GLU B 1 777 ? 14.211 -26.766 45.125 1 21.06 777 GLU B C 1
ATOM 12525 O O . GLU B 1 777 ? 14.914 -26.391 44.188 1 21.06 777 GLU B O 1
ATOM 12530 N N . ALA B 1 778 ? 14.43 -26.5 46.688 1 20.53 778 ALA B N 1
ATOM 12531 C CA . ALA B 1 778 ? 15.352 -25.953 47.656 1 20.53 778 ALA B CA 1
ATOM 12532 C C . ALA B 1 778 ? 16.719 -26.609 47.562 1 20.53 778 ALA B C 1
ATOM 12534 O O . ALA B 1 778 ? 16.969 -27.625 48.219 1 20.53 778 ALA B O 1
ATOM 12535 N N . ALA B 1 779 ? 17.516 -27.234 46.906 1 20.44 779 ALA B N 1
ATOM 12536 C CA . ALA B 1 779 ? 18.844 -27.219 47.531 1 20.44 779 ALA B CA 1
ATOM 12537 C C . ALA B 1 779 ? 19.219 -25.812 47.969 1 20.44 779 ALA B C 1
ATOM 12539 O O . ALA B 1 779 ? 19.203 -24.875 47.156 1 20.44 779 ALA B O 1
ATOM 12540 N N . GLU B 1 780 ? 19.156 -25.391 49.375 1 20.16 780 GLU B N 1
ATOM 12541 C CA . GLU B 1 780 ? 19.672 -24.531 50.438 1 20.16 780 GLU B CA 1
ATOM 12542 C C . GLU B 1 780 ? 21.094 -24.078 50.156 1 20.16 780 GLU B C 1
ATOM 12544 O O . GLU B 1 780 ? 21.5 -22.969 50.531 1 20.16 780 GLU B O 1
ATOM 12549 N N . ASP B 1 781 ? 22.094 -25.078 50.031 1 19.5 781 ASP B N 1
ATOM 12550 C CA . ASP B 1 781 ? 23.375 -24.719 50.625 1 19.5 781 ASP B CA 1
ATOM 12551 C C . ASP B 1 781 ? 23.828 -23.328 50.188 1 19.5 781 ASP B C 1
ATOM 12553 O O . ASP B 1 781 ? 23.312 -22.797 49.188 1 19.5 781 ASP B O 1
ATOM 12557 N N . ASP B 1 782 ? 25.234 -23.125 50.5 1 18.53 782 ASP B N 1
ATOM 12558 C CA . ASP B 1 782 ? 26.328 -22.281 50.969 1 18.53 782 ASP B CA 1
ATOM 12559 C C . ASP B 1 782 ? 26.781 -21.312 49.844 1 18.53 782 ASP B C 1
ATOM 12561 O O . ASP B 1 782 ? 27.797 -20.641 50 1 18.53 782 ASP B O 1
ATOM 12565 N N . ILE B 1 783 ? 26.547 -21.281 48.656 1 20.14 783 ILE B N 1
ATOM 12566 C CA . ILE B 1 783 ? 27.703 -20.469 48.312 1 20.14 783 ILE B CA 1
ATOM 12567 C C . ILE B 1 783 ? 27.656 -19.156 49.125 1 20.14 783 ILE B C 1
ATOM 12569 O O . ILE B 1 783 ? 28.641 -18.781 49.75 1 20.14 783 ILE B O 1
ATOM 12573 N N . PHE B 1 784 ? 27.656 -17.922 48.75 1 17.81 784 PHE B N 1
ATOM 12574 C CA . PHE B 1 784 ? 28.188 -16.797 49.5 1 17.81 784 PHE B CA 1
ATOM 12575 C C . PHE B 1 784 ? 27.266 -16.453 50.656 1 17.81 784 PHE B C 1
ATOM 12577 O O . PHE B 1 784 ? 26.125 -16.062 50.469 1 17.81 784 PHE B O 1
ATOM 12584 N N . SER B 1 785 ? 27.344 -17.297 51.938 1 16.3 785 SER B N 1
ATOM 12585 C CA . SER B 1 785 ? 27.578 -16.828 53.281 1 16.3 785 SER B CA 1
ATOM 12586 C C . SER B 1 785 ? 28.625 -15.711 53.312 1 16.3 785 SER B C 1
ATOM 12588 O O . SER B 1 785 ? 29.062 -15.281 54.375 1 16.3 785 SER B O 1
ATOM 12590 N N . ASN B 1 786 ? 29.609 -15.188 52.438 1 18.31 786 ASN B N 1
ATOM 12591 C CA . ASN B 1 786 ? 30.375 -14.234 53.219 1 18.31 786 ASN B CA 1
ATOM 12592 C C . ASN B 1 786 ? 29.484 -13.242 53.969 1 18.31 786 ASN B C 1
ATOM 12594 O O . ASN B 1 786 ? 28.516 -12.742 53.406 1 18.31 786 ASN B O 1
ATOM 12598 N N . GLU B 1 787 ? 29.672 -13.336 55.375 1 16.42 787 GLU B N 1
ATOM 12599 C CA . GLU B 1 787 ? 30.219 -12.68 56.562 1 16.42 787 GLU B CA 1
ATOM 12600 C C . GLU B 1 787 ? 31.203 -11.578 56.188 1 16.42 787 GLU B C 1
ATOM 12602 O O . GLU B 1 787 ? 32.375 -11.859 55.875 1 16.42 787 GLU B O 1
ATOM 12607 N N . ILE B 1 788 ? 31.344 -10.656 55.188 1 19.58 788 ILE B N 1
ATOM 12608 C CA . ILE B 1 788 ? 31.719 -9.453 55.938 1 19.58 788 ILE B CA 1
ATOM 12609 C C . ILE B 1 788 ? 30.641 -9.117 56.969 1 19.58 788 ILE B C 1
ATOM 12611 O O . ILE B 1 788 ? 29.453 -9.258 56.688 1 19.58 788 ILE B O 1
ATOM 12615 N N . PRO B 1 789 ? 30.969 -8.836 58.156 1 19.72 789 PRO B N 1
ATOM 12616 C CA . PRO B 1 789 ? 30.953 -8.398 59.562 1 19.72 789 PRO B CA 1
ATOM 12617 C C . PRO B 1 789 ? 30.172 -7.098 59.75 1 19.72 789 PRO B C 1
ATOM 12619 O O . PRO B 1 789 ? 28.938 -7.129 59.875 1 19.72 789 PRO B O 1
ATOM 12622 N N . ALA B 1 790 ? 29.938 -5.984 59.719 1 19.11 790 ALA B N 1
ATOM 12623 C CA . ALA B 1 790 ? 28.828 -5.5 60.531 1 19.11 790 ALA B CA 1
ATOM 12624 C C . ALA B 1 790 ? 27.484 -5.863 59.906 1 19.11 790 ALA B C 1
ATOM 12626 O O . ALA B 1 790 ? 27.359 -5.887 58.656 1 19.11 790 ALA B O 1
#

Radius of gyration: 44.91 Å; Cα contacts (8 Å, |Δi|>4): 3076; chains: 2; bounding box: 109×128×128 Å

Sequence (1580 aa):
MLMIGIVKELLKLGSSKLPAYFFCQGTDLKLNNATAVLRGLIYMLIIQQPHLILYLRQKYNTEGQSLFEGPNAFYSLFAIFETMIEQVQQYPVHLLVDALDECQVNLENLLKFITKTVSMSPARVKWIISSRSMGHFERILDSYHGAKLLNLELNAGHISHAIETYINHEIEGLRILADEEILKHVKDQLNRKSDGTFLWVALVVEGLRKFLSMAVLAYRPLHISEMRHLTGRHKEKDVERAVGLCGSFLTVRNGYIYLIHQSAKDFLDSEYTTSILPKHSEIHHQMYSQSREALSNKLKRDIYYLNNPGLLVPEIAAHRPDPDPLFDLRYSCTYWLDHFLKLRPLGLPEALDCQVSGFFERHLLHWLESLGLTGELRHGIISLKKLSACQSENQAIFKEAERFATANAVIIQETPLQIYSAALIFCPQESLGKRIYWNQRSDFIEKAYIMQESWDPCIQTLEGHKHSVNSVVFSPDGQIVASASDDGTIRLWDAATGAEKYTLEGHRDWVNSVAFSPDGQVVASASDDRTTRLWDAATGAEKHILKGHKDWVNAVAFSPDGQRVASASDDWTIRLWDVATSAEKHILEGHKDWVNAVAFSPDGQIVASASNDWTVRLWDTATGAEKQTLEGHKGNVKAVAFSPDGQIVASASNDKTIRLWDATTGAGKQIHYLNVIPKAMWFSADGCCLNSDRGLLLLGVQASYFPNKSIFVHEKWIERNGQRLVWLPPRYRASCTGIVEAFFFTKIKILAIPVTNQIQLNMLIWLRVWKCYYTQEAAEDDIFSNEIPAMLMIGIVKELLKLGSSKLPAYFFCQGTDLKLNNATAVLRGLIYMLIIQQPHLILYLRQKYNTEGQSLFEGPNAFYSLFAIFETMIEQVQQYPVHLLVDALDECQVNLENLLKFITKTVSMSPARVKWIISSRSMGHFERILDSYHGAKLLNLELNAGHISHAIETYINHEIEGLRILADEEILKHVKDQLNRKSDGTFLWVALVVEGLRKFLSMAVLAYRPLHISEMRHLTGRHKEKDVERAVGLCGSFLTVRNGYIYLIHQSAKDFLDSEYTTSILPKHSEIHHQMYSQSREALSNKLKRDIYYLNNPGLLVPEIAAHRPDPDPLFDLRYSCTYWLDHFLKLRPLGLPEALDCQVSGFFERHLLHWLESLGLTGELRHGIISLKKLSACQSENQAIFKEAERFATANAVIIQETPLQIYSAALIFCPQESLGKRIYWNQRSDFIEKAYIMQESWDPCIQTLEGHKHSVNSVVFSPDGQIVASASDDGTIRLWDAATGAEKYTLEGHRDWVNSVAFSPDGQVVASASDDRTTRLWDAATGAEKHILKGHKDWVNAVAFSPDGQRVASASDDWTIRLWDVATSAEKHILEGHKDWVNAVAFSPDGQIVASASNDWTVRLWDTATGAEKQTLEGHKGNVKAVAFSPDGQIVASASNDKTIRLWDATTGAGKQIHYLNVIPKAMWFSADGCCLNSDRGLLLLGVQASYFPNKSIFVHEKWIERNGQRLVWLPPRYRASCTGIVEAFFFTKIKILAIPVTNQIQLNMLIWLRVWKCYYTQEAAEDDIFSNEIPA